Protein AF-0000000078754965 (afdb_homodimer)

pLDDT: mean 85.62, std 8.15, range [41.38, 97.31]

Radius of gyration: 82.2 Å; Cα contacts (8 Å, |Δi|>4): 3212; chains: 2; bounding box: 104×216×141 Å

Solvent-accessible surface area (backbone atoms only — not comparable to full-atom values): 106807 Å² total; per-residue (Å²): 126,85,66,73,33,40,43,69,65,19,52,43,24,45,51,48,20,54,54,28,47,50,53,21,54,53,44,66,64,34,66,90,60,49,72,26,44,52,28,43,22,50,17,30,44,27,45,18,48,27,26,46,30,49,23,51,35,31,15,36,73,92,51,86,48,48,68,41,52,55,46,31,58,44,22,48,36,50,18,26,47,24,47,24,48,17,35,49,25,44,92,56,66,74,47,74,66,57,50,50,48,52,50,52,54,48,51,50,50,48,52,53,52,45,49,51,48,47,53,48,42,74,73,30,56,38,32,56,40,78,85,72,43,32,51,41,52,68,36,60,71,62,50,52,53,50,51,51,51,39,48,48,30,47,48,46,22,49,50,39,24,51,54,43,28,69,71,45,71,72,73,60,18,58,38,40,45,50,33,45,50,17,51,45,49,35,48,50,57,44,53,54,40,49,55,38,29,70,37,44,76,37,58,56,70,56,40,47,53,50,34,37,52,31,38,53,54,13,52,48,49,25,50,55,43,45,57,51,62,42,86,55,58,50,56,66,66,55,55,57,48,50,54,50,48,53,52,52,49,52,50,49,52,55,48,47,55,54,54,51,52,48,51,50,51,49,50,45,52,40,52,40,45,48,45,55,34,13,65,75,66,68,58,61,69,83,76,69,57,44,66,40,38,34,35,60,89,77,69,40,66,77,35,77,70,59,92,41,49,73,58,69,66,57,52,50,47,49,47,49,39,27,46,49,48,56,56,43,41,69,42,76,53,55,38,69,54,44,46,52,52,50,49,53,58,46,64,70,54,55,83,86,40,41,38,38,30,38,24,49,44,47,56,48,71,73,48,84,38,61,36,14,58,56,46,49,48,56,56,53,65,45,37,52,59,28,46,28,52,42,42,55,53,68,70,45,49,62,70,58,40,56,75,40,41,69,60,53,43,53,56,45,23,74,77,36,45,49,34,48,65,40,51,61,70,71,53,96,63,56,55,62,55,46,50,51,50,52,44,59,41,41,50,66,73,50,54,71,60,39,85,38,80,48,37,43,47,54,52,77,92,53,86,56,64,43,25,40,27,32,37,46,71,40,75,90,78,39,29,33,39,31,41,28,36,43,35,67,57,56,44,50,56,46,16,64,67,36,46,60,55,52,51,52,50,53,51,51,51,50,40,50,65,52,48,46,54,57,54,41,39,67,72,48,48,47,59,54,49,42,48,46,51,34,52,53,34,42,66,69,71,34,51,81,51,69,45,85,68,71,39,39,25,65,67,23,50,44,30,51,51,46,39,51,40,30,50,49,51,45,50,53,51,50,52,53,50,52,52,41,50,53,41,51,53,52,40,54,54,42,53,52,56,40,56,55,53,54,52,51,43,54,52,52,52,50,52,53,26,46,54,52,51,54,53,42,59,59,38,53,62,44,47,38,77,62,65,87,53,91,46,46,47,78,49,74,51,78,47,41,68,48,68,45,65,42,93,90,46,78,49,56,38,37,14,63,40,46,34,32,39,67,40,48,38,64,90,37,57,28,39,39,36,36,47,36,40,24,52,64,66,46,69,50,0,31,50,45,31,41,49,52,33,51,49,50,49,48,52,52,51,47,34,68,70,33,68,76,50,16,59,32,53,70,68,57,46,53,51,50,52,47,51,55,52,28,53,56,29,37,57,38,72,64,78,40,40,32,25,26,41,41,39,37,30,34,61,84,71,29,43,28,42,33,43,41,17,68,42,56,73,37,34,40,37,46,97,80,41,55,43,71,54,85,66,94,65,68,38,66,37,37,12,57,87,82,74,77,69,91,71,57,38,46,75,49,81,46,51,71,61,28,32,39,39,40,44,44,66,21,74,50,40,26,37,62,47,63,47,100,86,69,45,79,39,66,54,83,61,76,60,54,58,41,51,49,47,49,73,64,70,73,52,68,68,58,48,52,52,52,50,55,70,58,20,51,66,75,45,49,32,34,43,36,38,38,33,30,48,66,77,82,63,77,79,65,84,79,74,68,59,66,62,55,49,52,51,32,52,53,28,52,74,74,69,38,55,69,60,29,51,50,52,53,50,55,49,36,71,74,43,77,81,52,57,67,60,35,46,49,50,16,53,49,28,46,73,74,68,40,34,65,61,14,28,51,30,32,51,53,26,42,70,64,48,65,81,46,61,70,55,38,51,50,34,20,53,29,24,47,75,65,70,39,52,67,62,17,48,51,37,44,49,49,46,47,29,56,40,77,83,48,61,69,54,32,51,48,48,22,55,49,26,52,75,73,66,40,56,69,62,18,52,52,31,45,55,51,34,45,72,76,43,74,79,51,83,61,53,67,57,50,51,51,48,52,52,51,52,55,54,57,74,75,104,126,86,68,73,34,39,44,68,66,16,50,42,25,44,52,50,20,53,54,28,47,50,54,21,54,54,43,66,63,34,67,88,61,49,71,26,43,52,28,43,22,50,18,29,45,28,45,19,49,28,26,46,30,48,24,51,34,32,15,37,76,90,51,88,48,47,70,43,52,54,47,32,56,44,22,50,36,50,18,26,48,24,47,26,47,17,35,50,25,44,94,56,69,73,48,73,66,56,49,51,47,50,50,52,53,47,51,50,50,46,52,52,53,43,51,52,49,46,53,50,41,74,74,30,55,36,32,57,40,78,85,72,42,30,50,41,52,69,38,60,70,61,49,53,53,49,50,51,50,40,48,50,30,46,47,45,24,49,50,40,25,52,54,44,29,70,71,43,70,72,73,61,17,58,38,40,46,50,33,44,50,18,51,46,48,34,48,49,57,43,54,52,39,50,54,37,30,70,37,45,76,36,57,56,68,57,41,46,53,49,36,37,52,31,40,53,53,14,53,47,49,25,50,54,43,44,56,51,64,42,84,55,58,49,57,65,66,55,55,57,48,50,54,51,49,54,53,52,49,50,49,48,51,54,48,48,55,54,52,49,51,49,51,50,53,49,50,46,53,41,52,41,46,49,44,53,35,16,63,76,67,68,57,60,71,83,74,70,55,44,68,39,37,36,34,61,88,77,68,42,67,78,36,76,72,59,91,40,47,74,58,69,67,58,53,50,48,47,48,51,38,28,47,49,48,57,57,42,41,68,42,76,51,54,36,69,54,44,45,50,53,50,48,53,58,48,63,71,52,55,81,85,39,40,38,38,30,39,24,49,44,48,54,49,70,72,48,84,39,60,36,16,57,57,44,50,47,56,58,55,65,44,38,53,58,28,46,27,52,40,42,56,52,69,71,45,49,62,68,57,41,56,75,40,42,70,59,51,42,53,56,46,22,76,76,37,44,49,35,50,64,39,51,60,70,73,53,96,62,55,56,63,56,46,49,51,50,52,43,59,41,41,52,65,73,51,53,70,61,38,85,39,79,47,36,44,46,55,51,77,95,53,86,54,62,44,26,39,27,33,37,45,72,40,74,89,81,40,29,34,40,31,40,26,37,42,35,66,58,57,43,50,55,46,16,65,67,35,48,61,56,53,50,53,51,54,50,49,51,51,41,50,64,51,50,47,54,58,54,41,40,68,72,48,48,47,60,52,48,42,47,46,52,34,52,52,32,42,64,70,70,34,52,80,51,71,46,84,68,72,39,39,24,63,67,24,50,42,30,53,50,46,40,52,40,30,50,49,51,47,52,53,51,50,52,51,50,52,52,41,51,54,41,51,53,51,39,54,53,42,52,52,56,39,56,56,53,53,53,52,43,54,53,52,52,50,52,53,27,46,54,53,50,55,54,43,59,60,39,54,64,44,44,41,78,62,64,88,52,90,45,47,49,78,49,74,53,78,47,43,68,48,66,46,64,42,94,88,46,77,50,56,40,37,16,65,41,47,34,31,37,68,42,50,37,64,92,37,56,27,40,39,35,37,46,36,39,23,50,63,65,47,67,51,0,31,50,42,30,40,48,52,34,50,48,50,49,48,53,52,51,46,32,68,70,34,67,75,52,17,59,33,53,69,66,58,46,54,51,51,52,49,49,54,52,30,52,56,29,36,58,38,72,63,78,41,42,32,25,26,40,39,38,37,30,34,62,84,71,29,44,27,41,34,45,43,16,68,43,57,73,37,34,41,38,45,96,81,42,56,45,71,54,85,66,93,64,69,39,65,38,38,13,58,87,81,74,78,70,89,73,59,38,46,74,49,80,48,50,72,62,27,34,38,41,42,43,44,64,22,74,49,40,25,36,64,47,64,47,101,86,69,46,80,39,67,52,82,61,77,60,53,58,41,50,48,48,49,73,64,69,74,52,69,69,56,48,52,52,53,50,54,71,60,20,51,66,76,45,49,31,35,41,35,37,39,33,30,48,67,75,81,63,76,78,68,83,78,73,67,58,65,62,54,48,52,50,32,54,51,29,53,75,72,70,38,56,69,60,29,52,50,53,53,50,53,50,36,72,75,43,76,82,52,58,67,60,35,46,50,51,16,55,50,29,46,72,76,68,40,33,66,60,14,29,52,30,32,51,53,25,41,70,66,47,66,81,48,62,70,54,38,54,51,36,20,53,28,25,48,72,64,69,38,53,67,60,17,47,52,36,42,49,50,47,48,30,56,41,76,83,47,61,71,54,32,51,49,48,21,54,50,26,53,74,72,68,41,57,68,62,19,50,52,32,46,55,51,33,44,72,76,43,75,79,50,84,61,52,66,57,51,51,50,49,52,53,51,52,54,55,56,73,74,106

Nearest PDB structures (foldseek):
  4r7s-assembly1_A  TM=8.901E-01  e=1.644E-03  Parabacteroides merdae ATCC 43184
  5lwv-assembly1_A  TM=5.917E-01  e=3.411E-03  Homo sapiens
  6q6h-assembly1_J  TM=7.543E-01  e=3.323E-02  Homo sapiens
  2q7f-assembly2_B  TM=7.554E-01  e=2.072E-02  Bacillus subtilis
  1w3b-assembly1_B  TM=8.618E-01  e=6.329E-02  Homo sapiens

Structure (mmCIF, N/CA/C/O backbone):
data_AF-0000000078754965-model_v1
#
loop_
_entity.id
_entity.type
_entity.pdbx_description
1 polymer 'Stage II sporulation protein E'
#
loop_
_atom_site.group_PDB
_atom_site.id
_atom_site.type_symbol
_atom_site.label_atom_id
_atom_site.label_alt_id
_atom_site.label_comp_id
_atom_site.label_asym_id
_atom_site.label_entity_id
_atom_site.label_seq_id
_atom_site.pdbx_PDB_ins_code
_atom_site.Cartn_x
_atom_site.Cartn_y
_atom_site.Cartn_z
_atom_site.occupancy
_atom_site.B_iso_or_equiv
_atom_site.auth_seq_id
_atom_site.auth_comp_id
_atom_site.auth_asym_id
_atom_site.auth_atom_id
_atom_site.pdbx_PDB_model_num
ATOM 1 N N . MET A 1 1 ? -5.895 -46.656 9.227 1 55.38 1 MET A N 1
ATOM 2 C CA . MET A 1 1 ? -6.547 -45.562 8.477 1 55.38 1 MET A CA 1
ATOM 3 C C . MET A 1 1 ? -6.684 -45.938 7.004 1 55.38 1 MET A C 1
ATOM 5 O O . MET A 1 1 ? -5.77 -46.531 6.418 1 55.38 1 MET A O 1
ATOM 9 N N . PRO A 1 2 ? -7.961 -45.688 6.551 1 74.81 2 PRO A N 1
ATOM 10 C CA . PRO A 1 2 ? -8.102 -46.094 5.145 1 74.81 2 PRO A CA 1
ATOM 11 C C . PRO A 1 2 ? -7.16 -45.312 4.223 1 74.81 2 PRO A C 1
ATOM 13 O O . PRO A 1 2 ? -6.859 -44.156 4.469 1 74.81 2 PRO A O 1
ATOM 16 N N . ALA A 1 3 ? -6.484 -46.031 3.391 1 84.56 3 ALA A N 1
ATOM 17 C CA . ALA A 1 3 ? -5.535 -45.438 2.445 1 84.56 3 ALA A CA 1
ATOM 18 C C . ALA A 1 3 ? -6.227 -44.438 1.517 1 84.56 3 ALA A C 1
ATOM 20 O O . ALA A 1 3 ? -7.379 -44.656 1.126 1 84.56 3 ALA A O 1
ATOM 21 N N . LEU A 1 4 ? -5.711 -43.25 1.339 1 89.88 4 LEU A N 1
ATOM 22 C CA . LEU A 1 4 ? -6.219 -42.188 0.457 1 89.88 4 LEU A CA 1
ATOM 23 C C . LEU A 1 4 ? -5.652 -42.344 -0.95 1 89.88 4 LEU A C 1
ATOM 25 O O . LEU A 1 4 ? -4.438 -42.469 -1.121 1 89.88 4 LEU A O 1
ATOM 29 N N . TYR A 1 5 ? -6.531 -42.375 -1.947 1 94.31 5 TYR A N 1
ATOM 30 C CA . TYR A 1 5 ? -6.145 -42.469 -3.352 1 94.31 5 TYR A CA 1
ATOM 31 C C . TYR A 1 5 ? -6.602 -41.219 -4.113 1 94.31 5 TYR A C 1
ATOM 33 O O . TYR A 1 5 ? -7.637 -41.25 -4.781 1 94.31 5 TYR A O 1
ATOM 41 N N . PRO A 1 6 ? -5.781 -40.156 -4.09 1 94.81 6 PRO A N 1
ATOM 42 C CA . PRO A 1 6 ? -6.168 -38.938 -4.777 1 94.81 6 PRO A CA 1
ATOM 43 C C . PRO A 1 6 ? -6.277 -39.094 -6.289 1 94.81 6 PRO A C 1
ATOM 45 O O . PRO A 1 6 ? -5.5 -39.844 -6.887 1 94.81 6 PRO A O 1
ATOM 48 N N . ASN A 1 7 ? -7.285 -38.438 -6.84 1 95 7 ASN A N 1
ATOM 49 C CA . ASN A 1 7 ? -7.531 -38.375 -8.281 1 95 7 ASN A CA 1
ATOM 50 C C . ASN A 1 7 ? -7.891 -36.969 -8.742 1 95 7 ASN A C 1
ATOM 52 O O . ASN A 1 7 ? -7.68 -36 -8.016 1 95 7 ASN A O 1
ATOM 56 N N . TYR A 1 8 ? -8.281 -36.844 -9.914 1 95.38 8 TYR A N 1
ATOM 57 C CA . TYR A 1 8 ? -8.602 -35.562 -10.477 1 95.38 8 TYR A CA 1
ATOM 58 C C . TYR A 1 8 ? -9.695 -34.875 -9.68 1 95.38 8 TYR A C 1
ATOM 60 O O . TYR A 1 8 ? -9.617 -33.656 -9.406 1 95.38 8 TYR A O 1
ATOM 68 N N . PHE A 1 9 ? -10.75 -35.594 -9.234 1 95.44 9 PHE A N 1
ATOM 69 C CA . PHE A 1 9 ? -11.875 -35.031 -8.5 1 95.44 9 PHE A CA 1
ATOM 70 C C . PHE A 1 9 ? -11.461 -34.656 -7.086 1 95.44 9 PHE A C 1
ATOM 72 O O . PHE A 1 9 ? -11.953 -33.656 -6.543 1 95.44 9 PHE A O 1
ATOM 79 N N . PHE A 1 10 ? -10.531 -35.438 -6.543 1 95.81 10 PHE A N 1
ATOM 80 C CA . PHE A 1 10 ? -9.938 -35.094 -5.262 1 95.81 10 PHE A CA 1
ATOM 81 C C . PHE A 1 10 ? -9.258 -33.719 -5.332 1 95.81 10 PHE A C 1
ATOM 83 O O . PHE A 1 10 ? -9.469 -32.875 -4.469 1 95.81 10 PHE A O 1
ATOM 90 N N . VAL A 1 11 ? -8.477 -33.5 -6.398 1 96.5 11 VAL A N 1
ATOM 91 C CA . VAL A 1 11 ? -7.711 -32.281 -6.543 1 96.5 11 VAL A CA 1
ATOM 92 C C . VAL A 1 11 ? -8.664 -31.094 -6.781 1 96.5 11 VAL A C 1
ATOM 94 O O . VAL A 1 11 ? -8.469 -30.016 -6.234 1 96.5 11 VAL A O 1
ATOM 97 N N . GLY A 1 12 ? -9.711 -31.312 -7.617 1 95.94 12 GLY A N 1
ATOM 98 C CA . GLY A 1 12 ? -10.688 -30.266 -7.84 1 95.94 12 GLY A CA 1
ATOM 99 C C . GLY A 1 12 ? -11.375 -29.812 -6.566 1 95.94 12 GLY A C 1
ATOM 100 O O . GLY A 1 12 ? -11.508 -28.625 -6.312 1 95.94 12 GLY A O 1
ATOM 101 N N . SER A 1 13 ? -11.734 -30.734 -5.703 1 95.69 13 SER A N 1
ATOM 102 C CA . SER A 1 13 ? -12.383 -30.406 -4.438 1 95.69 13 SER A CA 1
ATOM 103 C C . SER A 1 13 ? -11.406 -29.766 -3.465 1 95.69 13 SER A C 1
ATOM 105 O O . SER A 1 13 ? -11.797 -28.891 -2.674 1 95.69 13 SER A O 1
ATOM 107 N N . LEU A 1 14 ? -10.172 -30.141 -3.525 1 96.81 14 LEU A N 1
ATOM 108 C CA . LEU A 1 14 ? -9.133 -29.578 -2.67 1 96.81 14 LEU A CA 1
ATOM 109 C C . LEU A 1 14 ? -8.938 -28.094 -2.979 1 96.81 14 LEU A C 1
ATOM 111 O O . LEU A 1 14 ? -8.805 -27.281 -2.062 1 96.81 14 LEU A O 1
ATOM 115 N N . LEU A 1 15 ? -8.922 -27.781 -4.281 1 97.31 15 LEU A N 1
ATOM 116 C CA . LEU A 1 15 ? -8.695 -26.391 -4.688 1 97.31 15 LEU A CA 1
ATOM 117 C C . LEU A 1 15 ? -9.812 -25.484 -4.18 1 97.31 15 LEU A C 1
ATOM 119 O O . LEU A 1 15 ? -9.555 -24.406 -3.639 1 97.31 15 LEU A O 1
ATOM 123 N N . SER A 1 16 ? -11.062 -25.984 -4.316 1 96.31 16 SER A N 1
ATOM 124 C CA . SER A 1 16 ? -12.188 -25.203 -3.818 1 96.31 16 SER A CA 1
ATOM 125 C C . SER A 1 16 ? -12.156 -25.078 -2.299 1 96.31 16 SER A C 1
ATOM 127 O O . SER A 1 16 ? -12.43 -24.016 -1.743 1 96.31 16 SER A O 1
ATOM 129 N N . PHE A 1 17 ? -11.766 -26.109 -1.62 1 96.5 17 PHE A N 1
ATOM 130 C CA . PHE A 1 17 ? -11.695 -26.141 -0.164 1 96.5 17 PHE A CA 1
ATOM 131 C C . PHE A 1 17 ? -10.664 -25.141 0.345 1 96.5 17 PHE A C 1
ATOM 133 O O . PHE A 1 17 ? -10.938 -24.375 1.281 1 96.5 17 PHE A O 1
ATOM 140 N N . LEU A 1 18 ? -9.531 -25.109 -0.294 1 96.56 18 LEU A N 1
ATOM 141 C CA . LEU A 1 18 ? -8.445 -24.25 0.151 1 96.56 18 LEU A CA 1
ATOM 142 C C . LEU A 1 18 ? -8.828 -22.781 0.008 1 96.56 18 LEU A C 1
ATOM 144 O O . LEU A 1 18 ? -8.508 -21.969 0.874 1 96.56 18 LEU A O 1
ATOM 148 N N . PHE A 1 19 ? -9.508 -22.422 -1.083 1 95.94 19 PHE A N 1
ATOM 149 C CA . PHE A 1 19 ? -9.891 -21.016 -1.268 1 95.94 19 PHE A CA 1
ATOM 150 C C . PHE A 1 19 ? -10.93 -20.609 -0.235 1 95.94 19 PHE A C 1
ATOM 152 O O . PHE A 1 19 ? -10.852 -19.516 0.339 1 95.94 19 PHE A O 1
ATOM 159 N N . LEU A 1 20 ? -11.867 -21.516 0.011 1 96.06 20 LEU A N 1
ATOM 160 C CA . LEU A 1 20 ? -12.93 -21.219 0.961 1 96.06 20 LEU A CA 1
ATOM 161 C C . LEU A 1 20 ? -12.391 -21.172 2.387 1 96.06 20 LEU A C 1
ATOM 163 O O . LEU A 1 20 ? -12.844 -20.359 3.199 1 96.06 20 LEU A O 1
ATOM 167 N N . LEU A 1 21 ? -11.43 -22.016 2.68 1 94.69 21 LEU A N 1
ATOM 168 C CA . LEU A 1 21 ? -10.781 -21.969 3.984 1 94.69 21 LEU A CA 1
ATOM 169 C C . LEU A 1 21 ? -10.07 -20.641 4.195 1 94.69 21 LEU A C 1
ATOM 171 O O . LEU A 1 21 ? -10.125 -20.062 5.289 1 94.69 21 LEU A O 1
ATOM 175 N N . TYR A 1 22 ? -9.469 -20.094 3.166 1 94.31 22 TYR A N 1
ATOM 176 C CA . TYR A 1 22 ? -8.789 -18.812 3.236 1 94.31 22 TYR A CA 1
ATOM 177 C C . TYR A 1 22 ? -9.781 -17.688 3.516 1 94.31 22 TYR A C 1
ATOM 179 O O . TYR A 1 22 ? -9.539 -16.828 4.371 1 94.31 22 TYR A O 1
ATOM 187 N N . VAL A 1 23 ? -10.891 -17.75 2.754 1 93.5 23 VAL A N 1
ATOM 188 C CA . VAL A 1 23 ? -11.883 -16.688 2.906 1 93.5 23 VAL A CA 1
ATOM 189 C C . VAL A 1 23 ? -12.469 -16.734 4.316 1 93.5 23 VAL A C 1
ATOM 191 O O . VAL A 1 23 ? -12.664 -15.695 4.945 1 93.5 23 VAL A O 1
ATOM 194 N N . ALA A 1 24 ? -12.688 -17.938 4.855 1 94.5 24 ALA A N 1
ATOM 195 C CA . ALA A 1 24 ? -13.234 -18.078 6.203 1 94.5 24 ALA A CA 1
ATOM 196 C C . ALA A 1 24 ? -12.266 -17.531 7.25 1 94.5 24 ALA A C 1
ATOM 198 O O . ALA A 1 24 ? -12.68 -16.812 8.164 1 94.5 24 ALA A O 1
ATOM 199 N N . ILE A 1 25 ? -11.016 -17.844 7.129 1 91.31 25 ILE A N 1
ATOM 200 C CA . ILE A 1 25 ? -10 -17.391 8.07 1 91.31 25 ILE A CA 1
ATOM 201 C C . ILE A 1 25 ? -9.922 -15.859 8.039 1 91.31 25 ILE A C 1
ATOM 203 O O . ILE A 1 25 ? -9.82 -15.219 9.086 1 91.31 25 ILE A O 1
ATOM 207 N N . LEU A 1 26 ? -10.039 -15.375 6.852 1 89 26 LEU A N 1
ATOM 208 C CA . LEU A 1 26 ? -9.961 -13.922 6.68 1 89 26 LEU A CA 1
ATOM 209 C C . LEU A 1 26 ? -11.117 -13.234 7.387 1 89 26 LEU A C 1
ATOM 211 O O . LEU A 1 26 ? -10.922 -12.234 8.086 1 89 26 LEU A O 1
ATOM 215 N N . LEU A 1 27 ? -12.297 -13.711 7.23 1 92.19 27 LEU A N 1
ATOM 216 C CA . LEU A 1 27 ? -13.484 -13.07 7.77 1 92.19 27 LEU A CA 1
ATOM 217 C C . LEU A 1 27 ? -13.539 -13.211 9.289 1 92.19 27 LEU A C 1
ATOM 219 O O . LEU A 1 27 ? -14.008 -12.312 9.984 1 92.19 27 LEU A O 1
ATOM 223 N N . PHE A 1 28 ? -12.969 -14.266 9.836 1 92.44 28 PHE A N 1
ATOM 224 C CA . PHE A 1 28 ? -12.977 -14.477 11.281 1 92.44 28 PHE A CA 1
ATOM 225 C C . PHE A 1 28 ? -11.922 -13.609 11.953 1 92.44 28 PHE A C 1
ATOM 227 O O . PHE A 1 28 ? -12.008 -13.328 13.148 1 92.44 28 PHE A O 1
ATOM 234 N N . ARG A 1 29 ? -10.922 -13.172 11.242 1 87 29 ARG A N 1
ATOM 235 C CA . ARG A 1 29 ? -9.828 -12.391 11.805 1 87 29 ARG A CA 1
ATOM 236 C C . ARG A 1 29 ? -10.18 -10.906 11.844 1 87 29 ARG A C 1
ATOM 238 O O . ARG A 1 29 ? -9.445 -10.102 12.414 1 87 29 ARG A O 1
ATOM 245 N N . VAL A 1 30 ? -11.32 -10.547 11.273 1 87 30 VAL A N 1
ATOM 246 C CA . VAL A 1 30 ? -11.742 -9.148 11.297 1 87 30 VAL A CA 1
ATOM 247 C C . VAL A 1 30 ? -12.023 -8.719 12.734 1 87 30 VAL A C 1
ATOM 249 O O . VAL A 1 30 ? -12.758 -9.391 13.461 1 87 30 VAL A O 1
ATOM 252 N N . PRO A 1 31 ? -11.352 -7.648 13.172 1 82.19 31 PRO A N 1
ATOM 253 C CA . PRO A 1 31 ? -11.641 -7.164 14.523 1 82.19 31 PRO A CA 1
ATOM 254 C C . PRO A 1 31 ? -13.016 -6.52 14.641 1 82.19 31 PRO A C 1
ATOM 256 O O . PRO A 1 31 ? -13.469 -5.844 13.711 1 82.19 31 PRO A O 1
ATOM 259 N N . ASN A 1 32 ? -13.789 -6.641 15.758 1 82.75 32 ASN A N 1
ATOM 260 C CA . ASN A 1 32 ? -15.125 -6.109 16 1 82.75 32 ASN A CA 1
ATOM 261 C C . ASN A 1 32 ? -16.047 -6.387 14.82 1 82.75 32 ASN A C 1
ATOM 263 O O . ASN A 1 32 ? -16.656 -5.461 14.266 1 82.75 32 ASN A O 1
ATOM 267 N N . ARG A 1 33 ? -16.125 -7.562 14.445 1 87.38 33 ARG A N 1
ATOM 268 C CA . ARG A 1 33 ? -16.828 -8.039 13.258 1 87.38 33 ARG A CA 1
ATOM 269 C C . ARG A 1 33 ? -18.328 -7.766 13.375 1 87.38 33 ARG A C 1
ATOM 271 O O . ARG A 1 33 ? -18.922 -7.973 14.43 1 87.38 33 ARG A O 1
ATOM 278 N N . SER A 1 34 ? -18.922 -7.352 12.344 1 90.12 34 SER A N 1
ATOM 279 C CA . SER A 1 34 ? -20.359 -7.152 12.219 1 90.12 34 SER A CA 1
ATOM 280 C C . SER A 1 34 ? -21.094 -8.484 12.117 1 90.12 34 SER A C 1
ATOM 282 O O . SER A 1 34 ? -20.484 -9.516 11.812 1 90.12 34 SER A O 1
ATOM 284 N N . PRO A 1 35 ? -22.312 -8.531 12.484 1 92.12 35 PRO A N 1
ATOM 285 C CA . PRO A 1 35 ? -23.078 -9.773 12.328 1 92.12 35 PRO A CA 1
ATOM 286 C C . PRO A 1 35 ? -23.094 -10.281 10.891 1 92.12 35 PRO A C 1
ATOM 288 O O . PRO A 1 35 ? -23.109 -11.492 10.656 1 92.12 35 PRO A O 1
ATOM 291 N N . ALA A 1 36 ? -23.047 -9.391 9.953 1 92.81 36 ALA A N 1
ATOM 292 C CA . ALA A 1 36 ? -23 -9.797 8.547 1 92.81 36 ALA A CA 1
ATOM 293 C C . ALA A 1 36 ? -21.719 -10.562 8.242 1 92.81 36 ALA A C 1
ATOM 295 O O . ALA A 1 36 ? -21.75 -11.594 7.566 1 92.81 36 ALA A O 1
ATOM 296 N N . SER A 1 37 ? -20.578 -10.117 8.758 1 93.62 37 SER A N 1
ATOM 297 C CA . SER A 1 37 ? -19.297 -10.773 8.539 1 93.62 37 SER A CA 1
ATOM 298 C C . SER A 1 37 ? -19.266 -12.141 9.219 1 93.62 37 SER A C 1
ATOM 300 O O . SER A 1 37 ? -18.656 -13.078 8.703 1 93.62 37 SER A O 1
ATOM 302 N N . THR A 1 38 ? -19.859 -12.203 10.359 1 94.38 38 THR A N 1
ATOM 303 C CA . THR A 1 38 ? -19.906 -13.477 11.07 1 94.38 38 THR A CA 1
ATOM 304 C C . THR A 1 38 ? -20.719 -14.508 10.289 1 94.38 38 THR A C 1
ATOM 306 O O . THR A 1 38 ? -20.297 -15.656 10.133 1 94.38 38 THR A O 1
ATOM 309 N N . GLN A 1 39 ? -21.859 -14.102 9.797 1 95.06 39 GLN A N 1
ATOM 310 C CA . GLN A 1 39 ? -22.688 -15.023 9.031 1 95.06 39 GLN A CA 1
ATOM 311 C C . GLN A 1 39 ? -22 -15.438 7.73 1 95.06 39 GLN A C 1
ATOM 313 O O . GLN A 1 39 ? -22.094 -16.594 7.32 1 95.06 39 GLN A O 1
ATOM 318 N N . LEU A 1 40 ? -21.406 -14.523 7.113 1 94.75 40 LEU A N 1
ATOM 319 C CA . LEU A 1 40 ? -20.703 -14.844 5.883 1 94.75 40 LEU A CA 1
ATOM 320 C C . LEU A 1 40 ? -19.562 -15.82 6.16 1 94.75 40 LEU A C 1
ATOM 322 O O . LEU A 1 40 ? -19.312 -16.734 5.371 1 94.75 40 LEU A O 1
ATOM 326 N N . ALA A 1 41 ? -18.797 -15.648 7.242 1 95.62 41 ALA A N 1
ATOM 327 C CA . ALA A 1 41 ? -17.703 -16.547 7.629 1 95.62 41 ALA A CA 1
ATOM 328 C C . ALA A 1 41 ? -18.219 -17.953 7.875 1 95.62 41 ALA A C 1
ATOM 330 O O . ALA A 1 41 ? -17.625 -18.938 7.426 1 95.62 41 ALA A O 1
ATOM 331 N N . ILE A 1 42 ? -19.312 -17.984 8.555 1 96.31 42 ILE A N 1
ATOM 332 C CA . ILE A 1 42 ? -19.891 -19.297 8.859 1 96.31 42 ILE A CA 1
ATOM 333 C C . ILE A 1 42 ? -20.375 -19.953 7.57 1 96.31 42 ILE A C 1
ATOM 335 O O . ILE A 1 42 ? -20.203 -21.172 7.391 1 96.31 42 ILE A O 1
ATOM 339 N N . ALA A 1 43 ? -20.984 -19.172 6.695 1 96.12 43 ALA A N 1
ATOM 340 C CA . ALA A 1 43 ? -21.406 -19.719 5.402 1 96.12 43 ALA A CA 1
ATOM 341 C C . ALA A 1 43 ? -20.219 -20.297 4.645 1 96.12 43 ALA A C 1
ATOM 343 O O . ALA A 1 43 ? -20.328 -21.359 4.02 1 96.12 43 ALA A O 1
ATOM 344 N N . MET A 1 44 ? -19.062 -19.641 4.672 1 96 44 MET A N 1
ATOM 345 C CA . MET A 1 44 ? -17.859 -20.109 3.979 1 96 44 MET A CA 1
ATOM 346 C C . MET A 1 44 ? -17.297 -21.359 4.648 1 96 44 MET A C 1
ATOM 348 O O . MET A 1 44 ? -16.75 -22.234 3.98 1 96 44 MET A O 1
ATOM 352 N N . VAL A 1 45 ? -17.391 -21.438 5.941 1 96.06 45 VAL A N 1
ATOM 353 C CA . VAL A 1 45 ? -16.938 -22.625 6.652 1 96.06 45 VAL A CA 1
ATOM 354 C C . VAL A 1 45 ? -17.766 -23.828 6.234 1 96.06 45 VAL A C 1
ATOM 356 O O . VAL A 1 45 ? -17.219 -24.891 5.934 1 96.06 45 VAL A O 1
ATOM 359 N N . PHE A 1 46 ? -19.078 -23.656 6.164 1 96.38 46 PHE A N 1
ATOM 360 C CA . PHE A 1 46 ? -19.938 -24.75 5.773 1 96.38 46 PHE A CA 1
ATOM 361 C C . PHE A 1 46 ? -19.688 -25.156 4.32 1 96.38 46 PHE A C 1
ATOM 363 O O . PHE A 1 46 ? -19.688 -26.344 3.986 1 96.38 46 PHE A O 1
ATOM 370 N N . THR A 1 47 ? -19.531 -24.172 3.471 1 94.88 47 THR A N 1
ATOM 371 C CA . THR A 1 47 ? -19.219 -24.484 2.082 1 94.88 47 THR A CA 1
ATOM 372 C C . THR A 1 47 ? -17.859 -25.172 1.987 1 94.88 47 THR A C 1
ATOM 374 O O . THR A 1 47 ? -17.672 -26.047 1.141 1 94.88 47 THR A O 1
ATOM 377 N N . GLY A 1 48 ? -16.906 -24.766 2.838 1 94.5 48 GLY A N 1
ATOM 378 C CA . GLY A 1 48 ? -15.625 -25.438 2.902 1 94.5 48 GLY A CA 1
ATOM 379 C C . GLY A 1 48 ? -15.734 -26.891 3.336 1 94.5 48 GLY A C 1
ATOM 380 O O . GLY A 1 48 ? -15.117 -27.781 2.734 1 94.5 48 GLY A O 1
ATOM 381 N N . ILE A 1 49 ? -16.562 -27.094 4.277 1 94.56 49 ILE A N 1
ATOM 382 C CA . ILE A 1 49 ? -16.766 -28.469 4.758 1 94.56 49 ILE A CA 1
ATOM 383 C C . ILE A 1 49 ? -17.453 -29.297 3.684 1 94.56 49 ILE A C 1
ATOM 385 O O . ILE A 1 49 ? -17.172 -30.484 3.521 1 94.56 49 ILE A O 1
ATOM 389 N N . PHE A 1 50 ? -18.328 -28.625 2.951 1 93.81 50 PHE A N 1
ATOM 390 C CA . PHE A 1 50 ? -18.969 -29.266 1.81 1 93.81 50 PHE A CA 1
ATOM 391 C C . PHE A 1 50 ? -17.938 -29.797 0.827 1 93.81 50 PHE A C 1
ATOM 393 O O . PHE A 1 50 ? -18 -30.953 0.41 1 93.81 50 PHE A O 1
ATOM 400 N N . ASN A 1 51 ? -16.969 -29.031 0.498 1 93.62 51 ASN A N 1
ATOM 401 C CA . ASN A 1 51 ? -15.922 -29.453 -0.433 1 93.62 51 ASN A CA 1
ATOM 402 C C . ASN A 1 51 ? -14.961 -30.438 0.214 1 93.62 51 ASN A C 1
ATOM 404 O O . ASN A 1 51 ? -14.438 -31.328 -0.457 1 93.62 51 ASN A O 1
ATOM 408 N N . LEU A 1 52 ? -14.719 -30.297 1.502 1 93.5 52 LEU A N 1
ATOM 409 C CA . LEU A 1 52 ? -13.891 -31.234 2.229 1 93.5 52 LEU A CA 1
ATOM 410 C C . LEU A 1 52 ? -14.523 -32.625 2.227 1 93.5 52 LEU A C 1
ATOM 412 O O . LEU A 1 52 ? -13.82 -33.625 2.096 1 93.5 52 LEU A O 1
ATOM 416 N N . SER A 1 53 ? -15.828 -32.625 2.381 1 92.19 53 SER A N 1
ATOM 417 C CA . SER A 1 53 ? -16.547 -33.875 2.338 1 92.19 53 SER A CA 1
ATOM 418 C C . SER A 1 53 ? -16.391 -34.562 0.982 1 92.19 53 SER A C 1
ATOM 420 O O . SER A 1 53 ? -16.156 -35.781 0.911 1 92.19 53 SER A O 1
ATOM 422 N N . TYR A 1 54 ? -16.469 -33.812 -0.082 1 91.44 54 TYR A N 1
ATOM 423 C CA . TYR A 1 54 ? -16.25 -34.375 -1.412 1 91.44 54 TYR A CA 1
ATOM 424 C C . TYR A 1 54 ? -14.805 -34.844 -1.569 1 91.44 54 TYR A C 1
ATOM 426 O O . TYR A 1 54 ? -14.547 -35.844 -2.221 1 91.44 54 TYR A O 1
ATOM 434 N N . LEU A 1 55 ? -13.883 -34.125 -1.01 1 92.62 55 LEU A N 1
ATOM 435 C CA . LEU A 1 55 ? -12.469 -34.5 -1.044 1 92.62 55 LEU A CA 1
ATOM 436 C C . LEU A 1 55 ? -12.258 -35.875 -0.438 1 92.62 55 LEU A C 1
ATOM 438 O O . LEU A 1 55 ? -11.586 -36.75 -1.028 1 92.62 55 LEU A O 1
ATOM 442 N N . ILE A 1 56 ? -12.914 -36.156 0.652 1 90.69 56 ILE A N 1
ATOM 443 C CA . ILE A 1 56 ? -12.773 -37.406 1.359 1 90.69 56 ILE A CA 1
ATOM 444 C C . ILE A 1 56 ? -13.484 -38.531 0.584 1 90.69 56 ILE A C 1
ATOM 446 O O . ILE A 1 56 ? -12.961 -39.625 0.455 1 90.69 56 ILE A O 1
ATOM 450 N N . THR A 1 57 ? -14.609 -38.156 -0.028 1 90.44 57 THR A N 1
ATOM 451 C CA . THR A 1 57 ? -15.398 -39.156 -0.767 1 90.44 57 THR A CA 1
ATOM 452 C C . THR A 1 57 ? -14.656 -39.625 -2.014 1 90.44 57 THR A C 1
ATOM 454 O O . THR A 1 57 ? -14.664 -40.812 -2.338 1 90.44 57 THR A O 1
ATOM 457 N N . HIS A 1 58 ? -13.992 -38.75 -2.65 1 91.88 58 HIS A N 1
ATOM 458 C CA . HIS A 1 58 ? -13.273 -39.094 -3.869 1 91.88 58 HIS A CA 1
ATOM 459 C C . HIS A 1 58 ? -11.953 -39.812 -3.549 1 91.88 58 HIS A C 1
ATOM 461 O O . HIS A 1 58 ? -11.43 -40.562 -4.375 1 91.88 58 HIS A O 1
ATOM 467 N N . GLY A 1 59 ? -11.43 -39.594 -2.311 1 91.19 59 GLY A N 1
ATOM 468 C CA . GLY A 1 59 ? -10.109 -40.125 -1.976 1 91.19 59 GLY A CA 1
ATOM 469 C C . GLY A 1 59 ? -10.148 -41.5 -1.36 1 91.19 59 GLY A C 1
ATOM 470 O O . GLY A 1 59 ? -9.188 -42.25 -1.47 1 91.19 59 GLY A O 1
ATOM 471 N N . ILE A 1 60 ? -11.32 -41.938 -0.754 1 90.5 60 ILE A N 1
ATOM 472 C CA . ILE A 1 60 ? -11.383 -43.219 -0.037 1 90.5 60 ILE A CA 1
ATOM 473 C C . ILE A 1 60 ? -12.141 -44.25 -0.87 1 90.5 60 ILE A C 1
ATOM 475 O O . ILE A 1 60 ? -13.312 -44.062 -1.188 1 90.5 60 ILE A O 1
ATOM 479 N N . TYR A 1 61 ? -11.516 -45.281 -1.26 1 87.56 61 TYR A N 1
ATOM 480 C CA . TYR A 1 61 ? -12.117 -46.344 -2.078 1 87.56 61 TYR A CA 1
ATOM 481 C C . TYR A 1 61 ? -12.438 -47.562 -1.24 1 87.56 61 TYR A C 1
ATOM 483 O O . TYR A 1 61 ? -13.492 -48.188 -1.414 1 87.56 61 TYR A O 1
ATOM 491 N N . THR A 1 62 ? -11.625 -47.938 -0.206 1 81.19 62 THR A N 1
ATOM 492 C CA . THR A 1 62 ? -11.633 -49.25 0.43 1 81.19 62 THR A CA 1
ATOM 493 C C . THR A 1 62 ? -12.797 -49.375 1.414 1 81.19 62 THR A C 1
ATOM 495 O O . THR A 1 62 ? -13.219 -50.469 1.761 1 81.19 62 THR A O 1
ATOM 498 N N . VAL A 1 63 ? -13.289 -48.25 1.914 1 78.62 63 VAL A N 1
ATOM 499 C CA . VAL A 1 63 ? -14.391 -48.281 2.875 1 78.62 63 VAL A CA 1
ATOM 500 C C . VAL A 1 63 ? -15.57 -47.469 2.355 1 78.62 63 VAL A C 1
ATOM 502 O O . VAL A 1 63 ? -15.398 -46.312 1.938 1 78.62 63 VAL A O 1
ATOM 505 N N . PRO A 1 64 ? -16.672 -48.312 2.131 1 76.56 64 PRO A N 1
ATOM 506 C CA . PRO A 1 64 ? -17.844 -47.531 1.756 1 76.56 64 PRO A CA 1
ATOM 507 C C . PRO A 1 64 ? -18.141 -46.375 2.736 1 76.56 64 PRO A C 1
ATOM 509 O O . PRO A 1 64 ? -18.266 -46.625 3.941 1 76.56 64 PRO A O 1
ATOM 512 N N . ASN A 1 65 ? -17.766 -45.219 2.293 1 75.06 65 ASN A N 1
ATOM 513 C CA . ASN A 1 65 ? -17.969 -44.031 3.113 1 75.06 65 ASN A CA 1
ATOM 514 C C . ASN A 1 65 ? -19.094 -43.156 2.562 1 75.06 65 ASN A C 1
ATOM 516 O O . ASN A 1 65 ? -18.844 -42.219 1.836 1 75.06 65 ASN A O 1
ATOM 520 N N . PHE A 1 66 ? -20.312 -43.562 2.764 1 71.06 66 PHE A N 1
ATOM 521 C CA . PHE A 1 66 ? -21.438 -42.75 2.295 1 71.06 66 PHE A CA 1
ATOM 522 C C . PHE A 1 66 ? -21.812 -41.688 3.328 1 71.06 66 PHE A C 1
ATOM 524 O O . PHE A 1 66 ? -22.578 -40.781 3.029 1 71.06 66 PHE A O 1
ATOM 531 N N . ALA A 1 67 ? -21.156 -41.938 4.512 1 67.12 67 ALA A N 1
ATOM 532 C CA . ALA A 1 67 ? -21.5 -41.031 5.594 1 67.12 67 ALA A CA 1
ATOM 533 C C . ALA A 1 67 ? -21.094 -39.594 5.234 1 67.12 67 ALA A C 1
ATOM 535 O O . ALA A 1 67 ? -21.75 -38.625 5.648 1 67.12 67 ALA A O 1
ATOM 536 N N . THR A 1 68 ? -20.172 -39.562 4.383 1 76.88 68 THR A N 1
ATOM 537 C CA . THR A 1 68 ? -19.75 -38.219 4.039 1 76.88 68 THR A CA 1
ATOM 538 C C . THR A 1 68 ? -20.734 -37.562 3.076 1 76.88 68 THR A C 1
ATOM 540 O O . THR A 1 68 ? -20.797 -36.344 2.98 1 76.88 68 THR A O 1
ATOM 543 N N . ARG A 1 69 ? -21.547 -38.375 2.479 1 78.56 69 ARG A N 1
ATOM 544 C CA . ARG A 1 69 ? -22.516 -37.812 1.534 1 78.56 69 ARG A CA 1
ATOM 545 C C . ARG A 1 69 ? -23.625 -37.062 2.26 1 78.56 69 ARG A C 1
ATOM 547 O O . ARG A 1 69 ? -24.062 -36 1.812 1 78.56 69 ARG A O 1
ATOM 554 N N . TRP A 1 70 ? -24.016 -37.688 3.41 1 81 70 TRP A N 1
ATOM 555 C CA . TRP A 1 70 ? -25.062 -37 4.164 1 81 70 TRP A CA 1
ATOM 556 C C . TRP A 1 70 ? -24.562 -35.656 4.656 1 81 70 TRP A C 1
ATOM 558 O O . TRP A 1 70 ? -25.312 -34.656 4.656 1 81 70 TRP A O 1
ATOM 568 N N . LEU A 1 71 ? -23.266 -35.594 4.863 1 82.88 71 LEU A N 1
ATOM 569 C CA . LEU A 1 71 ? -22.672 -34.344 5.312 1 82.88 71 LEU A CA 1
ATOM 570 C C . LEU A 1 71 ? -22.688 -33.312 4.199 1 82.88 71 LEU A C 1
ATOM 572 O O . LEU A 1 71 ? -22.812 -32.094 4.465 1 82.88 71 LEU A O 1
ATOM 576 N N . ASN A 1 72 ? -22.656 -33.781 2.969 1 89.38 72 ASN A N 1
ATOM 577 C CA . ASN A 1 72 ? -22.688 -32.875 1.84 1 89.38 72 ASN A CA 1
ATOM 578 C C . ASN A 1 72 ? -24.047 -32.156 1.729 1 89.38 72 ASN A C 1
ATOM 580 O O . ASN A 1 72 ? -24.094 -30.938 1.521 1 89.38 72 ASN A O 1
ATOM 584 N N . PHE A 1 73 ? -25.062 -32.875 1.921 1 90.81 73 PHE A N 1
ATOM 585 C CA . PHE A 1 73 ? -26.391 -32.281 1.836 1 90.81 73 PHE A CA 1
ATOM 586 C C . PHE A 1 73 ? -26.641 -31.359 3.016 1 90.81 73 PHE A C 1
ATOM 588 O O . PHE A 1 73 ? -27.172 -30.266 2.842 1 90.81 73 PHE A O 1
ATOM 595 N N . TYR A 1 74 ? -26.156 -31.781 4.172 1 92.19 74 TYR A N 1
ATOM 596 C CA . TYR A 1 74 ? -26.328 -30.969 5.375 1 92.19 74 TYR A CA 1
ATOM 597 C C . TYR A 1 74 ? -25.609 -29.641 5.246 1 92.19 74 TYR A C 1
ATOM 599 O O . TYR A 1 74 ? -26.172 -28.578 5.504 1 92.19 74 TYR A O 1
ATOM 607 N N . THR A 1 75 ? -24.391 -29.75 4.859 1 93.75 75 THR A N 1
ATOM 608 C CA . THR A 1 75 ? -23.547 -28.562 4.832 1 93.75 75 THR A CA 1
ATOM 609 C C . THR A 1 75 ? -23.984 -27.625 3.711 1 93.75 75 THR A C 1
ATOM 611 O O . THR A 1 75 ? -23.875 -26.406 3.846 1 93.75 75 THR A O 1
ATOM 614 N N . ALA A 1 76 ? -24.484 -28.125 2.598 1 93.25 76 ALA A N 1
ATOM 615 C CA . ALA A 1 76 ? -24.969 -27.266 1.511 1 93.25 76 ALA A CA 1
ATOM 616 C C . ALA A 1 76 ? -26.188 -26.453 1.944 1 93.25 76 ALA A C 1
ATOM 618 O O . ALA A 1 76 ? -26.297 -25.266 1.62 1 93.25 76 ALA A O 1
ATOM 619 N N . MET A 1 77 ? -27.047 -27.109 2.693 1 95.38 77 MET A N 1
ATOM 620 C CA . MET A 1 77 ? -28.234 -26.406 3.172 1 95.38 77 MET A CA 1
ATOM 621 C C . MET A 1 77 ? -27.859 -25.359 4.211 1 95.38 77 MET A C 1
ATOM 623 O O . MET A 1 77 ? -28.391 -24.234 4.184 1 95.38 77 MET A O 1
ATOM 627 N N . CYS A 1 78 ? -26.922 -25.719 5.09 1 95.81 78 CYS A N 1
ATOM 628 C CA . CYS A 1 78 ? -26.469 -24.75 6.098 1 95.81 78 CYS A CA 1
ATOM 629 C C . CYS A 1 78 ? -25.812 -23.547 5.445 1 95.81 78 CYS A C 1
ATOM 631 O O . CYS A 1 78 ? -26.016 -22.422 5.887 1 95.81 78 CYS A O 1
ATOM 633 N N . ALA A 1 79 ? -25.031 -23.828 4.406 1 95.44 79 ALA A N 1
ATOM 634 C CA . ALA A 1 79 ? -24.375 -22.734 3.699 1 95.44 79 ALA A CA 1
ATOM 635 C C . ALA A 1 79 ? -25.406 -21.766 3.102 1 95.44 79 ALA A C 1
ATOM 637 O O . ALA A 1 79 ? -25.281 -20.547 3.23 1 95.44 79 ALA A O 1
ATOM 638 N N . GLY A 1 80 ? -26.453 -22.344 2.465 1 94.81 80 GLY A N 1
ATOM 639 C CA . GLY A 1 80 ? -27.5 -21.516 1.9 1 94.81 80 GLY A CA 1
ATOM 640 C C . GLY A 1 80 ? -28.25 -20.703 2.943 1 94.81 80 GLY A C 1
ATOM 641 O O . GLY A 1 80 ? -28.562 -19.531 2.713 1 94.81 80 GLY A O 1
ATOM 642 N N . LEU A 1 81 ? -28.438 -21.281 4.109 1 96.06 81 LEU A N 1
ATOM 643 C CA . LEU A 1 81 ? -29.141 -20.609 5.203 1 96.06 81 LEU A CA 1
ATOM 644 C C . LEU A 1 81 ? -28.344 -19.422 5.723 1 96.06 81 LEU A C 1
ATOM 646 O O . LEU A 1 81 ? -28.891 -18.344 5.934 1 96.06 81 LEU A O 1
ATOM 650 N N . HIS A 1 82 ? -27.062 -19.609 5.859 1 96.56 82 HIS A N 1
ATOM 651 C CA . HIS A 1 82 ? -26.234 -18.562 6.414 1 96.56 82 HIS A CA 1
ATOM 652 C C . HIS A 1 82 ? -25.984 -17.453 5.391 1 96.56 82 HIS A C 1
ATOM 654 O O . HIS A 1 82 ? -25.75 -16.297 5.758 1 96.56 82 HIS A O 1
ATOM 660 N N . VAL A 1 83 ? -26.016 -17.766 4.086 1 95.88 83 VAL A N 1
ATOM 661 C CA . VAL A 1 83 ? -25.953 -16.719 3.076 1 95.88 83 VAL A CA 1
ATOM 662 C C . VAL A 1 83 ? -27.234 -15.875 3.131 1 95.88 83 VAL A C 1
ATOM 664 O O . VAL A 1 83 ? -27.172 -14.648 2.99 1 95.88 83 VAL A O 1
ATOM 667 N N . ALA A 1 84 ? -28.359 -16.547 3.383 1 95.5 84 ALA A N 1
ATOM 668 C CA . ALA A 1 84 ? -29.609 -15.805 3.539 1 95.5 84 ALA A CA 1
ATOM 669 C C . ALA A 1 84 ? -29.562 -14.898 4.77 1 95.5 84 ALA A C 1
ATOM 671 O O . ALA A 1 84 ? -29.984 -13.742 4.719 1 95.5 84 ALA A O 1
ATOM 672 N N . ALA A 1 85 ? -29.078 -15.445 5.852 1 95.38 85 ALA A N 1
ATOM 673 C CA . ALA A 1 85 ? -28.938 -14.664 7.078 1 95.38 85 ALA A CA 1
ATOM 674 C C . ALA A 1 85 ? -28 -13.477 6.867 1 95.38 85 ALA A C 1
ATOM 676 O O . ALA A 1 85 ? -28.172 -12.422 7.473 1 95.38 85 ALA A O 1
ATOM 677 N N . PHE A 1 86 ? -26.984 -13.672 6.023 1 95.88 86 PHE A N 1
ATOM 678 C CA . PHE A 1 86 ? -26.078 -12.594 5.672 1 95.88 86 PHE A CA 1
ATOM 679 C C . PHE A 1 86 ? -26.828 -11.438 5.016 1 95.88 86 PHE A C 1
ATOM 681 O O . PHE A 1 86 ? -26.625 -10.281 5.375 1 95.88 86 PHE A O 1
ATOM 688 N N . PHE A 1 87 ? -27.719 -11.781 4.121 1 94.81 87 PHE A N 1
ATOM 689 C CA . PHE A 1 87 ? -28.422 -10.727 3.4 1 94.81 87 PHE A CA 1
ATOM 690 C C . PHE A 1 87 ? -29.422 -10.016 4.316 1 94.81 87 PHE A C 1
ATOM 692 O O . PHE A 1 87 ? -29.719 -8.844 4.109 1 94.81 87 PHE A O 1
ATOM 699 N N . HIS A 1 88 ? -29.844 -10.688 5.43 1 93.88 88 HIS A N 1
ATOM 700 C CA . HIS A 1 88 ? -30.703 -10.047 6.41 1 93.88 88 HIS A CA 1
ATOM 701 C C . HIS A 1 88 ? -29.922 -9.07 7.281 1 93.88 88 HIS A C 1
ATOM 703 O O . HIS A 1 88 ? -30.5 -8.156 7.871 1 93.88 88 HIS A O 1
ATOM 709 N N . SER A 1 89 ? -28.625 -9.297 7.301 1 93.44 89 SER A N 1
ATOM 710 C CA . SER A 1 89 ? -27.812 -8.508 8.219 1 93.44 89 SER A CA 1
ATOM 711 C C . SER A 1 89 ? -26.984 -7.465 7.465 1 93.44 89 SER A C 1
ATOM 713 O O . SER A 1 89 ? -26.406 -6.562 8.07 1 93.44 89 SER A O 1
ATOM 715 N N . PHE A 1 90 ? -26.844 -7.672 6.176 1 91.81 90 PHE A N 1
ATOM 716 C CA . PHE A 1 90 ? -26.031 -6.777 5.375 1 91.81 90 PHE A CA 1
ATOM 717 C C . PHE A 1 90 ? -26.891 -5.855 4.523 1 91.81 90 PHE A C 1
ATOM 719 O O . PHE A 1 90 ? -27.891 -6.293 3.943 1 91.81 90 PHE A O 1
ATOM 726 N N . PRO A 1 91 ? -26.609 -4.594 4.5 1 88.5 91 PRO A N 1
ATOM 727 C CA . PRO A 1 91 ? -25.547 -3.771 5.074 1 88.5 91 PRO A CA 1
ATOM 728 C C . PRO A 1 91 ? -25.828 -3.354 6.512 1 88.5 91 PRO A C 1
ATOM 730 O O . PRO A 1 91 ? -24.906 -3.051 7.27 1 88.5 91 PRO A O 1
ATOM 733 N N . ARG A 1 92 ? -27.203 -3.227 6.918 1 86.88 92 ARG A N 1
ATOM 734 C CA . ARG A 1 92 ? -27.656 -2.986 8.281 1 86.88 92 ARG A CA 1
ATOM 735 C C . ARG A 1 92 ? -28.609 -4.078 8.742 1 86.88 92 ARG A C 1
ATOM 737 O O . ARG A 1 92 ? -29.375 -4.625 7.941 1 86.88 92 ARG A O 1
ATOM 744 N N . VAL A 1 93 ? -28.438 -4.34 9.984 1 88.06 93 VAL A N 1
ATOM 745 C CA . VAL A 1 93 ? -29.312 -5.387 10.508 1 88.06 93 VAL A CA 1
ATOM 746 C C . VAL A 1 93 ? -30.766 -4.918 10.469 1 88.06 93 VAL A C 1
ATOM 748 O O . VAL A 1 93 ? -31.094 -3.881 11.047 1 88.06 93 VAL A O 1
ATOM 751 N N . HIS A 1 94 ? -31.547 -5.539 9.648 1 81.75 94 HIS A N 1
ATOM 752 C CA . HIS A 1 94 ? -32.969 -5.176 9.547 1 81.75 94 HIS A CA 1
ATOM 753 C C . HIS A 1 94 ? -33.688 -5.426 10.867 1 81.75 94 HIS A C 1
ATOM 755 O O . HIS A 1 94 ? -34.344 -4.523 11.406 1 81.75 94 HIS A O 1
ATOM 761 N N . SER A 1 95 ? -33.719 -6.727 11.391 1 86.06 95 SER A N 1
ATOM 762 C CA . SER A 1 95 ? -34.281 -7.105 12.68 1 86.06 95 SER A CA 1
ATOM 763 C C . SER A 1 95 ? -33.531 -8.266 13.305 1 86.06 95 SER A C 1
ATOM 765 O O . SER A 1 95 ? -33.438 -9.344 12.719 1 86.06 95 SER A O 1
ATOM 767 N N . THR A 1 96 ? -33 -8.062 14.445 1 88.75 96 THR A N 1
ATOM 768 C CA . THR A 1 96 ? -32.25 -9.094 15.133 1 88.75 96 THR A CA 1
ATOM 769 C C . THR A 1 96 ? -33.156 -10.289 15.469 1 88.75 96 THR A C 1
ATOM 771 O O . THR A 1 96 ? -32.688 -11.438 15.461 1 88.75 96 THR A O 1
ATOM 774 N N . ARG A 1 97 ? -34.469 -10.055 15.703 1 89.06 97 ARG A N 1
ATOM 775 C CA . ARG A 1 97 ? -35.406 -11.125 16.016 1 89.06 97 ARG A CA 1
ATOM 776 C C . ARG A 1 97 ? -35.656 -11.992 14.789 1 89.06 97 ARG A C 1
ATOM 778 O O . ARG A 1 97 ? -35.719 -13.219 14.883 1 89.06 97 ARG A O 1
ATOM 785 N N . VAL A 1 98 ? -35.75 -11.344 13.594 1 90.88 98 VAL A N 1
ATOM 786 C CA . VAL A 1 98 ? -36.031 -12.07 12.352 1 90.88 98 VAL A CA 1
ATOM 787 C C . VAL A 1 98 ? -34.844 -12.961 12.023 1 90.88 98 VAL A C 1
ATOM 789 O O . VAL A 1 98 ? -35 -14.117 11.625 1 90.88 98 VAL A O 1
ATOM 792 N N . VAL A 1 99 ? -33.625 -12.484 12.188 1 92.81 99 VAL A N 1
ATOM 793 C CA . VAL A 1 99 ? -32.438 -13.258 11.891 1 92.81 99 VAL A CA 1
ATOM 794 C C . VAL A 1 99 ? -32.344 -14.461 12.828 1 92.81 99 VAL A C 1
ATOM 796 O O . VAL A 1 99 ? -32.031 -15.57 12.398 1 92.81 99 VAL A O 1
ATOM 799 N N . LYS A 1 100 ? -32.688 -14.266 14.094 1 93 100 LYS A N 1
ATOM 800 C CA . LYS A 1 100 ? -32.656 -15.359 15.062 1 93 100 LYS A CA 1
ATOM 801 C C . LYS A 1 100 ? -33.688 -16.438 14.703 1 93 100 LYS A C 1
ATOM 803 O O . LYS A 1 100 ? -33.375 -17.625 14.742 1 93 100 LYS A O 1
ATOM 808 N N . TRP A 1 101 ? -34.875 -15.992 14.266 1 92.19 101 TRP A N 1
ATOM 809 C CA . TRP A 1 101 ? -35.906 -16.953 13.922 1 92.19 101 TRP A CA 1
ATOM 810 C C . TRP A 1 101 ? -35.594 -17.656 12.609 1 92.19 101 TRP A C 1
ATOM 812 O O . TRP A 1 101 ? -35.875 -18.844 12.445 1 92.19 101 TRP A O 1
ATOM 822 N N . VAL A 1 102 ? -35.031 -16.922 11.672 1 92.5 102 VAL A N 1
ATOM 823 C CA . VAL A 1 102 ? -34.625 -17.531 10.406 1 92.5 102 VAL A CA 1
ATOM 824 C C . VAL A 1 102 ? -33.594 -18.625 10.68 1 92.5 102 VAL A C 1
ATOM 826 O O . VAL A 1 102 ? -33.688 -19.719 10.102 1 92.5 102 VAL A O 1
ATOM 829 N N . LEU A 1 103 ? -32.688 -18.438 11.617 1 95.31 103 LEU A N 1
ATOM 830 C CA . LEU A 1 103 ? -31.625 -19.391 11.922 1 95.31 103 LEU A CA 1
ATOM 831 C C . LEU A 1 103 ? -32.188 -20.562 12.727 1 95.31 103 LEU A C 1
ATOM 833 O O . LEU A 1 103 ? -31.844 -21.719 12.445 1 95.31 103 LEU A O 1
ATOM 837 N N . VAL A 1 104 ? -33.094 -20.266 13.641 1 95.19 104 VAL A N 1
ATOM 838 C CA . VAL A 1 104 ? -33.625 -21.328 14.477 1 95.19 104 VAL A CA 1
ATOM 839 C C . VAL A 1 104 ? -34.562 -22.234 13.656 1 95.19 104 VAL A C 1
ATOM 841 O O . VAL A 1 104 ? -34.438 -23.453 13.688 1 95.19 104 VAL A O 1
ATOM 844 N N . ILE A 1 105 ? -35.438 -21.625 12.844 1 93.5 105 ILE A N 1
ATOM 845 C CA . ILE A 1 105 ? -36.344 -22.406 12.008 1 93.5 105 ILE A CA 1
ATOM 846 C C . ILE A 1 105 ? -35.562 -23.094 10.891 1 93.5 105 ILE A C 1
ATOM 848 O O . ILE A 1 105 ? -35.844 -24.25 10.562 1 93.5 105 ILE A O 1
ATOM 852 N N . GLY A 1 106 ? -34.656 -22.359 10.336 1 94.44 106 GLY A N 1
ATOM 853 C CA . GLY A 1 106 ? -33.844 -22.938 9.273 1 94.44 106 GLY A CA 1
ATOM 854 C C . GLY A 1 106 ? -33.031 -24.141 9.719 1 94.44 106 GLY A C 1
ATOM 855 O O . GLY A 1 106 ? -33.094 -25.203 9.094 1 94.44 106 GLY A O 1
ATOM 856 N N . HIS A 1 107 ? -32.281 -24.047 10.844 1 96 107 HIS A N 1
ATOM 857 C CA . HIS A 1 107 ? -31.453 -25.141 11.328 1 96 107 HIS A CA 1
ATOM 858 C C . HIS A 1 107 ? -32.312 -26.312 11.797 1 96 107 HIS A C 1
ATOM 860 O O . HIS A 1 107 ? -31.938 -27.484 11.625 1 96 107 HIS A O 1
ATOM 866 N N . SER A 1 108 ? -33.469 -25.984 12.383 1 95.25 108 SER A N 1
ATOM 867 C CA . SER A 1 108 ? -34.375 -27.062 12.805 1 95.25 108 SER A CA 1
ATOM 868 C C . SER A 1 108 ? -34.875 -27.859 11.617 1 95.25 108 SER A C 1
ATOM 870 O O . SER A 1 108 ? -34.938 -29.094 11.656 1 95.25 108 SER A O 1
ATOM 872 N N . SER A 1 109 ? -35.25 -27.172 10.602 1 93.62 109 SER A N 1
ATOM 873 C CA . SER A 1 109 ? -35.719 -27.828 9.391 1 93.62 109 SER A CA 1
ATOM 874 C C . SER A 1 109 ? -34.594 -28.625 8.734 1 93.62 109 SER A C 1
ATOM 876 O O . SER A 1 109 ? -34.812 -29.734 8.234 1 93.62 109 SER A O 1
ATOM 878 N N . ILE A 1 110 ? -33.375 -28.125 8.703 1 95.31 110 ILE A N 1
ATOM 879 C CA . ILE A 1 110 ? -32.25 -28.781 8.078 1 95.31 110 ILE A CA 1
ATOM 880 C C . ILE A 1 110 ? -31.875 -30.047 8.852 1 95.31 110 ILE A C 1
ATOM 882 O O . ILE A 1 110 ? -31.594 -31.094 8.258 1 95.31 110 ILE A O 1
ATOM 886 N N . ILE A 1 111 ? -31.906 -29.953 10.203 1 94.44 111 ILE A N 1
ATOM 887 C CA . ILE A 1 111 ? -31.578 -31.109 11.039 1 94.44 111 ILE A CA 1
ATOM 888 C C . ILE A 1 111 ? -32.625 -32.188 10.836 1 94.44 111 ILE A C 1
ATOM 890 O O . ILE A 1 111 ? -32.281 -33.375 10.727 1 94.44 111 ILE A O 1
ATOM 894 N N . LEU A 1 112 ? -33.875 -31.828 10.664 1 93.81 112 LEU A N 1
ATOM 895 C CA . LEU A 1 112 ? -34.938 -32.781 10.469 1 93.81 112 LEU A CA 1
ATOM 896 C C . LEU A 1 112 ? -34.844 -33.469 9.102 1 93.81 112 LEU A C 1
ATOM 898 O O . LEU A 1 112 ? -34.938 -34.688 9 1 93.81 112 LEU A O 1
ATOM 902 N N . VAL A 1 113 ? -34.594 -32.688 8.086 1 92.44 113 VAL A N 1
ATOM 903 C CA . VAL A 1 113 ? -34.5 -33.219 6.727 1 92.44 113 VAL A CA 1
ATOM 904 C C . VAL A 1 113 ? -33.219 -34.062 6.605 1 92.44 113 VAL A C 1
ATOM 906 O O . VAL A 1 113 ? -33.25 -35.125 5.965 1 92.44 113 VAL A O 1
ATOM 909 N N . SER A 1 114 ? -32.156 -33.594 7.23 1 90.5 114 SER A N 1
ATOM 910 C CA . SER A 1 114 ? -30.891 -34.375 7.172 1 90.5 114 SER A CA 1
ATOM 911 C C . SER A 1 114 ? -31.016 -35.688 7.93 1 90.5 114 SER A C 1
ATOM 913 O O . SER A 1 114 ? -30.438 -36.688 7.52 1 90.5 114 SER A O 1
ATOM 915 N N . ALA A 1 115 ? -31.734 -35.656 9.031 1 89.94 115 ALA A N 1
ATOM 916 C CA . ALA A 1 115 ? -31.953 -36.875 9.781 1 89.94 115 ALA A CA 1
ATOM 917 C C . ALA A 1 115 ? -32.781 -37.875 8.977 1 89.94 115 ALA A C 1
ATOM 919 O O . ALA A 1 115 ? -32.531 -39.062 8.992 1 89.94 115 ALA A O 1
ATOM 920 N N . TRP A 1 116 ? -33.781 -37.375 8.328 1 91.44 116 TRP A N 1
ATOM 921 C CA . TRP A 1 116 ? -34.625 -38.188 7.461 1 91.44 116 TRP A CA 1
ATOM 922 C C . TRP A 1 116 ? -33.781 -38.781 6.328 1 91.44 116 TRP A C 1
ATOM 924 O O . TRP A 1 116 ? -33.875 -40 6.039 1 91.44 116 TRP A O 1
ATOM 934 N N . LEU A 1 117 ? -33 -38 5.676 1 89.75 117 LEU A N 1
ATOM 935 C CA . LEU A 1 117 ? -32.156 -38.469 4.586 1 89.75 117 LEU A CA 1
ATOM 936 C C . LEU A 1 117 ? -31.172 -39.531 5.082 1 89.75 117 LEU A C 1
ATOM 938 O O . LEU A 1 117 ? -30.922 -40.531 4.402 1 89.75 117 LEU A O 1
ATOM 942 N N . ALA A 1 118 ? -30.531 -39.25 6.277 1 87 118 ALA A N 1
ATOM 943 C CA . ALA A 1 118 ? -29.594 -40.219 6.855 1 87 118 ALA A CA 1
ATOM 944 C C . ALA A 1 118 ? -30.281 -41.562 7.102 1 87 118 ALA A C 1
ATOM 946 O O . ALA A 1 118 ? -29.703 -42.625 6.84 1 87 118 ALA A O 1
ATOM 947 N N . TYR A 1 119 ? -31.5 -41.469 7.488 1 88.19 119 TYR A N 1
ATOM 948 C CA . TYR A 1 119 ? -32.25 -42.688 7.742 1 88.19 119 TYR A CA 1
ATOM 949 C C . TYR A 1 119 ? -32.5 -43.469 6.445 1 88.19 119 TYR A C 1
ATOM 951 O O . TYR A 1 119 ? -32.312 -44.688 6.383 1 88.19 119 TYR A O 1
ATOM 959 N N . VAL A 1 120 ? -32.844 -42.781 5.445 1 88.19 120 VAL A N 1
ATOM 960 C CA . VAL A 1 120 ? -33.156 -43.438 4.164 1 88.19 120 VAL A CA 1
ATOM 961 C C . VAL A 1 120 ? -31.859 -43.969 3.553 1 88.19 120 VAL A C 1
ATOM 963 O O . VAL A 1 120 ? -31.859 -45.094 3.004 1 88.19 120 VAL A O 1
ATOM 966 N N . MET A 1 121 ? -30.797 -43.25 3.613 1 84.94 121 MET A N 1
ATOM 967 C CA . MET A 1 121 ? -29.531 -43.656 2.998 1 84.94 121 MET A CA 1
ATOM 968 C C . MET A 1 121 ? -28.938 -44.875 3.705 1 84.94 121 MET A C 1
ATOM 970 O O . MET A 1 121 ? -28.359 -45.75 3.062 1 84.94 121 MET A O 1
ATOM 974 N N . PHE A 1 122 ? -29.094 -44.906 5.066 1 82.5 122 PHE A N 1
ATOM 975 C CA . PHE A 1 122 ? -28.516 -46 5.82 1 82.5 122 PHE A CA 1
ATOM 976 C C . PHE A 1 122 ? -29.297 -47.281 5.566 1 82.5 122 PHE A C 1
ATOM 978 O O . PHE A 1 122 ? -28.766 -48.406 5.719 1 82.5 122 PHE A O 1
ATOM 985 N N . ASN A 1 123 ? -30.562 -47.125 5.043 1 84.44 123 ASN A N 1
ATOM 986 C CA . ASN A 1 123 ? -31.391 -48.312 4.793 1 84.44 123 ASN A CA 1
ATOM 987 C C . ASN A 1 123 ? -31.422 -48.656 3.307 1 84.44 123 ASN A C 1
ATOM 989 O O . ASN A 1 123 ? -32.156 -49.562 2.895 1 84.44 123 ASN A O 1
ATOM 993 N N . SER A 1 124 ? -30.703 -48 2.523 1 84.31 124 SER A N 1
ATOM 994 C CA . SER A 1 124 ? -30.641 -48.281 1.092 1 84.31 124 SER A CA 1
ATOM 995 C C . SER A 1 124 ? -29.344 -48.969 0.71 1 84.31 124 SER A C 1
ATOM 997 O O . SER A 1 124 ? -28.328 -48.812 1.39 1 84.31 124 SER A O 1
ATOM 999 N N . PRO A 1 125 ? -29.391 -49.812 -0.333 1 83.12 125 PRO A N 1
ATOM 1000 C CA . PRO A 1 125 ? -28.156 -50.469 -0.768 1 83.12 125 PRO A CA 1
ATOM 1001 C C . PRO A 1 125 ? -27.125 -49.469 -1.305 1 83.12 125 PRO A C 1
ATOM 1003 O O . PRO A 1 125 ? -27.484 -48.469 -1.892 1 83.12 125 PRO A O 1
ATOM 1006 N N . LEU A 1 126 ? -25.906 -49.812 -1.062 1 86.31 126 LEU A N 1
ATOM 1007 C CA . LEU A 1 126 ? -24.797 -49 -1.521 1 86.31 126 LEU A CA 1
ATOM 1008 C C . LEU A 1 126 ? -24.312 -49.438 -2.889 1 86.31 126 LEU A C 1
ATOM 1010 O O . LEU A 1 126 ? -24.328 -50.656 -3.193 1 86.31 126 LEU A O 1
ATOM 1014 N N . TYR A 1 127 ? -24 -48.5 -3.695 1 85.81 127 TYR A N 1
ATOM 1015 C CA . TYR A 1 127 ? -23.422 -48.812 -4.996 1 85.81 127 TYR A CA 1
ATOM 1016 C C . TYR A 1 127 ? -22.234 -47.938 -5.309 1 85.81 127 TYR A C 1
ATOM 1018 O O . TYR A 1 127 ? -22.094 -46.844 -4.723 1 85.81 127 TYR A O 1
ATOM 1026 N N . TYR A 1 128 ? -21.328 -48.344 -6.164 1 88.31 128 TYR A N 1
ATOM 1027 C CA . TYR A 1 128 ? -20.125 -47.625 -6.523 1 88.31 128 TYR A CA 1
ATOM 1028 C C . TYR A 1 128 ? -20.266 -46.969 -7.895 1 88.31 128 TYR A C 1
ATOM 1030 O O . TYR A 1 128 ? -20.719 -47.625 -8.852 1 88.31 128 TYR A O 1
ATOM 1038 N N . LEU A 1 129 ? -19.984 -45.688 -7.961 1 86.19 129 LEU A N 1
ATOM 1039 C CA . LEU A 1 129 ? -20.016 -44.938 -9.211 1 86.19 129 LEU A CA 1
ATOM 1040 C C . LEU A 1 129 ? -18.609 -44.812 -9.805 1 86.19 129 LEU A C 1
ATOM 1042 O O . LEU A 1 129 ? -17.781 -44.062 -9.297 1 86.19 129 LEU A O 1
ATOM 1046 N N . PHE A 1 130 ? -18.375 -45.375 -10.922 1 88.19 130 PHE A N 1
ATOM 1047 C CA . PHE A 1 130 ? -17.047 -45.406 -11.539 1 88.19 130 PHE A CA 1
ATOM 1048 C C . PHE A 1 130 ? -16.75 -44.062 -12.234 1 88.19 130 PHE A C 1
ATOM 1050 O O . PHE A 1 130 ? -15.578 -43.719 -12.438 1 88.19 130 PHE A O 1
ATOM 1057 N N . ASN A 1 131 ? -17.719 -43.344 -12.641 1 84.06 131 ASN A N 1
ATOM 1058 C CA . ASN A 1 131 ? -17.516 -42.094 -13.367 1 84.06 131 ASN A CA 1
ATOM 1059 C C . ASN A 1 131 ? -16.859 -41.062 -12.484 1 84.06 131 ASN A C 1
ATOM 1061 O O . ASN A 1 131 ? -16.172 -40.156 -12.984 1 84.06 131 ASN A O 1
ATOM 1065 N N . SER A 1 132 ? -17.141 -41.094 -11.227 1 87.19 132 SER A N 1
ATOM 1066 C CA . SER A 1 132 ? -16.547 -40.125 -10.312 1 87.19 132 SER A CA 1
ATOM 1067 C C . SER A 1 132 ? -15.812 -40.812 -9.164 1 87.19 132 SER A C 1
ATOM 1069 O O . SER A 1 132 ? -15.266 -40.156 -8.281 1 87.19 132 SER A O 1
ATOM 1071 N N . HIS A 1 133 ? -15.859 -42.031 -9.117 1 88.81 133 HIS A N 1
ATOM 1072 C CA . HIS A 1 133 ? -15.055 -42.875 -8.234 1 88.81 133 HIS A CA 1
ATOM 1073 C C . HIS A 1 133 ? -15.445 -42.656 -6.773 1 88.81 133 HIS A C 1
ATOM 1075 O O . HIS A 1 133 ? -14.594 -42.344 -5.941 1 88.81 133 HIS A O 1
ATOM 1081 N N . PHE A 1 134 ? -16.641 -42.812 -6.48 1 89.44 134 PHE A N 1
ATOM 1082 C CA . PHE A 1 134 ? -17.031 -42.719 -5.078 1 89.44 134 PHE A CA 1
ATOM 1083 C C . PHE A 1 134 ? -18.25 -43.594 -4.801 1 89.44 134 PHE A C 1
ATOM 1085 O O . PHE A 1 134 ? -18.922 -44.031 -5.734 1 89.44 134 PHE A O 1
ATOM 1092 N N . TRP A 1 135 ? -18.531 -43.875 -3.564 1 87.94 135 TRP A N 1
ATOM 1093 C CA . TRP A 1 135 ? -19.656 -44.656 -3.094 1 87.94 135 TRP A CA 1
ATOM 1094 C C . TRP A 1 135 ? -20.891 -43.812 -2.893 1 87.94 135 TRP A C 1
ATOM 1096 O O . TRP A 1 135 ? -20.797 -42.656 -2.424 1 87.94 135 TRP A O 1
ATOM 1106 N N . ASP A 1 136 ? -22.016 -44.281 -3.416 1 85.19 136 ASP A N 1
ATOM 1107 C CA . ASP A 1 136 ? -23.281 -43.594 -3.201 1 85.19 136 ASP A CA 1
ATOM 1108 C C . ASP A 1 136 ? -24.391 -44.594 -2.797 1 85.19 136 ASP A C 1
ATOM 1110 O O . ASP A 1 136 ? -24.156 -45.781 -2.744 1 85.19 136 ASP A O 1
ATOM 1114 N N . SER A 1 137 ? -25.484 -44.125 -2.293 1 83.5 137 SER A N 1
ATOM 1115 C CA . SER A 1 137 ? -26.625 -44.938 -1.908 1 83.5 137 SER A CA 1
ATOM 1116 C C . SER A 1 137 ? -27.734 -44.875 -2.957 1 83.5 137 SER A C 1
ATOM 1118 O O . SER A 1 137 ? -27.922 -43.844 -3.613 1 83.5 137 SER A O 1
ATOM 1120 N N . ASP A 1 138 ? -28.438 -46.031 -3.111 1 80.69 138 ASP A N 1
ATOM 1121 C CA . ASP A 1 138 ? -29.547 -46.094 -4.066 1 80.69 138 ASP A CA 1
ATOM 1122 C C . ASP A 1 138 ? -30.812 -45.438 -3.504 1 80.69 138 ASP A C 1
ATOM 1124 O O . ASP A 1 138 ? -31.812 -46.125 -3.281 1 80.69 138 ASP A O 1
ATOM 1128 N N . SER A 1 139 ? -30.766 -44.219 -3.082 1 83.12 139 SER A N 1
ATOM 1129 C CA . SER A 1 139 ? -31.875 -43.438 -2.562 1 83.12 139 SER A CA 1
ATOM 1130 C C . SER A 1 139 ? -32.125 -42.219 -3.428 1 83.12 139 SER A C 1
ATOM 1132 O O . SER A 1 139 ? -32.25 -41.094 -2.914 1 83.12 139 SER A O 1
ATOM 1134 N N . LEU A 1 140 ? -32.281 -42.406 -4.684 1 79.12 140 LEU A N 1
ATOM 1135 C CA . LEU A 1 140 ? -32.344 -41.312 -5.645 1 79.12 140 LEU A CA 1
ATOM 1136 C C . LEU A 1 140 ? -33.562 -40.438 -5.391 1 79.12 140 LEU A C 1
ATOM 1138 O O . LEU A 1 140 ? -33.469 -39.219 -5.418 1 79.12 140 LEU A O 1
ATOM 1142 N N . PRO A 1 141 ? -34.719 -41.125 -5.086 1 80 141 PRO A N 1
ATOM 1143 C CA . PRO A 1 141 ? -35.875 -40.25 -4.855 1 80 141 PRO A CA 1
ATOM 1144 C C . PRO A 1 141 ? -35.688 -39.312 -3.646 1 80 141 PRO A C 1
ATOM 1146 O O . PRO A 1 141 ? -36.062 -38.156 -3.689 1 80 141 PRO A O 1
ATOM 1149 N N . ALA A 1 142 ? -35.094 -39.875 -2.635 1 85.75 142 ALA A N 1
ATOM 1150 C CA . ALA A 1 142 ? -34.844 -39.062 -1.455 1 85.75 142 ALA A CA 1
ATOM 1151 C C . ALA A 1 142 ? -33.781 -37.969 -1.754 1 85.75 142 ALA A C 1
ATOM 1153 O O . ALA A 1 142 ? -33.906 -36.844 -1.278 1 85.75 142 ALA A O 1
ATOM 1154 N N . GLN A 1 143 ? -32.844 -38.281 -2.568 1 85.88 143 GLN A N 1
ATOM 1155 C CA . GLN A 1 143 ? -31.797 -37.312 -2.916 1 85.88 143 GLN A CA 1
ATOM 1156 C C . GLN A 1 143 ? -32.344 -36.188 -3.797 1 85.88 143 GLN A C 1
ATOM 1158 O O . GLN A 1 143 ? -31.938 -35.031 -3.674 1 85.88 143 GLN A O 1
ATOM 1163 N N . LYS A 1 144 ? -33.25 -36.562 -4.621 1 84.94 144 LYS A N 1
ATOM 1164 C CA . LYS A 1 144 ? -33.875 -35.531 -5.445 1 84.94 144 LYS A CA 1
ATOM 1165 C C . LYS A 1 144 ? -34.719 -34.594 -4.594 1 84.94 144 LYS A C 1
ATOM 1167 O O . LYS A 1 144 ? -34.719 -33.375 -4.828 1 84.94 144 LYS A O 1
ATOM 1172 N N . ALA A 1 145 ? -35.375 -35.156 -3.631 1 88.38 145 ALA A N 1
ATOM 1173 C CA . ALA A 1 145 ? -36.188 -34.344 -2.738 1 88.38 145 ALA A CA 1
ATOM 1174 C C . ALA A 1 145 ? -35.312 -33.375 -1.938 1 88.38 145 ALA A C 1
ATOM 1176 O O . ALA A 1 145 ? -35.656 -32.188 -1.785 1 88.38 145 ALA A O 1
ATOM 1177 N N . VAL A 1 146 ? -34.219 -33.844 -1.479 1 89.44 146 VAL A N 1
ATOM 1178 C CA . VAL A 1 146 ? -33.344 -33 -0.678 1 89.44 146 VAL A CA 1
ATOM 1179 C C . VAL A 1 146 ? -32.656 -31.953 -1.573 1 89.44 146 VAL A C 1
ATOM 1181 O O . VAL A 1 146 ? -32.406 -30.828 -1.149 1 89.44 146 VAL A O 1
ATOM 1184 N N . SER A 1 147 ? -32.375 -32.344 -2.822 1 88.44 147 SER A N 1
ATOM 1185 C CA . SER A 1 147 ? -31.812 -31.375 -3.758 1 88.44 147 SER A CA 1
ATOM 1186 C C . SER A 1 147 ? -32.781 -30.234 -4.023 1 88.44 147 SER A C 1
ATOM 1188 O O . SER A 1 147 ? -32.375 -29.094 -4.211 1 88.44 147 SER A O 1
ATOM 1190 N N . LEU A 1 148 ? -34 -30.609 -3.986 1 88.81 148 LEU A N 1
ATOM 1191 C CA . LEU A 1 148 ? -35 -29.547 -4.133 1 88.81 148 LEU A CA 1
ATOM 1192 C C . LEU A 1 148 ? -35.031 -28.656 -2.904 1 88.81 148 LEU A C 1
ATOM 1194 O O . LEU A 1 148 ? -35.25 -27.438 -3.02 1 88.81 148 LEU A O 1
ATOM 1198 N N . MET A 1 149 ? -34.781 -29.25 -1.746 1 90.94 149 MET A N 1
ATOM 1199 C CA . MET A 1 149 ? -34.719 -28.453 -0.525 1 90.94 149 MET A CA 1
ATOM 1200 C C . MET A 1 149 ? -33.5 -27.531 -0.558 1 90.94 149 MET A C 1
ATOM 1202 O O . MET A 1 149 ? -33.562 -26.406 -0.069 1 90.94 149 MET A O 1
ATOM 1206 N N . ILE A 1 150 ? -32.375 -28 -1.071 1 91.31 150 ILE A N 1
ATOM 1207 C CA . ILE A 1 150 ? -31.203 -27.172 -1.229 1 91.31 150 ILE A CA 1
ATOM 1208 C C . ILE A 1 150 ? -31.5 -26 -2.16 1 91.31 150 ILE A C 1
ATOM 1210 O O . ILE A 1 150 ? -31.141 -24.859 -1.877 1 91.31 150 ILE A O 1
ATOM 1214 N N . LEU A 1 151 ? -32.25 -26.312 -3.213 1 89.62 151 LEU A N 1
ATOM 1215 C CA . LEU A 1 151 ? -32.625 -25.266 -4.152 1 89.62 151 LEU A CA 1
ATOM 1216 C C . LEU A 1 151 ? -33.531 -24.234 -3.484 1 89.62 151 LEU A C 1
ATOM 1218 O O . LEU A 1 151 ? -33.438 -23.047 -3.785 1 89.62 151 LEU A O 1
ATOM 1222 N N . LEU A 1 152 ? -34.344 -24.719 -2.584 1 89.62 152 LEU A N 1
ATOM 1223 C CA . LEU A 1 152 ? -35.219 -23.812 -1.854 1 89.62 152 LEU A CA 1
ATOM 1224 C C . LEU A 1 152 ? -34.406 -22.859 -0.972 1 89.62 152 LEU A C 1
ATOM 1226 O O . LEU A 1 152 ? -34.719 -21.688 -0.848 1 89.62 152 LEU A O 1
ATOM 1230 N N . HIS A 1 153 ? -33.406 -23.391 -0.347 1 89.94 153 HIS A N 1
ATOM 1231 C CA . HIS A 1 153 ? -32.531 -22.547 0.455 1 89.94 153 HIS A CA 1
ATOM 1232 C C . HIS A 1 153 ? -31.766 -21.562 -0.421 1 89.94 153 HIS A C 1
ATOM 1234 O O . HIS A 1 153 ? -31.5 -20.438 0.003 1 89.94 153 HIS A O 1
ATOM 1240 N N . PHE A 1 154 ? -31.422 -21.969 -1.636 1 90.44 154 PHE A N 1
ATOM 1241 C CA . PHE A 1 154 ? -30.75 -21.062 -2.559 1 90.44 154 PHE A CA 1
ATOM 1242 C C . PHE A 1 154 ? -31.703 -19.969 -3.029 1 90.44 154 PHE A C 1
ATOM 1244 O O . PHE A 1 154 ? -31.328 -18.797 -3.127 1 90.44 154 PHE A O 1
ATOM 1251 N N . LEU A 1 155 ? -32.938 -20.391 -3.209 1 89.44 155 LEU A N 1
ATOM 1252 C CA . LEU A 1 155 ? -33.938 -19.406 -3.609 1 89.44 155 LEU A CA 1
ATOM 1253 C C . LEU A 1 155 ? -34.219 -18.422 -2.473 1 89.44 155 LEU A C 1
ATOM 1255 O O . LEU A 1 155 ? -34.5 -17.25 -2.715 1 89.44 155 LEU A O 1
ATOM 1259 N N . HIS A 1 156 ? -34.125 -18.953 -1.269 1 92.5 156 HIS A N 1
ATOM 1260 C CA . HIS A 1 156 ? -34.312 -18.109 -0.096 1 92.5 156 HIS A CA 1
ATOM 1261 C C . HIS A 1 156 ? -33.281 -17 -0.057 1 92.5 156 HIS A C 1
ATOM 1263 O O . HIS A 1 156 ? -33.625 -15.836 0.198 1 92.5 156 HIS A O 1
ATOM 1269 N N . PHE A 1 157 ? -31.969 -17.297 -0.243 1 91.69 157 PHE A N 1
ATOM 1270 C CA . PHE A 1 157 ? -30.984 -16.234 -0.162 1 91.69 157 PHE A CA 1
ATOM 1271 C C . PHE A 1 157 ? -31.094 -15.305 -1.366 1 91.69 157 PHE A C 1
ATOM 1273 O O . PHE A 1 157 ? -30.797 -14.117 -1.269 1 91.69 157 PHE A O 1
ATOM 1280 N N . VAL A 1 158 ? -31.531 -15.844 -2.559 1 91.31 158 VAL A N 1
ATOM 1281 C CA . VAL A 1 158 ? -31.734 -14.992 -3.725 1 91.31 158 VAL A CA 1
ATOM 1282 C C . VAL A 1 158 ? -32.906 -14.023 -3.457 1 91.31 158 VAL A C 1
ATOM 1284 O O . VAL A 1 158 ? -32.781 -12.828 -3.75 1 91.31 158 VAL A O 1
ATOM 1287 N N . ALA A 1 159 ? -33.938 -14.539 -2.859 1 93 159 ALA A N 1
ATOM 1288 C CA . ALA A 1 159 ? -35.094 -13.711 -2.559 1 93 159 ALA A CA 1
ATOM 1289 C C . ALA A 1 159 ? -34.75 -12.617 -1.554 1 93 159 ALA A C 1
ATOM 1291 O O . ALA A 1 159 ? -35.156 -11.469 -1.717 1 93 159 ALA A O 1
ATOM 1292 N N . THR A 1 160 ? -34.031 -13.016 -0.557 1 93.38 160 THR A N 1
ATOM 1293 C CA . THR A 1 160 ? -33.656 -12.031 0.448 1 93.38 160 THR A CA 1
ATOM 1294 C C . THR A 1 160 ? -32.688 -11.016 -0.141 1 93.38 160 THR A C 1
ATOM 1296 O O . THR A 1 160 ? -32.719 -9.828 0.197 1 93.38 160 THR A O 1
ATOM 1299 N N . GLY A 1 161 ? -3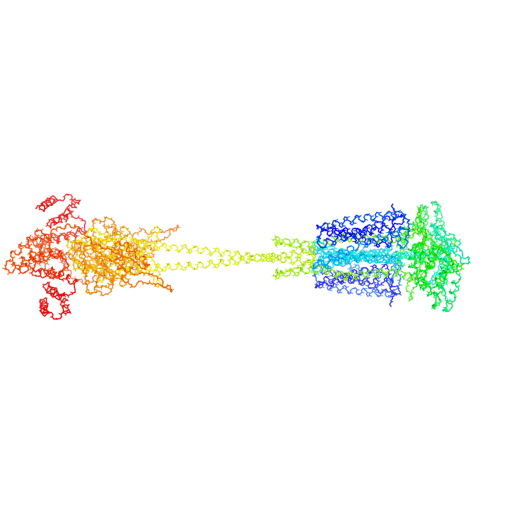1.797 -11.492 -1.022 1 92.44 161 GLY A N 1
ATOM 1300 C CA . GLY A 1 161 ? -30.875 -10.586 -1.688 1 92.44 161 GLY A CA 1
ATOM 1301 C C . GLY A 1 161 ? -31.578 -9.57 -2.576 1 92.44 161 GLY A C 1
ATOM 1302 O O . GLY A 1 161 ? -31.25 -8.391 -2.564 1 92.44 161 GLY A O 1
ATOM 1303 N N . ILE A 1 162 ? -32.562 -10.055 -3.264 1 91.69 162 ILE A N 1
ATOM 1304 C CA . ILE A 1 162 ? -33.312 -9.18 -4.145 1 91.69 162 ILE A CA 1
ATOM 1305 C C . ILE A 1 162 ? -34.125 -8.188 -3.314 1 91.69 162 ILE A C 1
ATOM 1307 O O . ILE A 1 162 ? -34.156 -6.996 -3.625 1 91.69 162 ILE A O 1
ATOM 1311 N N . TRP A 1 163 ? -34.75 -8.617 -2.268 1 92.75 163 TRP A N 1
ATOM 1312 C CA . TRP A 1 163 ? -35.531 -7.766 -1.38 1 92.75 163 TRP A CA 1
ATOM 1313 C C . TRP A 1 163 ? -34.656 -6.66 -0.78 1 92.75 163 TRP A C 1
ATOM 1315 O O . TRP A 1 163 ? -35.062 -5.488 -0.791 1 92.75 163 TRP A O 1
ATOM 1325 N N . ARG A 1 164 ? -33.5 -7.02 -0.343 1 91.94 164 ARG A N 1
ATOM 1326 C CA . ARG A 1 164 ? -32.625 -6.051 0.277 1 91.94 164 ARG A CA 1
ATOM 1327 C C . ARG A 1 164 ? -32.062 -5.07 -0.755 1 91.94 164 ARG A C 1
ATOM 1329 O O . ARG A 1 164 ? -31.812 -3.908 -0.44 1 91.94 164 ARG A O 1
ATOM 1336 N N . GLY A 1 165 ? -31.797 -5.594 -1.983 1 90.5 165 GLY A N 1
ATOM 1337 C CA . GLY A 1 165 ? -31.312 -4.723 -3.049 1 90.5 165 GLY A CA 1
ATOM 1338 C C . GLY A 1 165 ? -32.281 -3.607 -3.387 1 90.5 165 GLY A C 1
ATOM 1339 O O . GLY A 1 165 ? -31.875 -2.479 -3.656 1 90.5 165 GLY A O 1
ATOM 1340 N N . PHE A 1 166 ? -33.562 -3.865 -3.262 1 90.81 166 PHE A N 1
ATOM 1341 C CA . PHE A 1 166 ? -34.562 -2.867 -3.609 1 90.81 166 PHE A CA 1
ATOM 1342 C C . PHE A 1 166 ? -34.812 -1.906 -2.449 1 90.81 166 PHE A C 1
ATOM 1344 O O . PHE A 1 166 ? -35.188 -0.75 -2.658 1 90.81 166 PHE A O 1
ATOM 1351 N N . LYS A 1 167 ? -34.562 -2.262 -1.28 1 88.75 167 LYS A N 1
ATOM 1352 C CA . LYS A 1 167 ? -34.844 -1.437 -0.109 1 88.75 167 LYS A CA 1
ATOM 1353 C C . LYS A 1 167 ? -33.719 -0.457 0.157 1 88.75 167 LYS A C 1
ATOM 1355 O O . LYS A 1 167 ? -33.938 0.652 0.644 1 88.75 167 LYS A O 1
ATOM 1360 N N . GLU A 1 168 ? -32.5 -0.965 -0.13 1 87.62 168 GLU A N 1
ATOM 1361 C CA . GLU A 1 168 ? -31.344 -0.135 0.17 1 87.62 168 GLU A CA 1
ATOM 1362 C C . GLU A 1 168 ? -31.125 0.912 -0.917 1 87.62 168 GLU A C 1
ATOM 1364 O O . GLU A 1 168 ? -31.672 0.805 -2.014 1 87.62 168 GLU A O 1
ATOM 1369 N N . ARG A 1 169 ? -30.5 2.105 -0.574 1 81.56 169 ARG A N 1
ATOM 1370 C CA . ARG A 1 169 ? -30.25 3.197 -1.51 1 81.56 169 ARG A CA 1
ATOM 1371 C C . ARG A 1 169 ? -28.766 3.535 -1.576 1 81.56 169 ARG A C 1
ATOM 1373 O O . ARG A 1 169 ? -27.984 3.107 -0.721 1 81.56 169 ARG A O 1
ATOM 1380 N N . GLY A 1 170 ? -28.234 3.92 -2.74 1 78.62 170 GLY A N 1
ATOM 1381 C CA . GLY A 1 170 ? -26.891 4.426 -2.912 1 78.62 170 GLY A CA 1
ATOM 1382 C C . GLY A 1 170 ? -25.891 3.354 -3.328 1 78.62 170 GLY A C 1
ATOM 1383 O O . GLY A 1 170 ? -26.25 2.439 -4.078 1 78.62 170 GLY A O 1
ATOM 1384 N N . ASP A 1 171 ? -24.609 3.32 -2.873 1 78.62 171 ASP A N 1
ATOM 1385 C CA . ASP A 1 171 ? -23.531 2.4 -3.217 1 78.62 171 ASP A CA 1
ATOM 1386 C C . ASP A 1 171 ? -23.734 1.049 -2.533 1 78.62 171 ASP A C 1
ATOM 1388 O O . ASP A 1 171 ? -23.25 0.024 -3.029 1 78.62 171 ASP A O 1
ATOM 1392 N N . GLU A 1 172 ? -24.438 1.091 -1.514 1 86.5 172 GLU A N 1
ATOM 1393 C CA . GLU A 1 172 ? -24.703 -0.157 -0.805 1 86.5 172 GLU A CA 1
ATOM 1394 C C . GLU A 1 172 ? -25.656 -1.047 -1.593 1 86.5 172 GLU A C 1
ATOM 1396 O O . GLU A 1 172 ? -25.562 -2.275 -1.533 1 86.5 172 GLU A O 1
ATOM 1401 N N . ARG A 1 173 ? -26.547 -0.441 -2.438 1 90.12 173 ARG A N 1
ATOM 1402 C CA . ARG A 1 173 ? -27.469 -1.198 -3.277 1 90.12 173 ARG A CA 1
ATOM 1403 C C . ARG A 1 173 ? -26.719 -1.994 -4.34 1 90.12 173 ARG A C 1
ATOM 1405 O O . ARG A 1 173 ? -26.984 -3.182 -4.535 1 90.12 173 ARG A O 1
ATOM 1412 N N . SER A 1 174 ? -25.812 -1.312 -4.953 1 90.56 174 SER A N 1
ATOM 1413 C CA . SER A 1 174 ? -25.031 -1.998 -5.98 1 90.56 174 SER A CA 1
ATOM 1414 C C . SER A 1 174 ? -24.219 -3.137 -5.387 1 90.56 174 SER A C 1
ATOM 1416 O O . SER A 1 174 ? -24.031 -4.176 -6.027 1 90.56 174 SER A O 1
ATOM 1418 N N . GLY A 1 175 ? -23.75 -2.961 -4.156 1 91.12 175 GLY A N 1
ATOM 1419 C CA . GLY A 1 175 ? -23 -4.012 -3.479 1 91.12 175 GLY A CA 1
ATOM 1420 C C . GLY A 1 175 ? -23.844 -5.242 -3.186 1 91.12 175 GLY A C 1
ATOM 1421 O O . GLY A 1 175 ? -23.406 -6.371 -3.4 1 91.12 175 GLY A O 1
ATOM 1422 N N . VAL A 1 176 ? -25.031 -5.008 -2.779 1 93.38 176 VAL A N 1
ATOM 1423 C CA . VAL A 1 176 ? -25.922 -6.121 -2.459 1 93.38 176 VAL A CA 1
ATOM 1424 C C . VAL A 1 176 ? -26.25 -6.898 -3.729 1 93.38 176 VAL A C 1
ATOM 1426 O O . VAL A 1 176 ? -26.234 -8.133 -3.732 1 93.38 176 VAL A O 1
ATOM 1429 N N . TRP A 1 177 ? -26.469 -6.188 -4.844 1 93 177 TRP A N 1
ATOM 1430 C CA . TRP A 1 177 ? -26.766 -6.836 -6.113 1 93 177 TRP A CA 1
ATOM 1431 C C . TRP A 1 177 ? -25.594 -7.66 -6.609 1 93 177 TRP A C 1
ATOM 1433 O O . TRP A 1 177 ? -25.766 -8.797 -7.059 1 93 177 TRP A O 1
ATOM 1443 N N . LEU A 1 178 ? -24.453 -7.16 -6.508 1 92.88 178 LEU A N 1
ATOM 1444 C CA . LEU A 1 178 ? -23.266 -7.832 -7.031 1 92.88 178 LEU A CA 1
ATOM 1445 C C . LEU A 1 178 ? -22.922 -9.062 -6.195 1 92.88 178 LEU A C 1
ATOM 1447 O O . LEU A 1 178 ? -22.5 -10.086 -6.734 1 92.88 178 LEU A O 1
ATOM 1451 N N . ILE A 1 179 ? -23.125 -8.961 -4.891 1 94.31 179 ILE A N 1
ATOM 1452 C CA . ILE A 1 179 ? -22.844 -10.102 -4.035 1 94.31 179 ILE A CA 1
ATOM 1453 C C . ILE A 1 179 ? -23.859 -11.203 -4.289 1 94.31 179 ILE A C 1
ATOM 1455 O O . ILE A 1 179 ? -23.516 -12.383 -4.367 1 94.31 179 ILE A O 1
ATOM 1459 N N . ALA A 1 180 ? -25.125 -10.797 -4.43 1 93.88 180 ALA A N 1
ATOM 1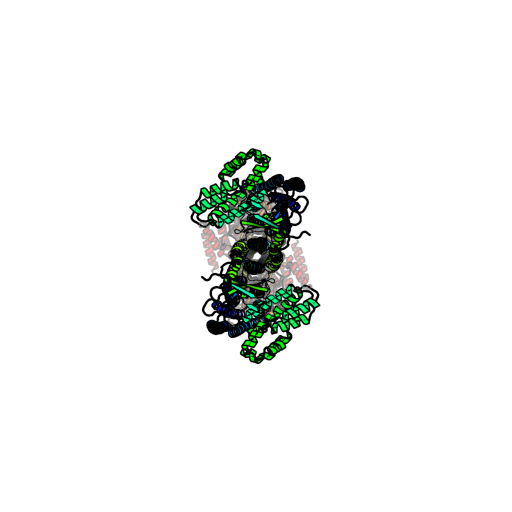460 C CA . ALA A 1 180 ? -26.172 -11.773 -4.734 1 93.88 180 ALA A CA 1
ATOM 1461 C C . ALA A 1 180 ? -25.906 -12.453 -6.07 1 93.88 180 ALA A C 1
ATOM 1463 O O . ALA A 1 180 ? -26.047 -13.672 -6.191 1 93.88 180 ALA A O 1
ATOM 1464 N N . ALA A 1 181 ? -25.5 -11.672 -7.027 1 93.62 181 ALA A N 1
ATOM 1465 C CA . ALA A 1 181 ? -25.188 -12.227 -8.344 1 93.62 181 ALA A CA 1
ATOM 1466 C C . ALA A 1 181 ? -24 -13.18 -8.258 1 93.62 181 ALA A C 1
ATOM 1468 O O . ALA A 1 181 ? -23.953 -14.195 -8.953 1 93.62 181 ALA A O 1
ATOM 1469 N N . ALA A 1 182 ? -23.047 -12.867 -7.473 1 94.44 182 ALA A N 1
ATOM 1470 C CA . ALA A 1 182 ? -21.844 -13.703 -7.312 1 94.44 182 ALA A CA 1
ATOM 1471 C C . ALA A 1 182 ? -22.203 -15.047 -6.68 1 94.44 182 ALA A C 1
ATOM 1473 O O . ALA A 1 182 ? -21.703 -16.094 -7.105 1 94.44 182 ALA A O 1
ATOM 1474 N N . PHE A 1 183 ? -23.031 -14.969 -5.68 1 94.12 183 PHE A N 1
ATOM 1475 C CA . PHE A 1 183 ? -23.438 -16.219 -5.047 1 94.12 183 PHE A CA 1
ATOM 1476 C C . PHE A 1 183 ? -24.281 -17.062 -5.996 1 94.12 183 PHE A C 1
ATOM 1478 O O . PHE A 1 183 ? -24.188 -18.281 -6.008 1 94.12 183 PHE A O 1
ATOM 1485 N N . LEU A 1 184 ? -25.078 -16.422 -6.809 1 92.44 184 LEU A N 1
ATOM 1486 C CA . LEU A 1 184 ? -25.859 -17.141 -7.824 1 92.44 184 LEU A CA 1
ATOM 1487 C C . LEU A 1 184 ? -24.938 -17.797 -8.852 1 92.44 184 LEU A C 1
ATOM 1489 O O . LEU A 1 184 ? -25.172 -18.922 -9.273 1 92.44 184 LEU A O 1
ATOM 1493 N N . PHE A 1 185 ? -23.922 -17.062 -9.164 1 93.75 185 PHE A N 1
ATOM 1494 C CA . PHE A 1 185 ? -22.938 -17.562 -10.125 1 93.75 185 PHE A CA 1
ATOM 1495 C C . PHE A 1 185 ? -22.188 -18.766 -9.555 1 93.75 185 PHE A C 1
ATOM 1497 O O . PHE A 1 185 ? -21.875 -19.703 -10.289 1 93.75 185 PHE A O 1
ATOM 1504 N N . ALA A 1 186 ? -22 -18.828 -8.297 1 93 186 ALA A N 1
ATOM 1505 C CA . ALA A 1 186 ? -21.203 -19.891 -7.664 1 93 186 ALA A CA 1
ATOM 1506 C C . ALA A 1 186 ? -22.062 -21.125 -7.395 1 93 186 ALA A C 1
ATOM 1508 O O . ALA A 1 186 ? -21.531 -22.234 -7.262 1 93 186 ALA A O 1
ATOM 1509 N N . THR A 1 187 ? -23.422 -20.969 -7.398 1 91.25 187 THR A N 1
ATOM 1510 C CA . THR A 1 187 ? -24.219 -22.094 -6.918 1 91.25 187 THR A CA 1
ATOM 1511 C C . THR A 1 187 ? -25.109 -22.641 -8.031 1 91.25 187 THR A C 1
ATOM 1513 O O . THR A 1 187 ? -25.188 -23.844 -8.25 1 91.25 187 THR A O 1
ATOM 1516 N N . ILE A 1 188 ? -25.656 -21.859 -8.922 1 88.94 188 ILE A N 1
ATOM 1517 C CA . ILE A 1 188 ? -26.703 -22.297 -9.836 1 88.94 188 ILE A CA 1
ATOM 1518 C C . ILE A 1 188 ? -26.078 -22.984 -11.047 1 88.94 188 ILE A C 1
ATOM 1520 O O . ILE A 1 188 ? -26.469 -24.094 -11.414 1 88.94 188 ILE A O 1
ATOM 1524 N N . PRO A 1 189 ? -25.062 -22.375 -11.648 1 90.75 189 PRO A N 1
ATOM 1525 C CA . PRO A 1 189 ? -24.5 -23.047 -12.82 1 90.75 189 PRO A CA 1
ATOM 1526 C C . PRO A 1 189 ? -23.906 -24.422 -12.484 1 90.75 189 PRO A C 1
ATOM 1528 O O . PRO A 1 189 ? -24.172 -25.391 -13.188 1 90.75 189 PRO A O 1
ATOM 1531 N N . PRO A 1 190 ? -23.188 -24.547 -11.383 1 90 190 PRO A N 1
ATOM 1532 C CA . PRO A 1 190 ? -22.703 -25.891 -11.039 1 90 190 PRO A CA 1
ATOM 1533 C C . PRO A 1 190 ? -23.844 -26.875 -10.789 1 90 190 PRO A C 1
ATOM 1535 O O . PRO A 1 190 ? -23.719 -28.062 -11.117 1 90 190 PRO A O 1
ATOM 1538 N N . ALA A 1 191 ? -24.984 -26.391 -10.258 1 88.19 191 ALA A N 1
ATOM 1539 C CA . ALA A 1 191 ? -26.141 -27.266 -10.031 1 88.19 191 ALA A CA 1
ATOM 1540 C C . ALA A 1 191 ? -26.75 -27.719 -11.352 1 88.19 191 ALA A C 1
ATOM 1542 O O . ALA A 1 191 ? -27.125 -28.891 -11.5 1 88.19 191 ALA A O 1
ATOM 1543 N N . ILE A 1 192 ? -26.766 -26.844 -12.281 1 88.81 192 ILE A N 1
ATOM 1544 C CA . ILE A 1 192 ? -27.281 -27.172 -13.602 1 88.81 192 ILE A CA 1
ATOM 1545 C C . ILE A 1 192 ? -26.328 -28.156 -14.297 1 88.81 192 ILE A C 1
ATOM 1547 O O . ILE A 1 192 ? -26.766 -29.141 -14.883 1 88.81 192 ILE A O 1
ATOM 1551 N N . LEU A 1 193 ? -25.062 -27.922 -14.141 1 91.06 193 LEU A N 1
ATOM 1552 C CA . LEU A 1 193 ? -24.062 -28.781 -14.781 1 91.06 193 LEU A CA 1
ATOM 1553 C C . LEU A 1 193 ? -24.031 -30.156 -14.125 1 91.06 193 LEU A C 1
ATOM 1555 O O . LEU A 1 193 ? -23.734 -31.156 -14.781 1 91.06 193 LEU A O 1
ATOM 1559 N N . GLN A 1 194 ? -24.375 -30.219 -12.844 1 87.75 194 GLN A N 1
ATOM 1560 C CA . GLN A 1 194 ? -24.453 -31.5 -12.148 1 87.75 194 GLN A CA 1
ATOM 1561 C C . GLN A 1 194 ? -25.547 -32.375 -12.727 1 87.75 194 GLN A C 1
ATOM 1563 O O . GLN A 1 194 ? -25.359 -33.562 -12.922 1 87.75 194 GLN A O 1
ATOM 1568 N N . VAL A 1 195 ? -26.688 -31.766 -13.117 1 83.94 195 VAL A N 1
ATOM 1569 C CA . VAL A 1 195 ? -27.797 -32.5 -13.695 1 83.94 195 VAL A CA 1
ATOM 1570 C C . VAL A 1 195 ? -27.453 -32.938 -15.117 1 83.94 195 VAL A C 1
ATOM 1572 O O . VAL A 1 195 ? -27.734 -34.094 -15.5 1 83.94 195 VAL A O 1
ATOM 1575 N N . LEU A 1 196 ? -26.75 -32.094 -15.75 1 86.81 196 LEU A N 1
ATOM 1576 C CA . LEU A 1 196 ? -26.359 -32.406 -17.109 1 86.81 196 LEU A CA 1
ATOM 1577 C C . LEU A 1 196 ? -25.312 -33.531 -17.125 1 86.81 196 LEU A C 1
ATOM 1579 O O . LEU A 1 196 ? -25.328 -34.406 -18.016 1 86.81 196 LEU A O 1
ATOM 1583 N N . SER A 1 197 ? -24.453 -33.531 -16.141 1 88.19 197 SER A N 1
ATOM 1584 C CA . SER A 1 197 ? -23.438 -34.594 -16.062 1 88.19 197 SER A CA 1
ATOM 1585 C C . SER A 1 197 ? -24.047 -35.906 -15.617 1 88.19 197 SER A C 1
ATOM 1587 O O . SER A 1 197 ? -23.625 -36.969 -16.078 1 88.19 197 SER A O 1
ATOM 1589 N N . ARG A 1 198 ? -25.047 -35.875 -14.789 1 81.38 198 ARG A N 1
ATOM 1590 C CA . ARG A 1 198 ? -25.719 -37.062 -14.344 1 81.38 198 ARG A CA 1
ATOM 1591 C C . ARG A 1 198 ? -26.469 -37.75 -15.492 1 81.38 198 ARG A C 1
ATOM 1593 O O . ARG A 1 198 ? -26.547 -38.969 -15.57 1 81.38 198 ARG A O 1
ATOM 1600 N N . ASP A 1 199 ? -26.938 -36.844 -16.438 1 83.38 199 ASP A N 1
ATOM 1601 C CA . ASP A 1 199 ? -27.625 -37.344 -17.609 1 83.38 199 ASP A CA 1
ATOM 1602 C C . ASP A 1 199 ? -26.641 -37.719 -18.719 1 83.38 199 ASP A C 1
ATOM 1604 O O . ASP A 1 199 ? -27.047 -38.062 -19.828 1 83.38 199 ASP A O 1
ATOM 1608 N N . ASN A 1 200 ? -25.359 -37.594 -18.422 1 85.25 200 ASN A N 1
ATOM 1609 C CA . ASN A 1 200 ? -24.266 -37.969 -19.297 1 85.25 200 ASN A CA 1
ATOM 1610 C C . ASN A 1 200 ? -24.188 -37.094 -20.531 1 85.25 200 ASN A C 1
ATOM 1612 O O . ASN A 1 200 ? -23.781 -37.531 -21.609 1 85.25 200 ASN A O 1
ATOM 1616 N N . LEU A 1 201 ? -24.688 -35.906 -20.438 1 86.38 201 LEU A N 1
ATOM 1617 C CA . LEU A 1 201 ? -24.562 -34.938 -21.531 1 86.38 201 LEU A CA 1
ATOM 1618 C C . LEU A 1 201 ? -23.188 -34.281 -21.531 1 86.38 201 LEU A C 1
ATOM 1620 O O . LEU A 1 201 ? -22.703 -33.844 -22.562 1 86.38 201 LEU A O 1
ATOM 1624 N N . ILE A 1 202 ? -22.594 -34.219 -20.297 1 88.94 202 ILE A N 1
ATOM 1625 C CA . ILE A 1 202 ? -21.25 -33.688 -20.141 1 88.94 202 ILE A CA 1
ATOM 1626 C C . ILE A 1 202 ? -20.422 -34.656 -19.297 1 88.94 202 ILE A C 1
ATOM 1628 O O . ILE A 1 202 ? -20.906 -35.219 -18.312 1 88.94 202 ILE A O 1
ATOM 1632 N N . PRO A 1 203 ? -19.188 -34.75 -19.719 1 88.44 203 PRO A N 1
ATOM 1633 C CA . PRO A 1 203 ? -18.328 -35.594 -18.906 1 88.44 203 PRO A CA 1
ATOM 1634 C C . PRO A 1 203 ? -18.125 -35.094 -17.484 1 88.44 203 PRO A C 1
ATOM 1636 O O . PRO A 1 203 ? -18.172 -33.875 -17.266 1 88.44 203 PRO A O 1
ATOM 1639 N N . ARG A 1 204 ? -17.953 -35.906 -16.578 1 90.44 204 ARG A N 1
ATOM 1640 C CA . ARG A 1 204 ? -17.828 -35.562 -15.156 1 90.44 204 ARG A CA 1
ATOM 1641 C C . ARG A 1 204 ? -16.578 -34.719 -14.914 1 90.44 204 ARG A C 1
ATOM 1643 O O . ARG A 1 204 ? -16.578 -33.875 -14.023 1 90.44 204 ARG A O 1
ATOM 1650 N N . SER A 1 205 ? -15.508 -34.969 -15.719 1 91.44 205 SER A N 1
ATOM 1651 C CA . SER A 1 205 ? -14.297 -34.156 -15.57 1 91.44 205 SER A CA 1
ATOM 1652 C C . SER A 1 205 ? -14.555 -32.719 -15.953 1 91.44 205 SER A C 1
ATOM 1654 O O . SER A 1 205 ? -14.031 -31.797 -15.305 1 91.44 205 SER A O 1
ATOM 1656 N N . THR A 1 206 ? -15.391 -32.531 -16.969 1 91.88 206 THR A N 1
ATOM 1657 C CA . THR A 1 206 ? -15.742 -31.172 -17.375 1 91.88 206 THR A CA 1
ATOM 1658 C C . THR A 1 206 ? -16.609 -30.5 -16.312 1 91.88 206 THR A C 1
ATOM 1660 O O . THR A 1 206 ? -16.422 -29.312 -16.031 1 91.88 206 THR A O 1
ATOM 1663 N N . PHE A 1 207 ? -17.531 -31.266 -15.766 1 93.31 207 PHE A N 1
ATOM 1664 C CA . PHE A 1 207 ? -18.359 -30.75 -14.68 1 93.31 207 PHE A CA 1
ATOM 1665 C C . PHE A 1 207 ? -17.5 -30.297 -13.508 1 93.31 207 PHE A C 1
ATOM 1667 O O . PHE A 1 207 ? -17.688 -29.203 -12.969 1 93.31 207 PHE A O 1
ATOM 1674 N N . MET A 1 208 ? -16.516 -31.094 -13.109 1 93.69 208 MET A N 1
ATOM 1675 C CA . MET A 1 208 ? -15.648 -30.766 -11.984 1 93.69 208 MET A CA 1
ATOM 1676 C C . MET A 1 208 ? -14.852 -29.5 -12.266 1 93.69 208 MET A C 1
ATOM 1678 O O . MET A 1 208 ? -14.742 -28.625 -11.406 1 93.69 208 MET A O 1
ATOM 1682 N N . THR A 1 209 ? -14.273 -29.375 -13.492 1 94.81 209 THR A N 1
ATOM 1683 C CA . THR A 1 209 ? -13.492 -28.188 -13.867 1 94.81 209 THR A CA 1
ATOM 1684 C C . THR A 1 209 ? -14.359 -26.938 -13.836 1 94.81 209 THR A C 1
ATOM 1686 O O . THR A 1 209 ? -13.945 -25.906 -13.297 1 94.81 209 THR A O 1
ATOM 1689 N N . ALA A 1 210 ? -15.531 -27.109 -14.391 1 94.69 210 ALA A N 1
ATOM 1690 C CA . ALA A 1 210 ? -16.438 -25.969 -14.406 1 94.69 210 ALA A CA 1
ATOM 1691 C C . ALA A 1 210 ? -16.844 -25.578 -12.992 1 94.69 210 ALA A C 1
ATOM 1693 O O . ALA A 1 210 ? -16.906 -24.375 -12.672 1 94.69 210 ALA A O 1
ATOM 1694 N N . THR A 1 211 ? -17.141 -26.547 -12.18 1 94.25 211 THR A N 1
ATOM 1695 C CA . THR A 1 211 ? -17.547 -26.281 -10.805 1 94.25 211 THR A CA 1
ATOM 1696 C C . THR A 1 211 ? -16.438 -25.547 -10.047 1 94.25 211 THR A C 1
ATOM 1698 O O . THR A 1 211 ? -16.703 -24.609 -9.297 1 94.25 211 THR A O 1
ATOM 1701 N N . VAL A 1 212 ? -15.172 -25.938 -10.234 1 95.69 212 VAL A N 1
ATOM 1702 C CA . VAL A 1 212 ? -14.047 -25.297 -9.562 1 95.69 212 VAL A CA 1
ATOM 1703 C C . VAL A 1 212 ? -13.914 -23.844 -10.039 1 95.69 212 VAL A C 1
ATOM 1705 O O . VAL A 1 212 ? -13.727 -22.938 -9.234 1 95.69 212 VAL A O 1
ATOM 1708 N N . ILE A 1 213 ? -14.07 -23.641 -11.344 1 94.81 213 ILE A N 1
ATOM 1709 C CA . ILE A 1 213 ? -13.922 -22.297 -11.914 1 94.81 213 ILE A CA 1
ATOM 1710 C C . ILE A 1 213 ? -15.039 -21.391 -11.398 1 94.81 213 ILE A C 1
ATOM 1712 O O . ILE A 1 213 ? -14.781 -20.266 -10.984 1 94.81 213 ILE A O 1
ATOM 1716 N N . PHE A 1 214 ? -16.25 -21.938 -11.305 1 94.62 214 PHE A N 1
ATOM 1717 C CA . PHE A 1 214 ? -17.375 -21.141 -10.844 1 94.62 214 PHE A CA 1
ATOM 1718 C C . PHE A 1 214 ? -17.25 -20.844 -9.352 1 94.62 214 PHE A C 1
ATOM 1720 O O . PHE A 1 214 ? -17.578 -19.734 -8.898 1 94.62 214 PHE A O 1
ATOM 1727 N N . ASN A 1 215 ? -16.797 -21.797 -8.602 1 94.5 215 ASN A N 1
ATOM 1728 C CA . ASN A 1 215 ? -16.594 -21.594 -7.172 1 94.5 215 ASN A CA 1
ATOM 1729 C C . ASN A 1 215 ? -15.516 -20.562 -6.895 1 94.5 215 ASN A C 1
ATOM 1731 O O . ASN A 1 215 ? -15.719 -19.625 -6.113 1 94.5 215 ASN A O 1
ATOM 1735 N N . LEU A 1 216 ? -14.406 -20.703 -7.605 1 94.38 216 LEU A N 1
ATOM 1736 C CA . LEU A 1 216 ? -13.281 -19.812 -7.355 1 94.38 216 LEU A CA 1
ATOM 1737 C C . LEU A 1 216 ? -13.617 -18.391 -7.77 1 94.38 216 LEU A C 1
ATOM 1739 O O . LEU A 1 216 ? -13.445 -17.453 -6.984 1 94.38 216 LEU A O 1
ATOM 1743 N N . PHE A 1 217 ? -14.242 -18.219 -8.945 1 93.19 217 PHE A N 1
ATOM 1744 C CA . PHE A 1 217 ? -14.547 -16.891 -9.43 1 93.19 217 PHE A CA 1
ATOM 1745 C C . PHE A 1 217 ? -15.75 -16.297 -8.695 1 93.19 217 PHE A C 1
ATOM 1747 O O . PHE A 1 217 ? -15.789 -15.094 -8.422 1 93.19 217 PHE A O 1
ATOM 1754 N N . GLY A 1 218 ? -16.703 -17.203 -8.422 1 94.06 218 GLY A N 1
ATOM 1755 C CA . GLY A 1 218 ? -17.906 -16.719 -7.758 1 94.06 218 GLY A CA 1
ATOM 1756 C C . GLY A 1 218 ? -17.641 -16.219 -6.348 1 94.06 218 GLY A C 1
ATOM 1757 O O . GLY A 1 218 ? -18 -15.102 -6.004 1 94.06 218 GLY A O 1
ATOM 1758 N N . TYR A 1 219 ? -16.969 -16.953 -5.531 1 94.12 219 TYR A N 1
ATOM 1759 C CA . TYR A 1 219 ? -16.703 -16.562 -4.152 1 94.12 219 TYR A CA 1
ATOM 1760 C C . TYR A 1 219 ? -15.664 -15.453 -4.09 1 94.12 219 TYR A C 1
ATOM 1762 O O . TYR A 1 219 ? -15.703 -14.602 -3.195 1 94.12 219 TYR A O 1
ATOM 1770 N N . PHE A 1 220 ? -14.734 -15.445 -5.051 1 93.94 220 PHE A N 1
ATOM 1771 C CA . PHE A 1 220 ? -13.781 -14.344 -5.125 1 93.94 220 PHE A CA 1
ATOM 1772 C C . PHE A 1 220 ? -14.5 -13.023 -5.391 1 93.94 220 PHE A C 1
ATOM 1774 O O . PHE A 1 220 ? -14.234 -12.023 -4.727 1 93.94 220 PHE A O 1
ATOM 1781 N N . ALA A 1 221 ? -15.422 -13.078 -6.348 1 92.81 221 ALA A N 1
ATOM 1782 C CA . ALA A 1 221 ? -16.172 -11.875 -6.68 1 92.81 221 ALA A CA 1
ATOM 1783 C C . ALA A 1 221 ? -17.016 -11.406 -5.492 1 92.81 221 ALA A C 1
ATOM 1785 O O . ALA A 1 221 ? -17.141 -10.211 -5.242 1 92.81 221 ALA A O 1
ATOM 1786 N N . ALA A 1 222 ? -17.578 -12.32 -4.738 1 93.44 222 ALA A N 1
ATOM 1787 C CA . ALA A 1 222 ? -18.406 -11.992 -3.576 1 93.44 222 ALA A CA 1
ATOM 1788 C C . ALA A 1 222 ? -17.562 -11.32 -2.49 1 93.44 222 ALA A C 1
ATOM 1790 O O . ALA A 1 222 ? -17.984 -10.297 -1.927 1 93.44 222 ALA A O 1
ATOM 1791 N N . ILE A 1 223 ? -16.375 -11.875 -2.291 1 91.5 223 ILE A N 1
ATOM 1792 C CA . ILE A 1 223 ? -15.555 -11.375 -1.196 1 91.5 223 ILE A CA 1
ATOM 1793 C C . ILE A 1 223 ? -14.961 -10.023 -1.577 1 91.5 223 ILE A C 1
ATOM 1795 O O . ILE A 1 223 ? -14.852 -9.125 -0.736 1 91.5 223 ILE A O 1
ATOM 1799 N N . VAL A 1 224 ? -14.586 -9.883 -2.895 1 88 224 VAL A N 1
ATOM 1800 C CA . VAL A 1 224 ? -14.023 -8.617 -3.348 1 88 224 VAL A CA 1
ATOM 1801 C C . VAL A 1 224 ? -15.07 -7.512 -3.24 1 88 224 VAL A C 1
ATOM 1803 O O . VAL A 1 224 ? -14.773 -6.41 -2.777 1 88 224 VAL A O 1
ATOM 1806 N N . THR A 1 225 ? -16.266 -7.801 -3.578 1 89.88 225 THR A N 1
ATOM 1807 C CA . THR A 1 225 ? -17.328 -6.816 -3.494 1 89.88 225 THR A CA 1
ATOM 1808 C C . THR A 1 225 ? -17.656 -6.5 -2.039 1 89.88 225 THR A C 1
ATOM 1810 O O . THR A 1 225 ? -17.875 -5.336 -1.686 1 89.88 225 THR A O 1
ATOM 1813 N N . TYR A 1 226 ? -17.656 -7.488 -1.187 1 91.12 226 TYR A N 1
ATOM 1814 C CA . TYR A 1 226 ? -17.953 -7.293 0.229 1 91.12 226 TYR A CA 1
ATOM 1815 C C . TYR A 1 226 ? -16.922 -6.383 0.879 1 91.12 226 TYR A C 1
ATOM 1817 O O . TYR A 1 226 ? -17.266 -5.473 1.637 1 91.12 226 TYR A O 1
ATOM 1825 N N . ILE A 1 227 ? -15.672 -6.625 0.522 1 86.44 227 ILE A N 1
ATOM 1826 C CA . ILE A 1 227 ? -14.586 -5.859 1.115 1 86.44 227 ILE A CA 1
ATOM 1827 C C . ILE A 1 227 ? -14.672 -4.402 0.669 1 86.44 227 ILE A C 1
ATOM 1829 O O . ILE A 1 227 ? -14.383 -3.49 1.445 1 86.44 227 ILE A O 1
ATOM 1833 N N . ASN A 1 228 ? -15.18 -4.199 -0.543 1 84.19 228 ASN A N 1
ATOM 1834 C CA . ASN A 1 228 ? -15.242 -2.848 -1.092 1 84.19 228 ASN A CA 1
ATOM 1835 C C . ASN A 1 228 ? -16.391 -2.053 -0.496 1 84.19 228 ASN A C 1
ATOM 1837 O O . ASN A 1 228 ? -16.375 -0.82 -0.494 1 84.19 228 ASN A O 1
ATOM 1841 N N . VAL A 1 229 ? -17.422 -2.738 0.063 1 87.12 229 VAL A N 1
ATOM 1842 C CA . VAL A 1 229 ? -18.625 -2.025 0.463 1 87.12 229 VAL A CA 1
ATOM 1843 C C . VAL A 1 229 ? -18.766 -2.061 1.983 1 87.12 229 VAL A C 1
ATOM 1845 O O . VAL A 1 229 ? -19.391 -1.174 2.576 1 87.12 229 VAL A O 1
ATOM 1848 N N . THR A 1 230 ? -18.156 -2.971 2.711 1 87.88 230 THR A N 1
ATOM 1849 C CA . THR A 1 230 ? -18.359 -3.168 4.145 1 87.88 230 THR A CA 1
ATOM 1850 C C . THR A 1 230 ? -17.719 -2.031 4.938 1 87.88 230 THR A C 1
ATOM 1852 O O . THR A 1 230 ? -16.828 -1.34 4.438 1 87.88 230 THR A O 1
ATOM 1855 N N . LYS A 1 231 ? -18.266 -1.846 6.121 1 83.5 231 LYS A N 1
ATOM 1856 C CA . LYS A 1 231 ? -17.734 -0.841 7.043 1 83.5 231 LYS A CA 1
ATOM 1857 C C . LYS A 1 231 ? -16.797 -1.47 8.062 1 83.5 231 LYS A C 1
ATOM 1859 O O . LYS A 1 231 ? -16.203 -0.766 8.883 1 83.5 231 LYS A O 1
ATOM 1864 N N . ASP A 1 232 ? -16.625 -2.82 7.855 1 87.94 232 ASP A N 1
ATOM 1865 C CA . ASP A 1 232 ? -15.672 -3.521 8.719 1 87.94 232 ASP A CA 1
ATOM 1866 C C . ASP A 1 232 ? -14.234 -3.199 8.336 1 87.94 232 ASP A C 1
ATOM 1868 O O . ASP A 1 232 ? -13.93 -2.973 7.164 1 87.94 232 ASP A O 1
ATOM 1872 N N . ARG A 1 233 ? -13.367 -3.203 9.328 1 83.31 233 ARG A N 1
ATOM 1873 C CA . ARG A 1 233 ? -11.961 -2.895 9.086 1 83.31 233 ARG A CA 1
ATOM 1874 C C . ARG A 1 233 ? -11.25 -4.074 8.43 1 83.31 233 ARG A C 1
ATOM 1876 O O . ARG A 1 233 ? -11.133 -5.145 9.031 1 83.31 233 ARG A O 1
ATOM 1883 N N . THR A 1 234 ? -10.867 -3.822 7.113 1 85.5 234 THR A N 1
ATOM 1884 C CA . THR A 1 234 ? -10.141 -4.855 6.387 1 85.5 234 THR A CA 1
ATOM 1885 C C . THR A 1 234 ? -8.672 -4.473 6.223 1 85.5 234 THR A C 1
ATOM 1887 O O . THR A 1 234 ? -8.227 -3.449 6.75 1 85.5 234 THR A O 1
ATOM 1890 N N . SER A 1 235 ? -7.824 -5.426 5.625 1 83.31 235 SER A N 1
ATOM 1891 C CA . SER A 1 235 ? -6.398 -5.184 5.43 1 83.31 235 SER A CA 1
ATOM 1892 C C . SER A 1 235 ? -6.023 -5.246 3.953 1 83.31 235 SER A C 1
ATOM 1894 O O . SER A 1 235 ? -6.633 -5.988 3.182 1 83.31 235 SER A O 1
ATOM 1896 N N . VAL A 1 236 ? -5.062 -4.457 3.561 1 82.5 236 VAL A N 1
ATOM 1897 C CA . VAL A 1 236 ? -4.543 -4.453 2.197 1 82.5 236 VAL A CA 1
ATOM 1898 C C . VAL A 1 236 ? -3.891 -5.801 1.89 1 82.5 236 VAL A C 1
ATOM 1900 O O . VAL A 1 236 ? -3.955 -6.281 0.757 1 82.5 236 VAL A O 1
ATOM 1903 N N . LEU A 1 237 ? -3.295 -6.426 2.857 1 83.81 237 LEU A N 1
ATOM 1904 C CA . LEU A 1 237 ? -2.633 -7.715 2.705 1 83.81 237 LEU A CA 1
ATOM 1905 C C . LEU A 1 237 ? -3.623 -8.781 2.256 1 83.81 237 LEU A C 1
ATOM 1907 O O . LEU A 1 237 ? -3.264 -9.695 1.507 1 83.81 237 LEU A O 1
ATOM 1911 N N . TRP A 1 238 ? -4.922 -8.633 2.625 1 85.06 238 TRP A N 1
ATOM 1912 C CA . TRP A 1 238 ? -5.949 -9.609 2.252 1 85.06 238 TRP A CA 1
ATOM 1913 C C . TRP A 1 238 ? -6.234 -9.547 0.755 1 85.06 238 TRP A C 1
ATOM 1915 O O . TRP A 1 238 ? -6.48 -10.578 0.122 1 85.06 238 TRP A O 1
ATOM 1925 N N . ARG A 1 239 ? -6.125 -8.484 0.214 1 83.81 239 ARG A N 1
ATOM 1926 C CA . ARG A 1 239 ? -6.383 -8.328 -1.214 1 83.81 239 ARG A CA 1
ATOM 1927 C C . ARG A 1 239 ? -5.25 -8.922 -2.045 1 83.81 239 ARG A C 1
ATOM 1929 O O . ARG A 1 239 ? -5.496 -9.617 -3.033 1 83.81 239 ARG A O 1
ATOM 1936 N N . ILE A 1 240 ? -4 -8.664 -1.581 1 86.69 240 ILE A N 1
ATOM 1937 C CA . ILE A 1 240 ? -2.84 -9.164 -2.307 1 86.69 240 ILE A CA 1
ATOM 1938 C C . ILE A 1 240 ? -2.82 -10.695 -2.248 1 86.69 240 ILE A C 1
ATOM 1940 O O . ILE A 1 240 ? -2.668 -11.359 -3.275 1 86.69 240 ILE A O 1
ATOM 1944 N N . THR A 1 241 ? -3.068 -11.195 -1.063 1 88.94 241 THR A N 1
ATOM 1945 C CA . THR A 1 241 ? -3.033 -12.648 -0.893 1 88.94 241 THR A CA 1
ATOM 1946 C C . THR A 1 241 ? -4.219 -13.305 -1.595 1 88.94 241 THR A C 1
ATOM 1948 O O . THR A 1 241 ? -4.082 -14.383 -2.174 1 88.94 241 THR A O 1
ATOM 1951 N N . GLY A 1 242 ? -5.438 -12.68 -1.53 1 88.69 242 GLY A N 1
ATOM 1952 C CA . GLY A 1 242 ? -6.625 -13.227 -2.168 1 88.69 242 GLY A CA 1
ATOM 1953 C C . GLY A 1 242 ? -6.5 -13.32 -3.676 1 88.69 242 GLY A C 1
ATOM 1954 O O . GLY A 1 242 ? -6.816 -14.359 -4.27 1 88.69 242 GLY A O 1
ATOM 1955 N N . ILE A 1 243 ? -5.98 -12.312 -4.312 1 88.62 243 ILE A N 1
ATOM 1956 C CA . ILE A 1 243 ? -5.828 -12.289 -5.762 1 88.62 243 ILE A CA 1
ATOM 1957 C C . ILE A 1 243 ? -4.742 -13.281 -6.18 1 88.62 243 ILE A C 1
ATOM 1959 O O . ILE A 1 243 ? -4.902 -14.008 -7.164 1 88.62 243 ILE A O 1
ATOM 1963 N N . THR A 1 244 ? -3.6 -13.336 -5.43 1 90.31 244 THR A N 1
ATOM 1964 C CA . THR A 1 244 ? -2.518 -14.258 -5.738 1 90.31 244 THR A CA 1
ATOM 1965 C C . THR A 1 244 ? -2.98 -15.703 -5.578 1 90.31 244 THR A C 1
ATOM 1967 O O . THR A 1 244 ? -2.674 -16.562 -6.418 1 90.31 244 THR A O 1
ATOM 1970 N N . LEU A 1 245 ? -3.723 -15.922 -4.492 1 92.94 245 LEU A N 1
ATOM 1971 C CA . LEU A 1 245 ? -4.191 -17.281 -4.242 1 92.94 245 LEU A CA 1
ATOM 1972 C C . LEU A 1 245 ? -5.164 -17.734 -5.324 1 92.94 245 LEU A C 1
ATOM 1974 O O . LEU A 1 245 ? -5.109 -18.875 -5.781 1 92.94 245 LEU A O 1
ATOM 1978 N N . LEU A 1 246 ? -6.121 -16.844 -5.762 1 92.31 246 LEU A N 1
ATOM 1979 C CA . LEU A 1 246 ? -7.031 -17.172 -6.855 1 92.31 246 LEU A CA 1
ATOM 1980 C C . LEU A 1 246 ? -6.258 -17.531 -8.117 1 92.31 246 LEU A C 1
ATOM 1982 O O . LEU A 1 246 ? -6.57 -18.531 -8.773 1 92.31 246 LEU A O 1
ATOM 1986 N N . THR A 1 247 ? -5.219 -16.781 -8.414 1 91.75 247 THR A N 1
ATOM 1987 C CA . THR A 1 247 ? -4.43 -17 -9.617 1 91.75 247 THR A CA 1
ATOM 1988 C C . THR A 1 247 ? -3.705 -18.344 -9.547 1 91.75 247 THR A C 1
ATOM 1990 O O . THR A 1 247 ? -3.725 -19.125 -10.508 1 91.75 247 THR A O 1
ATOM 1993 N N . VAL A 1 248 ? -3.096 -18.625 -8.406 1 94.5 248 VAL A N 1
ATOM 1994 C CA . VAL A 1 248 ? -2.318 -19.844 -8.242 1 94.5 248 VAL A CA 1
ATOM 1995 C C . VAL A 1 248 ? -3.244 -21.062 -8.281 1 94.5 248 VAL A C 1
ATOM 1997 O O . VAL A 1 248 ? -2.904 -22.094 -8.859 1 94.5 248 VAL A O 1
ATOM 2000 N N . LEU A 1 249 ? -4.434 -20.969 -7.668 1 95.88 249 LEU A N 1
ATOM 2001 C CA . LEU A 1 249 ? -5.367 -22.094 -7.66 1 95.88 249 LEU A CA 1
ATOM 2002 C C . LEU A 1 249 ? -5.926 -22.344 -9.055 1 95.88 249 LEU A C 1
ATOM 2004 O O . LEU A 1 249 ? -6.184 -23.484 -9.43 1 95.88 249 LEU A O 1
ATOM 2008 N N . LEU A 1 250 ? -6.102 -21.281 -9.844 1 94.19 250 LEU A N 1
ATOM 2009 C CA . LEU A 1 250 ? -6.535 -21.453 -11.227 1 94.19 250 LEU A CA 1
ATOM 2010 C C . LEU A 1 250 ? -5.449 -22.125 -12.062 1 94.19 250 LEU A C 1
ATOM 2012 O O . LEU A 1 250 ? -5.75 -22.938 -12.938 1 94.19 250 LEU A O 1
ATOM 2016 N N . ILE A 1 251 ? -4.191 -21.797 -11.766 1 94.31 251 ILE A N 1
ATOM 2017 C CA . ILE A 1 251 ? -3.064 -22.422 -12.445 1 94.31 251 ILE A CA 1
ATOM 2018 C C . ILE A 1 251 ? -3.037 -23.922 -12.125 1 94.31 251 ILE A C 1
ATOM 2020 O O . ILE A 1 251 ? -2.871 -24.75 -13.023 1 94.31 251 ILE A O 1
ATOM 2024 N N . PHE A 1 252 ? -3.273 -24.219 -10.867 1 96.06 252 PHE A N 1
ATOM 2025 C CA . PHE A 1 252 ? -3.254 -25.609 -10.461 1 96.06 252 PHE A CA 1
ATOM 2026 C C . PHE A 1 252 ? -4.406 -26.375 -11.109 1 96.06 252 PHE A C 1
ATOM 2028 O O . PHE A 1 252 ? -4.27 -27.562 -11.438 1 96.06 252 PHE A O 1
ATOM 2035 N N . GLN A 1 253 ? -5.566 -25.703 -11.281 1 95.56 253 GLN A N 1
ATOM 2036 C CA . GLN A 1 253 ? -6.68 -26.359 -11.953 1 95.56 253 GLN A CA 1
ATOM 2037 C C . GLN A 1 253 ? -6.332 -26.688 -13.406 1 95.56 253 GLN A C 1
ATOM 2039 O O . GLN A 1 253 ? -6.645 -27.766 -13.898 1 95.56 253 GLN A O 1
ATOM 2044 N N . ALA A 1 254 ? -5.656 -25.781 -14.039 1 93.56 254 ALA A N 1
ATOM 2045 C CA . ALA A 1 254 ? -5.254 -26 -15.422 1 93.56 254 ALA A CA 1
ATOM 2046 C C . ALA A 1 254 ? -4.219 -27.125 -15.516 1 93.56 254 ALA A C 1
ATOM 2048 O O . ALA A 1 254 ? -4.32 -28 -16.375 1 93.56 254 ALA A O 1
ATOM 2049 N N . VAL A 1 255 ? -3.26 -27.094 -14.602 1 94.19 255 VAL A N 1
ATOM 2050 C CA . VAL A 1 255 ? -2.199 -28.094 -14.586 1 94.19 255 VAL A CA 1
ATOM 2051 C C . VAL A 1 255 ? -2.791 -29.469 -14.273 1 94.19 255 VAL A C 1
ATOM 2053 O O . VAL A 1 255 ? -2.432 -30.453 -14.906 1 94.19 255 VAL A O 1
ATOM 2056 N N . ALA A 1 256 ? -3.699 -29.469 -13.297 1 94.94 256 ALA A N 1
ATOM 2057 C CA . ALA A 1 256 ? -4.305 -30.734 -12.891 1 94.94 256 ALA A CA 1
ATOM 2058 C C . ALA A 1 256 ? -5.086 -31.359 -14.039 1 94.94 256 ALA A C 1
ATOM 2060 O O . ALA A 1 256 ? -5.051 -32.594 -14.227 1 94.94 256 ALA A O 1
ATOM 2061 N N . TYR A 1 257 ? -5.77 -30.562 -14.805 1 93.56 257 TYR A N 1
ATOM 2062 C CA . TYR A 1 257 ? -6.57 -31.078 -15.906 1 93.56 257 TYR A CA 1
ATOM 2063 C C . TYR A 1 257 ? -5.691 -31.781 -16.938 1 93.56 257 TYR A C 1
ATOM 2065 O O . TYR A 1 257 ? -5.965 -32.906 -17.312 1 93.56 257 TYR A O 1
ATOM 2073 N N . TYR A 1 258 ? -4.59 -31.219 -17.297 1 91.5 258 TYR A N 1
ATOM 2074 C CA . TYR A 1 258 ? -3.758 -31.781 -18.359 1 91.5 258 TYR A CA 1
ATOM 2075 C C . TYR A 1 258 ? -2.873 -32.906 -17.812 1 91.5 258 TYR A C 1
ATOM 2077 O O . TYR A 1 258 ? -2.74 -33.938 -18.438 1 91.5 258 TYR A O 1
ATOM 2085 N N . TRP A 1 259 ? -2.326 -32.719 -16.641 1 91.81 259 TRP A N 1
ATOM 2086 C CA . TRP A 1 259 ? -1.397 -33.656 -16.047 1 91.81 259 TRP A CA 1
ATOM 2087 C C . TRP A 1 259 ? -2.107 -34.969 -15.727 1 91.81 259 TRP A C 1
ATOM 2089 O O . TRP A 1 259 ? -1.645 -36.062 -16.109 1 91.81 259 TRP A O 1
ATOM 2099 N N . LEU A 1 260 ? -3.275 -34.906 -15.109 1 92.94 260 LEU A N 1
ATOM 2100 C CA . LEU A 1 260 ? -3.922 -36.125 -14.625 1 92.94 260 LEU A CA 1
ATOM 2101 C C . LEU A 1 260 ? -4.664 -36.812 -15.758 1 92.94 260 LEU A C 1
ATOM 2103 O O . LEU A 1 260 ? -4.797 -38.031 -15.742 1 92.94 260 LEU A O 1
ATOM 2107 N N . HIS A 1 261 ? -5.086 -36.094 -16.781 1 90.31 261 HIS A N 1
ATOM 2108 C CA . HIS A 1 261 ? -5.652 -36.75 -17.953 1 90.31 261 HIS A CA 1
ATOM 2109 C C . HIS A 1 261 ? -4.57 -37.469 -18.766 1 90.31 261 HIS A C 1
ATOM 2111 O O . HIS A 1 261 ? -4.816 -38.531 -19.344 1 90.31 261 HIS A O 1
ATOM 2117 N N . ASP A 1 262 ? -3.414 -36.812 -18.734 1 88.62 262 ASP A N 1
ATOM 2118 C CA . ASP A 1 262 ? -2.285 -37.438 -19.406 1 88.62 262 ASP A CA 1
ATOM 2119 C C . ASP A 1 262 ? -1.855 -38.719 -18.672 1 88.62 262 ASP A C 1
ATOM 2121 O O . ASP A 1 262 ? -1.521 -39.719 -19.297 1 88.62 262 ASP A O 1
ATOM 2125 N N . ALA A 1 263 ? -1.907 -38.688 -17.391 1 89.81 263 ALA A N 1
ATOM 2126 C CA . ALA A 1 263 ? -1.553 -39.844 -16.578 1 89.81 263 ALA A CA 1
ATOM 2127 C C . ALA A 1 263 ? -2.529 -41 -16.812 1 89.81 263 ALA A C 1
ATOM 2129 O O . ALA A 1 263 ? -2.125 -42.156 -16.875 1 89.81 263 ALA A O 1
ATOM 2130 N N . GLU A 1 264 ? -3.818 -40.688 -16.938 1 91.5 264 GLU A N 1
ATOM 2131 C CA . GLU A 1 264 ? -4.828 -41.719 -17.172 1 91.5 264 GLU A CA 1
ATOM 2132 C C . GLU A 1 264 ? -4.676 -42.312 -18.562 1 91.5 264 GLU A C 1
ATOM 2134 O O . GLU A 1 264 ? -4.832 -43.531 -18.734 1 91.5 264 GLU A O 1
ATOM 2139 N N . ARG A 1 265 ? -4.387 -41.5 -19.469 1 88.75 265 ARG A N 1
ATOM 2140 C CA . ARG A 1 265 ? -4.199 -42 -20.828 1 88.75 265 ARG A CA 1
ATOM 2141 C C . ARG A 1 265 ? -2.992 -42.906 -20.906 1 88.75 265 ARG A C 1
ATOM 2143 O O . ARG A 1 265 ? -3.031 -43.938 -21.594 1 88.75 265 ARG A O 1
ATOM 2150 N N . ASN A 1 266 ? -1.939 -42.531 -20.203 1 87.56 266 ASN A N 1
ATOM 2151 C CA . ASN A 1 266 ? -0.734 -43.344 -20.188 1 87.56 266 ASN A CA 1
ATOM 2152 C C . ASN A 1 266 ? -0.961 -44.656 -19.453 1 87.56 266 ASN A C 1
ATOM 2154 O O . ASN A 1 266 ? -0.434 -45.719 -19.859 1 87.56 266 ASN A O 1
ATOM 2158 N N . PHE A 1 267 ? -1.746 -44.594 -18.438 1 89.44 267 PHE A N 1
ATOM 2159 C CA . PHE A 1 267 ? -2.1 -45.812 -17.688 1 89.44 267 PHE A CA 1
ATOM 2160 C C . PHE A 1 267 ? -2.885 -46.781 -18.562 1 89.44 267 PHE A C 1
ATOM 2162 O O . PHE A 1 267 ? -2.6 -47.969 -18.594 1 89.44 267 PHE A O 1
ATOM 2169 N N . ASP A 1 268 ? -3.836 -46.219 -19.312 1 91.38 268 ASP A N 1
ATOM 2170 C CA . ASP A 1 268 ? -4.648 -47.031 -20.203 1 91.38 268 ASP A CA 1
ATOM 2171 C C . ASP A 1 268 ? -3.791 -47.688 -21.281 1 91.38 268 ASP A C 1
ATOM 2173 O O . ASP A 1 268 ? -3.947 -48.875 -21.578 1 91.38 268 ASP A O 1
ATOM 2177 N N . ALA A 1 269 ? -2.887 -46.875 -21.812 1 87.69 269 ALA A N 1
ATOM 2178 C CA . ALA A 1 269 ? -2.033 -47.406 -22.875 1 87.69 269 ALA A CA 1
ATOM 2179 C C . ALA A 1 269 ? -1.105 -48.5 -22.344 1 87.69 269 ALA A C 1
ATOM 2181 O O . ALA A 1 269 ? -0.863 -49.5 -23.031 1 87.69 269 ALA A O 1
ATOM 2182 N N . LEU A 1 270 ? -0.633 -48.344 -21.109 1 86.56 270 LEU A N 1
ATOM 2183 C CA . LEU A 1 270 ? 0.293 -49.312 -20.531 1 86.56 270 LEU A CA 1
ATOM 2184 C C . LEU A 1 270 ? -0.413 -50.625 -20.219 1 86.56 270 LEU A C 1
ATOM 2186 O O . LEU A 1 270 ? 0.103 -51.688 -20.531 1 86.56 270 LEU A O 1
ATOM 2190 N N . LEU A 1 271 ? -1.58 -50.562 -19.672 1 88.12 271 LEU A N 1
ATOM 2191 C CA . LEU A 1 271 ? -2.277 -51.781 -19.281 1 88.12 271 LEU A CA 1
ATOM 2192 C C . LEU A 1 271 ? -2.842 -52.5 -20.5 1 88.12 271 LEU A C 1
ATOM 2194 O O . LEU A 1 271 ? -2.908 -53.75 -20.516 1 88.12 271 LEU A O 1
ATOM 2198 N N . TYR A 1 272 ? -3.293 -51.656 -21.453 1 87.38 272 TYR A N 1
ATOM 2199 C CA . TYR A 1 272 ? -3.723 -52.25 -22.703 1 87.38 272 TYR A CA 1
ATOM 2200 C C . TYR A 1 272 ? -2.584 -53.031 -23.344 1 87.38 272 TYR A C 1
ATOM 2202 O O . TYR A 1 272 ? -2.779 -54.156 -23.812 1 87.38 272 TYR A O 1
ATOM 2210 N N . GLY A 1 273 ? -1.344 -52.406 -23.344 1 80.75 273 GLY A N 1
ATOM 2211 C CA . GLY A 1 273 ? -0.178 -53.094 -23.891 1 80.75 273 GLY A CA 1
ATOM 2212 C C . GLY A 1 273 ? 0.196 -54.344 -23.141 1 80.75 273 GLY A C 1
ATOM 2213 O O . GLY A 1 273 ? 0.538 -55.375 -23.75 1 80.75 273 GLY A O 1
ATOM 2214 N N . ARG A 1 274 ? 0.032 -54.312 -21.859 1 81.12 274 ARG A N 1
ATOM 2215 C CA . ARG A 1 274 ? 0.353 -55.469 -21.031 1 81.12 274 ARG A CA 1
ATOM 2216 C C . ARG A 1 274 ? -0.66 -56.594 -21.234 1 81.12 274 ARG A C 1
ATOM 2218 O O . ARG A 1 274 ? -0.308 -57.781 -21.172 1 81.12 274 ARG A O 1
ATOM 2225 N N . ALA A 1 275 ? -1.939 -56.219 -21.422 1 83.5 275 ALA A N 1
ATOM 2226 C CA . ALA A 1 275 ? -2.99 -57.219 -21.656 1 83.5 275 ALA A CA 1
ATOM 2227 C C . ALA A 1 275 ? -2.752 -57.969 -22.969 1 83.5 275 ALA A C 1
ATOM 2229 O O . ALA A 1 275 ? -2.885 -59.188 -23.016 1 83.5 275 ALA A O 1
ATOM 2230 N N . ARG A 1 276 ? -2.426 -57.281 -23.922 1 80.81 276 ARG A N 1
ATOM 2231 C CA . ARG A 1 276 ? -2.186 -57.875 -25.219 1 80.81 276 ARG A CA 1
ATOM 2232 C C . ARG A 1 276 ? -0.956 -58.781 -25.188 1 80.81 276 ARG A C 1
ATOM 2234 O O . ARG A 1 276 ? -0.974 -59.906 -25.719 1 80.81 276 ARG A O 1
ATOM 2241 N N . GLU A 1 277 ? 0.069 -58.281 -24.484 1 76.94 277 GLU A N 1
ATOM 2242 C CA . GLU A 1 277 ? 1.302 -59.062 -24.344 1 76.94 277 GLU A CA 1
ATOM 2243 C C . GLU A 1 277 ? 1.066 -60.344 -23.562 1 76.94 277 GLU A C 1
ATOM 2245 O O . GLU A 1 277 ? 1.55 -61.406 -23.938 1 76.94 277 GLU A O 1
ATOM 2250 N N . GLY A 1 278 ? 0.366 -60.219 -22.484 1 76.06 278 GLY A N 1
ATOM 2251 C CA . GLY A 1 278 ? 0.088 -61.375 -21.656 1 76.06 278 GLY A CA 1
ATOM 2252 C C . GLY A 1 278 ? -0.713 -62.438 -22.375 1 76.06 278 GLY A C 1
ATOM 2253 O O . GLY A 1 278 ? -0.478 -63.625 -22.172 1 76.06 278 GLY A O 1
ATOM 2254 N N . TYR A 1 279 ? -1.615 -62.031 -23.203 1 76.38 279 TYR A N 1
ATOM 2255 C CA . TYR A 1 279 ? -2.426 -63 -23.953 1 76.38 279 TYR A CA 1
ATOM 2256 C C . TYR A 1 279 ? -1.584 -63.719 -25 1 76.38 279 TYR A C 1
ATOM 2258 O O . TYR A 1 279 ? -1.704 -64.938 -25.156 1 76.38 279 TYR A O 1
ATOM 2266 N N . VAL A 1 280 ? -0.708 -62.938 -25.609 1 72.31 280 VAL A N 1
ATOM 2267 C CA . VAL A 1 280 ? 0.092 -63.531 -26.688 1 72.31 280 VAL A CA 1
ATOM 2268 C C . VAL A 1 280 ? 1.149 -64.438 -26.094 1 72.31 280 VAL A C 1
ATOM 2270 O O . VAL A 1 280 ? 1.416 -65.562 -26.641 1 72.31 280 VAL A O 1
ATOM 2273 N N . LEU A 1 281 ? 1.67 -63.938 -24.906 1 69.44 281 LEU A N 1
ATOM 2274 C CA . LEU A 1 281 ? 2.754 -64.75 -24.312 1 69.44 281 LEU A CA 1
ATOM 2275 C C . LEU A 1 281 ? 2.209 -65.75 -23.344 1 69.44 281 LEU A C 1
ATOM 2277 O O . LEU A 1 281 ? 2.934 -66.688 -22.938 1 69.44 281 LEU A O 1
ATOM 2281 N N . GLY A 1 282 ? 0.956 -65.75 -23.156 1 64.44 282 GLY A N 1
ATOM 2282 C CA . GLY A 1 282 ? 0.343 -66.688 -22.234 1 64.44 282 GLY A CA 1
ATOM 2283 C C . GLY A 1 282 ? 0.722 -66.438 -20.797 1 64.44 282 GLY A C 1
ATOM 2284 O O . GLY A 1 282 ? 0.701 -67.375 -19.969 1 64.44 282 GLY A O 1
ATOM 2285 N N . ARG A 1 283 ? 1.462 -65.375 -20.406 1 69.12 283 ARG A N 1
ATOM 2286 C CA . ARG A 1 283 ? 1.884 -65.062 -19.047 1 69.12 283 ARG A CA 1
ATOM 2287 C C . ARG A 1 283 ? 1.225 -63.781 -18.531 1 69.12 283 ARG A C 1
ATOM 2289 O O . ARG A 1 283 ? 1.793 -62.719 -18.641 1 69.12 283 ARG A O 1
ATOM 2296 N N . LEU A 1 284 ? 0.028 -63.844 -18.156 1 64.75 284 LEU A N 1
ATOM 2297 C CA . LEU A 1 284 ? -0.617 -62.688 -17.531 1 64.75 284 LEU A CA 1
ATOM 2298 C C . LEU A 1 284 ? -0.165 -62.562 -16.078 1 64.75 284 LEU A C 1
ATOM 2300 O O . LEU A 1 284 ? 0.092 -63.562 -15.398 1 64.75 284 LEU A O 1
ATOM 2304 N N . PRO A 1 285 ? 0.316 -61.344 -15.758 1 61.22 285 PRO A N 1
ATOM 2305 C CA . PRO A 1 285 ? 0.764 -61.188 -14.375 1 61.22 285 PRO A CA 1
ATOM 2306 C C . PRO A 1 285 ? -0.269 -61.656 -13.359 1 61.22 285 PRO A C 1
ATOM 2308 O O . PRO A 1 285 ? -1.473 -61.594 -13.625 1 61.22 285 PRO A O 1
ATOM 2311 N N . ASP A 1 286 ? 0.137 -62.344 -12.32 1 60.03 286 ASP A N 1
ATOM 2312 C CA . ASP A 1 286 ? -0.676 -63 -11.297 1 60.03 286 ASP A CA 1
ATOM 2313 C C . ASP A 1 286 ? -1.359 -61.969 -10.398 1 60.03 286 ASP A C 1
ATOM 2315 O O . ASP A 1 286 ? -1.771 -62.281 -9.281 1 60.03 286 ASP A O 1
ATOM 2319 N N . TYR A 1 287 ? -1.547 -60.781 -10.695 1 62.09 287 TYR A N 1
ATOM 2320 C CA . TYR A 1 287 ? -2.162 -59.906 -9.703 1 62.09 287 TYR A CA 1
ATOM 2321 C C . TYR A 1 287 ? -3.682 -60 -9.758 1 62.09 287 TYR A C 1
ATOM 2323 O O . TYR A 1 287 ? -4.379 -59 -9.641 1 62.09 287 TYR A O 1
ATOM 2331 N N . GLY A 1 288 ? -4.293 -61.25 -9.859 1 67.06 288 GLY A N 1
ATOM 2332 C CA . GLY A 1 288 ? -5.738 -61.375 -9.836 1 67.06 288 GLY A CA 1
ATOM 2333 C C . GLY A 1 288 ? -6.402 -60.969 -11.133 1 67.06 288 GLY A C 1
ATOM 2334 O O . GLY A 1 288 ? -7.535 -60.469 -11.125 1 67.06 288 GLY A O 1
ATOM 2335 N N . VAL A 1 289 ? -5.715 -61.125 -12.203 1 80.81 289 VAL A N 1
ATOM 2336 C CA . VAL A 1 289 ? -6.203 -60.719 -13.523 1 80.81 289 VAL A CA 1
ATOM 2337 C C . VAL A 1 289 ? -7.152 -61.812 -14.055 1 80.81 289 VAL A C 1
ATOM 2339 O O . VAL A 1 289 ? -6.902 -63 -13.883 1 80.81 289 VAL A O 1
ATOM 2342 N N . LYS A 1 290 ? -8.352 -61.25 -14.422 1 82.12 290 LYS A N 1
ATOM 2343 C CA . LYS A 1 290 ? -9.328 -62.156 -15.023 1 82.12 290 LYS A CA 1
ATOM 2344 C C . LYS A 1 290 ? -9.383 -61.969 -16.531 1 82.12 290 LYS A C 1
ATOM 2346 O O . LYS A 1 290 ? -9.227 -60.875 -17.047 1 82.12 290 LYS A O 1
ATOM 2351 N N . LYS A 1 291 ? -9.531 -63.156 -17.172 1 87.31 291 LYS A N 1
ATOM 2352 C CA . LYS A 1 291 ? -9.625 -63.125 -18.625 1 87.31 291 LYS A CA 1
ATOM 2353 C C . LYS A 1 291 ? -10.984 -63.625 -19.094 1 87.31 291 LYS A C 1
ATOM 2355 O O . LYS A 1 291 ? -11.477 -64.625 -18.609 1 87.31 291 LYS A O 1
ATOM 2360 N N . ILE A 1 292 ? -11.586 -62.781 -19.953 1 87.94 292 ILE A N 1
ATOM 2361 C CA . ILE A 1 292 ? -12.836 -63.188 -20.594 1 87.94 292 ILE A CA 1
ATOM 2362 C C . ILE A 1 292 ? -12.617 -63.312 -22.109 1 87.94 292 ILE A C 1
ATOM 2364 O O . ILE A 1 292 ? -12.148 -62.375 -22.75 1 87.94 292 ILE A O 1
ATOM 2368 N N . ILE A 1 293 ? -12.938 -64.5 -22.594 1 90.06 293 ILE A N 1
ATOM 2369 C CA . ILE A 1 293 ? -12.711 -64.75 -24.016 1 90.06 293 ILE A CA 1
ATOM 2370 C C . ILE A 1 293 ? -14.031 -65.062 -24.688 1 90.06 293 ILE A C 1
ATOM 2372 O O . ILE A 1 293 ? -14.766 -65.938 -24.25 1 90.06 293 ILE A O 1
ATOM 2376 N N . TYR A 1 294 ? -14.375 -64.375 -25.703 1 90.06 294 TYR A N 1
ATOM 2377 C CA . TYR A 1 294 ? -15.531 -64.625 -26.547 1 90.06 294 TYR A CA 1
ATOM 2378 C C . TYR A 1 294 ? -15.094 -65.125 -27.922 1 90.06 294 TYR A C 1
ATOM 2380 O O . TYR A 1 294 ? -14.242 -64.5 -28.578 1 90.06 294 TYR A O 1
ATOM 2388 N N . ASP A 1 295 ? -15.602 -66.188 -28.219 1 89.88 295 ASP A N 1
ATOM 2389 C CA . ASP A 1 295 ? -15.359 -66.812 -29.547 1 89.88 295 ASP A CA 1
ATOM 2390 C C . ASP A 1 295 ? -16.516 -66.5 -30.5 1 89.88 295 ASP A C 1
ATOM 2392 O O . ASP A 1 295 ? -17.641 -66.938 -30.281 1 89.88 295 ASP A O 1
ATOM 2396 N N . HIS A 1 296 ? -16.312 -65.812 -31.516 1 88.38 296 HIS A N 1
ATOM 2397 C CA . HIS A 1 296 ? -17.344 -65.375 -32.438 1 88.38 296 HIS A CA 1
ATOM 2398 C C . HIS A 1 296 ? -17.844 -66.562 -33.312 1 88.38 296 HIS A C 1
ATOM 2400 O O . HIS A 1 296 ? -19.016 -66.562 -33.688 1 88.38 296 HIS A O 1
ATOM 2406 N N . LYS A 1 297 ? -16.953 -67.5 -33.594 1 85.31 297 LYS A N 1
ATOM 2407 C CA . LYS A 1 297 ? -17.344 -68.688 -34.438 1 85.31 297 LYS A CA 1
ATOM 2408 C C . LYS A 1 297 ? -18.422 -69.5 -33.75 1 85.31 297 LYS A C 1
ATOM 2410 O O . LYS A 1 297 ? -19.406 -69.875 -34.375 1 85.31 297 LYS A O 1
ATOM 2415 N N . GLN A 1 298 ? -18.25 -69.688 -32.5 1 85.69 298 GLN A N 1
ATOM 2416 C CA . GLN A 1 298 ? -19.203 -70.5 -31.75 1 85.69 298 GLN A CA 1
ATOM 2417 C C . GLN A 1 298 ? -20.234 -69.625 -31.047 1 85.69 298 GLN A C 1
ATOM 2419 O O . GLN A 1 298 ? -21.219 -70.125 -30.516 1 85.69 298 GLN A O 1
ATOM 2424 N N . SER A 1 299 ? -20.078 -68.312 -31.141 1 82.19 299 SER A N 1
ATOM 2425 C CA . SER A 1 299 ? -20.953 -67.375 -30.469 1 82.19 299 SER A CA 1
ATOM 2426 C C . SER A 1 299 ? -21.125 -67.688 -29 1 82.19 299 SER A C 1
ATOM 2428 O O . SER A 1 299 ? -22.25 -67.75 -28.5 1 82.19 299 SER A O 1
ATOM 2430 N N . LYS A 1 300 ? -20 -68.062 -28.328 1 85.62 300 LYS A N 1
ATOM 2431 C CA . LYS A 1 300 ? -20.047 -68.438 -26.922 1 85.62 300 LYS A CA 1
ATOM 2432 C C . LYS A 1 300 ? -18.875 -67.812 -26.156 1 85.62 300 LYS A C 1
ATOM 2434 O O . LYS A 1 300 ? -17.844 -67.5 -26.75 1 85.62 300 LYS A O 1
ATOM 2439 N N . LEU A 1 301 ? -19.109 -67.75 -24.938 1 87.75 301 LEU A N 1
ATOM 2440 C CA . LEU A 1 301 ? -18.031 -67.375 -24.016 1 87.75 301 LEU A CA 1
ATOM 2441 C C . LEU A 1 301 ? -17.219 -68.562 -23.578 1 87.75 301 LEU A C 1
ATOM 2443 O O . LEU A 1 301 ? -17.781 -69.562 -23.078 1 87.75 301 LEU A O 1
ATOM 2447 N N . LEU A 1 302 ? -15.984 -68.5 -23.828 1 86.06 302 LEU A N 1
ATOM 2448 C CA . LEU A 1 302 ? -15.125 -69.625 -23.5 1 86.06 302 LEU A CA 1
ATOM 2449 C C . LEU A 1 302 ? -14.75 -69.625 -22.016 1 86.06 302 LEU A C 1
ATOM 2451 O O . LEU A 1 302 ? -14.391 -70.625 -21.438 1 86.06 302 LEU A O 1
ATOM 2455 N N . SER A 1 303 ? -14.734 -68.438 -21.484 1 79.06 303 SER A N 1
ATOM 2456 C CA . SER A 1 303 ? -14.406 -68.312 -20.062 1 79.06 303 SER A CA 1
ATOM 2457 C C . SER A 1 303 ? -15.586 -67.75 -19.266 1 79.06 303 SER A C 1
ATOM 2459 O O . SER A 1 303 ? -16.312 -66.875 -19.75 1 79.06 303 SER A O 1
ATOM 2461 N N . ALA A 1 304 ? -15.984 -68.438 -18.234 1 66.06 304 ALA A N 1
ATOM 2462 C CA . ALA A 1 304 ? -17.109 -68 -17.391 1 66.06 304 ALA A CA 1
ATOM 2463 C C . ALA A 1 304 ? -16.828 -66.625 -16.734 1 66.06 304 ALA A C 1
ATOM 2465 O O . ALA A 1 304 ? -15.758 -66.438 -16.141 1 66.06 304 ALA A O 1
ATOM 2466 N N . PRO A 1 305 ? -17.766 -65.812 -17.031 1 69.38 305 PRO A N 1
ATOM 2467 C CA . PRO A 1 305 ? -17.609 -64.562 -16.312 1 69.38 305 PRO A CA 1
ATOM 2468 C C . PRO A 1 305 ? -17.828 -64.688 -14.812 1 69.38 305 PRO A C 1
ATOM 2470 O O . PRO A 1 305 ? -18.625 -65.5 -14.375 1 69.38 305 PRO A O 1
ATOM 2473 N N . GLY A 1 306 ? -16.859 -64.75 -14.031 1 63.94 306 GLY A N 1
ATOM 2474 C CA . GLY A 1 306 ? -17.031 -64.875 -12.586 1 63.94 306 GLY A CA 1
ATOM 2475 C C . GLY A 1 306 ? -18.328 -64.188 -12.102 1 63.94 306 GLY A C 1
ATOM 2476 O O . GLY A 1 306 ? -19.031 -63.594 -12.883 1 63.94 306 GLY A O 1
ATOM 2477 N N . GLU A 1 307 ? -18.922 -64.5 -10.953 1 60.06 307 GLU A N 1
ATOM 2478 C CA . GLU A 1 307 ? -20.125 -64 -10.312 1 60.06 307 GLU A CA 1
ATOM 2479 C C . GLU A 1 307 ? -20.172 -62.469 -10.32 1 60.06 307 GLU A C 1
ATOM 2481 O O . GLU A 1 307 ? -21.234 -61.875 -10.125 1 60.06 307 GLU A O 1
ATOM 2486 N N . ASP A 1 308 ? -19.109 -61.938 -10.688 1 62.22 308 ASP A N 1
ATOM 2487 C CA . ASP A 1 308 ? -18.969 -60.469 -10.516 1 62.22 308 ASP A CA 1
ATOM 2488 C C . ASP A 1 308 ? -19.469 -59.719 -11.742 1 62.22 308 ASP A C 1
ATOM 2490 O O . ASP A 1 308 ? -19.578 -58.5 -11.719 1 62.22 308 ASP A O 1
ATOM 2494 N N . TYR A 1 309 ? -19.75 -60.438 -12.742 1 59.94 309 TYR A N 1
ATOM 2495 C CA . TYR A 1 309 ? -20.094 -59.781 -13.992 1 59.94 309 TYR A CA 1
ATOM 2496 C C . TYR A 1 309 ? -21.609 -59.719 -14.172 1 59.94 309 TYR A C 1
ATOM 2498 O O . TYR A 1 309 ? -22.344 -60.469 -13.531 1 59.94 309 TYR A O 1
ATOM 2506 N N . GLU A 1 310 ? -22 -58.719 -14.953 1 63.97 310 GLU A N 1
ATOM 2507 C CA . GLU A 1 310 ? -23.375 -58.562 -15.375 1 63.97 310 GLU A CA 1
ATOM 2508 C C . GLU A 1 310 ? -23.906 -59.875 -15.969 1 63.97 310 GLU A C 1
ATOM 2510 O O . GLU A 1 310 ? -23.188 -60.844 -16.078 1 63.97 310 GLU A O 1
ATOM 2515 N N . SER A 1 311 ? -25.156 -59.875 -16.438 1 68.94 311 SER A N 1
ATOM 2516 C CA . SER A 1 311 ? -25.797 -61.031 -17.078 1 68.94 311 SER A CA 1
ATOM 2517 C C . SER A 1 311 ? -24.969 -61.531 -18.25 1 68.94 311 SER A C 1
ATOM 2519 O O . SER A 1 311 ? -24.328 -60.75 -18.953 1 68.94 311 SER A O 1
ATOM 2521 N N . GLU A 1 312 ? -24.672 -62.781 -18.312 1 74.12 312 GLU A N 1
ATOM 2522 C CA . GLU A 1 312 ? -23.938 -63.469 -19.391 1 74.12 312 GLU A CA 1
ATOM 2523 C C . GLU A 1 312 ? -24.406 -63 -20.766 1 74.12 312 GLU A C 1
ATOM 2525 O O . GLU A 1 312 ? -23.609 -62.812 -21.672 1 74.12 312 GLU A O 1
ATOM 2530 N N . THR A 1 313 ? -25.703 -62.719 -20.75 1 73.06 313 THR A N 1
ATOM 2531 C CA . THR A 1 313 ? -26.281 -62.281 -22.031 1 73.06 313 THR A CA 1
ATOM 2532 C C . THR A 1 313 ? -25.797 -60.875 -22.391 1 73.06 313 THR A C 1
ATOM 2534 O O . THR A 1 313 ? -25.5 -60.625 -23.562 1 73.06 313 THR A O 1
ATOM 2537 N N . ALA A 1 314 ? -25.703 -60.156 -21.391 1 77.25 314 ALA A N 1
ATOM 2538 C CA . ALA A 1 314 ? -25.266 -58.781 -21.641 1 77.25 314 ALA A CA 1
ATOM 2539 C C . ALA A 1 314 ? -23.797 -58.719 -22.062 1 77.25 314 ALA A C 1
ATOM 2541 O O . ALA A 1 314 ? -23.422 -57.969 -22.938 1 77.25 314 ALA A O 1
ATOM 2542 N N . LEU A 1 315 ? -23.062 -59.562 -21.469 1 82.06 315 LEU A N 1
ATOM 2543 C CA . LEU A 1 315 ? -21.641 -59.625 -21.781 1 82.06 315 LEU A CA 1
ATOM 2544 C C . LEU A 1 315 ? -21.422 -60.156 -23.203 1 82.06 315 LEU A C 1
ATOM 2546 O O . LEU A 1 315 ? -20.547 -59.656 -23.922 1 82.06 315 LEU A O 1
ATOM 2550 N N . LEU A 1 316 ? -22.234 -61.125 -23.547 1 81.88 316 LEU A N 1
ATOM 2551 C CA . LEU A 1 316 ? -22.141 -61.719 -24.875 1 81.88 316 LEU A CA 1
ATOM 2552 C C . LEU A 1 316 ? -22.469 -60.656 -25.953 1 81.88 316 LEU A C 1
ATOM 2554 O O . LEU A 1 316 ? -21.766 -60.562 -26.969 1 81.88 316 LEU A O 1
ATOM 2558 N N . GLN A 1 317 ? -23.438 -59.875 -25.641 1 81.31 317 GLN A N 1
ATOM 2559 C CA . GLN A 1 317 ? -23.828 -58.844 -26.594 1 81.31 317 GLN A CA 1
ATOM 2560 C C . GLN A 1 317 ? -22.75 -57.781 -26.734 1 81.31 317 GLN A C 1
ATOM 2562 O O . GLN A 1 317 ? -22.484 -57.281 -27.844 1 81.31 317 GLN A O 1
ATOM 2567 N N . GLN A 1 318 ? -22.141 -57.469 -25.672 1 85.38 318 GLN A N 1
ATOM 2568 C CA . GLN A 1 318 ? -21.109 -56.438 -25.688 1 85.38 318 GLN A CA 1
ATOM 2569 C C . GLN A 1 318 ? -19.875 -56.906 -26.438 1 85.38 318 GLN A C 1
ATOM 2571 O O . GLN A 1 318 ? -19.266 -56.156 -27.203 1 85.38 318 GLN A O 1
ATOM 2576 N N . MET A 1 319 ? -19.547 -58.094 -26.203 1 87.69 319 MET A N 1
ATOM 2577 C CA . MET A 1 319 ? -18.359 -58.625 -26.844 1 87.69 319 MET A CA 1
ATOM 2578 C C . MET A 1 319 ? -18.594 -58.812 -28.344 1 87.69 319 MET A C 1
ATOM 2580 O O . MET A 1 319 ? -17.688 -58.594 -29.156 1 87.69 319 MET A O 1
ATOM 2584 N N . GLN A 1 320 ? -19.812 -59.188 -28.625 1 86.94 320 GLN A N 1
ATOM 2585 C CA . GLN A 1 320 ? -20.156 -59.312 -30.047 1 86.94 320 GLN A CA 1
ATOM 2586 C C . GLN A 1 320 ? -20.094 -57.969 -30.734 1 86.94 320 GLN A C 1
ATOM 2588 O O . GLN A 1 320 ? -19.625 -57.844 -31.875 1 86.94 320 GLN A O 1
ATOM 2593 N N . ALA A 1 321 ? -20.578 -57.031 -30.031 1 86.69 321 ALA A N 1
ATOM 2594 C CA . ALA A 1 321 ? -20.578 -55.688 -30.562 1 86.69 321 ALA A CA 1
ATOM 2595 C C . ALA A 1 321 ? -19.141 -55.188 -30.781 1 86.69 321 ALA A C 1
ATOM 2597 O O . ALA A 1 321 ? -18.859 -54.5 -31.75 1 86.69 321 ALA A O 1
ATOM 2598 N N . THR A 1 322 ? -18.25 -55.5 -29.875 1 89.5 322 THR A N 1
ATOM 2599 C CA . THR A 1 322 ? -16.844 -55.094 -29.984 1 89.5 322 THR A CA 1
ATOM 2600 C C . THR A 1 322 ? -16.188 -55.75 -31.188 1 89.5 322 THR A C 1
ATOM 2602 O O . THR A 1 322 ? -15.414 -55.125 -31.906 1 89.5 322 THR A O 1
ATOM 2605 N N . TYR A 1 323 ? -16.531 -56.969 -31.359 1 89.62 323 TYR A N 1
ATOM 2606 C CA . TYR A 1 323 ? -15.992 -57.688 -32.5 1 89.62 323 TYR A CA 1
ATOM 2607 C C . TYR A 1 323 ? -16.469 -57.062 -33.812 1 89.62 323 TYR A C 1
ATOM 2609 O O . TYR A 1 323 ? -15.68 -56.844 -34.719 1 89.62 323 TYR A O 1
ATOM 2617 N N . LEU A 1 324 ? -17.75 -56.75 -33.781 1 88 324 LEU A N 1
ATOM 2618 C CA . LEU A 1 324 ? -18.344 -56.156 -34.969 1 88 324 LEU A CA 1
ATOM 2619 C C . LEU A 1 324 ? -17.75 -54.781 -35.25 1 88 324 LEU A C 1
ATOM 2621 O O . LEU A 1 324 ? -17.516 -54.406 -36.406 1 88 324 LEU A O 1
ATOM 2625 N N . HIS A 1 325 ? -17.531 -54.031 -34.219 1 89.06 325 HIS A N 1
ATOM 2626 C CA . HIS A 1 325 ? -16.938 -52.719 -34.344 1 89.06 325 HIS A CA 1
ATOM 2627 C C . HIS A 1 325 ? -15.547 -52.781 -35 1 89.06 325 HIS A C 1
ATOM 2629 O O . HIS A 1 325 ? -15.227 -52 -35.906 1 89.06 325 HIS A O 1
ATOM 2635 N N . ASP A 1 326 ? -14.773 -53.656 -34.469 1 89.56 326 ASP A N 1
ATOM 2636 C CA . ASP A 1 326 ? -13.414 -53.781 -34.969 1 89.56 326 ASP A CA 1
ATOM 2637 C C . ASP A 1 326 ? -13.414 -54.281 -36.406 1 89.56 326 ASP A C 1
ATOM 2639 O O . ASP A 1 326 ? -12.586 -53.844 -37.219 1 89.56 326 ASP A O 1
ATOM 2643 N N . SER A 1 327 ? -14.383 -55.156 -36.75 1 88.5 327 SER A N 1
ATOM 2644 C CA . SER A 1 327 ? -14.492 -55.688 -38.125 1 88.5 327 SER A CA 1
ATOM 2645 C C . SER A 1 327 ? -14.953 -54.625 -39.094 1 88.5 327 SER A C 1
ATOM 2647 O O . SER A 1 327 ? -14.516 -54.594 -40.25 1 88.5 327 SER A O 1
ATOM 2649 N N . LEU A 1 328 ? -15.797 -53.75 -38.594 1 89.44 328 LEU A N 1
ATOM 2650 C CA . LEU A 1 328 ? -16.281 -52.656 -39.438 1 89.44 328 LEU A CA 1
ATOM 2651 C C . LEU A 1 328 ? -15.195 -51.625 -39.656 1 89.44 328 LEU A C 1
ATOM 2653 O O . LEU A 1 328 ? -15.141 -50.969 -40.688 1 89.44 328 LEU A O 1
ATOM 2657 N N . GLN A 1 329 ? -14.352 -51.406 -38.656 1 88 329 GLN A N 1
ATOM 2658 C CA . GLN A 1 329 ? -13.328 -50.375 -38.688 1 88 329 GLN A CA 1
ATOM 2659 C C . GLN A 1 329 ? -12.289 -50.656 -39.75 1 88 329 GLN A C 1
ATOM 2661 O O . GLN A 1 329 ? -11.742 -49.719 -40.344 1 88 329 GLN A O 1
ATOM 2666 N N . VAL A 1 330 ? -12.016 -51.875 -40.031 1 84.25 330 VAL A N 1
ATOM 2667 C CA . VAL A 1 330 ? -10.938 -52.281 -40.938 1 84.25 330 VAL A CA 1
ATOM 2668 C C . VAL A 1 330 ? -11.477 -52.375 -42.375 1 84.25 330 VAL A C 1
ATOM 2670 O O . VAL A 1 330 ? -10.711 -52.594 -43.312 1 84.25 330 VAL A O 1
ATOM 2673 N N . LEU A 1 331 ? -12.805 -52.125 -42.562 1 85.38 331 LEU A N 1
ATOM 2674 C CA . LEU A 1 331 ? -13.398 -52.281 -43.875 1 85.38 331 LEU A CA 1
ATOM 2675 C C . LEU A 1 331 ? -12.859 -51.219 -44.844 1 85.38 331 LEU A C 1
ATOM 2677 O O . LEU A 1 331 ? -12.734 -50.031 -44.469 1 85.38 331 LEU A O 1
ATOM 2681 N N . LYS A 1 332 ? -12.195 -51.625 -45.938 1 81.56 332 LYS A N 1
ATOM 2682 C CA . LYS A 1 332 ? -11.695 -50.719 -46.969 1 81.56 332 LYS A CA 1
ATOM 2683 C C . LYS A 1 332 ? -12.391 -51 -48.312 1 81.56 332 LYS A C 1
ATOM 2685 O O . LYS A 1 332 ? -12.82 -52.125 -48.562 1 81.56 332 LYS A O 1
ATOM 2690 N N . GLY A 1 333 ? -12.914 -50.094 -49 1 78.25 333 GLY A N 1
ATOM 2691 C CA . GLY A 1 333 ? -13.469 -50.25 -50.344 1 78.25 333 GLY A CA 1
ATOM 2692 C C . GLY A 1 333 ? -14.391 -49.125 -50.75 1 78.25 333 GLY A C 1
ATOM 2693 O O . GLY A 1 333 ? -14.383 -48.062 -50.156 1 78.25 333 GLY A O 1
ATOM 2694 N N . ASP A 1 334 ? -15.023 -49.344 -51.781 1 79.69 334 ASP A N 1
ATOM 2695 C CA . ASP A 1 334 ? -15.977 -48.344 -52.312 1 79.69 334 ASP A CA 1
ATOM 2696 C C . ASP A 1 334 ? -17.219 -48.25 -51.438 1 79.69 334 ASP A C 1
ATOM 2698 O O . ASP A 1 334 ? -17.469 -49.156 -50.625 1 79.69 334 ASP A O 1
ATOM 2702 N N . ALA A 1 335 ? -17.984 -47.219 -51.469 1 85.94 335 ALA A N 1
ATOM 2703 C CA . ALA A 1 335 ? -19.141 -46.938 -50.625 1 85.94 335 ALA A CA 1
ATOM 2704 C C . ALA A 1 335 ? -20.172 -48.062 -50.719 1 85.94 335 ALA A C 1
ATOM 2706 O O . ALA A 1 335 ? -20.766 -48.469 -49.719 1 85.94 335 ALA A O 1
ATOM 2707 N N . GLU A 1 336 ? -20.344 -48.656 -51.906 1 86 336 GLU A N 1
ATOM 2708 C CA . GLU A 1 336 ? -21.359 -49.688 -52.094 1 86 336 GLU A CA 1
ATOM 2709 C C . GLU A 1 336 ? -20.891 -51 -51.438 1 86 336 GLU A C 1
ATOM 2711 O O . GLU A 1 336 ? -21.688 -51.719 -50.844 1 86 336 GLU A O 1
ATOM 2716 N N . THR A 1 337 ? -19.609 -51.25 -51.5 1 87.19 337 THR A N 1
ATOM 2717 C CA . THR A 1 337 ? -19.062 -52.469 -50.938 1 87.19 337 THR A CA 1
ATOM 2718 C C . THR A 1 337 ? -19.094 -52.406 -49.406 1 87.19 337 THR A C 1
ATOM 2720 O O . THR A 1 337 ? -19.422 -53.375 -48.75 1 87.19 337 THR A O 1
ATOM 2723 N N . VAL A 1 338 ? -18.719 -51.219 -48.938 1 89.06 338 VAL A N 1
ATOM 2724 C CA . VAL A 1 338 ? -18.719 -51.062 -47.5 1 89.06 338 VAL A CA 1
ATOM 2725 C C . VAL A 1 338 ? -20.141 -51.219 -46.969 1 89.06 338 VAL A C 1
ATOM 2727 O O . VAL A 1 338 ? -20.344 -51.844 -45.906 1 89.06 338 VAL A O 1
ATOM 2730 N N . LYS A 1 339 ? -21.078 -50.688 -47.656 1 89.38 339 LYS A N 1
ATOM 2731 C CA . LYS A 1 339 ? -22.484 -50.781 -47.25 1 89.38 339 LYS A CA 1
ATOM 2732 C C . LYS A 1 339 ? -22.969 -52.219 -47.25 1 89.38 339 LYS A C 1
ATOM 2734 O O . LYS A 1 339 ? -23.594 -52.688 -46.312 1 89.38 339 LYS A O 1
ATOM 2739 N N . LYS A 1 340 ? -22.672 -53 -48.25 1 88.62 340 LYS A N 1
ATOM 2740 C CA . LYS A 1 340 ? -23.109 -54.375 -48.375 1 88.62 340 LYS A CA 1
ATOM 2741 C C . LYS A 1 340 ? -22.484 -55.25 -47.312 1 88.62 340 LYS A C 1
ATOM 2743 O O . LYS A 1 340 ? -23.172 -56.031 -46.625 1 88.62 340 LYS A O 1
ATOM 2748 N N . VAL A 1 341 ? -21.188 -55.031 -47.125 1 88.94 341 VAL A N 1
ATOM 2749 C CA . VAL A 1 341 ? -20.484 -55.875 -46.156 1 88.94 341 VAL A CA 1
ATOM 2750 C C . VAL A 1 341 ? -20.938 -55.531 -44.75 1 88.94 341 VAL A C 1
ATOM 2752 O O . VAL A 1 341 ? -21.078 -56.406 -43.906 1 88.94 341 VAL A O 1
ATOM 2755 N N . ALA A 1 342 ? -21.078 -54.25 -44.562 1 90.69 342 ALA A N 1
ATOM 2756 C CA . ALA A 1 342 ? -21.531 -53.812 -43.25 1 90.69 342 ALA A CA 1
ATOM 2757 C C . ALA A 1 342 ? -22.922 -54.375 -42.938 1 90.69 342 ALA A C 1
ATOM 2759 O O . ALA A 1 342 ? -23.172 -54.844 -41.812 1 90.69 342 ALA A O 1
ATOM 2760 N N . LEU A 1 343 ? -23.812 -54.406 -43.875 1 89.69 343 LEU A N 1
ATOM 2761 C CA . LEU A 1 343 ? -25.156 -54.906 -43.688 1 89.69 343 LEU A CA 1
ATOM 2762 C C . LEU A 1 343 ? -25.125 -56.438 -43.5 1 89.69 343 LEU A C 1
ATOM 2764 O O . LEU A 1 343 ? -25.906 -56.969 -42.688 1 89.69 343 LEU A O 1
ATOM 2768 N N . ASP A 1 344 ? -24.219 -57.062 -44.125 1 88.06 344 ASP A N 1
ATOM 2769 C CA . ASP A 1 344 ? -24.062 -58.5 -43.969 1 88.06 344 ASP A CA 1
ATOM 2770 C C . ASP A 1 344 ? -23.547 -58.844 -42.562 1 88.06 344 ASP A C 1
ATOM 2772 O O . ASP A 1 344 ? -24 -59.812 -41.938 1 88.06 344 ASP A O 1
ATOM 2776 N N . LEU A 1 345 ? -22.594 -58.062 -42.156 1 87.5 345 LEU A N 1
ATOM 2777 C CA . LEU A 1 345 ? -22.031 -58.281 -40.812 1 87.5 345 LEU A CA 1
ATOM 2778 C C . LEU A 1 345 ? -23.047 -58.031 -39.719 1 87.5 345 LEU A C 1
ATOM 2780 O O . LEU A 1 345 ? -23.109 -58.75 -38.75 1 87.5 345 LEU A O 1
ATOM 2784 N N . LEU A 1 346 ? -23.859 -57 -39.938 1 88.06 346 LEU A N 1
ATOM 2785 C CA . LEU A 1 346 ? -24.859 -56.625 -38.938 1 88.06 346 LEU A CA 1
ATOM 2786 C C . LEU A 1 346 ? -26.031 -57.625 -38.938 1 88.06 346 LEU A C 1
ATOM 2788 O O . LEU A 1 346 ? -26.75 -57.719 -37.938 1 88.06 346 LEU A O 1
ATOM 2792 N N . ALA A 1 347 ? -26.125 -58.312 -40 1 82 347 ALA A N 1
ATOM 2793 C CA . ALA A 1 347 ? -27.219 -59.281 -40.125 1 82 347 ALA A CA 1
ATOM 2794 C C . ALA A 1 347 ? -26.875 -60.594 -39.406 1 82 347 ALA A C 1
ATOM 2796 O O . ALA A 1 347 ? -27.766 -61.344 -39 1 82 347 ALA A O 1
ATOM 2797 N N . GLN A 1 348 ? -25.5 -60.719 -39.188 1 75.69 348 GLN A N 1
ATOM 2798 C CA . GLN A 1 348 ? -25.047 -61.969 -38.562 1 75.69 348 GLN A CA 1
ATOM 2799 C C . GLN A 1 348 ? -25.062 -61.844 -37.062 1 75.69 348 GLN A C 1
ATOM 2801 O O . GLN A 1 348 ? -24.406 -62.656 -36.375 1 75.69 348 GLN A O 1
ATOM 2806 N N . VAL A 1 349 ? -25.891 -61.062 -36.531 1 75.06 349 VAL A N 1
ATOM 2807 C CA . VAL A 1 349 ? -25.844 -60.844 -35.094 1 75.06 349 VAL A CA 1
ATOM 2808 C C . VAL A 1 349 ? -26.891 -61.75 -34.406 1 75.06 349 VAL A C 1
ATOM 2810 O O . VAL A 1 349 ? -27.844 -62.188 -35.062 1 75.06 349 VAL A O 1
ATOM 2813 N N . SER A 1 350 ? -26.625 -62.094 -33.125 1 67.62 350 SER A N 1
ATOM 2814 C CA . SER A 1 350 ? -27.516 -62.938 -32.344 1 67.62 350 SER A CA 1
ATOM 2815 C C . SER A 1 350 ? -28.859 -62.281 -32.125 1 67.62 350 SER A C 1
ATOM 2817 O O . SER A 1 350 ? -29.016 -61.062 -32.312 1 67.62 350 SER A O 1
ATOM 2819 N N . LYS A 1 351 ? -29.797 -63.062 -31.719 1 64.19 351 LYS A N 1
ATOM 2820 C CA . LYS A 1 351 ? -31.172 -62.656 -31.453 1 64.19 351 LYS A CA 1
ATOM 2821 C C . LYS A 1 351 ? -31.219 -61.562 -30.375 1 64.19 351 LYS A C 1
ATOM 2823 O O . LYS A 1 351 ? -32.062 -60.656 -30.438 1 64.19 351 LYS A O 1
ATOM 2828 N N . HIS A 1 352 ? -30.266 -61.562 -29.547 1 65.06 352 HIS A N 1
ATOM 2829 C CA . HIS A 1 352 ? -30.281 -60.656 -28.438 1 65.06 352 HIS A CA 1
ATOM 2830 C C . HIS A 1 352 ? -29.766 -59.281 -28.859 1 65.06 352 HIS A C 1
ATOM 2832 O O . HIS A 1 352 ? -30.031 -58.281 -28.172 1 65.06 352 HIS A O 1
ATOM 2838 N N . SER A 1 353 ? -29.156 -59.188 -29.953 1 77.12 353 SER A N 1
ATOM 2839 C CA . SER A 1 353 ? -28.609 -57.938 -30.422 1 77.12 353 SER A CA 1
ATOM 2840 C C . SER A 1 353 ? -29.375 -57.438 -31.656 1 77.12 353 SER A C 1
ATOM 2842 O O . SER A 1 353 ? -28.891 -56.562 -32.375 1 77.12 353 SER A O 1
ATOM 2844 N N . ALA A 1 354 ? -30.578 -58 -31.75 1 77.44 354 ALA A N 1
ATOM 2845 C CA . ALA A 1 354 ? -31.344 -57.719 -32.969 1 77.44 354 ALA A CA 1
ATOM 2846 C C . ALA A 1 354 ? -31.781 -56.281 -33 1 77.44 354 ALA A C 1
ATOM 2848 O O . ALA A 1 354 ? -31.75 -55.656 -34.062 1 77.44 354 ALA A O 1
ATOM 2849 N N . ILE A 1 355 ? -32.094 -55.781 -31.828 1 82.56 355 ILE A N 1
ATOM 2850 C CA . ILE A 1 355 ? -32.594 -54.406 -31.797 1 82.56 355 ILE A CA 1
ATOM 2851 C C . ILE A 1 355 ? -31.469 -53.438 -32.219 1 82.56 355 ILE A C 1
ATOM 2853 O O . ILE A 1 355 ? -31.656 -52.594 -33.062 1 82.56 355 ILE A O 1
ATOM 2857 N N . GLN A 1 356 ? -30.391 -53.656 -31.609 1 85.62 356 GLN A N 1
ATOM 2858 C CA . GLN A 1 356 ? -29.266 -52.781 -31.906 1 85.62 356 GLN A CA 1
ATOM 2859 C C . GLN A 1 356 ? -28.828 -52.906 -33.344 1 85.62 356 GLN A C 1
ATOM 2861 O O . GLN A 1 356 ? -28.5 -51.906 -34 1 85.62 356 GLN A O 1
ATOM 2866 N N . SER A 1 357 ? -28.875 -54.094 -33.781 1 85.94 357 SER A N 1
ATOM 2867 C CA . SER A 1 357 ? -28.484 -54.312 -35.188 1 85.94 357 SER A CA 1
ATOM 2868 C C . SER A 1 357 ? -29.438 -53.656 -36.156 1 85.94 357 SER A C 1
ATOM 2870 O O . SER A 1 357 ? -29 -53.125 -37.188 1 85.94 357 SER A O 1
ATOM 2872 N N . ARG A 1 358 ? -30.625 -53.594 -35.781 1 86.12 358 ARG A N 1
ATOM 2873 C CA . ARG A 1 358 ? -31.625 -53.062 -36.688 1 86.12 358 ARG A CA 1
ATOM 2874 C C . ARG A 1 358 ? -31.453 -51.562 -36.875 1 86.12 358 ARG A C 1
ATOM 2876 O O . ARG A 1 358 ? -31.484 -51.062 -38 1 86.12 358 ARG A O 1
ATOM 2883 N N . TYR A 1 359 ? -31.328 -50.938 -35.75 1 87 359 TYR A N 1
ATOM 2884 C CA . TYR A 1 359 ? -31.219 -49.5 -35.969 1 87 359 TYR A CA 1
ATOM 2885 C C . TYR A 1 359 ? -29.859 -49.125 -36.531 1 87 359 TYR A C 1
ATOM 2887 O O . TYR A 1 359 ? -29.734 -48.094 -37.219 1 87 359 TYR A O 1
ATOM 2895 N N . LEU A 1 360 ? -28.875 -49.875 -36.375 1 88.69 360 LEU A N 1
ATOM 2896 C CA . LEU A 1 360 ? -27.578 -49.656 -37.031 1 88.69 360 LEU A CA 1
ATOM 2897 C C . LEU A 1 360 ? -27.656 -49.906 -38.5 1 88.69 360 LEU A C 1
ATOM 2899 O O . LEU A 1 360 ? -27 -49.25 -39.312 1 88.69 360 LEU A O 1
ATOM 2903 N N . GLN A 1 361 ? -28.453 -50.938 -38.844 1 88.19 361 GLN A N 1
ATOM 2904 C CA . GLN A 1 361 ? -28.688 -51.188 -40.25 1 88.19 361 GLN A CA 1
ATOM 2905 C C . GLN A 1 361 ? -29.359 -50 -40.938 1 88.19 361 GLN A C 1
ATOM 2907 O O . GLN A 1 361 ? -29 -49.656 -42.062 1 88.19 361 GLN A O 1
ATOM 2912 N N . GLU A 1 362 ? -30.219 -49.5 -40.219 1 88.56 362 GLU A N 1
ATOM 2913 C CA . GLU A 1 362 ? -30.906 -48.344 -40.75 1 88.56 362 GLU A CA 1
ATOM 2914 C C . GLU A 1 362 ? -29.938 -47.156 -40.938 1 88.56 362 GLU A C 1
ATOM 2916 O O . GLU A 1 362 ? -30.047 -46.375 -41.875 1 88.56 362 GLU A O 1
ATOM 2921 N N . LEU A 1 363 ? -29.031 -46.969 -40 1 87.81 363 LEU A N 1
ATOM 2922 C CA . LEU A 1 363 ? -28.031 -45.938 -40.062 1 87.81 363 LEU A CA 1
ATOM 2923 C C . LEU A 1 363 ? -27.125 -46.125 -41.281 1 87.81 363 LEU A C 1
ATOM 2925 O O . LEU A 1 363 ? -26.781 -45.156 -41.969 1 87.81 363 LEU A O 1
ATOM 2929 N N . VAL A 1 364 ? -26.75 -47.344 -41.469 1 88.25 364 VAL A N 1
ATOM 2930 C CA . VAL A 1 364 ? -25.844 -47.656 -42.562 1 88.25 364 VAL A CA 1
ATOM 2931 C C . VAL A 1 364 ? -26.562 -47.5 -43.906 1 88.25 364 VAL A C 1
ATOM 2933 O O . VAL A 1 364 ? -25.984 -47.031 -44.906 1 88.25 364 VAL A O 1
ATOM 2936 N N . SER A 1 365 ? -27.844 -47.781 -43.938 1 87.31 365 SER A N 1
ATOM 2937 C CA . SER A 1 365 ? -28.625 -47.75 -45.188 1 87.31 365 SER A CA 1
ATOM 2938 C C . SER A 1 365 ? -28.906 -46.312 -45.625 1 87.31 365 SER A C 1
ATOM 2940 O O . SER A 1 365 ? -29.062 -46.031 -46.812 1 87.31 365 SER A O 1
ATOM 2942 N N . ARG A 1 366 ? -28.906 -45.438 -44.688 1 82.81 366 ARG A N 1
ATOM 2943 C CA . ARG A 1 366 ? -29.312 -44.062 -44.969 1 82.81 366 ARG A CA 1
ATOM 2944 C C . ARG A 1 366 ? -28.156 -43.25 -45.562 1 82.81 366 ARG A C 1
ATOM 2946 O O . ARG A 1 366 ? -28.375 -42.281 -46.281 1 82.81 366 ARG A O 1
ATOM 2953 N N . ALA A 1 367 ? -26.953 -43.594 -45.25 1 78.69 367 ALA A N 1
ATOM 2954 C CA . ALA A 1 367 ? -25.844 -42.781 -45.688 1 78.69 367 ALA A CA 1
ATOM 2955 C C . ALA A 1 367 ? -24.781 -43.625 -46.375 1 78.69 367 ALA A C 1
ATOM 2957 O O . ALA A 1 367 ? -24.719 -44.844 -46.188 1 78.69 367 ALA A O 1
ATOM 2958 N N . ASN A 1 368 ? -24.078 -42.969 -47.281 1 79.75 368 ASN A N 1
ATOM 2959 C CA . ASN A 1 368 ? -22.953 -43.594 -47.969 1 79.75 368 ASN A CA 1
ATOM 2960 C C . ASN A 1 368 ? -21.625 -43.281 -47.281 1 79.75 368 ASN A C 1
ATOM 2962 O O . ASN A 1 368 ? -21.266 -42.125 -47.125 1 79.75 368 ASN A O 1
ATOM 2966 N N . TYR A 1 369 ? -21.062 -44.406 -46.625 1 84.69 369 TYR A N 1
ATOM 2967 C CA . TYR A 1 369 ? -19.781 -44.219 -45.969 1 84.69 369 TYR A CA 1
ATOM 2968 C C . TYR A 1 369 ? -18.641 -44.781 -46.812 1 84.69 369 TYR A C 1
ATOM 2970 O O . TYR A 1 369 ? -18.766 -45.875 -47.406 1 84.69 369 TYR A O 1
ATOM 2978 N N . THR A 1 370 ? -17.609 -44 -47.031 1 80.12 370 THR A N 1
ATOM 2979 C CA . THR A 1 370 ? -16.5 -44.344 -47.906 1 80.12 370 THR A CA 1
ATOM 2980 C C . THR A 1 370 ? -15.508 -45.25 -47.25 1 80.12 370 THR A C 1
ATOM 2982 O O . THR A 1 370 ? -14.688 -45.906 -47.906 1 80.12 370 THR A O 1
ATOM 2985 N N . ASP A 1 371 ? -15.453 -45.219 -45.938 1 84.19 371 ASP A N 1
ATOM 2986 C CA . ASP A 1 371 ? -14.508 -46.062 -45.219 1 84.19 371 ASP A CA 1
ATOM 2987 C C . ASP A 1 371 ? -15.078 -46.531 -43.875 1 84.19 371 ASP A C 1
ATOM 2989 O O . ASP A 1 371 ? -16.062 -45.969 -43.375 1 84.19 371 ASP A O 1
ATOM 2993 N N . GLY A 1 372 ? -14.516 -47.594 -43.406 1 86.19 372 GLY A N 1
ATOM 2994 C CA . GLY A 1 372 ? -14.922 -48.156 -42.094 1 86.19 372 GLY A CA 1
ATOM 2995 C C . GLY A 1 372 ? -14.742 -47.156 -40.969 1 86.19 372 GLY A C 1
ATOM 2996 O O . GLY A 1 372 ? -15.555 -47.125 -40.031 1 86.19 372 GLY A O 1
ATOM 2997 N N . ALA A 1 373 ? -13.688 -46.344 -41.156 1 87.38 373 ALA A N 1
ATOM 2998 C CA . ALA A 1 373 ? -13.406 -45.375 -40.094 1 87.38 373 ALA A CA 1
ATOM 2999 C C . ALA A 1 373 ? -14.492 -44.312 -40 1 87.38 373 ALA A C 1
ATOM 3001 O O . ALA A 1 373 ? -14.875 -43.875 -38.906 1 87.38 373 ALA A O 1
ATOM 3002 N N . THR A 1 374 ? -15.031 -43.938 -41.094 1 88.75 374 THR A N 1
ATOM 3003 C CA . THR A 1 374 ? -16.109 -42.938 -41.094 1 88.75 374 THR A CA 1
ATOM 3004 C C . THR A 1 374 ? -17.406 -43.562 -40.594 1 88.75 374 THR A C 1
ATOM 3006 O O . THR A 1 374 ? -18.188 -42.875 -39.906 1 88.75 374 THR A O 1
ATOM 3009 N N . LEU A 1 375 ? -17.594 -44.781 -40.969 1 87.81 375 LEU A N 1
ATOM 3010 C CA . LEU A 1 375 ? -18.781 -45.469 -40.5 1 87.81 375 LEU A CA 1
ATOM 3011 C C . LEU A 1 375 ? -18.75 -45.625 -38.969 1 87.81 375 LEU A C 1
ATOM 3013 O O . LEU A 1 375 ? -19.734 -45.344 -38.281 1 87.81 375 LEU A O 1
ATOM 3017 N N . THR A 1 376 ? -17.578 -46.031 -38.438 1 88.62 376 THR A N 1
ATOM 3018 C CA . THR A 1 376 ? -17.453 -46.188 -37 1 88.62 376 THR A CA 1
ATOM 3019 C C . THR A 1 376 ? -17.516 -44.844 -36.281 1 88.62 376 THR A C 1
ATOM 3021 O O . THR A 1 376 ? -18 -44.75 -35.156 1 88.62 376 THR A O 1
ATOM 3024 N N . ALA A 1 377 ? -17.078 -43.844 -36.969 1 88.94 377 ALA A N 1
ATOM 3025 C CA . ALA A 1 377 ? -17.203 -42.531 -36.406 1 88.94 377 ALA A CA 1
ATOM 3026 C C . ALA A 1 377 ? -18.672 -42.094 -36.281 1 88.94 377 ALA A C 1
ATOM 3028 O O . ALA A 1 377 ? -19.062 -41.438 -35.344 1 88.94 377 ALA A O 1
ATOM 3029 N N . ALA A 1 378 ? -19.438 -42.469 -37.281 1 87.88 378 ALA A N 1
ATOM 3030 C CA . ALA A 1 378 ? -20.875 -42.188 -37.25 1 87.88 378 ALA A CA 1
ATOM 3031 C C . ALA A 1 378 ? -21.562 -42.938 -36.125 1 87.88 378 ALA A C 1
ATOM 3033 O O . ALA A 1 378 ? -22.469 -42.406 -35.469 1 87.88 378 ALA A O 1
ATOM 3034 N N . ILE A 1 379 ? -21.141 -44.125 -35.875 1 87.69 379 ILE A N 1
ATOM 3035 C CA . ILE A 1 379 ? -21.672 -44.938 -34.781 1 87.69 379 ILE A CA 1
ATOM 3036 C C . ILE A 1 379 ? -21.266 -44.312 -33.438 1 87.69 379 ILE A C 1
ATOM 3038 O O . ILE A 1 379 ? -22.078 -44.219 -32.531 1 87.69 379 ILE A O 1
ATOM 3042 N N . ARG A 1 380 ? -20.062 -43.812 -33.406 1 86.31 380 ARG A N 1
ATOM 3043 C CA . ARG A 1 380 ? -19.547 -43.156 -32.188 1 86.31 380 ARG A CA 1
ATOM 3044 C C . ARG A 1 380 ? -20.328 -41.875 -31.891 1 86.31 380 ARG A C 1
ATOM 3046 O O . ARG A 1 380 ? -20.516 -41.531 -30.719 1 86.31 380 ARG A O 1
ATOM 3053 N N . SER A 1 381 ? -20.797 -41.25 -32.875 1 87.06 381 SER A N 1
ATOM 3054 C CA . SER A 1 381 ? -21.516 -40 -32.688 1 87.06 381 SER A CA 1
ATOM 3055 C C . SER A 1 381 ? -22.844 -40.219 -32 1 87.06 381 SER A C 1
ATOM 3057 O O . SER A 1 381 ? -23.406 -39.312 -31.406 1 87.06 381 SER A O 1
ATOM 3059 N N . LEU A 1 382 ? -23.344 -41.469 -31.984 1 88.06 382 LEU A N 1
ATOM 3060 C CA . LEU A 1 382 ? -24.609 -41.812 -31.344 1 88.06 382 LEU A CA 1
ATOM 3061 C C . LEU A 1 382 ? -24.422 -42.031 -29.859 1 88.06 382 LEU A C 1
ATOM 3063 O O . LEU A 1 382 ? -25.391 -42.094 -29.094 1 88.06 382 LEU A O 1
ATOM 3067 N N . ARG A 1 383 ? -23.203 -42.094 -29.469 1 86.69 383 ARG A N 1
ATOM 3068 C CA . ARG A 1 383 ? -22.859 -42.469 -28.109 1 86.69 383 ARG A CA 1
ATOM 3069 C C . ARG A 1 383 ? -23.484 -41.531 -27.094 1 86.69 383 ARG A C 1
ATOM 3071 O O . ARG A 1 383 ? -24.062 -41.969 -26.094 1 86.69 383 ARG A O 1
ATOM 3078 N N . SER A 1 384 ? -23.406 -40.312 -27.391 1 86.56 384 SER A N 1
ATOM 3079 C CA . SER A 1 384 ? -23.922 -39.344 -26.438 1 86.56 384 SER A CA 1
ATOM 3080 C C . SER A 1 384 ? -25.438 -39.5 -26.266 1 86.56 384 SER A C 1
ATOM 3082 O O . SER A 1 384 ? -25.953 -39.438 -25.156 1 86.56 384 SER A O 1
ATOM 3084 N N . GLN A 1 385 ? -26.062 -39.719 -27.312 1 88 385 GLN A N 1
ATOM 3085 C CA . GLN A 1 385 ? -27.516 -39.875 -27.266 1 88 385 GLN A CA 1
ATOM 3086 C C . GLN A 1 385 ? -27.906 -41.219 -26.641 1 88 385 GLN A C 1
ATOM 3088 O O . GLN A 1 385 ? -28.891 -41.312 -25.922 1 88 385 GLN A O 1
ATOM 3093 N N . GLN A 1 386 ? -27.141 -42.219 -26.906 1 90.06 386 GLN A N 1
ATOM 3094 C CA . GLN A 1 386 ? -27.359 -43.531 -26.312 1 90.06 386 GLN A CA 1
ATOM 3095 C C . GLN A 1 386 ? -27.234 -43.469 -24.797 1 90.06 386 GLN A C 1
ATOM 3097 O O . GLN A 1 386 ? -28.141 -43.906 -24.078 1 90.06 386 GLN A O 1
ATOM 3102 N N . LEU A 1 387 ? -26.219 -42.844 -24.391 1 88 387 LEU A N 1
ATOM 3103 C CA . LEU A 1 387 ? -25.969 -42.781 -22.953 1 88 387 LEU A CA 1
ATOM 3104 C C . LEU A 1 387 ? -27.016 -41.938 -22.25 1 88 387 LEU A C 1
ATOM 3106 O O . LEU A 1 387 ? -27.438 -42.219 -21.125 1 88 387 LEU A O 1
ATOM 3110 N N . TYR A 1 388 ? -27.406 -40.906 -22.938 1 88.56 388 TYR A N 1
ATOM 3111 C CA . TYR A 1 388 ? -28.438 -40.062 -22.375 1 88.56 388 TYR A CA 1
ATOM 3112 C C . TYR A 1 388 ? -29.75 -40.812 -22.203 1 88.56 388 TYR A C 1
ATOM 3114 O O . TYR A 1 388 ? -30.391 -40.75 -21.156 1 88.56 388 TYR A O 1
ATOM 3122 N N . GLN A 1 389 ? -30.141 -41.594 -23.141 1 88.06 389 GLN A N 1
ATOM 3123 C CA . GLN A 1 389 ? -31.391 -42.344 -23.109 1 88.06 389 GLN A CA 1
ATOM 3124 C C . GLN A 1 389 ? -31.328 -43.469 -22.078 1 88.06 389 GLN A C 1
ATOM 3126 O O . GLN A 1 389 ? -32.312 -43.75 -21.406 1 88.06 389 GLN A O 1
ATOM 3131 N N . ILE A 1 390 ? -30.188 -44.062 -21.984 1 87.75 390 ILE A N 1
ATOM 3132 C CA . ILE A 1 390 ? -30 -45.125 -20.984 1 87.75 390 ILE A CA 1
ATOM 3133 C C . ILE A 1 390 ? -30.156 -44.531 -19.578 1 87.75 390 ILE A C 1
ATOM 3135 O O . ILE A 1 390 ? -30.797 -45.156 -18.719 1 87.75 390 ILE A O 1
ATOM 3139 N N . ALA A 1 391 ? -29.594 -43.406 -19.438 1 83.88 391 ALA A N 1
ATOM 3140 C CA . ALA A 1 391 ? -29.688 -42.781 -18.125 1 83.88 391 ALA A CA 1
ATOM 3141 C C . ALA A 1 391 ? -31.141 -42.438 -17.781 1 83.88 391 ALA A C 1
ATOM 3143 O O . ALA A 1 391 ? -31.578 -42.594 -16.641 1 83.88 391 ALA A O 1
ATOM 3144 N N . LYS A 1 392 ? -31.875 -41.969 -18.734 1 85 392 LYS A N 1
ATOM 3145 C CA . LYS A 1 392 ? -33.281 -41.656 -18.516 1 85 392 LYS A CA 1
ATOM 3146 C C . LYS A 1 392 ? -34.094 -42.906 -18.219 1 85 392 LYS A C 1
ATOM 3148 O O . LYS A 1 392 ? -35 -42.875 -17.375 1 85 392 LYS A O 1
ATOM 3153 N N . LEU A 1 393 ? -33.75 -43.938 -18.891 1 86.12 393 LEU A N 1
ATOM 3154 C CA . LEU A 1 393 ? -34.469 -45.219 -18.688 1 86.12 393 LEU A CA 1
ATOM 3155 C C . LEU A 1 393 ? -34.156 -45.781 -17.297 1 86.12 393 LEU A C 1
ATOM 3157 O O . LEU A 1 393 ? -35.031 -46.344 -16.656 1 86.12 393 LEU A O 1
ATOM 3161 N N . ARG A 1 394 ? -32.906 -45.625 -16.922 1 79.56 394 ARG A N 1
ATOM 3162 C CA . ARG A 1 394 ? -32.5 -46.125 -15.617 1 79.56 394 ARG A CA 1
ATOM 3163 C C . ARG A 1 394 ? -33.219 -45.406 -14.484 1 79.56 394 ARG A C 1
ATOM 3165 O O . ARG A 1 394 ? -33.469 -46 -13.43 1 79.56 394 ARG A O 1
ATOM 3172 N N . GLN A 1 395 ? -33.5 -44.219 -14.695 1 77.94 395 GLN A N 1
ATOM 3173 C CA . GLN A 1 395 ? -34.156 -43.406 -13.664 1 77.94 395 GLN A CA 1
ATOM 3174 C C . GLN A 1 395 ? -35.656 -43.719 -13.578 1 77.94 395 GLN A C 1
ATOM 3176 O O . GLN A 1 395 ? -36.281 -43.469 -12.555 1 77.94 395 GLN A O 1
ATOM 3181 N N . MET A 1 396 ? -36.125 -44.375 -14.633 1 80.5 396 MET A N 1
ATOM 3182 C CA . MET A 1 396 ? -37.562 -44.719 -14.648 1 80.5 396 MET A CA 1
ATOM 3183 C C . MET A 1 396 ? -37.812 -46 -13.891 1 80.5 396 MET A C 1
ATOM 3185 O O . MET A 1 396 ? -37.125 -47 -14.102 1 80.5 396 MET A O 1
ATOM 3189 N N . SER A 1 397 ? -38.75 -46 -12.891 1 79.12 397 SER A N 1
ATOM 3190 C CA . SER A 1 397 ? -39.125 -47.188 -12.18 1 79.12 397 SER A CA 1
ATOM 3191 C C . SER A 1 397 ? -39.812 -48.188 -13.117 1 79.12 397 SER A C 1
ATOM 3193 O O . SER A 1 397 ? -40.312 -47.812 -14.18 1 79.12 397 SER A O 1
ATOM 3195 N N . ASP A 1 398 ? -39.75 -49.469 -12.828 1 81.62 398 ASP A N 1
ATOM 3196 C CA . ASP A 1 398 ? -40.375 -50.531 -13.648 1 81.62 398 ASP A CA 1
ATOM 3197 C C . ASP A 1 398 ? -41.875 -50.281 -13.812 1 81.62 398 ASP A C 1
ATOM 3199 O O . ASP A 1 398 ? -42.438 -50.531 -14.875 1 81.62 398 ASP A O 1
ATOM 3203 N N . ALA A 1 399 ? -42.438 -49.656 -12.727 1 82.38 399 ALA A N 1
ATOM 3204 C CA . ALA A 1 399 ? -43.875 -49.406 -12.781 1 82.38 399 ALA A CA 1
ATOM 3205 C C . ALA A 1 399 ? -44.156 -48.281 -13.766 1 82.38 399 ALA A C 1
ATOM 3207 O O . ALA A 1 399 ? -45.156 -48.344 -14.523 1 82.38 399 ALA A O 1
ATOM 3208 N N . GLU A 1 400 ? -43.344 -47.281 -13.766 1 85 400 GLU A N 1
ATOM 3209 C CA . GLU A 1 400 ? -43.531 -46.156 -14.68 1 85 400 GLU A CA 1
ATOM 3210 C C . GLU A 1 400 ? -43.281 -46.562 -16.125 1 85 400 GLU A C 1
ATOM 3212 O O . GLU A 1 400 ? -43.969 -46.125 -17.031 1 85 400 GLU A O 1
ATOM 3217 N N . PHE A 1 401 ? -42.281 -47.469 -16.328 1 87.88 401 PHE A N 1
ATOM 3218 C CA . PHE A 1 401 ? -41.969 -47.938 -17.672 1 87.88 401 PHE A CA 1
ATOM 3219 C C . PHE A 1 401 ? -43.094 -48.781 -18.234 1 87.88 401 PHE A C 1
ATOM 3221 O O . PHE A 1 401 ? -43.375 -48.719 -19.422 1 87.88 401 PHE A O 1
ATOM 3228 N N . GLU A 1 402 ? -43.688 -49.562 -17.375 1 86.75 402 GLU A N 1
ATOM 3229 C CA . GLU A 1 402 ? -44.781 -50.406 -17.844 1 86.75 402 GLU A CA 1
ATOM 3230 C C . GLU A 1 402 ? -45.969 -49.594 -18.359 1 86.75 402 GLU A C 1
ATOM 3232 O O . GLU A 1 402 ? -46.562 -49.938 -19.359 1 86.75 402 GLU A O 1
ATOM 3237 N N . LYS A 1 403 ? -46.156 -48.531 -17.672 1 87.38 403 LYS A N 1
ATOM 3238 C CA . LYS A 1 403 ? -47.281 -47.656 -18.047 1 87.38 403 LYS A CA 1
ATOM 3239 C C . LYS A 1 403 ? -46.969 -46.875 -19.312 1 87.38 403 LYS A C 1
ATOM 3241 O O . LYS A 1 403 ? -47.844 -46.625 -20.141 1 87.38 403 LYS A O 1
ATOM 3246 N N . LYS A 1 404 ? -45.75 -46.5 -19.516 1 88.94 404 LYS A N 1
ATOM 3247 C CA . LYS A 1 404 ? -45.375 -45.562 -20.594 1 88.94 404 LYS A CA 1
ATOM 3248 C C . LYS A 1 404 ? -44.5 -46.25 -21.625 1 88.94 404 LYS A C 1
ATOM 3250 O O . LYS A 1 404 ? -43.75 -45.594 -22.359 1 88.94 404 LYS A O 1
ATOM 3255 N N . SER A 1 405 ? -44.438 -47.531 -21.672 1 86.25 405 SER A N 1
ATOM 3256 C CA . SER A 1 405 ? -43.531 -48.281 -22.531 1 86.25 405 SER A CA 1
ATOM 3257 C C . SER A 1 405 ? -43.75 -47.938 -24 1 86.25 405 SER A C 1
ATOM 3259 O O . SER A 1 405 ? -42.812 -47.75 -24.75 1 86.25 405 SER A O 1
ATOM 3261 N N . GLY A 1 406 ? -45 -47.812 -24.406 1 83.88 406 GLY A N 1
ATOM 3262 C CA . GLY A 1 406 ? -45.312 -47.469 -25.781 1 83.88 406 GLY A CA 1
ATOM 3263 C C . GLY A 1 406 ? -44.781 -46.094 -26.188 1 83.88 406 GLY A C 1
ATOM 3264 O O . GLY A 1 406 ? -44.188 -45.938 -27.266 1 83.88 406 GLY A O 1
ATOM 3265 N N . GLU A 1 407 ? -44.969 -45.219 -25.312 1 88.44 407 GLU A N 1
ATOM 3266 C CA . GLU A 1 407 ? -44.5 -43.875 -25.594 1 88.44 407 GLU A CA 1
ATOM 3267 C C . GLU A 1 407 ? -43 -43.781 -25.609 1 88.44 407 GLU A C 1
ATOM 3269 O O . GLU A 1 407 ? -42.406 -43.062 -26.422 1 88.44 407 GLU A O 1
ATOM 3274 N N . VAL A 1 408 ? -42.344 -44.5 -24.672 1 90.12 408 VAL A N 1
ATOM 3275 C CA . VAL A 1 408 ? -40.906 -44.469 -24.562 1 90.12 408 VAL A CA 1
ATOM 3276 C C . VAL A 1 408 ? -40.281 -45.094 -25.812 1 90.12 408 VAL A C 1
ATOM 3278 O O . VAL A 1 408 ? -39.312 -44.594 -26.375 1 90.12 408 VAL A O 1
ATOM 3281 N N . ILE A 1 409 ? -40.906 -46.125 -26.312 1 89.31 409 ILE A N 1
ATOM 3282 C CA . ILE A 1 409 ? -40.375 -46.844 -27.484 1 89.31 409 ILE A CA 1
ATOM 3283 C C . ILE A 1 409 ? -40.594 -46 -28.734 1 89.31 409 ILE A C 1
ATOM 3285 O O . ILE A 1 409 ? -39.719 -45.938 -29.609 1 89.31 409 ILE A O 1
ATOM 3289 N N . ALA A 1 410 ? -41.688 -45.25 -28.75 1 89.38 410 ALA A N 1
ATOM 3290 C CA . ALA A 1 410 ? -41.969 -44.375 -29.875 1 89.38 410 ALA A CA 1
ATOM 3291 C C . ALA A 1 410 ? -41 -43.219 -29.906 1 89.38 410 ALA A C 1
ATOM 3293 O O . ALA A 1 410 ? -40.531 -42.812 -30.969 1 89.38 410 ALA A O 1
ATOM 3294 N N . ALA A 1 411 ? -40.719 -42.75 -28.766 1 90.19 411 ALA A N 1
ATOM 3295 C CA . ALA A 1 411 ? -39.75 -41.656 -28.672 1 90.19 411 ALA A CA 1
ATOM 3296 C C . ALA A 1 411 ? -38.344 -42.125 -29.047 1 90.19 411 ALA A C 1
ATOM 3298 O O . ALA A 1 411 ? -37.594 -41.375 -29.672 1 90.19 411 ALA A O 1
ATOM 3299 N N . LEU A 1 412 ? -37.969 -43.281 -28.625 1 90.81 412 LEU A N 1
ATOM 3300 C CA . LEU A 1 412 ? -36.656 -43.844 -28.938 1 90.81 412 LEU A CA 1
ATOM 3301 C C . LEU A 1 412 ? -36.531 -44.156 -30.422 1 90.81 412 LEU A C 1
ATOM 3303 O O . LEU A 1 412 ? -35.469 -44.031 -31 1 90.81 412 LEU A O 1
ATOM 3307 N N . ASP A 1 413 ? -37.625 -44.469 -31.047 1 90.12 413 ASP A N 1
ATOM 3308 C CA . ASP A 1 413 ? -37.625 -44.812 -32.469 1 90.12 413 ASP A CA 1
ATOM 3309 C C . ASP A 1 413 ? -37.375 -43.594 -33.344 1 90.12 413 ASP A C 1
ATOM 3311 O O . ASP A 1 413 ? -36.812 -43.688 -34.438 1 90.12 413 ASP A O 1
ATOM 3315 N N . LYS A 1 414 ? -37.844 -42.531 -32.844 1 89.06 414 LYS A N 1
ATOM 3316 C CA . LYS A 1 414 ? -37.562 -41.281 -33.562 1 89.06 414 LYS A CA 1
ATOM 3317 C C . LYS A 1 414 ? -36.062 -41 -33.625 1 89.06 414 LYS A C 1
ATOM 3319 O O . LYS A 1 414 ? -35.594 -40.438 -34.594 1 89.06 414 LYS A O 1
ATOM 3324 N N . LYS A 1 415 ? -35.344 -41.406 -32.531 1 88.25 415 LYS A N 1
ATOM 3325 C CA . LYS A 1 415 ? -33.906 -41.156 -32.438 1 88.25 415 LYS A CA 1
ATOM 3326 C C . LYS A 1 415 ? -33.125 -42.312 -33.031 1 88.25 415 LYS A C 1
ATOM 3328 O O . LYS A 1 415 ? -32.031 -42.094 -33.594 1 88.25 415 LYS A O 1
ATOM 3333 N N . PHE A 1 416 ? -33.594 -43.531 -32.812 1 90.88 416 PHE A N 1
ATOM 3334 C CA . PHE A 1 416 ? -33 -44.75 -33.344 1 90.88 416 PHE A CA 1
ATOM 3335 C C . PHE A 1 416 ? -33.969 -45.5 -34.219 1 90.88 416 PHE A C 1
ATOM 3337 O O . PHE A 1 416 ? -34.594 -46.469 -33.75 1 90.88 416 PHE A O 1
ATOM 3344 N N . PRO A 1 417 ? -34 -45.125 -35.406 1 87.5 417 PRO A N 1
ATOM 3345 C CA . PRO A 1 417 ? -35 -45.688 -36.312 1 87.5 417 PRO A CA 1
ATOM 3346 C C . PRO A 1 417 ? -34.875 -47.219 -36.438 1 87.5 417 PRO A C 1
ATOM 3348 O O . PRO A 1 417 ? -33.781 -47.719 -36.594 1 87.5 417 PRO A O 1
ATOM 3351 N N . GLY A 1 418 ? -36 -47.875 -36.406 1 83.06 418 GLY A N 1
ATOM 3352 C CA . GLY A 1 418 ? -36.062 -49.344 -36.531 1 83.06 418 GLY A CA 1
ATOM 3353 C C . GLY A 1 418 ? -36.156 -50.062 -35.219 1 83.06 418 GLY A C 1
ATOM 3354 O O . GLY A 1 418 ? -36.406 -51.25 -35.188 1 83.06 418 GLY A O 1
ATOM 3355 N N . LEU A 1 419 ? -35.969 -49.312 -34.125 1 87.38 419 LEU A N 1
ATOM 3356 C CA . LEU A 1 419 ? -36 -49.906 -32.781 1 87.38 419 LEU A CA 1
ATOM 3357 C C . LEU A 1 419 ? -37.375 -50.469 -32.438 1 87.38 419 LEU A C 1
ATOM 3359 O O . LEU A 1 419 ? -37.5 -51.531 -31.828 1 87.38 419 LEU A O 1
ATOM 3363 N N . ALA A 1 420 ? -38.438 -49.812 -32.875 1 85.44 420 ALA A N 1
ATOM 3364 C CA . ALA A 1 420 ? -39.812 -50.219 -32.562 1 85.44 420 ALA A CA 1
ATOM 3365 C C . ALA A 1 420 ? -40.125 -51.531 -33.281 1 85.44 420 ALA A C 1
ATOM 3367 O O . ALA A 1 420 ? -40.719 -52.438 -32.688 1 85.44 420 ALA A O 1
ATOM 3368 N N . GLU A 1 421 ? -39.75 -51.594 -34.531 1 82.12 421 GLU A N 1
ATOM 3369 C CA . GLU A 1 421 ? -40.031 -52.812 -35.312 1 82.12 421 GLU A CA 1
ATOM 3370 C C . GLU A 1 421 ? -39.312 -54.031 -34.75 1 82.12 421 GLU A C 1
ATOM 3372 O O . GLU A 1 421 ? -39.875 -55.125 -34.656 1 82.12 421 GLU A O 1
ATOM 3377 N N . ALA A 1 422 ? -38.094 -53.781 -34.312 1 82.31 422 ALA A N 1
ATOM 3378 C CA . ALA A 1 422 ? -37.281 -54.875 -33.781 1 82.31 422 ALA A CA 1
ATOM 3379 C C . ALA A 1 422 ? -37.812 -55.312 -32.406 1 82.31 422 ALA A C 1
ATOM 3381 O O . ALA A 1 422 ? -37.781 -56.5 -32.062 1 82.31 422 ALA A O 1
ATOM 3382 N N . THR A 1 423 ? -38.281 -54.375 -31.609 1 83.94 423 THR A N 1
ATOM 3383 C CA . THR A 1 423 ? -38.781 -54.688 -30.281 1 83.94 423 THR A CA 1
ATOM 3384 C C . THR A 1 423 ? -40.094 -55.469 -30.391 1 83.94 423 THR A C 1
ATOM 3386 O O . THR A 1 423 ? -40.375 -56.344 -29.578 1 83.94 423 THR A O 1
ATOM 3389 N N . GLU A 1 424 ? -40.906 -55.188 -31.344 1 78.75 424 GLU A N 1
ATOM 3390 C CA . GLU A 1 424 ? -42.188 -55.844 -31.547 1 78.75 424 GLU A CA 1
ATOM 3391 C C . GLU A 1 424 ? -41.969 -57.312 -31.953 1 78.75 424 GLU A C 1
ATOM 3393 O O . GLU A 1 424 ? -42.75 -58.188 -31.562 1 78.75 424 GLU A O 1
ATOM 3398 N N . LYS A 1 425 ? -40.906 -57.531 -32.625 1 76.69 425 LYS A N 1
ATOM 3399 C CA . LYS A 1 425 ? -40.594 -58.875 -33.125 1 76.69 425 LYS A CA 1
ATOM 3400 C C . LYS A 1 425 ? -40.156 -59.781 -31.984 1 76.69 425 LYS A C 1
ATOM 3402 O O . LYS A 1 425 ? -40.219 -61.031 -32.094 1 76.69 425 LYS A O 1
ATOM 3407 N N . LEU A 1 426 ? -39.594 -59.188 -30.906 1 72.75 426 LEU A N 1
ATOM 3408 C CA . LEU A 1 426 ? -39.094 -60 -29.797 1 72.75 426 LEU A CA 1
ATOM 3409 C C . LEU A 1 426 ? -40.281 -60.562 -28.969 1 72.75 426 LEU A C 1
ATOM 3411 O O . LEU A 1 426 ? -40.094 -61.469 -28.172 1 72.75 426 LEU A O 1
ATOM 3415 N N . GLY A 1 427 ? -41.5 -60.25 -29.203 1 68.5 427 GLY A N 1
ATOM 3416 C CA . GLY A 1 427 ? -42.688 -60.844 -28.578 1 68.5 427 GLY A CA 1
ATOM 3417 C C . GLY A 1 427 ? -43.062 -60.156 -27.266 1 68.5 427 GLY A C 1
ATOM 3418 O O . GLY A 1 427 ? -42.562 -59.062 -26.969 1 68.5 427 GLY A O 1
ATOM 3419 N N . GLU A 1 428 ? -43.938 -60.844 -26.438 1 69.88 428 GLU A N 1
ATOM 3420 C CA . GLU A 1 428 ? -44.5 -60.312 -25.188 1 69.88 428 GLU A CA 1
ATOM 3421 C C . GLU A 1 428 ? -43.531 -60.531 -24.016 1 69.88 428 GLU A C 1
ATOM 3423 O O . GLU A 1 428 ? -43.312 -61.656 -23.594 1 69.88 428 GLU A O 1
ATOM 3428 N N . LEU A 1 429 ? -42.625 -59.625 -23.609 1 76.44 429 LEU A N 1
ATOM 3429 C CA . LEU A 1 429 ? -41.688 -59.656 -22.5 1 76.44 429 LEU A CA 1
ATOM 3430 C C . LEU A 1 429 ? -42.219 -58.875 -21.297 1 76.44 429 LEU A C 1
ATOM 3432 O O . LEU A 1 429 ? -43.031 -57.969 -21.469 1 76.44 429 LEU A O 1
ATOM 3436 N 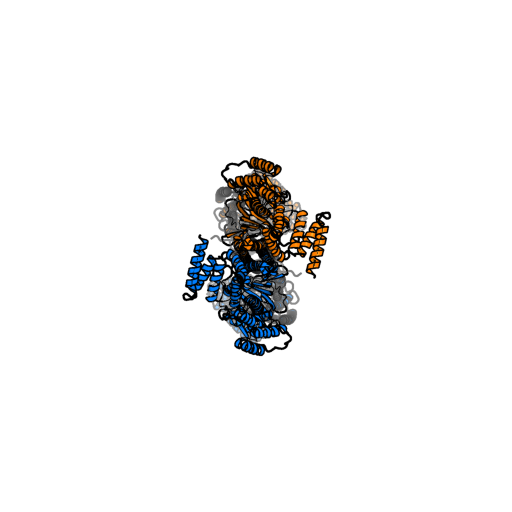N . ALA A 1 430 ? -41.875 -59.375 -20.141 1 83.19 430 ALA A N 1
ATOM 3437 C CA . ALA A 1 430 ? -42.188 -58.625 -18.938 1 83.19 430 ALA A CA 1
ATOM 3438 C C . ALA A 1 430 ? -41.562 -57.219 -18.984 1 83.19 430 ALA A C 1
ATOM 3440 O O . ALA A 1 430 ? -40.562 -57 -19.672 1 83.19 430 ALA A O 1
ATOM 3441 N N . ALA A 1 431 ? -42.25 -56.344 -18.453 1 81.75 431 ALA A N 1
ATOM 3442 C CA . ALA A 1 431 ? -41.844 -54.938 -18.453 1 81.75 431 ALA A CA 1
ATOM 3443 C C . ALA A 1 431 ? -40.375 -54.812 -18.016 1 81.75 431 ALA A C 1
ATOM 3445 O O . ALA A 1 431 ? -39.625 -54.031 -18.594 1 81.75 431 ALA A O 1
ATOM 3446 N N . THR A 1 432 ? -39.969 -55.5 -17.016 1 81.81 432 THR A N 1
ATOM 3447 C CA . THR A 1 432 ? -38.594 -55.438 -16.5 1 81.81 432 THR A CA 1
ATOM 3448 C C . THR A 1 432 ? -37.594 -55.969 -17.516 1 81.81 432 THR A C 1
ATOM 3450 O O . THR A 1 432 ? -36.531 -55.375 -17.703 1 81.81 432 THR A O 1
ATOM 3453 N N . GLU A 1 433 ? -37.938 -56.938 -18.141 1 80 433 GLU A N 1
ATOM 3454 C CA . GLU A 1 433 ? -37.062 -57.562 -19.141 1 80 433 GLU A CA 1
ATOM 3455 C C . GLU A 1 433 ? -37 -56.688 -20.406 1 80 433 GLU A C 1
ATOM 3457 O O . GLU A 1 433 ? -35.938 -56.562 -21.016 1 80 433 GLU A O 1
ATOM 3462 N N . LYS A 1 434 ? -38.188 -56.125 -20.688 1 82.94 434 LYS A N 1
ATOM 3463 C CA . LYS A 1 434 ? -38.219 -55.219 -21.844 1 82.94 434 LYS A CA 1
ATOM 3464 C C . LYS A 1 434 ? -37.344 -54.031 -21.609 1 82.94 434 LYS A C 1
ATOM 3466 O O . LYS A 1 434 ? -36.594 -53.594 -22.516 1 82.94 434 LYS A O 1
ATOM 3471 N N . LYS A 1 435 ? -37.375 -53.594 -20.453 1 85.31 435 LYS A N 1
ATOM 3472 C CA . LYS A 1 435 ? -36.531 -52.438 -20.078 1 85.31 435 LYS A CA 1
ATOM 3473 C C . LYS A 1 435 ? -35.062 -52.781 -20.125 1 85.31 435 LYS A C 1
ATOM 3475 O O . LYS A 1 435 ? -34.25 -52 -20.656 1 85.31 435 LYS A O 1
ATOM 3480 N N . GLN A 1 436 ? -34.719 -53.875 -19.656 1 80.69 436 GLN A N 1
ATOM 3481 C CA . GLN A 1 436 ? -33.312 -54.281 -19.625 1 80.69 436 GLN A CA 1
ATOM 3482 C C . GLN A 1 436 ? -32.781 -54.562 -21.047 1 80.69 436 GLN A C 1
ATOM 3484 O O . GLN A 1 436 ? -31.641 -54.25 -21.344 1 80.69 436 GLN A O 1
ATOM 3489 N N . LEU A 1 437 ? -33.688 -55.062 -21.812 1 80.19 437 LEU A N 1
ATOM 3490 C CA . LEU A 1 437 ? -33.312 -55.344 -23.188 1 80.19 437 LEU A CA 1
ATOM 3491 C C . LEU A 1 437 ? -33.125 -54.031 -23.969 1 80.19 437 LEU A C 1
ATOM 3493 O O . LEU A 1 437 ? -32.188 -53.938 -24.797 1 80.19 437 LEU A O 1
ATOM 3497 N N . LEU A 1 438 ? -33.969 -53.125 -23.688 1 83.75 438 LEU A N 1
ATOM 3498 C CA . LEU A 1 438 ? -33.844 -51.844 -24.344 1 83.75 438 LEU A CA 1
ATOM 3499 C C . LEU A 1 438 ? -32.531 -51.125 -23.906 1 83.75 438 LEU A C 1
ATOM 3501 O O . LEU A 1 438 ? -31.844 -50.531 -24.734 1 83.75 438 LEU A O 1
ATOM 3505 N N . MET A 1 439 ? -32.188 -51.25 -22.688 1 85.12 439 MET A N 1
ATOM 3506 C CA . MET A 1 439 ? -30.969 -50.656 -22.172 1 85.12 439 MET A CA 1
ATOM 3507 C C . MET A 1 439 ? -29.75 -51.344 -22.75 1 85.12 439 MET A C 1
ATOM 3509 O O . MET A 1 439 ? -28.766 -50.688 -23.109 1 85.12 439 MET A O 1
ATOM 3513 N N . ALA A 1 440 ? -29.859 -52.531 -22.875 1 80.12 440 ALA A N 1
ATOM 3514 C CA . ALA A 1 440 ? -28.766 -53.312 -23.422 1 80.12 440 ALA A CA 1
ATOM 3515 C C . ALA A 1 440 ? -28.562 -53 -24.906 1 80.12 440 ALA A C 1
ATOM 3517 O O . ALA A 1 440 ? -27.422 -52.938 -25.391 1 80.12 440 ALA A O 1
ATOM 3518 N N . SER A 1 441 ? -29.703 -52.781 -25.516 1 83.38 441 SER A N 1
ATOM 3519 C CA . SER A 1 441 ? -29.641 -52.5 -26.953 1 83.38 441 SER A CA 1
ATOM 3520 C C . SER A 1 441 ? -29.109 -51.094 -27.219 1 83.38 441 SER A C 1
ATOM 3522 O O . SER A 1 441 ? -28.609 -50.812 -28.297 1 83.38 441 SER A O 1
ATOM 3524 N N . LEU A 1 442 ? -29.188 -50.312 -26.234 1 87.12 442 LEU A N 1
ATOM 3525 C CA . LEU A 1 442 ? -28.734 -48.938 -26.406 1 87.12 442 LEU A CA 1
ATOM 3526 C C . LEU A 1 442 ? -27.312 -48.75 -25.875 1 87.12 442 LEU A C 1
ATOM 3528 O O . LEU A 1 442 ? -26.734 -47.656 -25.984 1 87.12 442 LEU A O 1
ATOM 3532 N N . THR A 1 443 ? -26.75 -49.75 -25.344 1 85.12 443 THR A N 1
ATOM 3533 C CA . THR A 1 443 ? -25.391 -49.656 -24.844 1 85.12 443 THR A CA 1
ATOM 3534 C C . THR A 1 443 ? -24.406 -49.438 -25.984 1 85.12 443 THR A C 1
ATOM 3536 O O . THR A 1 443 ? -24.422 -50.188 -26.969 1 85.12 443 THR A O 1
ATOM 3539 N N . PRO A 1 444 ? -23.688 -48.406 -25.844 1 86.94 444 PRO A N 1
ATOM 3540 C CA . PRO A 1 444 ? -22.734 -48.094 -26.922 1 86.94 444 PRO A CA 1
ATOM 3541 C C . PRO A 1 444 ? -21.703 -49.188 -27.109 1 86.94 444 PRO A C 1
ATOM 3543 O O . PRO A 1 444 ? -21.297 -49.844 -26.141 1 86.94 444 PRO A O 1
ATOM 3546 N N . TRP A 1 445 ? -21.312 -49.312 -28.375 1 87.62 445 TRP A N 1
ATOM 3547 C CA . TRP A 1 445 ? -20.266 -50.281 -28.703 1 87.62 445 TRP A CA 1
ATOM 3548 C C . TRP A 1 445 ? -18.953 -49.875 -28.047 1 87.62 445 TRP A C 1
ATOM 3550 O O . TRP A 1 445 ? -18.625 -48.688 -27.953 1 87.62 445 TRP A O 1
ATOM 3560 N N . ARG A 1 446 ? -18.406 -50.781 -27.484 1 86.5 446 ARG A N 1
ATOM 3561 C CA . ARG A 1 446 ? -17.109 -50.562 -26.875 1 86.5 446 ARG A CA 1
ATOM 3562 C C . ARG A 1 446 ? -15.984 -50.781 -27.875 1 86.5 446 ARG A C 1
ATOM 3564 O O . ARG A 1 446 ? -16.047 -51.688 -28.719 1 86.5 446 ARG A O 1
ATOM 3571 N N . GLU A 1 447 ? -15.148 -49.844 -27.875 1 86.75 447 GLU A N 1
ATOM 3572 C CA . GLU A 1 447 ? -14.008 -49.906 -28.781 1 86.75 447 GLU A CA 1
ATOM 3573 C C . GLU A 1 447 ? -12.828 -50.625 -28.141 1 86.75 447 GLU A C 1
ATOM 3575 O O . GLU A 1 447 ? -12.789 -50.781 -26.922 1 86.75 447 GLU A O 1
ATOM 3580 N N . GLU A 1 448 ? -12 -51.031 -29.031 1 86.69 448 GLU A N 1
ATOM 3581 C CA . GLU A 1 448 ? -10.766 -51.625 -28.547 1 86.69 448 GLU A CA 1
ATOM 3582 C C . GLU A 1 448 ? -9.953 -50.656 -27.719 1 86.69 448 GLU A C 1
ATOM 3584 O O . GLU A 1 448 ? -9.969 -49.438 -27.969 1 86.69 448 GLU A O 1
ATOM 3589 N N . ALA A 1 449 ? -9.352 -51.094 -26.703 1 83.88 449 ALA A N 1
ATOM 3590 C CA . ALA A 1 449 ? -8.422 -50.344 -25.859 1 83.88 449 ALA A CA 1
ATOM 3591 C C . ALA A 1 449 ? -9.164 -49.375 -24.969 1 83.88 449 ALA A C 1
ATOM 3593 O O . ALA A 1 449 ? -8.539 -48.594 -24.234 1 83.88 449 ALA A O 1
ATOM 3594 N N . GLN A 1 450 ? -10.516 -49.406 -25.125 1 88.38 450 GLN A N 1
ATOM 3595 C CA . GLN A 1 450 ? -11.289 -48.5 -24.266 1 88.38 450 GLN A CA 1
ATOM 3596 C C . GLN A 1 450 ? -11.375 -49.062 -22.844 1 88.38 450 GLN A C 1
ATOM 3598 O O . GLN A 1 450 ? -11.531 -50.281 -22.641 1 88.38 450 GLN A O 1
ATOM 3603 N N . ARG A 1 451 ? -11.227 -48.125 -21.875 1 90.06 451 ARG A N 1
ATOM 3604 C CA . ARG A 1 451 ? -11.32 -48.531 -20.484 1 90.06 451 ARG A CA 1
ATOM 3605 C C . ARG A 1 451 ? -12.758 -48.906 -20.109 1 90.06 451 ARG A C 1
ATOM 3607 O O . ARG A 1 451 ? -13.68 -48.094 -20.344 1 90.06 451 ARG A O 1
ATOM 3614 N N . LEU A 1 452 ? -12.914 -50.031 -19.672 1 90.31 452 LEU A N 1
ATOM 3615 C CA . LEU A 1 452 ? -14.219 -50.5 -19.203 1 90.31 452 LEU A CA 1
ATOM 3616 C C . LEU A 1 452 ? -14.18 -50.812 -17.719 1 90.31 452 LEU A C 1
ATOM 3618 O O . LEU A 1 452 ? -13.156 -51.281 -17.203 1 90.31 452 LEU A O 1
ATOM 3622 N N . TYR A 1 453 ? -15.203 -50.562 -17.062 1 89.62 453 TYR A N 1
ATOM 3623 C CA . TYR A 1 453 ? -15.336 -50.906 -15.648 1 89.62 453 TYR A CA 1
ATOM 3624 C C . TYR A 1 453 ? -16.266 -52.094 -15.461 1 89.62 453 TYR A C 1
ATOM 3626 O O . TYR A 1 453 ? -17.328 -52.156 -16.094 1 89.62 453 TYR A O 1
ATOM 3634 N N . ARG A 1 454 ? -15.805 -53.031 -14.734 1 86 454 ARG A N 1
ATOM 3635 C CA . ARG A 1 454 ? -16.562 -54.25 -14.484 1 86 454 ARG A CA 1
ATOM 3636 C C . ARG A 1 454 ? -16.656 -54.531 -12.984 1 86 454 ARG A C 1
ATOM 3638 O O . ARG A 1 454 ? -15.867 -54.031 -12.195 1 86 454 ARG A O 1
ATOM 3645 N N . GLY A 1 455 ? -17.594 -55.344 -12.578 1 81.62 455 GLY A N 1
ATOM 3646 C CA . GLY A 1 455 ? -17.75 -55.781 -11.195 1 81.62 455 GLY A CA 1
ATOM 3647 C C . GLY A 1 455 ? -19.141 -55.5 -10.633 1 81.62 455 GLY A C 1
ATOM 3648 O O . GLY A 1 455 ? -19.969 -54.906 -11.312 1 81.62 455 GLY A O 1
ATOM 3649 N N . GLN A 1 456 ? -19.219 -56 -9.438 1 78.5 456 GLN A N 1
ATOM 3650 C CA . GLN A 1 456 ? -20.484 -55.781 -8.734 1 78.5 456 GLN A CA 1
ATOM 3651 C C . GLN A 1 456 ? -20.609 -54.344 -8.258 1 78.5 456 GLN A C 1
ATOM 3653 O O . GLN A 1 456 ? -19.781 -53.875 -7.473 1 78.5 456 GLN A O 1
ATOM 3658 N N . ILE A 1 457 ? -21.578 -53.688 -8.805 1 78.31 457 ILE A N 1
ATOM 3659 C CA . ILE A 1 457 ? -21.75 -52.25 -8.508 1 78.31 457 ILE A CA 1
ATOM 3660 C C . ILE A 1 457 ? -22.391 -52.094 -7.137 1 78.31 457 ILE A C 1
ATOM 3662 O O . ILE A 1 457 ? -22.078 -51.156 -6.402 1 78.31 457 ILE A O 1
ATOM 3666 N N . HIS A 1 458 ? -23.219 -53.094 -6.73 1 78.06 458 HIS A N 1
ATOM 3667 C CA . HIS A 1 458 ? -23.953 -52.938 -5.477 1 78.06 458 HIS A CA 1
ATOM 3668 C C . HIS A 1 458 ? -23.234 -53.656 -4.34 1 78.06 458 HIS A C 1
ATOM 3670 O O . HIS A 1 458 ? -22.656 -54.719 -4.547 1 78.06 458 HIS A O 1
ATOM 3676 N N . TYR A 1 459 ? -23.219 -53.094 -3.205 1 78.5 459 TYR A N 1
ATOM 3677 C CA . TYR A 1 459 ? -22.609 -53.656 -2.014 1 78.5 459 TYR A CA 1
ATOM 3678 C C . TYR A 1 459 ? -23.516 -54.688 -1.352 1 78.5 459 TYR A C 1
ATOM 3680 O O . TYR A 1 459 ? -24.641 -54.344 -0.971 1 78.5 459 TYR A O 1
ATOM 3688 N N . ALA A 1 460 ? -23.156 -56 -1.398 1 71.81 460 ALA A N 1
ATOM 3689 C CA . ALA A 1 460 ? -23.969 -57.062 -0.832 1 71.81 460 ALA A CA 1
ATOM 3690 C C . ALA A 1 460 ? -23.312 -57.625 0.426 1 71.81 460 ALA A C 1
ATOM 3692 O O . ALA A 1 460 ? -23.25 -58.844 0.606 1 71.81 460 ALA A O 1
ATOM 3693 N N . GLY A 1 461 ? -22.875 -56.75 1.437 1 65.38 461 GLY A N 1
ATOM 3694 C CA . GLY A 1 461 ? -22.297 -57.25 2.676 1 65.38 461 GLY A CA 1
ATOM 3695 C C . GLY A 1 461 ? -20.797 -57.375 2.617 1 65.38 461 GLY A C 1
ATOM 3696 O O . GLY A 1 461 ? -20.094 -57.125 3.605 1 65.38 461 GLY A O 1
ATOM 3697 N N . SER A 1 462 ? -20.188 -57.938 1.429 1 72.44 462 SER A N 1
ATOM 3698 C CA . SER A 1 462 ? -18.75 -58.062 1.222 1 72.44 462 SER A CA 1
ATOM 3699 C C . SER A 1 462 ? -18.25 -57.031 0.206 1 72.44 462 SER A C 1
ATOM 3701 O O . SER A 1 462 ? -18.984 -56.656 -0.703 1 72.44 462 SER A O 1
ATOM 3703 N N . PHE A 1 463 ? -17.109 -56.562 0.409 1 77.44 463 PHE A N 1
ATOM 3704 C CA . PHE A 1 463 ? -16.531 -55.594 -0.515 1 77.44 463 PHE A CA 1
ATOM 3705 C C . PHE A 1 463 ? -16.5 -56.125 -1.932 1 77.44 463 PHE A C 1
ATOM 3707 O O . PHE A 1 463 ? -15.906 -57.188 -2.17 1 77.44 463 PHE A O 1
ATOM 3714 N N . PRO A 1 464 ? -17.234 -55.438 -2.719 1 78.19 464 PRO A N 1
ATOM 3715 C CA . PRO A 1 464 ? -17.281 -55.969 -4.09 1 78.19 464 PRO A CA 1
ATOM 3716 C C . PRO A 1 464 ? -15.938 -55.812 -4.809 1 78.19 464 PRO A C 1
ATOM 3718 O O . PRO A 1 464 ? -15.18 -54.875 -4.527 1 78.19 464 PRO A O 1
ATOM 3721 N N . GLN A 1 465 ? -15.625 -56.781 -5.586 1 80.88 465 GLN A N 1
ATOM 3722 C CA . GLN A 1 465 ? -14.406 -56.688 -6.387 1 80.88 465 GLN A CA 1
ATOM 3723 C C . GLN A 1 465 ? -14.656 -55.969 -7.703 1 80.88 465 GLN A C 1
ATOM 3725 O O . GLN A 1 465 ? -15.547 -56.344 -8.469 1 80.88 465 GLN A O 1
ATOM 3730 N N . HIS A 1 466 ? -14.102 -54.812 -7.875 1 89 466 HIS A N 1
ATOM 3731 C CA . HIS A 1 466 ? -14.195 -54 -9.086 1 89 466 HIS A CA 1
ATOM 3732 C C . HIS A 1 466 ? -12.984 -54.219 -9.984 1 89 466 HIS A C 1
ATOM 3734 O O . HIS A 1 466 ? -11.883 -54.5 -9.5 1 89 466 HIS A O 1
ATOM 3740 N N . TYR A 1 467 ? -13.164 -54.125 -11.281 1 89.81 467 TYR A N 1
ATOM 3741 C CA . TYR A 1 467 ? -12.086 -54.344 -12.234 1 89.81 467 TYR A CA 1
ATOM 3742 C C . TYR A 1 467 ? -12.086 -53.281 -13.32 1 89.81 467 TYR A C 1
ATOM 3744 O O . TYR A 1 467 ? -13.117 -52.656 -13.586 1 89.81 467 TYR A O 1
ATOM 3752 N N . VAL A 1 468 ? -10.984 -53.031 -13.828 1 91.56 468 VAL A N 1
ATOM 3753 C CA . VAL A 1 468 ? -10.797 -52.25 -15.062 1 91.56 468 VAL A CA 1
ATOM 3754 C C . VAL A 1 468 ? -10.344 -53.188 -16.188 1 91.56 468 VAL A C 1
ATOM 3756 O O . VAL A 1 468 ? -9.359 -53.938 -16.031 1 91.56 468 VAL A O 1
ATOM 3759 N N . SER A 1 469 ? -11.109 -53.188 -17.188 1 90.38 469 SER A N 1
ATOM 3760 C CA . SER A 1 469 ? -10.82 -54.156 -18.234 1 90.38 469 SER A CA 1
ATOM 3761 C C . SER A 1 469 ? -10.586 -53.469 -19.578 1 90.38 469 SER A C 1
ATOM 3763 O O . SER A 1 469 ? -11.047 -52.344 -19.797 1 90.38 469 SER A O 1
ATOM 3765 N N . TYR A 1 470 ? -9.836 -54.125 -20.422 1 90.62 470 TYR A N 1
ATOM 3766 C CA . TYR A 1 470 ? -9.516 -53.656 -21.766 1 90.62 470 TYR A CA 1
ATOM 3767 C C . TYR A 1 470 ? -9.797 -54.719 -22.797 1 90.62 470 TYR A C 1
ATOM 3769 O O . TYR A 1 470 ? -9.203 -55.812 -22.75 1 90.62 470 TYR A O 1
ATOM 3777 N N . PRO A 1 471 ? -10.672 -54.406 -23.672 1 89.75 471 PRO A N 1
ATOM 3778 C CA . PRO A 1 471 ? -10.961 -55.406 -24.719 1 89.75 471 PRO A CA 1
ATOM 3779 C C . PRO A 1 471 ? -10.023 -55.281 -25.922 1 89.75 471 PRO A C 1
ATOM 3781 O O . PRO A 1 471 ? -9.602 -54.156 -26.266 1 89.75 471 PRO A O 1
ATOM 3784 N N . PHE A 1 472 ? -9.586 -56.25 -26.453 1 88.62 472 PHE A N 1
ATOM 3785 C CA . PHE A 1 472 ? -8.883 -56.25 -27.734 1 88.62 472 PHE A CA 1
ATOM 3786 C C . PHE A 1 472 ? -9.336 -57.438 -28.609 1 88.62 472 PHE A C 1
ATOM 3788 O O . PHE A 1 472 ? -9.859 -58.406 -28.094 1 88.62 472 PHE A O 1
ATOM 3795 N N . VAL A 1 473 ? -9.305 -57.344 -29.906 1 89.12 473 VAL A N 1
ATOM 3796 C CA . VAL A 1 473 ? -9.859 -58.281 -30.875 1 89.12 473 VAL A CA 1
ATOM 3797 C C . VAL A 1 473 ? -8.727 -59 -31.625 1 89.12 473 VAL A C 1
ATOM 3799 O O . VAL A 1 473 ? -7.785 -58.344 -32.094 1 89.12 473 VAL A O 1
ATOM 3802 N N . ASP A 1 474 ? -8.742 -60.25 -31.547 1 85.44 474 ASP A N 1
ATOM 3803 C CA . ASP A 1 474 ? -7.883 -61.062 -32.406 1 85.44 474 ASP A CA 1
ATOM 3804 C C . ASP A 1 474 ? -8.625 -61.5 -33.656 1 85.44 474 ASP A C 1
ATOM 3806 O O . ASP A 1 474 ? -9.367 -62.5 -33.625 1 85.44 474 ASP A O 1
ATOM 3810 N N . GLN A 1 475 ? -8.461 -60.875 -34.719 1 83.62 475 GLN A N 1
ATOM 3811 C CA . GLN A 1 475 ? -9.18 -61.156 -35.969 1 83.62 475 GLN A CA 1
ATOM 3812 C C . GLN A 1 475 ? -8.773 -62.531 -36.531 1 83.62 475 GLN A C 1
ATOM 3814 O O . GLN A 1 475 ? -9.562 -63.156 -37.219 1 83.62 475 GLN A O 1
ATOM 3819 N N . GLY A 1 476 ? -7.461 -62.906 -36.25 1 81.06 476 GLY A N 1
ATOM 3820 C CA . GLY A 1 476 ? -7.02 -64.188 -36.75 1 81.06 476 GLY A CA 1
ATOM 3821 C C . GLY A 1 476 ? -7.832 -65.375 -36.219 1 81.06 476 GLY A C 1
ATOM 3822 O O . GLY A 1 476 ? -8.352 -66.188 -36.969 1 81.06 476 GLY A O 1
ATOM 3823 N N . GLN A 1 477 ? -8.094 -65.375 -34.938 1 86.5 477 GLN A N 1
ATOM 3824 C CA . GLN A 1 477 ? -8.844 -66.438 -34.312 1 86.5 477 GLN A CA 1
ATOM 3825 C C . GLN A 1 477 ? -10.305 -66.062 -34.125 1 86.5 477 GLN A C 1
ATOM 3827 O O . GLN A 1 477 ? -11.117 -66.875 -33.656 1 86.5 477 GLN A O 1
ATOM 3832 N N . GLN A 1 478 ? -10.742 -64.812 -34.531 1 88.88 478 GLN A N 1
ATOM 3833 C CA . GLN A 1 478 ? -12.094 -64.312 -34.375 1 88.88 478 GLN A CA 1
ATOM 3834 C C . GLN A 1 478 ? -12.555 -64.312 -32.938 1 88.88 478 GLN A C 1
ATOM 3836 O O . GLN A 1 478 ? -13.633 -64.875 -32.625 1 88.88 478 GLN A O 1
ATOM 3841 N N . ARG A 1 479 ? -11.664 -63.844 -32.094 1 90.5 479 ARG A N 1
ATOM 3842 C CA . ARG A 1 479 ? -11.953 -63.812 -30.656 1 90.5 479 ARG A CA 1
ATOM 3843 C C . ARG A 1 479 ? -11.836 -62.406 -30.094 1 90.5 479 ARG A C 1
ATOM 3845 O O . ARG A 1 479 ? -11.094 -61.594 -30.625 1 90.5 479 ARG A O 1
ATOM 3852 N N . VAL A 1 480 ? -12.68 -62.188 -29.203 1 91.44 480 VAL A N 1
ATOM 3853 C CA . VAL A 1 480 ? -12.578 -60.969 -28.422 1 91.44 480 VAL A CA 1
ATOM 3854 C C . VAL A 1 480 ? -12.102 -61.312 -27 1 91.44 480 VAL A C 1
ATOM 3856 O O . VAL A 1 480 ? -12.703 -62.156 -26.328 1 91.44 480 VAL A O 1
ATOM 3859 N N . ILE A 1 481 ? -10.961 -60.688 -26.609 1 90.44 481 ILE A N 1
ATOM 3860 C CA . ILE A 1 481 ? -10.375 -60.969 -25.297 1 90.44 481 ILE A CA 1
ATOM 3861 C C . ILE A 1 481 ? -10.453 -59.719 -24.422 1 90.44 481 ILE A C 1
ATOM 3863 O O . ILE A 1 481 ? -10.164 -58.625 -24.891 1 90.44 481 ILE A O 1
ATOM 3867 N N . GLU A 1 482 ? -10.984 -59.906 -23.297 1 89.81 482 GLU A N 1
ATOM 3868 C CA . GLU A 1 482 ? -11.008 -58.844 -22.297 1 89.81 482 GLU A CA 1
ATOM 3869 C C . GLU A 1 482 ? -10.203 -59.219 -21.062 1 89.81 482 GLU A C 1
ATOM 3871 O O . GLU A 1 482 ? -10.445 -60.25 -20.453 1 89.81 482 GLU A O 1
ATOM 3876 N N . VAL A 1 483 ? -9.164 -58.438 -20.828 1 88.94 483 VAL A N 1
ATOM 3877 C CA . VAL A 1 483 ? -8.344 -58.656 -19.641 1 88.94 483 VAL A CA 1
ATOM 3878 C C . VAL A 1 483 ? -8.734 -57.656 -18.547 1 88.94 483 VAL A C 1
ATOM 3880 O O . VAL A 1 483 ? -8.703 -56.438 -18.781 1 88.94 483 VAL A O 1
ATOM 3883 N N . ALA A 1 484 ? -9.172 -58.156 -17.391 1 89.25 484 ALA A N 1
ATOM 3884 C CA . ALA A 1 484 ? -9.656 -57.312 -16.297 1 89.25 484 ALA A CA 1
ATOM 3885 C C . ALA A 1 484 ? -8.617 -57.219 -15.172 1 89.25 484 ALA A C 1
ATOM 3887 O O . ALA A 1 484 ? -8.18 -58.25 -14.641 1 89.25 484 ALA A O 1
ATOM 3888 N N . TYR A 1 485 ? -8.133 -56 -14.906 1 90.25 485 TYR A N 1
ATOM 3889 C CA . TYR A 1 485 ? -7.242 -55.719 -13.781 1 90.25 485 TYR A CA 1
ATOM 3890 C C . TYR A 1 485 ? -8.039 -55.25 -12.562 1 90.25 485 TYR A C 1
ATOM 3892 O O . TYR A 1 485 ? -9.062 -54.594 -12.695 1 90.25 485 TYR A O 1
ATOM 3900 N N . PRO A 1 486 ? -7.535 -55.656 -11.367 1 90 486 PRO A N 1
ATOM 3901 C CA . PRO A 1 486 ? -8.227 -55.125 -10.188 1 90 486 PRO A CA 1
ATOM 3902 C C . PRO A 1 486 ? -8.289 -53.625 -10.156 1 90 486 PRO A C 1
ATOM 3904 O O . PRO A 1 486 ? -7.309 -52.938 -10.484 1 90 486 PRO A O 1
ATOM 3907 N N . TYR A 1 487 ? -9.398 -53.125 -9.828 1 91.81 487 TYR A N 1
ATOM 3908 C CA . TYR A 1 487 ? -9.656 -51.688 -9.82 1 91.81 487 TYR A CA 1
ATOM 3909 C C . TYR A 1 487 ? -8.734 -50.969 -8.844 1 91.81 487 TYR A C 1
ATOM 3911 O O . TYR A 1 487 ? -8.336 -49.812 -9.078 1 91.81 487 TYR A O 1
ATOM 3919 N N . ILE A 1 488 ? -8.336 -51.562 -7.738 1 89.81 488 ILE A N 1
ATOM 3920 C CA . ILE A 1 488 ? -7.477 -50.969 -6.73 1 89.81 488 ILE A CA 1
ATOM 3921 C C . ILE A 1 488 ? -6.121 -50.625 -7.348 1 89.81 488 ILE A C 1
ATOM 3923 O O . ILE A 1 488 ? -5.5 -49.625 -6.969 1 89.81 488 ILE A O 1
ATOM 3927 N N . TYR A 1 489 ? -5.684 -51.406 -8.352 1 89.75 489 TYR A N 1
ATOM 3928 C CA . TYR A 1 489 ? -4.43 -51.156 -9.039 1 89.75 489 TYR A CA 1
ATOM 3929 C C . TYR A 1 489 ? -4.5 -49.844 -9.812 1 89.75 489 TYR A C 1
ATOM 3931 O O . TYR A 1 489 ? -3.551 -49.062 -9.797 1 89.75 489 TYR A O 1
ATOM 3939 N N . TYR A 1 490 ? -5.621 -49.594 -10.461 1 91.56 490 TYR A N 1
ATOM 3940 C CA . TYR A 1 490 ? -5.863 -48.344 -11.164 1 91.56 490 TYR A CA 1
ATOM 3941 C C . TYR A 1 490 ? -5.809 -47.156 -10.203 1 91.56 490 TYR A C 1
ATOM 3943 O O . TYR A 1 490 ? -5.141 -46.156 -10.477 1 91.56 490 TYR A O 1
ATOM 3951 N N . ARG A 1 491 ? -6.461 -47.281 -9.086 1 92.88 491 ARG A N 1
ATOM 3952 C CA . ARG A 1 491 ? -6.527 -46.219 -8.117 1 92.88 491 ARG A CA 1
ATOM 3953 C C . ARG A 1 491 ? -5.148 -45.906 -7.535 1 92.88 491 ARG A C 1
ATOM 3955 O O . ARG A 1 491 ? -4.805 -44.75 -7.293 1 92.88 491 ARG A O 1
ATOM 3962 N N . GLN A 1 492 ? -4.352 -46.938 -7.312 1 92.12 492 GLN A N 1
ATOM 3963 C CA . GLN A 1 492 ? -3.016 -46.781 -6.75 1 92.12 492 GLN A CA 1
ATOM 3964 C C . GLN A 1 492 ? -2.086 -46.062 -7.738 1 92.12 492 GLN A C 1
ATOM 3966 O O . GLN A 1 492 ? -1.3 -45.188 -7.352 1 92.12 492 GLN A O 1
ATOM 3971 N N . GLN A 1 493 ? -2.191 -46.438 -8.969 1 90.31 493 GLN A N 1
ATOM 3972 C CA . GLN A 1 493 ? -1.323 -45.844 -9.984 1 90.31 493 GLN A CA 1
ATOM 3973 C C . GLN A 1 493 ? -1.657 -44.375 -10.195 1 90.31 493 GLN A C 1
ATOM 3975 O O . GLN A 1 493 ? -0.758 -43.531 -10.297 1 90.31 493 GLN A O 1
ATOM 3980 N N . ILE A 1 494 ? -2.91 -44.062 -10.25 1 92.5 494 ILE A N 1
ATOM 3981 C CA . ILE A 1 494 ? -3.32 -42.656 -10.438 1 92.5 494 ILE A CA 1
ATOM 3982 C C . ILE A 1 494 ? -2.965 -41.844 -9.195 1 92.5 494 ILE A C 1
ATOM 3984 O O . ILE A 1 494 ? -2.562 -40.688 -9.297 1 92.5 494 ILE A O 1
ATOM 3988 N N . ALA A 1 495 ? -3.158 -42.469 -8.008 1 94.75 495 ALA A N 1
ATOM 3989 C CA . ALA A 1 495 ? -2.816 -41.781 -6.766 1 94.75 495 ALA A CA 1
ATOM 3990 C C . ALA A 1 495 ? -1.328 -41.438 -6.715 1 94.75 495 ALA A C 1
ATOM 3992 O O . ALA A 1 495 ? -0.938 -40.406 -6.211 1 94.75 495 ALA A O 1
ATOM 3993 N N . ALA A 1 496 ? -0.466 -42.344 -7.191 1 91.5 496 ALA A N 1
ATOM 3994 C CA . ALA A 1 496 ? 0.978 -42.125 -7.195 1 91.5 496 ALA A CA 1
ATOM 3995 C C . ALA A 1 496 ? 1.35 -40.938 -8.07 1 91.5 496 ALA A C 1
ATOM 3997 O O . ALA A 1 496 ? 2.281 -40.188 -7.746 1 91.5 496 ALA A O 1
ATOM 3998 N N . ALA A 1 497 ? 0.619 -40.75 -9.125 1 89.88 497 ALA A N 1
ATOM 3999 C CA . ALA A 1 497 ? 0.86 -39.625 -10.023 1 89.88 497 ALA A CA 1
ATOM 4000 C C . ALA A 1 497 ? 0.293 -38.312 -9.438 1 89.88 497 ALA A C 1
ATOM 4002 O O . ALA A 1 497 ? 0.793 -37.219 -9.727 1 89.88 497 ALA A O 1
ATOM 4003 N N . THR A 1 498 ? -0.761 -38.406 -8.594 1 94.56 498 THR A N 1
ATOM 4004 C CA . THR A 1 498 ? -1.483 -37.219 -8.117 1 94.56 498 THR A CA 1
ATOM 4005 C C . THR A 1 498 ? -0.856 -36.688 -6.836 1 94.56 498 THR A C 1
ATOM 4007 O O . THR A 1 498 ? -0.929 -35.5 -6.555 1 94.56 498 THR A O 1
ATOM 4010 N N . TRP A 1 499 ? -0.147 -37.5 -6.066 1 94.75 499 TRP A N 1
ATOM 4011 C CA . TRP A 1 499 ? 0.37 -37.094 -4.762 1 94.75 499 TRP A CA 1
ATOM 4012 C C . TRP A 1 499 ? 1.373 -35.938 -4.898 1 94.75 499 TRP A C 1
ATOM 4014 O O . TRP A 1 499 ? 1.338 -35 -4.129 1 94.75 499 TRP A O 1
ATOM 4024 N N . PRO A 1 500 ? 2.305 -36.031 -5.887 1 94 500 PRO A N 1
ATOM 4025 C CA . PRO A 1 500 ? 3.229 -34.906 -6.012 1 94 500 PRO A CA 1
ATOM 4026 C C . PRO A 1 500 ? 2.512 -33.562 -6.266 1 94 500 PRO A C 1
ATOM 4028 O O . PRO A 1 500 ? 2.926 -32.531 -5.746 1 94 500 PRO A O 1
ATOM 4031 N N . LEU A 1 501 ? 1.465 -33.625 -7.066 1 94.75 501 LEU A N 1
ATOM 4032 C CA . LEU A 1 501 ? 0.698 -32.438 -7.34 1 94.75 501 LEU A CA 1
ATOM 4033 C C . LEU A 1 501 ? 0.044 -31.906 -6.066 1 94.75 501 LEU A C 1
ATOM 4035 O O . LEU A 1 501 ? 0.062 -30.688 -5.805 1 94.75 501 LEU A O 1
ATOM 4039 N N . VAL A 1 502 ? -0.503 -32.812 -5.195 1 96.31 502 VAL A N 1
ATOM 4040 C CA . VAL A 1 502 ? -1.152 -32.438 -3.945 1 96.31 502 VAL A CA 1
ATOM 4041 C C . VAL A 1 502 ? -0.129 -31.797 -3.004 1 96.31 502 VAL A C 1
ATOM 4043 O O . VAL A 1 502 ? -0.409 -30.766 -2.367 1 96.31 502 VAL A O 1
ATOM 4046 N N . ILE A 1 503 ? 1.065 -32.344 -3.016 1 95.06 503 ILE A N 1
ATOM 4047 C CA . ILE A 1 503 ? 2.115 -31.828 -2.145 1 95.06 503 ILE A CA 1
ATOM 4048 C C . ILE A 1 503 ? 2.521 -30.422 -2.604 1 95.06 503 ILE A C 1
ATOM 4050 O O . ILE A 1 503 ? 2.695 -29.531 -1.781 1 95.06 503 ILE A O 1
ATOM 4054 N N . VAL A 1 504 ? 2.629 -30.219 -3.922 1 94.69 504 VAL A N 1
ATOM 4055 C CA . VAL A 1 504 ? 3.008 -28.906 -4.449 1 94.69 504 VAL A CA 1
ATOM 4056 C C . VAL A 1 504 ? 1.905 -27.891 -4.152 1 94.69 504 VAL A C 1
ATOM 4058 O O . VAL A 1 504 ? 2.188 -26.734 -3.822 1 94.69 504 VAL A O 1
ATOM 4061 N N . ILE A 1 505 ? 0.639 -28.312 -4.238 1 96 505 ILE A N 1
ATOM 4062 C CA . ILE A 1 505 ? -0.495 -27.438 -3.979 1 96 505 ILE A CA 1
ATOM 4063 C C . ILE A 1 505 ? -0.488 -27 -2.514 1 96 505 ILE A C 1
ATOM 4065 O O . ILE A 1 505 ? -0.56 -25.812 -2.211 1 96 505 ILE A O 1
ATOM 4069 N N . LEU A 1 506 ? -0.308 -27.969 -1.592 1 95.81 506 LEU A N 1
ATOM 4070 C CA . LEU A 1 506 ? -0.355 -27.688 -0.162 1 95.81 506 LEU A CA 1
ATOM 4071 C C . LEU A 1 506 ? 0.844 -26.844 0.261 1 95.81 506 LEU A C 1
ATOM 4073 O O . LEU A 1 506 ? 0.709 -25.938 1.081 1 95.81 506 LEU A O 1
ATOM 4077 N N . SER A 1 507 ? 2.018 -27.125 -0.354 1 94 507 SER A N 1
ATOM 4078 C CA . SER A 1 507 ? 3.207 -26.328 -0.043 1 94 507 SER A CA 1
ATOM 4079 C C . SER A 1 507 ? 3.066 -24.891 -0.531 1 94 507 SER A C 1
ATOM 4081 O O . SER A 1 507 ? 3.459 -23.953 0.164 1 94 507 SER A O 1
ATOM 4083 N N . SER A 1 508 ? 2.516 -24.781 -1.741 1 93.5 508 SER A N 1
ATOM 4084 C CA . SER A 1 508 ? 2.307 -23.438 -2.291 1 93.5 508 SER A CA 1
ATOM 4085 C C . SER A 1 508 ? 1.289 -22.656 -1.467 1 93.5 508 SER A C 1
ATOM 4087 O O . SER A 1 508 ? 1.46 -21.453 -1.235 1 93.5 508 SER A O 1
ATOM 4089 N N . TYR A 1 509 ? 0.211 -23.312 -1.035 1 93.75 509 TYR A N 1
ATOM 4090 C CA . TYR A 1 509 ? -0.818 -22.688 -0.214 1 93.75 509 TYR A CA 1
ATOM 4091 C C . TYR A 1 509 ? -0.236 -22.188 1.103 1 93.75 509 TYR A C 1
ATOM 4093 O O . TYR A 1 509 ? -0.47 -21.047 1.497 1 93.75 509 TYR A O 1
ATOM 4101 N N . LEU A 1 510 ? 0.596 -23.031 1.739 1 92.44 510 LEU A N 1
ATOM 4102 C CA . LEU A 1 510 ? 1.206 -22.672 3.014 1 92.44 510 LEU A CA 1
ATOM 4103 C C . LEU A 1 510 ? 2.205 -21.531 2.836 1 92.44 510 LEU A C 1
ATOM 4105 O O . LEU A 1 510 ? 2.287 -20.641 3.676 1 92.44 510 LEU A O 1
ATOM 4109 N N . PHE A 1 511 ? 2.92 -21.562 1.751 1 91.31 511 PHE A N 1
ATOM 4110 C CA . PHE A 1 511 ? 3.906 -20.516 1.474 1 91.31 511 PHE A CA 1
ATOM 4111 C C . PHE A 1 511 ? 3.227 -19.172 1.254 1 91.31 511 PHE A C 1
ATOM 4113 O O . PHE A 1 511 ? 3.701 -18.156 1.74 1 91.31 511 PHE A O 1
ATOM 4120 N N . ILE A 1 512 ? 2.104 -19.172 0.513 1 90.75 512 ILE A N 1
ATOM 4121 C CA . ILE A 1 512 ? 1.409 -17.922 0.219 1 90.75 512 ILE A CA 1
ATOM 4122 C C . ILE A 1 512 ? 0.784 -17.359 1.496 1 90.75 512 ILE A C 1
ATOM 4124 O O . ILE A 1 512 ? 0.88 -16.172 1.772 1 90.75 512 ILE A O 1
ATOM 4128 N N . LEU A 1 513 ? 0.211 -18.312 2.361 1 88.75 513 LEU A N 1
ATOM 4129 C CA . LEU A 1 513 ? -0.452 -17.859 3.58 1 88.75 513 LEU A CA 1
ATOM 4130 C C . LEU A 1 513 ? 0.561 -17.297 4.578 1 88.75 513 LEU A C 1
ATOM 4132 O O . LEU A 1 513 ? 0.353 -16.234 5.148 1 88.75 513 LEU A O 1
ATOM 4136 N N . ILE A 1 514 ? 1.783 -17.906 4.727 1 86.88 514 ILE A N 1
ATOM 4137 C CA . ILE A 1 514 ? 2.75 -17.531 5.75 1 86.88 514 ILE A CA 1
ATOM 4138 C C . ILE A 1 514 ? 3.795 -16.594 5.152 1 86.88 514 ILE A C 1
ATOM 4140 O O . ILE A 1 514 ? 4.109 -15.547 5.738 1 86.88 514 ILE A O 1
ATOM 4144 N N . GLY A 1 515 ? 4.367 -17.031 3.949 1 84.5 515 GLY A N 1
ATOM 4145 C CA . GLY A 1 515 ? 5.434 -16.266 3.32 1 84.5 515 GLY A CA 1
ATOM 4146 C C . GLY A 1 515 ? 5.012 -14.852 2.941 1 84.5 515 GLY A C 1
ATOM 4147 O O . GLY A 1 515 ? 5.73 -13.891 3.215 1 84.5 515 GLY A O 1
ATOM 4148 N N . PHE A 1 516 ? 3.834 -14.664 2.381 1 85.94 516 PHE A N 1
ATOM 4149 C CA . PHE A 1 516 ? 3.377 -13.352 1.95 1 85.94 516 PHE A CA 1
ATOM 4150 C C . PHE A 1 516 ? 3.111 -12.445 3.15 1 85.94 516 PHE A C 1
ATOM 4152 O O . PHE A 1 516 ? 3.389 -11.25 3.105 1 85.94 516 PHE A O 1
ATOM 4159 N N . SER A 1 517 ? 2.592 -13.07 4.23 1 82.62 517 SER A N 1
ATOM 4160 C CA . SER A 1 517 ? 2.346 -12.297 5.438 1 82.62 517 SER A CA 1
ATOM 4161 C C . SER A 1 517 ? 3.645 -11.734 6.008 1 82.62 517 SER A C 1
ATOM 4163 O O . SER A 1 517 ? 3.693 -10.578 6.43 1 82.62 517 SER A O 1
ATOM 4165 N N . VAL A 1 518 ? 4.738 -12.469 5.926 1 81.81 518 VAL A N 1
ATOM 4166 C CA . VAL A 1 518 ? 6.02 -12.062 6.492 1 81.81 518 VAL A CA 1
ATOM 4167 C C . VAL A 1 518 ? 6.695 -11.055 5.566 1 81.81 518 VAL A C 1
ATOM 4169 O O . VAL A 1 518 ? 7.211 -10.031 6.02 1 81.81 518 VAL A O 1
ATOM 4172 N N . PHE A 1 519 ? 6.645 -11.344 4.309 1 80.44 519 PHE A N 1
ATOM 4173 C CA . PHE A 1 519 ? 7.34 -10.516 3.33 1 80.44 519 PHE A CA 1
ATOM 4174 C C . PHE A 1 519 ? 6.676 -9.148 3.203 1 80.44 519 PHE A C 1
ATOM 4176 O O . PHE A 1 519 ? 7.355 -8.125 3.189 1 80.44 519 PHE A O 1
ATOM 4183 N N . PHE A 1 520 ? 5.352 -9.086 3.127 1 83.25 520 PHE A N 1
ATOM 4184 C CA . PHE A 1 520 ? 4.664 -7.832 2.844 1 83.25 520 PHE A CA 1
ATOM 4185 C C . PHE A 1 520 ? 4.473 -7.02 4.121 1 83.25 520 PHE A C 1
ATOM 4187 O O . PHE A 1 520 ? 4.234 -5.812 4.062 1 83.25 520 PHE A O 1
ATOM 4194 N N . ARG A 1 521 ? 4.527 -7.66 5.277 1 79.44 521 ARG A N 1
ATOM 4195 C CA . ARG A 1 521 ? 4.508 -6.895 6.52 1 79.44 521 ARG A CA 1
ATOM 4196 C C . ARG A 1 521 ? 5.699 -5.941 6.594 1 79.44 521 ARG A C 1
ATOM 4198 O O . ARG A 1 521 ? 5.555 -4.785 6.996 1 79.44 521 ARG A O 1
ATOM 4205 N N . GLY A 1 522 ? 6.863 -6.453 6.172 1 76 522 GLY A N 1
ATOM 4206 C CA . GLY A 1 522 ? 8.07 -5.641 6.215 1 76 522 GLY A CA 1
ATOM 4207 C C . GLY A 1 522 ? 8.164 -4.66 5.059 1 76 522 GLY A C 1
ATOM 4208 O O . GLY A 1 522 ? 8.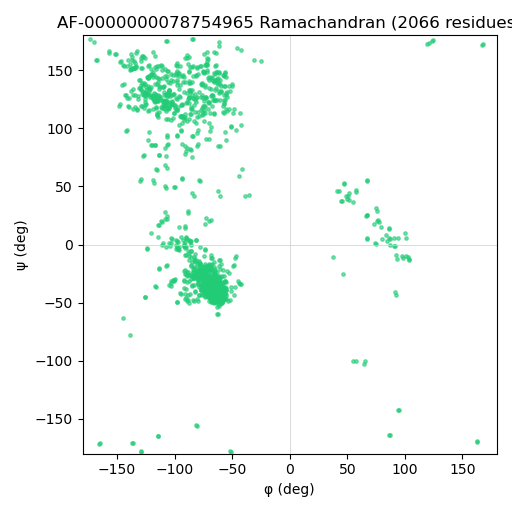578 -3.514 5.246 1 76 522 GLY A O 1
ATOM 4209 N N . ALA A 1 523 ? 7.617 -5.039 3.975 1 75.44 523 ALA A N 1
ATOM 4210 C CA . ALA A 1 523 ? 7.84 -4.27 2.754 1 75.44 523 ALA A CA 1
ATOM 4211 C C . ALA A 1 523 ? 6.762 -3.205 2.57 1 75.44 523 ALA A C 1
ATOM 4213 O O . ALA A 1 523 ? 7.02 -2.141 2.006 1 75.44 523 ALA A O 1
ATOM 4214 N N . LEU A 1 524 ? 5.508 -3.5 3.068 1 80.31 524 LEU A N 1
ATOM 4215 C CA . LEU A 1 524 ? 4.402 -2.605 2.744 1 80.31 524 LEU A CA 1
ATOM 4216 C C . LEU A 1 524 ? 3.697 -2.133 4.012 1 80.31 524 LEU A C 1
ATOM 4218 O O . LEU A 1 524 ? 3.494 -0.932 4.203 1 80.31 524 LEU A O 1
ATOM 4222 N N . MET A 1 525 ? 3.412 -2.992 4.949 1 81.19 525 MET A N 1
ATOM 4223 C CA . MET A 1 525 ? 2.545 -2.689 6.086 1 81.19 525 MET A CA 1
ATOM 4224 C C . MET A 1 525 ? 3.27 -1.812 7.105 1 81.19 525 MET A C 1
ATOM 4226 O O . MET A 1 525 ? 2.678 -0.886 7.664 1 81.19 525 MET A O 1
ATOM 4230 N N . ARG A 1 526 ? 4.488 -2.033 7.34 1 83.81 526 ARG A N 1
ATOM 4231 C CA . ARG A 1 526 ? 5.215 -1.258 8.344 1 83.81 526 ARG A CA 1
ATOM 4232 C C . ARG A 1 526 ? 5.344 0.201 7.918 1 83.81 526 ARG A C 1
ATOM 4234 O O . ARG A 1 526 ? 5.031 1.108 8.688 1 83.81 526 ARG A O 1
ATOM 4241 N N . PRO A 1 527 ? 5.801 0.423 6.68 1 82.75 527 PRO A N 1
ATOM 4242 C CA . PRO A 1 527 ? 5.875 1.821 6.254 1 82.75 527 PRO A CA 1
ATOM 4243 C C . PRO A 1 527 ? 4.52 2.521 6.285 1 82.75 527 PRO A C 1
ATOM 4245 O O . PRO A 1 527 ? 4.438 3.697 6.648 1 82.75 527 PRO A O 1
ATOM 4248 N N . ILE A 1 528 ? 3.488 1.867 5.922 1 82.25 528 ILE A N 1
ATOM 4249 C CA . ILE A 1 528 ? 2.146 2.439 5.922 1 82.25 528 ILE A CA 1
ATOM 4250 C C . ILE A 1 528 ? 1.723 2.758 7.355 1 82.25 528 ILE A C 1
ATOM 4252 O O . ILE A 1 528 ? 1.157 3.822 7.617 1 82.25 528 ILE A O 1
ATOM 4256 N N . ASN A 1 529 ? 2.08 1.869 8.25 1 82.31 529 ASN A N 1
ATOM 4257 C CA . ASN A 1 529 ? 1.722 2.076 9.648 1 82.31 529 ASN A CA 1
ATOM 4258 C C . ASN A 1 529 ? 2.502 3.234 10.258 1 82.31 529 ASN A C 1
ATOM 4260 O O . ASN A 1 529 ? 1.988 3.949 11.125 1 82.31 529 ASN A O 1
ATOM 4264 N N . TRP A 1 530 ? 3.74 3.398 9.805 1 84.75 530 TRP A N 1
ATOM 4265 C CA . TRP A 1 530 ? 4.512 4.551 10.258 1 84.75 530 TRP A CA 1
ATOM 4266 C C . TRP A 1 530 ? 3.84 5.855 9.852 1 84.75 530 TRP A C 1
ATOM 4268 O O . TRP A 1 530 ? 3.83 6.824 10.617 1 84.75 530 TRP A O 1
ATOM 4278 N N . LEU A 1 531 ? 3.346 5.898 8.719 1 83.94 531 LEU A N 1
ATOM 4279 C CA . LEU A 1 531 ? 2.652 7.082 8.227 1 83.94 531 LEU A CA 1
ATOM 4280 C C . LEU A 1 531 ? 1.384 7.344 9.031 1 83.94 531 LEU A C 1
ATOM 4282 O O . LEU A 1 531 ? 1.08 8.492 9.359 1 83.94 531 LEU A O 1
ATOM 4286 N N . VAL A 1 532 ? 0.662 6.219 9.32 1 80.5 532 VAL A N 1
ATOM 4287 C CA . VAL A 1 532 ? -0.558 6.324 10.117 1 80.5 532 VAL A CA 1
ATOM 4288 C C . VAL A 1 532 ? -0.227 6.867 11.508 1 80.5 532 VAL A C 1
ATOM 4290 O O . VAL A 1 532 ? -0.943 7.723 12.031 1 80.5 532 VAL A O 1
ATOM 4293 N N . ASP A 1 533 ? 0.831 6.391 12.016 1 83.69 533 ASP A N 1
ATOM 4294 C CA . ASP A 1 533 ? 1.266 6.844 13.328 1 83.69 533 ASP A CA 1
ATOM 4295 C C . ASP A 1 533 ? 1.684 8.312 13.297 1 83.69 533 ASP A C 1
ATOM 4297 O O . ASP A 1 533 ? 1.426 9.062 14.242 1 83.69 533 ASP A O 1
ATOM 4301 N N . GLY A 1 534 ? 2.357 8.68 12.242 1 82.94 534 GLY A N 1
ATOM 4302 C CA . GLY A 1 534 ? 2.729 10.07 12.07 1 82.94 534 GLY A CA 1
ATOM 4303 C C . GLY A 1 534 ? 1.532 11 11.984 1 82.94 534 GLY A C 1
ATOM 4304 O O . GLY A 1 534 ? 1.522 12.07 12.602 1 82.94 534 GLY A O 1
ATOM 4305 N N . LEU A 1 535 ? 0.551 10.609 11.297 1 79.69 535 LEU A N 1
ATOM 4306 C CA . LEU A 1 535 ? -0.668 11.398 11.141 1 79.69 535 LEU A CA 1
ATOM 4307 C C . LEU A 1 535 ? -1.391 11.547 12.477 1 79.69 535 LEU A C 1
ATOM 4309 O O . LEU A 1 535 ? -1.928 12.609 12.781 1 79.69 535 LEU A O 1
ATOM 4313 N N . LYS A 1 536 ? -1.388 10.445 13.258 1 80.75 536 LYS A N 1
ATOM 4314 C CA . LYS A 1 536 ? -2.002 10.492 14.578 1 80.75 536 LYS A CA 1
ATOM 4315 C C . LYS A 1 536 ? -1.273 11.484 15.484 1 80.75 536 LYS A C 1
ATOM 4317 O O . LYS A 1 536 ? -1.904 12.188 16.281 1 80.75 536 LYS A O 1
ATOM 4322 N N . GLU A 1 537 ? -0.021 11.5 15.297 1 85.38 537 GLU A N 1
ATOM 4323 C CA . GLU A 1 537 ? 0.784 12.406 16.109 1 85.38 537 GLU A CA 1
ATOM 4324 C C . GLU A 1 537 ? 0.507 13.867 15.758 1 85.38 537 GLU A C 1
ATOM 4326 O O . GLU A 1 537 ? 0.422 14.719 16.641 1 85.38 537 GLU A O 1
ATOM 4331 N N . ILE A 1 538 ? 0.389 14.156 14.555 1 77.69 538 ILE A N 1
ATOM 4332 C CA . ILE A 1 538 ? 0.101 15.523 14.125 1 77.69 538 ILE A CA 1
ATOM 4333 C C . ILE A 1 538 ? -1.303 15.922 14.57 1 77.69 538 ILE A C 1
ATOM 4335 O O . ILE A 1 538 ? -1.538 17.078 14.945 1 77.69 538 ILE A O 1
ATOM 4339 N N . HIS A 1 539 ? -2.193 14.93 14.555 1 73.81 539 HIS A N 1
ATOM 4340 C CA . HIS A 1 539 ? -3.551 15.164 15.039 1 73.81 539 HIS A CA 1
ATOM 4341 C C . HIS A 1 539 ? -3.561 15.5 16.531 1 73.81 539 HIS A C 1
ATOM 4343 O O . HIS A 1 539 ? -4.406 16.266 16.984 1 73.81 539 HIS A O 1
ATOM 4349 N N . ASN A 1 540 ? -2.555 14.945 17.203 1 77.06 540 ASN A N 1
ATOM 4350 C CA . ASN A 1 540 ? -2.438 15.203 18.625 1 77.06 540 ASN A CA 1
ATOM 4351 C C . ASN A 1 540 ? -1.556 16.422 18.906 1 77.06 540 ASN A C 1
ATOM 4353 O O . ASN A 1 540 ? -0.937 16.516 19.969 1 77.06 540 ASN A O 1
ATOM 4357 N N . ASP A 1 541 ? -1.324 17.172 17.859 1 75.25 541 ASP A N 1
ATOM 4358 C CA . ASP A 1 541 ? -0.679 18.484 17.953 1 75.25 541 ASP A CA 1
ATOM 4359 C C . ASP A 1 541 ? 0.829 18.344 18.141 1 75.25 541 ASP A C 1
ATOM 4361 O O . ASP A 1 541 ? 1.464 19.203 18.766 1 75.25 541 ASP A O 1
ATOM 4365 N N . ASN A 1 542 ? 1.272 17.203 17.797 1 81 542 ASN A N 1
ATOM 4366 C CA . ASN A 1 542 ? 2.721 17.047 17.766 1 81 542 ASN A CA 1
ATOM 4367 C C . ASN A 1 542 ? 3.277 17.219 16.359 1 81 542 ASN A C 1
ATOM 4369 O O . ASN A 1 542 ? 3.469 16.25 15.625 1 81 542 ASN A O 1
ATOM 4373 N N . PHE A 1 543 ? 3.676 18.328 16.031 1 79.5 543 PHE A N 1
ATOM 4374 C CA . PHE A 1 543 ? 4.09 18.656 14.664 1 79.5 543 PHE A CA 1
ATOM 4375 C C . PHE A 1 543 ? 5.559 18.328 14.453 1 79.5 543 PHE A C 1
ATOM 4377 O O . PHE A 1 543 ? 6.09 18.516 13.352 1 79.5 543 PHE A O 1
ATOM 4384 N N . ASP A 1 544 ? 6.242 17.719 15.516 1 83.62 544 ASP A N 1
ATOM 4385 C CA . ASP A 1 544 ? 7.645 17.328 15.391 1 83.62 544 ASP A CA 1
ATOM 4386 C C . ASP A 1 544 ? 7.762 15.883 14.906 1 83.62 544 ASP A C 1
ATOM 4388 O O . ASP A 1 544 ? 8.867 15.391 14.656 1 83.62 544 ASP A O 1
ATOM 4392 N N . ALA A 1 545 ? 6.598 15.352 14.758 1 85.31 545 ALA A N 1
ATOM 4393 C CA . ALA A 1 545 ? 6.613 13.953 14.336 1 85.31 545 ALA A CA 1
ATOM 4394 C C . ALA A 1 545 ? 7.137 13.812 12.914 1 85.31 545 ALA A C 1
ATOM 4396 O O . ALA A 1 545 ? 6.812 14.625 12.047 1 85.31 545 ALA A O 1
ATOM 4397 N N . ARG A 1 546 ? 8.141 12.93 12.727 1 88.12 546 ARG A N 1
ATOM 4398 C CA . ARG A 1 546 ? 8.68 12.625 11.406 1 88.12 546 ARG A CA 1
ATOM 4399 C C . ARG A 1 546 ? 8.57 11.133 11.102 1 88.12 546 ARG A C 1
ATOM 4401 O O . ARG A 1 546 ? 8.633 10.297 12.008 1 88.12 546 ARG A O 1
ATOM 4408 N N . VAL A 1 547 ? 8.312 10.789 9.836 1 87 547 VAL A N 1
ATOM 4409 C CA . VAL A 1 547 ? 8.195 9.398 9.406 1 87 547 VAL A CA 1
ATOM 4410 C C . VAL A 1 547 ? 9.445 8.992 8.633 1 87 547 VAL A C 1
ATOM 4412 O O . VAL A 1 547 ? 9.945 9.758 7.801 1 87 547 VAL A O 1
ATOM 4415 N N . LYS A 1 548 ? 10.039 7.809 8.969 1 84.06 548 LYS A N 1
ATOM 4416 C CA . LYS A 1 548 ? 11.234 7.285 8.305 1 84.06 548 LYS A CA 1
ATOM 4417 C C . LYS A 1 548 ? 10.938 6.906 6.855 1 84.06 548 LYS A C 1
ATOM 4419 O O . LYS A 1 548 ? 9.922 6.266 6.574 1 84.06 548 LYS A O 1
ATOM 4424 N N . VAL A 1 549 ? 11.766 7.445 5.934 1 81.62 549 VAL A N 1
ATOM 4425 C CA . VAL A 1 549 ? 11.641 7.105 4.523 1 81.62 549 VAL A CA 1
ATOM 4426 C C . VAL A 1 549 ? 12.531 5.91 4.191 1 81.62 549 VAL A C 1
ATOM 4428 O O . VAL A 1 549 ? 13.758 6.004 4.277 1 81.62 549 VAL A O 1
ATOM 4431 N N . GLN A 1 550 ? 12 4.77 3.92 1 73.75 550 GLN A N 1
ATOM 4432 C CA . GLN A 1 550 ? 12.766 3.547 3.691 1 73.75 550 GLN A CA 1
ATOM 4433 C C . GLN A 1 550 ? 13.008 3.324 2.201 1 73.75 550 GLN A C 1
ATOM 4435 O O . GLN A 1 550 ? 14.102 2.91 1.801 1 73.75 550 GLN A O 1
ATOM 4440 N N . VAL A 1 551 ? 11.961 3.561 1.312 1 77.06 551 VAL A N 1
ATOM 4441 C CA . VAL A 1 551 ? 12.047 3.244 -0.109 1 77.06 551 VAL A CA 1
ATOM 4442 C C . VAL A 1 551 ? 11.539 4.43 -0.932 1 77.06 551 VAL A C 1
ATOM 4444 O O . VAL A 1 551 ? 10.781 5.262 -0.433 1 77.06 551 VAL A O 1
ATOM 4447 N N . GLU A 1 552 ? 12.094 4.477 -2.174 1 77.44 552 GLU A N 1
ATOM 4448 C CA . GLU A 1 552 ? 11.711 5.582 -3.043 1 77.44 552 GLU A CA 1
ATOM 4449 C C . GLU A 1 552 ? 10.547 5.191 -3.951 1 77.44 552 GLU A C 1
ATOM 4451 O O . GLU A 1 552 ? 10.656 5.262 -5.176 1 77.44 552 GLU A O 1
ATOM 4456 N N . ASP A 1 553 ? 9.406 4.738 -3.34 1 79.25 553 ASP A N 1
ATOM 4457 C CA . ASP A 1 553 ? 8.18 4.445 -4.082 1 79.25 553 ASP A CA 1
ATOM 4458 C C . ASP A 1 553 ? 7.059 5.398 -3.688 1 79.25 553 ASP A C 1
ATOM 4460 O O . ASP A 1 553 ? 7.312 6.484 -3.162 1 79.25 553 ASP A O 1
ATOM 4464 N N . GLU A 1 554 ? 5.84 5.043 -4.047 1 77.69 554 GLU A N 1
ATOM 4465 C CA . GLU A 1 554 ? 4.711 5.914 -3.74 1 77.69 554 GLU A CA 1
ATOM 4466 C C . GLU A 1 554 ? 4.562 6.117 -2.234 1 77.69 554 GLU A C 1
ATOM 4468 O O . GLU A 1 554 ? 4.207 7.207 -1.78 1 77.69 554 GLU A O 1
ATOM 4473 N N . ILE A 1 555 ? 4.863 5.105 -1.466 1 80.81 555 ILE A N 1
ATOM 4474 C CA . ILE A 1 555 ? 4.766 5.207 -0.013 1 80.81 555 ILE A CA 1
ATOM 4475 C C . ILE A 1 555 ? 5.883 6.105 0.518 1 80.81 555 ILE A C 1
ATOM 4477 O O . ILE A 1 555 ? 5.66 6.906 1.429 1 80.81 555 ILE A O 1
ATOM 4481 N N . GLY A 1 556 ? 7.066 5.867 -0.115 1 80.94 556 GLY A N 1
ATOM 4482 C CA . GLY A 1 556 ? 8.172 6.746 0.248 1 80.94 556 GLY A CA 1
ATOM 4483 C C . GLY A 1 556 ? 7.902 8.203 -0.08 1 80.94 556 GLY A C 1
ATOM 4484 O O . GLY A 1 556 ? 8.227 9.094 0.713 1 80.94 556 GLY A O 1
ATOM 4485 N N . PHE A 1 557 ? 7.293 8.492 -1.156 1 80.25 557 PHE A N 1
ATOM 4486 C CA . PHE A 1 557 ? 6.93 9.852 -1.546 1 80.25 557 PHE A CA 1
ATOM 4487 C C . PHE A 1 557 ? 5.91 10.438 -0.577 1 80.25 557 PHE A C 1
ATOM 4489 O O . PHE A 1 557 ? 5.988 11.609 -0.223 1 80.25 557 PHE A O 1
ATOM 4496 N N . MET A 1 558 ? 4.996 9.656 -0.161 1 82.31 558 MET A N 1
ATOM 4497 C CA . MET A 1 558 ? 4 10.102 0.812 1 82.31 558 MET A CA 1
ATOM 4498 C C . MET A 1 558 ? 4.66 10.469 2.137 1 82.31 558 MET A C 1
ATOM 4500 O O . MET A 1 558 ? 4.289 11.461 2.762 1 82.31 558 MET A O 1
ATOM 4504 N N . ALA A 1 559 ? 5.605 9.641 2.492 1 85.62 559 ALA A N 1
ATOM 4505 C CA . ALA A 1 559 ? 6.316 9.898 3.742 1 85.62 559 ALA A CA 1
ATOM 4506 C C . ALA A 1 559 ? 7.094 11.211 3.67 1 85.62 559 ALA A C 1
ATOM 4508 O O . ALA A 1 559 ? 7.074 12.008 4.613 1 85.62 559 ALA A O 1
ATOM 4509 N N . LYS A 1 560 ? 7.773 11.453 2.549 1 84.44 560 LYS A N 1
ATOM 4510 C CA . LYS A 1 560 ? 8.523 12.695 2.348 1 84.44 560 LYS A CA 1
ATOM 4511 C C . LYS A 1 560 ? 7.586 13.898 2.316 1 84.44 560 LYS A C 1
ATOM 4513 O O . LYS A 1 560 ? 7.898 14.945 2.891 1 84.44 560 LYS A O 1
ATOM 4518 N N . SER A 1 561 ? 6.523 13.734 1.659 1 77.88 561 SER A N 1
ATOM 4519 C CA . SER A 1 561 ? 5.539 14.805 1.565 1 77.88 561 SER A CA 1
ATOM 4520 C C . SER A 1 561 ? 4.922 15.109 2.926 1 77.88 561 SER A C 1
ATOM 4522 O O . SER A 1 561 ? 4.668 16.281 3.252 1 77.88 561 SER A O 1
ATOM 4524 N N . PHE A 1 562 ? 4.73 14.148 3.715 1 86.69 562 PHE A N 1
ATOM 4525 C CA . PHE A 1 562 ? 4.234 14.305 5.078 1 86.69 562 PHE A CA 1
ATOM 4526 C C . PHE A 1 562 ? 5.223 15.102 5.922 1 86.69 562 PHE A C 1
ATOM 4528 O O . PHE A 1 562 ? 4.824 16.016 6.648 1 86.69 562 PHE A O 1
ATOM 4535 N N . ASN A 1 563 ? 6.43 14.672 5.793 1 85.19 563 ASN A N 1
ATOM 4536 C CA . ASN A 1 563 ? 7.453 15.367 6.566 1 85.19 563 ASN A CA 1
ATOM 4537 C C . ASN A 1 563 ? 7.562 16.828 6.168 1 85.19 563 ASN A C 1
ATOM 4539 O O . ASN A 1 563 ? 7.754 17.703 7.023 1 85.19 563 ASN A O 1
ATOM 4543 N N . LYS A 1 564 ? 7.473 17.094 4.934 1 82.06 564 LYS A N 1
ATOM 4544 C CA . LYS A 1 564 ? 7.504 18.469 4.441 1 82.06 564 LYS A CA 1
ATOM 4545 C C . LYS A 1 564 ? 6.293 19.25 4.934 1 82.06 564 LYS A C 1
ATOM 4547 O O . LYS A 1 564 ? 6.414 20.422 5.301 1 82.06 564 LYS A O 1
ATOM 4552 N N . MET A 1 565 ? 5.184 18.656 4.852 1 79.38 565 MET A N 1
ATOM 4553 C CA . MET A 1 565 ? 3.951 19.281 5.328 1 79.38 565 MET A CA 1
ATOM 4554 C C . MET A 1 565 ? 4.027 19.562 6.824 1 79.38 565 MET A C 1
ATOM 4556 O O . MET A 1 565 ? 3.637 20.641 7.27 1 79.38 565 MET A O 1
ATOM 4560 N N . ALA A 1 566 ? 4.457 18.562 7.605 1 82.88 566 ALA A N 1
ATOM 4561 C CA . ALA A 1 566 ? 4.594 18.75 9.047 1 82.88 566 ALA A CA 1
ATOM 4562 C C . ALA A 1 566 ? 5.508 19.938 9.367 1 82.88 566 ALA A C 1
ATOM 4564 O O . ALA A 1 566 ? 5.23 20.703 10.289 1 82.88 566 ALA A O 1
ATOM 4565 N N . ARG A 1 567 ? 6.551 20.141 8.633 1 83.75 567 ARG A N 1
ATOM 4566 C CA . ARG A 1 567 ? 7.477 21.25 8.805 1 83.75 567 ARG A CA 1
ATOM 4567 C C . ARG A 1 567 ? 6.812 22.578 8.445 1 83.75 567 ARG A C 1
ATOM 4569 O O . ARG A 1 567 ? 7.027 23.594 9.117 1 83.75 567 ARG A O 1
ATOM 4576 N N . SER A 1 568 ? 6.098 22.547 7.441 1 78.25 568 SER A N 1
ATOM 4577 C CA . SER A 1 568 ? 5.441 23.766 6.98 1 78.25 568 SER A CA 1
ATOM 4578 C C . SER A 1 568 ? 4.371 24.219 7.965 1 78.25 568 SER A C 1
ATOM 4580 O O . SER A 1 568 ? 4.223 25.422 8.219 1 78.25 568 SER A O 1
ATOM 4582 N N . ILE A 1 569 ? 3.678 23.328 8.5 1 77 569 ILE A N 1
ATOM 4583 C CA . ILE A 1 569 ? 2.637 23.641 9.469 1 77 569 ILE A CA 1
ATOM 4584 C C . ILE A 1 569 ? 3.27 24.203 10.742 1 77 569 ILE A C 1
ATOM 4586 O O . ILE A 1 569 ? 2.766 25.172 11.32 1 77 569 ILE A O 1
ATOM 4590 N N . LYS A 1 570 ? 4.324 23.562 11.094 1 81.56 570 LYS A N 1
ATOM 4591 C CA . LYS A 1 570 ? 5.031 24.047 12.281 1 81.56 570 LYS A CA 1
ATOM 4592 C C . LYS A 1 570 ? 5.559 25.469 12.07 1 81.56 570 LYS A C 1
ATOM 4594 O O . LYS A 1 570 ? 5.414 26.328 12.945 1 81.56 570 LYS A O 1
ATOM 4599 N N . ALA A 1 571 ? 6.043 25.75 10.977 1 80.44 571 ALA A N 1
ATOM 4600 C CA . ALA A 1 571 ? 6.582 27.062 10.648 1 80.44 571 ALA A CA 1
ATOM 4601 C C . ALA A 1 571 ? 5.469 28.109 10.562 1 80.44 571 ALA A C 1
ATOM 4603 O O . ALA A 1 571 ? 5.641 29.25 11 1 80.44 571 ALA A O 1
ATOM 4604 N N . GLY A 1 572 ? 4.43 27.688 9.961 1 76.25 572 GLY A N 1
ATOM 4605 C CA . GLY A 1 572 ? 3.297 28.594 9.867 1 76.25 572 GLY A CA 1
ATOM 4606 C C . GLY A 1 572 ? 2.693 28.938 11.211 1 76.25 572 GLY A C 1
ATOM 4607 O O . GLY A 1 572 ? 2.361 30.094 11.477 1 76.25 572 GLY A O 1
ATOM 4608 N N . ARG A 1 573 ? 2.682 28.016 12.086 1 76 573 ARG A N 1
ATOM 4609 C CA . ARG A 1 573 ? 2.174 28.234 13.438 1 76 573 ARG A CA 1
ATOM 4610 C C . ARG A 1 573 ? 3.111 29.125 14.242 1 76 573 ARG A C 1
ATOM 4612 O O . ARG A 1 573 ? 2.66 30 14.992 1 76 573 ARG A O 1
ATOM 4619 N N . MET A 1 574 ? 4.293 29 14.086 1 79 574 MET A N 1
ATOM 4620 C CA . MET A 1 574 ? 5.277 29.812 14.797 1 79 574 MET A CA 1
ATOM 4621 C C . MET A 1 574 ? 5.223 31.266 14.328 1 79 574 MET A C 1
ATOM 4623 O O . MET A 1 574 ? 5.34 32.188 15.141 1 79 574 MET A O 1
ATOM 4627 N N . ARG A 1 575 ? 4.988 31.453 13.117 1 79.38 575 ARG A N 1
ATOM 4628 C CA . ARG A 1 575 ? 4.879 32.781 12.57 1 79.38 575 ARG A CA 1
ATOM 4629 C C . ARG A 1 575 ? 3.633 33.5 13.094 1 79.38 575 ARG A C 1
ATOM 4631 O O . ARG A 1 575 ? 3.676 34.688 13.438 1 79.38 575 ARG A O 1
ATOM 4638 N N . LEU A 1 576 ? 2.639 32.812 13.227 1 76.69 576 LEU A N 1
ATOM 4639 C CA . LEU A 1 576 ? 1.395 33.406 13.719 1 76.69 576 LEU A CA 1
ATOM 4640 C C . LEU A 1 576 ? 1.485 33.688 15.211 1 76.69 576 LEU A C 1
ATOM 4642 O O . LEU A 1 576 ? 0.943 34.719 15.68 1 76.69 576 LEU A O 1
ATOM 4646 N N . GLN A 1 577 ? 2.145 32.875 15.867 1 77.94 577 GLN A N 1
ATOM 4647 C CA . GLN A 1 577 ? 2.332 33.094 17.297 1 77.94 577 GLN A CA 1
ATOM 4648 C C . GLN A 1 577 ? 3.242 34.281 17.562 1 77.94 577 GLN A C 1
ATOM 4650 O O . GLN A 1 577 ? 2.986 35.062 18.469 1 77.94 577 GLN A O 1
ATOM 4655 N N . GLN A 1 578 ? 4.234 34.375 16.766 1 77.94 578 GLN A N 1
ATOM 4656 C CA . GLN A 1 578 ? 5.129 35.531 16.906 1 77.94 578 GLN A CA 1
ATOM 4657 C C . GLN A 1 578 ? 4.414 36.812 16.547 1 77.94 578 GLN A C 1
ATOM 4659 O O . GLN A 1 578 ? 4.625 37.844 17.203 1 77.94 578 GLN A O 1
ATOM 4664 N N . TYR A 1 579 ? 3.553 36.75 15.594 1 78.69 579 TYR A N 1
ATOM 4665 C CA . TYR A 1 579 ? 2.762 37.906 15.203 1 78.69 579 TYR A CA 1
ATOM 4666 C C . TYR A 1 579 ? 1.781 38.312 16.297 1 78.69 579 TYR A C 1
ATOM 4668 O O . TYR A 1 579 ? 1.616 39.5 16.609 1 78.69 579 TYR A O 1
ATOM 4676 N N . ALA A 1 580 ? 1.271 37.344 16.938 1 75.19 580 ALA A N 1
ATOM 4677 C CA . ALA A 1 580 ? 0.357 37.594 18.047 1 75.19 580 ALA A CA 1
ATOM 4678 C C . ALA A 1 580 ? 1.1 38.156 19.25 1 75.19 580 ALA A C 1
ATOM 4680 O O . ALA A 1 580 ? 0.591 39.062 19.938 1 75.19 580 ALA A O 1
ATOM 4681 N N . GLU A 1 581 ? 2.277 37.719 19.484 1 78 581 GLU A N 1
ATOM 4682 C CA . GLU A 1 581 ? 3.078 38.219 20.609 1 78 581 GLU A CA 1
ATOM 4683 C C . GLU A 1 581 ? 3.521 39.656 20.359 1 78 581 GLU A C 1
ATOM 4685 O O . GLU A 1 581 ? 3.541 40.469 21.297 1 78 581 GLU A O 1
ATOM 4690 N N . GLN A 1 582 ? 3.863 39.906 19.141 1 77.5 582 GLN A N 1
ATOM 4691 C CA . GLN A 1 582 ? 4.25 41.281 18.797 1 77.5 582 GLN A CA 1
ATOM 4692 C C . GLN A 1 582 ? 3.074 42.219 18.938 1 77.5 582 GLN A C 1
ATOM 4694 O O . GLN A 1 582 ? 3.242 43.344 19.406 1 77.5 582 GLN A O 1
ATOM 4699 N N . LEU A 1 583 ? 1.904 41.781 18.688 1 76.62 583 LEU A N 1
ATOM 4700 C CA . LEU A 1 583 ? 0.709 42.594 18.812 1 76.62 583 LEU A CA 1
ATOM 4701 C C . LEU A 1 583 ? 0.342 42.781 20.281 1 76.62 583 LEU A C 1
ATOM 4703 O O . LEU A 1 583 ? -0.129 43.875 20.672 1 76.62 583 LEU A O 1
ATOM 4707 N N . GLU A 1 584 ? 0.595 41.875 21.078 1 79.19 584 GLU A N 1
ATOM 4708 C CA . GLU A 1 584 ? 0.37 42 22.516 1 79.19 584 GLU A CA 1
ATOM 4709 C C . GLU A 1 584 ? 1.32 43 23.156 1 79.19 584 GLU A C 1
ATOM 4711 O O . GLU A 1 584 ? 0.927 43.75 24.047 1 79.19 584 GLU A O 1
ATOM 4716 N N . GLU A 1 585 ? 2.486 43 22.75 1 78.44 585 GLU A N 1
ATOM 4717 C CA . GLU A 1 585 ? 3.465 43.969 23.25 1 78.44 585 GLU A CA 1
ATOM 4718 C C . GLU A 1 585 ? 3.094 45.375 22.859 1 78.44 585 GLU A C 1
ATOM 4720 O O . GLU A 1 585 ? 3.26 46.312 23.641 1 78.44 585 GLU A O 1
ATOM 4725 N N . LYS A 1 586 ? 2.59 45.531 21.703 1 77.62 586 LYS A N 1
ATOM 4726 C CA . LYS A 1 586 ? 2.184 46.844 21.234 1 77.62 586 LYS A CA 1
ATOM 4727 C C . LYS A 1 586 ? 0.98 47.375 22.016 1 77.62 586 LYS A C 1
ATOM 4729 O O . LYS A 1 586 ? 0.883 48.562 22.297 1 77.62 586 LYS A O 1
ATOM 4734 N N . VAL A 1 587 ? 0.11 46.562 22.438 1 76.69 587 VAL A N 1
ATOM 4735 C CA . VAL A 1 587 ? -1.03 46.938 23.266 1 76.69 587 VAL A CA 1
ATOM 4736 C C . VAL A 1 587 ? -0.544 47.375 24.656 1 76.69 587 VAL A C 1
ATOM 4738 O O . VAL A 1 587 ? -1.037 48.344 25.219 1 76.69 587 VAL A O 1
ATOM 4741 N N . LYS A 1 588 ? 0.393 46.719 25.203 1 76.88 588 LYS A N 1
ATOM 4742 C CA . LYS A 1 588 ? 0.941 47.062 26.516 1 76.88 588 LYS A CA 1
ATOM 4743 C C . LYS A 1 588 ? 1.627 48.438 26.484 1 76.88 588 LYS A C 1
ATOM 4745 O O . LYS A 1 588 ? 1.466 49.25 27.406 1 76.88 588 LYS A O 1
ATOM 4750 N N . GLU A 1 589 ? 2.334 48.656 25.453 1 77 589 GLU A N 1
ATOM 4751 C CA . GLU A 1 589 ? 3.051 49.938 25.297 1 77 589 GLU A CA 1
ATOM 4752 C C . GLU A 1 589 ? 2.084 51.094 25.172 1 77 589 GLU A C 1
ATOM 4754 O O . GLU A 1 589 ? 2.27 52.125 25.828 1 77 589 GLU A O 1
ATOM 4759 N N . ARG A 1 590 ? 1.041 50.906 24.438 1 75.12 590 ARG A N 1
ATOM 4760 C CA . ARG A 1 590 ? 0.088 52 24.219 1 75.12 590 ARG A CA 1
ATOM 4761 C C . ARG A 1 590 ? -0.764 52.219 25.453 1 75.12 590 ARG A C 1
ATOM 4763 O O . ARG A 1 590 ? -1.145 53.375 25.75 1 75.12 590 ARG A O 1
ATOM 4770 N N . THR A 1 591 ? -0.93 51.281 26.234 1 74.75 591 THR A N 1
ATOM 4771 C CA . THR A 1 591 ? -1.677 51.438 27.484 1 74.75 591 THR A CA 1
ATOM 4772 C C . THR A 1 591 ? -0.846 52.156 28.531 1 74.75 591 THR A C 1
ATOM 4774 O O . THR A 1 591 ? -1.372 52.969 29.297 1 74.75 591 THR A O 1
ATOM 4777 N N . GLN A 1 592 ? 0.412 52.094 28.641 1 77.25 592 GLN A N 1
ATOM 4778 C CA . GLN A 1 592 ? 1.298 52.781 29.578 1 77.25 592 GLN A CA 1
ATOM 4779 C C . GLN A 1 592 ? 1.424 54.25 29.219 1 77.25 592 GLN A C 1
ATOM 4781 O O . GLN A 1 592 ? 1.438 55.094 30.109 1 77.25 592 GLN A O 1
ATOM 4786 N N . GLU A 1 593 ? 1.464 54.562 28.016 1 74.44 593 GLU A N 1
ATOM 4787 C CA . GLU A 1 593 ? 1.54 55.938 27.562 1 74.44 593 GLU A CA 1
ATOM 4788 C C . GLU A 1 593 ? 0.257 56.688 27.875 1 74.44 593 GLU A C 1
ATOM 4790 O O . GLU A 1 593 ? 0.302 57.875 28.25 1 74.44 593 GLU A O 1
ATOM 4795 N N . LEU A 1 594 ? -0.816 56.125 27.812 1 75.81 594 LEU A N 1
ATOM 4796 C CA . LEU A 1 594 ? -2.109 56.688 28.141 1 75.81 594 LEU A CA 1
ATOM 4797 C C . LEU A 1 594 ? -2.217 56.969 29.641 1 75.81 594 LEU A C 1
ATOM 4799 O O . LEU A 1 594 ? -2.705 58.031 30.031 1 75.81 594 LEU A O 1
ATOM 4803 N N . GLN A 1 595 ? -1.717 56.188 30.516 1 75 595 GLN A N 1
ATOM 4804 C CA . GLN A 1 595 ? -1.778 56.375 31.953 1 75 595 GLN A CA 1
ATOM 4805 C C . GLN A 1 595 ? -0.903 57.531 32.406 1 75 595 GLN A C 1
ATOM 4807 O O . GLN A 1 595 ? -1.29 58.281 33.312 1 75 595 GLN A O 1
ATOM 4812 N N . THR A 1 596 ? 0.216 57.719 31.781 1 75.75 596 THR A N 1
ATOM 4813 C CA . THR A 1 596 ? 1.12 58.812 32.125 1 75.75 596 THR A CA 1
ATOM 4814 C C . THR A 1 596 ? 0.529 60.156 31.719 1 75.75 596 THR A C 1
ATOM 4816 O O . THR A 1 596 ? 0.616 61.125 32.469 1 75.75 596 THR A O 1
ATOM 4819 N N . THR A 1 597 ? -0.144 60.156 30.578 1 74.69 597 THR A N 1
ATOM 4820 C CA . THR A 1 597 ? -0.736 61.406 30.094 1 74.69 597 THR A CA 1
ATOM 4821 C C . THR A 1 597 ? -1.938 61.812 30.938 1 74.69 597 THR A C 1
ATOM 4823 O O . THR A 1 597 ? -2.156 63 31.203 1 74.69 597 THR A O 1
ATOM 4826 N N . LEU A 1 598 ? -2.629 60.938 31.469 1 74.81 598 LEU A N 1
ATOM 4827 C CA . LEU A 1 598 ? -3.77 61.188 32.344 1 74.81 598 LEU A CA 1
ATOM 4828 C C . LEU A 1 598 ? -3.312 61.75 33.688 1 74.81 598 LEU A C 1
ATOM 4830 O O . LEU A 1 598 ? -3.975 62.625 34.25 1 74.81 598 LEU A O 1
ATOM 4834 N N . LYS A 1 599 ? -2.158 61.406 34.156 1 74.31 599 LYS A N 1
ATOM 4835 C CA . LYS A 1 599 ? -1.603 61.938 35.406 1 74.31 599 LYS A CA 1
ATOM 4836 C C . LYS A 1 599 ? -1.168 63.406 35.219 1 74.31 599 LYS A C 1
ATOM 4838 O O . LYS A 1 599 ? -1.331 64.188 36.156 1 74.31 599 LYS A O 1
ATOM 4843 N N . ASP A 1 600 ? -0.752 63.688 34.062 1 74.31 600 ASP A N 1
ATOM 4844 C CA . ASP A 1 600 ? -0.321 65.062 33.781 1 74.31 600 ASP A CA 1
ATOM 4845 C C . ASP A 1 600 ? -1.512 66 33.75 1 74.31 600 ASP A C 1
ATOM 4847 O O . ASP A 1 600 ? -1.421 67.125 34.219 1 74.31 600 ASP A O 1
ATOM 4851 N N . VAL A 1 601 ? -2.621 65.625 33.188 1 74.31 601 VAL A N 1
ATOM 4852 C CA . VAL A 1 601 ? -3.83 66.438 33.125 1 74.31 601 VAL A CA 1
ATOM 4853 C C . VAL A 1 601 ? -4.359 66.688 34.531 1 74.31 601 VAL A C 1
ATOM 4855 O O . VAL A 1 601 ? -4.766 67.812 34.875 1 74.31 601 VAL A O 1
ATOM 4858 N N . GLN A 1 602 ? -4.285 65.75 35.375 1 74.5 602 GLN A N 1
ATOM 4859 C CA . GLN A 1 602 ? -4.797 65.875 36.719 1 74.5 602 GLN A CA 1
ATOM 4860 C C . GLN A 1 602 ? -3.938 66.812 37.562 1 74.5 602 GLN A C 1
ATOM 4862 O O . GLN A 1 602 ? -4.461 67.625 38.344 1 74.5 602 GLN A O 1
ATOM 4867 N N . ALA A 1 603 ? -2.658 66.812 37.312 1 75.19 603 ALA A N 1
ATOM 4868 C CA . ALA A 1 603 ? -1.748 67.688 38.031 1 75.19 603 ALA A CA 1
ATOM 4869 C C . ALA A 1 603 ? -1.939 69.125 37.625 1 75.19 603 ALA A C 1
ATOM 4871 O O . ALA A 1 603 ? -1.913 70 38.469 1 75.19 603 ALA A O 1
ATOM 4872 N N . LEU A 1 604 ? -2.191 69.312 36.375 1 75.06 604 LEU A N 1
ATOM 4873 C CA . LEU A 1 604 ? -2.385 70.625 35.875 1 75.06 604 LEU A CA 1
ATOM 4874 C C . LEU A 1 604 ? -3.703 71.25 36.375 1 75.06 604 LEU A C 1
ATOM 4876 O O . LEU A 1 604 ? -3.781 72.438 36.688 1 75.06 604 LEU A O 1
ATOM 4880 N N . LYS A 1 605 ? -4.672 70.438 36.438 1 77.38 605 LYS A N 1
ATOM 4881 C CA . LYS A 1 605 ? -5.969 70.875 36.938 1 77.38 605 LYS A CA 1
ATOM 4882 C C . LYS A 1 605 ? -5.902 71.188 38.438 1 77.38 605 LYS A C 1
ATOM 4884 O O . LYS A 1 605 ? -6.52 72.188 38.875 1 77.38 605 LYS A O 1
ATOM 4889 N N . ALA A 1 606 ? -5.109 70.5 39.094 1 77.19 606 ALA A N 1
ATOM 4890 C CA . ALA A 1 606 ? -4.957 70.812 40.531 1 77.19 606 ALA A CA 1
ATOM 4891 C C . ALA A 1 606 ? -4.242 72.125 40.75 1 77.19 606 ALA A C 1
ATOM 4893 O O . ALA A 1 606 ? -4.574 72.812 41.688 1 77.19 606 ALA A O 1
ATOM 4894 N N . GLN A 1 607 ? -3.287 72.375 39.938 1 75.5 607 GLN A N 1
ATOM 4895 C CA . GLN A 1 607 ? -2.553 73.625 40.062 1 75.5 607 GLN A CA 1
ATOM 4896 C C . GLN A 1 607 ? -3.439 74.812 39.75 1 75.5 607 GLN A C 1
ATOM 4898 O O . GLN A 1 607 ? -3.377 75.812 40.406 1 75.5 607 GLN A O 1
ATOM 4903 N N . GLN A 1 608 ? -4.207 74.688 38.75 1 76 608 GLN A N 1
ATOM 4904 C CA . GLN A 1 608 ? -5.113 75.75 38.375 1 76 608 GLN A CA 1
ATOM 4905 C C . GLN A 1 608 ? -6.133 76 39.469 1 76 608 GLN A C 1
ATOM 4907 O O . GLN A 1 608 ? -6.406 77.188 39.781 1 76 608 GLN A O 1
ATOM 4912 N N . ASP A 1 609 ? -6.629 75 40 1 78.94 609 ASP A N 1
ATOM 4913 C CA . ASP A 1 609 ? -7.609 75.188 41.094 1 78.94 609 ASP A CA 1
ATOM 4914 C C . ASP A 1 609 ? -6.977 75.75 42.344 1 78.94 609 ASP A C 1
ATOM 4916 O O . ASP A 1 609 ? -7.629 76.5 43.062 1 78.94 609 ASP A O 1
ATOM 4920 N N . GLY A 1 610 ? -5.77 75.438 42.5 1 78.12 610 GLY A N 1
ATOM 4921 C CA . GLY A 1 610 ? -5.055 76.062 43.594 1 78.12 610 GLY A CA 1
ATOM 4922 C C . GLY A 1 610 ? -4.902 77.562 43.469 1 78.12 610 GLY A C 1
ATOM 4923 O O . GLY A 1 610 ? -5.066 78.312 44.438 1 78.12 610 GLY A O 1
ATOM 4924 N N . ASP A 1 611 ? -4.605 78 42.281 1 77.19 611 ASP A N 1
ATOM 4925 C CA . ASP A 1 611 ? -4.48 79.438 42 1 77.19 611 ASP A CA 1
ATOM 4926 C C . ASP A 1 611 ? -5.809 80.125 42.219 1 77.19 611 ASP A C 1
ATOM 4928 O O . ASP A 1 611 ? -5.84 81.25 42.75 1 77.19 611 ASP A O 1
ATOM 4932 N N . TYR A 1 612 ? -6.887 79.562 41.812 1 80.69 612 TYR A N 1
ATOM 4933 C CA . TYR A 1 612 ? -8.211 80.125 42 1 80.69 612 TYR A CA 1
ATOM 4934 C C . TYR A 1 612 ? -8.547 80.312 43.469 1 80.69 612 TYR A C 1
ATOM 4936 O O . TYR A 1 612 ? -9.086 81.312 43.906 1 80.69 612 TYR A O 1
ATOM 4944 N N . PHE A 1 613 ? -8.141 79.312 44.188 1 79.94 613 PHE A N 1
ATOM 4945 C CA . PHE A 1 613 ? -8.43 79.312 45.625 1 79.94 613 PHE A CA 1
ATOM 4946 C C . PHE A 1 613 ? -7.695 80.438 46.344 1 79.94 613 PHE A C 1
ATOM 4948 O O . PHE A 1 613 ? -8.281 81.125 47.156 1 79.94 613 PHE A O 1
ATOM 4955 N N . LEU A 1 614 ? -6.512 80.625 46.031 1 77.44 614 LEU A N 1
ATOM 4956 C CA . LEU A 1 614 ? -5.707 81.625 46.688 1 77.44 614 LEU A CA 1
ATOM 4957 C C . LEU A 1 614 ? -6.227 83 46.375 1 77.44 614 LEU A C 1
ATOM 4959 O O . LEU A 1 614 ? -6.215 83.875 47.219 1 77.44 614 LEU A O 1
ATOM 4963 N N . THR A 1 615 ? -6.625 83.188 45.219 1 80.06 615 THR A N 1
ATOM 4964 C CA . THR A 1 615 ? -7.176 84.5 44.812 1 80.06 615 THR A CA 1
ATOM 4965 C C . THR A 1 615 ? -8.484 84.75 45.562 1 80.06 615 THR A C 1
ATOM 4967 O O . THR A 1 615 ? -8.75 85.875 45.969 1 80.06 615 THR A O 1
ATOM 4970 N N . THR A 1 616 ? -9.266 83.75 45.719 1 82 616 THR A N 1
ATOM 4971 C CA . THR A 1 616 ? -10.531 83.938 46.438 1 82 616 THR A CA 1
ATOM 4972 C C . THR A 1 616 ? -10.297 84.25 47.906 1 82 616 THR A C 1
ATOM 4974 O O . THR A 1 616 ? -11.07 85 48.5 1 82 616 THR A O 1
ATOM 4977 N N . LEU A 1 617 ? -9.258 83.812 48.469 1 80.31 617 LEU A N 1
ATOM 4978 C CA . LEU A 1 617 ? -8.914 84.125 49.844 1 80.31 617 LEU A CA 1
ATOM 4979 C C . LEU A 1 617 ? -8.586 85.625 50.031 1 80.31 617 LEU A C 1
ATOM 4981 O O . LEU A 1 617 ? -8.852 86.188 51.094 1 80.31 617 LEU A O 1
ATOM 4985 N N . LEU A 1 618 ? -8.086 86.188 49 1 79.5 618 LEU A N 1
ATOM 4986 C CA . LEU A 1 618 ? -7.746 87.562 49.062 1 79.5 618 LEU A CA 1
ATOM 4987 C C . LEU A 1 618 ? -8.992 88.438 48.875 1 79.5 618 LEU A C 1
ATOM 4989 O O . LEU A 1 618 ? -9.07 89.562 49.438 1 79.5 618 LEU A O 1
ATOM 4993 N N . LEU A 1 619 ? -9.914 88 48.219 1 84.94 619 LEU A N 1
ATOM 4994 C CA . LEU A 1 619 ? -11.094 88.75 47.844 1 84.94 619 LEU A CA 1
ATOM 4995 C C . LEU A 1 619 ? -12.133 88.75 48.969 1 84.94 619 LEU A C 1
ATOM 4997 O O . LEU A 1 619 ? -12.836 89.75 49.188 1 84.94 619 LEU A O 1
ATOM 5001 N N . LYS A 1 620 ? -12.258 87.75 49.688 1 83.88 620 LYS A N 1
ATOM 5002 C CA . LYS A 1 620 ? -13.336 87.562 50.656 1 83.88 620 LYS A CA 1
ATOM 5003 C C . LYS A 1 620 ? -13.344 88.625 51.75 1 83.88 620 LYS A C 1
ATOM 5005 O O . LYS A 1 620 ? -14.398 89.188 52.062 1 83.88 620 LYS A O 1
ATOM 5010 N N . PRO A 1 621 ? -12.195 88.938 52.25 1 82.69 621 PRO A N 1
ATOM 5011 C CA . PRO A 1 621 ? -12.234 90 53.312 1 82.69 621 PRO A CA 1
ATOM 5012 C C . PRO A 1 621 ? -12.625 91.375 52.781 1 82.69 621 PRO A C 1
ATOM 5014 O O . PRO A 1 621 ? -13.031 92.188 53.562 1 82.69 621 PRO A O 1
ATOM 5017 N N . LEU A 1 622 ? -12.586 91.625 51.594 1 82.81 622 LEU A N 1
ATOM 5018 C CA . LEU A 1 622 ? -12.859 92.938 51.031 1 82.81 622 LEU A CA 1
ATOM 5019 C C . LEU A 1 622 ? -14.336 93.062 50.688 1 82.81 622 LEU A C 1
ATOM 5021 O O . LEU A 1 622 ? -14.852 94.188 50.562 1 82.81 622 LEU A O 1
ATOM 5025 N N . GLY A 1 623 ? -14.969 91.938 50.438 1 79.5 623 GLY A N 1
ATOM 5026 C CA . GLY A 1 623 ? -16.375 92 50.031 1 79.5 623 GLY A CA 1
ATOM 5027 C C . GLY A 1 623 ? -17.312 91.688 51.188 1 79.5 623 GLY A C 1
ATOM 5028 O O . GLY A 1 623 ? -18.234 90.875 51.062 1 79.5 623 GLY A O 1
ATOM 5029 N N . VAL A 1 624 ? -17.078 92.375 52.344 1 81.38 624 VAL A N 1
ATOM 5030 C CA . VAL A 1 624 ? -17.875 92.125 53.531 1 81.38 624 VAL A CA 1
ATOM 5031 C C . VAL A 1 624 ? -18.812 93.25 53.844 1 81.38 624 VAL A C 1
ATOM 5033 O O . VAL A 1 624 ? -18.594 94.375 53.375 1 81.38 624 VAL A O 1
ATOM 5036 N N . ASN A 1 625 ? -19.859 92.875 54.438 1 82.25 625 ASN A N 1
ATOM 5037 C CA . ASN A 1 625 ? -20.828 93.812 55 1 82.25 625 ASN A CA 1
ATOM 5038 C C . ASN A 1 625 ? -20.516 94.125 56.469 1 82.25 625 ASN A C 1
ATOM 5040 O O . ASN A 1 625 ? -20.688 93.312 57.344 1 82.25 625 ASN A O 1
ATOM 5044 N N . GLU A 1 626 ? -20.031 95.312 56.719 1 83.88 626 GLU A N 1
ATOM 5045 C CA . GLU A 1 626 ? -19.688 95.75 58.062 1 83.88 626 GLU A CA 1
ATOM 5046 C C . GLU A 1 626 ? -20.672 96.75 58.594 1 83.88 626 GLU A C 1
ATOM 5048 O O . GLU A 1 626 ? -20.312 97.625 59.438 1 83.88 626 GLU A O 1
ATOM 5053 N N . VAL A 1 627 ? -21.844 96.75 58.125 1 87.12 627 VAL A N 1
ATOM 5054 C CA . VAL A 1 627 ? -22.844 97.688 58.531 1 87.12 627 VAL A CA 1
ATOM 5055 C C . VAL A 1 627 ? -23.609 97.188 59.75 1 87.12 627 VAL A C 1
ATOM 5057 O O . VAL A 1 627 ? -24.266 96.125 59.656 1 87.12 627 VAL A O 1
ATOM 5060 N N . ASP A 1 628 ? -23.422 97.75 60.906 1 82.38 628 ASP A N 1
ATOM 5061 C CA . ASP A 1 628 ? -24.172 97.5 62.125 1 82.38 628 ASP A CA 1
ATOM 5062 C C . ASP A 1 628 ? -25.109 98.625 62.469 1 82.38 628 ASP A C 1
ATOM 5064 O O . ASP A 1 628 ? -24.766 99.5 63.25 1 82.38 628 ASP A O 1
ATOM 5068 N N . SER A 1 629 ? -26.094 98.875 61.688 1 85.56 629 SER A N 1
ATOM 5069 C CA . SER A 1 629 ? -27.062 99.938 61.906 1 85.56 629 SER A CA 1
ATOM 5070 C C . SER A 1 629 ? -28.422 99.375 62.344 1 85.56 629 SER A C 1
ATOM 5072 O O . SER A 1 629 ? -28.812 98.312 61.906 1 85.56 629 SER A O 1
ATOM 5074 N N . SER A 1 630 ? -29.094 100.062 63.25 1 83.69 630 SER A N 1
ATOM 5075 C CA . SER A 1 630 ? -30.438 99.688 63.656 1 83.69 630 SER A CA 1
ATOM 5076 C C . SER A 1 630 ? -31.5 100.25 62.75 1 83.69 630 SER A C 1
ATOM 5078 O O . SER A 1 630 ? -32.656 99.812 62.75 1 83.69 630 SER A O 1
ATOM 5080 N N . LEU A 1 631 ? -31.141 101.25 61.906 1 89.75 631 LEU A N 1
ATOM 5081 C CA . LEU A 1 631 ? -32.125 101.938 61.062 1 89.75 631 LEU A CA 1
ATOM 5082 C C . LEU A 1 631 ? -32.062 101.375 59.625 1 89.75 631 LEU A C 1
ATOM 5084 O O . LEU A 1 631 ? -33.031 101.5 58.875 1 89.75 631 LEU A O 1
ATOM 5088 N N . VAL A 1 632 ? -30.922 100.938 59.188 1 91 632 VAL A N 1
ATOM 5089 C CA . VAL A 1 632 ? -30.75 100.5 57.812 1 91 632 VAL A CA 1
ATOM 5090 C C . VAL A 1 632 ? -30.109 99.062 57.844 1 91 632 VAL A C 1
ATOM 5092 O O . VAL A 1 632 ? -29.141 98.875 58.531 1 91 632 VAL A O 1
ATOM 5095 N N . GLY A 1 633 ? -30.688 98.188 57.156 1 90.81 633 GLY A N 1
ATOM 5096 C CA . GLY A 1 633 ? -30.156 96.812 57 1 90.81 633 GLY A CA 1
ATOM 5097 C C . GLY A 1 633 ? -29.688 96.5 55.594 1 90.81 633 GLY A C 1
ATOM 5098 O O . GLY A 1 633 ? -30.297 96.938 54.625 1 90.81 633 GLY A O 1
ATOM 5099 N N . ILE A 1 634 ? -28.547 95.875 55.438 1 93 634 ILE A N 1
ATOM 5100 C CA . ILE A 1 634 ? -28.016 95.5 54.156 1 93 634 ILE A CA 1
ATOM 5101 C C . ILE A 1 634 ? -27.812 94 54.094 1 93 634 ILE A C 1
ATOM 5103 O O . ILE A 1 634 ? -27.297 93.375 55.031 1 93 634 ILE A O 1
ATOM 5107 N N . GLU A 1 635 ? -28.328 93.375 53.125 1 92.19 635 GLU A N 1
ATOM 5108 C CA . GLU A 1 635 ? -28.109 91.938 52.781 1 92.19 635 GLU A CA 1
ATOM 5109 C C . GLU A 1 635 ? -27.484 91.812 51.406 1 92.19 635 GLU A C 1
ATOM 5111 O O . GLU A 1 635 ? -27.875 92.5 50.469 1 92.19 635 GLU A O 1
ATOM 5116 N N . SER A 1 636 ? -26.453 91.125 51.281 1 91.19 636 SER A N 1
ATOM 5117 C CA . SER A 1 636 ? -25.781 90.938 50 1 91.19 636 SER A CA 1
ATOM 5118 C C . SER A 1 636 ? -25.594 89.5 49.656 1 91.19 636 SER A C 1
ATOM 5120 O O . SER A 1 636 ? -25.438 88.625 50.562 1 91.19 636 SER A O 1
ATOM 5122 N N . VAL A 1 637 ? -25.797 89.062 48.469 1 92.19 637 VAL A N 1
ATOM 5123 C CA . VAL A 1 637 ? -25.531 87.75 47.906 1 92.19 637 VAL A CA 1
ATOM 5124 C C . VAL A 1 637 ? -24.656 87.875 46.688 1 92.19 637 VAL A C 1
ATOM 5126 O O . VAL A 1 637 ? -24.859 88.75 45.844 1 92.19 637 VAL A O 1
ATOM 5129 N N . VAL A 1 638 ? -23.562 87.062 46.531 1 90.56 638 VAL A N 1
ATOM 5130 C CA . VAL A 1 638 ? -22.688 87 45.375 1 90.56 638 VAL A CA 1
ATOM 5131 C C . VAL A 1 638 ? -22.562 85.562 44.875 1 90.56 638 VAL A C 1
ATOM 5133 O O . VAL A 1 638 ? -22.266 84.625 45.656 1 90.56 638 VAL A O 1
ATOM 5136 N N . ARG A 1 639 ? -22.984 85.312 43.688 1 88.75 639 ARG A N 1
ATOM 5137 C CA . ARG A 1 639 ? -22.828 84 43 1 88.75 639 ARG A CA 1
ATOM 5138 C C . ARG A 1 639 ? -21.938 84.125 41.781 1 88.75 639 ARG A C 1
ATOM 5140 O O . ARG A 1 639 ? -22.344 84.75 40.781 1 88.75 639 ARG A O 1
ATOM 5147 N N . GLN A 1 640 ? -20.75 83.5 41.812 1 87.94 640 GLN A N 1
ATOM 5148 C CA . GLN A 1 640 ? -19.844 83.5 40.688 1 87.94 640 GLN A CA 1
ATOM 5149 C C . GLN A 1 640 ? -20.031 82.312 39.75 1 87.94 640 GLN A C 1
ATOM 5151 O O . GLN A 1 640 ? -20.391 81.25 40.219 1 87.94 640 GLN A O 1
ATOM 5156 N N . LYS A 1 641 ? -19.891 82.375 38.5 1 84.81 641 LYS A N 1
ATOM 5157 C CA . LYS A 1 641 ? -20.156 81.312 37.531 1 84.81 641 LYS A CA 1
ATOM 5158 C C . LYS A 1 641 ? -19.094 80.25 37.594 1 84.81 641 LYS A C 1
ATOM 5160 O O . LYS A 1 641 ? -19.406 79.062 37.531 1 84.81 641 LYS A O 1
ATOM 5165 N N . LYS A 1 642 ? -17.844 80.625 37.656 1 84 642 LYS A N 1
ATOM 5166 C CA . LYS A 1 642 ? -16.766 79.625 37.625 1 84 642 LYS A CA 1
ATOM 5167 C C . LYS A 1 642 ? -16.594 79 39 1 84 642 LYS A C 1
ATOM 5169 O O . LYS A 1 642 ? -16.281 79.688 39.969 1 84 642 LYS A O 1
ATOM 5174 N N . LYS A 1 643 ? -16.906 77.75 39.031 1 86 643 LYS A N 1
ATOM 5175 C CA . LYS A 1 643 ? -16.75 77 40.25 1 86 643 LYS A CA 1
ATOM 5176 C C . LYS A 1 643 ? -15.531 76.062 40.156 1 86 643 LYS A C 1
ATOM 5178 O O . LYS A 1 643 ? -15.203 75.562 39.062 1 86 643 LYS A O 1
ATOM 5183 N N . PHE A 1 644 ? -14.812 75.938 41.156 1 80.88 644 PHE A N 1
ATOM 5184 C CA . PHE A 1 644 ? -13.648 75.062 41.156 1 80.88 644 PHE A CA 1
ATOM 5185 C C . PHE A 1 644 ? -13.57 74.312 42.469 1 80.88 644 PHE A C 1
ATOM 5187 O O . PHE A 1 644 ? -14.227 74.625 43.469 1 80.88 644 PHE A O 1
ATOM 5194 N N . GLU A 1 645 ? -13.055 73.188 42.469 1 82 645 GLU A N 1
ATOM 5195 C CA . GLU A 1 645 ? -12.852 72.375 43.656 1 82 645 GLU A CA 1
ATOM 5196 C C . GLU A 1 645 ? -11.367 72.188 43.969 1 82 645 GLU A C 1
ATOM 5198 O O . GLU A 1 645 ? -10.586 71.812 43.125 1 82 645 GLU A O 1
ATOM 5203 N N . PHE A 1 646 ? -10.898 72.688 45 1 75.25 646 PHE A N 1
ATOM 5204 C CA . PHE A 1 646 ? -9.531 72.5 45.469 1 75.25 646 PHE A CA 1
ATOM 5205 C C . PHE A 1 646 ? -9.492 71.75 46.812 1 75.25 646 PHE A C 1
ATOM 5207 O O . PHE A 1 646 ? -9.961 72.25 47.812 1 75.25 646 PHE A O 1
ATOM 5214 N N . ARG A 1 647 ? -9.008 70.562 46.812 1 75.88 647 ARG A N 1
ATOM 5215 C CA . ARG A 1 647 ? -8.984 69.688 47.969 1 75.88 647 ARG A CA 1
ATOM 5216 C C . ARG A 1 647 ? -10.383 69.438 48.531 1 75.88 647 ARG A C 1
ATOM 5218 O O . ARG A 1 647 ? -11.258 68.938 47.844 1 75.88 647 ARG A O 1
ATOM 5225 N N . HIS A 1 648 ? -10.773 70.125 49.594 1 73.12 648 HIS A N 1
ATOM 5226 C CA . HIS A 1 648 ? -12.086 69.875 50.156 1 73.12 648 HIS A CA 1
ATOM 5227 C C . HIS A 1 648 ? -12.93 71.188 50.125 1 73.12 648 HIS A C 1
ATOM 5229 O O . HIS A 1 648 ? -14.078 71.188 50.594 1 73.12 648 HIS A O 1
ATOM 5235 N N . TRP A 1 649 ? -12.414 72.125 49.469 1 73.44 649 TRP A N 1
ATOM 5236 C CA . TRP A 1 649 ? -13.133 73.375 49.438 1 73.44 649 TRP A CA 1
ATOM 5237 C C . TRP A 1 649 ? -13.773 73.625 48.062 1 73.44 649 TRP A C 1
ATOM 5239 O O . TRP A 1 649 ? -13.109 73.5 47.031 1 73.44 649 TRP A O 1
ATOM 5249 N N . SER A 1 650 ? -15.109 73.75 47.969 1 78.75 650 SER A N 1
ATOM 5250 C CA . SER A 1 650 ? -15.828 74.125 46.781 1 78.75 650 SER A CA 1
ATOM 5251 C C . SER A 1 650 ? -16.141 75.625 46.781 1 78.75 650 SER A C 1
ATOM 5253 O O . SER A 1 650 ? -16.875 76.125 47.656 1 78.75 650 SER A O 1
ATOM 5255 N N . LYS A 1 651 ? -15.406 76.375 46.031 1 82.12 651 LYS A N 1
ATOM 5256 C CA . LYS A 1 651 ? -15.578 77.812 46.031 1 82.12 651 LYS A CA 1
ATOM 5257 C C . LYS A 1 651 ? -15.812 78.375 44.625 1 82.12 651 LYS A C 1
ATOM 5259 O O . LYS A 1 651 ? -15.734 77.625 43.656 1 82.12 651 LYS A O 1
ATOM 5264 N N . ASP A 1 652 ? -16.328 79.5 44.469 1 85.06 652 ASP A N 1
ATOM 5265 C CA . ASP A 1 652 ? -16.547 80.188 43.188 1 85.06 652 ASP A CA 1
ATOM 5266 C C . ASP A 1 652 ? -15.68 81.438 43.062 1 85.06 652 ASP A C 1
ATOM 5268 O O . ASP A 1 652 ? -15.273 82 44.062 1 85.06 652 ASP A O 1
ATOM 5272 N N . ILE A 1 653 ? -15.18 81.688 41.875 1 84.31 653 ILE A N 1
ATOM 5273 C CA . ILE A 1 653 ? -14.352 82.875 41.625 1 84.31 653 ILE A CA 1
ATOM 5274 C C . ILE A 1 653 ? -14.969 83.688 40.5 1 84.31 653 ILE A C 1
ATOM 5276 O O . ILE A 1 653 ? -15.57 83.188 39.562 1 84.31 653 ILE A O 1
ATOM 5280 N N . GLY A 1 654 ? -15.016 85.125 40.688 1 86.88 654 GLY A N 1
ATOM 5281 C CA . GLY A 1 654 ? -15.562 86.062 39.688 1 86.88 654 GLY A CA 1
ATOM 5282 C C . GLY A 1 654 ? -15.195 87.5 39.938 1 86.88 654 GLY A C 1
ATOM 5283 O O . GLY A 1 654 ? -14.328 87.812 40.75 1 86.88 654 GLY A O 1
ATOM 5284 N N . GLY A 1 655 ? -15.766 88.312 39.219 1 88.88 655 GLY A N 1
ATOM 5285 C CA . GLY A 1 655 ? -15.422 89.75 39.25 1 88.88 655 GLY A CA 1
ATOM 5286 C C . GLY A 1 655 ? -16.438 90.625 40 1 88.88 655 GLY A C 1
ATOM 5287 O O . GLY A 1 655 ? -16.234 91.812 40.188 1 88.88 655 GLY A O 1
ATOM 5288 N N . ASP A 1 656 ? -17.469 90.062 40.5 1 92.69 656 ASP A N 1
ATOM 5289 C CA . ASP A 1 656 ? -18.484 90.812 41.219 1 92.69 656 ASP A CA 1
ATOM 5290 C C . ASP A 1 656 ? -18.125 91 42.688 1 92.69 656 ASP A C 1
ATOM 5292 O O . ASP A 1 656 ? -17.594 90.062 43.312 1 92.69 656 ASP A O 1
ATOM 5296 N N . ILE A 1 657 ? -18.391 92.188 43.219 1 93 657 ILE A N 1
ATOM 5297 C CA . ILE A 1 657 ? -18.047 92.5 44.625 1 93 657 ILE A CA 1
ATOM 5298 C C . ILE A 1 657 ? -19.094 93.375 45.25 1 93 657 ILE A C 1
ATOM 5300 O O . ILE A 1 657 ? -19.656 94.25 44.562 1 93 657 ILE A O 1
ATOM 5304 N N . ASN A 1 658 ? -19.469 93.125 46.438 1 94.31 658 ASN A N 1
ATOM 5305 C CA . ASN A 1 658 ? -20.328 93.938 47.281 1 94.31 658 ASN A CA 1
ATOM 5306 C C . ASN A 1 658 ? -19.609 94.438 48.531 1 94.31 658 ASN A C 1
ATOM 5308 O O . ASN A 1 658 ? -19 93.625 49.25 1 94.31 658 ASN A O 1
ATOM 5312 N N . ILE A 1 659 ? -19.578 95.75 48.719 1 94.75 659 ILE A N 1
ATOM 5313 C CA . ILE A 1 659 ? -18.906 96.312 49.875 1 94.75 659 ILE A CA 1
ATOM 5314 C C . ILE A 1 659 ? -19.859 97.312 50.594 1 94.75 659 ILE A C 1
ATOM 5316 O O . ILE A 1 659 ? -20.594 98.062 49.938 1 94.75 659 ILE A O 1
ATOM 5320 N N . SER A 1 660 ? -19.938 97.188 51.844 1 94.88 660 SER A N 1
ATOM 5321 C CA . SER A 1 660 ? -20.734 98.125 52.656 1 94.88 660 SER A CA 1
ATOM 5322 C C . SER A 1 660 ? -20.047 98.375 53.969 1 94.88 660 SER A C 1
ATOM 5324 O O . SER A 1 660 ? -19.625 97.5 54.688 1 94.88 660 SER A O 1
ATOM 5326 N N . HIS A 1 661 ? -19.891 99.688 54.25 1 94 661 HIS A N 1
ATOM 5327 C CA . HIS A 1 661 ? -19.266 100.125 55.5 1 94 661 HIS A CA 1
ATOM 5328 C C . HIS A 1 661 ? -20.016 101.312 56.094 1 94 661 HIS A C 1
ATOM 5330 O O . HIS A 1 661 ? -20.828 101.938 55.406 1 94 661 HIS A O 1
ATOM 5336 N N . ILE A 1 662 ? -19.781 101.625 57.406 1 93.94 662 ILE A N 1
ATOM 5337 C CA . ILE A 1 662 ? -20.328 102.75 58.062 1 93.94 662 ILE A CA 1
ATOM 5338 C C . ILE A 1 662 ? -19.219 103.812 58.25 1 93.94 662 ILE A C 1
ATOM 5340 O O . ILE A 1 662 ? -18.094 103.5 58.625 1 93.94 662 ILE A O 1
ATOM 5344 N N . ILE A 1 663 ? -19.531 105.062 57.812 1 92.62 663 ILE A N 1
ATOM 5345 C CA . ILE A 1 663 ? -18.578 106.125 57.969 1 92.62 663 ILE A CA 1
ATOM 5346 C C . ILE A 1 663 ? -19.266 107.312 58.625 1 92.62 663 ILE A C 1
ATOM 5348 O O . ILE A 1 663 ? -20.5 107.375 58.656 1 92.62 663 ILE A O 1
ATOM 5352 N N . GLU A 1 664 ? -18.469 108.188 59.188 1 92.94 664 GLU A N 1
ATOM 5353 C CA . GLU A 1 664 ? -18.984 109.375 59.812 1 92.94 664 GLU A CA 1
ATOM 5354 C C . GLU A 1 664 ? -18.594 110.625 59.031 1 92.94 664 GLU A C 1
ATOM 5356 O O . GLU A 1 664 ? -17.422 110.875 58.75 1 92.94 664 GLU A O 1
ATOM 5361 N N . LEU A 1 665 ? -19.594 111.312 58.562 1 92.62 665 LEU A N 1
ATOM 5362 C CA . LEU A 1 665 ? -19.391 112.562 57.844 1 92.62 665 LEU A CA 1
ATOM 5363 C C . LEU A 1 665 ? -20.141 113.688 58.5 1 92.62 665 LEU A C 1
ATOM 5365 O O . LEU A 1 665 ? -21.344 113.562 58.781 1 92.62 665 LEU A O 1
ATOM 5369 N N . GLU A 1 666 ? -19.516 114.812 58.781 1 88.94 666 GLU A N 1
ATOM 5370 C CA . GLU A 1 666 ? -20.094 116 59.406 1 88.94 666 GLU A CA 1
ATOM 5371 C C . GLU A 1 666 ? -20.859 115.625 60.656 1 88.94 666 GLU A C 1
ATOM 5373 O O . GLU A 1 666 ? -22 116.062 60.844 1 88.94 666 GLU A O 1
ATOM 5378 N N . GLY A 1 667 ? -20.359 114.75 61.375 1 84.5 667 GLY A N 1
ATOM 5379 C CA . GLY A 1 667 ? -20.938 114.375 62.656 1 84.5 667 GLY A CA 1
ATOM 5380 C C . GLY A 1 667 ? -22.094 113.438 62.562 1 84.5 667 GLY A C 1
ATOM 5381 O O . GLY A 1 667 ? -22.734 113.062 63.562 1 84.5 667 GLY A O 1
ATOM 5382 N N . LYS A 1 668 ? -22.438 112.938 61.344 1 90.62 668 LYS A N 1
ATOM 5383 C CA . LYS A 1 668 ? -23.516 112 61.094 1 90.62 668 LYS A CA 1
ATOM 5384 C C . LYS A 1 668 ? -22.953 110.688 60.594 1 90.62 668 LYS A C 1
ATOM 5386 O O . LYS A 1 668 ? -21.922 110.625 59.906 1 90.62 668 LYS A O 1
ATOM 5391 N N . ARG A 1 669 ? -23.75 109.625 60.875 1 92.19 669 ARG A N 1
ATOM 5392 C CA . ARG A 1 669 ? -23.375 108.312 60.375 1 92.19 669 ARG A CA 1
ATOM 5393 C C . ARG A 1 669 ? -23.938 108.062 58.969 1 92.19 669 ARG A C 1
ATOM 5395 O O . ARG A 1 669 ? -25.094 108.438 58.688 1 92.19 669 ARG A O 1
ATOM 5402 N N . HIS A 1 670 ? -23.109 107.75 58.094 1 95.25 670 HIS A N 1
ATOM 5403 C CA . HIS A 1 670 ? -23.484 107.438 56.719 1 95.25 670 HIS A CA 1
ATOM 5404 C C . HIS A 1 670 ? -23.094 106 56.375 1 95.25 670 HIS A C 1
ATOM 5406 O O . HIS A 1 670 ? -22.109 105.438 56.906 1 95.25 670 HIS A O 1
ATOM 5412 N N . ILE A 1 671 ? -23.906 105.375 55.594 1 95.19 671 ILE A N 1
ATOM 5413 C CA . ILE A 1 671 ? -23.609 104 55.094 1 95.19 671 ILE A CA 1
ATOM 5414 C C . ILE A 1 671 ? -23.078 104.125 53.688 1 95.19 671 ILE A C 1
ATOM 5416 O O . ILE A 1 671 ? -23.781 104.562 52.781 1 95.19 671 ILE A O 1
ATOM 5420 N N . ALA A 1 672 ? -21.859 103.812 53.438 1 95.25 672 ALA A N 1
ATOM 5421 C CA . ALA A 1 672 ? -21.25 103.75 52.125 1 95.25 672 ALA A CA 1
ATOM 5422 C C . ALA A 1 672 ? -21.281 102.312 51.562 1 95.25 672 ALA A C 1
ATOM 5424 O O . ALA A 1 672 ? -20.938 101.375 52.25 1 95.25 672 ALA A O 1
ATOM 5425 N N . PHE A 1 673 ? -21.766 102.188 50.438 1 95.69 673 PHE A N 1
ATOM 5426 C CA . PHE A 1 673 ? -21.812 100.875 49.812 1 95.69 673 PHE A CA 1
ATOM 5427 C C . PHE A 1 673 ? -21.469 100.938 48.344 1 95.69 673 PHE A C 1
ATOM 5429 O O . PHE A 1 673 ? -21.656 102 47.688 1 95.69 673 PHE A O 1
ATOM 5436 N N . VAL A 1 674 ? -20.969 99.812 47.75 1 96.06 674 VAL A N 1
ATOM 5437 C CA . VAL A 1 674 ? -20.594 99.688 46.344 1 96.06 674 VAL A CA 1
ATOM 5438 C C . VAL A 1 674 ? -21 98.312 45.844 1 96.06 674 VAL A C 1
ATOM 5440 O O . VAL A 1 674 ? -20.812 97.312 46.531 1 96.06 674 VAL A O 1
ATOM 5443 N N . ASN A 1 675 ? -21.688 98.25 44.875 1 96.06 675 ASN A N 1
ATOM 5444 C CA . ASN A 1 675 ? -21.875 97.062 44.062 1 96.06 675 ASN A CA 1
ATOM 5445 C C . ASN A 1 675 ? -21.109 97.188 42.719 1 96.06 675 ASN A C 1
ATOM 5447 O O . ASN A 1 675 ? -21.453 98 41.875 1 96.06 675 ASN A O 1
ATOM 5451 N N . GLY A 1 676 ? -20.016 96.438 42.562 1 93.56 676 GLY A N 1
ATOM 5452 C CA . GLY A 1 676 ? -19.156 96.5 41.406 1 93.56 676 GLY A CA 1
ATOM 5453 C C . GLY A 1 676 ? -19.031 95.25 40.625 1 93.56 676 GLY A C 1
ATOM 5454 O O . GLY A 1 676 ? -19.172 94.125 41.188 1 93.56 676 GLY A O 1
ATOM 5455 N N . ASP A 1 677 ? -18.844 95.438 39.344 1 93.62 677 ASP A N 1
ATOM 5456 C CA . ASP A 1 677 ? -18.625 94.312 38.406 1 93.62 677 ASP A CA 1
ATOM 5457 C C . ASP A 1 677 ? -17.422 94.625 37.5 1 93.62 677 ASP A C 1
ATOM 5459 O O . ASP A 1 677 ? -17.453 95.562 36.688 1 93.62 677 ASP A O 1
ATOM 5463 N N . ALA A 1 678 ? -16.375 93.75 37.656 1 91.62 678 ALA A N 1
ATOM 5464 C CA . ALA A 1 678 ? -15.148 93.938 36.875 1 91.62 678 ALA A CA 1
ATOM 5465 C C . ALA A 1 678 ? -15.234 93.25 35.531 1 91.62 678 ALA A C 1
ATOM 5467 O O . ALA A 1 678 ? -15.875 92.188 35.406 1 91.62 678 ALA A O 1
ATOM 5468 N N . MET A 1 679 ? -14.602 93.75 34.469 1 86.25 679 MET A N 1
ATOM 5469 C CA . MET A 1 679 ? -14.539 93.125 33.156 1 86.25 679 MET A CA 1
ATOM 5470 C C . MET A 1 679 ? -13.625 91.938 33.125 1 86.25 679 MET A C 1
ATOM 5472 O O . MET A 1 679 ? -12.602 91.875 33.812 1 86.25 679 MET A O 1
ATOM 5476 N N . GLY A 1 680 ? -14.008 90.875 32.5 1 79.25 680 GLY A N 1
ATOM 5477 C CA . GLY A 1 680 ? -13.172 89.688 32.312 1 79.25 680 GLY A CA 1
ATOM 5478 C C . GLY A 1 680 ? -13.766 88.438 32.938 1 79.25 680 GLY A C 1
ATOM 5479 O O . GLY A 1 680 ? -14.781 88.5 33.625 1 79.25 680 GLY A O 1
ATOM 5480 N N . LYS A 1 681 ? -13.086 87.375 32.625 1 78.69 681 LYS A N 1
ATOM 5481 C CA . LYS A 1 681 ? -13.586 86.062 33.125 1 78.69 681 LYS A CA 1
ATOM 5482 C C . LYS A 1 681 ? -12.633 85.438 34.125 1 78.69 681 LYS A C 1
ATOM 5484 O O . LYS A 1 681 ? -11.414 85.625 34.031 1 78.69 681 LYS A O 1
ATOM 5489 N N . SER A 1 682 ? -13.164 84.938 35.125 1 79.5 682 SER A N 1
ATOM 5490 C CA . SER A 1 682 ? -12.484 84.125 36.125 1 79.5 682 SER A CA 1
ATOM 5491 C C . SER A 1 682 ? -11.438 84.938 36.875 1 79.5 682 SER A C 1
ATOM 5493 O O . SER A 1 682 ? -11.789 85.812 37.656 1 79.5 682 SER A O 1
ATOM 5495 N N . ILE A 1 683 ? -10.117 84.812 36.5 1 79.06 683 ILE A N 1
ATOM 5496 C CA . ILE A 1 683 ? -9.055 85.375 37.312 1 79.06 683 ILE A CA 1
ATOM 5497 C C . ILE A 1 683 ? -8.906 86.875 36.938 1 79.06 683 ILE A C 1
ATOM 5499 O O . ILE A 1 683 ? -8.578 87.688 37.812 1 79.06 683 ILE A O 1
ATOM 5503 N N . GLN A 1 684 ? -9.203 87.25 35.781 1 80.5 684 GLN A N 1
ATOM 5504 C CA . GLN A 1 684 ? -9.117 88.625 35.375 1 80.5 684 GLN A CA 1
ATOM 5505 C C . GLN A 1 684 ? -10.164 89.5 36.094 1 80.5 684 GLN A C 1
ATOM 5507 O O . GLN A 1 684 ? -9.852 90.562 36.594 1 80.5 684 GLN A O 1
ATOM 5512 N N . GLY A 1 685 ? -11.312 89 36.094 1 86.31 685 GLY A N 1
ATOM 5513 C CA . GLY A 1 685 ? -12.359 89.688 36.812 1 86.31 685 GLY A CA 1
ATOM 5514 C C . GLY A 1 685 ? -12.086 89.812 38.312 1 86.31 685 GLY A C 1
ATOM 5515 O O . GLY A 1 685 ? -12.328 90.875 38.906 1 86.31 685 GLY A O 1
ATOM 5516 N N . ALA A 1 686 ? -11.578 88.75 38.812 1 87.19 686 ALA A N 1
ATOM 5517 C CA . ALA A 1 686 ? -11.25 88.75 40.25 1 87.19 686 ALA A CA 1
ATOM 5518 C C . ALA A 1 686 ? -10.156 89.812 40.562 1 87.19 686 ALA A C 1
ATOM 5520 O O . ALA A 1 686 ? -10.148 90.375 41.625 1 87.19 686 ALA A O 1
ATOM 5521 N N . GLY A 1 687 ? -9.281 90 39.688 1 84.12 687 GLY A N 1
ATOM 5522 C CA . GLY A 1 687 ? -8.258 91 39.844 1 84.12 687 GLY A CA 1
ATOM 5523 C C . GLY A 1 687 ? -8.812 92.375 39.906 1 84.12 687 GLY A C 1
ATOM 5524 O O . GLY A 1 687 ? -8.359 93.188 40.719 1 84.12 687 GLY A O 1
ATOM 5525 N N . GLY A 1 688 ? -9.719 92.688 39.062 1 87.62 688 GLY A N 1
ATOM 5526 C CA . GLY A 1 688 ? -10.383 93.938 39.125 1 87.62 688 GLY A CA 1
ATOM 5527 C C . GLY A 1 688 ? -11.148 94.188 40.406 1 87.62 688 GLY A C 1
ATOM 5528 O O . GLY A 1 688 ? -11.117 95.312 40.969 1 87.62 688 GLY A O 1
ATOM 5529 N N . ALA A 1 689 ? -11.836 93.188 40.781 1 90.94 689 ALA A N 1
ATOM 5530 C CA . ALA A 1 689 ? -12.578 93.312 42.062 1 90.94 689 ALA A CA 1
ATOM 5531 C C . ALA A 1 689 ? -11.625 93.5 43.219 1 90.94 689 ALA A C 1
ATOM 5533 O O . ALA A 1 689 ? -11.945 94.188 44.188 1 90.94 689 ALA A O 1
ATOM 5534 N N . LEU A 1 690 ? -10.547 92.875 43.156 1 88.44 690 LEU A N 1
ATOM 5535 C CA . LEU A 1 690 ? -9.539 93 44.188 1 88.44 690 LEU A CA 1
ATOM 5536 C C . LEU A 1 690 ? -9.039 94.438 44.281 1 88.44 690 LEU A C 1
ATOM 5538 O O . LEU A 1 690 ? -8.883 95 45.375 1 88.44 690 LEU A O 1
ATOM 5542 N N . VAL A 1 691 ? -8.797 95.062 43.188 1 88.56 691 VAL A N 1
ATOM 5543 C CA . VAL A 1 691 ? -8.312 96.438 43.156 1 88.56 691 VAL A CA 1
ATOM 5544 C C . VAL A 1 691 ? -9.383 97.375 43.688 1 88.56 691 VAL A C 1
ATOM 5546 O O . VAL A 1 691 ? -9.094 98.25 44.531 1 88.56 691 VAL A O 1
ATOM 5549 N N . LEU A 1 692 ? -10.539 97.188 43.25 1 92 692 LEU A N 1
ATOM 5550 C CA . LEU A 1 692 ? -11.633 98.062 43.75 1 92 692 LEU A CA 1
ATOM 5551 C C . LEU A 1 692 ? -11.82 97.875 45.25 1 92 692 LEU A C 1
ATOM 5553 O O . LEU A 1 692 ? -11.953 98.875 45.969 1 92 692 LEU A O 1
ATOM 5557 N N . GLY A 1 693 ? -11.891 96.625 45.656 1 90.62 693 GLY A N 1
ATOM 5558 C CA . GLY A 1 693 ? -12.07 96.375 47.062 1 90.62 693 GLY A CA 1
ATOM 5559 C C . GLY A 1 693 ? -10.961 96.938 47.938 1 90.62 693 GLY A C 1
ATOM 5560 O O . GLY A 1 693 ? -11.227 97.5 49 1 90.62 693 GLY A O 1
ATOM 5561 N N . SER A 1 694 ? -9.789 96.875 47.5 1 88.12 694 SER A N 1
ATOM 5562 C CA . SER A 1 694 ? -8.648 97.375 48.281 1 88.12 694 SER A CA 1
ATOM 5563 C C . SER A 1 694 ? -8.648 98.875 48.344 1 88.12 694 SER A C 1
ATOM 5565 O O . SER A 1 694 ? -8.445 99.438 49.406 1 88.12 694 SER A O 1
ATOM 5567 N N . VAL A 1 695 ? -8.867 99.5 47.281 1 89.19 695 VAL A N 1
ATOM 5568 C CA . VAL A 1 695 ? -8.852 101 47.25 1 89.19 695 VAL A CA 1
ATOM 5569 C C . VAL A 1 695 ? -10.031 101.5 48.031 1 89.19 695 VAL A C 1
ATOM 5571 O O . VAL A 1 695 ? -9.875 102.5 48.812 1 89.19 695 VAL A O 1
ATOM 5574 N N . PHE A 1 696 ? -11.109 100.938 47.875 1 92 696 PHE A N 1
ATOM 5575 C CA . PHE A 1 696 ? -12.273 101.438 48.594 1 92 696 PHE A CA 1
ATOM 5576 C C . PHE A 1 696 ? -12.07 101.188 50.094 1 92 696 PHE A C 1
ATOM 5578 O O . PHE A 1 696 ? -12.477 102.062 50.906 1 92 696 PHE A O 1
ATOM 5585 N N . HIS A 1 697 ? -11.523 100.125 50.406 1 87.94 697 HIS A N 1
ATOM 5586 C CA . HIS A 1 697 ? -11.211 99.875 51.812 1 87.94 697 HIS A CA 1
ATOM 5587 C C . HIS A 1 697 ? -10.289 101 52.375 1 87.94 697 HIS A C 1
ATOM 5589 O O . HIS A 1 697 ? -10.445 101.375 53.531 1 87.94 697 HIS A O 1
ATOM 5595 N N . THR A 1 698 ? -9.391 101.375 51.562 1 87.19 698 THR A N 1
ATOM 5596 C CA . THR A 1 698 ? -8.484 102.438 52 1 87.19 698 THR A CA 1
ATOM 5597 C C . THR A 1 698 ? -9.234 103.75 52.188 1 87.19 698 THR A C 1
ATOM 5599 O O . THR A 1 698 ? -8.945 104.5 53.125 1 87.19 698 THR A O 1
ATOM 5602 N N . ILE A 1 699 ? -10.07 104 51.406 1 89.56 699 ILE A N 1
ATOM 5603 C CA . ILE A 1 699 ? -10.867 105.25 51.5 1 89.56 699 ILE A CA 1
ATOM 5604 C C . ILE A 1 699 ? -11.695 105.188 52.781 1 89.56 699 ILE A C 1
ATOM 5606 O O . ILE A 1 699 ? -11.75 106.188 53.5 1 89.56 699 ILE A O 1
ATOM 5610 N N . VAL A 1 700 ? -12.281 104.125 53.094 1 90.06 700 VAL A N 1
ATOM 5611 C CA . VAL A 1 700 ? -13.125 104 54.281 1 90.06 700 VAL A CA 1
ATOM 5612 C C . VAL A 1 700 ? -12.273 104.062 55.531 1 90.06 700 VAL A C 1
ATOM 5614 O O . VAL A 1 700 ? -12.641 104.812 56.469 1 90.06 700 VAL A O 1
ATOM 5617 N N . GLU A 1 701 ? -11.219 103.5 55.5 1 85 701 GLU A N 1
ATOM 5618 C CA . GLU A 1 701 ? -10.344 103.5 56.688 1 85 701 GLU A CA 1
ATOM 5619 C C . GLU A 1 701 ? -9.797 104.938 56.938 1 85 701 GLU A C 1
ATOM 5621 O O . GLU A 1 701 ? -9.672 105.375 58.062 1 85 701 GLU A O 1
ATOM 5626 N N . ARG A 1 702 ? -9.461 105.562 55.906 1 84.44 702 ARG A N 1
ATOM 5627 C CA . ARG A 1 702 ? -8.984 106.938 56.031 1 84.44 702 ARG A CA 1
ATOM 5628 C C . ARG A 1 702 ? -10.078 107.812 56.562 1 84.44 702 ARG A C 1
ATOM 5630 O O . ARG A 1 702 ? -9.805 108.75 57.344 1 84.44 702 ARG A O 1
ATOM 5637 N N . THR A 1 703 ? -11.195 107.625 56.125 1 88.88 703 THR A N 1
ATOM 5638 C CA . THR A 1 703 ? -12.32 108.438 56.562 1 88.88 703 THR A CA 1
ATOM 5639 C C . THR A 1 703 ? -12.617 108.188 58.031 1 88.88 703 THR A C 1
ATOM 5641 O O . THR A 1 703 ? -12.938 109.125 58.781 1 88.88 703 THR A O 1
ATOM 5644 N N . GLN A 1 704 ? -12.461 107 58.469 1 84.5 704 GLN A N 1
ATOM 5645 C CA . GLN A 1 704 ? -12.727 106.688 59.844 1 84.5 704 GLN A CA 1
ATOM 5646 C C . GLN A 1 704 ? -11.602 107.125 60.75 1 84.5 704 GLN A C 1
ATOM 5648 O O . GLN A 1 704 ? -11.836 107.438 61.938 1 84.5 704 GLN A O 1
ATOM 5653 N N . ALA A 1 705 ? -10.484 107.375 60.188 1 76.94 705 ALA A N 1
ATOM 5654 C CA . ALA A 1 705 ? -9.32 107.688 61 1 76.94 705 ALA A CA 1
ATOM 5655 C C . ALA A 1 705 ? -9.047 109.188 61.062 1 76.94 705 ALA A C 1
ATOM 5657 O O . ALA A 1 705 ? -8.477 109.688 62.031 1 76.94 705 ALA A O 1
ATOM 5658 N N . THR A 1 706 ? -9.383 109.938 59.969 1 77.12 706 THR A N 1
ATOM 5659 C CA . THR A 1 706 ? -8.977 111.312 59.906 1 77.12 706 THR A CA 1
ATOM 5660 C C . THR A 1 706 ? -10.172 112.25 60.062 1 77.12 706 THR A C 1
ATOM 5662 O O . THR A 1 706 ? -11.203 112.062 59.406 1 77.12 706 THR A O 1
ATOM 5665 N N . LEU A 1 707 ? -9.961 113.312 60.875 1 75.19 707 LEU A N 1
ATOM 5666 C CA . LEU A 1 707 ? -11.016 114.25 61.156 1 75.19 707 LEU A CA 1
ATOM 5667 C C . LEU A 1 707 ? -11.289 115.125 59.938 1 75.19 707 LEU A C 1
ATOM 5669 O O . LEU A 1 707 ? -12.438 115.5 59.688 1 75.19 707 LEU A O 1
ATOM 5673 N N . ALA A 1 708 ? -10.266 115.375 59.219 1 75.38 708 ALA A N 1
ATOM 5674 C CA . ALA A 1 708 ? -10.43 116.25 58.031 1 75.38 708 ALA A CA 1
ATOM 5675 C C . ALA A 1 708 ? -11.391 115.625 57.031 1 75.38 708 ALA A C 1
ATOM 5677 O O . ALA A 1 708 ? -12.172 116.312 56.375 1 75.38 708 ALA A O 1
ATOM 5678 N N . MET A 1 709 ? -11.352 114.312 57.031 1 82.81 709 MET A N 1
ATOM 5679 C CA . MET A 1 709 ? -12.219 113.562 56.094 1 82.81 709 MET A CA 1
ATOM 5680 C C . MET A 1 709 ? -13.633 113.5 56.656 1 82.81 709 MET A C 1
ATOM 5682 O O . MET A 1 709 ? -14.602 113.5 55.875 1 82.81 709 MET A O 1
ATOM 5686 N N . GLN A 1 710 ? -13.688 113.438 57.875 1 87.31 710 GLN A N 1
ATOM 5687 C CA . GLN A 1 710 ? -14.984 113.375 58.531 1 87.31 710 GLN A CA 1
ATOM 5688 C C . GLN A 1 710 ? -15.773 114.625 58.406 1 87.31 710 GLN A C 1
ATOM 5690 O O . GLN A 1 710 ? -17 114.625 58.531 1 87.31 710 GLN A O 1
ATOM 5695 N N . GLN A 1 711 ? -15 115.625 58.156 1 85.56 711 GLN A N 1
ATOM 5696 C CA . GLN A 1 711 ? -15.664 116.938 58.094 1 85.56 711 GLN A CA 1
ATOM 5697 C C . GLN A 1 711 ? -16.141 117.25 56.656 1 85.56 711 GLN A C 1
ATOM 5699 O O . GLN A 1 711 ? -16.797 118.25 56.438 1 85.56 711 GLN A O 1
ATOM 5704 N N . GLN A 1 712 ? -16 116.312 55.781 1 87.81 712 GLN A N 1
ATOM 5705 C CA . GLN A 1 712 ? -16.438 116.5 54.406 1 87.81 712 GLN A CA 1
ATOM 5706 C C . GLN A 1 712 ? -17.938 116.312 54.25 1 87.81 712 GLN A C 1
ATOM 5708 O O . GLN A 1 712 ? -18.531 115.5 55 1 87.81 712 GLN A O 1
ATOM 5713 N N . ALA A 1 713 ? -18.453 117.062 53.344 1 90.38 713 ALA A N 1
ATOM 5714 C CA . ALA A 1 713 ? -19.859 116.875 53 1 90.38 713 ALA A CA 1
ATOM 5715 C C . ALA A 1 713 ? -20.031 115.562 52.219 1 90.38 713 ALA A C 1
ATOM 5717 O O . ALA A 1 713 ? -19.109 115.125 51.531 1 90.38 713 ALA A O 1
ATOM 5718 N N . PRO A 1 714 ? -21.125 114.875 52.312 1 92.69 714 PRO A N 1
ATOM 5719 C CA . PRO A 1 714 ? -21.359 113.625 51.656 1 92.69 714 PRO A CA 1
ATOM 5720 C C . PRO A 1 714 ? -21.172 113.688 50.156 1 92.69 714 PRO A C 1
ATOM 5722 O O . PRO A 1 714 ? -20.594 112.75 49.562 1 92.69 714 PRO A O 1
ATOM 5725 N N . GLU A 1 715 ? -21.609 114.812 49.562 1 91.94 715 GLU A N 1
ATOM 5726 C CA . GLU A 1 715 ? -21.453 114.938 48.125 1 91.94 715 GLU A CA 1
ATOM 5727 C C . GLU A 1 715 ? -19.984 115 47.719 1 91.94 715 GLU A C 1
ATOM 5729 O O . GLU A 1 715 ? -19.562 114.375 46.75 1 91.94 715 GLU A O 1
ATOM 5734 N N . ARG A 1 716 ? -19.297 115.688 48.469 1 88.25 716 ARG A N 1
ATOM 5735 C CA . ARG A 1 716 ? -17.859 115.812 48.188 1 88.25 716 ARG A CA 1
ATOM 5736 C C . ARG A 1 716 ? -17.125 114.5 48.438 1 88.25 716 ARG A C 1
ATOM 5738 O O . ARG A 1 716 ? -16.219 114.188 47.688 1 88.25 716 ARG A O 1
ATOM 5745 N N . TRP A 1 717 ? -17.516 113.875 49.438 1 92.94 717 TRP A N 1
ATOM 5746 C CA . TRP A 1 717 ? -16.891 112.625 49.781 1 92.94 717 TRP A CA 1
ATOM 5747 C C . TRP A 1 717 ? -17.094 111.625 48.656 1 92.94 717 TRP A C 1
ATOM 5749 O O . TRP A 1 717 ? -16.141 110.938 48.219 1 92.94 717 TRP A O 1
ATOM 5759 N N . LEU A 1 718 ? -18.297 111.438 48.25 1 93.75 718 LEU A N 1
ATOM 5760 C CA . LEU A 1 718 ? -18.609 110.5 47.188 1 93.75 718 LEU A CA 1
ATOM 5761 C C . LEU A 1 718 ? -17.922 110.812 45.875 1 93.75 718 LEU A C 1
ATOM 5763 O O . LEU A 1 718 ? -17.438 109.938 45.188 1 93.75 718 LEU A O 1
ATOM 5767 N N . LYS A 1 719 ? -17.938 112.125 45.594 1 90.25 719 LYS A N 1
ATOM 5768 C CA . LYS A 1 719 ? -17.234 112.562 44.406 1 90.25 719 LYS A CA 1
ATOM 5769 C C . LYS A 1 719 ? -15.75 112.25 44.469 1 90.25 719 LYS A C 1
ATOM 5771 O O . LYS A 1 719 ? -15.195 111.688 43.531 1 90.25 719 LYS A O 1
ATOM 5776 N N . ASN A 1 720 ? -15.141 112.562 45.625 1 87.56 720 ASN A N 1
ATOM 5777 C CA . ASN A 1 720 ? -13.711 112.312 45.75 1 87.56 720 ASN A CA 1
ATOM 5778 C C . ASN A 1 720 ? -13.406 110.812 45.75 1 87.56 720 ASN A C 1
ATOM 5780 O O . ASN A 1 720 ? -12.398 110.375 45.188 1 87.56 720 ASN A O 1
ATOM 5784 N N . ALA A 1 721 ? -14.219 110.062 46.344 1 90.44 721 ALA A N 1
ATOM 5785 C CA . ALA A 1 721 ? -14.039 108.625 46.344 1 90.44 721 ALA A CA 1
ATOM 5786 C C . ALA A 1 721 ? -14.117 108.062 44.938 1 90.44 721 ALA A C 1
ATOM 5788 O O . ALA A 1 721 ? -13.297 107.188 44.531 1 90.44 721 ALA A O 1
ATOM 5789 N N . PHE A 1 722 ? -15.031 108.5 44.219 1 91.31 722 PHE A N 1
ATOM 5790 C CA . PHE A 1 722 ? -15.219 108.062 42.844 1 91.31 722 PHE A CA 1
ATOM 5791 C C . PHE A 1 722 ? -14.031 108.438 41.969 1 91.31 722 PHE A C 1
ATOM 5793 O O . PHE A 1 722 ? -13.547 107.625 41.188 1 91.31 722 PHE A O 1
ATOM 5800 N N . ILE A 1 723 ? -13.617 109.688 42.156 1 87.94 723 ILE A N 1
ATOM 5801 C CA . ILE A 1 723 ? -12.508 110.188 41.344 1 87.94 723 ILE A CA 1
ATOM 5802 C C . ILE A 1 723 ? -11.242 109.375 41.688 1 87.94 723 ILE A C 1
ATOM 5804 O O . ILE A 1 723 ? -10.461 109.062 40.781 1 87.94 723 ILE A O 1
ATOM 5808 N N . GLU A 1 724 ? -11.023 109.125 42.938 1 86.62 724 GLU A N 1
ATOM 5809 C CA . GLU A 1 724 ? -9.859 108.312 43.344 1 86.62 724 GLU A CA 1
ATOM 5810 C C . GLU A 1 724 ? -9.891 106.938 42.719 1 86.62 724 GLU A C 1
ATOM 5812 O O . GLU A 1 724 ? -8.875 106.438 42.219 1 86.62 724 GLU A O 1
ATOM 5817 N N . LEU A 1 725 ? -11.016 106.375 42.719 1 90.81 725 LEU A N 1
ATOM 5818 C CA . LEU A 1 725 ? -11.164 105.062 42.125 1 90.81 725 LEU A CA 1
ATOM 5819 C C . LEU A 1 725 ? -10.984 105.125 40.625 1 90.81 725 LEU A C 1
ATOM 5821 O O . LEU A 1 725 ? -10.32 104.25 40.031 1 90.81 725 LEU A O 1
ATOM 5825 N N . HIS A 1 726 ? -11.578 106.125 40.031 1 90.38 726 HIS A N 1
ATOM 5826 C CA . HIS A 1 726 ? -11.492 106.25 38.562 1 90.38 726 HIS A CA 1
ATOM 5827 C C . HIS A 1 726 ? -10.047 106.438 38.125 1 90.38 726 HIS A C 1
ATOM 5829 O O . HIS A 1 726 ? -9.641 105.875 37.094 1 90.38 726 HIS A O 1
ATOM 5835 N N . ARG A 1 727 ? -9.305 107.125 38.875 1 84 727 ARG A N 1
ATOM 5836 C CA . ARG A 1 727 ? -7.914 107.375 38.5 1 84 727 ARG A CA 1
ATOM 5837 C C . ARG A 1 727 ? -7.094 106.125 38.562 1 84 727 ARG A C 1
ATOM 5839 O O . ARG A 1 727 ? -6.195 105.938 37.75 1 84 727 ARG A O 1
ATOM 5846 N N . VAL A 1 728 ? -7.328 105.312 39.469 1 85.19 728 VAL A N 1
ATOM 5847 C CA . VAL A 1 728 ? -6.613 104 39.594 1 85.19 728 VAL A CA 1
ATOM 5848 C C . VAL A 1 728 ? -6.922 103.125 38.406 1 85.19 728 VAL A C 1
ATOM 5850 O O . VAL A 1 728 ? -6.016 102.562 37.812 1 85.19 728 VAL A O 1
ATOM 5853 N N . PHE A 1 729 ? -8.117 103.062 38.062 1 90.19 729 PHE A N 1
ATOM 5854 C CA . PHE A 1 729 ? -8.508 102.188 36.938 1 90.19 729 PHE A CA 1
ATOM 5855 C C . PHE A 1 729 ? -8.086 102.812 35.625 1 90.19 729 PHE A C 1
ATOM 5857 O O . PHE A 1 729 ? -7.867 102.062 34.625 1 90.19 729 PHE A O 1
ATOM 5864 N N . GLU A 1 730 ? -7.996 104.125 35.562 1 87.31 730 GLU A N 1
ATOM 5865 C CA . GLU A 1 730 ? -7.484 104.75 34.375 1 87.31 730 GLU A CA 1
ATOM 5866 C C . GLU A 1 730 ? -6.027 104.375 34.094 1 87.31 730 GLU A C 1
ATOM 5868 O O . GLU A 1 730 ? -5.574 104.375 32.969 1 87.31 730 GLU A O 1
ATOM 5873 N N . SER A 1 731 ? -5.352 104.062 35.125 1 82.12 731 SER A N 1
ATOM 5874 C CA . SER A 1 731 ? -3.943 103.688 35 1 82.12 731 SER A CA 1
ATOM 5875 C C . SER A 1 731 ? -3.779 102.375 34.281 1 82.12 731 SER A C 1
ATOM 5877 O O . SER A 1 731 ? -2.707 102.062 33.75 1 82.12 731 SER A O 1
ATOM 5879 N N . PHE A 1 732 ? -4.816 101.562 34.219 1 85.25 732 PHE A N 1
ATOM 5880 C CA . PHE A 1 732 ? -4.742 100.312 33.562 1 85.25 732 PHE A CA 1
ATOM 5881 C C . PHE A 1 732 ? -4.918 100.438 32.062 1 85.25 732 PHE A C 1
ATOM 5883 O O . PHE A 1 732 ? -4.879 99.438 31.297 1 85.25 732 PHE A O 1
ATOM 5890 N N . ASP A 1 733 ? -5.039 101.625 31.484 1 79.81 733 ASP A N 1
ATOM 5891 C CA . ASP A 1 733 ? -5.082 101.938 30.078 1 79.81 733 ASP A CA 1
ATOM 5892 C C . ASP A 1 733 ? -6.086 101.125 29.312 1 79.81 733 ASP A C 1
ATOM 5894 O O . ASP A 1 733 ? -5.758 100.5 28.281 1 79.81 733 ASP A O 1
ATOM 5898 N N . GLY A 1 734 ? -7.219 100.875 29.922 1 79.69 734 GLY A N 1
ATOM 5899 C CA . GLY A 1 734 ? -8.281 100.188 29.203 1 79.69 734 GLY A CA 1
ATOM 5900 C C . GLY A 1 734 ? -8.242 98.688 29.391 1 79.69 734 GLY A C 1
ATOM 5901 O O . GLY A 1 734 ? -9.141 97.938 28.938 1 79.69 734 GLY A O 1
ATOM 5902 N N . SER A 1 735 ? -7.25 98.062 29.984 1 82.25 735 SER A N 1
ATOM 5903 C CA . SER A 1 735 ? -7.156 96.625 30.172 1 82.25 735 SER A CA 1
ATOM 5904 C C . SER A 1 735 ? -8.164 96.125 31.203 1 82.25 735 SER A C 1
ATOM 5906 O O . SER A 1 735 ? -8.523 94.938 31.203 1 82.25 735 SER A O 1
ATOM 5908 N N . MET A 1 736 ? -8.586 97.062 32.094 1 87.88 736 MET A N 1
ATOM 5909 C CA . MET A 1 736 ? -9.562 96.688 33.094 1 87.88 736 MET A CA 1
ATOM 5910 C C . MET A 1 736 ? -10.57 97.812 33.312 1 87.88 736 MET A C 1
ATOM 5912 O O . MET A 1 736 ? -10.188 98.938 33.594 1 87.88 736 MET A O 1
ATOM 5916 N N . LEU A 1 737 ? -11.695 97.5 33.062 1 90.81 737 LEU A N 1
ATOM 5917 C CA . LEU A 1 737 ? -12.797 98.375 33.312 1 90.81 737 LEU A CA 1
ATOM 5918 C C . LEU A 1 737 ? -13.758 97.812 34.344 1 90.81 737 LEU A C 1
ATOM 5920 O O . LEU A 1 737 ? -13.805 96.625 34.562 1 90.81 737 LEU A O 1
ATOM 5924 N N . MET A 1 738 ? -14.438 98.75 35.094 1 92.25 738 MET A N 1
ATOM 5925 C CA . MET A 1 738 ? -15.344 98.312 36.156 1 92.25 738 MET A CA 1
ATOM 5926 C C . MET A 1 738 ? -16.656 99.062 36.094 1 92.25 738 MET A C 1
ATOM 5928 O O . MET A 1 738 ? -16.656 100.312 35.938 1 92.25 738 MET A O 1
ATOM 5932 N N . SER A 1 739 ? -17.656 98.375 36.094 1 93.94 739 SER A N 1
ATOM 5933 C CA . SER A 1 739 ? -18.969 99 36.281 1 93.94 739 SER A CA 1
ATOM 5934 C C . SER A 1 739 ? -19.406 98.875 37.75 1 93.94 739 SER A C 1
ATOM 5936 O O . SER A 1 739 ? -19 97.938 38.469 1 93.94 739 SER A O 1
ATOM 5938 N N . GLY A 1 740 ? -20.141 99.938 38.188 1 93.44 740 GLY A N 1
ATOM 5939 C CA . GLY A 1 740 ? -20.516 99.875 39.594 1 93.44 740 GLY A CA 1
ATOM 5940 C C . GLY A 1 740 ? -21.562 100.875 39.969 1 93.44 740 GLY A C 1
ATOM 5941 O O . GLY A 1 740 ? -21.844 101.812 39.219 1 93.44 740 GLY A O 1
ATOM 5942 N N . PHE A 1 741 ? -22.234 100.625 41.031 1 95.31 741 PHE A N 1
ATOM 5943 C CA . PHE A 1 741 ? -23.141 101.5 41.719 1 95.31 741 PHE A CA 1
ATOM 5944 C C . PHE A 1 741 ? -22.547 101.938 43.062 1 95.31 741 PHE A C 1
ATOM 5946 O O . PHE A 1 741 ? -22.281 101.062 43.938 1 95.31 741 PHE A O 1
ATOM 5953 N N . PHE A 1 742 ? -22.344 103.188 43.188 1 95.5 742 PHE A N 1
ATOM 5954 C CA . PHE A 1 742 ? -21.75 103.812 44.375 1 95.5 742 PHE A CA 1
ATOM 5955 C C . PHE A 1 742 ? -22.797 104.562 45.156 1 95.5 742 PHE A C 1
ATOM 5957 O O . PHE A 1 742 ? -23.391 105.5 44.594 1 95.5 742 PHE A O 1
ATOM 5964 N N . GLY A 1 743 ? -22.922 104.188 46.406 1 95 743 GLY A N 1
ATOM 5965 C CA . GLY A 1 743 ? -23.969 104.875 47.156 1 95 743 GLY A CA 1
ATOM 5966 C C . GLY A 1 743 ? -23.516 105.25 48.562 1 95 743 GLY A C 1
ATOM 5967 O O . GLY A 1 743 ? -22.594 104.688 49.125 1 95 743 GLY A O 1
ATOM 5968 N N . LEU A 1 744 ? -24.141 106.312 49.031 1 95.5 744 LEU A N 1
ATOM 5969 C CA . LEU A 1 744 ? -23.969 106.875 50.375 1 95.5 744 LEU A CA 1
ATOM 5970 C C . LEU A 1 744 ? -25.328 107.25 51 1 95.5 744 LEU A C 1
ATOM 5972 O O . LEU A 1 744 ? -26.062 108.062 50.438 1 95.5 744 LEU A O 1
ATOM 5976 N N . ILE A 1 745 ? -25.641 106.562 52.094 1 95.81 745 ILE A N 1
ATOM 5977 C CA . ILE A 1 745 ? -26.938 106.75 52.719 1 95.81 745 ILE A CA 1
ATOM 5978 C C . ILE A 1 745 ? -26.766 107.375 54.094 1 95.81 745 ILE A C 1
ATOM 5980 O O . ILE A 1 745 ? -25.984 106.938 54.906 1 95.81 745 ILE A O 1
ATOM 5984 N N . ASP A 1 746 ? -27.484 108.5 54.281 1 93.81 746 ASP A N 1
ATOM 5985 C CA . ASP A 1 746 ? -27.578 109.062 55.594 1 93.81 746 ASP A CA 1
ATOM 5986 C C . ASP A 1 746 ? -28.484 108.25 56.5 1 93.81 746 ASP A C 1
ATOM 5988 O O . ASP A 1 746 ? -29.672 108.125 56.25 1 93.81 746 ASP A O 1
ATOM 5992 N N . GLU A 1 747 ? -27.969 107.75 57.531 1 90.94 747 GLU A N 1
ATOM 5993 C CA . GLU A 1 747 ? -28.656 106.75 58.406 1 90.94 747 GLU A CA 1
ATOM 5994 C C . GLU A 1 747 ? -29.922 107.375 59 1 90.94 747 GLU A C 1
ATOM 5996 O O . GLU A 1 747 ? -30.953 106.75 59.094 1 90.94 747 GLU A O 1
ATOM 6001 N N . HIS A 1 748 ? -29.891 108.625 59.312 1 87.75 748 HIS A N 1
ATOM 6002 C CA . HIS A 1 748 ? -30.969 109.25 60.062 1 87.75 748 HIS A CA 1
ATOM 6003 C C . HIS A 1 748 ? -32.062 109.75 59.125 1 87.75 748 HIS A C 1
ATOM 6005 O O . HIS A 1 748 ? -33.25 109.5 59.344 1 87.75 748 HIS A O 1
ATOM 6011 N N . THR A 1 749 ? -31.75 110.5 58.094 1 89 749 THR A N 1
ATOM 6012 C CA . THR A 1 749 ? -32.719 111.125 57.219 1 89 749 THR A CA 1
ATOM 6013 C C . THR A 1 749 ? -33.156 110.188 56.125 1 89 749 THR A C 1
ATOM 6015 O O . THR A 1 749 ? -34.25 110.312 55.531 1 89 749 THR A O 1
ATOM 6018 N N . GLY A 1 750 ? -32.281 109.188 55.75 1 91.38 750 GLY A N 1
ATOM 6019 C CA . GLY A 1 750 ? -32.594 108.25 54.688 1 91.38 750 GLY A CA 1
ATOM 6020 C C . GLY A 1 750 ? -32.281 108.812 53.312 1 91.38 750 GLY A C 1
ATOM 6021 O O . GLY A 1 750 ? -32.594 108.125 52.312 1 91.38 750 GLY A O 1
ATOM 6022 N N . LEU A 1 751 ? -31.641 109.938 53.188 1 93.5 751 LEU A N 1
ATOM 6023 C CA . LEU A 1 751 ? -31.25 110.5 51.906 1 93.5 751 LEU A CA 1
ATOM 6024 C C . LEU A 1 751 ? -30.062 109.75 51.312 1 93.5 751 LEU A C 1
ATOM 6026 O O . LEU A 1 751 ? -29.047 109.562 52 1 93.5 751 LEU A O 1
ATOM 6030 N N . MET A 1 752 ? -30.219 109.25 50.125 1 94.44 752 MET A N 1
ATOM 6031 C CA . MET A 1 752 ? -29.156 108.5 49.469 1 94.44 752 MET A CA 1
ATOM 6032 C C . MET A 1 752 ? -28.516 109.312 48.344 1 94.44 752 MET A C 1
ATOM 6034 O O . MET A 1 752 ? -29.203 109.875 47.5 1 94.44 752 MET A O 1
ATOM 6038 N N . TYR A 1 753 ? -27.203 109.438 48.375 1 94.31 753 TYR A N 1
ATOM 6039 C CA . TYR A 1 753 ? -26.375 110 47.312 1 94.31 753 TYR A CA 1
ATOM 6040 C C . TYR A 1 753 ? -25.781 108.875 46.469 1 94.31 753 TYR A C 1
ATOM 6042 O O . TYR A 1 753 ? -25.266 107.875 47 1 94.31 753 TYR A O 1
ATOM 6050 N N . HIS A 1 754 ? -25.953 108.875 45.25 1 94.25 754 HIS A N 1
ATOM 6051 C CA . HIS A 1 754 ? -25.453 107.75 44.5 1 94.25 754 HIS A CA 1
ATOM 6052 C C . HIS A 1 754 ? -24.906 108.125 43.125 1 94.25 754 HIS A C 1
ATOM 6054 O O . HIS A 1 754 ? -25.312 109.188 42.594 1 94.25 754 HIS A O 1
ATOM 6060 N N . ILE A 1 755 ? -23.984 107.375 42.562 1 92.44 755 ILE A N 1
ATOM 6061 C CA . ILE A 1 755 ? -23.375 107.5 41.25 1 92.44 755 ILE A CA 1
ATOM 6062 C C . ILE A 1 755 ? -23.547 106.125 40.5 1 92.44 755 ILE A C 1
ATOM 6064 O O . ILE A 1 755 ? -23.312 105.062 41.094 1 92.44 755 ILE A O 1
ATOM 6068 N N . LEU A 1 756 ? -24 106.188 39.344 1 93.44 756 LEU A N 1
ATOM 6069 C CA . LEU A 1 756 ? -24.141 105 38.469 1 93.44 756 LEU A CA 1
ATOM 6070 C C . LEU A 1 756 ? -23.109 105 37.344 1 93.44 756 LEU A C 1
ATOM 6072 O O . LEU A 1 756 ? -23.047 106 36.562 1 93.44 756 LEU A O 1
ATOM 6076 N N . ALA A 1 757 ? -22.203 104.062 37.312 1 92.38 757 ALA A N 1
ATOM 6077 C CA . ALA A 1 757 ? -21.188 103.938 36.25 1 92.38 757 ALA A CA 1
ATOM 6078 C C . ALA A 1 757 ? -21.516 102.75 35.312 1 92.38 757 ALA A C 1
ATOM 6080 O O . ALA A 1 757 ? -20.984 101.688 35.469 1 92.38 757 ALA A O 1
ATOM 6081 N N . GLU A 1 758 ? -22.328 102.938 34.312 1 90.75 758 GLU A N 1
ATOM 6082 C CA . GLU A 1 758 ? -22.75 101.938 33.312 1 90.75 758 GLU A CA 1
ATOM 6083 C C . GLU A 1 758 ? -23.062 100.625 34 1 90.75 758 GLU A C 1
ATOM 6085 O O . GLU A 1 758 ? -22.578 99.562 33.562 1 90.75 758 GLU A O 1
ATOM 6090 N N . HIS A 1 759 ? -23.734 100.688 35 1 92.31 759 HIS A N 1
ATOM 6091 C CA . HIS A 1 759 ? -24.234 99.562 35.781 1 92.31 759 HIS A CA 1
ATOM 6092 C C . HIS A 1 759 ? -25.75 99.438 35.688 1 92.31 759 HIS A C 1
ATOM 6094 O O . HIS A 1 759 ? -26.422 100.438 35.312 1 92.31 759 HIS A O 1
ATOM 6100 N N . PRO A 1 760 ? -26.297 98.312 35.875 1 91.94 760 PRO A N 1
ATOM 6101 C CA . PRO A 1 760 ? -27.75 98.188 35.844 1 91.94 760 PRO A CA 1
ATOM 6102 C C . PRO A 1 760 ? -28.422 99.125 36.844 1 91.94 760 PRO A C 1
ATOM 6104 O O . PRO A 1 760 ? -27.906 99.312 37.938 1 91.94 760 PRO A O 1
ATOM 6107 N N . ARG A 1 761 ? -29.625 99.562 36.438 1 93.75 761 ARG A N 1
ATOM 6108 C CA . ARG A 1 761 ? -30.359 100.562 37.25 1 93.75 761 ARG A CA 1
ATOM 6109 C C . ARG A 1 761 ? -30.828 99.875 38.562 1 93.75 761 ARG A C 1
ATOM 6111 O O . ARG A 1 761 ? -31.188 98.688 38.562 1 93.75 761 ARG A O 1
ATOM 6118 N N . ALA A 1 762 ? -30.719 100.75 39.656 1 94.06 762 ALA A N 1
ATOM 6119 C CA . ALA A 1 762 ? -31.203 100.25 40.938 1 94.06 762 ALA A CA 1
ATOM 6120 C C . ALA A 1 762 ? -32.719 100.188 40.938 1 94.06 762 ALA A C 1
ATOM 6122 O O . ALA A 1 762 ? -33.406 100.875 40.188 1 94.06 762 ALA A O 1
ATOM 6123 N N . VAL A 1 763 ? -33.344 99.375 41.781 1 94 763 VAL A N 1
ATOM 6124 C CA . VAL A 1 763 ? -34.781 99.188 41.906 1 94 763 VAL A CA 1
ATOM 6125 C C . VAL A 1 763 ? -35.25 99.562 43.281 1 94 763 VAL A C 1
ATOM 6127 O O . VAL A 1 763 ? -34.688 99.125 44.281 1 94 763 VAL A O 1
ATOM 6130 N N . LEU A 1 764 ? -36.219 100.438 43.344 1 94.38 764 LEU A N 1
ATOM 6131 C CA . LEU A 1 764 ? -36.812 100.812 44.594 1 94.38 764 LEU A CA 1
ATOM 6132 C C . LEU A 1 764 ? -38.156 100.125 44.781 1 94.38 764 LEU A C 1
ATOM 6134 O O . LEU A 1 764 ? -39.031 100.125 43.906 1 94.38 764 LEU A O 1
ATOM 6138 N N . TYR A 1 765 ? -38.312 99.375 45.844 1 93.5 765 TYR A N 1
ATOM 6139 C CA . TYR A 1 765 ? -39.531 98.625 46.219 1 93.5 765 TYR A CA 1
ATOM 6140 C C . TYR A 1 765 ? -40.281 99.375 47.344 1 93.5 765 TYR A C 1
ATOM 6142 O O . TYR A 1 765 ? -39.781 99.438 48.469 1 93.5 765 TYR A O 1
ATOM 6150 N N . ARG A 1 766 ? -41.438 100 47 1 91 766 ARG A N 1
ATOM 6151 C CA . ARG A 1 766 ? -42.25 100.75 47.938 1 91 766 ARG A CA 1
ATOM 6152 C C . ARG A 1 766 ? -43.719 100.312 47.875 1 91 766 ARG A C 1
ATOM 6154 O O . ARG A 1 766 ? -44.312 100.25 46.781 1 91 766 ARG A O 1
ATOM 6161 N N . ASN A 1 767 ? -44.25 100.188 49.062 1 84.75 767 ASN A N 1
ATOM 6162 C CA . ASN A 1 767 ? -45.656 99.875 49.219 1 84.75 767 ASN A CA 1
ATOM 6163 C C . ASN A 1 767 ? -46.094 98.75 48.25 1 84.75 767 ASN A C 1
ATOM 6165 O O . ASN A 1 767 ? -47.156 98.875 47.625 1 84.75 767 ASN A O 1
ATOM 6169 N N . GLY A 1 768 ? -45.312 97.75 47.969 1 83.94 768 GLY A N 1
ATOM 6170 C CA . GLY A 1 768 ? -45.656 96.562 47.156 1 83.94 768 GLY A CA 1
ATOM 6171 C C . GLY A 1 768 ? -45.344 96.75 45.688 1 83.94 768 GLY A C 1
ATOM 6172 O O . GLY A 1 768 ? -45.625 95.875 44.875 1 83.94 768 GLY A O 1
ATOM 6173 N N . LYS A 1 769 ? -44.844 97.938 45.312 1 90.88 769 LYS A N 1
ATOM 6174 C CA . LYS A 1 769 ? -44.531 98.188 43.938 1 90.88 769 LYS A CA 1
ATOM 6175 C C . LYS A 1 769 ? -43.031 98.375 43.75 1 90.88 769 LYS A C 1
ATOM 6177 O O . LYS A 1 769 ? -42.375 99.062 44.562 1 90.88 769 LYS A O 1
ATOM 6182 N N . ALA A 1 770 ? -42.469 97.812 42.625 1 92.38 770 ALA A N 1
ATOM 6183 C CA . ALA A 1 770 ? -41.031 97.938 42.281 1 92.38 770 ALA A CA 1
ATOM 6184 C C . ALA A 1 770 ? -40.875 98.875 41.062 1 92.38 770 ALA A C 1
ATOM 6186 O O . ALA A 1 770 ? -41.594 98.688 40.031 1 92.38 770 ALA A O 1
ATOM 6187 N N . GLU A 1 771 ? -40.031 99.875 41.156 1 92.06 771 GLU A N 1
ATOM 6188 C CA . GLU A 1 771 ? -39.75 100.812 40.062 1 92.06 771 GLU A CA 1
ATOM 6189 C C . GLU A 1 771 ? -38.25 101.062 39.938 1 92.06 771 GLU A C 1
ATOM 6191 O O . GLU A 1 771 ? -37.531 101.062 40.938 1 92.06 771 GLU A O 1
ATOM 6196 N N . PHE A 1 772 ? -37.781 101.375 38.75 1 92.75 772 PHE A N 1
ATOM 6197 C CA . PHE A 1 772 ? -36.375 101.75 38.531 1 92.75 772 PHE A CA 1
ATOM 6198 C C . PHE A 1 772 ? -36.125 103.188 39 1 92.75 772 PHE A C 1
ATOM 6200 O O . PHE A 1 772 ? -36.969 104.062 38.812 1 92.75 772 PHE A O 1
ATOM 6207 N N . ILE A 1 773 ? -35.031 103.312 39.625 1 88.75 773 ILE A N 1
ATOM 6208 C CA . ILE A 1 773 ? -34.625 104.688 39.969 1 88.75 773 ILE A CA 1
ATOM 6209 C C . ILE A 1 773 ? -34.062 105.375 38.719 1 88.75 773 ILE A C 1
ATOM 6211 O O . ILE A 1 773 ? -33.156 104.812 38.062 1 88.75 773 ILE A O 1
ATOM 6215 N N . GLU A 1 774 ? -34.719 106.375 38.281 1 77.06 774 GLU A N 1
ATOM 6216 C CA . GLU A 1 774 ? -34.312 107.062 37.094 1 77.06 774 GLU A CA 1
ATOM 6217 C C . GLU A 1 774 ? -33.062 107.938 37.344 1 77.06 774 GLU A C 1
ATOM 6219 O O . GLU A 1 774 ? -32.969 108.625 38.344 1 77.06 774 GLU A O 1
ATOM 6224 N N . ASN A 1 775 ? -31.953 107.375 36.781 1 65.81 775 ASN A N 1
ATOM 6225 C CA . ASN A 1 775 ? -30.719 108.188 36.875 1 65.81 775 ASN A CA 1
ATOM 6226 C C . ASN A 1 775 ? -30.328 108.812 35.562 1 65.81 775 ASN A C 1
ATOM 6228 O O . ASN A 1 775 ? -29.875 108.125 34.656 1 65.81 775 ASN A O 1
ATOM 6232 N N . ASP A 1 776 ? -30.672 110 35.219 1 64.25 776 ASP A N 1
ATOM 6233 C CA . ASP A 1 776 ? -30.359 110.75 33.969 1 64.25 776 ASP A CA 1
ATOM 6234 C C . ASP A 1 776 ? -28.859 110.938 33.812 1 64.25 776 ASP A C 1
ATOM 6236 O O . ASP A 1 776 ? -28.391 111.312 32.75 1 64.25 776 ASP A O 1
ATOM 6240 N N . THR A 1 777 ? -28.078 110.688 34.844 1 69.94 777 THR A N 1
ATOM 6241 C CA . THR A 1 777 ? -26.672 111.062 34.781 1 69.94 777 THR A CA 1
ATOM 6242 C C . THR A 1 777 ? -25.797 109.812 34.844 1 69.94 777 THR A C 1
ATOM 6244 O O . THR A 1 777 ? -25.109 109.562 35.844 1 69.94 777 THR A O 1
ATOM 6247 N N . MET A 1 778 ? -25.844 108.938 33.875 1 70.06 778 MET A N 1
ATOM 6248 C CA . MET A 1 778 ? -25.031 107.75 33.844 1 70.06 778 MET A CA 1
ATOM 6249 C C . MET A 1 778 ? -23.625 108 33.344 1 70.06 778 MET A C 1
ATOM 6251 O O . MET A 1 778 ? -23.453 108.75 32.344 1 70.06 778 MET A O 1
ATOM 6255 N N . LEU A 1 779 ? -22.672 107.625 34.25 1 78.06 779 LEU A N 1
ATOM 6256 C CA . LEU A 1 779 ? -21.281 107.812 33.906 1 78.06 779 LEU A CA 1
ATOM 6257 C C . LEU A 1 779 ? -20.734 106.562 33.219 1 78.06 779 LEU A C 1
ATOM 6259 O O . LEU A 1 779 ? -21.375 105.5 33.25 1 78.06 779 LEU A O 1
ATOM 6263 N N . ARG A 1 780 ? -19.719 106.688 32.562 1 86.5 780 ARG A N 1
ATOM 6264 C CA . ARG A 1 780 ? -19.047 105.562 31.938 1 86.5 780 ARG A CA 1
ATOM 6265 C C . ARG A 1 780 ? -18.359 104.688 33 1 86.5 780 ARG A C 1
ATOM 6267 O O . ARG A 1 780 ? -18.25 105.125 34.156 1 86.5 780 ARG A O 1
ATOM 6274 N N . LYS A 1 781 ? -18 103.562 32.594 1 90.94 781 LYS A N 1
ATOM 6275 C CA . LYS A 1 781 ? -17.312 102.625 33.469 1 90.94 781 LYS A CA 1
ATOM 6276 C C . LYS A 1 781 ? -16.047 103.25 34.031 1 90.94 781 LYS A C 1
ATOM 6278 O O . LYS A 1 781 ? -15.453 104.188 33.438 1 90.94 781 LYS A O 1
ATOM 6283 N N . LEU A 1 782 ? -15.75 102.875 35.25 1 90.12 782 LEU A N 1
ATOM 6284 C CA . LEU A 1 782 ? -14.492 103.312 35.844 1 90.12 782 LEU A CA 1
ATOM 6285 C C . LEU A 1 782 ? -13.305 102.938 34.969 1 90.12 782 LEU A C 1
ATOM 6287 O O . LEU A 1 782 ? -13.211 101.812 34.5 1 90.12 782 LEU A O 1
ATOM 6291 N N . GLY A 1 783 ? -12.414 103.75 34.656 1 86.44 783 GLY A N 1
ATOM 6292 C CA . GLY A 1 783 ? -11.211 103.5 33.906 1 86.44 783 GLY A CA 1
ATOM 6293 C C . GLY A 1 783 ? -11.305 104 32.469 1 86.44 783 GLY A C 1
ATOM 6294 O O . GLY A 1 783 ? -10.312 104 31.734 1 86.44 783 GLY A O 1
ATOM 6295 N N . THR A 1 784 ? -12.461 104.312 32.031 1 86.25 784 THR A N 1
ATOM 6296 C CA . THR A 1 784 ? -12.633 104.812 30.672 1 86.25 784 THR A CA 1
ATOM 6297 C C . THR A 1 784 ? -12.016 106.188 30.531 1 86.25 784 THR A C 1
ATOM 6299 O O . THR A 1 784 ? -12.094 107 31.453 1 86.25 784 THR A O 1
ATOM 6302 N N . ALA A 1 785 ? -11.242 106.312 29.391 1 73.94 785 ALA A N 1
ATOM 6303 C CA . ALA A 1 785 ? -10.547 107.562 29.125 1 73.94 785 ALA A CA 1
ATOM 6304 C C . ALA A 1 785 ? -11.539 108.688 28.859 1 73.94 785 ALA A C 1
ATOM 6306 O O . ALA A 1 785 ? -12.625 108.5 28.328 1 73.94 785 ALA A O 1
ATOM 6307 N N . GLY A 1 786 ? -11.359 110.062 29.344 1 60.56 786 GLY A N 1
ATOM 6308 C CA . GLY A 1 786 ? -12.094 111.25 28.953 1 60.56 786 GLY A CA 1
ATOM 6309 C C . GLY A 1 786 ? -13.172 111.625 29.953 1 60.56 786 GLY A C 1
ATOM 6310 O O . GLY A 1 786 ? -14.117 112.375 29.609 1 60.56 786 GLY A O 1
ATOM 6311 N N . VAL A 1 787 ? -13.227 111.062 31.031 1 58.53 787 VAL A N 1
ATOM 6312 C CA . VAL A 1 787 ? -14.281 111.438 31.969 1 58.53 787 VAL A CA 1
ATOM 6313 C C . VAL A 1 787 ? -13.969 112.812 32.594 1 58.53 787 VAL A C 1
ATOM 6315 O O . VAL A 1 787 ? -13.539 112.875 33.75 1 58.53 787 VAL A O 1
ATOM 6318 N N . GLU A 1 788 ? -13.117 113.625 32.062 1 53.97 788 GLU A N 1
ATOM 6319 C CA . GLU A 1 788 ? -12.797 114.875 32.625 1 53.97 788 GLU A CA 1
ATOM 6320 C C . GLU A 1 788 ? -14.062 115.688 33 1 53.97 788 GLU A C 1
ATOM 6322 O O . GLU A 1 788 ? -14 116.688 33.688 1 53.97 788 GLU A O 1
ATOM 6327 N N . GLY A 1 789 ? -15.133 115.438 32.562 1 55.09 789 GLY A N 1
ATOM 6328 C CA . GLY A 1 789 ? -16.25 116.375 32.531 1 55.09 789 GLY A CA 1
ATOM 6329 C C . GLY A 1 789 ? -16.953 116.438 33.875 1 55.09 789 GLY A C 1
ATOM 6330 O O . GLY A 1 789 ? -16.453 116 34.906 1 55.09 789 GLY A O 1
ATOM 6331 N N . LYS A 1 790 ? -18.281 116.875 33.812 1 63.28 790 LYS A N 1
ATOM 6332 C CA . LYS A 1 790 ? -19.328 117.25 34.75 1 63.28 790 LYS A CA 1
ATOM 6333 C C . LYS A 1 790 ? -19.875 116.062 35.531 1 63.28 790 LYS A C 1
ATOM 6335 O O . LYS A 1 790 ? -20.531 115.188 34.969 1 63.28 790 LYS A O 1
ATOM 6340 N N . LEU A 1 791 ? -19.25 115.75 36.781 1 78.06 791 LEU A N 1
ATOM 6341 C CA . LEU A 1 791 ? -19.766 114.75 37.688 1 78.06 791 LEU A CA 1
ATOM 6342 C C . LEU A 1 791 ? -21.016 115.25 38.406 1 78.06 791 LEU A C 1
ATOM 6344 O O . LEU A 1 791 ? -21.016 116.312 38.969 1 78.06 791 LEU A O 1
ATOM 6348 N N . GLN A 1 792 ? -22.062 114.562 38.188 1 83.62 792 GLN A N 1
ATOM 6349 C CA . GLN A 1 792 ? -23.297 114.875 38.906 1 83.62 792 GLN A CA 1
ATOM 6350 C C . GLN A 1 792 ? -23.688 113.75 39.844 1 83.62 792 GLN A C 1
ATOM 6352 O O . GLN A 1 792 ? -23.516 112.562 39.5 1 83.62 792 GLN A O 1
ATOM 6357 N N . ILE A 1 793 ? -24.031 114.062 41 1 90.19 793 ILE A N 1
ATOM 6358 C CA . ILE A 1 793 ? -24.469 113.062 42.031 1 90.19 793 ILE A CA 1
ATOM 6359 C C . ILE A 1 793 ? -25.984 113.125 42.125 1 90.19 793 ILE A C 1
ATOM 6361 O O . ILE A 1 793 ? -26.594 114.125 42.312 1 90.19 793 ILE A O 1
ATOM 6365 N N . ALA A 1 794 ? -26.562 111.938 41.906 1 90.88 794 ALA A N 1
ATOM 6366 C CA . ALA A 1 794 ? -28 111.812 42.062 1 90.88 794 ALA A CA 1
ATOM 6367 C C . ALA A 1 794 ? -28.406 111.625 43.5 1 90.88 794 ALA A C 1
ATOM 6369 O O . ALA A 1 794 ? -27.656 111 44.281 1 90.88 794 ALA A O 1
ATOM 6370 N N . THR A 1 795 ? -29.578 112.188 43.906 1 91.44 795 THR A N 1
ATOM 6371 C CA . THR A 1 795 ? -30.094 112 45.25 1 91.44 795 THR A CA 1
ATOM 6372 C C . THR A 1 795 ? -31.484 111.375 45.219 1 91.44 795 THR A C 1
ATOM 6374 O O . THR A 1 795 ? -32.281 111.688 44.344 1 91.44 795 THR A O 1
ATOM 6377 N N . THR A 1 796 ? -31.672 110.375 46.062 1 92.38 796 THR A N 1
ATOM 6378 C CA . THR A 1 796 ? -32.969 109.688 46.188 1 92.38 796 THR A CA 1
ATOM 6379 C C . THR A 1 796 ? -33.344 109.562 47.688 1 92.38 796 THR A C 1
ATOM 6381 O O . THR A 1 796 ? -32.531 109.125 48.5 1 92.38 796 THR A O 1
ATOM 6384 N N . GLN A 1 797 ? -34.562 110.062 48.031 1 91.5 797 GLN A N 1
ATOM 6385 C CA . GLN A 1 797 ? -35.031 109.938 49.406 1 91.5 797 GLN A CA 1
ATOM 6386 C C . GLN A 1 797 ? -35.656 108.625 49.688 1 91.5 797 GLN A C 1
ATOM 6388 O O . GLN A 1 797 ? -36.625 108.188 49.031 1 91.5 797 GLN A O 1
ATOM 6393 N N . LEU A 1 798 ? -35.094 107.875 50.656 1 92.44 798 LEU A N 1
ATOM 6394 C CA . LEU A 1 798 ? -35.625 106.562 51.094 1 92.44 798 LEU A CA 1
ATOM 6395 C C . LEU A 1 798 ? -36.562 106.75 52.281 1 92.44 798 LEU A C 1
ATOM 6397 O O . LEU A 1 798 ? -36.188 107.375 53.312 1 92.44 798 LEU A O 1
ATOM 6401 N N . GLU A 1 799 ? -37.719 106.375 52.188 1 90.5 799 GLU A N 1
ATOM 6402 C CA . GLU A 1 799 ? -38.719 106.438 53.281 1 90.5 799 GLU A CA 1
ATOM 6403 C C . GLU A 1 799 ? -38.656 105.188 54.125 1 90.5 799 GLU A C 1
ATOM 6405 O O . GLU A 1 799 ? -38.188 104.125 53.656 1 90.5 799 GLU A O 1
ATOM 6410 N N . PRO A 1 800 ? -39.125 105.375 55.438 1 90.25 800 PRO A N 1
ATOM 6411 C CA . PRO A 1 800 ? -39.188 104.188 56.25 1 90.25 800 PRO A CA 1
ATOM 6412 C C . PRO A 1 800 ? -40.062 103.062 55.656 1 90.25 800 PRO A C 1
ATOM 6414 O O . PRO A 1 800 ? -41.188 103.312 55.281 1 90.25 800 PRO A O 1
ATOM 6417 N N . GLY A 1 801 ? -39.5 101.812 55.469 1 88.31 801 GLY A N 1
ATOM 6418 C CA . GLY A 1 801 ? -40.156 100.688 54.844 1 88.31 801 GLY A CA 1
ATOM 6419 C C . GLY A 1 801 ? -39.719 100.438 53.438 1 88.31 801 GLY A C 1
ATOM 6420 O O . GLY A 1 801 ? -40.031 99.438 52.844 1 88.31 801 GLY A O 1
ATOM 6421 N N . ASP A 1 802 ? -38.969 101.375 52.875 1 92.88 802 ASP A N 1
ATOM 6422 C CA . ASP A 1 802 ? -38.5 101.188 51.5 1 92.88 802 ASP A CA 1
ATOM 6423 C C . ASP A 1 802 ? -37.375 100.188 51.438 1 92.88 802 ASP A C 1
ATOM 6425 O O . ASP A 1 802 ? -36.625 100 52.406 1 92.88 802 ASP A O 1
ATOM 6429 N N . VAL A 1 803 ? -37.312 99.5 50.344 1 94 803 VAL A N 1
ATOM 6430 C CA . VAL A 1 803 ? -36.25 98.562 50.062 1 94 803 VAL A CA 1
ATOM 6431 C C . VAL A 1 803 ? -35.562 98.875 48.75 1 94 803 VAL A C 1
ATOM 6433 O O . VAL A 1 803 ? -36.25 99.062 47.75 1 94 803 VAL A O 1
ATOM 6436 N N . LEU A 1 804 ? -34.281 99 48.719 1 94.44 804 LEU A N 1
ATOM 6437 C CA . LEU A 1 804 ? -33.469 99.25 47.531 1 94.44 804 LEU A CA 1
ATOM 6438 C C . LEU A 1 804 ? -32.719 98 47.094 1 94.44 804 LEU A C 1
ATOM 6440 O O . LEU A 1 804 ? -32.125 97.312 47.906 1 94.44 804 LEU A O 1
ATOM 6444 N N . PHE A 1 805 ? -32.844 97.688 45.875 1 94.44 805 PHE A N 1
ATOM 6445 C CA . PHE A 1 805 ? -32.094 96.562 45.281 1 94.44 805 PHE A CA 1
ATOM 6446 C C . PHE A 1 805 ? -31.078 97.062 44.281 1 94.44 805 PHE A C 1
ATOM 6448 O O . PHE A 1 805 ? -31.438 97.75 43.344 1 94.44 805 PHE A O 1
ATOM 6455 N N . VAL A 1 806 ? -29.812 96.688 44.438 1 94.5 806 VAL A N 1
ATOM 6456 C CA . VAL A 1 806 ? -28.719 96.938 43.5 1 94.5 806 VAL A CA 1
ATOM 6457 C C . VAL A 1 806 ? -28.078 95.625 43.062 1 94.5 806 VAL A C 1
ATOM 6459 O O . VAL A 1 806 ? -27.859 94.75 43.906 1 94.5 806 VAL A O 1
ATOM 6462 N N . GLY A 1 807 ? -27.844 95.5 41.812 1 93 807 GLY A N 1
ATOM 6463 C CA . GLY A 1 807 ? -27.281 94.188 41.375 1 93 807 GLY A CA 1
ATOM 6464 C C . GLY A 1 807 ? -26.531 94.312 40.062 1 93 807 GLY A C 1
ATOM 6465 O O . GLY A 1 807 ? -26.641 95.375 39.375 1 93 807 GLY A O 1
ATOM 6466 N N . SER A 1 808 ? -25.766 93.312 39.719 1 92.56 808 SER A N 1
ATOM 6467 C CA . SER A 1 808 ? -24.984 93.25 38.5 1 92.56 808 SER A CA 1
ATOM 6468 C C . SER A 1 808 ? -25.844 92.75 37.312 1 92.56 808 SER A C 1
ATOM 6470 O O . SER A 1 808 ? -27.031 92.438 37.5 1 92.56 808 SER A O 1
ATOM 6472 N N . ASP A 1 809 ? -25.312 92.688 36.094 1 90.31 809 ASP A N 1
ATOM 6473 C CA . ASP A 1 809 ? -26.031 92.312 34.875 1 90.31 809 ASP A CA 1
ATOM 6474 C C . ASP A 1 809 ? -26.422 90.875 34.875 1 90.31 809 ASP A C 1
ATOM 6476 O O . ASP A 1 809 ? -27.25 90.438 34.094 1 90.31 809 ASP A O 1
ATOM 6480 N N . GLY A 1 810 ? -25.938 90.125 35.75 1 89.44 810 GLY A N 1
ATOM 6481 C CA . GLY A 1 810 ? -26.328 88.75 35.875 1 89.44 810 GLY A CA 1
ATOM 6482 C C . GLY A 1 810 ? -27.812 88.562 36.156 1 89.44 810 GLY A C 1
ATOM 6483 O O . GLY A 1 810 ? -28.375 87.5 35.906 1 89.44 810 GLY A O 1
ATOM 6484 N N . ARG A 1 811 ? -28.359 89.5 36.75 1 89.69 811 ARG A N 1
ATOM 6485 C CA . ARG A 1 811 ? -29.781 89.438 37.094 1 89.69 811 ARG A CA 1
ATOM 6486 C C . ARG A 1 811 ? -30.656 89.438 35.844 1 89.69 811 ARG A C 1
ATOM 6488 O O . ARG A 1 811 ? -31.781 88.938 35.875 1 89.69 811 ARG A O 1
ATOM 6495 N N . ASP A 1 812 ? -30.109 90 34.781 1 89.38 812 ASP A N 1
ATOM 6496 C CA . ASP A 1 812 ? -30.875 90.062 33.531 1 89.38 812 ASP A CA 1
ATOM 6497 C C . ASP A 1 812 ? -30.453 89 32.531 1 89.38 812 ASP A C 1
ATOM 6499 O O . ASP A 1 812 ? -31.234 88.625 31.672 1 89.38 812 ASP A O 1
ATOM 6503 N N . ASP A 1 813 ? -29.219 88.625 32.562 1 88.25 813 ASP A N 1
ATOM 6504 C CA . ASP A 1 813 ? -28.688 87.625 31.578 1 88.25 813 ASP A CA 1
ATOM 6505 C C . ASP A 1 813 ? -29.047 86.25 31.969 1 88.25 813 ASP A C 1
ATOM 6507 O O . ASP A 1 813 ? -28.219 85.5 32.562 1 88.25 813 ASP A O 1
ATOM 6511 N N . ILE A 1 814 ? -30.141 85.812 31.609 1 90.06 814 ILE A N 1
ATOM 6512 C CA . ILE A 1 814 ? -30.656 84.5 31.938 1 90.06 814 ILE A CA 1
ATOM 6513 C C . ILE A 1 814 ? -31.109 83.75 30.672 1 90.06 814 ILE A C 1
ATOM 6515 O O . ILE A 1 814 ? -31.672 84.375 29.766 1 90.06 814 ILE A O 1
ATOM 6519 N N . ILE A 1 815 ? -30.797 82.562 30.594 1 87.62 815 ILE A N 1
ATOM 6520 C CA . ILE A 1 815 ? -31.266 81.688 29.5 1 87.62 815 ILE A CA 1
ATOM 6521 C C . ILE A 1 815 ? -32.656 81.125 29.844 1 87.62 815 ILE A C 1
ATOM 6523 O O . ILE A 1 815 ? -32.781 80.375 30.781 1 87.62 815 ILE A O 1
ATOM 6527 N N . LEU A 1 816 ? -33.594 81.438 29.109 1 85.69 816 LEU A N 1
ATOM 6528 C CA . LEU A 1 816 ? -34.969 81.125 29.406 1 85.69 816 LEU A CA 1
ATOM 6529 C C . LEU A 1 816 ? -35.312 79.75 28.797 1 85.69 816 LEU A C 1
ATOM 6531 O O . LEU A 1 816 ? -36.281 79.125 29.219 1 85.69 816 LEU A O 1
ATOM 6535 N N . GLY A 1 817 ? -34.594 79.312 27.734 1 81.94 817 GLY A N 1
ATOM 6536 C CA . GLY A 1 817 ? -34.875 78 27.094 1 81.94 817 GLY A CA 1
ATOM 6537 C C . GLY A 1 817 ? -34.156 77.875 25.766 1 81.94 817 GLY A C 1
ATOM 6538 O O . GLY A 1 817 ? -33.219 78.625 25.453 1 81.94 817 GLY A O 1
ATOM 6539 N N . TYR A 1 818 ? -34.188 76.688 25.156 1 81.5 818 TYR A N 1
ATOM 6540 C CA . TYR A 1 818 ? -33.594 76.375 23.875 1 81.5 818 TYR A CA 1
ATOM 6541 C C . TYR A 1 818 ? -34.625 76.375 22.766 1 81.5 818 TYR A C 1
ATOM 6543 O O . TYR A 1 818 ? -35.75 75.938 22.984 1 81.5 818 TYR A O 1
ATOM 6551 N N . ASP A 1 819 ? -34.406 77.25 21.781 1 76.81 819 ASP A N 1
ATOM 6552 C CA . ASP A 1 819 ? -35.344 77.25 20.656 1 76.81 819 ASP A CA 1
ATOM 6553 C C . ASP A 1 819 ? -35.344 75.875 19.922 1 76.81 819 ASP A C 1
ATOM 6555 O O . ASP A 1 819 ? -34.594 75 20.266 1 76.81 819 ASP A O 1
ATOM 6559 N N . GLU A 1 820 ? -36.344 75.625 18.922 1 73.56 820 GLU A N 1
ATOM 6560 C CA . GLU A 1 820 ? -36.531 74.438 18.141 1 73.56 820 GLU A CA 1
ATOM 6561 C C . GLU A 1 820 ? -35.25 74 17.422 1 73.56 820 GLU A C 1
ATOM 6563 O O . GLU A 1 820 ? -35.031 72.812 17.172 1 73.56 820 GLU A O 1
ATOM 6568 N N . HIS A 1 821 ? -34.281 74.938 17.141 1 78.06 821 HIS A N 1
ATOM 6569 C CA . HIS A 1 821 ? -33.031 74.688 16.422 1 78.06 821 HIS A CA 1
ATOM 6570 C C . HIS A 1 821 ? -31.875 74.438 17.406 1 78.06 821 HIS A C 1
ATOM 6572 O O . HIS A 1 821 ? -30.734 74.25 16.984 1 78.06 821 HIS A O 1
ATOM 6578 N N . GLY A 1 822 ? -32.062 74.5 18.641 1 76.06 822 GLY A N 1
ATOM 6579 C CA . GLY A 1 822 ? -31.047 74.25 19.656 1 76.06 822 GLY A CA 1
ATOM 6580 C C . GLY A 1 822 ? -30.344 75.5 20.125 1 76.06 822 GLY A C 1
ATOM 6581 O O . GLY A 1 822 ? -29.344 75.438 20.828 1 76.06 822 GLY A O 1
ATOM 6582 N N . ASP A 1 823 ? -30.828 76.625 19.641 1 77.38 823 ASP A N 1
ATOM 6583 C CA . ASP A 1 823 ? -30.156 77.875 20.016 1 77.38 823 ASP A CA 1
ATOM 6584 C C . ASP A 1 823 ? -30.672 78.375 21.344 1 77.38 823 ASP A C 1
ATOM 6586 O O . ASP A 1 823 ? -31.859 78.25 21.672 1 77.38 823 ASP A O 1
ATOM 6590 N N . ARG A 1 824 ? -29.938 79.062 22.047 1 81.12 824 ARG A N 1
ATOM 6591 C CA . ARG A 1 824 ? -30.234 79.625 23.375 1 81.12 824 ARG A CA 1
ATOM 6592 C C . ARG A 1 824 ? -31.141 80.812 23.297 1 81.12 824 ARG A C 1
ATOM 6594 O O . ARG A 1 824 ? -30.922 81.688 22.453 1 81.12 824 ARG A O 1
ATOM 6601 N N . ILE A 1 825 ? -32.312 81 24.016 1 84.75 825 ILE A N 1
ATOM 6602 C CA . ILE A 1 825 ? -33.188 82.125 24.172 1 84.75 825 ILE A CA 1
ATOM 6603 C C . ILE A 1 825 ? -32.75 82.938 25.391 1 84.75 825 ILE A C 1
ATOM 6605 O O . ILE A 1 825 ? -32.906 82.5 26.531 1 84.75 825 ILE A O 1
ATOM 6609 N N . ILE A 1 826 ? -32.156 84.188 25.234 1 83.5 826 ILE A N 1
ATOM 6610 C CA . ILE A 1 826 ? -31.656 85.062 26.312 1 83.5 826 ILE A CA 1
ATOM 6611 C C . ILE A 1 826 ? -32.719 86.062 26.688 1 83.5 826 ILE A C 1
ATOM 6613 O O . ILE A 1 826 ? -33.438 86.562 25.828 1 83.5 826 ILE A O 1
ATOM 6617 N N . ASN A 1 827 ? -32.938 86.312 27.891 1 87.12 827 ASN A N 1
ATOM 6618 C CA . ASN A 1 827 ? -33.875 87.312 28.406 1 87.12 827 ASN A CA 1
ATOM 6619 C C . ASN A 1 827 ? -33.562 88.688 27.875 1 87.12 827 ASN A C 1
ATOM 6621 O O . ASN A 1 827 ? -32.438 89.188 28.047 1 87.12 827 ASN A O 1
ATOM 6625 N N . GLU A 1 828 ? -34.469 89.375 27.188 1 83.19 828 GLU A N 1
ATOM 6626 C CA . GLU A 1 828 ? -34.281 90.75 26.719 1 83.19 828 GLU A CA 1
ATOM 6627 C C . GLU A 1 828 ? -35.188 91.75 27.453 1 83.19 828 GLU A C 1
ATOM 6629 O O . GLU A 1 828 ? -35.094 92.938 27.266 1 83.19 828 GLU A O 1
ATOM 6634 N N . ASP A 1 829 ? -35.969 91.25 28.344 1 83.44 829 ASP A N 1
ATOM 6635 C CA . ASP A 1 829 ? -36.906 92.062 29.094 1 83.44 829 ASP A CA 1
ATOM 6636 C C . ASP A 1 829 ? -36.312 92.5 30.422 1 83.44 829 ASP A C 1
ATOM 6638 O O . ASP A 1 829 ? -36.156 91.688 31.344 1 83.44 829 ASP A O 1
ATOM 6642 N N . GLU A 1 830 ? -36 93.75 30.625 1 82.25 830 GLU A N 1
ATOM 6643 C CA . GLU A 1 830 ? -35.438 94.25 31.859 1 82.25 830 GLU A CA 1
ATOM 6644 C C . GLU A 1 830 ? -36.469 94.312 32.969 1 82.25 830 GLU A C 1
ATOM 6646 O O . GLU A 1 830 ? -36.125 94.375 34.156 1 82.25 830 GLU A O 1
ATOM 6651 N N . THR A 1 831 ? -37.688 94.25 32.656 1 89.44 831 THR A N 1
ATOM 6652 C CA . THR A 1 831 ? -38.75 94.375 33.625 1 89.44 831 THR A CA 1
ATOM 6653 C C . THR A 1 831 ? -39.031 93.062 34.344 1 89.44 831 THR A C 1
ATOM 6655 O O . THR A 1 831 ? -39.812 93 35.281 1 89.44 831 THR A O 1
ATOM 6658 N N . LEU A 1 832 ? -38.5 92.125 33.812 1 90.56 832 LEU A N 1
ATOM 6659 C CA . LEU A 1 832 ? -38.656 90.812 34.469 1 90.56 832 LEU A CA 1
ATOM 6660 C C . LEU A 1 832 ? -38.188 90.875 35.906 1 90.56 832 LEU A C 1
ATOM 6662 O O . LEU A 1 832 ? -38.812 90.312 36.812 1 90.56 832 LEU A O 1
ATOM 6666 N N . PHE A 1 833 ? -37.062 91.438 36.188 1 90.75 833 PHE A N 1
ATOM 6667 C CA . PHE A 1 833 ? -36.5 91.562 37.531 1 90.75 833 PHE A CA 1
ATOM 6668 C C . PHE A 1 833 ? -37.469 92.312 38.438 1 90.75 833 PHE A C 1
ATOM 6670 O O . PHE A 1 833 ? -37.625 92 39.594 1 90.75 833 PHE A O 1
ATOM 6677 N N . LEU A 1 834 ? -38.156 93.312 37.875 1 92.75 834 LEU A N 1
ATOM 6678 C CA . LEU A 1 834 ? -39.156 94.062 38.656 1 92.75 834 LEU A CA 1
ATOM 6679 C C . LEU A 1 834 ? -40.312 93.125 39.062 1 92.75 834 LEU A C 1
ATOM 6681 O O . LEU A 1 834 ? -40.75 93.188 40.219 1 92.75 834 LEU A O 1
ATOM 6685 N N . ARG A 1 835 ? -40.719 92.312 38.188 1 91.75 835 ARG A N 1
ATOM 6686 C CA . ARG A 1 835 ? -41.812 91.375 38.469 1 91.75 835 ARG A CA 1
ATOM 6687 C C . ARG A 1 835 ? -41.375 90.312 39.531 1 91.75 835 ARG A C 1
ATOM 6689 O O . ARG A 1 835 ? -42.188 90 40.406 1 91.75 835 ARG A O 1
ATOM 6696 N N . ILE A 1 836 ? -40.25 89.875 39.469 1 91.31 836 ILE A N 1
ATOM 6697 C CA . ILE A 1 836 ? -39.75 88.938 40.438 1 91.31 836 ILE A CA 1
ATOM 6698 C C . ILE A 1 836 ? -39.719 89.5 41.844 1 91.31 836 ILE A C 1
ATOM 6700 O O . ILE A 1 836 ? -40.062 88.875 42.812 1 91.31 836 ILE A O 1
ATOM 6704 N N . ILE A 1 837 ? -39.25 90.75 41.906 1 91.94 837 ILE A N 1
ATOM 6705 C CA . ILE A 1 837 ? -39.188 91.438 43.219 1 91.94 837 ILE A CA 1
ATOM 6706 C C . ILE A 1 837 ? -40.625 91.625 43.75 1 91.94 837 ILE A C 1
ATOM 6708 O O . ILE A 1 837 ? -40.875 91.438 44.938 1 91.94 837 ILE A O 1
ATOM 6712 N N . GLU A 1 838 ? -41.531 91.938 42.938 1 90.31 838 GLU A N 1
ATOM 6713 C CA . GLU A 1 838 ? -42.906 92.188 43.344 1 90.31 838 GLU A CA 1
ATOM 6714 C C . GLU A 1 838 ? -43.531 90.875 43.812 1 90.31 838 GLU A C 1
ATOM 6716 O O . GLU A 1 838 ? -44.344 90.875 44.75 1 90.31 838 GLU A O 1
ATOM 6721 N N . GLU A 1 839 ? -43.25 89.812 43.219 1 85.06 839 GLU A N 1
ATOM 6722 C CA . GLU A 1 839 ? -43.844 88.562 43.562 1 85.06 839 GLU A CA 1
ATOM 6723 C C . GLU A 1 839 ? -43.219 87.938 44.812 1 85.06 839 GLU A C 1
ATOM 6725 O O . GLU A 1 839 ? -43.906 87.25 45.594 1 85.06 839 GLU A O 1
ATOM 6730 N N . ASN A 1 840 ? -41.969 88.062 45.031 1 77.88 840 ASN A N 1
ATOM 6731 C CA . ASN A 1 840 ? -41.312 87.375 46.094 1 77.88 840 ASN A CA 1
ATOM 6732 C C . ASN A 1 840 ? -40.938 88.375 47.25 1 77.88 840 ASN A C 1
ATOM 6734 O O . ASN A 1 840 ? -40.625 87.875 48.344 1 77.88 840 ASN A O 1
ATOM 6738 N N . GLY A 1 841 ? -41.156 89.625 47.219 1 63.56 841 GLY A N 1
ATOM 6739 C CA . GLY A 1 841 ? -41.156 90.812 48.062 1 63.56 841 GLY A CA 1
ATOM 6740 C C . GLY A 1 841 ? -40.031 90.812 49.062 1 63.56 841 GLY A C 1
ATOM 6741 O O . GLY A 1 841 ? -39.812 91.812 49.75 1 63.56 841 GLY A O 1
ATOM 6742 N N . GLY A 1 842 ? -39 89.75 49.531 1 70.06 842 GLY A N 1
ATOM 6743 C CA . GLY A 1 842 ? -38.406 89.938 50.844 1 70.06 842 GLY A CA 1
ATOM 6744 C C . GLY A 1 842 ? -36.906 89.625 50.875 1 70.06 842 GLY A C 1
ATOM 6745 O O . GLY A 1 842 ? -36.094 90.5 51.125 1 70.06 842 GLY A O 1
ATOM 6746 N N . ARG A 1 843 ? -36.531 88.438 50.906 1 75.75 843 ARG A N 1
ATOM 6747 C CA . ARG A 1 843 ? -35.156 88.062 51.188 1 75.75 843 ARG A CA 1
ATOM 6748 C C . ARG A 1 843 ? -34.344 87.938 49.906 1 75.75 843 ARG A C 1
ATOM 6750 O O . ARG A 1 843 ? -34.875 87.562 48.844 1 75.75 843 ARG A O 1
ATOM 6757 N N . VAL A 1 844 ? -33.156 88.562 49.875 1 88.81 844 VAL A N 1
ATOM 6758 C CA . VAL A 1 844 ? -32.25 88.5 48.719 1 88.81 844 VAL A CA 1
ATOM 6759 C C . VAL A 1 844 ? -32.094 87.062 48.25 1 88.81 844 VAL A C 1
ATOM 6761 O O . VAL A 1 844 ? -32.031 86.812 47.031 1 88.81 844 VAL A O 1
ATOM 6764 N N . THR A 1 845 ? -32.062 86.062 49.156 1 89.12 845 THR A N 1
ATOM 6765 C CA . THR A 1 845 ? -31.875 84.688 48.812 1 89.12 845 THR A CA 1
ATOM 6766 C C . THR A 1 845 ? -33.094 84.125 48.062 1 89.12 845 THR A C 1
ATOM 6768 O O . THR A 1 845 ? -32.938 83.312 47.125 1 89.12 845 THR A O 1
ATOM 6771 N N . ASP A 1 846 ? -34.281 84.562 48.406 1 88.31 846 ASP A N 1
ATOM 6772 C CA . ASP A 1 846 ? -35.5 84.188 47.719 1 88.31 846 ASP A CA 1
ATOM 6773 C C . ASP A 1 846 ? -35.531 84.75 46.312 1 88.31 846 ASP A C 1
ATOM 6775 O O . ASP A 1 846 ? -36.031 84.125 45.375 1 88.31 846 ASP A O 1
ATOM 6779 N N . ILE A 1 847 ? -35.062 85.875 46.188 1 90.62 847 ILE A N 1
ATOM 6780 C CA . ILE A 1 847 ? -35.031 86.562 44.906 1 90.62 847 ILE A CA 1
ATOM 6781 C C . ILE A 1 847 ? -34.062 85.812 43.969 1 90.62 847 ILE A C 1
ATOM 6783 O O . ILE A 1 847 ? -34.375 85.562 42.812 1 90.62 847 ILE A O 1
ATOM 6787 N N . VAL A 1 848 ? -32.938 85.5 44.531 1 91.25 848 VAL A N 1
ATOM 6788 C CA . VAL A 1 848 ? -31.953 84.75 43.719 1 91.25 848 VAL A CA 1
ATOM 6789 C C . VAL A 1 848 ? -32.531 83.375 43.344 1 91.25 848 VAL A C 1
ATOM 6791 O O . VAL A 1 848 ? -32.344 82.938 42.219 1 91.25 848 VAL A O 1
ATOM 6794 N N . GLY A 1 849 ? -33.094 82.688 44.281 1 89.62 849 GLY A N 1
ATOM 6795 C CA . GLY A 1 849 ? -33.75 81.438 43.969 1 89.62 849 GLY A CA 1
ATOM 6796 C C . GLY A 1 849 ? -34.812 81.562 42.906 1 89.62 849 GLY A C 1
ATOM 6797 O O . GLY A 1 849 ? -34.938 80.688 42.031 1 89.62 849 GLY A O 1
ATOM 6798 N N . ALA A 1 850 ? -35.594 82.625 42.906 1 91.12 850 ALA A N 1
ATOM 6799 C CA . ALA A 1 850 ? -36.625 82.875 41.906 1 91.12 850 ALA A CA 1
ATOM 6800 C C . ALA A 1 850 ? -36 83.125 40.531 1 91.12 850 ALA A C 1
ATOM 6802 O O . ALA A 1 850 ? -36.594 82.688 39.531 1 91.12 850 ALA A O 1
ATOM 6803 N N . ILE A 1 851 ? -34.906 83.75 40.438 1 90.31 851 ILE A N 1
ATOM 6804 C CA . ILE A 1 851 ? -34.219 84 39.188 1 90.31 851 ILE A CA 1
ATOM 6805 C C . ILE A 1 851 ? -33.75 82.625 38.594 1 90.31 851 ILE A C 1
ATOM 6807 O O . ILE A 1 851 ? -33.875 82.375 37.406 1 90.31 851 ILE A O 1
ATOM 6811 N N . GLU A 1 852 ? -33.156 81.875 39.438 1 88.69 852 GLU A N 1
ATOM 6812 C CA . GLU A 1 852 ? -32.656 80.562 39 1 88.69 852 GLU A CA 1
ATOM 6813 C C . GLU A 1 852 ? -33.781 79.625 38.531 1 88.69 852 GLU A C 1
ATOM 6815 O O . GLU A 1 852 ? -33.562 78.812 37.656 1 88.69 852 GLU A O 1
ATOM 6820 N N . GLN A 1 853 ? -34.938 79.75 39.062 1 88.06 853 GLN A N 1
ATOM 6821 C CA . GLN A 1 853 ? -36.094 79 38.656 1 88.06 853 GLN A CA 1
ATOM 6822 C C . GLN A 1 853 ? -36.594 79.375 37.281 1 88.06 853 GLN A C 1
ATOM 6824 O O . GLN A 1 853 ? -37.125 78.562 36.531 1 88.06 853 GLN A O 1
ATOM 6829 N N . ARG A 1 854 ? -36.406 80.562 36.969 1 88.31 854 ARG A N 1
ATOM 6830 C CA . ARG A 1 854 ? -36.844 81.062 35.688 1 88.31 854 ARG A CA 1
ATOM 6831 C C . ARG A 1 854 ? -35.875 80.688 34.562 1 88.31 854 ARG A C 1
ATOM 6833 O O . ARG A 1 854 ? -36.281 80.562 33.406 1 88.31 854 ARG A O 1
ATOM 6840 N N . GLY A 1 855 ? -34.656 80.625 34.906 1 85.81 855 GLY A N 1
ATOM 6841 C CA . GLY A 1 855 ? -33.656 80.25 33.906 1 85.81 855 GLY A CA 1
ATOM 6842 C C . GLY A 1 855 ? -32.281 80.062 34.469 1 85.81 855 GLY A C 1
ATOM 6843 O O . GLY A 1 855 ? -32.062 80.25 35.656 1 85.81 855 GLY A O 1
ATOM 6844 N N . GLU A 1 856 ? -31.359 79.625 33.5 1 88.31 856 GLU A N 1
ATOM 6845 C CA . GLU A 1 856 ? -29.969 79.438 33.906 1 88.31 856 GLU A CA 1
ATOM 6846 C C . GLU A 1 856 ? -29.188 80.75 33.844 1 88.31 856 GLU A C 1
ATOM 6848 O O . GLU A 1 856 ? -29.25 81.5 32.844 1 88.31 856 GLU A O 1
ATOM 6853 N N . ILE A 1 857 ? -28.5 81.125 34.875 1 87.38 857 ILE A N 1
ATOM 6854 C CA . ILE A 1 857 ? -27.703 82.375 34.938 1 87.38 857 ILE A CA 1
ATOM 6855 C C . ILE A 1 857 ? -26.453 82.188 34.062 1 87.38 857 ILE A C 1
ATOM 6857 O O . ILE A 1 857 ? -25.719 81.25 34.188 1 87.38 857 ILE A O 1
ATOM 6861 N N . MET A 1 858 ? -26.219 83.062 33.156 1 85.25 858 MET A N 1
ATOM 6862 C CA . MET A 1 858 ? -25.141 83 32.188 1 85.25 858 MET A CA 1
ATOM 6863 C C . MET A 1 858 ? -23.859 83.625 32.75 1 85.25 858 MET A C 1
ATOM 6865 O O . MET A 1 858 ? -22.75 83.25 32.344 1 85.25 858 MET A O 1
ATOM 6869 N N . ASP A 1 859 ? -24 84.625 33.625 1 86.88 859 ASP A N 1
ATOM 6870 C CA . ASP A 1 859 ? -22.844 85.375 34.125 1 86.88 859 ASP A CA 1
ATOM 6871 C C . ASP A 1 859 ? -22.859 85.438 35.625 1 86.88 859 ASP A C 1
ATOM 6873 O O . ASP A 1 859 ? -23.781 84.938 36.281 1 86.88 859 ASP A O 1
ATOM 6877 N N . ASP A 1 860 ? -21.891 86.125 36.156 1 90.06 860 ASP A N 1
ATOM 6878 C CA . ASP A 1 860 ? -21.812 86.375 37.625 1 90.06 860 ASP A CA 1
ATOM 6879 C C . ASP A 1 860 ? -23 87.188 38.125 1 90.06 860 ASP A C 1
ATOM 6881 O O . ASP A 1 860 ? -23.547 88 37.375 1 90.06 860 ASP A O 1
ATOM 6885 N N . LEU A 1 861 ? -23.5 86.875 39.25 1 92.62 861 LEU A N 1
ATOM 6886 C CA . LEU A 1 861 ? -24.656 87.5 39.812 1 92.62 861 LEU A CA 1
ATOM 6887 C C . LEU A 1 861 ? -24.344 88.062 41.219 1 92.62 861 LEU A C 1
ATOM 6889 O O . LEU A 1 861 ? -23.812 87.375 42.062 1 92.62 861 LEU A O 1
ATOM 6893 N N . SER A 1 862 ? -24.516 89.375 41.406 1 93.62 862 SER A N 1
ATOM 6894 C CA . SER A 1 862 ? -24.438 90 42.719 1 93.62 862 SER A CA 1
ATOM 6895 C C . SER A 1 862 ? -25.641 90.875 42.969 1 93.62 862 SER A C 1
ATOM 6897 O O . SER A 1 862 ? -26.078 91.625 42.062 1 93.62 862 SER A O 1
ATOM 6899 N N . ILE A 1 863 ? -26.266 90.812 44.125 1 94.5 863 ILE A N 1
ATOM 6900 C CA . ILE A 1 863 ? -27.406 91.562 44.5 1 94.5 863 ILE A CA 1
ATOM 6901 C C . ILE A 1 863 ? -27.25 92.062 45.938 1 94.5 863 ILE A C 1
ATOM 6903 O O . ILE A 1 863 ? -26.828 91.312 46.812 1 94.5 863 ILE A O 1
ATOM 6907 N N . MET A 1 864 ? -27.516 93.312 46.094 1 94.38 864 MET A N 1
ATOM 6908 C CA . MET A 1 864 ? -27.516 93.938 47.406 1 94.38 864 MET A CA 1
ATOM 6909 C C . MET A 1 864 ? -28.906 94.5 47.75 1 94.38 864 MET A C 1
ATOM 6911 O O . MET A 1 864 ? -29.531 95.188 46.906 1 94.38 864 MET A O 1
ATOM 6915 N N . ARG A 1 865 ? -29.391 94.125 48.844 1 95.06 865 ARG A N 1
ATOM 6916 C CA . ARG A 1 865 ? -30.672 94.562 49.375 1 95.06 865 ARG A CA 1
ATOM 6917 C C . ARG A 1 865 ? -30.469 95.562 50.562 1 95.06 865 ARG A C 1
ATOM 6919 O O . ARG A 1 865 ? -29.844 95.188 51.531 1 95.06 865 ARG A O 1
ATOM 6926 N N . ILE A 1 866 ? -30.953 96.688 50.406 1 94.25 866 ILE A N 1
ATOM 6927 C CA . ILE A 1 866 ? -30.859 97.75 51.438 1 94.25 866 ILE A CA 1
ATOM 6928 C C . ILE A 1 866 ? -32.25 98.125 51.906 1 94.25 866 ILE A C 1
ATOM 6930 O O . ILE A 1 866 ? -33.062 98.562 51.125 1 94.25 866 ILE A O 1
ATOM 6934 N N . GLU A 1 867 ? -32.469 98 53.219 1 93.31 867 GLU A N 1
ATOM 6935 C CA . GLU A 1 867 ? -33.812 98.25 53.781 1 93.31 867 GLU A CA 1
ATOM 6936 C C . GLU A 1 867 ? -33.75 99.312 54.875 1 93.31 867 GLU A C 1
ATOM 6938 O O . GLU A 1 867 ? -32.844 99.25 55.719 1 93.31 867 GLU A O 1
ATOM 6943 N N . ARG A 1 868 ? -34.594 100.25 54.75 1 92.94 868 ARG A N 1
ATOM 6944 C CA . ARG A 1 868 ? -34.781 101.188 55.844 1 92.94 868 ARG A CA 1
ATOM 6945 C C . ARG A 1 868 ? -35.906 100.75 56.75 1 92.94 868 ARG A C 1
ATOM 6947 O O . ARG A 1 868 ? -37.062 100.688 56.344 1 92.94 868 ARG A O 1
ATOM 6954 N N . TYR A 1 869 ? -35.5 100.562 57.969 1 88.06 869 TYR A N 1
ATOM 6955 C CA . TYR A 1 869 ? -36.469 100 58.938 1 88.06 869 TYR A CA 1
ATOM 6956 C C . TYR A 1 869 ? -37.438 101.125 59.406 1 88.06 869 TYR A C 1
ATOM 6958 O O . TYR A 1 869 ? -37.125 102.312 59.344 1 88.06 869 TYR A O 1
ATOM 6966 N N . VAL A 1 870 ? -38.656 100.688 59.812 1 78.75 870 VAL A N 1
ATOM 6967 C CA . VAL A 1 870 ? -39.688 101.562 60.312 1 78.75 870 VAL A CA 1
ATOM 6968 C C . VAL A 1 870 ? -39.438 101.875 61.781 1 78.75 870 VAL A C 1
ATOM 6970 O O . VAL A 1 870 ? -39.125 100.938 62.562 1 78.75 870 VAL A O 1
ATOM 6973 N N . GLU A 1 871 ? -38.969 103.062 62.094 1 64.25 871 GLU A N 1
ATOM 6974 C CA . GLU A 1 871 ? -38.781 103.438 63.5 1 64.25 871 GLU A CA 1
ATOM 6975 C C . GLU A 1 871 ? -40.094 103.312 64.25 1 64.25 871 GLU A C 1
ATOM 6977 O O . GLU A 1 871 ? -41.156 103.688 63.75 1 64.25 871 GLU A O 1
ATOM 6982 N N . GLN A 1 872 ? -40.188 102.375 65.188 1 53.22 872 GLN A N 1
ATOM 6983 C CA . GLN A 1 872 ? -41.375 102.438 66.062 1 53.22 872 GLN A CA 1
ATOM 6984 C C . GLN A 1 872 ? -41.406 103.75 66.875 1 53.22 872 GLN A C 1
ATOM 6986 O O . GLN A 1 872 ? -40.844 103.875 67.938 1 53.22 872 GLN A O 1
ATOM 6991 N N . ARG A 1 873 ? -41.219 104.75 66.438 1 48.56 873 ARG A N 1
ATOM 6992 C CA . ARG A 1 873 ? -41.438 105.938 67.312 1 48.56 873 ARG A CA 1
ATOM 6993 C C . ARG A 1 873 ? -42.844 106 67.875 1 48.56 873 ARG A C 1
ATOM 6995 O O . ARG A 1 873 ? -43.781 105.562 67.188 1 48.56 873 ARG A O 1
ATOM 7002 N N . ASN A 1 874 ? -42.812 106 69.062 1 43.69 874 ASN A N 1
ATOM 7003 C CA . ASN A 1 874 ? -44 106.5 69.812 1 43.69 874 ASN A CA 1
ATOM 7004 C C . ASN A 1 874 ? -44.562 107.75 69.188 1 43.69 874 ASN A C 1
ATOM 7006 O O . ASN A 1 874 ? -43.844 108.688 68.938 1 43.69 874 ASN A O 1
ATOM 7010 N N . ASN A 1 875 ? -45.594 107.625 68.5 1 41.91 875 ASN A N 1
ATOM 7011 C CA . ASN A 1 875 ? -46.406 108.688 67.938 1 41.91 875 ASN A CA 1
ATOM 7012 C C . ASN A 1 875 ? -46.531 109.812 68.875 1 41.91 875 ASN A C 1
ATOM 7014 O O . ASN A 1 875 ? -47.406 109.875 69.75 1 41.91 875 ASN A O 1
ATOM 7018 N N . HIS A 1 876 ? -45.594 110.25 69.562 1 41.78 876 HIS A N 1
ATOM 7019 C CA . HIS A 1 876 ? -45.969 111.438 70.312 1 41.78 876 HIS A CA 1
ATOM 7020 C C . HIS A 1 876 ? -46.812 112.438 69.5 1 41.78 876 HIS A C 1
ATOM 7022 O O . HIS A 1 876 ? -46.812 112.375 68.312 1 41.78 876 HIS A O 1
ATOM 7028 N N . HIS A 1 877 ? -47.469 113.5 70.25 1 45.03 877 HIS A N 1
ATOM 7029 C CA . HIS A 1 877 ? -48.469 114.5 70 1 45.03 877 HIS A CA 1
ATOM 7030 C C . HIS A 1 877 ? -48.062 115.375 68.812 1 45.03 877 HIS A C 1
ATOM 7032 O O . HIS A 1 877 ? -46.969 115.938 68.812 1 45.03 877 HIS A O 1
ATOM 7038 N N . ALA A 1 878 ? -48.5 115.125 67.75 1 49.22 878 ALA A N 1
ATOM 7039 C CA . ALA A 1 878 ? -48.5 115.938 66.5 1 49.22 878 ALA A CA 1
ATOM 7040 C C . ALA A 1 878 ? -48.875 117.438 66.812 1 49.22 878 ALA A C 1
ATOM 7042 O O . ALA A 1 878 ? -50.062 117.688 67.062 1 49.22 878 ALA A O 1
ATOM 7043 N N . PHE A 1 879 ? -48.156 118.125 67.625 1 53.06 879 PHE A N 1
ATOM 7044 C CA . PHE A 1 879 ? -48.469 119.562 67.875 1 53.06 879 PHE A CA 1
ATOM 7045 C C . PHE A 1 879 ? -48.656 120.25 66.5 1 53.06 879 PHE A C 1
ATOM 7047 O O . PHE A 1 879 ? -47.938 120 65.562 1 53.06 879 PHE A O 1
ATOM 7054 N N . ASP A 1 880 ? -49.781 120.75 66.188 1 62.84 880 ASP A N 1
ATOM 7055 C CA . ASP A 1 880 ? -50.281 121.438 65 1 62.84 880 ASP A CA 1
ATOM 7056 C C . ASP A 1 880 ? -49.469 122.75 64.75 1 62.84 880 ASP A C 1
ATOM 7058 O O . ASP A 1 880 ? -49.719 123.75 65.375 1 62.84 880 ASP A O 1
ATOM 7062 N N . TYR A 1 881 ? -48.281 122.75 64.062 1 72.94 881 TYR A N 1
ATOM 7063 C CA . TYR A 1 881 ? -47.5 123.875 63.656 1 72.94 881 TYR A CA 1
ATOM 7064 C C . TYR A 1 881 ? -48.281 124.75 62.719 1 72.94 881 TYR A C 1
ATOM 7066 O O . TYR A 1 881 ? -48.031 126 62.625 1 72.94 881 TYR A O 1
ATOM 7074 N N . GLY A 1 882 ? -49.312 124.25 62.125 1 75.75 882 GLY A N 1
ATOM 7075 C CA . GLY A 1 882 ? -50.125 125.062 61.25 1 75.75 882 GLY A CA 1
ATOM 7076 C C . GLY A 1 882 ? -50.781 126.188 61.938 1 75.75 882 GLY A C 1
ATOM 7077 O O . GLY A 1 882 ? -50.812 127.312 61.406 1 75.75 882 GLY A O 1
ATOM 7078 N N . ALA A 1 883 ? -51.188 125.938 63.188 1 76.62 883 ALA A N 1
ATOM 7079 C CA . ALA A 1 883 ? -51.844 127 63.969 1 76.62 883 ALA A CA 1
ATOM 7080 C C . ALA A 1 883 ? -50.844 128 64.375 1 76.62 883 ALA A C 1
ATOM 7082 O O . ALA A 1 883 ? -51.125 129.25 64.375 1 76.62 883 ALA A O 1
ATOM 7083 N N . VAL A 1 884 ? -49.625 127.562 64.688 1 80.5 884 VAL A N 1
ATOM 7084 C CA . VAL A 1 884 ? -48.562 128.5 65.125 1 80.5 884 VAL A CA 1
ATOM 7085 C C . VAL A 1 884 ? -48.125 129.375 63.906 1 80.5 884 VAL A C 1
ATOM 7087 O O . VAL A 1 884 ? -47.906 130.5 64.062 1 80.5 884 VAL A O 1
ATOM 7090 N N . LEU A 1 885 ? -48.188 128.875 62.75 1 81.06 885 LEU A N 1
ATOM 7091 C CA . LEU A 1 885 ? -47.75 129.5 61.531 1 81.06 885 LEU A CA 1
ATOM 7092 C C . LEU A 1 885 ? -48.719 130.625 61.125 1 81.06 885 LEU A C 1
ATOM 7094 O O . LEU A 1 885 ? -48.312 131.625 60.656 1 81.06 885 LEU A O 1
ATOM 7098 N N . SER A 1 886 ? -50 130.25 61.438 1 81.69 886 SER A N 1
ATOM 7099 C CA . SER A 1 886 ? -51 131.375 61.156 1 81.69 886 SER A CA 1
ATOM 7100 C C . SER A 1 886 ? -50.812 132.5 62.094 1 81.69 886 SER A C 1
ATOM 7102 O O . SER A 1 886 ? -50.938 133.625 61.656 1 81.69 886 SER A O 1
ATOM 7104 N N . GLY A 1 887 ? -50.469 132.25 63.312 1 79.94 887 GLY A N 1
ATOM 7105 C CA . GLY A 1 887 ? -50.188 133.375 64.25 1 79.94 887 GLY A CA 1
ATOM 7106 C C . GLY A 1 887 ? -48.906 134.125 63.906 1 79.94 887 GLY A C 1
ATOM 7107 O O . GLY A 1 887 ? -48.875 135.375 63.969 1 79.94 887 GLY A O 1
ATOM 7108 N N . VAL A 1 888 ? -47.938 133.5 63.375 1 82.31 888 VAL A N 1
ATOM 7109 C CA . VAL A 1 888 ? -46.656 134.125 63 1 82.31 888 VAL A CA 1
ATOM 7110 C C . VAL A 1 888 ? -46.844 135 61.781 1 82.31 888 VAL A C 1
ATOM 7112 O O . VAL A 1 888 ? -46.344 136.125 61.719 1 82.31 888 VAL A O 1
ATOM 7115 N N . LYS A 1 889 ? -47.688 134.625 60.875 1 81.25 889 LYS A N 1
ATOM 7116 C CA . LYS A 1 889 ? -47.969 135.375 59.656 1 81.25 889 LYS A CA 1
ATOM 7117 C C . LYS A 1 889 ? -48.75 136.625 60 1 81.25 889 LYS A C 1
ATOM 7119 O O . LYS A 1 889 ? -48.469 137.625 59.438 1 81.25 889 LYS A O 1
ATOM 7124 N N . ARG A 1 890 ? -49.688 136.625 60.969 1 81.44 890 ARG A N 1
ATOM 7125 C CA . ARG A 1 890 ? -50.438 137.75 61.438 1 81.44 890 ARG A CA 1
ATOM 7126 C C . ARG A 1 890 ? -49.531 138.75 62.188 1 81.44 890 ARG A C 1
ATOM 7128 O O . ARG A 1 890 ? -49.594 140 61.938 1 81.44 890 ARG A O 1
ATOM 7135 N N . ASP A 1 891 ? -48.688 138.125 63 1 82.56 891 ASP A N 1
ATOM 7136 C CA . ASP A 1 891 ? -47.781 139 63.75 1 82.56 891 ASP A CA 1
ATOM 7137 C C . ASP A 1 891 ? -46.781 139.625 62.844 1 82.56 891 ASP A C 1
ATOM 7139 O O . ASP A 1 891 ? -46.438 140.875 63.062 1 82.56 891 ASP A O 1
ATOM 7143 N N . LEU A 1 892 ? -46.344 139.125 61.719 1 80.81 892 LEU A N 1
ATOM 7144 C CA . LEU A 1 892 ? -45.406 139.625 60.75 1 80.81 892 LEU A CA 1
ATOM 7145 C C . LEU A 1 892 ? -46.062 140.75 59.906 1 80.81 892 LEU A C 1
ATOM 7147 O O . LEU A 1 892 ? -45.469 141.75 59.625 1 80.81 892 LEU A O 1
ATOM 7151 N N . LYS A 1 893 ? -47.375 140.625 59.656 1 77.88 893 LYS A N 1
ATOM 7152 C CA . LYS A 1 893 ? -48.156 141.625 58.875 1 77.88 893 LYS A CA 1
ATOM 7153 C C . LYS A 1 893 ? -48.438 142.875 59.719 1 77.88 893 LYS A C 1
ATOM 7155 O O . LYS A 1 893 ? -48.469 144 59.156 1 77.88 893 LYS A O 1
ATOM 7160 N N . THR A 1 894 ? -48.531 142.625 61.062 1 80.94 894 THR A N 1
ATOM 7161 C CA . THR A 1 894 ? -48.812 143.75 61.938 1 80.94 894 THR A CA 1
ATOM 7162 C C . THR A 1 894 ? -47.531 144.375 62.469 1 80.94 894 THR A C 1
ATOM 7164 O O . THR A 1 894 ? -47.562 145.375 63.25 1 80.94 894 THR A O 1
ATOM 7167 N N . GLY A 1 895 ? -46.219 143.875 62 1 77.75 895 GLY A N 1
ATOM 7168 C CA . GLY A 1 895 ? -44.938 144.5 62.312 1 77.75 895 GLY A CA 1
ATOM 7169 C C . GLY A 1 895 ? -44.344 144 63.625 1 77.75 895 GLY A C 1
ATOM 7170 O O . GLY A 1 895 ? -43.406 144.625 64.125 1 77.75 895 GLY A O 1
ATOM 7171 N N . GLN A 1 896 ? -45 143.125 64.312 1 80.56 896 GLN A N 1
ATOM 7172 C CA . GLN A 1 896 ? -44.5 142.625 65.562 1 80.56 896 GLN A CA 1
ATOM 7173 C C . GLN A 1 896 ? -43.562 141.5 65.375 1 80.56 896 GLN A C 1
ATOM 7175 O O . GLN A 1 896 ? -43.938 140.375 65.75 1 80.56 896 GLN A O 1
ATOM 7180 N N . THR A 1 897 ? -42.406 141.5 65 1 83.19 897 THR A N 1
ATOM 7181 C CA . THR A 1 897 ? -41.406 140.5 64.625 1 83.19 897 THR A CA 1
ATOM 7182 C C . THR A 1 897 ? -40.906 139.75 65.875 1 83.19 897 THR A C 1
ATOM 7184 O O . THR A 1 897 ? -40.656 138.5 65.875 1 83.19 897 THR A O 1
ATOM 7187 N N . ASP A 1 898 ? -40.781 140.5 67 1 82.56 898 ASP A N 1
ATOM 7188 C CA . ASP A 1 898 ? -40.25 139.875 68.25 1 82.56 898 ASP A CA 1
ATOM 7189 C C . ASP A 1 898 ? -41.25 138.875 68.875 1 82.56 898 ASP A C 1
ATOM 7191 O O . ASP A 1 898 ? -40.875 137.875 69.375 1 82.56 898 ASP A O 1
ATOM 7195 N N . LYS A 1 899 ? -42.5 139.25 68.625 1 81.75 899 LYS A N 1
ATOM 7196 C CA . LYS A 1 899 ? -43.531 138.375 69.125 1 81.75 899 LYS A CA 1
ATOM 7197 C C . LYS A 1 899 ? -43.594 137.125 68.25 1 81.75 899 LYS A C 1
ATOM 7199 O O . LYS A 1 899 ? -43.781 136 68.75 1 81.75 899 LYS A O 1
ATOM 7204 N N . ALA A 1 900 ? -43.375 137.25 66.938 1 85.56 900 ALA A N 1
ATOM 7205 C CA . ALA A 1 900 ? -43.344 136.125 66 1 85.56 900 ALA A CA 1
ATOM 7206 C C . ALA A 1 900 ? -42.188 135.125 66.375 1 85.56 900 ALA A C 1
ATOM 7208 O O . ALA A 1 900 ? -42.375 133.875 66.375 1 85.56 900 ALA A O 1
ATOM 7209 N N . ILE A 1 901 ? -41 135.625 66.688 1 85.56 901 ILE A N 1
ATOM 7210 C CA . ILE A 1 901 ? -39.812 134.875 67.062 1 85.56 901 ILE A CA 1
ATOM 7211 C C . ILE A 1 901 ? -40.031 134.125 68.375 1 85.56 901 ILE A C 1
ATOM 7213 O O . ILE A 1 901 ? -39.719 132.875 68.5 1 85.56 901 ILE A O 1
ATOM 7217 N N . ARG A 1 902 ? -40.656 134.75 69.25 1 83.62 902 ARG A N 1
ATOM 7218 C CA . ARG A 1 902 ? -40.938 134.125 70.562 1 83.62 902 ARG A CA 1
ATOM 7219 C C . ARG A 1 902 ? -41.969 133 70.438 1 83.62 902 ARG A C 1
ATOM 7221 O O . ARG A 1 902 ? -41.844 132 71.125 1 83.62 902 ARG A O 1
ATOM 7228 N N . ARG A 1 903 ? -42.844 133.25 69.5 1 83.75 903 ARG A N 1
ATOM 7229 C CA . ARG A 1 903 ? -43.844 132.125 69.25 1 83.75 903 ARG A CA 1
ATOM 7230 C C . ARG A 1 903 ? -43.188 130.875 68.688 1 83.75 903 ARG A C 1
ATOM 7232 O O . ARG A 1 903 ? -43.5 129.75 69.125 1 83.75 903 ARG A O 1
ATOM 7239 N N . ILE A 1 904 ? -42.281 131.125 67.688 1 85.25 904 ILE A N 1
ATOM 7240 C CA . ILE A 1 904 ? -41.625 129.875 67.062 1 85.25 904 ILE A CA 1
ATOM 7241 C C . ILE A 1 904 ? -40.656 129.25 68.062 1 85.25 904 ILE A C 1
ATOM 7243 O O . ILE A 1 904 ? -40.594 128 68.125 1 85.25 904 ILE A O 1
ATOM 7247 N N . GLU A 1 905 ? -40 130.125 68.812 1 80.5 905 GLU A N 1
ATOM 7248 C CA . GLU A 1 905 ? -39.031 129.5 69.812 1 80.5 905 GLU A CA 1
ATOM 7249 C C . GLU A 1 905 ? -39.75 128.75 70.938 1 80.5 905 GLU A C 1
ATOM 7251 O O . GLU A 1 905 ? -39.219 127.812 71.438 1 80.5 905 GLU A O 1
ATOM 7256 N N . ALA A 1 906 ? -40.844 129.25 71.188 1 78.19 906 ALA A N 1
ATOM 7257 C CA . ALA A 1 906 ? -41.656 128.625 72.188 1 78.19 906 ALA A CA 1
ATOM 7258 C C . ALA A 1 906 ? -42.094 127.25 71.688 1 78.19 906 ALA A C 1
ATOM 7260 O O . ALA A 1 906 ? -42.125 126.25 72.5 1 78.19 906 ALA A O 1
ATOM 7261 N N . TYR A 1 907 ? -42.406 127.25 70.438 1 80.88 907 TYR A N 1
ATOM 7262 C CA . TYR A 1 907 ? -42.719 125.938 69.875 1 80.88 907 TYR A CA 1
ATOM 7263 C C . TYR A 1 907 ? -41.531 125 69.875 1 80.88 907 TYR A C 1
ATOM 7265 O O . TYR A 1 907 ? -41.656 123.812 70.188 1 80.88 907 TYR A O 1
ATOM 7273 N N . LEU A 1 908 ? -40.344 125.438 69.562 1 79.88 908 LEU A N 1
ATOM 7274 C CA . LEU A 1 908 ? -39.125 124.688 69.438 1 79.88 908 LEU A CA 1
ATOM 7275 C C . LEU A 1 908 ? -38.625 124.188 70.812 1 79.88 908 LEU A C 1
ATOM 7277 O O . LEU A 1 908 ? -37.938 123.188 70.938 1 79.88 908 LEU A O 1
ATOM 7281 N N . ARG A 1 909 ? -39.031 124.75 71.875 1 76.38 909 ARG A N 1
ATOM 7282 C CA . ARG A 1 909 ? -38.719 124.312 73.188 1 76.38 909 ARG A CA 1
ATOM 7283 C C . ARG A 1 909 ? -39.469 123 73.562 1 76.38 909 ARG A C 1
ATOM 7285 O O . ARG A 1 909 ? -39 122.188 74.312 1 76.38 909 ARG A O 1
ATOM 7292 N N . GLN A 1 910 ? -40.594 122.938 72.938 1 70.12 910 GLN A N 1
ATOM 7293 C CA . GLN A 1 910 ? -41.375 121.75 73.188 1 70.12 910 GLN A CA 1
ATOM 7294 C C . GLN A 1 910 ? -40.969 120.625 72.25 1 70.12 910 GLN A C 1
ATOM 7296 O O . GLN A 1 910 ? -40.906 119.438 72.688 1 70.12 910 GLN A O 1
ATOM 7301 N N . ASP A 1 911 ? -40.781 121 71 1 64.56 911 ASP A N 1
ATOM 7302 C CA . ASP A 1 911 ? -40.281 120 70.062 1 64.56 911 ASP A CA 1
ATOM 7303 C C . ASP A 1 911 ? -38.969 120.438 69.375 1 64.56 911 ASP A C 1
ATOM 7305 O O . ASP A 1 911 ? -38.969 121.312 68.5 1 64.56 911 ASP A O 1
ATOM 7309 N N . GLU A 1 912 ? -38 120.125 69.938 1 61.62 912 GLU A N 1
ATOM 7310 C CA . GLU A 1 912 ? -36.656 120.625 69.625 1 61.62 912 GLU A CA 1
ATOM 7311 C C . GLU A 1 912 ? -36.375 120.375 68.125 1 61.62 912 GLU A C 1
ATOM 7313 O O . GLU A 1 912 ? -35.562 121.125 67.562 1 61.62 912 GLU A O 1
ATOM 7318 N N . PHE A 1 913 ? -37.031 119.438 67.438 1 69.06 913 PHE A N 1
ATOM 7319 C CA . PHE A 1 913 ? -36.438 119.125 66.125 1 69.06 913 PHE A CA 1
ATOM 7320 C C . PHE A 1 913 ? -37.531 119.188 65.062 1 69.06 913 PHE A C 1
ATOM 7322 O O . PHE A 1 913 ? -37.594 118.25 64.25 1 69.06 913 PHE A O 1
ATOM 7329 N N . TYR A 1 914 ? -38.281 120.312 64.875 1 77.69 914 TYR A N 1
ATOM 7330 C CA . TYR A 1 914 ? -39.25 120.438 63.781 1 77.69 914 TYR A CA 1
ATOM 7331 C C . TYR A 1 914 ? -38.656 121.25 62.625 1 77.69 914 TYR A C 1
ATOM 7333 O O . TYR A 1 914 ? -38.406 122.438 62.781 1 77.69 914 TYR A O 1
ATOM 7341 N N . PRO A 1 915 ? -38.469 120.688 61.344 1 83.69 915 PRO A N 1
ATOM 7342 C CA . PRO A 1 915 ? -37.719 121.312 60.25 1 83.69 915 PRO A CA 1
ATOM 7343 C C . PRO A 1 915 ? -38.375 122.562 59.719 1 83.69 915 PRO A C 1
ATOM 7345 O O . PRO A 1 915 ? -37.719 123.562 59.438 1 83.69 915 PRO A O 1
ATOM 7348 N N . GLU A 1 916 ? -39.656 122.625 59.656 1 85.31 916 GLU A N 1
ATOM 7349 C CA . GLU A 1 916 ? -40.312 123.75 59.062 1 85.31 916 GLU A CA 1
ATOM 7350 C C . GLU A 1 916 ? -40.219 125 59.969 1 85.31 916 GLU A C 1
ATOM 7352 O O . GLU A 1 916 ? -40.125 126.125 59.469 1 85.31 916 GLU A O 1
ATOM 7357 N N . ALA A 1 917 ? -40.281 124.688 61.25 1 84.62 917 ALA A N 1
ATOM 7358 C CA . ALA A 1 917 ? -40.125 125.812 62.188 1 84.62 917 ALA A CA 1
ATOM 7359 C C . ALA A 1 917 ? -38.719 126.375 62.094 1 84.62 917 ALA A C 1
ATOM 7361 O O . ALA A 1 917 ? -38.562 127.625 62.125 1 84.62 917 ALA A O 1
ATOM 7362 N N . VAL A 1 918 ? -37.75 125.562 61.938 1 86.81 918 VAL A N 1
ATOM 7363 C CA . VAL A 1 918 ? -36.375 126 61.844 1 86.81 918 VAL A CA 1
ATOM 7364 C C . VAL A 1 918 ? -36.156 126.75 60.531 1 86.81 918 VAL A C 1
ATOM 7366 O O . VAL A 1 918 ? -35.469 127.812 60.469 1 86.81 918 VAL A O 1
ATOM 7369 N N . LYS A 1 919 ? -36.781 126.312 59.469 1 89.19 919 LYS A N 1
ATOM 7370 C CA . LYS A 1 919 ? -36.719 126.938 58.156 1 89.19 919 LYS A CA 1
ATOM 7371 C C . LYS A 1 919 ? -37.281 128.375 58.219 1 89.19 919 LYS A C 1
ATOM 7373 O O . LYS A 1 919 ? -36.688 129.375 57.719 1 89.19 919 LYS A O 1
ATOM 7378 N N . ASN A 1 920 ? -38.438 128.5 58.844 1 88 920 ASN A N 1
ATOM 7379 C CA . ASN A 1 920 ? -39.094 129.75 58.938 1 88 920 ASN A CA 1
ATOM 7380 C C . ASN A 1 920 ? -38.281 130.75 59.812 1 88 920 ASN A C 1
ATOM 7382 O O . ASN A 1 920 ? -38.219 131.875 59.531 1 88 920 ASN A O 1
ATOM 7386 N N . LEU A 1 921 ? -37.719 130.25 60.875 1 88.06 921 LEU A N 1
ATOM 7387 C CA . LEU A 1 921 ? -36.906 131.125 61.719 1 88.06 921 LEU A CA 1
ATOM 7388 C C . LEU A 1 921 ? -35.719 131.625 60.938 1 88.06 921 LEU A C 1
ATOM 7390 O O . LEU A 1 921 ? -35.344 132.75 61.094 1 88.06 921 LEU A O 1
ATOM 7394 N N . ALA A 1 922 ? -35.125 130.875 60.062 1 90.81 922 ALA A N 1
ATOM 7395 C CA . ALA A 1 922 ? -34 131.25 59.25 1 90.81 922 ALA A CA 1
ATOM 7396 C C . ALA A 1 922 ? -34.406 132.375 58.281 1 90.81 922 ALA A C 1
ATOM 7398 O O . ALA A 1 922 ? -33.688 133.375 58.125 1 90.81 922 ALA A O 1
ATOM 7399 N N . GLN A 1 923 ? -35.5 132.25 57.75 1 88.88 923 GLN A N 1
ATOM 7400 C CA . GLN A 1 923 ? -35.969 133.25 56.781 1 88.88 923 GLN A CA 1
ATOM 7401 C C . GLN A 1 923 ? -36.344 134.5 57.438 1 88.88 923 GLN A C 1
ATOM 7403 O O . GLN A 1 923 ? -36.062 135.625 56.906 1 88.88 923 GLN A O 1
ATOM 7408 N N . ILE A 1 924 ? -36.938 134.5 58.656 1 88.19 924 ILE A N 1
ATOM 7409 C CA . ILE A 1 924 ? -37.344 135.625 59.406 1 88.19 924 ILE A CA 1
ATOM 7410 C C . ILE A 1 924 ? -36.094 136.375 59.875 1 88.19 924 ILE A C 1
ATOM 7412 O O . ILE A 1 924 ? -36.031 137.625 59.75 1 88.19 924 ILE A O 1
ATOM 7416 N N . TYR A 1 925 ? -35.156 135.75 60.375 1 90.56 925 TYR A N 1
ATOM 7417 C CA . TYR A 1 925 ? -33.938 136.375 60.812 1 90.56 925 TYR A CA 1
ATOM 7418 C C . TYR A 1 925 ? -33.219 137 59.625 1 90.56 925 TYR A C 1
ATOM 7420 O O . TYR A 1 925 ? -32.562 138 59.781 1 90.56 925 TYR A O 1
ATOM 7428 N N . TYR A 1 926 ? -33.312 136.375 58.438 1 90.38 926 TYR A N 1
ATOM 7429 C CA . TYR A 1 926 ? -32.719 137 57.25 1 90.38 926 TYR A CA 1
ATOM 7430 C C . TYR A 1 926 ? -33.438 138.25 56.875 1 90.38 926 TYR A C 1
ATOM 7432 O O . TYR A 1 926 ? -32.781 139.25 56.531 1 90.38 926 TYR A O 1
ATOM 7440 N N . GLN A 1 927 ? -34.719 138.375 57.062 1 86.31 927 GLN A N 1
ATOM 7441 C CA . GLN A 1 927 ? -35.5 139.5 56.719 1 86.31 927 GLN A CA 1
ATOM 7442 C C . GLN A 1 927 ? -35.281 140.625 57.719 1 86.31 927 GLN A C 1
ATOM 7444 O O . GLN A 1 927 ? -35.281 141.875 57.375 1 86.31 927 GLN A O 1
ATOM 7449 N N . THR A 1 928 ? -35.125 140.375 59.062 1 87.19 928 THR A N 1
ATOM 7450 C CA . THR A 1 928 ? -34.875 141.25 60.094 1 87.19 928 THR A CA 1
ATOM 7451 C C . THR A 1 928 ? -33.406 141.75 60.094 1 87.19 928 THR A C 1
ATOM 7453 O O . THR A 1 928 ? -32.969 142.375 61.031 1 87.19 928 THR A O 1
ATOM 7456 N N . LYS A 1 929 ? -32.375 141.125 59.188 1 84.56 929 LYS A N 1
ATOM 7457 C CA . LYS A 1 929 ? -30.984 141.5 58.938 1 84.56 929 LYS A CA 1
ATOM 7458 C C . LYS A 1 929 ? -30.078 141 60.062 1 84.56 929 LYS A C 1
ATOM 7460 O O . LYS A 1 929 ? -29.047 141.625 60.344 1 84.56 929 LYS A O 1
ATOM 7465 N N . ASP A 1 930 ? -30.625 140.125 60.812 1 89.25 930 ASP A N 1
ATOM 7466 C CA . ASP A 1 930 ? -29.75 139.375 61.688 1 89.25 930 ASP A CA 1
ATOM 7467 C C . ASP A 1 930 ? -29.172 138.125 60.969 1 89.25 930 ASP A C 1
ATOM 7469 O O . ASP A 1 930 ? -29.641 137 61.156 1 89.25 930 ASP A O 1
ATOM 7473 N N . TYR A 1 931 ? -28.203 138.25 60.25 1 90.62 931 TYR A N 1
ATOM 7474 C CA . TYR A 1 931 ? -27.656 137.25 59.312 1 90.62 931 TYR A CA 1
ATOM 7475 C C . TYR A 1 931 ? -26.906 136.25 60.094 1 90.62 931 TYR A C 1
ATOM 7477 O O . TYR A 1 931 ? -26.812 135.125 59.625 1 90.62 931 TYR A O 1
ATOM 7485 N N . GLU A 1 932 ? -26.391 136.375 61.219 1 90.31 932 GLU A N 1
ATOM 7486 C CA . GLU A 1 932 ? -25.672 135.375 61.969 1 90.31 932 GLU A CA 1
ATOM 7487 C C . GLU A 1 932 ? -26.609 134.25 62.469 1 90.31 932 GLU A C 1
ATOM 7489 O O . GLU A 1 932 ? -26.297 133.125 62.312 1 90.31 932 GLU A O 1
ATOM 7494 N N . LYS A 1 933 ? -27.656 134.75 62.969 1 88.88 933 LYS A N 1
ATOM 7495 C CA . LYS A 1 933 ? -28.641 133.75 63.406 1 88.88 933 LYS A CA 1
ATOM 7496 C C . LYS A 1 933 ? -29.281 133 62.219 1 88.88 933 LYS A C 1
ATOM 7498 O O . LYS A 1 933 ? -29.578 131.75 62.281 1 88.88 933 LYS A O 1
ATOM 7503 N N . ALA A 1 934 ? -29.5 133.75 61.156 1 91 934 ALA A N 1
ATOM 7504 C CA . ALA A 1 934 ? -30.047 133.125 59.938 1 91 934 ALA A CA 1
ATOM 7505 C C . ALA A 1 934 ? -29.141 132 59.438 1 91 934 ALA A C 1
ATOM 7507 O O . ALA A 1 934 ? -29.609 131 59.031 1 91 934 ALA A O 1
ATOM 7508 N N . ALA A 1 935 ? -27.844 132.25 59.375 1 91.75 935 ALA A N 1
ATOM 7509 C CA . ALA A 1 935 ? -26.875 131.25 58.906 1 91.75 935 ALA A CA 1
ATOM 7510 C C . ALA A 1 935 ? -26.859 130 59.812 1 91.75 935 ALA A C 1
ATOM 7512 O O . ALA A 1 935 ? -26.766 128.875 59.344 1 91.75 935 ALA A O 1
ATOM 7513 N N . GLN A 1 936 ? -26.938 130.25 61.062 1 89.88 936 GLN A N 1
ATOM 7514 C CA . GLN A 1 936 ? -26.906 129.125 62 1 89.88 936 GLN A CA 1
ATOM 7515 C C . GLN A 1 936 ? -28.156 128.25 61.844 1 89.88 936 GLN A C 1
ATOM 7517 O O . GLN A 1 936 ? -28.062 127 61.781 1 89.88 936 GLN A O 1
ATOM 7522 N N . TYR A 1 937 ? -29.344 128.875 61.781 1 88 937 TYR A N 1
ATOM 7523 C CA . TYR A 1 937 ? -30.578 128.125 61.625 1 88 937 TYR A CA 1
ATOM 7524 C C . TYR A 1 937 ? -30.688 127.5 60.25 1 88 937 TYR A C 1
ATOM 7526 O O . TYR A 1 937 ? -31.281 126.438 60.094 1 88 937 TYR A O 1
ATOM 7534 N N . ALA A 1 938 ? -30.078 128.125 59.281 1 90.75 938 ALA A N 1
ATOM 7535 C CA . ALA A 1 938 ? -30.031 127.5 57.938 1 90.75 938 ALA A CA 1
ATOM 7536 C C . ALA A 1 938 ? -29.203 126.188 57.969 1 90.75 938 ALA A C 1
ATOM 7538 O O . ALA A 1 938 ? -29.594 125.188 57.375 1 90.75 938 ALA A O 1
ATOM 7539 N N . GLN A 1 939 ? -28.141 126.312 58.656 1 88.94 939 GLN A N 1
ATOM 7540 C CA . GLN A 1 939 ? -27.312 125.125 58.781 1 88.94 939 GLN A CA 1
ATOM 7541 C C . GLN A 1 939 ? -28.016 124 59.562 1 88.94 939 GLN A C 1
ATOM 7543 O O . GLN A 1 939 ? -27.922 122.812 59.219 1 88.94 939 GLN A O 1
ATOM 7548 N N . ASP A 1 940 ? -28.672 124.375 60.562 1 87.69 940 ASP A N 1
ATOM 7549 C CA . ASP A 1 940 ? -29.422 123.438 61.344 1 87.69 940 ASP A CA 1
ATOM 7550 C C . ASP A 1 940 ? -30.531 122.75 60.531 1 87.69 940 ASP A C 1
ATOM 7552 O O . ASP A 1 940 ? -30.797 121.562 60.688 1 87.69 940 ASP A O 1
ATOM 7556 N N . TYR A 1 941 ? -31.156 123.562 59.75 1 88.81 941 TYR A N 1
ATOM 7557 C CA . TYR A 1 941 ? -32.188 123.062 58.875 1 88.81 941 TYR A CA 1
ATOM 7558 C C . TYR A 1 941 ? -31.625 122.062 57.906 1 88.81 941 TYR A C 1
ATOM 7560 O O . TYR A 1 941 ? -32.219 121 57.688 1 88.81 941 TYR A O 1
ATOM 7568 N N . LEU A 1 942 ? -30.562 122.375 57.312 1 88.25 942 LEU A N 1
ATOM 7569 C CA . LEU A 1 942 ? -29.953 121.5 56.344 1 88.25 942 LEU A CA 1
ATOM 7570 C C . LEU A 1 942 ? -29.469 120.188 57.031 1 88.25 942 LEU A C 1
ATOM 7572 O O . LEU A 1 942 ? -29.375 119.125 56.375 1 88.25 942 LEU A O 1
ATOM 7576 N N . TRP A 1 943 ? -29.172 120.312 58.25 1 87.44 943 TRP A N 1
ATOM 7577 C CA . TRP A 1 943 ? -28.797 119.125 59 1 87.44 943 TRP A CA 1
ATOM 7578 C C . TRP A 1 943 ? -29.984 118.188 59.188 1 87.44 943 TRP A C 1
ATOM 7580 O O . TRP A 1 943 ? -29.844 117 59.188 1 87.44 943 TRP A O 1
ATOM 7590 N N . LEU A 1 944 ? -31.172 118.75 59.25 1 85.81 944 LEU A N 1
ATOM 7591 C CA . LEU A 1 944 ? -32.375 118 59.469 1 85.81 944 LEU A CA 1
ATOM 7592 C C . LEU A 1 944 ? -32.969 117.5 58.125 1 85.81 944 LEU A C 1
ATOM 7594 O O . LEU A 1 944 ? -33.438 116.375 58.031 1 85.81 944 LEU A O 1
ATOM 7598 N N . LYS A 1 945 ? -32.969 118.375 57.156 1 88.31 945 LYS A N 1
ATOM 7599 C CA . LYS A 1 945 ? -33.5 118.062 55.844 1 88.31 945 LYS A CA 1
ATOM 7600 C C . LYS A 1 945 ? -32.5 118.375 54.719 1 88.31 945 LYS A C 1
ATOM 7602 O O . LYS A 1 945 ? -32.719 119.312 53.969 1 88.31 945 LYS A O 1
ATOM 7607 N N . PRO A 1 946 ? -31.594 117.562 54.594 1 88.75 946 PRO A N 1
ATOM 7608 C CA . PRO A 1 946 ? -30.578 117.812 53.562 1 88.75 946 PRO A CA 1
ATOM 7609 C C . PRO A 1 946 ? -31.109 117.688 52.156 1 88.75 946 PRO A C 1
ATOM 7611 O O . PRO A 1 946 ? -30.469 118.125 51.188 1 88.75 946 PRO A O 1
ATOM 7614 N N . ALA A 1 947 ? -32.219 117.25 51.938 1 88.5 947 ALA A N 1
ATOM 7615 C CA . ALA A 1 947 ? -32.75 116.938 50.594 1 88.5 947 ALA A CA 1
ATOM 7616 C C . ALA A 1 947 ? -33.188 118.25 49.906 1 88.5 947 ALA A C 1
ATOM 7618 O O . ALA A 1 947 ? -33.281 118.25 48.688 1 88.5 947 ALA A O 1
ATOM 7619 N N . ASP A 1 948 ? -33.375 119.312 50.625 1 86.88 948 ASP A N 1
ATOM 7620 C CA . ASP A 1 948 ? -33.844 120.562 50.062 1 86.88 948 ASP A CA 1
ATOM 7621 C C . ASP A 1 948 ? -32.719 121.375 49.375 1 86.88 948 ASP A C 1
ATOM 7623 O O . ASP A 1 948 ? -32.031 122.125 50.031 1 86.88 948 ASP A O 1
ATOM 7627 N N . ALA A 1 949 ? -32.656 121.188 48.125 1 85.81 949 ALA A N 1
ATOM 7628 C CA . ALA A 1 949 ? -31.594 121.812 47.312 1 85.81 949 ALA A CA 1
ATOM 7629 C C . ALA A 1 949 ? -31.781 123.375 47.281 1 85.81 949 ALA A C 1
ATOM 7631 O O . ALA A 1 949 ? -30.797 124.125 47.281 1 85.81 949 ALA A O 1
ATOM 7632 N N . HIS A 1 950 ? -33 123.812 47.281 1 85.88 950 HIS A N 1
ATOM 7633 C CA . HIS A 1 950 ? -33.281 125.25 47.219 1 85.88 950 HIS A CA 1
ATOM 7634 C C . HIS A 1 950 ? -32.812 125.938 48.5 1 85.88 950 HIS A C 1
ATOM 7636 O O . HIS A 1 950 ? -32.312 127.062 48.438 1 85.88 950 HIS A O 1
ATOM 7642 N N . PHE A 1 951 ? -32.969 125.188 49.531 1 88.81 951 PHE A N 1
ATOM 7643 C CA . PHE A 1 951 ? -32.531 125.812 50.781 1 88.81 951 PHE A CA 1
ATOM 7644 C C . PHE A 1 951 ? -31.016 125.812 50.906 1 88.81 951 PHE A C 1
ATOM 7646 O O . PHE A 1 951 ? -30.453 126.562 51.719 1 88.81 951 PHE A O 1
ATOM 7653 N N . VAL A 1 952 ? -30.312 124.938 50.188 1 90.06 952 VAL A N 1
ATOM 7654 C CA . VAL A 1 952 ? -28.859 125 50.156 1 90.06 952 VAL A CA 1
ATOM 7655 C C . VAL A 1 952 ? -28.391 126.312 49.531 1 90.06 952 VAL A C 1
ATOM 7657 O O . VAL A 1 952 ? -27.438 126.938 50.031 1 90.06 952 VAL A O 1
ATOM 7660 N N . TYR A 1 953 ? -29.047 126.688 48.531 1 90 953 TYR A N 1
ATOM 7661 C CA . TYR A 1 953 ? -28.734 128 47.906 1 90 953 TYR A CA 1
ATOM 7662 C C . TYR A 1 953 ? -28.969 129.125 48.906 1 90 953 TYR A C 1
ATOM 7664 O O . TYR A 1 953 ? -28.141 130 49.031 1 90 953 TYR A O 1
ATOM 7672 N N . PHE A 1 954 ? -30.109 129 49.594 1 90.75 954 PHE A N 1
ATOM 7673 C CA . PHE A 1 954 ? -30.453 130 50.562 1 90.75 954 PHE A CA 1
ATOM 7674 C C . PHE A 1 954 ? -29.391 130.125 51.688 1 90.75 954 PHE A C 1
ATOM 7676 O O . PHE A 1 954 ? -28.969 131.125 52.094 1 90.75 954 PHE A O 1
ATOM 7683 N N . ALA A 1 955 ? -29.031 129 52.125 1 91.75 955 ALA A N 1
ATOM 7684 C CA . ALA A 1 955 ? -27.984 128.875 53.156 1 91.75 955 ALA A CA 1
ATOM 7685 C C . ALA A 1 955 ? -26.688 129.5 52.656 1 91.75 955 ALA A C 1
ATOM 7687 O O . ALA A 1 955 ? -25.984 130.125 53.406 1 91.75 955 ALA A O 1
ATOM 7688 N N . SER A 1 956 ? -26.391 129.25 51.406 1 92.44 956 SER A N 1
ATOM 7689 C CA . SER A 1 956 ? -25.188 129.875 50.812 1 92.44 956 SER A CA 1
ATOM 7690 C C . SER A 1 956 ? -25.25 131.375 50.812 1 92.44 956 SER A C 1
ATOM 7692 O O . SER A 1 956 ? -24.25 132.125 51.062 1 92.44 956 SER A O 1
ATOM 7694 N N . LEU A 1 957 ? -26.328 132 50.625 1 90.75 957 LEU A N 1
ATOM 7695 C CA . LEU A 1 957 ? -26.516 133.375 50.625 1 90.75 957 LEU A CA 1
ATOM 7696 C C . LEU A 1 957 ? -26.375 134 52.031 1 90.75 957 LEU A C 1
ATOM 7698 O O . LEU A 1 957 ? -25.828 135.125 52.188 1 90.75 957 LEU A O 1
ATOM 7702 N N . CYS A 1 958 ? -26.875 133.25 53.031 1 92.06 958 CYS A N 1
ATOM 7703 C CA . CYS A 1 958 ? -26.766 133.625 54.406 1 92.06 958 CYS A CA 1
ATOM 7704 C C . CYS A 1 958 ? -25.297 133.75 54.844 1 92.06 958 CYS A C 1
ATOM 7706 O O . CYS A 1 958 ? -24.891 134.75 55.469 1 92.06 958 CYS A O 1
ATOM 7708 N N . PHE A 1 959 ? -24.578 132.875 54.438 1 92.5 959 PHE A N 1
ATOM 7709 C CA . PHE A 1 959 ? -23.172 132.75 54.844 1 92.5 959 PHE A CA 1
ATOM 7710 C C . PHE A 1 959 ? -22.375 133.875 54.062 1 92.5 959 PHE A C 1
ATOM 7712 O O . PHE A 1 959 ? -21.391 134.375 54.594 1 92.5 959 PHE A O 1
ATOM 7719 N N . ARG A 1 960 ? -22.781 134.125 52.844 1 91.12 960 ARG A N 1
ATOM 7720 C CA . ARG A 1 960 ? -22.156 135.25 52.094 1 91.12 960 ARG A CA 1
ATOM 7721 C C . ARG A 1 960 ? -22.328 136.625 52.812 1 91.12 960 ARG A C 1
ATOM 7723 O O . ARG A 1 960 ? -21.391 137.375 52.906 1 91.12 960 ARG A O 1
ATOM 7730 N N . ARG A 1 961 ? -23.469 136.875 53.469 1 89.94 961 ARG A N 1
ATOM 7731 C CA . ARG A 1 961 ? -23.781 138.125 54.156 1 89.94 961 ARG A CA 1
ATOM 7732 C C . ARG A 1 961 ? -22.969 138.25 55.438 1 89.94 961 ARG A C 1
ATOM 7734 O O . ARG A 1 961 ? -22.641 139.375 55.812 1 89.94 961 ARG A O 1
ATOM 7741 N N . ILE A 1 962 ? -22.625 137.125 56.094 1 91 962 ILE A N 1
ATOM 7742 C CA . ILE A 1 962 ? -21.812 137.125 57.312 1 91 962 ILE A CA 1
ATOM 7743 C C . ILE A 1 962 ? -20.328 137.125 56.938 1 91 962 ILE A C 1
ATOM 7745 O O . ILE A 1 962 ? -19.453 137.125 57.812 1 91 962 ILE A O 1
ATOM 7749 N N . LYS A 1 963 ? -19.828 137.125 55.656 1 87.19 963 LYS A N 1
ATOM 7750 C CA . LYS A 1 963 ? -18.484 137.125 55.094 1 87.19 963 LYS A CA 1
ATOM 7751 C C . LYS A 1 963 ? -17.719 135.875 55.375 1 87.19 963 LYS A C 1
ATOM 7753 O O . LYS A 1 963 ? -16.5 135.875 55.594 1 87.19 963 LYS A O 1
ATOM 7758 N N . ASP A 1 964 ? -18.5 134.875 55.594 1 89.69 964 ASP A N 1
ATOM 7759 C CA . ASP A 1 964 ? -17.875 133.5 55.594 1 89.69 964 ASP A CA 1
ATOM 7760 C C . ASP A 1 964 ? -17.891 132.875 54.188 1 89.69 964 ASP A C 1
ATOM 7762 O O . ASP A 1 964 ? -18.734 132 53.906 1 89.69 964 ASP A O 1
ATOM 7766 N N . TYR A 1 965 ? -17.016 133.25 53.438 1 88.19 965 TYR A N 1
ATOM 7767 C CA . TYR A 1 965 ? -17 132.875 52 1 88.19 965 TYR A CA 1
ATOM 7768 C C . TYR A 1 965 ? -16.641 131.375 51.812 1 88.19 965 TYR A C 1
ATOM 7770 O O . TYR A 1 965 ? -17.078 130.75 50.875 1 88.19 965 TYR A O 1
ATOM 7778 N N . ARG A 1 966 ? -15.961 130.875 52.719 1 86.31 966 ARG A N 1
ATOM 7779 C CA . ARG A 1 966 ? -15.547 129.5 52.562 1 86.31 966 ARG A CA 1
ATOM 7780 C C . ARG A 1 966 ? -16.75 128.5 52.688 1 86.31 966 ARG A C 1
ATOM 7782 O O . ARG A 1 966 ? -16.922 127.625 51.844 1 86.31 966 ARG A O 1
ATOM 7789 N N . LYS A 1 967 ? -17.484 128.75 53.594 1 89.56 967 LYS A N 1
ATOM 7790 C CA . LYS A 1 967 ? -18.656 127.938 53.781 1 89.56 967 LYS A CA 1
ATOM 7791 C C . LYS A 1 967 ? -19.688 128.25 52.688 1 89.56 967 LYS A C 1
ATOM 7793 O O . LYS A 1 967 ? -20.375 127.25 52.25 1 89.56 967 LYS A O 1
ATOM 7798 N N . SER A 1 968 ? -19.797 129.375 52.281 1 91 968 SER A N 1
ATOM 7799 C CA . SER A 1 968 ? -20.719 129.75 51.156 1 91 968 SER A CA 1
ATOM 7800 C C . SER A 1 968 ? -20.297 129 49.875 1 91 968 SER A C 1
ATOM 7802 O O . SER A 1 968 ? -21.125 128.5 49.156 1 91 968 SER A O 1
ATOM 7804 N N . ILE A 1 969 ? -19.031 129 49.625 1 89.56 969 ILE A N 1
ATOM 7805 C CA . ILE A 1 969 ? -18.516 128.375 48.438 1 89.56 969 ILE A CA 1
ATOM 7806 C C . ILE A 1 969 ? -18.781 126.812 48.531 1 89.56 969 ILE A C 1
ATOM 7808 O O . ILE A 1 969 ? -19.203 126.188 47.562 1 89.56 969 ILE A O 1
ATOM 7812 N N . ASP A 1 970 ? -18.578 126.312 49.656 1 89 970 ASP A N 1
ATOM 7813 C CA . ASP A 1 970 ? -18.781 124.875 49.875 1 89 970 ASP A CA 1
ATOM 7814 C C . ASP A 1 970 ? -20.234 124.5 49.594 1 89 970 ASP A C 1
ATOM 7816 O O . ASP A 1 970 ? -20.5 123.562 48.906 1 89 970 ASP A O 1
ATOM 7820 N N . LEU A 1 971 ? -21.125 125.25 50.062 1 91.19 971 LEU A N 1
ATOM 7821 C CA . LEU A 1 971 ? -22.547 124.938 49.906 1 91.19 971 LEU A CA 1
ATOM 7822 C C . LEU A 1 971 ? -22.969 125.125 48.438 1 91.19 971 LEU A C 1
ATOM 7824 O O . LEU A 1 971 ? -23.703 124.312 47.906 1 91.19 971 LEU A O 1
ATOM 7828 N N . SER A 1 972 ? -22.469 126.188 47.812 1 89.44 972 SER A N 1
ATOM 7829 C CA . SER A 1 972 ? -22.797 126.375 46.406 1 89.44 972 SER A CA 1
ATOM 7830 C C . SER A 1 972 ? -22.219 125.25 45.531 1 89.44 972 SER A C 1
ATOM 7832 O O . SER A 1 972 ? -22.844 124.875 44.531 1 89.44 972 SER A O 1
ATOM 7834 N N . GLU A 1 973 ? -21.109 124.875 45.875 1 87.94 973 GLU A N 1
ATOM 7835 C CA . GLU A 1 973 ? -20.516 123.75 45.125 1 87.94 973 GLU A CA 1
ATOM 7836 C C . GLU A 1 973 ? -21.312 122.438 45.344 1 87.94 973 GLU A C 1
ATOM 7838 O O . GLU A 1 973 ? -21.438 121.625 44.406 1 87.94 973 GLU A O 1
ATOM 7843 N N . ARG A 1 974 ? -21.719 122.25 46.438 1 89.06 974 ARG A N 1
ATOM 7844 C CA . ARG A 1 974 ? -22.531 121.062 46.719 1 89.06 974 ARG A CA 1
ATOM 7845 C C . ARG A 1 974 ? -23.812 121.062 45.875 1 89.06 974 ARG A C 1
ATOM 7847 O O . ARG A 1 974 ? -24.219 120 45.375 1 89.06 974 ARG A O 1
ATOM 7854 N N . LEU A 1 975 ? -24.312 122.25 45.844 1 88.69 975 LEU A N 1
ATOM 7855 C CA . LEU A 1 975 ? -25.516 122.375 45.031 1 88.69 975 LEU A CA 1
ATOM 7856 C C . LEU A 1 975 ? -25.219 122.125 43.562 1 88.69 975 LEU A C 1
ATOM 7858 O O . LEU A 1 975 ? -26.016 121.5 42.875 1 88.69 975 LEU A O 1
ATOM 7862 N N . ARG A 1 976 ? -24.109 122.562 43.094 1 87.44 976 ARG A N 1
ATOM 7863 C CA . ARG A 1 976 ? -23.688 122.312 41.719 1 87.44 976 ARG A CA 1
ATOM 7864 C C . ARG A 1 976 ? -23.531 120.812 41.469 1 87.44 976 ARG A C 1
ATOM 7866 O O . ARG A 1 976 ? -23.781 120.312 40.344 1 87.44 976 ARG A O 1
ATOM 7873 N N . LEU A 1 977 ? -23.219 120.062 42.438 1 86.56 977 LEU A N 1
ATOM 7874 C CA . LEU A 1 977 ? -23 118.625 42.312 1 86.56 977 LEU A CA 1
ATOM 7875 C C . LEU A 1 977 ? -24.344 117.875 42.281 1 86.56 977 LEU A C 1
ATOM 7877 O O . LEU A 1 977 ? -24.422 116.75 41.75 1 86.56 977 LEU A O 1
ATOM 7881 N N . ARG A 1 978 ? -25.344 118.375 42.812 1 84.69 978 ARG A N 1
ATOM 7882 C CA . ARG A 1 978 ? -26.625 117.688 42.938 1 84.69 978 ARG A CA 1
ATOM 7883 C C . ARG A 1 978 ? -27.5 117.938 41.688 1 84.69 978 ARG A C 1
ATOM 7885 O O . ARG A 1 978 ? -28.203 117.062 41.25 1 84.69 978 ARG A O 1
ATOM 7892 N N . GLU A 1 979 ? -27.516 119.25 41.375 1 76.88 979 GLU A N 1
ATOM 7893 C CA . GLU A 1 979 ? -28.5 119.625 40.344 1 76.88 979 GLU A CA 1
ATOM 7894 C C . GLU A 1 979 ? -27.797 120.188 39.094 1 76.88 979 GLU A C 1
ATOM 7896 O O . GLU A 1 979 ? -26.609 120.5 39.125 1 76.88 979 GLU A O 1
ATOM 7901 N N . VAL A 1 980 ? -28.562 120.188 38.062 1 70.31 980 VAL A N 1
ATOM 7902 C CA . VAL A 1 980 ? -28.125 120.875 36.844 1 70.31 980 VAL A CA 1
ATOM 7903 C C . VAL A 1 980 ? -27.719 122.312 37.188 1 70.31 980 VAL A C 1
ATOM 7905 O O . VAL A 1 980 ? -28.312 122.938 38.062 1 70.31 980 VAL A O 1
ATOM 7908 N N . PRO A 1 981 ? -26.625 122.625 36.594 1 75.12 981 PRO A N 1
ATOM 7909 C CA . PRO A 1 981 ? -26.094 123.938 36.906 1 75.12 981 PRO A CA 1
ATOM 7910 C C . PRO A 1 981 ? -27.156 125.062 36.781 1 75.12 981 PRO A C 1
ATOM 7912 O O . PRO A 1 981 ? -27.812 125.188 35.75 1 75.12 981 PRO A O 1
ATOM 7915 N N . ILE A 1 982 ? -27.531 125.688 37.969 1 82.12 982 ILE A N 1
ATOM 7916 C CA . ILE A 1 982 ? -28.453 126.812 38.094 1 82.12 982 ILE A CA 1
ATOM 7917 C C . ILE A 1 982 ? -27.703 128.125 37.875 1 82.12 982 ILE A C 1
ATOM 7919 O O . ILE A 1 982 ? -26.641 128.375 38.5 1 82.12 982 ILE A O 1
ATOM 7923 N N . ALA A 1 983 ? -28.203 129 37.094 1 87.06 983 ALA A N 1
ATOM 7924 C CA . ALA A 1 983 ? -27.547 130.25 36.719 1 87.06 983 ALA A CA 1
ATOM 7925 C C . ALA A 1 983 ? -27.281 131.125 37.969 1 87.06 983 ALA A C 1
ATOM 7927 O O . ALA A 1 983 ? -26.188 131.625 38.094 1 87.06 983 ALA A O 1
ATOM 7928 N N . LYS A 1 984 ? -28.25 131.25 38.875 1 87.38 984 LYS A N 1
ATOM 7929 C CA . LYS A 1 984 ? -28.078 132 40.062 1 87.38 984 LYS A CA 1
ATOM 7930 C C . LYS A 1 984 ? -26.938 131.5 40.938 1 87.38 984 LYS A C 1
ATOM 7932 O O . LYS A 1 984 ? -26.188 132.25 41.5 1 87.38 984 LYS A O 1
ATOM 7937 N N . ASN A 1 985 ? -26.859 130.25 41.031 1 89.44 985 ASN A N 1
ATOM 7938 C CA . ASN A 1 985 ? -25.797 129.625 41.844 1 89.44 985 ASN A CA 1
ATOM 7939 C C . ASN A 1 985 ? -24.438 129.875 41.188 1 89.44 985 ASN A C 1
ATOM 7941 O O . ASN A 1 985 ? -23.453 130.125 41.906 1 89.44 985 ASN A O 1
ATOM 7945 N N . LEU A 1 986 ? -24.422 129.75 39.938 1 89.19 986 LEU A N 1
ATOM 7946 C CA . LEU A 1 986 ? -23.156 129.875 39.219 1 89.19 986 LEU A CA 1
ATOM 7947 C C . LEU A 1 986 ? -22.688 131.375 39.344 1 89.19 986 LEU A C 1
ATOM 7949 O O . LEU A 1 986 ? -21.484 131.625 39.469 1 89.19 986 LEU A O 1
ATOM 7953 N N . ALA A 1 987 ? -23.609 132.25 39.25 1 88.5 987 ALA A N 1
ATOM 7954 C CA . ALA A 1 987 ? -23.281 133.625 39.438 1 88.5 987 ALA A CA 1
ATOM 7955 C C . ALA A 1 987 ? -22.75 133.875 40.844 1 88.5 987 ALA A C 1
ATOM 7957 O O . ALA A 1 987 ? -21.797 134.625 41 1 88.5 987 ALA A O 1
ATOM 7958 N N . LEU A 1 988 ? -23.438 133.25 41.75 1 88.69 988 LEU A N 1
ATOM 7959 C CA . LEU A 1 988 ? -23 133.375 43.156 1 88.69 988 LEU A CA 1
ATOM 7960 C C . LEU A 1 988 ? -21.594 132.875 43.312 1 88.69 988 LEU A C 1
ATOM 7962 O O . LEU A 1 988 ? -20.734 133.5 43.969 1 88.69 988 LEU A O 1
ATOM 7966 N N . LEU A 1 989 ? -21.312 131.75 42.781 1 89.75 989 LEU A N 1
ATOM 7967 C CA . LEU A 1 989 ? -20.016 131.125 42.875 1 89.75 989 LEU A CA 1
ATOM 7968 C C . LEU A 1 989 ? -18.938 131.875 42.219 1 89.75 989 LEU A C 1
ATOM 7970 O O . LEU A 1 989 ? -17.812 132 42.719 1 89.75 989 LEU A O 1
ATOM 7974 N N . CYS A 1 990 ? -19.297 132.5 41.125 1 89.62 990 CYS A N 1
ATOM 7975 C CA . CYS A 1 990 ? -18.375 133.375 40.438 1 89.62 990 CYS A CA 1
ATOM 7976 C C . CYS A 1 990 ? -18.016 134.5 41.312 1 89.62 990 CYS A C 1
ATOM 7978 O O . CYS A 1 990 ? -16.844 134.875 41.469 1 89.62 990 CYS A O 1
ATOM 7980 N N . ASP A 1 991 ? -18.969 135.125 41.906 1 87.94 991 ASP A N 1
ATOM 7981 C CA . ASP A 1 991 ? -18.766 136.375 42.781 1 87.94 991 ASP A CA 1
ATOM 7982 C C . ASP A 1 991 ? -17.938 136 44 1 87.94 991 ASP A C 1
ATOM 7984 O O . ASP A 1 991 ? -17.047 136.75 44.406 1 87.94 991 ASP A O 1
ATOM 7988 N N . LEU A 1 992 ? -18.219 134.875 44.562 1 90.25 992 LEU A N 1
ATOM 7989 C CA . LEU A 1 992 ? -17.516 134.375 45.781 1 90.25 992 LEU A CA 1
ATOM 7990 C C . LEU A 1 992 ? -16.047 134.125 45.469 1 90.25 992 LEU A C 1
ATOM 7992 O O . LEU A 1 992 ? -15.172 134.5 46.25 1 90.25 992 LEU A O 1
ATOM 7996 N N . HIS A 1 993 ? -15.797 133.5 44.375 1 89.12 993 HIS A N 1
ATOM 7997 C CA . HIS A 1 993 ? -14.422 133.125 44 1 89.12 993 HIS A CA 1
ATOM 7998 C C . HIS A 1 993 ? -13.641 134.375 43.656 1 89.12 993 HIS A C 1
ATOM 8000 O O . HIS A 1 993 ? -12.445 134.5 43.938 1 89.12 993 HIS A O 1
ATOM 8006 N N . LEU A 1 994 ? -14.289 135.375 43.156 1 86.62 994 LEU A N 1
ATOM 8007 C CA . LEU A 1 994 ? -13.664 136.625 42.875 1 86.62 994 LEU A CA 1
ATOM 8008 C C . LEU A 1 994 ? -13.25 137.375 44.188 1 86.62 994 LEU A C 1
ATOM 8010 O O . LEU A 1 994 ? -12.172 137.875 44.25 1 86.62 994 LEU A O 1
ATOM 8014 N N . ARG A 1 995 ? -14.039 137.25 45.188 1 86.62 995 ARG A N 1
ATOM 8015 C CA . ARG A 1 995 ? -13.758 137.875 46.5 1 86.62 995 ARG A CA 1
ATOM 8016 C C . ARG A 1 995 ? -12.633 137.125 47.219 1 86.62 995 ARG A C 1
ATOM 8018 O O . ARG A 1 995 ? -11.883 137.75 47.969 1 86.62 995 ARG A O 1
ATOM 8025 N N . MET A 1 996 ? -12.523 135.875 47 1 86 996 MET A N 1
ATOM 8026 C CA . MET A 1 996 ? -11.492 135 47.656 1 86 996 MET A CA 1
ATOM 8027 C C . MET A 1 996 ? -10.195 135 46.875 1 86 996 MET A C 1
ATOM 8029 O O . MET A 1 996 ? -9.172 134.5 47.312 1 86 996 MET A O 1
ATOM 8033 N N . GLY A 1 997 ? -10.133 135.625 45.656 1 79.31 997 GLY A N 1
ATOM 8034 C CA . GLY A 1 997 ? -8.93 135.75 44.844 1 79.31 997 GLY A CA 1
ATOM 8035 C C . GLY A 1 997 ? -8.648 134.625 43.969 1 79.31 997 GLY A C 1
ATOM 8036 O O . GLY A 1 997 ? -7.52 134.375 43.5 1 79.31 997 GLY A O 1
ATOM 8037 N N . ASN A 1 998 ? -9.586 133.75 43.75 1 83.5 998 ASN A N 1
ATOM 8038 C CA . ASN A 1 998 ? -9.414 132.5 42.875 1 83.5 998 ASN A CA 1
ATOM 8039 C C . ASN A 1 998 ? -9.898 132.875 41.469 1 83.5 998 ASN A C 1
ATOM 8041 O O . ASN A 1 998 ? -11.023 132.5 41.094 1 83.5 998 ASN A O 1
ATOM 8045 N N . PHE A 1 999 ? -9.148 133.375 40.719 1 84.06 999 PHE A N 1
ATOM 8046 C CA . PHE A 1 999 ? -9.562 134 39.438 1 84.06 999 PHE A CA 1
ATOM 8047 C C . PHE A 1 999 ? -9.766 132.875 38.406 1 84.06 999 PHE A C 1
ATOM 8049 O O . PHE A 1 999 ? -10.672 132.875 37.562 1 84.06 999 PHE A O 1
ATOM 8056 N N . LYS A 1 1000 ? -9.031 131.875 38.469 1 83.25 1000 LYS A N 1
ATOM 8057 C CA . LYS A 1 1000 ? -9.164 130.75 37.469 1 83.25 1000 LYS A CA 1
ATOM 8058 C C . LYS A 1 1000 ? -10.516 130 37.625 1 83.25 1000 LYS A C 1
ATOM 8060 O O . LYS A 1 1000 ? -11.195 129.75 36.625 1 83.25 1000 LYS A O 1
ATOM 8065 N N . ARG A 1 1001 ? -10.891 129.75 38.812 1 86.56 1001 ARG A N 1
ATOM 8066 C CA . ARG A 1 1001 ? -12.172 129.125 39.031 1 86.56 1001 ARG A CA 1
ATOM 8067 C C . ARG A 1 1001 ? -13.336 130.125 38.75 1 86.56 1001 ARG A C 1
ATOM 8069 O O . ARG A 1 1001 ? -14.375 129.625 38.25 1 86.56 1001 ARG A O 1
ATOM 8076 N N . ALA A 1 1002 ? -13.156 131.375 39 1 88.25 1002 ALA A N 1
ATOM 8077 C CA . ALA A 1 1002 ? -14.188 132.375 38.656 1 88.25 1002 ALA A CA 1
ATOM 8078 C C . ALA A 1 1002 ? -14.422 132.375 37.156 1 88.25 1002 ALA A C 1
ATOM 8080 O O . ALA A 1 1002 ? -15.562 132.5 36.719 1 88.25 1002 ALA A O 1
ATOM 8081 N N . GLU A 1 1003 ? -13.305 132.375 36.438 1 87.25 1003 GLU A N 1
ATOM 8082 C CA . GLU A 1 1003 ? -13.414 132.375 35 1 87.25 1003 GLU A CA 1
ATOM 8083 C C . GLU A 1 1003 ? -14.148 131.125 34.469 1 87.25 1003 GLU A C 1
ATOM 8085 O O . GLU A 1 1003 ? -14.961 131.25 33.562 1 87.25 1003 GLU A O 1
ATOM 8090 N N . ALA A 1 1004 ? -13.914 130 35.094 1 86.38 1004 ALA A N 1
ATOM 8091 C CA . ALA A 1 1004 ? -14.57 128.75 34.688 1 86.38 1004 ALA A CA 1
ATOM 8092 C C . ALA A 1 1004 ? -16.062 128.875 34.969 1 86.38 1004 ALA A C 1
ATOM 8094 O O . ALA A 1 1004 ? -16.875 128.375 34.188 1 86.38 1004 ALA A O 1
ATOM 8095 N N . MET A 1 1005 ? -16.391 129.375 36.062 1 87.75 1005 MET A N 1
ATOM 8096 C CA . MET A 1 1005 ? -17.812 129.5 36.438 1 87.75 1005 MET A CA 1
ATOM 8097 C C . MET A 1 1005 ? -18.547 130.5 35.531 1 87.75 1005 MET A C 1
ATOM 8099 O O . MET A 1 1005 ? -19.703 130.25 35.156 1 87.75 1005 MET A O 1
ATOM 8103 N N . LEU A 1 1006 ? -17.859 131.5 35.156 1 87.19 1006 LEU A N 1
ATOM 8104 C CA . LEU A 1 1006 ? -18.438 132.5 34.281 1 87.19 1006 LEU A CA 1
ATOM 8105 C C . LEU A 1 1006 ? -18.672 131.875 32.875 1 87.19 1006 LEU A C 1
ATOM 8107 O O . LEU A 1 1006 ? -19.703 132.125 32.25 1 87.19 1006 LEU A O 1
ATOM 8111 N N . SER A 1 1007 ? -17.703 131.25 32.469 1 87.62 1007 SER A N 1
ATOM 8112 C CA . SER A 1 1007 ? -17.844 130.5 31.156 1 87.62 1007 SER A CA 1
ATOM 8113 C C . SER A 1 1007 ? -19.031 129.625 31.141 1 87.62 1007 SER A C 1
ATOM 8115 O O . SER A 1 1007 ? -19.781 129.5 30.156 1 87.62 1007 SER A O 1
ATOM 8117 N N . GLU A 1 1008 ? -19.188 128.875 32.188 1 87 1008 GLU A N 1
ATOM 8118 C CA . GLU A 1 1008 ? -20.312 128 32.281 1 87 1008 GLU A CA 1
ATOM 8119 C C . GLU A 1 1008 ? -21.625 128.75 32.375 1 87 1008 GLU A C 1
ATOM 8121 O O . GLU A 1 1008 ? -22.641 128.25 31.844 1 87 1008 GLU A O 1
ATOM 8126 N N . LEU A 1 1009 ? -21.609 129.75 33.094 1 88.06 1009 LEU A N 1
ATOM 8127 C CA . LEU A 1 1009 ? -22.797 130.625 33.219 1 88.06 1009 LEU A CA 1
ATOM 8128 C C . LEU A 1 1009 ? -23.234 131.125 31.859 1 88.06 1009 LEU A C 1
ATOM 8130 O O . LEU A 1 1009 ? -24.422 131.125 31.547 1 88.06 1009 LEU A O 1
ATOM 8134 N N . ILE A 1 1010 ? -22.266 131.5 31.031 1 87.5 1010 ILE A N 1
ATOM 8135 C CA . ILE A 1 1010 ? -22.547 132 29.703 1 87.5 1010 ILE A CA 1
ATOM 8136 C C . ILE A 1 1010 ? -23.125 131 28.812 1 87.5 1010 ILE A C 1
ATOM 8138 O O . ILE A 1 1010 ? -24.016 131.25 28 1 87.5 1010 ILE A O 1
ATOM 8142 N N . GLU A 1 1011 ? -22.734 129.75 28.969 1 84.56 1011 GLU A N 1
ATOM 8143 C CA . GLU A 1 1011 ? -23.188 128.625 28.172 1 84.56 1011 GLU A CA 1
ATOM 8144 C C . GLU A 1 1011 ? -24.625 128.25 28.5 1 84.56 1011 GLU A C 1
ATOM 8146 O O . GLU A 1 1011 ? -25.391 127.938 27.625 1 84.56 1011 GLU A O 1
ATOM 8151 N N . ILE A 1 1012 ? -24.922 128.375 29.766 1 83.94 1012 ILE A N 1
ATOM 8152 C CA . ILE A 1 1012 ? -26.25 127.938 30.203 1 83.94 1012 ILE A CA 1
ATOM 8153 C C . ILE A 1 1012 ? -27.266 129 29.891 1 83.94 1012 ILE A C 1
ATOM 8155 O O . ILE A 1 1012 ? -28.359 128.75 29.391 1 83.94 1012 ILE A O 1
ATOM 8159 N N . ASP A 1 1013 ? -26.859 130.25 30.266 1 84.06 1013 ASP A N 1
ATOM 8160 C CA . ASP A 1 1013 ? -27.781 131.375 30.031 1 84.06 1013 ASP A CA 1
ATOM 8161 C C . ASP A 1 1013 ? -27.016 132.625 29.594 1 84.06 1013 ASP A C 1
ATOM 8163 O O . ASP A 1 1013 ? -26.547 133.5 30.438 1 84.06 1013 ASP A O 1
ATOM 8167 N N . LYS A 1 1014 ? -26.953 132.875 28.328 1 82.31 1014 LYS A N 1
ATOM 8168 C CA . LYS A 1 1014 ? -26.219 134 27.734 1 82.31 1014 LYS A CA 1
ATOM 8169 C C . LYS A 1 1014 ? -26.844 135.375 28.141 1 82.31 1014 LYS A C 1
ATOM 8171 O O . LYS A 1 1014 ? -26.156 136.375 28.188 1 82.31 1014 LYS A O 1
ATOM 8176 N N . ASN A 1 1015 ? -28.141 135.375 28.594 1 77.94 1015 ASN A N 1
ATOM 8177 C CA . ASN A 1 1015 ? -28.844 136.625 28.828 1 77.94 1015 ASN A CA 1
ATOM 8178 C C . ASN A 1 1015 ? -29.031 136.875 30.312 1 77.94 1015 ASN A C 1
ATOM 8180 O O . ASN A 1 1015 ? -29.875 137.75 30.703 1 77.94 1015 ASN A O 1
ATOM 8184 N N . PHE A 1 1016 ? -28.203 136.25 31.141 1 79.94 1016 PHE A N 1
ATOM 8185 C CA . PHE A 1 1016 ? -28.312 136.375 32.562 1 79.94 1016 PHE A CA 1
ATOM 8186 C C . PHE A 1 1016 ? -27.844 137.875 32.938 1 79.94 1016 PHE A C 1
ATOM 8188 O O . PHE A 1 1016 ? -26.797 138.25 32.469 1 79.94 1016 PHE A O 1
ATOM 8195 N N . GLY A 1 1017 ? -28.641 138.75 33.469 1 77.94 1017 GLY A N 1
ATOM 8196 C CA . GLY A 1 1017 ? -28.484 140.125 33.719 1 77.94 1017 GLY A CA 1
ATOM 8197 C C . GLY A 1 1017 ? -27.141 140.5 34.344 1 77.94 1017 GLY A C 1
ATOM 8198 O O . GLY A 1 1017 ? -26.594 141.5 34.062 1 77.94 1017 GLY A O 1
ATOM 8199 N N . SER A 1 1018 ? -26.594 139.625 35.125 1 80.12 1018 SER A N 1
ATOM 8200 C CA . SER A 1 1018 ? -25.422 140 35.906 1 80.12 1018 SER A CA 1
ATOM 8201 C C . SER A 1 1018 ? -24.125 139.625 35.219 1 80.12 1018 SER A C 1
ATOM 8203 O O . SER A 1 1018 ? -23.031 139.75 35.781 1 80.12 1018 SER A O 1
ATOM 8205 N N . ILE A 1 1019 ? -24.078 139.125 33.969 1 86.06 1019 ILE A N 1
ATOM 8206 C CA . ILE A 1 1019 ? -22.906 138.625 33.281 1 86.06 1019 ILE A CA 1
ATOM 8207 C C . ILE A 1 1019 ? -21.938 139.75 32.969 1 86.06 1019 ILE A C 1
ATOM 8209 O O . ILE A 1 1019 ? -20.719 139.625 33.219 1 86.06 1019 ILE A O 1
ATOM 8213 N N . ASP A 1 1020 ? -22.516 140.875 32.531 1 80.69 1020 ASP A N 1
ATOM 8214 C CA . ASP A 1 1020 ? -21.688 142 32.156 1 80.69 1020 ASP A CA 1
ATOM 8215 C C . ASP A 1 1020 ? -20.984 142.625 33.375 1 80.69 1020 ASP A C 1
ATOM 8217 O O . ASP A 1 1020 ? -19.812 143 33.312 1 80.69 1020 ASP A O 1
ATOM 8221 N N . ILE A 1 1021 ? -21.719 142.625 34.5 1 86.12 1021 ILE A N 1
ATOM 8222 C CA . ILE A 1 1021 ? -21.156 143.125 35.75 1 86.12 1021 ILE A CA 1
ATOM 8223 C C . ILE A 1 1021 ? -20.047 142.25 36.25 1 86.12 1021 ILE A C 1
ATOM 8225 O O . ILE A 1 1021 ? -18.984 142.625 36.656 1 86.12 1021 ILE A O 1
ATOM 8229 N N . LEU A 1 1022 ? -20.203 141 36.125 1 87.25 1022 LEU A N 1
ATOM 8230 C CA . LEU A 1 1022 ? -19.234 140 36.594 1 87.25 1022 LEU A CA 1
ATOM 8231 C C . LEU A 1 1022 ? -18 140 35.688 1 87.25 1022 LEU A C 1
ATOM 8233 O O . LEU A 1 1022 ? -16.875 139.875 36.156 1 87.25 1022 LEU A O 1
ATOM 8237 N N . LYS A 1 1023 ? -18.25 140.25 34.375 1 87 1023 LYS A N 1
ATOM 8238 C CA . LYS A 1 1023 ? -17.141 140.375 33.406 1 87 1023 LYS A CA 1
ATOM 8239 C C . LYS A 1 1023 ? -16.25 141.5 33.719 1 87 1023 LYS A C 1
ATOM 8241 O O . LYS A 1 1023 ? -15.023 141.375 33.688 1 87 1023 LYS A O 1
ATOM 8246 N N . ARG A 1 1024 ? -16.844 142.625 34.094 1 83.81 1024 ARG A N 1
ATOM 8247 C CA . ARG A 1 1024 ? -16.109 143.875 34.406 1 83.81 1024 ARG A CA 1
ATOM 8248 C C . ARG A 1 1024 ? -15.367 143.75 35.75 1 83.81 1024 ARG A C 1
ATOM 8250 O O . ARG A 1 1024 ? -14.211 144.125 35.844 1 83.81 1024 ARG A O 1
ATOM 8257 N N . LYS A 1 1025 ? -16.031 143 36.656 1 85.88 1025 LYS A N 1
ATOM 8258 C CA . LYS A 1 1025 ? -15.398 142.75 37.969 1 85.88 1025 LYS A CA 1
ATOM 8259 C C . LYS A 1 1025 ? -14.188 141.875 37.844 1 85.88 1025 LYS A C 1
ATOM 8261 O O . LYS A 1 1025 ? -13.164 142 38.469 1 85.88 1025 LYS A O 1
ATOM 8266 N N . LEU A 1 1026 ? -14.336 140.875 36.969 1 86 1026 LEU A N 1
ATOM 8267 C CA . LEU A 1 1026 ? -13.258 139.875 36.719 1 86 1026 LEU A CA 1
ATOM 8268 C C . LEU A 1 1026 ? -12.078 140.625 36.031 1 86 1026 LEU A C 1
ATOM 8270 O O . LEU A 1 1026 ? -10.922 140.375 36.406 1 86 1026 LEU A O 1
ATOM 8274 N N . ALA A 1 1027 ? -12.398 141.5 35.125 1 81.31 1027 ALA A N 1
ATOM 8275 C CA . ALA A 1 1027 ? -11.375 142.25 34.406 1 81.31 1027 ALA A CA 1
ATOM 8276 C C . ALA A 1 1027 ? -10.688 143.25 35.344 1 81.31 1027 ALA A C 1
ATOM 8278 O O . ALA A 1 1027 ? -9.461 143.375 35.344 1 81.31 1027 ALA A O 1
ATOM 8279 N N . ASP A 1 1028 ? -11.43 143.75 36.219 1 80.44 1028 ASP A N 1
ATOM 8280 C CA . ASP A 1 1028 ? -10.891 144.75 37.188 1 80.44 1028 ASP A CA 1
ATOM 8281 C C . ASP A 1 1028 ? -10.031 144.125 38.25 1 80.44 1028 ASP A C 1
ATOM 8283 O O . ASP A 1 1028 ? -8.969 144.625 38.594 1 80.44 1028 ASP A O 1
ATOM 8287 N N . ALA A 1 1029 ? -10.422 142.875 38.719 1 78.69 1029 ALA A N 1
ATOM 8288 C CA . ALA A 1 1029 ? -9.68 142.125 39.75 1 78.69 1029 ALA A CA 1
ATOM 8289 C C . ALA A 1 1029 ? -8.375 141.625 39.188 1 78.69 1029 ALA A C 1
ATOM 8291 O O . ALA A 1 1029 ? -7.344 141.625 39.844 1 78.69 1029 ALA A O 1
ATOM 8292 N N . GLN A 1 1030 ? -8.398 141.125 37.906 1 77 1030 GLN A N 1
ATOM 8293 C CA . GLN A 1 1030 ? -7.203 140.625 37.219 1 77 1030 GLN A CA 1
ATOM 8294 C C . GLN A 1 1030 ? -6.207 141.75 36.969 1 77 1030 GLN A C 1
ATOM 8296 O O . GLN A 1 1030 ? -4.996 141.625 37.094 1 77 1030 GLN A O 1
ATOM 8301 N N . ALA A 1 1031 ? -6.695 142.875 36.656 1 67.81 1031 ALA A N 1
ATOM 8302 C CA . ALA A 1 1031 ? -5.863 144.125 36.438 1 67.81 1031 ALA A CA 1
ATOM 8303 C C . ALA A 1 1031 ? -5.227 144.625 37.75 1 67.81 1031 ALA A C 1
ATOM 8305 O O . ALA A 1 1031 ? -4.055 145 37.75 1 67.81 1031 ALA A O 1
ATOM 8306 N N . LYS A 1 1032 ? -5.762 144.5 38.781 1 71 1032 LYS A N 1
ATOM 8307 C CA . LYS A 1 1032 ? -5.211 144.875 40.094 1 71 1032 LYS A CA 1
ATOM 8308 C C . LYS A 1 1032 ? -4.191 143.875 40.594 1 71 1032 LYS A C 1
ATOM 8310 O O . LYS A 1 1032 ? -3.197 144.25 41.219 1 71 1032 LYS A O 1
ATOM 8315 N N . ALA A 1 1033 ? -4.387 142.5 40.406 1 64.94 1033 ALA A N 1
ATOM 8316 C CA . ALA A 1 1033 ? -3.451 141.5 40.812 1 64.94 1033 ALA A CA 1
ATOM 8317 C C . ALA A 1 1033 ? -2.182 141.5 39.938 1 64.94 1033 ALA A C 1
ATOM 8319 O O . ALA A 1 1033 ? -1.098 141.25 40.438 1 64.94 1033 ALA A O 1
ATOM 8320 N N . ALA A 1 1034 ? -2.178 142.125 38.656 1 60.72 1034 ALA A N 1
ATOM 8321 C CA . ALA A 1 1034 ? -1.015 142.375 37.781 1 60.72 1034 ALA A CA 1
ATOM 8322 C C . ALA A 1 1034 ? -0.242 143.625 38.188 1 60.72 1034 ALA A C 1
ATOM 8324 O O . ALA A 1 1034 ? 0.976 143.625 38 1 60.72 1034 ALA A O 1
ATOM 8325 N N . THR A 1 1035 ? -0.742 144.625 38.844 1 53.94 1035 THR A N 1
ATOM 8326 C CA . THR A 1 1035 ? 0.004 145.75 39.344 1 53.94 1035 THR A CA 1
ATOM 8327 C C . THR A 1 1035 ? 0.566 145.5 40.719 1 53.94 1035 THR A C 1
ATOM 8329 O O . THR A 1 1035 ? 1.663 146 41.062 1 53.94 1035 THR A O 1
ATOM 8332 N N . MET B 1 1 ? 9.844 -23.594 -40.906 1 55.59 1 MET B N 1
ATOM 8333 C CA . MET B 1 1 ? 10.43 -23.375 -39.562 1 55.59 1 MET B CA 1
ATOM 8334 C C . MET B 1 1 ? 10.664 -24.703 -38.844 1 55.59 1 MET B C 1
ATOM 8336 O O . MET B 1 1 ? 9.836 -25.609 -38.938 1 55.59 1 MET B O 1
ATOM 8340 N N . PRO B 1 2 ? 11.945 -24.75 -38.312 1 74.88 2 PRO B N 1
ATOM 8341 C CA . PRO B 1 2 ? 12.18 -26.031 -37.656 1 74.88 2 PRO B CA 1
ATOM 8342 C C . PRO B 1 2 ? 11.203 -26.281 -36.531 1 74.88 2 PRO B C 1
ATOM 8344 O O . PRO B 1 2 ? 10.781 -25.344 -35.844 1 74.88 2 PRO B O 1
ATOM 8347 N N . ALA B 1 3 ? 10.641 -27.422 -36.5 1 84.88 3 ALA B N 1
ATOM 8348 C CA . ALA B 1 3 ? 9.68 -27.812 -35.469 1 84.88 3 ALA B CA 1
ATOM 8349 C C . ALA B 1 3 ? 10.312 -27.781 -34.094 1 84.88 3 ALA B C 1
ATOM 8351 O O . ALA B 1 3 ? 11.492 -28.109 -33.938 1 84.88 3 ALA B O 1
ATOM 8352 N N . LEU B 1 4 ? 9.703 -27.156 -33.094 1 89.81 4 LEU B N 1
ATOM 8353 C CA . LEU B 1 4 ? 10.148 -27.062 -31.719 1 89.81 4 LEU B CA 1
ATOM 8354 C C . LEU B 1 4 ? 9.648 -28.25 -30.906 1 89.81 4 LEU B C 1
ATOM 8356 O O . LEU B 1 4 ? 8.461 -28.578 -30.938 1 89.81 4 LEU B O 1
ATOM 8360 N N . TYR B 1 5 ? 10.562 -28.938 -30.219 1 94.31 5 TYR B N 1
ATOM 8361 C CA . TYR B 1 5 ? 10.242 -30.062 -29.359 1 94.31 5 TYR B CA 1
ATOM 8362 C C . TYR B 1 5 ? 10.609 -29.75 -27.906 1 94.31 5 TYR B C 1
ATOM 8364 O O . TYR B 1 5 ? 11.664 -30.156 -27.422 1 94.31 5 TYR B O 1
ATOM 8372 N N . PRO B 1 6 ? 9.695 -29.094 -27.172 1 94.88 6 PRO B N 1
ATOM 8373 C CA . PRO B 1 6 ? 9.992 -28.734 -25.781 1 94.88 6 PRO B CA 1
ATOM 8374 C C . PRO B 1 6 ? 10.172 -29.953 -24.875 1 94.88 6 PRO B C 1
ATOM 8376 O O . PRO B 1 6 ? 9.492 -30.969 -25.062 1 94.88 6 PRO B O 1
ATOM 8379 N N . ASN B 1 7 ? 11.133 -29.812 -23.969 1 95.06 7 ASN B N 1
ATOM 8380 C CA . ASN B 1 7 ? 11.43 -30.812 -22.953 1 95.06 7 ASN B CA 1
ATOM 8381 C C . ASN B 1 7 ? 11.672 -30.188 -21.594 1 95.06 7 ASN B C 1
ATOM 8383 O O . ASN B 1 7 ? 11.344 -29.016 -21.375 1 95.06 7 ASN B O 1
ATOM 8387 N N . TYR B 1 8 ? 12.102 -30.922 -20.703 1 95.5 8 TYR B N 1
ATOM 8388 C CA . TYR B 1 8 ? 12.32 -30.438 -19.344 1 95.5 8 TYR B CA 1
ATOM 8389 C C . TYR B 1 8 ? 13.312 -29.281 -19.328 1 95.5 8 TYR B C 1
ATOM 8391 O O . TYR B 1 8 ? 13.102 -28.281 -18.641 1 95.5 8 TYR B O 1
ATOM 8399 N N . PHE B 1 9 ? 14.414 -29.344 -20.125 1 95.44 9 PHE B N 1
ATOM 8400 C CA . PHE B 1 9 ? 15.453 -28.312 -20.156 1 95.44 9 PHE B CA 1
ATOM 8401 C C . PHE B 1 9 ? 14.953 -27.047 -20.844 1 95.44 9 PHE B C 1
ATOM 8403 O O . PHE B 1 9 ? 15.328 -25.938 -20.453 1 95.44 9 PHE B O 1
ATOM 8410 N N . PHE B 1 10 ? 14.07 -27.281 -21.828 1 95.75 10 PHE B N 1
ATOM 8411 C CA . PHE B 1 10 ? 13.391 -26.156 -22.469 1 95.75 10 PHE B CA 1
ATOM 8412 C C . PHE B 1 10 ? 12.586 -25.359 -21.438 1 95.75 10 PHE B C 1
ATOM 8414 O O . PHE B 1 10 ? 12.68 -24.141 -21.391 1 95.75 10 PHE B O 1
ATOM 8421 N N . VAL B 1 11 ? 11.836 -26.062 -20.594 1 96.56 11 VAL B N 1
ATOM 8422 C CA . VAL B 1 11 ? 10.969 -25.422 -19.609 1 96.56 11 VAL B CA 1
ATOM 8423 C C . VAL B 1 11 ? 11.812 -24.719 -18.547 1 96.56 11 VAL B C 1
ATOM 8425 O O . VAL B 1 11 ? 11.492 -23.609 -18.125 1 96.56 11 VAL B O 1
ATOM 8428 N N . GLY B 1 12 ? 12.906 -25.391 -18.109 1 96.06 12 GLY B N 1
ATOM 8429 C CA . GLY B 1 12 ? 13.789 -24.766 -17.141 1 96.06 12 GLY B CA 1
ATOM 8430 C C . GLY B 1 12 ? 14.383 -23.453 -17.641 1 96.06 12 GLY B C 1
ATOM 8431 O O . GLY B 1 12 ? 14.391 -22.453 -16.922 1 96.06 12 GLY B O 1
ATOM 8432 N N . SER B 1 13 ? 14.781 -23.391 -18.891 1 95.75 13 SER B N 1
ATOM 8433 C CA . SER B 1 13 ? 15.344 -22.188 -19.469 1 95.75 13 SER B CA 1
ATOM 8434 C C . SER B 1 13 ? 14.273 -21.125 -19.688 1 95.75 13 SER B C 1
ATOM 8436 O O . SER B 1 13 ? 14.547 -19.938 -19.562 1 95.75 13 SER B O 1
ATOM 8438 N N . LEU B 1 14 ? 13.078 -21.547 -19.984 1 96.88 14 LEU B N 1
ATOM 8439 C CA . LEU B 1 14 ? 11.961 -20.641 -20.172 1 96.88 14 LEU B CA 1
ATOM 8440 C C . LEU B 1 14 ? 11.641 -19.891 -18.891 1 96.88 14 LEU B C 1
ATOM 8442 O O . LEU B 1 14 ? 11.391 -18.688 -18.906 1 96.88 14 LEU B O 1
ATOM 8446 N N . LEU B 1 15 ? 11.641 -20.625 -17.781 1 97.31 15 LEU B N 1
ATOM 8447 C CA . LEU B 1 15 ? 11.312 -20.031 -16.484 1 97.31 15 LEU B CA 1
ATOM 8448 C C . LEU B 1 15 ? 12.312 -18.938 -16.125 1 97.31 15 LEU B C 1
ATOM 8450 O O . LEU B 1 15 ? 11.93 -17.844 -15.703 1 97.31 15 LEU B O 1
ATOM 8454 N N . SER B 1 16 ? 13.609 -19.266 -16.344 1 96.38 16 SER B N 1
ATOM 8455 C CA . SER B 1 16 ? 14.633 -18.266 -16.047 1 96.38 16 SER B CA 1
ATOM 8456 C C . SER B 1 16 ? 14.523 -17.078 -17 1 96.38 16 SER B C 1
ATOM 8458 O O . SER B 1 16 ? 14.672 -15.922 -16.562 1 96.38 16 SER B O 1
ATOM 8460 N N . PHE B 1 17 ? 14.203 -17.297 -18.219 1 96.62 17 PHE B N 1
ATOM 8461 C CA . PHE B 1 17 ? 14.078 -16.25 -19.234 1 96.62 17 PHE B CA 1
ATOM 8462 C C . PHE B 1 17 ? 12.938 -15.297 -18.875 1 96.62 17 PHE B C 1
ATOM 8464 O O . PHE B 1 17 ? 13.102 -14.078 -18.938 1 96.62 17 PHE B O 1
ATOM 8471 N N . LEU B 1 18 ? 11.844 -15.859 -18.484 1 96.56 18 LEU B N 1
ATOM 8472 C CA . LEU B 1 18 ? 10.664 -15.055 -18.188 1 96.56 18 LEU B CA 1
ATOM 8473 C C . LEU B 1 18 ? 10.914 -14.141 -16.984 1 96.56 18 LEU B C 1
ATOM 8475 O O . LEU B 1 18 ? 10.484 -12.984 -16.984 1 96.56 18 LEU B O 1
ATOM 8479 N N . PHE B 1 19 ? 11.602 -14.633 -15.961 1 96 19 PHE B N 1
ATOM 8480 C CA . PHE B 1 19 ? 11.859 -13.805 -14.789 1 96 19 PHE B CA 1
ATOM 8481 C C . PHE B 1 19 ? 12.82 -12.664 -15.141 1 96 19 PHE B C 1
ATOM 8483 O O . PHE B 1 19 ? 12.602 -11.523 -14.727 1 96 19 PHE B O 1
ATOM 8490 N N . LEU B 1 20 ? 13.812 -13.008 -15.945 1 96.12 20 LEU B N 1
ATOM 8491 C CA . LEU B 1 20 ? 14.805 -12.008 -16.312 1 96.12 20 LEU B CA 1
ATOM 8492 C C . LEU B 1 20 ? 14.203 -10.977 -17.266 1 96.12 20 LEU B C 1
ATOM 8494 O O . LEU B 1 20 ? 14.547 -9.789 -17.203 1 96.12 20 LEU B O 1
ATOM 8498 N N . LEU B 1 21 ? 13.312 -11.406 -18.125 1 94.75 21 LEU B N 1
ATOM 8499 C CA . LEU B 1 21 ? 12.602 -10.477 -19 1 94.75 21 LEU B CA 1
ATOM 8500 C C . LEU B 1 21 ? 11.766 -9.5 -18.188 1 94.75 21 LEU B C 1
ATOM 8502 O O . LEU B 1 21 ? 11.727 -8.305 -18.5 1 94.75 21 LEU B O 1
ATOM 8506 N N . TYR B 1 22 ? 11.156 -9.961 -17.125 1 94.31 22 TYR B N 1
ATOM 8507 C CA . TYR B 1 22 ? 10.359 -9.117 -16.25 1 94.31 22 TYR B CA 1
ATOM 8508 C C . TYR B 1 22 ? 11.227 -8.062 -15.562 1 94.31 22 TYR B C 1
ATOM 8510 O O . TYR B 1 22 ? 10.867 -6.883 -15.516 1 94.31 22 TYR B O 1
ATOM 8518 N N . VAL B 1 23 ? 12.375 -8.57 -15.047 1 93.62 23 VAL B N 1
ATOM 8519 C CA . VAL B 1 23 ? 13.258 -7.652 -14.328 1 93.62 23 VAL B CA 1
ATOM 8520 C C . VAL B 1 23 ? 13.781 -6.582 -15.281 1 93.62 23 VAL B C 1
ATOM 8522 O O . VAL B 1 23 ? 13.844 -5.402 -14.922 1 93.62 23 VAL B O 1
ATOM 8525 N N . ALA B 1 24 ? 14.086 -6.957 -16.516 1 94.62 24 ALA B N 1
ATOM 8526 C CA . ALA B 1 24 ? 14.594 -6.008 -17.516 1 94.62 24 ALA B CA 1
ATOM 8527 C C . ALA B 1 24 ? 13.531 -4.961 -17.844 1 94.62 24 ALA B C 1
ATOM 8529 O O . ALA B 1 24 ? 13.836 -3.768 -17.922 1 94.62 24 ALA B O 1
ATOM 8530 N N . ILE B 1 25 ? 12.328 -5.379 -18.047 1 91.25 25 ILE B N 1
ATOM 8531 C CA . ILE B 1 25 ? 11.234 -4.473 -18.391 1 91.25 25 ILE B CA 1
ATOM 8532 C C . ILE B 1 25 ? 11.016 -3.484 -17.234 1 91.25 25 ILE B C 1
ATOM 8534 O O . ILE B 1 25 ? 10.812 -2.291 -17.469 1 91.25 25 ILE B O 1
ATOM 8538 N N . LEU B 1 26 ? 11.133 -4.016 -16.078 1 89.12 26 LEU B N 1
ATOM 8539 C CA . LEU B 1 26 ? 10.93 -3.182 -14.898 1 89.12 26 LEU B CA 1
ATOM 8540 C C . LEU B 1 26 ? 11.984 -2.088 -14.805 1 89.12 26 LEU B C 1
ATOM 8542 O O . LEU B 1 26 ? 11.664 -0.926 -14.547 1 89.12 26 LEU B O 1
ATOM 8546 N N . LEU B 1 27 ? 13.203 -2.418 -15.008 1 92.25 27 LEU B N 1
ATOM 8547 C CA . LEU B 1 27 ? 14.305 -1.479 -14.859 1 92.25 27 LEU B CA 1
ATOM 8548 C C . LEU B 1 27 ? 14.312 -0.448 -15.977 1 92.25 27 LEU B C 1
ATOM 8550 O O . LEU B 1 27 ? 14.656 0.713 -15.758 1 92.25 27 LEU B O 1
ATOM 8554 N N . PHE B 1 28 ? 13.82 -0.805 -17.156 1 92.5 28 PHE B N 1
ATOM 8555 C CA . PHE B 1 28 ? 13.789 0.123 -18.281 1 92.5 28 PHE B CA 1
ATOM 8556 C C . PHE B 1 28 ? 12.625 1.103 -18.141 1 92.5 28 PHE B C 1
ATOM 8558 O O . PHE B 1 28 ? 12.648 2.186 -18.719 1 92.5 28 PHE B O 1
ATOM 8565 N N . ARG B 1 29 ? 11.625 0.768 -17.375 1 87.06 29 ARG B N 1
ATOM 8566 C CA . ARG B 1 29 ? 10.445 1.609 -17.219 1 87.06 29 ARG B CA 1
ATOM 8567 C C . ARG B 1 29 ? 10.648 2.658 -16.141 1 87.06 29 ARG B C 1
ATOM 8569 O O . ARG B 1 29 ? 9.82 3.549 -15.961 1 87.06 29 ARG B O 1
ATOM 8576 N N . VAL B 1 30 ? 11.766 2.588 -15.445 1 87.19 30 VAL B N 1
ATOM 8577 C CA . VAL B 1 30 ? 12.055 3.58 -14.414 1 87.19 30 VAL B CA 1
ATOM 8578 C C . VAL B 1 30 ? 12.227 4.957 -15.055 1 87.19 30 VAL B C 1
ATOM 8580 O O . VAL B 1 30 ? 12.992 5.113 -16 1 87.19 30 VAL B O 1
ATOM 8583 N N . PRO B 1 31 ? 11.445 5.926 -14.586 1 82.56 31 PRO B N 1
ATOM 8584 C CA . PRO B 1 31 ? 11.625 7.277 -15.125 1 82.56 31 PRO B CA 1
ATOM 8585 C C . PRO B 1 31 ? 12.93 7.926 -14.672 1 82.56 31 PRO B C 1
ATOM 8587 O O . PRO B 1 31 ? 13.359 7.727 -13.531 1 82.56 31 PRO B O 1
ATOM 8590 N N . ASN B 1 32 ? 13.672 8.734 -15.484 1 83.38 32 ASN B N 1
ATOM 8591 C CA . ASN B 1 32 ? 14.945 9.391 -15.195 1 83.38 32 ASN B CA 1
ATOM 8592 C C . ASN B 1 32 ? 15.945 8.422 -14.562 1 83.38 32 ASN B C 1
ATOM 8594 O O . ASN B 1 32 ? 16.484 8.695 -13.492 1 83.38 32 ASN B O 1
ATOM 8598 N N . ARG B 1 33 ? 16.125 7.363 -15.172 1 87.5 33 ARG B N 1
ATOM 8599 C CA . ARG B 1 33 ? 16.922 6.242 -14.688 1 87.5 33 ARG B CA 1
ATOM 8600 C C . ARG B 1 33 ? 18.391 6.645 -14.508 1 87.5 33 ARG B C 1
ATOM 8602 O O . ARG B 1 33 ? 18.953 7.34 -15.359 1 87.5 33 ARG B O 1
ATOM 8609 N N . SER B 1 34 ? 18.984 6.23 -13.492 1 90.31 34 SER B N 1
ATOM 8610 C CA . SER B 1 34 ? 20.406 6.406 -13.203 1 90.31 34 SER B CA 1
ATOM 8611 C C . SER B 1 34 ? 21.266 5.508 -14.086 1 90.31 34 SER B C 1
ATOM 8613 O O . SER B 1 34 ? 20.766 4.535 -14.664 1 90.31 34 SER B O 1
ATOM 8615 N N . PRO B 1 35 ? 22.469 5.863 -14.32 1 92.31 35 PRO B N 1
ATOM 8616 C CA . PRO B 1 35 ? 23.359 4.988 -15.094 1 92.31 35 PRO B CA 1
ATOM 8617 C C . PRO B 1 35 ? 23.469 3.586 -14.5 1 92.31 35 PRO B C 1
ATOM 8619 O O . PRO B 1 35 ? 23.609 2.607 -15.234 1 92.31 35 PRO B O 1
ATOM 8622 N N . ALA B 1 36 ? 23.375 3.482 -13.219 1 93 36 ALA B N 1
ATOM 8623 C CA . ALA B 1 36 ? 23.422 2.174 -12.57 1 93 36 ALA B CA 1
ATOM 8624 C C . ALA B 1 36 ? 22.234 1.315 -12.977 1 93 36 ALA B C 1
ATOM 8626 O O . ALA B 1 36 ? 22.391 0.13 -13.281 1 93 36 ALA B O 1
ATOM 8627 N N . SER B 1 37 ? 21.031 1.89 -13.047 1 93.69 37 SER B N 1
ATOM 8628 C CA . SER B 1 37 ? 19.828 1.166 -13.445 1 93.69 37 SER B CA 1
ATOM 8629 C C . SER B 1 37 ? 19.891 0.75 -14.906 1 93.69 37 SER B C 1
ATOM 8631 O O . SER B 1 37 ? 19.391 -0.318 -15.273 1 93.69 37 SER B O 1
ATOM 8633 N N . THR B 1 38 ? 20.453 1.594 -15.688 1 94.38 38 THR B N 1
ATOM 8634 C CA . THR B 1 38 ? 20.594 1.268 -17.094 1 94.38 38 THR B CA 1
ATOM 8635 C C . THR B 1 38 ? 21.531 0.083 -17.297 1 94.38 38 THR B C 1
ATOM 8637 O O . THR B 1 38 ? 21.219 -0.84 -18.062 1 94.38 38 THR B O 1
ATOM 8640 N N . GLN B 1 39 ? 22.641 0.097 -16.625 1 95.12 39 GLN B N 1
ATOM 8641 C CA . GLN B 1 39 ? 23.594 -1.005 -16.75 1 95.12 39 GLN B CA 1
ATOM 8642 C C . GLN B 1 39 ? 23 -2.305 -16.219 1 95.12 39 GLN B C 1
ATOM 8644 O O . GLN B 1 39 ? 23.219 -3.375 -16.781 1 95.12 39 GLN B O 1
ATOM 8649 N N . LEU B 1 40 ? 22.344 -2.205 -15.156 1 94.88 40 LEU B N 1
ATOM 8650 C CA . LEU B 1 40 ? 21.719 -3.395 -14.594 1 94.88 40 LEU B CA 1
ATOM 8651 C C . LEU B 1 40 ? 20.656 -3.949 -15.547 1 94.88 40 LEU B C 1
ATOM 8653 O O . LEU B 1 40 ? 20.531 -5.168 -15.703 1 94.88 40 LEU B O 1
ATOM 8657 N N . ALA B 1 41 ? 19.844 -3.102 -16.188 1 95.69 41 ALA B N 1
ATOM 8658 C CA . ALA B 1 41 ? 18.828 -3.52 -17.156 1 95.69 41 ALA B CA 1
ATOM 8659 C C . ALA B 1 41 ? 19.469 -4.238 -18.344 1 95.69 41 ALA B C 1
ATOM 8661 O O . ALA B 1 41 ? 18.984 -5.277 -18.781 1 95.69 41 ALA B O 1
ATOM 8662 N N . ILE B 1 42 ? 20.531 -3.654 -18.766 1 96.38 42 ILE B N 1
ATOM 8663 C CA . ILE B 1 42 ? 21.219 -4.246 -19.906 1 96.38 42 ILE B CA 1
ATOM 8664 C C . ILE B 1 42 ? 21.812 -5.602 -19.516 1 96.38 42 ILE B C 1
ATOM 8666 O O . ILE B 1 42 ? 21.766 -6.555 -20.297 1 96.38 42 ILE B O 1
ATOM 8670 N N . ALA B 1 43 ? 22.375 -5.664 -18.312 1 96.19 43 ALA B N 1
ATOM 8671 C CA . ALA B 1 43 ? 22.891 -6.941 -17.828 1 96.19 43 ALA B CA 1
ATOM 8672 C C . ALA B 1 43 ? 21.797 -8 -17.797 1 96.19 43 ALA B C 1
ATOM 8674 O O . ALA B 1 43 ? 22.031 -9.156 -18.156 1 96.19 43 ALA B O 1
ATOM 8675 N N . MET B 1 44 ? 20.594 -7.641 -17.391 1 96 44 MET B N 1
ATOM 8676 C CA . MET B 1 44 ? 19.469 -8.578 -17.312 1 96 44 MET B CA 1
ATOM 8677 C C . MET B 1 44 ? 19 -8.977 -18.719 1 96 44 MET B C 1
ATOM 8679 O O . MET B 1 44 ? 18.562 -10.102 -18.938 1 96 44 MET B O 1
ATOM 8683 N N . VAL B 1 45 ? 19.062 -8.062 -19.625 1 96.06 45 VAL B N 1
ATOM 8684 C CA . VAL B 1 45 ? 18.672 -8.383 -21 1 96.06 45 VAL B CA 1
ATOM 8685 C C . VAL B 1 45 ? 19.641 -9.414 -21.578 1 96.06 45 VAL B C 1
ATOM 8687 O O . VAL B 1 45 ? 19.219 -10.406 -22.188 1 96.06 45 VAL B O 1
ATOM 8690 N N . PHE B 1 46 ? 20.922 -9.227 -21.344 1 96.44 46 PHE B N 1
ATOM 8691 C CA . PHE B 1 46 ? 21.906 -10.172 -21.859 1 96.44 46 PHE B CA 1
ATOM 8692 C C . PHE B 1 46 ? 21.75 -11.531 -21.188 1 96.44 46 PHE B C 1
ATOM 8694 O O . PHE B 1 46 ? 21.875 -12.57 -21.828 1 96.44 46 PHE B O 1
ATOM 8701 N N . THR B 1 47 ? 21.531 -11.523 -19.891 1 94.94 47 THR B N 1
ATOM 8702 C CA . THR B 1 47 ? 21.297 -12.781 -19.203 1 94.94 47 THR B CA 1
ATOM 8703 C C . THR B 1 47 ? 20.031 -13.445 -19.719 1 94.94 47 THR B C 1
ATOM 8705 O O . THR B 1 47 ? 19.953 -14.68 -19.797 1 94.94 47 THR B O 1
ATOM 8708 N N . GLY B 1 48 ? 19.016 -12.641 -20.031 1 94.5 48 GLY B N 1
ATOM 8709 C CA . GLY B 1 48 ? 17.797 -13.164 -20.625 1 94.5 48 GLY B CA 1
ATOM 8710 C C . GLY B 1 48 ? 18.031 -13.805 -21.984 1 94.5 48 GLY B C 1
ATOM 8711 O O . GLY B 1 48 ? 17.516 -14.898 -22.25 1 94.5 48 GLY B O 1
ATOM 8712 N N . ILE B 1 49 ? 18.828 -13.172 -22.734 1 94.69 49 ILE B N 1
ATOM 8713 C CA . ILE B 1 49 ? 19.125 -13.711 -24.047 1 94.69 49 ILE B CA 1
ATOM 8714 C C . ILE B 1 49 ? 19.953 -14.992 -23.906 1 94.69 49 ILE B C 1
ATOM 8716 O O . ILE B 1 49 ? 19.781 -15.93 -24.688 1 94.69 49 ILE B O 1
ATOM 8720 N N . PHE B 1 50 ? 20.781 -15.008 -22.891 1 93.88 50 PHE B N 1
ATOM 8721 C CA . PHE B 1 50 ? 21.531 -16.219 -22.562 1 93.88 50 PHE B CA 1
ATOM 8722 C C . PHE B 1 50 ? 20.594 -17.391 -22.328 1 93.88 50 PHE B C 1
ATOM 8724 O O . PHE B 1 50 ? 20.781 -18.469 -22.906 1 93.88 50 PHE B O 1
ATOM 8731 N N . ASN B 1 51 ? 19.562 -17.203 -21.594 1 93.75 51 ASN B N 1
ATOM 8732 C CA . ASN B 1 51 ? 18.594 -18.266 -21.328 1 93.75 51 ASN B CA 1
ATOM 8733 C C . ASN B 1 51 ? 17.703 -18.547 -22.531 1 93.75 51 ASN B C 1
ATOM 8735 O O . ASN B 1 51 ? 17.297 -19.688 -22.75 1 93.75 51 ASN B O 1
ATOM 8739 N N . LEU B 1 52 ? 17.422 -17.516 -23.297 1 93.56 52 LEU B N 1
ATOM 8740 C CA . LEU B 1 52 ? 16.656 -17.688 -24.516 1 93.56 52 LEU B CA 1
ATOM 8741 C C . LEU B 1 52 ? 17.406 -18.562 -25.516 1 93.56 52 LEU B C 1
ATOM 8743 O O . LEU B 1 52 ? 16.812 -19.406 -26.188 1 93.56 52 LEU B O 1
ATOM 8747 N N . SER B 1 53 ? 18.703 -18.328 -25.547 1 92.12 53 SER B N 1
ATOM 8748 C CA . SER B 1 53 ? 19.531 -19.141 -26.422 1 92.12 53 SER B CA 1
ATOM 8749 C C . SER B 1 53 ? 19.484 -20.609 -26.016 1 92.12 53 SER B C 1
ATOM 8751 O O . SER B 1 53 ? 19.375 -21.5 -26.875 1 92.12 53 SER B O 1
ATOM 8753 N N . TYR B 1 54 ? 19.547 -20.891 -24.75 1 91.44 54 TYR B N 1
ATOM 8754 C CA . TYR B 1 54 ? 19.438 -22.266 -24.266 1 91.44 54 TYR B CA 1
ATOM 8755 C C . TYR B 1 54 ? 18.047 -22.828 -24.562 1 91.44 54 TYR B C 1
ATOM 8757 O O . TYR B 1 54 ? 17.922 -24.016 -24.891 1 91.44 54 TYR B O 1
ATOM 8765 N N . LEU B 1 55 ? 17.047 -22.031 -24.453 1 92.75 55 LEU B N 1
ATOM 8766 C CA . LEU B 1 55 ? 15.68 -22.438 -24.766 1 92.75 55 LEU B CA 1
ATOM 8767 C C . LEU B 1 55 ? 15.578 -22.938 -26.203 1 92.75 55 LEU B C 1
ATOM 8769 O O . LEU B 1 55 ? 15.008 -24 -26.453 1 92.75 55 LEU B O 1
ATOM 8773 N N . ILE B 1 56 ? 16.203 -22.25 -27.094 1 90.75 56 ILE B N 1
ATOM 8774 C CA . ILE B 1 56 ? 16.141 -22.578 -28.5 1 90.75 56 ILE B CA 1
ATOM 8775 C C . ILE B 1 56 ? 16.984 -23.828 -28.766 1 90.75 56 ILE B C 1
ATOM 8777 O O . ILE B 1 56 ? 16.578 -24.719 -29.516 1 90.75 56 ILE B O 1
ATOM 8781 N N . THR B 1 57 ? 18.109 -23.938 -28.062 1 90.44 57 THR B N 1
ATOM 8782 C CA . THR B 1 57 ? 19.016 -25.062 -28.25 1 90.44 57 THR B CA 1
ATOM 8783 C C . THR B 1 57 ? 18.375 -26.359 -27.797 1 90.44 57 THR B C 1
ATOM 8785 O O . THR B 1 57 ? 18.516 -27.406 -28.453 1 90.44 57 THR B O 1
ATOM 8788 N N . HIS B 1 58 ? 17.656 -26.312 -26.75 1 91.94 58 HIS B N 1
ATOM 8789 C CA . HIS B 1 58 ? 17.016 -27.531 -26.219 1 91.94 58 HIS B CA 1
ATOM 8790 C C . HIS B 1 58 ? 15.766 -27.875 -27.016 1 91.94 58 HIS B C 1
ATOM 8792 O O . HIS B 1 58 ? 15.352 -29.047 -27.031 1 91.94 58 HIS B O 1
ATOM 8798 N N . GLY B 1 59 ? 15.172 -26.891 -27.719 1 91.19 59 GLY B N 1
ATOM 8799 C CA . GLY B 1 59 ? 13.898 -27.109 -28.375 1 91.19 59 GLY B CA 1
ATOM 8800 C C . GLY B 1 59 ? 14.047 -27.578 -29.812 1 91.19 59 GLY B C 1
ATOM 8801 O O . GLY B 1 59 ? 13.164 -28.266 -30.328 1 91.19 59 GLY B O 1
ATOM 8802 N N . ILE B 1 60 ? 15.234 -27.312 -30.5 1 90.62 60 ILE B N 1
ATOM 8803 C CA . ILE B 1 60 ? 15.375 -27.641 -31.922 1 90.62 60 ILE B CA 1
ATOM 8804 C C . ILE B 1 60 ? 16.266 -28.875 -32.094 1 90.62 60 ILE B C 1
ATOM 8806 O O . ILE B 1 60 ? 17.422 -28.875 -31.672 1 90.62 60 ILE B O 1
ATOM 8810 N N . TYR B 1 61 ? 15.75 -29.922 -32.625 1 87.62 61 TYR B N 1
ATOM 8811 C CA . TYR B 1 61 ? 16.484 -31.172 -32.812 1 87.62 61 TYR B CA 1
ATOM 8812 C C . TYR B 1 61 ? 16.875 -31.344 -34.281 1 87.62 61 TYR B C 1
ATOM 8814 O O . TYR B 1 61 ? 17.984 -31.781 -34.562 1 87.62 61 TYR B O 1
ATOM 8822 N N . THR B 1 62 ? 16.047 -30.906 -35.25 1 81.38 62 THR B N 1
ATOM 8823 C CA . THR B 1 62 ? 16.141 -31.312 -36.656 1 81.38 62 THR B CA 1
ATOM 8824 C C . THR B 1 62 ? 17.25 -30.547 -37.375 1 81.38 62 THR B C 1
ATOM 8826 O O . THR B 1 62 ? 17.75 -31 -38.406 1 81.38 62 THR B O 1
ATOM 8829 N N . VAL B 1 63 ? 17.625 -29.375 -36.844 1 78.75 63 VAL B N 1
ATOM 8830 C CA . VAL B 1 63 ? 18.672 -28.609 -37.5 1 78.75 63 VAL B CA 1
ATOM 8831 C C . VAL B 1 63 ? 19.812 -28.344 -36.5 1 78.75 63 VAL B C 1
ATOM 8833 O O . VAL B 1 63 ? 19.562 -27.922 -35.375 1 78.75 63 VAL B O 1
ATOM 8836 N N . PRO B 1 64 ? 20.984 -29.016 -36.938 1 76.44 64 PRO B N 1
ATOM 8837 C CA . PRO B 1 64 ? 22.109 -28.672 -36.062 1 76.44 64 PRO B CA 1
ATOM 8838 C C . PRO B 1 64 ? 22.281 -27.172 -35.875 1 76.44 64 PRO B C 1
ATOM 8840 O O . PRO B 1 64 ? 22.438 -26.438 -36.844 1 76.44 64 PRO B O 1
ATOM 8843 N N . ASN B 1 65 ? 21.797 -26.75 -34.719 1 74.69 65 ASN B N 1
ATOM 8844 C CA . ASN B 1 65 ? 21.891 -25.344 -34.406 1 74.69 65 ASN B CA 1
ATOM 8845 C C . ASN B 1 65 ? 22.938 -25.094 -33.312 1 74.69 65 ASN B C 1
ATOM 8847 O O . ASN B 1 65 ? 22.625 -25.156 -32.125 1 74.69 65 ASN B O 1
ATOM 8851 N N . PHE B 1 66 ? 24.188 -25.016 -33.688 1 70.19 66 PHE B N 1
ATOM 8852 C CA . PHE B 1 66 ? 25.234 -24.719 -32.719 1 70.19 66 PHE B CA 1
ATOM 8853 C C . PHE B 1 66 ? 25.469 -23.219 -32.625 1 70.19 66 PHE B C 1
ATOM 8855 O O . PHE B 1 66 ? 26.156 -22.734 -31.703 1 70.19 66 PHE B O 1
ATOM 8862 N N . ALA B 1 67 ? 24.781 -22.578 -33.625 1 65.06 67 ALA B N 1
ATOM 8863 C CA . ALA B 1 67 ? 25.016 -21.141 -33.688 1 65.06 67 ALA B CA 1
ATOM 8864 C C . ALA B 1 67 ? 24.484 -20.453 -32.438 1 65.06 67 ALA B C 1
ATOM 8866 O O . ALA B 1 67 ? 25.031 -19.422 -32 1 65.06 67 ALA B O 1
ATOM 8867 N N . THR B 1 68 ? 23.609 -21.141 -31.844 1 76.5 68 THR B N 1
ATOM 8868 C CA . THR B 1 68 ? 23.078 -20.5 -30.641 1 76.5 68 THR B CA 1
ATOM 8869 C C . THR B 1 68 ? 24.047 -20.656 -29.484 1 76.5 68 THR B C 1
ATOM 8871 O O . THR B 1 68 ? 24 -19.906 -28.516 1 76.5 68 THR B O 1
ATOM 8874 N N . ARG B 1 69 ? 24.984 -21.531 -29.641 1 78.75 69 ARG B N 1
ATOM 8875 C CA . ARG B 1 69 ? 25.922 -21.781 -28.562 1 78.75 69 ARG B CA 1
ATOM 8876 C C . ARG B 1 69 ? 26.922 -20.641 -28.438 1 78.75 69 ARG B C 1
ATOM 8878 O O . ARG B 1 69 ? 27.281 -20.219 -27.328 1 78.75 69 ARG B O 1
ATOM 8885 N N . TRP B 1 70 ? 27.344 -20.141 -29.656 1 80.75 70 TRP B N 1
ATOM 8886 C CA . TRP B 1 70 ? 28.297 -19.031 -29.562 1 80.75 70 TRP B CA 1
ATOM 8887 C C . TRP B 1 70 ? 27.641 -17.812 -28.922 1 80.75 70 TRP B C 1
ATOM 8889 O O . TRP B 1 70 ? 28.281 -17.094 -28.141 1 80.75 70 TRP B O 1
ATOM 8899 N N . LEU B 1 71 ? 26.297 -17.766 -29.094 1 82.88 71 LEU B N 1
ATOM 8900 C CA . LEU B 1 71 ? 25.562 -16.656 -28.484 1 82.88 71 LEU B CA 1
ATOM 8901 C C . LEU B 1 71 ? 25.547 -16.781 -26.969 1 82.88 71 LEU B C 1
ATOM 8903 O O . LEU B 1 71 ? 25.531 -15.766 -26.266 1 82.88 71 LEU B O 1
ATOM 8907 N N . ASN B 1 72 ? 25.594 -18.016 -26.516 1 89.38 72 ASN B N 1
ATOM 8908 C CA . ASN B 1 72 ? 25.578 -18.219 -25.062 1 89.38 72 ASN B CA 1
ATOM 8909 C C . ASN B 1 72 ? 26.859 -17.703 -24.406 1 89.38 72 ASN B C 1
ATOM 8911 O O . ASN B 1 72 ? 26.812 -17.047 -23.375 1 89.38 72 ASN B O 1
ATOM 8915 N N . PHE B 1 73 ? 27.938 -17.969 -25.031 1 91.06 73 PHE B N 1
ATOM 8916 C CA . PHE B 1 73 ? 29.203 -17.5 -24.484 1 91.06 73 PHE B CA 1
ATOM 8917 C C . PHE B 1 73 ? 29.328 -15.984 -24.578 1 91.06 73 PHE B C 1
ATOM 8919 O O . PHE B 1 73 ? 29.75 -15.328 -23.625 1 91.06 73 PHE B O 1
ATOM 8926 N N . TYR B 1 74 ? 28.828 -15.453 -25.703 1 92.31 74 TYR B N 1
ATOM 8927 C CA . TYR B 1 74 ? 28.875 -14.008 -25.906 1 92.31 74 TYR B CA 1
ATOM 8928 C C . TYR B 1 74 ? 28.016 -13.289 -24.859 1 92.31 74 TYR B C 1
ATOM 8930 O O . TYR B 1 74 ? 28.484 -12.336 -24.234 1 92.31 74 TYR B O 1
ATOM 8938 N N . THR B 1 75 ? 26.844 -13.766 -24.734 1 93.94 75 THR B N 1
ATOM 8939 C CA . THR B 1 75 ? 25.906 -13.078 -23.859 1 93.94 75 THR B CA 1
ATOM 8940 C C . THR B 1 75 ? 26.297 -13.234 -22.406 1 93.94 75 THR B C 1
ATOM 8942 O O . THR B 1 75 ? 26.062 -12.328 -21.594 1 93.94 75 THR B O 1
ATOM 8945 N N . ALA B 1 76 ? 26.891 -14.336 -22 1 93.38 76 ALA B N 1
ATOM 8946 C CA . ALA B 1 76 ? 27.328 -14.523 -20.609 1 93.38 76 ALA B CA 1
ATOM 8947 C C . ALA B 1 76 ? 28.438 -13.539 -20.25 1 93.38 76 ALA B C 1
ATOM 8949 O O . ALA B 1 76 ? 28.453 -12.977 -19.156 1 93.38 76 ALA B O 1
ATOM 8950 N N . MET B 1 77 ? 29.328 -13.336 -21.219 1 95.56 77 MET B N 1
ATOM 8951 C CA . MET B 1 77 ? 30.422 -12.406 -20.969 1 95.56 77 MET B CA 1
ATOM 8952 C C . MET B 1 77 ? 29.906 -10.969 -20.906 1 95.56 77 MET B C 1
ATOM 8954 O O . MET B 1 77 ? 30.328 -10.195 -20.047 1 95.56 77 MET B O 1
ATOM 8958 N N . CYS B 1 78 ? 28.953 -10.648 -21.797 1 95.94 78 CYS B N 1
ATOM 8959 C CA . CYS B 1 78 ? 28.391 -9.312 -21.797 1 95.94 78 CYS B CA 1
ATOM 8960 C C . CYS B 1 78 ? 27.641 -9.047 -20.5 1 95.94 78 CYS B C 1
ATOM 8962 O O . CYS B 1 78 ? 27.719 -7.945 -19.938 1 95.94 78 CYS B O 1
ATOM 8964 N N . ALA B 1 79 ? 26.922 -10.07 -20.031 1 95.56 79 ALA B N 1
ATOM 8965 C CA . ALA B 1 79 ? 26.203 -9.922 -18.766 1 95.56 79 ALA B CA 1
ATOM 8966 C C . ALA B 1 79 ? 27.156 -9.625 -17.609 1 95.56 79 ALA B C 1
ATOM 8968 O O . ALA B 1 79 ? 26.906 -8.719 -16.812 1 95.56 79 ALA B O 1
ATOM 8969 N N . GLY B 1 80 ? 28.297 -10.375 -17.562 1 94.88 80 GLY B N 1
ATOM 8970 C CA . GLY B 1 80 ? 29.281 -10.125 -16.516 1 94.88 80 GLY B CA 1
ATOM 8971 C C . GLY B 1 80 ? 29.891 -8.742 -16.594 1 94.88 80 GLY B C 1
ATOM 8972 O O . GLY B 1 80 ? 30.109 -8.102 -15.57 1 94.88 80 GLY B O 1
ATOM 8973 N N . LEU B 1 81 ? 30.094 -8.25 -17.812 1 96.19 81 LEU B N 1
ATOM 8974 C CA . LEU B 1 81 ? 30.688 -6.934 -18.031 1 96.19 81 LEU B CA 1
ATOM 8975 C C . LEU B 1 81 ? 29.75 -5.832 -17.531 1 96.19 81 LEU B C 1
ATOM 8977 O O . LEU B 1 81 ? 30.188 -4.898 -16.859 1 96.19 81 LEU B O 1
ATOM 8981 N N . HIS B 1 82 ? 28.5 -5.988 -17.812 1 96.62 82 HIS B N 1
ATOM 8982 C CA . HIS B 1 82 ? 27.547 -4.945 -17.453 1 96.62 82 HIS B CA 1
ATOM 8983 C C . HIS B 1 82 ? 27.234 -4.988 -15.953 1 96.62 82 HIS B C 1
ATOM 8985 O O . HIS B 1 82 ? 26.859 -3.971 -15.359 1 96.62 82 HIS B O 1
ATOM 8991 N N . VAL B 1 83 ? 27.359 -6.148 -15.312 1 95.94 83 VAL B N 1
ATOM 8992 C CA . VAL B 1 83 ? 27.234 -6.195 -13.859 1 95.94 83 VAL B CA 1
ATOM 8993 C C . VAL B 1 83 ? 28.422 -5.469 -13.219 1 95.94 83 VAL B C 1
ATOM 8995 O O . VAL B 1 83 ? 28.25 -4.762 -12.227 1 95.94 83 VAL B O 1
ATOM 8998 N N . ALA B 1 84 ? 29.594 -5.633 -13.828 1 95.56 84 ALA B N 1
ATOM 8999 C CA . ALA B 1 84 ? 30.766 -4.902 -13.344 1 95.56 84 ALA B CA 1
ATOM 9000 C C . ALA B 1 84 ? 30.578 -3.398 -13.508 1 95.56 84 ALA B C 1
ATOM 9002 O O . ALA B 1 84 ? 30.891 -2.623 -12.609 1 95.56 84 ALA B O 1
ATOM 9003 N N . ALA B 1 85 ? 30.094 -3.008 -14.672 1 95.44 85 ALA B N 1
ATOM 9004 C CA . ALA B 1 85 ? 29.844 -1.594 -14.922 1 95.44 85 ALA B CA 1
ATOM 9005 C C . ALA B 1 85 ? 28.797 -1.044 -13.945 1 95.44 85 ALA B C 1
ATOM 9007 O O . ALA B 1 85 ? 28.859 0.128 -13.562 1 95.44 85 ALA B O 1
ATOM 9008 N N . PHE B 1 86 ? 27.844 -1.891 -13.562 1 95.94 86 PHE B N 1
ATOM 9009 C CA . PHE B 1 86 ? 26.844 -1.514 -12.57 1 95.94 86 PHE B CA 1
ATOM 9010 C C . PHE B 1 86 ? 27.516 -1.156 -11.242 1 95.94 86 PHE B C 1
ATOM 9012 O O . PHE B 1 86 ? 27.203 -0.131 -10.641 1 95.94 86 PHE B O 1
ATOM 9019 N N . PHE B 1 87 ? 28.484 -1.958 -10.852 1 94.81 87 PHE B N 1
ATOM 9020 C CA . PHE B 1 87 ? 29.125 -1.718 -9.562 1 94.81 87 PHE B CA 1
ATOM 9021 C C . PHE B 1 87 ? 30 -0.475 -9.617 1 94.81 87 PHE B C 1
ATOM 9023 O O . PHE B 1 87 ? 30.203 0.19 -8.602 1 94.81 87 PHE B O 1
ATOM 9030 N N . HIS B 1 88 ? 30.438 -0.065 -10.844 1 94 88 HIS B N 1
ATOM 9031 C CA . HIS B 1 88 ? 31.188 1.172 -11 1 94 88 HIS B CA 1
ATOM 9032 C C . HIS B 1 88 ? 30.281 2.391 -10.906 1 94 88 HIS B C 1
ATOM 9034 O O . HIS B 1 88 ? 30.734 3.494 -10.609 1 94 88 HIS B O 1
ATOM 9040 N N . SER B 1 89 ? 29.031 2.135 -11.125 1 93.5 89 SER B N 1
ATOM 9041 C CA . SER B 1 89 ? 28.094 3.252 -11.195 1 93.5 89 SER B CA 1
ATOM 9042 C C . SER B 1 89 ? 27.203 3.318 -9.953 1 93.5 89 SER B C 1
ATOM 9044 O O . SER B 1 89 ? 26.516 4.312 -9.734 1 93.5 89 SER B O 1
ATOM 9046 N N . PHE B 1 90 ? 27.141 2.203 -9.242 1 91.81 90 PHE B N 1
ATOM 9047 C CA . PHE B 1 90 ? 26.281 2.135 -8.078 1 91.81 90 PHE B CA 1
ATOM 9048 C C . PHE B 1 90 ? 27.094 2.203 -6.793 1 91.81 90 PHE B C 1
ATOM 9050 O O . PHE B 1 90 ? 28.141 1.578 -6.684 1 91.81 90 PHE B O 1
ATOM 9057 N N . PRO B 1 91 ? 26.703 3.008 -5.84 1 88.69 91 PRO B N 1
ATOM 9058 C CA . PRO B 1 91 ? 25.531 3.883 -5.668 1 88.69 91 PRO B CA 1
ATOM 9059 C C . PRO B 1 91 ? 25.719 5.25 -6.32 1 88.69 91 PRO B C 1
ATOM 9061 O O . PRO B 1 91 ? 24.734 5.922 -6.645 1 88.69 91 PRO B O 1
ATOM 9064 N N . ARG B 1 92 ? 27.062 5.754 -6.457 1 86.88 92 ARG B N 1
ATOM 9065 C CA . ARG B 1 92 ? 27.422 6.965 -7.184 1 86.88 92 ARG B CA 1
ATOM 9066 C C . ARG B 1 92 ? 28.453 6.664 -8.266 1 86.88 92 ARG B C 1
ATOM 9068 O O . ARG B 1 92 ? 29.297 5.77 -8.094 1 86.88 92 ARG B O 1
ATOM 9075 N N . VAL B 1 93 ? 28.25 7.391 -9.297 1 88.19 93 VAL B N 1
ATOM 9076 C CA . VAL B 1 93 ? 29.203 7.156 -10.391 1 88.19 93 VAL B CA 1
ATOM 9077 C C . VAL B 1 93 ? 30.594 7.578 -9.953 1 88.19 93 VAL B C 1
ATOM 9079 O O . VAL B 1 93 ? 30.812 8.727 -9.562 1 88.19 93 VAL B O 1
ATOM 9082 N N . HIS B 1 94 ? 31.469 6.629 -9.812 1 81.75 94 HIS B N 1
ATOM 9083 C CA . HIS B 1 94 ? 32.844 6.93 -9.422 1 81.75 94 HIS B CA 1
ATOM 9084 C C . HIS B 1 94 ? 33.531 7.801 -10.469 1 81.75 94 HIS B C 1
ATOM 9086 O O . HIS B 1 94 ? 34.094 8.859 -10.133 1 81.75 94 HIS B O 1
ATOM 9092 N N . SER B 1 95 ? 33.656 7.34 -11.781 1 86.25 95 SER B N 1
ATOM 9093 C CA . SER B 1 95 ? 34.219 8.086 -12.906 1 86.25 95 SER B CA 1
ATOM 9094 C C . SER B 1 95 ? 33.562 7.699 -14.219 1 86.25 95 SER B C 1
ATOM 9096 O O . SER B 1 95 ? 33.562 6.535 -14.617 1 86.25 95 SER B O 1
ATOM 9098 N N . THR B 1 96 ? 32.969 8.617 -14.852 1 89.12 96 THR B N 1
ATOM 9099 C CA . THR B 1 96 ? 32.312 8.359 -16.109 1 89.12 96 THR B CA 1
ATOM 9100 C C . THR B 1 96 ? 33.281 7.895 -17.172 1 89.12 96 THR B C 1
ATOM 9102 O O . THR B 1 96 ? 32.938 7.086 -18.047 1 89.12 96 THR B O 1
ATOM 9105 N N . ARG B 1 97 ? 34.562 8.352 -17.109 1 89.38 97 ARG B N 1
ATOM 9106 C CA . ARG B 1 97 ? 35.594 7.949 -18.062 1 89.38 97 ARG B CA 1
ATOM 9107 C C . ARG B 1 97 ? 35.969 6.488 -17.859 1 89.38 97 ARG B C 1
ATOM 9109 O O . ARG B 1 97 ? 36.156 5.75 -18.844 1 89.38 97 ARG B O 1
ATOM 9116 N N . VAL B 1 98 ? 36.062 6.062 -16.578 1 91 98 VAL B N 1
ATOM 9117 C CA . VAL B 1 98 ? 36.438 4.684 -16.266 1 91 98 VAL B CA 1
ATOM 9118 C C . VAL B 1 98 ? 35.344 3.73 -16.75 1 91 98 VAL B C 1
ATOM 9120 O O . VAL B 1 98 ? 35.625 2.682 -17.328 1 91 98 VAL B O 1
ATOM 9123 N N . VAL B 1 99 ? 34.094 4.074 -16.562 1 92.94 99 VAL B N 1
ATOM 9124 C CA . VAL B 1 99 ? 33 3.229 -16.984 1 92.94 99 VAL B CA 1
ATOM 9125 C C . VAL B 1 99 ? 33 3.102 -18.516 1 92.94 99 VAL B C 1
ATOM 9127 O O . VAL B 1 99 ? 32.781 2.012 -19.047 1 92.94 99 VAL B O 1
ATOM 9130 N N . LYS B 1 100 ? 33.25 4.195 -19.203 1 93.12 100 LYS B N 1
ATOM 9131 C CA . LYS B 1 100 ? 33.281 4.172 -20.656 1 93.12 100 LYS B CA 1
ATOM 9132 C C . LYS B 1 100 ? 34.406 3.279 -21.156 1 93.12 100 LYS B C 1
ATOM 9134 O O . LYS B 1 100 ? 34.219 2.479 -22.078 1 93.12 100 LYS B O 1
ATOM 9139 N N . TRP B 1 101 ? 35.562 3.373 -20.5 1 92.25 101 TRP B N 1
ATOM 9140 C CA . TRP B 1 101 ? 36.719 2.576 -20.938 1 92.25 101 TRP B CA 1
ATOM 9141 C C . TRP B 1 101 ? 36.5 1.106 -20.578 1 92.25 101 TRP B C 1
ATOM 9143 O O . TRP B 1 101 ? 36.938 0.218 -21.328 1 92.25 101 TRP B O 1
ATOM 9153 N N . VAL B 1 102 ? 35.938 0.836 -19.422 1 92.56 102 VAL B N 1
ATOM 9154 C CA . VAL B 1 102 ? 35.625 -0.537 -19.047 1 92.56 102 VAL B CA 1
ATOM 9155 C C . VAL B 1 102 ? 34.688 -1.17 -20.078 1 92.56 102 VAL B C 1
ATOM 9157 O O . VAL B 1 102 ? 34.906 -2.316 -20.484 1 92.56 102 VAL B O 1
ATOM 9160 N N . LEU B 1 103 ? 33.719 -0.421 -20.594 1 95.38 103 LEU B N 1
ATOM 9161 C CA . LEU B 1 103 ? 32.75 -0.939 -21.562 1 95.38 103 LEU B CA 1
ATOM 9162 C C . LEU B 1 103 ? 33.375 -1.086 -22.938 1 95.38 103 LEU B C 1
ATOM 9164 O O . LEU B 1 103 ? 33.156 -2.094 -23.625 1 95.38 103 LEU B O 1
ATOM 9168 N N . VAL B 1 104 ? 34.25 -0.123 -23.297 1 95.25 104 VAL B N 1
ATOM 9169 C CA . VAL B 1 104 ? 34.844 -0.166 -24.641 1 95.25 104 VAL B CA 1
ATOM 9170 C C . VAL B 1 104 ? 35.875 -1.292 -24.703 1 95.25 104 VAL B C 1
ATOM 9172 O O . VAL B 1 104 ? 35.844 -2.102 -25.625 1 95.25 104 VAL B O 1
ATOM 9175 N N . ILE B 1 105 ? 36.719 -1.413 -23.672 1 93.75 105 ILE B N 1
ATOM 9176 C CA . ILE B 1 105 ? 37.75 -2.463 -23.641 1 93.75 105 ILE B CA 1
ATOM 9177 C C . ILE B 1 105 ? 37.062 -3.82 -23.438 1 93.75 105 ILE B C 1
ATOM 9179 O O . ILE B 1 105 ? 37.438 -4.809 -24.062 1 93.75 105 ILE B O 1
ATOM 9183 N N . GLY B 1 106 ? 36.125 -3.828 -22.562 1 94.56 106 GLY B N 1
ATOM 9184 C CA . GLY B 1 106 ? 35.406 -5.066 -22.297 1 94.56 106 GLY B CA 1
ATOM 9185 C C . GLY B 1 106 ? 34.688 -5.613 -23.516 1 94.56 106 GLY B C 1
ATOM 9186 O O . GLY B 1 106 ? 34.875 -6.781 -23.875 1 94.56 106 GLY B O 1
ATOM 9187 N N . HIS B 1 107 ? 33.875 -4.797 -24.234 1 96.12 107 HIS B N 1
ATOM 9188 C CA . HIS B 1 107 ? 33.156 -5.254 -25.406 1 96.12 107 HIS B CA 1
ATOM 9189 C C . HIS B 1 107 ? 34.094 -5.605 -26.547 1 96.12 107 HIS B C 1
ATOM 9191 O O . HIS B 1 107 ? 33.844 -6.543 -27.312 1 96.12 107 HIS B O 1
ATOM 9197 N N . SER B 1 108 ? 35.188 -4.852 -26.656 1 95.38 108 SER B N 1
ATOM 9198 C CA . SER B 1 108 ? 36.156 -5.168 -27.703 1 95.38 108 SER B CA 1
ATOM 9199 C C . SER B 1 108 ? 36.812 -6.531 -27.469 1 95.38 108 SER B C 1
ATOM 9201 O O . SER B 1 108 ? 36.938 -7.324 -28.406 1 95.38 108 SER B O 1
ATOM 9203 N N . SER B 1 109 ? 37.125 -6.785 -26.25 1 93.88 109 SER B N 1
ATOM 9204 C CA . SER B 1 109 ? 37.719 -8.078 -25.906 1 93.88 109 SER B CA 1
ATOM 9205 C C . SER B 1 109 ? 36.688 -9.203 -26.109 1 93.88 109 SER B C 1
ATOM 9207 O O . SER B 1 109 ? 37.062 -10.289 -26.578 1 93.88 109 SER B O 1
ATOM 9209 N N . ILE B 1 110 ? 35.438 -9 -25.766 1 95.5 110 ILE B N 1
ATOM 9210 C CA . ILE B 1 110 ? 34.406 -10.008 -25.875 1 95.5 110 ILE B CA 1
ATOM 9211 C C . ILE B 1 110 ? 34.125 -10.312 -27.344 1 95.5 110 ILE B C 1
ATOM 9213 O O . ILE B 1 110 ? 33.969 -11.477 -27.719 1 95.5 110 ILE B O 1
ATOM 9217 N N . ILE B 1 111 ? 34.094 -9.258 -28.172 1 94.69 111 ILE B N 1
ATOM 9218 C CA . ILE B 1 111 ? 33.844 -9.445 -29.594 1 94.69 111 ILE B CA 1
ATOM 9219 C C . ILE B 1 111 ? 34.969 -10.234 -30.234 1 94.69 111 ILE B C 1
ATOM 9221 O O . ILE B 1 111 ? 34.75 -11.133 -31.047 1 94.69 111 ILE B O 1
ATOM 9225 N N . LEU B 1 112 ? 36.219 -9.984 -29.797 1 94.12 112 LEU B N 1
ATOM 9226 C CA . LEU B 1 112 ? 37.375 -10.68 -30.328 1 94.12 112 LEU B CA 1
ATOM 9227 C C . LEU B 1 112 ? 37.375 -12.148 -29.906 1 94.12 112 LEU B C 1
ATOM 9229 O O . LEU B 1 112 ? 37.594 -13.031 -30.734 1 94.12 112 LEU B O 1
ATOM 9233 N N . VAL B 1 113 ? 37.125 -12.406 -28.672 1 92.62 113 VAL B N 1
ATOM 9234 C CA . VAL B 1 113 ? 37.125 -13.766 -28.141 1 92.62 113 VAL B CA 1
ATOM 9235 C C . VAL B 1 113 ? 35.938 -14.555 -28.75 1 92.62 113 VAL B C 1
ATOM 9237 O O . VAL B 1 113 ? 36.094 -15.727 -29.078 1 92.62 113 VAL B O 1
ATOM 9240 N N . SER B 1 114 ? 34.781 -13.875 -28.859 1 90.62 114 SER B N 1
ATOM 9241 C CA . SER B 1 114 ? 33.625 -14.547 -29.422 1 90.62 114 SER B CA 1
ATOM 9242 C C . SER B 1 114 ? 33.812 -14.859 -30.906 1 90.62 114 SER B C 1
ATOM 9244 O O . SER B 1 114 ? 33.375 -15.891 -31.406 1 90.62 114 SER B O 1
ATOM 9246 N N . ALA B 1 115 ? 34.469 -13.945 -31.594 1 90.12 115 ALA B N 1
ATOM 9247 C CA . ALA B 1 115 ? 34.781 -14.188 -33 1 90.12 115 ALA B CA 1
ATOM 9248 C C . ALA B 1 115 ? 35.75 -15.359 -33.156 1 90.12 115 ALA B C 1
ATOM 9250 O O . ALA B 1 115 ? 35.594 -16.188 -34.062 1 90.12 115 ALA B O 1
ATOM 9251 N N . TRP B 1 116 ? 36.719 -15.406 -32.312 1 91.62 116 TRP B N 1
ATOM 9252 C CA . TRP B 1 116 ? 37.656 -16.531 -32.312 1 91.62 116 TRP B CA 1
ATOM 9253 C C . TRP B 1 116 ? 36.938 -17.844 -32 1 91.62 116 TRP B C 1
ATOM 9255 O O . TRP B 1 116 ? 37.156 -18.844 -32.688 1 91.62 116 TRP B O 1
ATOM 9265 N N . LEU B 1 117 ? 36.125 -17.875 -31.031 1 90 117 LEU B N 1
ATOM 9266 C CA . LEU B 1 117 ? 35.375 -19.078 -30.672 1 90 117 LEU B CA 1
ATOM 9267 C C . LEU B 1 117 ? 34.469 -19.516 -31.828 1 90 117 LEU B C 1
ATOM 9269 O O . LEU B 1 117 ? 34.344 -20.703 -32.125 1 90 117 LEU B O 1
ATOM 9273 N N . ALA B 1 118 ? 33.75 -18.5 -32.438 1 87.31 118 ALA B N 1
ATOM 9274 C CA . ALA B 1 118 ? 32.875 -18.812 -33.562 1 87.31 118 ALA B CA 1
ATOM 9275 C C . ALA B 1 118 ? 33.656 -19.469 -34.688 1 87.31 118 ALA B C 1
ATOM 9277 O O . ALA B 1 118 ? 33.188 -20.422 -35.312 1 87.31 118 ALA B O 1
ATOM 9278 N N . TYR B 1 119 ? 34.875 -19 -34.875 1 88.5 119 TYR B N 1
ATOM 9279 C CA . TYR B 1 119 ? 35.719 -19.547 -35.906 1 88.5 119 TYR B CA 1
ATOM 9280 C C . TYR B 1 119 ? 36.094 -20.984 -35.594 1 88.5 119 TYR B C 1
ATOM 9282 O O . TYR B 1 119 ? 36.031 -21.859 -36.469 1 88.5 119 TYR B O 1
ATOM 9290 N N . VAL B 1 120 ? 36.438 -21.25 -34.406 1 88.56 120 VAL B N 1
ATOM 9291 C CA . VAL B 1 120 ? 36.844 -22.594 -34 1 88.56 120 VAL B CA 1
ATOM 9292 C C . VAL B 1 120 ? 35.656 -23.547 -34.031 1 88.56 120 VAL B C 1
ATOM 9294 O O . VAL B 1 120 ? 35.75 -24.688 -34.5 1 88.56 120 VAL B O 1
ATOM 9297 N N . MET B 1 121 ? 34.5 -23.125 -33.594 1 85.5 121 MET B N 1
ATOM 9298 C CA . MET B 1 121 ? 33.312 -23.953 -33.531 1 85.5 121 MET B CA 1
ATOM 9299 C C . MET B 1 121 ? 32.812 -24.297 -34.938 1 85.5 121 MET B C 1
ATOM 9301 O O . MET B 1 121 ? 32.312 -25.406 -35.156 1 85.5 121 MET B O 1
ATOM 9305 N N . PHE B 1 122 ? 32.906 -23.297 -35.844 1 83.19 122 PHE B N 1
ATOM 9306 C CA . PHE B 1 122 ? 32.406 -23.531 -37.219 1 83.19 122 PHE B CA 1
ATOM 9307 C C . PHE B 1 122 ? 33.312 -24.516 -37.969 1 83.19 122 PHE B C 1
ATOM 9309 O O . PHE B 1 122 ? 32.875 -25.172 -38.906 1 83.19 122 PHE B O 1
ATOM 9316 N N . ASN B 1 123 ? 34.594 -24.672 -37.438 1 85.12 123 ASN B N 1
ATOM 9317 C CA . ASN B 1 123 ? 35.531 -25.578 -38.094 1 85.12 123 ASN B CA 1
ATOM 9318 C C . ASN B 1 123 ? 35.656 -26.891 -37.375 1 85.12 123 ASN B C 1
ATOM 9320 O O . ASN B 1 123 ? 36.5 -27.734 -37.719 1 85.12 123 ASN B O 1
ATOM 9324 N N . SER B 1 124 ? 34.906 -27.109 -36.375 1 84.75 124 SER B N 1
ATOM 9325 C CA . SER B 1 124 ? 34.938 -28.344 -35.625 1 84.75 124 SER B CA 1
ATOM 9326 C C . SER B 1 124 ? 33.719 -29.219 -35.906 1 84.75 124 SER B C 1
ATOM 9328 O O . SER B 1 124 ? 32.656 -28.703 -36.281 1 84.75 124 SER B O 1
ATOM 9330 N N . PRO B 1 125 ? 33.906 -30.531 -35.812 1 83.69 125 PRO B N 1
ATOM 9331 C CA . PRO B 1 125 ? 32.75 -31.406 -36.062 1 83.69 125 PRO B CA 1
ATOM 9332 C C . PRO B 1 125 ? 31.656 -31.25 -35 1 83.69 125 PRO B C 1
ATOM 9334 O O . PRO B 1 125 ? 31.938 -30.969 -33.844 1 83.69 125 PRO B O 1
ATOM 9337 N N . LEU B 1 126 ? 30.469 -31.422 -35.469 1 86.5 126 LEU B N 1
ATOM 9338 C CA . LEU B 1 126 ? 29.297 -31.312 -34.594 1 86.5 126 LEU B CA 1
ATOM 9339 C C . LEU B 1 126 ? 28.922 -32.688 -34.031 1 86.5 126 LEU B C 1
ATOM 9341 O O . LEU B 1 126 ? 29.062 -33.688 -34.719 1 86.5 126 LEU B O 1
ATOM 9345 N N . TYR B 1 127 ? 28.562 -32.656 -32.781 1 85.81 127 TYR B N 1
ATOM 9346 C CA . TYR B 1 127 ? 28.078 -33.875 -32.188 1 85.81 127 TYR B CA 1
ATOM 9347 C C . TYR B 1 127 ? 26.812 -33.625 -31.359 1 85.81 127 TYR B C 1
ATOM 9349 O O . TYR B 1 127 ? 26.547 -32.5 -30.969 1 85.81 127 TYR B O 1
ATOM 9357 N N . TYR B 1 128 ? 26.016 -34.656 -31.141 1 88.44 128 TYR B N 1
ATOM 9358 C CA . TYR B 1 128 ? 24.766 -34.531 -30.406 1 88.44 128 TYR B CA 1
ATOM 9359 C C . TYR B 1 128 ? 24.891 -35.094 -29 1 88.44 128 TYR B C 1
ATOM 9361 O O . TYR B 1 128 ? 25.453 -36.188 -28.812 1 88.44 128 TYR B O 1
ATOM 9369 N N . LEU B 1 129 ? 24.484 -34.312 -28.031 1 86.44 129 LEU B N 1
ATOM 9370 C CA . LEU B 1 129 ? 24.5 -34.75 -26.641 1 86.44 129 LEU B CA 1
ATOM 9371 C C . LEU B 1 129 ? 23.109 -35.219 -26.188 1 86.44 129 LEU B C 1
ATOM 9373 O O . LEU B 1 129 ? 22.203 -34.406 -26 1 86.44 129 LEU B O 1
ATOM 9377 N N . PHE B 1 130 ? 22.969 -36.438 -25.844 1 88.25 130 PHE B N 1
ATOM 9378 C CA . PHE B 1 130 ? 21.688 -37.031 -25.516 1 88.25 130 PHE B CA 1
ATOM 9379 C C . PHE B 1 130 ? 21.281 -36.688 -24.078 1 88.25 130 PHE B C 1
ATOM 9381 O O . PHE B 1 130 ? 20.109 -36.688 -23.734 1 88.25 130 PHE B O 1
ATOM 9388 N N . ASN B 1 131 ? 22.203 -36.406 -23.234 1 84.12 131 ASN B N 1
ATOM 9389 C CA . ASN B 1 131 ? 21.906 -36.125 -21.844 1 84.12 131 ASN B CA 1
ATOM 9390 C C . ASN B 1 131 ? 21.125 -34.844 -21.688 1 84.12 131 ASN B C 1
ATOM 9392 O O . ASN B 1 131 ? 20.391 -34.656 -20.719 1 84.12 131 ASN B O 1
ATOM 9396 N N . SER B 1 132 ? 21.359 -33.906 -22.547 1 87.31 132 SER B N 1
ATOM 9397 C CA . SER B 1 132 ? 20.656 -32.625 -22.469 1 87.31 132 SER B CA 1
ATOM 9398 C C . SER B 1 132 ? 19.938 -32.312 -23.781 1 87.31 132 SER B C 1
ATOM 9400 O O . SER B 1 132 ? 19.281 -31.266 -23.906 1 87.31 132 SER B O 1
ATOM 9402 N N . HIS B 1 133 ? 20.094 -33.094 -24.719 1 89 133 HIS B N 1
ATOM 9403 C CA . HIS B 1 133 ? 19.344 -33.062 -25.953 1 89 133 HIS B CA 1
ATOM 9404 C C . HIS B 1 133 ? 19.641 -31.812 -26.781 1 89 133 HIS B C 1
ATOM 9406 O O . HIS B 1 133 ? 18.734 -31.062 -27.125 1 89 133 HIS B O 1
ATOM 9412 N N . PHE B 1 134 ? 20.844 -31.594 -27.047 1 89.5 134 PHE B N 1
ATOM 9413 C CA . PHE B 1 134 ? 21.156 -30.469 -27.906 1 89.5 134 PHE B CA 1
ATOM 9414 C C . PHE B 1 134 ? 22.453 -30.719 -28.672 1 89.5 134 PHE B C 1
ATOM 9416 O O . PHE B 1 134 ? 23.203 -31.641 -28.344 1 89.5 134 PHE B O 1
ATOM 9423 N N . TRP B 1 135 ? 22.688 -29.969 -29.703 1 88 135 TRP B N 1
ATOM 9424 C CA . TRP B 1 135 ? 23.875 -30.062 -30.562 1 88 135 TRP B CA 1
ATOM 9425 C C . TRP B 1 135 ? 25.016 -29.203 -30.016 1 88 135 TRP B C 1
ATOM 9427 O O . TRP B 1 135 ? 24.781 -28.109 -29.5 1 88 135 TRP B O 1
ATOM 9437 N N . ASP B 1 136 ? 26.203 -29.812 -29.969 1 85.5 136 ASP B N 1
ATOM 94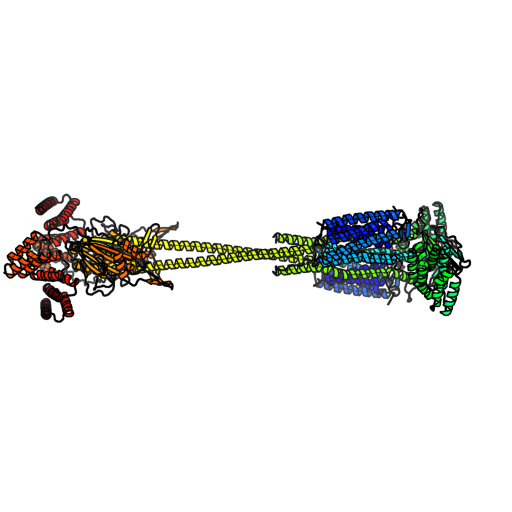38 C CA . ASP B 1 136 ? 27.391 -29.078 -29.562 1 85.5 136 ASP B CA 1
ATOM 9439 C C . ASP B 1 136 ? 28.547 -29.328 -30.516 1 85.5 136 ASP B C 1
ATOM 9441 O O . ASP B 1 136 ? 28.438 -30.125 -31.438 1 85.5 136 ASP B O 1
ATOM 9445 N N . SER B 1 137 ? 29.594 -28.547 -30.453 1 83.88 137 SER B N 1
ATOM 9446 C CA . SER B 1 137 ? 30.781 -28.719 -31.266 1 83.88 137 SER B CA 1
ATOM 9447 C C . SER B 1 137 ? 31.922 -29.344 -30.469 1 83.88 137 SER B C 1
ATOM 9449 O O . SER B 1 137 ? 32.031 -29.109 -29.266 1 83.88 137 SER B O 1
ATOM 9451 N N . ASP B 1 138 ? 32.719 -30.141 -31.188 1 80.94 138 ASP B N 1
ATOM 9452 C CA . ASP B 1 138 ? 33.875 -30.797 -30.547 1 80.94 138 ASP B CA 1
ATOM 9453 C C . ASP B 1 138 ? 35.031 -29.828 -30.406 1 80.94 138 ASP B C 1
ATOM 9455 O O . ASP B 1 138 ? 36.094 -30.016 -31 1 80.94 138 ASP B O 1
ATOM 9459 N N . SER B 1 139 ? 34.875 -28.703 -29.797 1 83.44 139 SER B N 1
ATOM 9460 C CA . SER B 1 139 ? 35.875 -27.688 -29.516 1 83.44 139 SER B CA 1
ATOM 9461 C C . SER B 1 139 ? 36.031 -27.484 -28.016 1 83.44 139 SER B C 1
ATOM 9463 O O . SER B 1 139 ? 36.031 -26.344 -27.531 1 83.44 139 SER B O 1
ATOM 9465 N N . LEU B 1 140 ? 36.312 -28.531 -27.328 1 79.5 140 LEU B N 1
ATOM 9466 C CA . LEU B 1 140 ? 36.312 -28.5 -25.859 1 79.5 140 LEU B CA 1
ATOM 9467 C C . LEU B 1 140 ? 37.406 -27.609 -25.328 1 79.5 140 LEU B C 1
ATOM 9469 O O . LEU B 1 140 ? 37.219 -26.828 -24.406 1 79.5 140 LEU B O 1
ATOM 9473 N N . PRO B 1 141 ? 38.625 -27.719 -25.984 1 80.31 141 PRO B N 1
ATOM 9474 C CA . PRO B 1 141 ? 39.656 -26.859 -25.438 1 80.31 141 PRO B CA 1
ATOM 9475 C C . PRO B 1 141 ? 39.344 -25.375 -25.594 1 80.31 141 PRO B C 1
ATOM 9477 O O . PRO B 1 141 ? 39.594 -24.578 -24.688 1 80.31 141 PRO B O 1
ATOM 9480 N N . ALA B 1 142 ? 38.75 -25.047 -26.703 1 86.25 142 ALA B N 1
ATOM 9481 C CA . ALA B 1 142 ? 38.375 -23.656 -26.906 1 86.25 142 ALA B CA 1
ATOM 9482 C C . ALA B 1 142 ? 37.219 -23.25 -25.953 1 86.25 142 ALA B C 1
ATOM 9484 O O . ALA B 1 142 ? 37.219 -22.141 -25.438 1 86.25 142 ALA B O 1
ATOM 9485 N N . GLN B 1 143 ? 36.344 -24.141 -25.672 1 86.38 143 GLN B N 1
ATOM 9486 C CA . GLN B 1 143 ? 35.25 -23.859 -24.766 1 86.38 143 GLN B CA 1
ATOM 9487 C C . GLN B 1 143 ? 35.719 -23.703 -23.328 1 86.38 143 GLN B C 1
ATOM 9489 O O . GLN B 1 143 ? 35.219 -22.875 -22.578 1 86.38 143 GLN B O 1
ATOM 9494 N N . LYS B 1 144 ? 36.688 -24.469 -23 1 85.44 144 LYS B N 1
ATOM 9495 C CA . LYS B 1 144 ? 37.25 -24.328 -21.656 1 85.44 144 LYS B CA 1
ATOM 9496 C C . LYS B 1 144 ? 37.969 -22.984 -21.5 1 85.44 144 LYS B C 1
ATOM 9498 O O . LYS B 1 144 ? 37.875 -22.359 -20.453 1 85.44 144 LYS B O 1
ATOM 9503 N N . ALA B 1 145 ? 38.625 -22.609 -22.547 1 88.75 145 ALA B N 1
ATOM 9504 C CA . ALA B 1 145 ? 39.312 -21.312 -22.516 1 88.75 145 ALA B CA 1
ATOM 9505 C C . ALA B 1 145 ? 38.344 -20.172 -22.375 1 88.75 145 ALA B C 1
ATOM 9507 O O . ALA B 1 145 ? 38.562 -19.234 -21.609 1 88.75 145 ALA B O 1
ATOM 9508 N N . VAL B 1 146 ? 37.25 -20.234 -23.078 1 89.81 146 VAL B N 1
ATOM 9509 C CA . VAL B 1 146 ? 36.281 -19.172 -23.031 1 89.81 146 VAL B CA 1
ATOM 9510 C C . VAL B 1 146 ? 35.531 -19.203 -21.688 1 89.81 146 VAL B C 1
ATOM 9512 O O . VAL B 1 146 ? 35.156 -18.156 -21.156 1 89.81 146 VAL B O 1
ATOM 9515 N N . SER B 1 147 ? 35.375 -20.406 -21.156 1 88.81 147 SER B N 1
ATOM 9516 C CA . SER B 1 147 ? 34.75 -20.5 -19.828 1 88.81 147 SER B CA 1
ATOM 9517 C C . SER B 1 147 ? 35.625 -19.844 -18.766 1 88.81 147 SER B C 1
ATOM 9519 O O . SER B 1 147 ? 35.094 -19.25 -17.828 1 88.81 147 SER B O 1
ATOM 9521 N N . LEU B 1 148 ? 36.875 -19.953 -19 1 89.12 148 LEU B N 1
ATOM 9522 C CA . LEU B 1 148 ? 37.781 -19.266 -18.094 1 89.12 148 LEU B CA 1
ATOM 9523 C C . LEU B 1 148 ? 37.656 -17.75 -18.25 1 89.12 148 LEU B C 1
ATOM 9525 O O . LEU B 1 148 ? 37.75 -17 -17.281 1 89.12 148 LEU B O 1
ATOM 9529 N N . MET B 1 149 ? 37.406 -17.312 -19.484 1 91.19 149 MET B N 1
ATOM 9530 C CA . MET B 1 149 ? 37.219 -15.883 -19.734 1 91.19 149 MET B CA 1
ATOM 9531 C C . MET B 1 149 ? 35.906 -15.406 -19.078 1 91.19 149 MET B C 1
ATOM 9533 O O . MET B 1 149 ? 35.844 -14.281 -18.578 1 91.19 149 MET B O 1
ATOM 9537 N N . ILE B 1 150 ? 34.875 -16.219 -19.125 1 91.69 150 ILE B N 1
ATOM 9538 C CA . ILE B 1 150 ? 33.625 -15.883 -18.453 1 91.69 150 ILE B CA 1
ATOM 9539 C C . ILE B 1 150 ? 33.844 -15.758 -16.953 1 91.69 150 ILE B C 1
ATOM 9541 O O . ILE B 1 150 ? 33.375 -14.82 -16.312 1 91.69 150 ILE B O 1
ATOM 9545 N N . LEU B 1 151 ? 34.656 -16.672 -16.438 1 89.94 151 LEU B N 1
ATOM 9546 C CA . LEU B 1 151 ? 34.969 -16.625 -15.023 1 89.94 151 LEU B CA 1
ATOM 9547 C C . LEU B 1 151 ? 35.75 -15.359 -14.672 1 89.94 151 LEU B C 1
ATOM 9549 O O . LEU B 1 151 ? 35.562 -14.789 -13.594 1 89.94 151 LEU B O 1
ATOM 9553 N N . LEU B 1 152 ? 36.594 -14.938 -15.594 1 90 152 LEU B N 1
ATOM 9554 C CA . LEU B 1 152 ? 37.344 -13.711 -15.375 1 90 152 LEU B CA 1
ATOM 9555 C C . LEU B 1 152 ? 36.406 -12.508 -15.312 1 90 152 LEU B C 1
ATOM 9557 O O . LEU B 1 152 ? 36.594 -11.594 -14.508 1 90 152 LEU B O 1
ATOM 9561 N N . HIS B 1 153 ? 35.438 -12.492 -16.172 1 90.12 153 HIS B N 1
ATOM 9562 C CA . HIS B 1 153 ? 34.438 -11.422 -16.125 1 90.12 153 HIS B CA 1
ATOM 9563 C C . HIS B 1 153 ? 33.625 -11.477 -14.836 1 90.12 153 HIS B C 1
ATOM 9565 O O . HIS B 1 153 ? 33.219 -10.438 -14.305 1 90.12 153 HIS B O 1
ATOM 9571 N N . PHE B 1 154 ? 33.375 -12.672 -14.336 1 90.62 154 PHE B N 1
ATOM 9572 C CA . PHE B 1 154 ? 32.656 -12.805 -13.07 1 90.62 154 PHE B CA 1
ATOM 9573 C C . PHE B 1 154 ? 33.531 -12.336 -11.914 1 90.62 154 PHE B C 1
ATOM 9575 O O . PHE B 1 154 ? 33.031 -11.664 -11 1 90.62 154 PHE B O 1
ATOM 9582 N N . LEU B 1 155 ? 34.781 -12.641 -12.039 1 89.75 155 LEU B N 1
ATOM 9583 C CA . LEU B 1 155 ? 35.688 -12.188 -11 1 89.75 155 LEU B CA 1
ATOM 9584 C C . LEU B 1 155 ? 35.844 -10.664 -11.031 1 89.75 155 LEU B C 1
ATOM 9586 O O . LEU B 1 155 ? 36.031 -10.031 -9.992 1 89.75 155 LEU B O 1
ATOM 9590 N N . HIS B 1 156 ? 35.75 -10.141 -12.242 1 92.62 156 HIS B N 1
ATOM 9591 C CA . HIS B 1 156 ? 35.812 -8.688 -12.398 1 92.62 156 HIS B CA 1
ATOM 9592 C C . HIS B 1 156 ? 34.656 -8.016 -11.648 1 92.62 156 HIS B C 1
ATOM 9594 O O . HIS B 1 156 ? 34.875 -7.02 -10.945 1 92.62 156 HIS B O 1
ATOM 9600 N N . PHE B 1 157 ? 33.406 -8.469 -11.805 1 91.69 157 PHE B N 1
ATOM 9601 C CA . PHE B 1 157 ? 32.312 -7.789 -11.109 1 91.69 157 PHE B CA 1
ATOM 9602 C C . PHE B 1 157 ? 32.406 -8.047 -9.609 1 91.69 157 PHE B C 1
ATOM 9604 O O . PHE B 1 157 ? 31.984 -7.203 -8.805 1 91.69 157 PHE B O 1
ATOM 9611 N N . VAL B 1 158 ? 32.938 -9.242 -9.188 1 91.38 158 VAL B N 1
ATOM 9612 C CA . VAL B 1 158 ? 33.125 -9.516 -7.766 1 91.38 158 VAL B CA 1
ATOM 9613 C C . VAL B 1 158 ? 34.156 -8.562 -7.184 1 91.38 158 VAL B C 1
ATOM 9615 O O . VAL B 1 158 ? 33.938 -7.988 -6.109 1 91.38 158 VAL B O 1
ATOM 9618 N N . ALA B 1 159 ? 35.219 -8.375 -7.914 1 93.06 159 ALA B N 1
ATOM 9619 C CA . ALA B 1 159 ? 36.281 -7.488 -7.461 1 93.06 159 ALA B CA 1
ATOM 9620 C C . ALA B 1 159 ? 35.781 -6.047 -7.348 1 93.06 159 ALA B C 1
ATOM 9622 O O . ALA B 1 159 ? 36.094 -5.359 -6.371 1 93.06 159 ALA B O 1
ATOM 9623 N N . THR B 1 160 ? 35.062 -5.641 -8.344 1 93.44 160 THR B N 1
ATOM 9624 C CA . THR B 1 160 ? 34.562 -4.277 -8.312 1 93.44 160 THR B CA 1
ATOM 9625 C C . THR B 1 160 ? 33.5 -4.125 -7.207 1 93.44 160 THR B C 1
ATOM 9627 O O . THR B 1 160 ? 33.438 -3.076 -6.559 1 93.44 160 THR B O 1
ATOM 9630 N N . GLY B 1 161 ? 32.719 -5.18 -7.004 1 92.38 161 GLY B N 1
ATOM 9631 C CA . GLY B 1 161 ? 31.75 -5.148 -5.922 1 92.38 161 GLY B CA 1
ATOM 9632 C C . GLY B 1 161 ? 32.375 -5.062 -4.547 1 92.38 161 GLY B C 1
ATOM 9633 O O . GLY B 1 161 ? 31.938 -4.293 -3.697 1 92.38 161 GLY B O 1
ATOM 9634 N N . ILE B 1 162 ? 33.438 -5.801 -4.398 1 91.69 162 ILE B N 1
ATOM 9635 C CA . ILE B 1 162 ? 34.156 -5.793 -3.131 1 91.69 162 ILE B CA 1
ATOM 9636 C C . ILE B 1 162 ? 34.812 -4.438 -2.924 1 91.69 162 ILE B C 1
ATOM 9638 O O . ILE B 1 162 ? 34.75 -3.863 -1.835 1 91.69 162 ILE B O 1
ATOM 9642 N N . TRP B 1 163 ? 35.438 -3.9 -3.93 1 92.88 163 TRP B N 1
ATOM 9643 C CA . TRP B 1 163 ? 36.094 -2.604 -3.869 1 92.88 163 TRP B CA 1
ATOM 9644 C C . TRP B 1 163 ? 35.094 -1.504 -3.492 1 92.88 163 TRP B C 1
ATOM 9646 O O . TRP B 1 163 ? 35.375 -0.697 -2.6 1 92.88 163 TRP B O 1
ATOM 9656 N N . ARG B 1 164 ? 33.969 -1.524 -4.098 1 92 164 ARG B N 1
ATOM 9657 C CA . ARG B 1 164 ? 32.969 -0.507 -3.834 1 92 164 ARG B CA 1
ATOM 9658 C C . ARG B 1 164 ? 32.375 -0.667 -2.436 1 92 164 ARG B C 1
ATOM 9660 O O . ARG B 1 164 ? 32 0.32 -1.798 1 92 164 ARG B O 1
ATOM 9667 N N . GLY B 1 165 ? 32.188 -1.948 -2.006 1 90.62 165 GLY B N 1
ATOM 9668 C CA . GLY B 1 165 ? 31.688 -2.199 -0.667 1 90.62 165 GLY B CA 1
ATOM 9669 C C . GLY B 1 165 ? 32.562 -1.611 0.424 1 90.62 165 GLY B C 1
ATOM 9670 O O . GLY B 1 165 ? 32.062 -1.094 1.421 1 90.62 165 GLY B O 1
ATOM 9671 N N . PHE B 1 166 ? 33.844 -1.576 0.205 1 90.88 166 PHE B N 1
ATOM 9672 C CA . PHE B 1 166 ? 34.781 -1.073 1.217 1 90.88 166 PHE B CA 1
ATOM 9673 C C . PHE B 1 166 ? 34.875 0.447 1.156 1 90.88 166 PHE B C 1
ATOM 9675 O O . PHE B 1 166 ? 35.156 1.099 2.166 1 90.88 166 PHE B O 1
ATOM 9682 N N . LYS B 1 167 ? 34.625 1.059 0.103 1 88.81 167 LYS B N 1
ATOM 9683 C CA . LYS B 1 167 ? 34.781 2.502 -0.062 1 88.81 167 LYS B CA 1
ATOM 9684 C C . LYS B 1 167 ? 33.531 3.244 0.434 1 88.81 167 LYS B C 1
ATOM 9686 O O . LYS B 1 167 ? 33.656 4.371 0.921 1 88.81 167 LYS B O 1
ATOM 9691 N N . GLU B 1 168 ? 32.406 2.564 0.194 1 87.62 168 GLU B N 1
ATOM 9692 C CA . GLU B 1 168 ? 31.156 3.23 0.558 1 87.62 168 GLU B CA 1
ATOM 9693 C C . GLU B 1 168 ? 30.875 3.102 2.053 1 87.62 168 GLU B C 1
ATOM 9695 O O . GLU B 1 168 ? 31.484 2.273 2.734 1 87.62 168 GLU B O 1
ATOM 9700 N N . ARG B 1 169 ? 30.141 4.086 2.684 1 81.62 169 ARG B N 1
ATOM 9701 C CA . ARG B 1 169 ? 29.828 4.098 4.109 1 81.62 169 ARG B CA 1
ATOM 9702 C C . ARG B 1 169 ? 28.312 4.133 4.34 1 81.62 169 ARG B C 1
ATOM 9704 O O . ARG B 1 169 ? 27.547 4.406 3.414 1 81.62 169 ARG B O 1
ATOM 9711 N N . GLY B 1 170 ? 27.797 3.488 5.387 1 78.81 170 GLY B N 1
ATOM 9712 C CA . GLY B 1 170 ? 26.422 3.57 5.816 1 78.81 170 GLY B CA 1
ATOM 9713 C C . GLY B 1 170 ? 25.547 2.459 5.254 1 78.81 170 GLY B C 1
ATOM 9714 O O . GLY B 1 170 ? 26.016 1.328 5.09 1 78.81 170 GLY B O 1
ATOM 9715 N N . ASP B 1 171 ? 24.266 2.652 4.867 1 78.56 171 ASP B N 1
ATOM 9716 C CA . ASP B 1 171 ? 23.281 1.685 4.367 1 78.56 171 ASP B CA 1
ATOM 9717 C C . ASP B 1 171 ? 23.578 1.308 2.918 1 78.56 171 ASP B C 1
ATOM 9719 O O . ASP B 1 171 ? 23.234 0.212 2.473 1 78.56 171 ASP B O 1
ATOM 9723 N N . GLU B 1 172 ? 24.234 2.158 2.307 1 86.5 172 GLU B N 1
ATOM 9724 C CA . GLU B 1 172 ? 24.594 1.875 0.918 1 86.5 172 GLU B CA 1
ATOM 9725 C C . GLU B 1 172 ? 25.656 0.788 0.831 1 86.5 172 GLU B C 1
ATOM 9727 O O . GLU B 1 172 ? 25.672 0.004 -0.12 1 86.5 172 GLU B O 1
ATOM 9732 N N . ARG B 1 173 ? 26.531 0.656 1.887 1 90.19 173 ARG B N 1
ATOM 9733 C CA . ARG B 1 173 ? 27.547 -0.382 1.93 1 90.19 173 ARG B CA 1
ATOM 9734 C C . ARG B 1 173 ? 26.922 -1.768 2.025 1 90.19 173 ARG B C 1
ATOM 9736 O O . ARG B 1 173 ? 27.297 -2.682 1.291 1 90.19 173 ARG B O 1
ATOM 9743 N N . SER B 1 174 ? 25.969 -1.856 2.902 1 90.56 174 SER B N 1
ATOM 9744 C CA . SER B 1 174 ? 25.312 -3.148 3.057 1 90.56 174 SER B CA 1
ATOM 9745 C C . SER B 1 174 ? 24.578 -3.549 1.782 1 90.56 174 SER B C 1
ATOM 9747 O O . SER B 1 174 ? 24.531 -4.73 1.436 1 90.56 174 SER B O 1
ATOM 9749 N N . GLY B 1 175 ? 24.047 -2.564 1.072 1 91.06 175 GLY B N 1
ATOM 9750 C CA . GLY B 1 175 ? 23.375 -2.838 -0.191 1 91.06 175 GLY B CA 1
ATOM 9751 C C . GLY B 1 175 ? 24.312 -3.363 -1.26 1 91.06 175 GLY B C 1
ATOM 9752 O O . GLY B 1 175 ? 23.984 -4.316 -1.967 1 91.06 175 GLY B O 1
ATOM 9753 N N . VAL B 1 176 ? 25.469 -2.789 -1.315 1 93.44 176 VAL B N 1
ATOM 9754 C CA . VAL B 1 176 ? 26.438 -3.207 -2.312 1 93.44 176 VAL B CA 1
ATOM 9755 C C . VAL B 1 176 ? 26.891 -4.637 -2.021 1 93.44 176 VAL B C 1
ATOM 9757 O O . VAL B 1 176 ? 26.984 -5.465 -2.932 1 93.44 176 VAL B O 1
ATOM 9760 N N . TRP B 1 177 ? 27.078 -4.973 -0.739 1 93.06 177 TRP B N 1
ATOM 9761 C CA . TRP B 1 177 ? 27.5 -6.312 -0.352 1 93.06 177 TRP B CA 1
ATOM 9762 C C . TRP B 1 177 ? 26.422 -7.34 -0.679 1 93.06 177 TRP B C 1
ATOM 9764 O O . TRP B 1 177 ? 26.719 -8.414 -1.214 1 93.06 177 TRP B O 1
ATOM 9774 N N . LEU B 1 178 ? 25.25 -7.043 -0.422 1 92.88 178 LEU B N 1
ATOM 9775 C CA . LEU B 1 178 ? 24.156 -7.988 -0.619 1 92.88 178 LEU B CA 1
ATOM 9776 C C . LEU B 1 178 ? 23.891 -8.227 -2.104 1 92.88 178 LEU B C 1
ATOM 9778 O O . LEU B 1 178 ? 23.594 -9.352 -2.514 1 92.88 178 LEU B O 1
ATOM 9782 N N . ILE B 1 179 ? 24 -7.168 -2.893 1 94.38 179 ILE B N 1
ATOM 9783 C CA . ILE B 1 179 ? 23.797 -7.324 -4.328 1 94.38 179 ILE B CA 1
ATOM 9784 C C . ILE B 1 179 ? 24.938 -8.148 -4.922 1 94.38 179 ILE B C 1
ATOM 9786 O O . ILE B 1 179 ? 24.703 -9.031 -5.758 1 94.38 179 ILE B O 1
ATOM 9790 N N . ALA B 1 180 ? 26.172 -7.859 -4.473 1 93.88 180 ALA B N 1
ATOM 9791 C CA . ALA B 1 180 ? 27.312 -8.641 -4.945 1 93.88 180 ALA B CA 1
ATOM 9792 C C . ALA B 1 180 ? 27.172 -10.109 -4.559 1 93.88 180 ALA B C 1
ATOM 9794 O O . ALA B 1 180 ? 27.422 -11 -5.375 1 93.88 180 ALA B O 1
ATOM 9795 N N . ALA B 1 181 ? 26.734 -10.328 -3.357 1 93.69 181 ALA B N 1
ATOM 9796 C CA . ALA B 1 181 ? 26.531 -11.695 -2.898 1 93.69 181 ALA B CA 1
ATOM 9797 C C . ALA B 1 181 ? 25.438 -12.383 -3.701 1 93.69 181 ALA B C 1
ATOM 9799 O O . ALA B 1 181 ? 25.516 -13.578 -3.992 1 93.69 181 ALA B O 1
ATOM 9800 N N . ALA B 1 182 ? 24.422 -11.695 -4.047 1 94.5 182 ALA B N 1
ATOM 9801 C CA . ALA B 1 182 ? 23.312 -12.25 -4.816 1 94.5 182 ALA B CA 1
ATOM 9802 C C . ALA B 1 182 ? 23.75 -12.648 -6.219 1 94.5 182 ALA B C 1
ATOM 9804 O O . ALA B 1 182 ? 23.375 -13.703 -6.719 1 94.5 182 ALA B O 1
ATOM 9805 N N . PHE B 1 183 ? 24.531 -11.773 -6.809 1 94.25 183 PHE B N 1
ATOM 9806 C CA . PHE B 1 183 ? 25.031 -12.109 -8.141 1 94.25 183 PHE B CA 1
ATOM 9807 C C . PHE B 1 183 ? 25.984 -13.281 -8.086 1 94.25 183 PHE B C 1
ATOM 9809 O O . PHE B 1 183 ? 26 -14.125 -8.984 1 94.25 183 PHE B O 1
ATOM 9816 N N . LEU B 1 184 ? 26.766 -13.391 -7.035 1 92.5 184 LEU B N 1
ATOM 9817 C CA . LEU B 1 184 ? 27.641 -14.547 -6.844 1 92.5 184 LEU B CA 1
ATOM 9818 C C . LEU B 1 184 ? 26.828 -15.82 -6.668 1 92.5 184 LEU B C 1
ATOM 9820 O O . LEU B 1 184 ? 27.188 -16.875 -7.211 1 92.5 184 LEU B O 1
ATOM 9824 N N . PHE B 1 185 ? 25.766 -15.664 -5.977 1 93.81 185 PHE B N 1
ATOM 9825 C CA . PHE B 1 185 ? 24.875 -16.797 -5.734 1 93.81 185 PHE B CA 1
ATOM 9826 C C . PHE B 1 185 ? 24.219 -17.25 -7.031 1 93.81 185 PHE B C 1
ATOM 9828 O O . PHE B 1 185 ? 24.016 -18.438 -7.242 1 93.81 185 PHE B O 1
ATOM 9835 N N . ALA B 1 186 ? 23.984 -16.391 -7.93 1 93.06 186 ALA B N 1
ATOM 9836 C CA . ALA B 1 186 ? 23.266 -16.703 -9.164 1 93.06 186 ALA B CA 1
ATOM 9837 C C . ALA B 1 186 ? 24.219 -17.25 -10.227 1 93.06 186 ALA B C 1
ATOM 9839 O O . ALA B 1 186 ? 23.781 -17.938 -11.156 1 93.06 186 ALA B O 1
ATOM 9840 N N . THR B 1 187 ? 25.562 -17.016 -10.062 1 91.44 187 THR B N 1
ATOM 9841 C CA . THR B 1 187 ? 26.453 -17.344 -11.18 1 91.44 187 THR B CA 1
ATOM 9842 C C . THR B 1 187 ? 27.422 -18.438 -10.789 1 91.44 187 THR B C 1
ATOM 9844 O O . THR B 1 187 ? 27.625 -19.406 -11.539 1 91.44 187 THR B O 1
ATOM 9847 N N . ILE B 1 188 ? 27.938 -18.531 -9.586 1 89.25 188 ILE B N 1
ATOM 9848 C CA . ILE B 1 188 ? 29.047 -19.406 -9.242 1 89.25 188 ILE B CA 1
ATOM 9849 C C . ILE B 1 188 ? 28.531 -20.812 -8.961 1 89.25 188 ILE B C 1
ATOM 9851 O O . ILE B 1 188 ? 29.047 -21.781 -9.508 1 89.25 188 ILE B O 1
ATOM 9855 N N . PRO B 1 189 ? 27.5 -20.938 -8.148 1 90.94 189 PRO B N 1
ATOM 9856 C CA . PRO B 1 189 ? 27.047 -22.312 -7.883 1 90.94 189 PRO B CA 1
ATOM 9857 C C . PRO B 1 189 ? 26.578 -23.031 -9.141 1 90.94 189 PRO B C 1
ATOM 9859 O O . PRO B 1 189 ? 26.953 -24.188 -9.383 1 90.94 189 PRO B O 1
ATOM 9862 N N . PRO B 1 190 ? 25.812 -22.375 -10 1 90.19 190 PRO B N 1
ATOM 9863 C CA . PRO B 1 190 ? 25.453 -23.062 -11.242 1 90.19 190 PRO B CA 1
ATOM 9864 C C . PRO B 1 190 ? 26.672 -23.438 -12.086 1 90.19 190 PRO B C 1
ATOM 9866 O O . PRO B 1 190 ? 26.672 -24.484 -12.742 1 90.19 190 PRO B O 1
ATOM 9869 N N . ALA B 1 191 ? 27.75 -22.609 -12.055 1 88.44 191 ALA B N 1
ATOM 9870 C CA . ALA B 1 191 ? 28.969 -22.922 -12.805 1 88.44 191 ALA B CA 1
ATOM 9871 C C . ALA B 1 191 ? 29.672 -24.141 -12.219 1 88.44 191 ALA B C 1
ATOM 9873 O O . ALA B 1 191 ? 30.156 -25 -12.961 1 88.44 191 ALA B O 1
ATOM 9874 N N . ILE B 1 192 ? 29.641 -24.25 -10.945 1 89.06 192 ILE B N 1
ATOM 9875 C CA . ILE B 1 192 ? 30.234 -25.391 -10.281 1 89.06 192 ILE B CA 1
ATOM 9876 C C . ILE B 1 192 ? 29.406 -26.656 -10.578 1 89.06 192 ILE B C 1
ATOM 9878 O O . ILE B 1 192 ? 29.969 -27.703 -10.891 1 89.06 192 ILE B O 1
ATOM 9882 N N . LEU B 1 193 ? 28.109 -26.484 -10.555 1 91.25 193 LEU B N 1
ATOM 9883 C CA . LEU B 1 193 ? 27.234 -27.625 -10.797 1 91.25 193 LEU B CA 1
ATOM 9884 C C . LEU B 1 193 ? 27.297 -28.062 -12.25 1 91.25 193 LEU B C 1
ATOM 9886 O O . LEU B 1 193 ? 27.125 -29.25 -12.555 1 91.25 193 LEU B O 1
ATOM 9890 N N . GLN B 1 194 ? 27.609 -27.141 -13.141 1 88 194 GLN B N 1
ATOM 9891 C CA . GLN B 1 194 ? 27.766 -27.484 -14.555 1 88 194 GLN B CA 1
ATOM 9892 C C . GLN B 1 194 ? 28.969 -28.391 -14.766 1 88 194 GLN B C 1
ATOM 9894 O O . GLN B 1 194 ? 28.891 -29.359 -15.523 1 88 194 GLN B O 1
ATOM 9899 N N . VAL B 1 195 ? 30.062 -28.172 -14 1 84.44 195 VAL B N 1
ATOM 9900 C CA . VAL B 1 195 ? 31.266 -28.984 -14.102 1 84.44 195 VAL B CA 1
ATOM 9901 C C . VAL B 1 195 ? 31.016 -30.359 -13.492 1 84.44 195 VAL B C 1
ATOM 9903 O O . VAL B 1 195 ? 31.406 -31.375 -14.055 1 84.44 195 VAL B O 1
ATOM 9906 N N . LEU B 1 196 ? 30.25 -30.312 -12.453 1 87.19 196 LEU B N 1
ATOM 9907 C CA . LEU B 1 196 ? 29.938 -31.578 -11.797 1 87.19 196 LEU B CA 1
ATOM 9908 C C . LEU B 1 196 ? 29.016 -32.438 -12.664 1 87.19 196 LEU B C 1
ATOM 9910 O O . LEU B 1 196 ? 29.141 -33.656 -12.695 1 87.19 196 LEU B O 1
ATOM 9914 N N . SER B 1 197 ? 28.125 -31.797 -13.367 1 88.56 197 SER B N 1
ATOM 9915 C CA . SER B 1 197 ? 27.203 -32.531 -14.234 1 88.56 197 SER B CA 1
ATOM 9916 C C . SER B 1 197 ? 27.906 -33.031 -15.484 1 88.56 197 SER B C 1
ATOM 9918 O O . SER B 1 197 ? 27.609 -34.125 -15.961 1 88.56 197 SER B O 1
ATOM 9920 N N . ARG B 1 198 ? 28.875 -32.281 -15.969 1 81.88 198 ARG B N 1
ATOM 9921 C CA . ARG B 1 198 ? 29.641 -32.719 -17.125 1 81.88 198 ARG B CA 1
ATOM 9922 C C . ARG B 1 198 ? 30.5 -33.938 -16.812 1 81.88 198 ARG B C 1
ATOM 9924 O O . ARG B 1 198 ? 30.688 -34.812 -17.656 1 81.88 198 ARG B O 1
ATOM 9931 N N . ASP B 1 199 ? 30.906 -34 -15.477 1 84 199 ASP B N 1
ATOM 9932 C CA . ASP B 1 199 ? 31.703 -35.125 -15.023 1 84 199 ASP B CA 1
ATOM 9933 C C . ASP B 1 199 ? 30.797 -36.281 -14.594 1 84 199 ASP B C 1
ATOM 9935 O O . ASP B 1 199 ? 31.281 -37.312 -14.086 1 84 199 ASP B O 1
ATOM 9939 N N . ASN B 1 200 ? 29.5 -36.094 -14.758 1 85.56 200 ASN B N 1
ATOM 9940 C CA . ASN B 1 200 ? 28.484 -37.094 -14.5 1 85.56 200 ASN B CA 1
ATOM 9941 C C . ASN B 1 200 ? 28.375 -37.438 -13.008 1 85.56 200 ASN B C 1
ATOM 9943 O O . ASN B 1 200 ? 28.031 -38.562 -12.633 1 85.56 200 ASN B O 1
ATOM 9947 N N . LEU B 1 201 ? 28.75 -36.531 -12.188 1 86.62 201 LEU B N 1
ATOM 9948 C CA . LEU B 1 201 ? 28.578 -36.688 -10.75 1 86.62 201 LEU B CA 1
ATOM 9949 C C . LEU B 1 201 ? 27.141 -36.375 -10.328 1 86.62 201 LEU B C 1
ATOM 9951 O O . LEU B 1 201 ? 26.656 -36.875 -9.32 1 86.62 201 LEU B O 1
ATOM 9955 N N . ILE B 1 202 ? 26.516 -35.469 -11.125 1 89.06 202 ILE B N 1
ATOM 9956 C CA . ILE B 1 202 ? 25.109 -35.125 -10.898 1 89.06 202 ILE B CA 1
ATOM 9957 C C . ILE B 1 202 ? 24.344 -35.219 -12.211 1 89.06 202 ILE B C 1
ATOM 9959 O O . ILE B 1 202 ? 24.844 -34.844 -13.266 1 89.06 202 ILE B O 1
ATOM 9963 N N . PRO B 1 203 ? 23.125 -35.719 -12.047 1 88.56 203 PRO B N 1
ATOM 9964 C CA . PRO B 1 203 ? 22.328 -35.781 -13.266 1 88.56 203 PRO B CA 1
ATOM 9965 C C . PRO B 1 203 ? 22.016 -34.406 -13.852 1 88.56 203 PRO B C 1
ATOM 9967 O O . PRO B 1 203 ? 21.922 -33.406 -13.109 1 88.56 203 PRO B O 1
ATOM 9970 N N . ARG B 1 204 ? 21.891 -34.281 -15.094 1 90.56 204 ARG B N 1
ATOM 9971 C CA . ARG B 1 204 ? 21.672 -33.031 -15.805 1 90.56 204 ARG B CA 1
ATOM 9972 C C . ARG B 1 204 ? 20.344 -32.406 -15.391 1 90.56 204 ARG B C 1
ATOM 9974 O O . ARG B 1 204 ? 20.234 -31.172 -15.359 1 90.56 204 ARG B O 1
ATOM 9981 N N . SER B 1 205 ? 19.344 -33.281 -15.07 1 91.5 205 SER B N 1
ATOM 9982 C CA . SER B 1 205 ? 18.062 -32.719 -14.625 1 91.5 205 SER B CA 1
ATOM 9983 C C . SER B 1 205 ? 18.188 -32 -13.289 1 91.5 205 SER B C 1
ATOM 9985 O O . SER B 1 205 ? 17.562 -30.969 -13.07 1 91.5 205 SER B O 1
ATOM 9987 N N . THR B 1 206 ? 19.047 -32.562 -12.438 1 92 206 THR B N 1
ATOM 9988 C CA . THR B 1 206 ? 19.281 -31.922 -11.141 1 92 206 THR B CA 1
ATOM 9989 C C . THR B 1 206 ? 20.047 -30.609 -11.32 1 92 206 THR B C 1
ATOM 9991 O O . THR B 1 206 ? 19.75 -29.625 -10.641 1 92 206 THR B O 1
ATOM 9994 N N . PHE B 1 207 ? 21.016 -30.641 -12.234 1 93.44 207 PHE B N 1
ATOM 9995 C CA . PHE B 1 207 ? 21.75 -29.406 -12.547 1 93.44 207 PHE B CA 1
ATOM 9996 C C . PHE B 1 207 ? 20.797 -28.328 -13.047 1 93.44 207 PHE B C 1
ATOM 9998 O O . PHE B 1 207 ? 20.859 -27.188 -12.594 1 93.44 207 PHE B O 1
ATOM 10005 N N . MET B 1 208 ? 19.875 -28.656 -13.945 1 93.94 208 MET B N 1
ATOM 10006 C CA . MET B 1 208 ? 18.938 -27.688 -14.5 1 93.94 208 MET B CA 1
ATOM 10007 C C . MET B 1 208 ? 18.031 -27.125 -13.406 1 93.94 208 MET B C 1
ATOM 10009 O O . MET B 1 208 ? 17.812 -25.906 -13.344 1 93.94 208 MET B O 1
ATOM 10013 N N . THR B 1 209 ? 17.5 -27.984 -12.508 1 94.88 209 THR B N 1
ATOM 10014 C CA . THR B 1 209 ? 16.625 -27.547 -11.422 1 94.88 209 THR B CA 1
ATOM 10015 C C . THR B 1 209 ? 17.359 -26.609 -10.477 1 94.88 209 THR B C 1
ATOM 10017 O O . THR B 1 209 ? 16.844 -25.562 -10.102 1 94.88 209 THR B O 1
ATOM 10020 N N . ALA B 1 210 ? 18.562 -27.031 -10.18 1 94.81 210 ALA B N 1
ATOM 10021 C CA . ALA B 1 210 ? 19.359 -26.188 -9.281 1 94.81 210 ALA B CA 1
ATOM 10022 C C . ALA B 1 210 ? 19.672 -24.844 -9.93 1 94.81 210 ALA B C 1
ATOM 10024 O O . ALA B 1 210 ? 19.609 -23.797 -9.266 1 94.81 210 ALA B O 1
ATOM 10025 N N . THR B 1 211 ? 20.031 -24.859 -11.195 1 94.38 211 THR B N 1
ATOM 10026 C CA . THR B 1 211 ? 20.359 -23.625 -11.906 1 94.38 211 THR B CA 1
ATOM 10027 C C . THR B 1 211 ? 19.156 -22.688 -11.93 1 94.38 211 THR B C 1
ATOM 10029 O O . THR B 1 211 ? 19.297 -21.469 -11.734 1 94.38 211 THR B O 1
ATOM 10032 N N . VAL B 1 212 ? 17.938 -23.203 -12.141 1 95.69 212 VAL B N 1
ATOM 10033 C CA . VAL B 1 212 ? 16.734 -22.391 -12.172 1 95.69 212 VAL B CA 1
ATOM 10034 C C . VAL B 1 212 ? 16.484 -21.781 -10.789 1 95.69 212 VAL B C 1
ATOM 10036 O O . VAL B 1 212 ? 16.172 -20.594 -10.672 1 95.69 212 VAL B O 1
ATOM 10039 N N . ILE B 1 213 ? 16.672 -22.578 -9.742 1 94.81 213 ILE B N 1
ATOM 10040 C CA . ILE B 1 213 ? 16.422 -22.125 -8.383 1 94.81 213 ILE B CA 1
ATOM 10041 C C . ILE B 1 213 ? 17.422 -21.031 -8.008 1 94.81 213 ILE B C 1
ATOM 10043 O O . ILE B 1 213 ? 17.047 -20 -7.461 1 94.81 213 ILE B O 1
ATOM 10047 N N . PHE B 1 214 ? 18.672 -21.219 -8.422 1 94.75 214 PHE B N 1
ATOM 10048 C CA . PHE B 1 214 ? 19.703 -20.234 -8.102 1 94.75 214 PHE B CA 1
ATOM 10049 C C . PHE B 1 214 ? 19.5 -18.953 -8.898 1 94.75 214 PHE B C 1
ATOM 10051 O O . PHE B 1 214 ? 19.688 -17.859 -8.367 1 94.75 214 PHE B O 1
ATOM 10058 N N . ASN B 1 215 ? 19.094 -19.094 -10.133 1 94.56 215 ASN B N 1
ATOM 10059 C CA . ASN B 1 215 ? 18.828 -17.922 -10.953 1 94.56 215 ASN B CA 1
ATOM 10060 C C . ASN B 1 215 ? 17.641 -17.125 -10.43 1 94.56 215 ASN B C 1
ATOM 10062 O O . ASN B 1 215 ? 17.719 -15.906 -10.266 1 94.56 215 ASN B O 1
ATOM 10066 N N . LEU B 1 216 ? 16.562 -17.844 -10.094 1 94.56 216 LEU B N 1
ATOM 10067 C CA . LEU B 1 216 ? 15.359 -17.172 -9.648 1 94.56 216 LEU B CA 1
ATOM 10068 C C . LEU B 1 216 ? 15.57 -16.484 -8.305 1 94.56 216 LEU B C 1
ATOM 10070 O O . LEU B 1 216 ? 15.281 -15.305 -8.148 1 94.56 216 LEU B O 1
ATOM 10074 N N . PHE B 1 217 ? 16.234 -17.188 -7.371 1 93.25 217 PHE B N 1
ATOM 10075 C CA . PHE B 1 217 ? 16.422 -16.625 -6.043 1 93.25 217 PHE B CA 1
ATOM 10076 C C . PHE B 1 217 ? 17.531 -15.578 -6.055 1 93.25 217 PHE B C 1
ATOM 10078 O O . PHE B 1 217 ? 17.453 -14.562 -5.355 1 93.25 217 PHE B O 1
ATOM 10085 N N . GLY B 1 218 ? 18.562 -15.883 -6.855 1 94 218 GLY B N 1
ATOM 10086 C CA . GLY B 1 218 ? 19.688 -14.961 -6.898 1 94 218 GLY B CA 1
ATOM 10087 C C . GLY B 1 218 ? 19.328 -13.609 -7.496 1 94 218 GLY B C 1
ATOM 10088 O O . GLY B 1 218 ? 19.562 -12.57 -6.883 1 94 218 GLY B O 1
ATOM 10089 N N . TYR B 1 219 ? 18.688 -13.562 -8.617 1 94.12 219 TYR B N 1
ATOM 10090 C CA . TYR B 1 219 ? 18.328 -12.312 -9.266 1 94.12 219 TYR B CA 1
ATOM 10091 C C . TYR B 1 219 ? 17.188 -11.617 -8.531 1 94.12 219 TYR B C 1
ATOM 10093 O O . TYR B 1 219 ? 17.109 -10.391 -8.508 1 94.12 219 TYR B O 1
ATOM 10101 N N . PHE B 1 220 ? 16.297 -12.406 -7.914 1 93.88 220 PHE B N 1
ATOM 10102 C CA . PHE B 1 220 ? 15.258 -11.812 -7.09 1 93.88 220 PHE B CA 1
ATOM 10103 C C . PHE B 1 220 ? 15.852 -11.062 -5.906 1 93.88 220 PHE B C 1
ATOM 10105 O O . PHE B 1 220 ? 15.469 -9.93 -5.625 1 93.88 220 PHE B O 1
ATOM 10112 N N . ALA B 1 221 ? 16.828 -11.719 -5.27 1 92.81 221 ALA B N 1
ATOM 10113 C CA . ALA B 1 221 ? 17.469 -11.086 -4.121 1 92.81 221 ALA B CA 1
ATOM 10114 C C . ALA B 1 221 ? 18.219 -9.82 -4.543 1 92.81 221 ALA B C 1
ATOM 10116 O O . ALA B 1 221 ? 18.219 -8.82 -3.82 1 92.81 221 ALA B O 1
ATOM 10117 N N . ALA B 1 222 ? 18.828 -9.82 -5.703 1 93.44 222 ALA B N 1
ATOM 10118 C CA . ALA B 1 222 ? 19.562 -8.664 -6.207 1 93.44 222 ALA B CA 1
ATOM 10119 C C . ALA B 1 222 ? 18.625 -7.492 -6.477 1 93.44 222 ALA B C 1
ATOM 10121 O O . ALA B 1 222 ? 18.906 -6.355 -6.09 1 93.44 222 ALA B O 1
ATOM 10122 N N . ILE B 1 223 ? 17.484 -7.836 -7.07 1 91.5 223 ILE B N 1
ATOM 10123 C CA . ILE B 1 223 ? 16.578 -6.77 -7.473 1 91.5 223 ILE B CA 1
ATOM 10124 C C . ILE B 1 223 ? 15.867 -6.203 -6.242 1 91.5 223 ILE B C 1
ATOM 10126 O O . ILE B 1 223 ? 15.633 -4.992 -6.156 1 91.5 223 ILE B O 1
ATOM 10130 N N . VAL B 1 224 ? 15.539 -7.117 -5.273 1 88 224 VAL B N 1
ATOM 10131 C CA . VAL B 1 224 ? 14.875 -6.66 -4.059 1 88 224 VAL B CA 1
ATOM 10132 C C . VAL B 1 224 ? 15.812 -5.742 -3.27 1 88 224 VAL B C 1
ATOM 10134 O O . VAL B 1 224 ? 15.391 -4.691 -2.779 1 88 224 VAL B O 1
ATOM 10137 N N . THR B 1 225 ? 17.031 -6.074 -3.213 1 89.94 225 THR B N 1
ATOM 10138 C CA . THR B 1 225 ? 18 -5.25 -2.498 1 89.94 225 THR B CA 1
ATOM 10139 C C . THR B 1 225 ? 18.234 -3.932 -3.229 1 89.94 225 THR B C 1
ATOM 10141 O O . THR B 1 225 ? 18.328 -2.875 -2.6 1 89.94 225 THR B O 1
ATOM 10144 N N . TYR B 1 226 ? 18.297 -3.969 -4.539 1 91.31 226 TYR B N 1
ATOM 10145 C CA . TYR B 1 226 ? 18.516 -2.766 -5.332 1 91.31 226 TYR B CA 1
ATOM 10146 C C . TYR B 1 226 ? 17.375 -1.775 -5.141 1 91.31 226 TYR B C 1
ATOM 10148 O O . TYR B 1 226 ? 17.609 -0.577 -4.961 1 91.31 226 TYR B O 1
ATOM 10156 N N . ILE B 1 227 ? 16.172 -2.316 -5.125 1 86.56 227 ILE B N 1
ATOM 10157 C CA . ILE B 1 227 ? 14.984 -1.473 -5.008 1 86.56 227 ILE B CA 1
ATOM 10158 C C . ILE B 1 227 ? 14.953 -0.818 -3.627 1 86.56 227 ILE B C 1
ATOM 10160 O O . ILE B 1 227 ? 14.547 0.337 -3.49 1 86.56 227 ILE B O 1
ATOM 10164 N N . ASN B 1 228 ? 15.484 -1.521 -2.637 1 84.19 228 ASN B N 1
ATOM 10165 C CA . ASN B 1 228 ? 15.438 -1.016 -1.268 1 84.19 228 ASN B CA 1
ATOM 10166 C C . ASN B 1 228 ? 16.5 0.063 -1.032 1 84.19 228 ASN B C 1
ATOM 10168 O O . ASN B 1 228 ? 16.359 0.886 -0.126 1 84.19 228 ASN B O 1
ATOM 10172 N N . VAL B 1 229 ? 17.562 0.103 -1.879 1 87.31 229 VAL B N 1
ATOM 10173 C CA . VAL B 1 229 ? 18.672 0.986 -1.572 1 87.31 229 VAL B CA 1
ATOM 10174 C C . VAL B 1 229 ? 18.766 2.1 -2.613 1 87.31 229 VAL B C 1
ATOM 10176 O O . VAL B 1 229 ? 19.266 3.188 -2.33 1 87.31 229 VAL B O 1
ATOM 10179 N N . THR B 1 230 ? 18.203 1.968 -3.805 1 88 230 THR B N 1
ATOM 10180 C CA . THR B 1 230 ? 18.359 2.912 -4.906 1 88 230 THR B CA 1
ATOM 10181 C C . THR B 1 230 ? 17.578 4.199 -4.629 1 88 230 THR B C 1
ATOM 10183 O O . THR B 1 230 ? 16.656 4.211 -3.818 1 88 230 THR B O 1
ATOM 10186 N N . LYS B 1 231 ? 18.062 5.25 -5.27 1 83.69 231 LYS B N 1
ATOM 10187 C CA . LYS B 1 231 ? 17.406 6.555 -5.168 1 83.69 231 LYS B CA 1
ATOM 10188 C C . LYS B 1 231 ? 16.5 6.801 -6.363 1 83.69 231 LYS B C 1
ATOM 10190 O O . LYS B 1 231 ? 15.797 7.816 -6.414 1 83.69 231 LYS B O 1
ATOM 10195 N N . ASP B 1 232 ? 16.453 5.727 -7.219 1 87.94 232 ASP B N 1
ATOM 10196 C CA . ASP B 1 232 ? 15.555 5.812 -8.359 1 87.94 232 ASP B CA 1
ATOM 10197 C C . ASP B 1 232 ? 14.102 5.605 -7.922 1 87.94 232 ASP B C 1
ATOM 10199 O O . ASP B 1 232 ? 13.836 4.859 -6.98 1 87.94 232 ASP B O 1
ATOM 10203 N N . ARG B 1 233 ? 13.195 6.258 -8.633 1 83.5 233 ARG B N 1
ATOM 10204 C CA . ARG B 1 233 ? 11.781 6.152 -8.305 1 83.5 233 ARG B CA 1
ATOM 10205 C C . ARG B 1 233 ? 11.211 4.812 -8.758 1 83.5 233 ARG B C 1
ATOM 10207 O O . ARG B 1 233 ? 11.172 4.52 -9.953 1 83.5 233 ARG B O 1
ATOM 10214 N N . THR B 1 234 ? 10.852 3.971 -7.699 1 85.69 234 THR B N 1
ATOM 10215 C CA . THR B 1 234 ? 10.258 2.674 -8 1 85.69 234 THR B CA 1
ATOM 10216 C C . THR B 1 234 ? 8.773 2.672 -7.672 1 85.69 234 THR B C 1
ATOM 10218 O O . THR B 1 234 ? 8.211 3.703 -7.293 1 85.69 234 THR B O 1
ATOM 10221 N N . SER B 1 235 ? 8.039 1.516 -8 1 83.5 235 SER B N 1
ATOM 10222 C CA . SER B 1 235 ? 6.609 1.402 -7.75 1 83.5 235 SER B CA 1
ATOM 10223 C C . SER B 1 235 ? 6.301 0.232 -6.82 1 83.5 235 SER B C 1
ATOM 10225 O O . SER B 1 235 ? 7.012 -0.776 -6.828 1 83.5 235 SER B O 1
ATOM 10227 N N . VAL B 1 236 ? 5.281 0.383 -6.008 1 82.5 236 VAL B N 1
ATOM 10228 C CA . VAL B 1 236 ? 4.824 -0.673 -5.113 1 82.5 236 VAL B CA 1
ATOM 10229 C C . VAL B 1 236 ? 4.316 -1.859 -5.93 1 82.5 236 VAL B C 1
ATOM 10231 O O . VAL B 1 236 ? 4.469 -3.014 -5.523 1 82.5 236 VAL B O 1
ATOM 10234 N N . LEU B 1 237 ? 3.754 -1.623 -7.07 1 83.94 237 LEU B N 1
ATOM 10235 C CA . LEU B 1 237 ? 3.225 -2.66 -7.949 1 83.94 237 LEU B CA 1
ATOM 10236 C C . LEU B 1 237 ? 4.328 -3.613 -8.391 1 83.94 237 LEU B C 1
ATOM 10238 O O . LEU B 1 237 ? 4.086 -4.809 -8.578 1 83.94 237 LEU B O 1
ATOM 10242 N N . TRP B 1 238 ? 5.594 -3.121 -8.477 1 85.25 238 TRP B N 1
ATOM 10243 C CA . TRP B 1 238 ? 6.723 -3.949 -8.891 1 85.25 238 TRP B CA 1
ATOM 10244 C C . TRP B 1 238 ? 7.055 -4.992 -7.832 1 85.25 238 TRP B C 1
ATOM 10246 O O . TRP B 1 238 ? 7.426 -6.121 -8.156 1 85.25 238 TRP B O 1
ATOM 10256 N N . ARG B 1 239 ? 6.859 -4.688 -6.684 1 83.81 239 ARG B N 1
ATOM 10257 C CA . ARG B 1 239 ? 7.16 -5.613 -5.598 1 83.81 239 ARG B CA 1
ATOM 10258 C C . ARG B 1 239 ? 6.121 -6.73 -5.523 1 83.81 239 ARG B C 1
ATOM 10260 O O . ARG B 1 239 ? 6.473 -7.902 -5.363 1 83.81 239 ARG B O 1
ATOM 10267 N N . ILE B 1 240 ? 4.844 -6.328 -5.707 1 86.75 240 ILE B N 1
ATOM 10268 C CA . ILE B 1 240 ? 3.766 -7.309 -5.641 1 86.75 240 ILE B CA 1
ATOM 10269 C C . ILE B 1 240 ? 3.887 -8.289 -6.809 1 86.75 240 ILE B C 1
ATOM 10271 O O . ILE B 1 240 ? 3.836 -9.5 -6.617 1 86.75 240 ILE B O 1
ATOM 10275 N N . THR B 1 241 ? 4.125 -7.73 -7.969 1 89.12 241 THR B N 1
ATOM 10276 C CA . THR B 1 241 ? 4.219 -8.578 -9.156 1 89.12 241 THR B CA 1
ATOM 10277 C C . THR B 1 241 ? 5.488 -9.422 -9.117 1 89.12 241 THR B C 1
ATOM 10279 O O . THR B 1 241 ? 5.48 -10.586 -9.531 1 89.12 241 THR B O 1
ATOM 10282 N N . GLY B 1 242 ? 6.645 -8.836 -8.648 1 88.81 242 GLY B N 1
ATOM 10283 C CA . GLY B 1 242 ? 7.898 -9.562 -8.578 1 88.81 242 GLY B CA 1
ATOM 10284 C C . GLY B 1 242 ? 7.848 -10.75 -7.633 1 88.81 242 GLY B C 1
ATOM 10285 O O . GLY B 1 242 ? 8.281 -11.852 -7.984 1 88.81 242 GLY B O 1
ATOM 10286 N N . ILE B 1 243 ? 7.258 -10.602 -6.469 1 88.69 243 ILE B N 1
ATOM 10287 C CA . ILE B 1 243 ? 7.16 -11.672 -5.484 1 88.69 243 ILE B CA 1
ATOM 10288 C C . ILE B 1 243 ? 6.195 -12.742 -5.98 1 88.69 243 ILE B C 1
ATOM 10290 O O . ILE B 1 243 ? 6.461 -13.938 -5.848 1 88.69 243 ILE B O 1
ATOM 10294 N N . THR B 1 244 ? 5.039 -12.328 -6.578 1 90.44 244 THR B N 1
ATOM 10295 C CA . THR B 1 244 ? 4.059 -13.273 -7.102 1 90.44 244 THR B CA 1
ATOM 10296 C C . THR B 1 244 ? 4.652 -14.078 -8.258 1 90.44 244 THR B C 1
ATOM 10298 O O . THR B 1 244 ? 4.465 -15.297 -8.328 1 90.44 244 THR B O 1
ATOM 10301 N N . LEU B 1 245 ? 5.359 -13.367 -9.109 1 93 245 LEU B N 1
ATOM 10302 C CA . LEU B 1 245 ? 5.945 -14.039 -10.266 1 93 245 LEU B CA 1
ATOM 10303 C C . LEU B 1 245 ? 7 -15.055 -9.82 1 93 245 LEU B C 1
ATOM 10305 O O . LEU B 1 245 ? 7.07 -16.156 -10.359 1 93 245 LEU B O 1
ATOM 10309 N N . LEU B 1 246 ? 7.891 -14.688 -8.828 1 92.31 246 LEU B N 1
ATOM 10310 C CA . LEU B 1 246 ? 8.867 -15.625 -8.297 1 92.31 246 LEU B CA 1
ATOM 10311 C C . LEU B 1 246 ? 8.188 -16.875 -7.746 1 92.31 246 LEU B C 1
ATOM 10313 O O . LEU B 1 246 ? 8.625 -18 -8.023 1 92.31 246 LEU B O 1
ATOM 10317 N N . THR B 1 247 ? 7.094 -16.688 -7.043 1 91.88 247 THR B N 1
ATOM 10318 C CA . THR B 1 247 ? 6.383 -17.797 -6.43 1 91.88 247 THR B CA 1
ATOM 10319 C C . THR B 1 247 ? 5.785 -18.703 -7.5 1 91.88 247 THR B C 1
ATOM 10321 O O . THR B 1 247 ? 5.926 -19.938 -7.426 1 91.88 247 THR B O 1
ATOM 10324 N N . VAL B 1 248 ? 5.152 -18.109 -8.492 1 94.56 248 VAL B N 1
ATOM 10325 C CA . VAL B 1 248 ? 4.488 -18.891 -9.539 1 94.56 248 VAL B CA 1
ATOM 10326 C C . VAL B 1 248 ? 5.527 -19.625 -10.375 1 94.56 248 VAL B C 1
ATOM 10328 O O . VAL B 1 248 ? 5.312 -20.781 -10.758 1 94.56 248 VAL B O 1
ATOM 10331 N N . LEU B 1 249 ? 6.676 -19 -10.656 1 96 249 LEU B N 1
ATOM 10332 C CA . LEU B 1 249 ? 7.711 -19.656 -11.453 1 96 249 LEU B CA 1
ATOM 10333 C C . LEU B 1 249 ? 8.352 -20.797 -10.672 1 96 249 LEU B C 1
ATOM 10335 O O . LEU B 1 249 ? 8.734 -21.812 -11.258 1 96 249 LEU B O 1
ATOM 10339 N N . LEU B 1 250 ? 8.461 -20.672 -9.359 1 94.25 250 LEU B N 1
ATOM 10340 C CA . LEU B 1 250 ? 8.961 -21.766 -8.539 1 94.25 250 LEU B CA 1
ATOM 10341 C C . LEU B 1 250 ? 7.98 -22.922 -8.523 1 94.25 250 LEU B C 1
ATOM 10343 O O . LEU B 1 250 ? 8.391 -24.094 -8.516 1 94.25 250 LEU B O 1
ATOM 10347 N N . ILE B 1 251 ? 6.688 -22.609 -8.523 1 94.31 251 ILE B N 1
ATOM 10348 C CA . ILE B 1 251 ? 5.652 -23.625 -8.578 1 94.31 251 ILE B CA 1
ATOM 10349 C C . ILE B 1 251 ? 5.754 -24.391 -9.898 1 94.31 251 ILE B C 1
ATOM 10351 O O . ILE B 1 251 ? 5.707 -25.625 -9.914 1 94.31 251 ILE B O 1
ATOM 10355 N N . PHE B 1 252 ? 5.961 -23.641 -10.953 1 96.12 252 PHE B N 1
ATOM 10356 C CA . PHE B 1 252 ? 6.059 -24.281 -12.258 1 96.12 252 PHE B CA 1
ATOM 10357 C C . PHE B 1 252 ? 7.305 -25.156 -12.336 1 96.12 252 PHE B C 1
ATOM 10359 O O . PHE B 1 252 ? 7.289 -26.203 -12.992 1 96.12 252 PHE B O 1
ATOM 10366 N N . GLN B 1 253 ? 8.414 -24.734 -11.672 1 95.62 253 GLN B N 1
ATOM 10367 C CA . GLN B 1 253 ? 9.609 -25.562 -11.656 1 95.62 253 GLN B CA 1
ATOM 10368 C C . GLN B 1 253 ? 9.352 -26.875 -10.938 1 95.62 253 GLN B C 1
ATOM 10370 O O . GLN B 1 253 ? 9.781 -27.938 -11.398 1 95.62 253 GLN B O 1
ATOM 10375 N N . ALA B 1 254 ? 8.609 -26.797 -9.867 1 93.62 254 ALA B N 1
ATOM 10376 C CA . ALA B 1 254 ? 8.289 -28.016 -9.117 1 93.62 254 ALA B CA 1
ATOM 10377 C C . ALA B 1 254 ? 7.367 -28.922 -9.922 1 93.62 254 ALA B C 1
ATOM 10379 O O . ALA B 1 254 ? 7.59 -30.141 -9.992 1 93.62 254 ALA B O 1
ATOM 10380 N N . VAL B 1 255 ? 6.379 -28.312 -10.555 1 94.19 255 VAL B N 1
ATOM 10381 C CA . VAL B 1 255 ? 5.418 -29.078 -11.352 1 94.19 255 VAL B CA 1
ATOM 10382 C C . VAL B 1 255 ? 6.125 -29.703 -12.547 1 94.19 255 VAL B C 1
ATOM 10384 O O . VAL B 1 255 ? 5.887 -30.875 -12.875 1 94.19 255 VAL B O 1
ATOM 10387 N N . ALA B 1 256 ? 6.992 -28.906 -13.18 1 94.94 256 ALA B N 1
ATOM 10388 C CA . ALA B 1 256 ? 7.695 -29.391 -14.359 1 94.94 256 ALA B CA 1
ATOM 10389 C C . ALA B 1 256 ? 8.578 -30.594 -14.016 1 94.94 256 ALA B C 1
ATOM 10391 O O . ALA B 1 256 ? 8.664 -31.547 -14.789 1 94.94 256 ALA B O 1
ATOM 10392 N N . TYR B 1 257 ? 9.219 -30.547 -12.875 1 93.56 257 TYR B N 1
ATOM 10393 C CA . TYR B 1 257 ? 10.109 -31.641 -12.477 1 93.56 257 TYR B CA 1
ATOM 10394 C C . TYR B 1 257 ? 9.344 -32.938 -12.336 1 93.56 257 TYR B C 1
ATOM 10396 O O . TYR B 1 257 ? 9.734 -33.969 -12.914 1 93.56 257 TYR B O 1
ATOM 10404 N N . TYR B 1 258 ? 8.211 -32.938 -11.727 1 91.56 258 TYR B N 1
ATOM 10405 C CA . TYR B 1 258 ? 7.48 -34.188 -11.469 1 91.56 258 TYR B CA 1
ATOM 10406 C C . TYR B 1 258 ? 6.68 -34.625 -12.688 1 91.56 258 TYR B C 1
ATOM 10408 O O . TYR B 1 258 ? 6.672 -35.781 -13.047 1 91.56 258 TYR B O 1
ATOM 10416 N N . TRP B 1 259 ? 6.078 -33.656 -13.359 1 91.88 259 TRP B N 1
ATOM 10417 C CA . TRP B 1 259 ? 5.223 -33.969 -14.5 1 91.88 259 TRP B CA 1
ATOM 10418 C C . TRP B 1 259 ? 6.039 -34.531 -15.656 1 91.88 259 TRP B C 1
ATOM 10420 O O . TRP B 1 259 ? 5.695 -35.562 -16.219 1 91.88 259 TRP B O 1
ATOM 10430 N N . LEU B 1 260 ? 7.156 -33.906 -15.953 1 93.06 260 LEU B N 1
ATOM 10431 C CA . LEU B 1 260 ? 7.895 -34.312 -17.156 1 93.06 260 LEU B CA 1
ATOM 10432 C C . LEU B 1 260 ? 8.742 -35.562 -16.875 1 93.06 260 LEU B C 1
ATOM 10434 O O . LEU B 1 260 ? 8.992 -36.344 -17.781 1 93.06 260 LEU B O 1
ATOM 10438 N N . HIS B 1 261 ? 9.148 -35.781 -15.633 1 90.38 261 HIS B N 1
ATOM 10439 C CA . HIS B 1 261 ? 9.812 -37.031 -15.305 1 90.38 261 HIS B CA 1
ATOM 10440 C C . HIS B 1 261 ? 8.836 -38.219 -15.328 1 90.38 261 HIS B C 1
ATOM 10442 O O . HIS B 1 261 ? 9.203 -39.312 -15.719 1 90.38 261 HIS B O 1
ATOM 10448 N N . ASP B 1 262 ? 7.613 -37.844 -14.914 1 88.88 262 ASP B N 1
ATOM 10449 C CA . ASP B 1 262 ? 6.578 -38.875 -14.992 1 88.88 262 ASP B CA 1
ATOM 10450 C C . ASP B 1 262 ? 6.242 -39.219 -16.438 1 88.88 262 ASP B C 1
ATOM 10452 O O . ASP B 1 262 ? 6.027 -40.375 -16.781 1 88.88 262 ASP B O 1
ATOM 10456 N N . ALA B 1 263 ? 6.246 -38.25 -17.266 1 89.94 263 ALA B N 1
ATOM 10457 C CA . ALA B 1 263 ? 5.973 -38.469 -18.688 1 89.94 263 ALA B CA 1
ATOM 10458 C C . ALA B 1 263 ? 7.059 -39.312 -19.344 1 89.94 263 ALA B C 1
ATOM 10460 O O . ALA B 1 263 ? 6.77 -40.188 -20.172 1 89.94 263 ALA B O 1
ATOM 10461 N N . GLU B 1 264 ? 8.32 -39.094 -18.969 1 91.62 264 GLU B N 1
ATOM 10462 C CA . GLU B 1 264 ? 9.43 -39.875 -19.516 1 91.62 264 GLU B CA 1
ATOM 10463 C C . GLU B 1 264 ? 9.383 -41.312 -19.031 1 91.62 264 GLU B C 1
ATOM 10465 O O . GLU B 1 264 ? 9.656 -42.25 -19.812 1 91.62 264 GLU B O 1
ATOM 10470 N N . ARG B 1 265 ? 9.047 -41.438 -17.812 1 88.81 265 ARG B N 1
ATOM 10471 C CA . ARG B 1 265 ? 8.953 -42.781 -17.281 1 88.81 265 ARG B CA 1
ATOM 10472 C C . ARG B 1 265 ? 7.84 -43.594 -17.969 1 88.81 265 ARG B C 1
ATOM 10474 O O . ARG B 1 265 ? 8 -44.781 -18.25 1 88.81 265 ARG B O 1
ATOM 10481 N N . ASN B 1 266 ? 6.738 -42.875 -18.203 1 87.69 266 ASN B N 1
ATOM 10482 C CA . ASN B 1 266 ? 5.617 -43.531 -18.875 1 87.69 266 ASN B CA 1
ATOM 10483 C C . ASN B 1 266 ? 5.941 -43.875 -20.328 1 87.69 266 ASN B C 1
ATOM 10485 O O . ASN B 1 266 ? 5.535 -44.906 -20.844 1 87.69 266 ASN B O 1
ATOM 10489 N N . PHE B 1 267 ? 6.676 -43 -20.922 1 89.44 267 PHE B N 1
ATOM 10490 C CA . PHE B 1 267 ? 7.117 -43.219 -22.297 1 89.44 267 PHE B CA 1
ATOM 10491 C C . PHE B 1 267 ? 8.016 -44.469 -22.375 1 89.44 267 PHE B C 1
ATOM 10493 O O . PHE B 1 267 ? 7.848 -45.312 -23.25 1 89.44 267 PHE B O 1
ATOM 10500 N N . ASP B 1 268 ? 8.945 -44.562 -21.422 1 91.31 268 ASP B N 1
ATOM 10501 C CA . ASP B 1 268 ? 9.859 -45.688 -21.391 1 91.31 268 ASP B CA 1
ATOM 10502 C C . ASP B 1 268 ? 9.102 -47 -21.172 1 91.31 268 ASP B C 1
ATOM 10504 O O . ASP B 1 268 ? 9.383 -48 -21.844 1 91.31 268 ASP B O 1
ATOM 10508 N N . ALA B 1 269 ? 8.148 -46.938 -20.281 1 87.62 269 ALA B N 1
ATOM 10509 C CA . ALA B 1 269 ? 7.383 -48.125 -19.969 1 87.62 269 ALA B CA 1
ATOM 10510 C C . ALA B 1 269 ? 6.547 -48.562 -21.172 1 87.62 269 ALA B C 1
ATOM 10512 O O . ALA B 1 269 ? 6.426 -49.781 -21.453 1 87.62 269 ALA B O 1
ATOM 10513 N N . LEU B 1 270 ? 6.02 -47.594 -21.906 1 86.81 270 LEU B N 1
ATOM 10514 C CA . LEU B 1 270 ? 5.164 -47.906 -23.062 1 86.81 270 LEU B CA 1
ATOM 10515 C C . LEU B 1 270 ? 5.98 -48.469 -24.203 1 86.81 270 LEU B C 1
ATOM 10517 O O . LEU B 1 270 ? 5.582 -49.469 -24.812 1 86.81 270 LEU B O 1
ATOM 10521 N N . LEU B 1 271 ? 7.113 -47.938 -24.469 1 88.06 271 LEU B N 1
ATOM 10522 C CA . LEU B 1 271 ? 7.906 -48.406 -25.609 1 88.06 271 LEU B CA 1
ATOM 10523 C C . LEU B 1 271 ? 8.586 -49.719 -25.297 1 88.06 271 LEU B C 1
ATOM 10525 O O . LEU B 1 271 ? 8.766 -50.562 -26.172 1 88.06 271 LEU B O 1
ATOM 10529 N N . TYR B 1 272 ? 8.992 -49.812 -24 1 87.19 272 TYR B N 1
ATOM 10530 C CA . TYR B 1 272 ? 9.531 -51.094 -23.578 1 87.19 272 TYR B CA 1
ATOM 10531 C C . TYR B 1 272 ? 8.492 -52.219 -23.766 1 87.19 272 TYR B C 1
ATOM 10533 O O . TYR B 1 272 ? 8.812 -53.281 -24.266 1 87.19 272 TYR B O 1
ATOM 10541 N N . GLY B 1 273 ? 7.203 -51.906 -23.375 1 80.69 273 GLY B N 1
ATOM 10542 C CA . GLY B 1 273 ? 6.125 -52.875 -23.547 1 80.69 273 GLY B CA 1
ATOM 10543 C C . GLY B 1 273 ? 5.844 -53.188 -25 1 80.69 273 GLY B C 1
ATOM 10544 O O . GLY B 1 273 ? 5.621 -54.344 -25.359 1 80.69 273 GLY B O 1
ATOM 10545 N N . ARG B 1 274 ? 5.949 -52.219 -25.828 1 81.12 274 ARG B N 1
ATOM 10546 C CA . ARG B 1 274 ? 5.707 -52.406 -27.266 1 81.12 274 ARG B CA 1
ATOM 10547 C C . ARG B 1 274 ? 6.824 -53.219 -27.906 1 81.12 274 ARG B C 1
ATOM 10549 O O . ARG B 1 274 ? 6.582 -54.031 -28.812 1 81.12 274 ARG B O 1
ATOM 10556 N N . ALA B 1 275 ? 8.078 -53 -27.453 1 83.5 275 ALA B N 1
ATOM 10557 C CA . ALA B 1 275 ? 9.227 -53.75 -27.969 1 83.5 275 ALA B CA 1
ATOM 10558 C C . ALA B 1 275 ? 9.109 -55.219 -27.641 1 83.5 275 ALA B C 1
ATOM 10560 O O . ALA B 1 275 ? 9.359 -56.062 -28.5 1 83.5 275 ALA B O 1
ATOM 10561 N N . ARG B 1 276 ? 8.758 -55.469 -26.5 1 80.88 276 ARG B N 1
ATOM 10562 C CA . ARG B 1 276 ? 8.625 -56.875 -26.078 1 80.88 276 ARG B CA 1
ATOM 10563 C C . ARG B 1 276 ? 7.48 -57.562 -26.828 1 80.88 276 ARG B C 1
ATOM 10565 O O . ARG B 1 276 ? 7.625 -58.688 -27.266 1 80.88 276 ARG B O 1
ATOM 10572 N N . GLU B 1 277 ? 6.395 -56.812 -26.969 1 77 277 GLU B N 1
ATOM 10573 C CA . GLU B 1 277 ? 5.234 -57.344 -27.688 1 77 277 GLU B CA 1
ATOM 10574 C C . GLU B 1 277 ? 5.559 -57.594 -29.156 1 77 277 GLU B C 1
ATOM 10576 O O . GLU B 1 277 ? 5.188 -58.625 -29.703 1 77 277 GLU B O 1
ATOM 10581 N N . GLY B 1 278 ? 6.199 -56.656 -29.75 1 75.94 278 GLY B N 1
ATOM 10582 C CA . GLY B 1 278 ? 6.551 -56.812 -31.156 1 75.94 278 GLY B CA 1
ATOM 10583 C C . GLY B 1 278 ? 7.477 -57.969 -31.422 1 75.94 278 GLY B C 1
ATOM 10584 O O . GLY B 1 278 ? 7.348 -58.656 -32.438 1 75.94 278 GLY B O 1
ATOM 10585 N N . TYR B 1 279 ? 8.359 -58.25 -30.516 1 75.94 279 TYR B N 1
ATOM 10586 C CA . TYR B 1 279 ? 9.289 -59.375 -30.672 1 75.94 279 TYR B CA 1
ATOM 10587 C C . TYR B 1 279 ? 8.555 -60.688 -30.547 1 75.94 279 TYR B C 1
ATOM 10589 O O . TYR B 1 279 ? 8.797 -61.625 -31.312 1 75.94 279 TYR B O 1
ATOM 10597 N N . VAL B 1 280 ? 7.637 -60.719 -29.594 1 71.69 280 VAL B N 1
ATOM 10598 C CA . VAL B 1 280 ? 6.938 -61.969 -29.328 1 71.69 280 VAL B CA 1
ATOM 10599 C C . VAL B 1 280 ? 5.941 -62.25 -30.453 1 71.69 280 VAL B C 1
ATOM 10601 O O . VAL B 1 280 ? 5.789 -63.406 -30.875 1 71.69 280 VAL B O 1
ATOM 10604 N N . LEU B 1 281 ? 5.34 -61.062 -30.906 1 68.56 281 LEU B N 1
ATOM 10605 C CA . LEU B 1 281 ? 4.305 -61.25 -31.922 1 68.56 281 LEU B CA 1
ATOM 10606 C C . LEU B 1 281 ? 4.902 -61.188 -33.312 1 68.56 281 LEU B C 1
ATOM 10608 O O . LEU B 1 281 ? 4.246 -61.562 -34.281 1 68.56 281 LEU B O 1
ATOM 10612 N N . GLY B 1 282 ? 6.141 -60.938 -33.375 1 63.72 282 GLY B N 1
ATOM 10613 C CA . GLY B 1 282 ? 6.801 -60.844 -34.688 1 63.72 282 GLY B CA 1
ATOM 10614 C C . GLY B 1 282 ? 6.348 -59.656 -35.5 1 63.72 282 GLY B C 1
ATOM 10615 O O . GLY B 1 282 ? 6.422 -59.688 -36.719 1 63.72 282 GLY B O 1
ATOM 10616 N N . ARG B 1 283 ? 5.492 -58.719 -35 1 68.5 283 ARG B N 1
ATOM 10617 C CA . ARG B 1 283 ? 5 -57.562 -35.719 1 68.5 283 ARG B CA 1
ATOM 10618 C C . ARG B 1 283 ? 5.5 -56.281 -35.125 1 68.5 283 ARG B C 1
ATOM 10620 O O . ARG B 1 283 ? 4.828 -55.688 -34.25 1 68.5 283 ARG B O 1
ATOM 10627 N N . LEU B 1 284 ? 6.684 -55.906 -35.344 1 64.12 284 LEU B N 1
ATOM 10628 C CA . LEU B 1 284 ? 7.18 -54.625 -34.906 1 64.12 284 LEU B CA 1
ATOM 10629 C C . LEU B 1 284 ? 6.66 -53.5 -35.781 1 64.12 284 LEU B C 1
ATOM 10631 O O . LEU B 1 284 ? 6.48 -53.688 -37 1 64.12 284 LEU B O 1
ATOM 10635 N N . PRO B 1 285 ? 6.047 -52.5 -35.125 1 60.53 285 PRO B N 1
ATOM 10636 C CA . PRO B 1 285 ? 5.539 -51.406 -35.969 1 60.53 285 PRO B CA 1
ATOM 10637 C C . PRO B 1 285 ? 6.582 -50.875 -36.938 1 60.53 285 PRO B C 1
ATOM 10639 O O . PRO B 1 285 ? 7.781 -50.906 -36.656 1 60.53 285 PRO B O 1
ATOM 10642 N N . ASP B 1 286 ? 6.23 -50.625 -38.188 1 59.84 286 ASP B N 1
ATOM 10643 C CA . ASP B 1 286 ? 7.078 -50.219 -39.312 1 59.84 286 ASP B CA 1
ATOM 10644 C C . ASP B 1 286 ? 7.609 -48.781 -39.094 1 59.84 286 ASP B C 1
ATOM 10646 O O . ASP B 1 286 ? 8.016 -48.156 -40.062 1 59.84 286 ASP B O 1
ATOM 10650 N N . TYR B 1 287 ? 7.684 -48.219 -38.031 1 61.44 287 TYR B N 1
ATOM 10651 C CA . TYR B 1 287 ? 8.172 -46.844 -38 1 61.44 287 TYR B CA 1
ATOM 10652 C C . TYR B 1 287 ? 9.695 -46.781 -38 1 61.44 287 TYR B C 1
ATOM 10654 O O . TYR B 1 287 ? 10.289 -45.969 -37.281 1 61.44 287 TYR B O 1
ATOM 10662 N N . GLY B 1 288 ? 10.414 -47.625 -38.812 1 66.94 288 GLY B N 1
ATOM 10663 C CA . GLY B 1 288 ? 11.867 -47.562 -38.875 1 66.94 288 GLY B CA 1
ATOM 10664 C C . GLY B 1 288 ? 12.539 -48.156 -37.656 1 66.94 288 GLY B C 1
ATOM 10665 O O . GLY B 1 288 ? 13.633 -47.75 -37.281 1 66.94 288 GLY B O 1
ATOM 10666 N N . VAL B 1 289 ? 11.914 -49.125 -37.094 1 80.5 289 VAL B N 1
ATOM 10667 C CA . VAL B 1 289 ? 12.422 -49.781 -35.906 1 80.5 289 VAL B CA 1
ATOM 10668 C C . VAL B 1 289 ? 13.484 -50.812 -36.281 1 80.5 289 VAL B C 1
ATOM 10670 O O . VAL B 1 289 ? 13.344 -51.5 -37.312 1 80.5 289 VAL B O 1
ATOM 10673 N N . LYS B 1 290 ? 14.656 -50.594 -35.594 1 82.06 290 LYS B N 1
ATOM 10674 C CA . LYS B 1 290 ? 15.742 -51.562 -35.812 1 82.06 290 LYS B CA 1
ATOM 10675 C C . LYS B 1 290 ? 15.836 -52.562 -34.656 1 82.06 290 LYS B C 1
ATOM 10677 O O . LYS B 1 290 ? 15.594 -52.188 -33.5 1 82.06 290 LYS B O 1
ATOM 10682 N N . LYS B 1 291 ? 16.109 -53.781 -35.094 1 87 291 LYS B N 1
ATOM 10683 C CA . LYS B 1 291 ? 16.25 -54.844 -34.094 1 87 291 LYS B CA 1
ATOM 10684 C C . LYS B 1 291 ? 17.672 -55.406 -34.062 1 87 291 LYS B C 1
ATOM 10686 O O . LYS B 1 291 ? 18.234 -55.688 -35.125 1 87 291 LYS B O 1
ATOM 10691 N N . ILE B 1 292 ? 18.234 -55.406 -32.844 1 87.75 292 ILE B N 1
ATOM 10692 C CA . ILE B 1 292 ? 19.531 -56.031 -32.656 1 87.75 292 ILE B CA 1
ATOM 10693 C C . ILE B 1 292 ? 19.391 -57.25 -31.719 1 87.75 292 ILE B C 1
ATOM 10695 O O . ILE B 1 292 ? 18.859 -57.125 -30.609 1 87.75 292 ILE B O 1
ATOM 10699 N N . ILE B 1 293 ? 19.828 -58.375 -32.25 1 90 293 ILE B N 1
ATOM 10700 C CA . ILE B 1 293 ? 19.688 -59.594 -31.469 1 90 293 ILE B CA 1
ATOM 10701 C C . ILE B 1 293 ? 21.062 -60.188 -31.203 1 90 293 ILE B C 1
ATOM 10703 O O . ILE B 1 293 ? 21.859 -60.406 -32.125 1 90 293 ILE B O 1
ATOM 10707 N N . TYR B 1 294 ? 21.391 -60.438 -30 1 90.06 294 TYR B N 1
ATOM 10708 C CA . TYR B 1 294 ? 22.594 -61.125 -29.547 1 90.06 294 TYR B CA 1
ATOM 10709 C C . TYR B 1 294 ? 22.266 -62.531 -29.031 1 90.06 294 TYR B C 1
ATOM 10711 O O . TYR B 1 294 ? 21.391 -62.688 -28.172 1 90.06 294 TYR B O 1
ATOM 10719 N N . ASP B 1 295 ? 22.875 -63.438 -29.594 1 89.88 295 ASP B N 1
ATOM 10720 C CA . ASP B 1 295 ? 22.734 -64.812 -29.141 1 89.88 295 ASP B CA 1
ATOM 10721 C C . ASP B 1 295 ? 23.891 -65.188 -28.219 1 89.88 295 ASP B C 1
ATOM 10723 O O . ASP B 1 295 ? 25.047 -65.188 -28.641 1 89.88 295 ASP B O 1
ATOM 10727 N N . HIS B 1 296 ? 23.672 -65.5 -27.062 1 88.44 296 HIS B N 1
ATOM 10728 C CA . HIS B 1 296 ? 24.688 -65.812 -26.062 1 88.44 296 HIS B CA 1
ATOM 10729 C C . HIS B 1 296 ? 25.328 -67.188 -26.312 1 88.44 296 HIS B C 1
ATOM 10731 O O . HIS B 1 296 ? 26.5 -67.375 -26.016 1 88.44 296 HIS B O 1
ATOM 10737 N N . LYS B 1 297 ? 24.547 -68.125 -26.875 1 85.56 297 LYS B N 1
ATOM 10738 C CA . LYS B 1 297 ? 25.078 -69.438 -27.125 1 85.56 297 LYS B CA 1
ATOM 10739 C C . LYS B 1 297 ? 26.203 -69.438 -28.156 1 85.56 297 LYS B C 1
ATOM 10741 O O . LYS B 1 297 ? 27.234 -70.062 -27.984 1 85.56 297 LYS B O 1
ATOM 10746 N N . GLN B 1 298 ? 25.984 -68.625 -29.141 1 85.81 298 GLN B N 1
ATOM 10747 C CA . GLN B 1 298 ? 26.984 -68.562 -30.188 1 85.81 298 GLN B CA 1
ATOM 10748 C C . GLN B 1 298 ? 27.906 -67.375 -29.984 1 85.81 298 GLN B C 1
ATOM 10750 O O . GLN B 1 298 ? 28.922 -67.188 -30.688 1 85.81 298 GLN B O 1
ATOM 10755 N N . SER B 1 299 ? 27.625 -66.562 -28.984 1 82.25 299 SER B N 1
ATOM 10756 C CA . SER B 1 299 ? 28.375 -65.375 -28.688 1 82.25 299 SER B CA 1
ATOM 10757 C C . SER B 1 299 ? 28.531 -64.5 -29.922 1 82.25 299 SER B C 1
ATOM 10759 O O . SER B 1 299 ? 29.641 -64.062 -30.266 1 82.25 299 SER B O 1
ATOM 10761 N N . LYS B 1 300 ? 27.422 -64.312 -30.688 1 85.75 300 LYS B N 1
ATOM 10762 C CA . LYS B 1 300 ? 27.469 -63.531 -31.906 1 85.75 300 LYS B CA 1
ATOM 10763 C C . LYS B 1 300 ? 26.203 -62.688 -32.031 1 85.75 300 LYS B C 1
ATOM 10765 O O . LYS B 1 300 ? 25.172 -63 -31.438 1 85.75 300 LYS B O 1
ATOM 10770 N N . LEU B 1 301 ? 26.375 -61.688 -32.812 1 87.81 301 LEU B N 1
ATOM 10771 C CA . LEU B 1 301 ? 25.234 -60.844 -33.156 1 87.81 301 LEU B CA 1
ATOM 10772 C C . LEU B 1 301 ? 24.531 -61.406 -34.406 1 87.81 301 LEU B C 1
ATOM 10774 O O . LEU B 1 301 ? 25.156 -61.656 -35.438 1 87.81 301 LEU B O 1
ATOM 10778 N N . LEU B 1 302 ? 23.297 -61.688 -34.25 1 86.19 302 LEU B N 1
ATOM 10779 C CA . LEU B 1 302 ? 22.531 -62.281 -35.344 1 86.19 302 LEU B CA 1
ATOM 10780 C C . LEU B 1 302 ? 22.109 -61.188 -36.312 1 86.19 302 LEU B C 1
ATOM 10782 O O . LEU B 1 302 ? 21.828 -61.5 -37.5 1 86.19 302 LEU B O 1
ATOM 10786 N N . SER B 1 303 ? 21.969 -60 -35.812 1 79.19 303 SER B N 1
ATOM 10787 C CA . SER B 1 303 ? 21.578 -58.906 -36.688 1 79.19 303 SER B CA 1
ATOM 10788 C C . SER B 1 303 ? 22.656 -57.844 -36.781 1 79.19 303 SER B C 1
ATOM 10790 O O . SER B 1 303 ? 23.312 -57.562 -35.781 1 79.19 303 SER B O 1
ATOM 10792 N N . ALA B 1 304 ? 23.078 -57.469 -37.938 1 66.31 304 ALA B N 1
ATOM 10793 C CA . ALA B 1 304 ? 24.125 -56.469 -38.156 1 66.31 304 ALA B CA 1
ATOM 10794 C C . ALA B 1 304 ? 23.688 -55.125 -37.625 1 66.31 304 ALA B C 1
ATOM 10796 O O . ALA B 1 304 ? 22.594 -54.656 -37.938 1 66.31 304 ALA B O 1
ATOM 10797 N N . PRO B 1 305 ? 24.547 -54.688 -36.781 1 69.38 305 PRO B N 1
ATOM 10798 C CA . PRO B 1 305 ? 24.234 -53.344 -36.312 1 69.38 305 PRO B CA 1
ATOM 10799 C C . PRO B 1 305 ? 24.422 -52.281 -37.438 1 69.38 305 PRO B C 1
ATOM 10801 O O . PRO B 1 305 ? 25.266 -52.469 -38.312 1 69.38 305 PRO B O 1
ATOM 10804 N N . GLY B 1 306 ? 23.438 -51.906 -38.062 1 63.94 306 GLY B N 1
ATOM 10805 C CA . GLY B 1 306 ? 23.562 -50.875 -39.094 1 63.94 306 GLY B CA 1
ATOM 10806 C C . GLY B 1 306 ? 24.75 -49.969 -38.875 1 63.94 306 GLY B C 1
ATOM 10807 O O . GLY B 1 306 ? 25.438 -50.031 -37.875 1 63.94 306 GLY B O 1
ATOM 10808 N N . GLU B 1 307 ? 25.328 -49.25 -39.844 1 59.88 307 GLU B N 1
ATOM 10809 C CA . GLU B 1 307 ? 26.469 -48.312 -39.844 1 59.88 307 GLU B CA 1
ATOM 10810 C C . GLU B 1 307 ? 26.359 -47.312 -38.719 1 59.88 307 GLU B C 1
ATOM 10812 O O . GLU B 1 307 ? 27.359 -46.656 -38.375 1 59.88 307 GLU B O 1
ATOM 10817 N N . ASP B 1 308 ? 25.266 -47.281 -38.125 1 61.88 308 ASP B N 1
ATOM 10818 C CA . ASP B 1 308 ? 24.984 -46.219 -37.188 1 61.88 308 ASP B CA 1
ATOM 10819 C C . ASP B 1 308 ? 25.469 -46.562 -35.781 1 61.88 308 ASP B C 1
ATOM 10821 O O . ASP B 1 308 ? 25.469 -45.719 -34.875 1 61.88 308 ASP B O 1
ATOM 10825 N N . TYR B 1 309 ? 25.844 -47.75 -35.625 1 59.66 309 TYR B N 1
ATOM 10826 C CA . TYR B 1 309 ? 26.188 -48.188 -34.25 1 59.66 309 TYR B CA 1
ATOM 10827 C C . TYR B 1 309 ? 27.688 -48.125 -34.031 1 59.66 309 TYR B C 1
ATOM 10829 O O . TYR B 1 309 ? 28.469 -48.094 -34.969 1 59.66 309 TYR B O 1
ATOM 10837 N N . GLU B 1 310 ? 28 -48 -32.75 1 63.81 310 GLU B N 1
ATOM 10838 C CA . GLU B 1 310 ? 29.391 -48.094 -32.312 1 63.81 310 GLU B CA 1
ATOM 10839 C C . GLU B 1 310 ? 30.062 -49.344 -32.812 1 63.81 310 GLU B C 1
ATOM 10841 O O . GLU B 1 310 ? 29.438 -50.156 -33.531 1 63.81 310 GLU B O 1
ATOM 10846 N N . SER B 1 311 ? 31.297 -49.594 -32.469 1 69 311 SER B N 1
ATOM 10847 C CA . SER B 1 311 ? 32.094 -50.75 -32.844 1 69 311 SER B CA 1
ATOM 10848 C C . SER B 1 311 ? 31.359 -52.062 -32.469 1 69 311 SER B C 1
ATOM 10850 O O . SER B 1 311 ? 30.672 -52.125 -31.438 1 69 311 SER B O 1
ATOM 10852 N N . GLU B 1 312 ? 31.188 -52.969 -33.375 1 74.12 312 GLU B N 1
ATOM 10853 C CA . GLU B 1 312 ? 30.547 -54.281 -33.188 1 74.12 312 GLU B CA 1
ATOM 10854 C C . GLU B 1 312 ? 31.031 -54.938 -31.891 1 74.12 312 GLU B C 1
ATOM 10856 O O . GLU B 1 312 ? 30.25 -55.562 -31.172 1 74.12 312 GLU B O 1
ATOM 10861 N N . THR B 1 313 ? 32.312 -54.625 -31.609 1 73.12 313 THR B N 1
ATOM 10862 C CA . THR B 1 313 ? 32.875 -55.219 -30.422 1 73.12 313 THR B CA 1
ATOM 10863 C C . THR B 1 313 ? 32.281 -54.594 -29.156 1 73.12 313 THR B C 1
ATOM 10865 O O . THR B 1 313 ? 32 -55.312 -28.188 1 73.12 313 THR B O 1
ATOM 10868 N N . ALA B 1 314 ? 32.094 -53.375 -29.297 1 77.31 314 ALA B N 1
ATOM 10869 C CA . ALA B 1 314 ? 31.531 -52.688 -28.141 1 77.31 314 ALA B CA 1
ATOM 10870 C C . ALA B 1 314 ? 30.078 -53.094 -27.891 1 77.31 314 ALA B C 1
ATOM 10872 O O . ALA B 1 314 ? 29.656 -53.281 -26.75 1 77.31 314 ALA B O 1
ATOM 10873 N N . LEU B 1 315 ? 29.391 -53.281 -28.938 1 82.12 315 LEU B N 1
ATOM 10874 C CA . LEU B 1 315 ? 28 -53.688 -28.828 1 82.12 315 LEU B CA 1
ATOM 10875 C C . LEU B 1 315 ? 27.875 -55.125 -28.281 1 82.12 315 LEU B C 1
ATOM 10877 O O . LEU B 1 315 ? 26.984 -55.406 -27.484 1 82.12 315 LEU B O 1
ATOM 10881 N N . LEU B 1 316 ? 28.797 -55.938 -28.719 1 81.94 316 LEU B N 1
ATOM 10882 C CA . LEU B 1 316 ? 28.812 -57.312 -28.25 1 81.94 316 LEU B CA 1
ATOM 10883 C C . LEU B 1 316 ? 29.078 -57.375 -26.75 1 81.94 316 LEU B C 1
ATOM 10885 O O . LEU B 1 316 ? 28.422 -58.125 -26.031 1 81.94 316 LEU B O 1
ATOM 10889 N N . GLN B 1 317 ? 29.953 -56.531 -26.328 1 81.38 317 GLN B N 1
ATOM 10890 C CA . GLN B 1 317 ? 30.297 -56.5 -24.906 1 81.38 317 GLN B CA 1
ATOM 10891 C C . GLN B 1 317 ? 29.109 -56 -24.078 1 81.38 317 GLN B C 1
ATOM 10893 O O . GLN B 1 317 ? 28.859 -56.5 -22.984 1 81.38 317 GLN B O 1
ATOM 10898 N N . GLN B 1 318 ? 28.438 -55.062 -24.594 1 85.44 318 GLN B N 1
ATOM 10899 C CA . GLN B 1 318 ? 27.312 -54.5 -23.875 1 85.44 318 GLN B CA 1
ATOM 10900 C C . GLN B 1 318 ? 26.156 -55.469 -23.781 1 85.44 318 GLN B C 1
ATOM 10902 O O . GLN B 1 318 ? 25.516 -55.594 -22.734 1 85.44 318 GLN B O 1
ATOM 10907 N N . MET B 1 319 ? 25.938 -56.125 -24.812 1 87.75 319 MET B N 1
ATOM 10908 C CA . MET B 1 319 ? 24.828 -57.062 -24.828 1 87.75 319 MET B CA 1
ATOM 10909 C C . MET B 1 319 ? 25.141 -58.281 -23.953 1 87.75 319 MET B C 1
ATOM 10911 O O . MET B 1 319 ? 24.25 -58.812 -23.266 1 87.75 319 MET B O 1
ATOM 10915 N N . GLN B 1 320 ? 26.406 -58.625 -23.984 1 87.06 320 GLN B N 1
ATOM 10916 C CA . GLN B 1 320 ? 26.828 -59.719 -23.094 1 87.06 320 GLN B CA 1
ATOM 10917 C C . GLN B 1 320 ? 26.656 -59.312 -21.625 1 87.06 320 GLN B C 1
ATOM 10919 O O . GLN B 1 320 ? 26.219 -60.125 -20.812 1 87.06 320 GLN B O 1
ATOM 10924 N N . ALA B 1 321 ? 27.031 -58.125 -21.406 1 86.81 321 ALA B N 1
ATOM 10925 C CA . ALA B 1 321 ? 26.906 -57.625 -20.031 1 86.81 321 ALA B CA 1
ATOM 10926 C C . ALA B 1 321 ? 25.438 -57.594 -19.594 1 86.81 321 ALA B C 1
ATOM 10928 O O . ALA B 1 321 ? 25.125 -57.875 -18.438 1 86.81 321 ALA B O 1
ATOM 10929 N N . THR B 1 322 ? 24.547 -57.219 -20.484 1 89.62 322 THR B N 1
ATOM 10930 C CA . THR B 1 322 ? 23.125 -57.156 -20.172 1 89.62 322 THR B CA 1
ATOM 10931 C C . THR B 1 322 ? 22.578 -58.562 -19.875 1 89.62 322 THR B C 1
ATOM 10933 O O . THR B 1 322 ? 21.781 -58.719 -18.969 1 89.62 322 THR B O 1
ATOM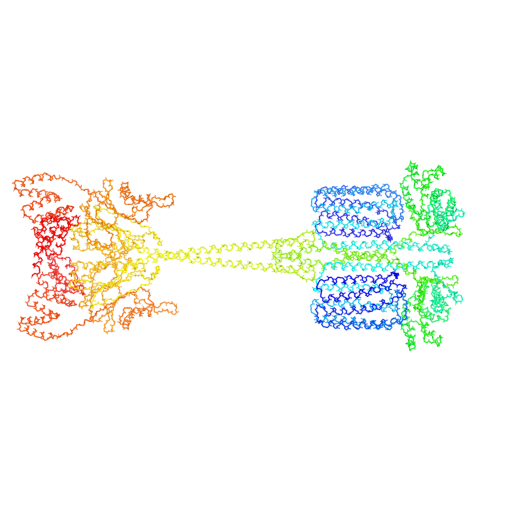 10936 N N . TYR B 1 323 ? 23.031 -59.438 -20.641 1 89.69 323 TYR B N 1
ATOM 10937 C CA . TYR B 1 323 ? 22.625 -60.812 -20.406 1 89.69 323 TYR B CA 1
ATOM 10938 C C . TYR B 1 323 ? 23.094 -61.312 -19.047 1 89.69 323 TYR B C 1
ATOM 10940 O O . TYR B 1 323 ? 22.312 -61.938 -18.297 1 89.69 323 TYR B O 1
ATOM 10948 N N . LEU B 1 324 ? 24.328 -60.969 -18.797 1 88.19 324 LEU B N 1
ATOM 10949 C CA . LEU B 1 324 ? 24.906 -61.406 -17.516 1 88.19 324 LEU B CA 1
ATOM 10950 C C . LEU B 1 324 ? 24.188 -60.719 -16.344 1 88.19 324 LEU B C 1
ATOM 10952 O O . LEU B 1 324 ? 23.969 -61.375 -15.312 1 88.19 324 LEU B O 1
ATOM 10956 N N . HIS B 1 325 ? 23.875 -59.5 -16.5 1 89.19 325 HIS B N 1
ATOM 10957 C CA . HIS B 1 325 ? 23.156 -58.75 -15.453 1 89.19 325 HIS B CA 1
ATOM 10958 C C . HIS B 1 325 ? 21.812 -59.406 -15.148 1 89.19 325 HIS B C 1
ATOM 10960 O O . HIS B 1 325 ? 21.453 -59.594 -13.984 1 89.19 325 HIS B O 1
ATOM 10966 N N . ASP B 1 326 ? 21.094 -59.656 -16.156 1 89.69 326 ASP B N 1
ATOM 10967 C CA . ASP B 1 326 ? 19.766 -60.281 -15.992 1 89.69 326 ASP B CA 1
ATOM 10968 C C . ASP B 1 326 ? 19.875 -61.656 -15.367 1 89.69 326 ASP B C 1
ATOM 10970 O O . ASP B 1 326 ? 19.031 -62.031 -14.547 1 89.69 326 ASP B O 1
ATOM 10974 N N . SER B 1 327 ? 20.938 -62.406 -15.75 1 88.56 327 SER B N 1
ATOM 10975 C CA . SER B 1 327 ? 21.156 -63.75 -15.211 1 88.56 327 SER B CA 1
ATOM 10976 C C . SER B 1 327 ? 21.547 -63.688 -13.742 1 88.56 327 SER B C 1
ATOM 10978 O O . SER B 1 327 ? 21.141 -64.562 -12.953 1 88.56 327 SER B O 1
ATOM 10980 N N . LEU B 1 328 ? 22.281 -62.688 -13.414 1 89.56 328 LEU B N 1
ATOM 10981 C CA . LEU B 1 328 ? 22.703 -62.531 -12.023 1 89.56 328 LEU B CA 1
ATOM 10982 C C . LEU B 1 328 ? 21.531 -62.094 -11.156 1 89.56 328 LEU B C 1
ATOM 10984 O O . LEU B 1 328 ? 21.453 -62.438 -9.977 1 89.56 328 LEU B O 1
ATOM 10988 N N . GLN B 1 329 ? 20.641 -61.281 -11.711 1 88.25 329 GLN B N 1
ATOM 10989 C CA . GLN B 1 329 ? 19.531 -60.688 -10.969 1 88.25 329 GLN B CA 1
ATOM 10990 C C . GLN B 1 329 ? 18.562 -61.781 -10.5 1 88.25 329 GLN B C 1
ATOM 10992 O O . GLN B 1 329 ? 17.938 -61.656 -9.438 1 88.25 329 GLN B O 1
ATOM 10997 N N . VAL B 1 330 ? 18.422 -62.844 -11.203 1 84.62 330 VAL B N 1
ATOM 10998 C CA . VAL B 1 330 ? 17.422 -63.875 -10.922 1 84.62 330 VAL B CA 1
ATOM 10999 C C . VAL B 1 330 ? 18.016 -64.938 -10.023 1 84.62 330 VAL B C 1
ATOM 11001 O O . VAL B 1 330 ? 17.312 -65.812 -9.555 1 84.62 330 VAL B O 1
ATOM 11004 N N . LEU B 1 331 ? 19.312 -64.75 -9.656 1 85.56 331 LEU B N 1
ATOM 11005 C CA . LEU B 1 331 ? 19.969 -65.812 -8.844 1 85.56 331 LEU B CA 1
ATOM 11006 C C . LEU B 1 331 ? 19.375 -65.812 -7.441 1 85.56 331 LEU B C 1
ATOM 11008 O O . LEU B 1 331 ? 19.125 -64.812 -6.832 1 85.56 331 LEU B O 1
ATOM 11012 N N . LYS B 1 332 ? 18.797 -67 -7.035 1 81.75 332 LYS B N 1
ATOM 11013 C CA . LYS B 1 332 ? 18.25 -67.188 -5.699 1 81.75 332 LYS B CA 1
ATOM 11014 C C . LYS B 1 332 ? 19.016 -68.312 -4.969 1 81.75 332 LYS B C 1
ATOM 11016 O O . LYS B 1 332 ? 19.562 -69.188 -5.602 1 81.75 332 LYS B O 1
ATOM 11021 N N . GLY B 1 333 ? 19.484 -68.188 -3.791 1 78.56 333 GLY B N 1
ATOM 11022 C CA . GLY B 1 333 ? 20.109 -69.188 -2.994 1 78.56 333 GLY B CA 1
ATOM 11023 C C . GLY B 1 333 ? 20.922 -68.688 -1.838 1 78.56 333 GLY B C 1
ATOM 11024 O O . GLY B 1 333 ? 20.781 -67.5 -1.457 1 78.56 333 GLY B O 1
ATOM 11025 N N . ASP B 1 334 ? 21.625 -69.5 -1.252 1 80 334 ASP B N 1
ATOM 11026 C CA . ASP B 1 334 ? 22.484 -69.125 -0.138 1 80 334 ASP B CA 1
ATOM 11027 C C . ASP B 1 334 ? 23.672 -68.312 -0.62 1 80 334 ASP B C 1
ATOM 11029 O O . ASP B 1 334 ? 23.984 -68.312 -1.812 1 80 334 ASP B O 1
ATOM 11033 N N . ALA B 1 335 ? 24.344 -67.562 0.203 1 86.12 335 ALA B N 1
ATOM 11034 C CA . ALA B 1 335 ? 25.438 -66.625 -0.105 1 86.12 335 ALA B CA 1
ATOM 11035 C C . ALA B 1 335 ? 26.562 -67.375 -0.828 1 86.12 335 ALA B C 1
ATOM 11037 O O . ALA B 1 335 ? 27.141 -66.812 -1.776 1 86.12 335 ALA B O 1
ATOM 11038 N N . GLU B 1 336 ? 26.844 -68.625 -0.444 1 86.12 336 GLU B N 1
ATOM 11039 C CA . GLU B 1 336 ? 27.953 -69.375 -1.056 1 86.12 336 GLU B CA 1
ATOM 11040 C C . GLU B 1 336 ? 27.594 -69.812 -2.465 1 86.12 336 GLU B C 1
ATOM 11042 O O . GLU B 1 336 ? 28.438 -69.75 -3.367 1 86.12 336 GLU B O 1
ATOM 11047 N N . THR B 1 337 ? 26.375 -70.125 -2.654 1 87.25 337 THR B N 1
ATOM 11048 C CA . THR B 1 337 ? 25.906 -70.562 -3.969 1 87.25 337 THR B CA 1
ATOM 11049 C C . THR B 1 337 ? 25.859 -69.438 -4.945 1 87.25 337 THR B C 1
ATOM 11051 O O . THR B 1 337 ? 26.266 -69.562 -6.105 1 87.25 337 THR B O 1
ATOM 11054 N N . VAL B 1 338 ? 25.375 -68.312 -4.414 1 89.44 338 VAL B N 1
ATOM 11055 C CA . VAL B 1 338 ? 25.281 -67.125 -5.262 1 89.44 338 VAL B CA 1
ATOM 11056 C C . VAL B 1 338 ? 26.688 -66.688 -5.691 1 89.44 338 VAL B C 1
ATOM 11058 O O . VAL B 1 338 ? 26.906 -66.375 -6.852 1 89.44 338 VAL B O 1
ATOM 11061 N N . LYS B 1 339 ? 27.625 -66.75 -4.777 1 89.44 339 LYS B N 1
ATOM 11062 C CA . LYS B 1 339 ? 29 -66.438 -5.062 1 89.44 339 LYS B CA 1
ATOM 11063 C C . LYS B 1 339 ? 29.609 -67.375 -6.098 1 89.44 339 LYS B C 1
ATOM 11065 O O . LYS B 1 339 ? 30.25 -66.875 -7.055 1 89.44 339 LYS B O 1
ATOM 11070 N N . LYS B 1 340 ? 29.422 -68.625 -6.008 1 88.81 340 LYS B N 1
ATOM 11071 C CA . LYS B 1 340 ? 30 -69.562 -6.922 1 88.81 340 LYS B CA 1
ATOM 11072 C C . LYS B 1 340 ? 29.422 -69.438 -8.32 1 88.81 340 LYS B C 1
ATOM 11074 O O . LYS B 1 340 ? 30.156 -69.438 -9.312 1 88.81 340 LYS B O 1
ATOM 11079 N N . VAL B 1 341 ? 28.109 -69.312 -8.344 1 89.12 341 VAL B N 1
ATOM 11080 C CA . VAL B 1 341 ? 27.438 -69.25 -9.641 1 89.12 341 VAL B CA 1
ATOM 11081 C C . VAL B 1 341 ? 27.797 -67.875 -10.32 1 89.12 341 VAL B C 1
ATOM 11083 O O . VAL B 1 341 ? 28 -67.875 -11.531 1 89.12 341 VAL B O 1
ATOM 11086 N N . ALA B 1 342 ? 27.812 -66.938 -9.508 1 91.06 342 ALA B N 1
ATOM 11087 C CA . ALA B 1 342 ? 28.172 -65.625 -10.062 1 91.06 342 ALA B CA 1
ATOM 11088 C C . ALA B 1 342 ? 29.594 -65.625 -10.625 1 91.06 342 ALA B C 1
ATOM 11090 O O . ALA B 1 342 ? 29.844 -65.062 -11.703 1 91.06 342 ALA B O 1
ATOM 11091 N N . LEU B 1 343 ? 30.531 -66.25 -9.945 1 89.88 343 LEU B N 1
ATOM 11092 C CA . LEU B 1 343 ? 31.906 -66.312 -10.406 1 89.88 343 LEU B CA 1
ATOM 11093 C C . LEU B 1 343 ? 32.031 -67.188 -11.648 1 89.88 343 LEU B C 1
ATOM 11095 O O . LEU B 1 343 ? 32.812 -66.938 -12.555 1 89.88 343 LEU B O 1
ATOM 11099 N N . ASP B 1 344 ? 31.188 -68.188 -11.719 1 88.31 344 ASP B N 1
ATOM 11100 C CA . ASP B 1 344 ? 31.172 -69.062 -12.898 1 88.31 344 ASP B CA 1
ATOM 11101 C C . ASP B 1 344 ? 30.625 -68.312 -14.117 1 88.31 344 ASP B C 1
ATOM 11103 O O . ASP B 1 344 ? 31.141 -68.438 -15.227 1 88.31 344 ASP B O 1
ATOM 11107 N N . LEU B 1 345 ? 29.594 -67.562 -13.867 1 87.69 345 LEU B N 1
ATOM 11108 C CA . LEU B 1 345 ? 29 -66.75 -14.961 1 87.69 345 LEU B CA 1
ATOM 11109 C C . LEU B 1 345 ? 29.953 -65.688 -15.461 1 87.69 345 LEU B C 1
ATOM 11111 O O . LEU B 1 345 ? 30.047 -65.438 -16.672 1 87.69 345 LEU B O 1
ATOM 11115 N N . LEU B 1 346 ? 30.672 -65.125 -14.539 1 88.31 346 LEU B N 1
ATOM 11116 C CA . LEU B 1 346 ? 31.578 -64 -14.891 1 88.31 346 LEU B CA 1
ATOM 11117 C C . LEU B 1 346 ? 32.844 -64.562 -15.555 1 88.31 346 LEU B C 1
ATOM 11119 O O . LEU B 1 346 ? 33.531 -63.844 -16.281 1 88.31 346 LEU B O 1
ATOM 11123 N N . ALA B 1 347 ? 33.031 -65.812 -15.359 1 82.44 347 ALA B N 1
ATOM 11124 C CA . ALA B 1 347 ? 34.219 -66.438 -15.953 1 82.44 347 ALA B CA 1
ATOM 11125 C C . ALA B 1 347 ? 33.969 -66.812 -17.406 1 82.44 347 ALA B C 1
ATOM 11127 O O . ALA B 1 347 ? 34.906 -66.938 -18.188 1 82.44 347 ALA B O 1
ATOM 11128 N N . GLN B 1 348 ? 32.625 -66.875 -17.703 1 76 348 GLN B N 1
ATOM 11129 C CA . GLN B 1 348 ? 32.25 -67.312 -19.062 1 76 348 GLN B CA 1
ATOM 11130 C C . GLN B 1 348 ? 32.188 -66.125 -20 1 76 348 GLN B C 1
ATOM 11132 O O . GLN B 1 348 ? 31.562 -66.188 -21.078 1 76 348 GLN B O 1
ATOM 11137 N N . VAL B 1 349 ? 32.906 -65.125 -19.75 1 75.56 349 VAL B N 1
ATOM 11138 C CA . VAL B 1 349 ? 32.812 -63.906 -20.578 1 75.56 349 VAL B CA 1
ATOM 11139 C C . VAL B 1 349 ? 33.875 -63.938 -21.656 1 75.56 349 VAL B C 1
ATOM 11141 O O . VAL B 1 349 ? 34.906 -64.625 -21.5 1 75.56 349 VAL B O 1
ATOM 11144 N N . SER B 1 350 ? 33.625 -63.25 -22.766 1 68.44 350 SER B N 1
ATOM 11145 C CA . SER B 1 350 ? 34.531 -63.156 -23.891 1 68.44 350 SER B CA 1
ATOM 11146 C C . SER B 1 350 ? 35.812 -62.406 -23.5 1 68.44 350 SER B C 1
ATOM 11148 O O . SER B 1 350 ? 35.844 -61.719 -22.484 1 68.44 350 SER B O 1
ATOM 11150 N N . LYS B 1 351 ? 36.781 -62.531 -24.328 1 64.69 351 LYS B N 1
ATOM 11151 C CA . LYS B 1 351 ? 38.094 -61.938 -24.125 1 64.69 351 LYS B CA 1
ATOM 11152 C C . LYS B 1 351 ? 38 -60.406 -24.047 1 64.69 351 LYS B C 1
ATOM 11154 O O . LYS B 1 351 ? 38.75 -59.781 -23.312 1 64.69 351 LYS B O 1
ATOM 11159 N N . HIS B 1 352 ? 37.031 -59.906 -24.672 1 65.5 352 HIS B N 1
ATOM 11160 C CA . HIS B 1 352 ? 36.906 -58.469 -24.734 1 65.5 352 HIS B CA 1
ATOM 11161 C C . HIS B 1 352 ? 36.281 -57.906 -23.469 1 65.5 352 HIS B C 1
ATOM 11163 O O . HIS B 1 352 ? 36.438 -56.719 -23.172 1 65.5 352 HIS B O 1
ATOM 11169 N N . SER B 1 353 ? 35.719 -58.719 -22.688 1 77.56 353 SER B N 1
ATOM 11170 C CA . SER B 1 353 ? 35.094 -58.281 -21.453 1 77.56 353 SER B CA 1
ATOM 11171 C C . SER B 1 353 ? 35.844 -58.75 -20.219 1 77.56 353 SER B C 1
ATOM 11173 O O . SER B 1 353 ? 35.312 -58.781 -19.109 1 77.56 353 SER B O 1
ATOM 11175 N N . ALA B 1 354 ? 37.094 -59.094 -20.531 1 77.94 354 ALA B N 1
ATOM 11176 C CA . ALA B 1 354 ? 37.875 -59.75 -19.484 1 77.94 354 ALA B CA 1
ATOM 11177 C C . ALA B 1 354 ? 38.188 -58.75 -18.359 1 77.94 354 ALA B C 1
ATOM 11179 O O . ALA B 1 354 ? 38.125 -59.125 -17.172 1 77.94 354 ALA B O 1
ATOM 11180 N N . ILE B 1 355 ? 38.438 -57.531 -18.781 1 83.25 355 ILE B N 1
ATOM 11181 C CA . ILE B 1 355 ? 38.781 -56.562 -17.766 1 83.25 355 ILE B CA 1
ATOM 11182 C C . ILE B 1 355 ? 37.594 -56.312 -16.828 1 83.25 355 ILE B C 1
ATOM 11184 O O . ILE B 1 355 ? 37.75 -56.344 -15.609 1 83.25 355 ILE B O 1
ATOM 11188 N N . GLN B 1 356 ? 36.5 -56.094 -17.438 1 85.75 356 GLN B N 1
ATOM 11189 C CA . GLN B 1 356 ? 35.312 -55.844 -16.641 1 85.75 356 GLN B CA 1
ATOM 11190 C C . GLN B 1 356 ? 34.938 -57.031 -15.773 1 85.75 356 GLN B C 1
ATOM 11192 O O . GLN B 1 356 ? 34.562 -56.875 -14.617 1 85.75 356 GLN B O 1
ATOM 11197 N N . SER B 1 357 ? 35.125 -58.156 -16.328 1 86.25 357 SER B N 1
ATOM 11198 C CA . SER B 1 357 ? 34.812 -59.375 -15.594 1 86.25 357 SER B CA 1
ATOM 11199 C C . SER B 1 357 ? 35.719 -59.531 -14.398 1 86.25 357 SER B C 1
ATOM 11201 O O . SER B 1 357 ? 35.312 -59.969 -13.328 1 86.25 357 SER B O 1
ATOM 11203 N N . ARG B 1 358 ? 36.875 -59.125 -14.586 1 86.31 358 ARG B N 1
ATOM 11204 C CA . ARG B 1 358 ? 37.875 -59.344 -13.531 1 86.31 358 ARG B CA 1
ATOM 11205 C C . ARG B 1 358 ? 37.562 -58.5 -12.305 1 86.31 358 ARG B C 1
ATOM 11207 O O . ARG B 1 358 ? 37.594 -59 -11.18 1 86.31 358 ARG B O 1
ATOM 11214 N N . TYR B 1 359 ? 37.344 -57.25 -12.602 1 87.06 359 TYR B N 1
ATOM 11215 C CA . TYR B 1 359 ? 37.125 -56.438 -11.406 1 87.06 359 TYR B CA 1
ATOM 11216 C C . TYR B 1 359 ? 35.75 -56.75 -10.789 1 87.06 359 TYR B C 1
ATOM 11218 O O . TYR B 1 359 ? 35.562 -56.562 -9.586 1 87.06 359 TYR B O 1
ATOM 11226 N N . LEU B 1 360 ? 34.812 -57.25 -11.508 1 88.75 360 LEU B N 1
ATOM 11227 C CA . LEU B 1 360 ? 33.531 -57.688 -10.953 1 88.75 360 LEU B CA 1
ATOM 11228 C C . LEU B 1 360 ? 33.719 -58.969 -10.141 1 88.75 360 LEU B C 1
ATOM 11230 O O . LEU B 1 360 ? 33.031 -59.125 -9.125 1 88.75 360 LEU B O 1
ATOM 11234 N N . GLN B 1 361 ? 34.625 -59.781 -10.625 1 88.44 361 GLN B N 1
ATOM 11235 C CA . GLN B 1 361 ? 34.938 -60.969 -9.859 1 88.44 361 GLN B CA 1
ATOM 11236 C C . GLN B 1 361 ? 35.5 -60.625 -8.492 1 88.44 361 GLN B C 1
ATOM 11238 O O . GLN B 1 361 ? 35.156 -61.25 -7.488 1 88.44 361 GLN B O 1
ATOM 11243 N N . GLU B 1 362 ? 36.281 -59.688 -8.578 1 88.75 362 GLU B N 1
ATOM 11244 C CA . GLU B 1 362 ? 36.875 -59.219 -7.316 1 88.75 362 GLU B CA 1
ATOM 11245 C C . GLU B 1 362 ? 35.812 -58.656 -6.387 1 88.75 362 GLU B C 1
ATOM 11247 O O . GLU B 1 362 ? 35.906 -58.812 -5.164 1 88.75 362 GLU B O 1
ATOM 11252 N N . LEU B 1 363 ? 34.875 -57.938 -6.902 1 87.88 363 LEU B N 1
ATOM 11253 C CA . LEU B 1 363 ? 33.781 -57.375 -6.125 1 87.88 363 LEU B CA 1
ATOM 11254 C C . LEU B 1 363 ? 32.938 -58.5 -5.492 1 87.88 363 LEU B C 1
ATOM 11256 O O . LEU B 1 363 ? 32.531 -58.375 -4.324 1 87.88 363 LEU B O 1
ATOM 11260 N N . VAL B 1 364 ? 32.688 -59.469 -6.266 1 88.38 364 VAL B N 1
ATOM 11261 C CA . VAL B 1 364 ? 31.859 -60.594 -5.793 1 88.38 364 VAL B CA 1
ATOM 11262 C C . VAL B 1 364 ? 32.625 -61.406 -4.75 1 88.38 364 VAL B C 1
ATOM 11264 O O . VAL B 1 364 ? 32.031 -61.875 -3.775 1 88.38 364 VAL B O 1
ATOM 11267 N N . SER B 1 365 ? 33.938 -61.5 -4.875 1 87.5 365 SER B N 1
ATOM 11268 C CA . SER B 1 365 ? 34.75 -62.312 -3.979 1 87.5 365 SER B CA 1
ATOM 11269 C C . SER B 1 365 ? 34.906 -61.656 -2.619 1 87.5 365 SER B C 1
ATOM 11271 O O . SER B 1 365 ? 35.094 -62.312 -1.604 1 87.5 365 SER B O 1
ATOM 11273 N N . ARG B 1 366 ? 34.781 -60.375 -2.6 1 83 366 ARG B N 1
ATOM 11274 C CA . ARG B 1 366 ? 35.062 -59.625 -1.377 1 83 366 ARG B CA 1
ATOM 11275 C C . ARG B 1 366 ? 33.875 -59.625 -0.444 1 83 366 ARG B C 1
ATOM 11277 O O . ARG B 1 366 ? 34 -59.469 0.77 1 83 366 ARG B O 1
ATOM 11284 N N . ALA B 1 367 ? 32.688 -59.719 -0.965 1 78.88 367 ALA B N 1
ATOM 11285 C CA . ALA B 1 367 ? 31.516 -59.625 -0.097 1 78.88 367 ALA B CA 1
ATOM 11286 C C . ALA B 1 367 ? 30.562 -60.781 -0.302 1 78.88 367 ALA B C 1
ATOM 11288 O O . ALA B 1 367 ? 30.625 -61.469 -1.329 1 78.88 367 ALA B O 1
ATOM 11289 N N . ASN B 1 368 ? 29.844 -61.094 0.772 1 79.94 368 ASN B N 1
ATOM 11290 C CA . ASN B 1 368 ? 28.828 -62.125 0.714 1 79.94 368 ASN B CA 1
ATOM 11291 C C . ASN B 1 368 ? 27.453 -61.531 0.413 1 79.94 368 ASN B C 1
ATOM 11293 O O . ASN B 1 368 ? 26.969 -60.688 1.149 1 79.94 368 ASN B O 1
ATOM 11297 N N . TYR B 1 369 ? 26.953 -61.844 -0.851 1 84.69 369 TYR B N 1
ATOM 11298 C CA . TYR B 1 369 ? 25.641 -61.375 -1.245 1 84.69 369 TYR B CA 1
ATOM 11299 C C . TYR B 1 369 ? 24.594 -62.469 -1.126 1 84.69 369 TYR B C 1
ATOM 11301 O O . TYR B 1 369 ? 24.844 -63.594 -1.522 1 84.69 369 TYR B O 1
ATOM 11309 N N . THR B 1 370 ? 23.484 -62.188 -0.463 1 80.19 370 THR B N 1
ATOM 11310 C CA . THR B 1 370 ? 22.469 -63.188 -0.141 1 80.19 370 THR B CA 1
ATOM 11311 C C . THR B 1 370 ? 21.531 -63.375 -1.326 1 80.19 370 THR B C 1
ATOM 11313 O O . THR B 1 370 ? 20.797 -64.375 -1.379 1 80.19 370 THR B O 1
ATOM 11316 N N . ASP B 1 371 ? 21.422 -62.406 -2.186 1 84.25 371 ASP B N 1
ATOM 11317 C CA . ASP B 1 371 ? 20.531 -62.531 -3.338 1 84.25 371 ASP B CA 1
ATOM 11318 C C . ASP B 1 371 ? 21.078 -61.781 -4.551 1 84.25 371 ASP B C 1
ATOM 11320 O O . ASP B 1 371 ? 21.984 -60.938 -4.414 1 84.25 371 ASP B O 1
ATOM 11324 N N . GLY B 1 372 ? 20.625 -62.219 -5.695 1 86.38 372 GLY B N 1
ATOM 11325 C CA . GLY B 1 372 ? 21.016 -61.594 -6.945 1 86.38 372 GLY B CA 1
ATOM 11326 C C . GLY B 1 372 ? 20.703 -60.094 -7.008 1 86.38 372 GLY B C 1
ATOM 11327 O O . GLY B 1 372 ? 21.469 -59.312 -7.578 1 86.38 372 GLY B O 1
ATOM 11328 N N . ALA B 1 373 ? 19.578 -59.781 -6.293 1 87.5 373 ALA B N 1
ATOM 11329 C CA . ALA B 1 373 ? 19.156 -58.406 -6.32 1 87.5 373 ALA B CA 1
ATOM 11330 C C . ALA B 1 373 ? 20.141 -57.531 -5.551 1 87.5 373 ALA B C 1
ATOM 11332 O O . ALA B 1 373 ? 20.438 -56.406 -5.969 1 87.5 373 ALA B O 1
ATOM 11333 N N . THR B 1 374 ? 20.688 -58 -4.523 1 88.81 374 THR B N 1
ATOM 11334 C CA . THR B 1 374 ? 21.656 -57.25 -3.744 1 88.81 374 THR B CA 1
ATOM 11335 C C . THR B 1 374 ? 22.984 -57.156 -4.48 1 88.81 374 THR B C 1
ATOM 11337 O O . THR B 1 374 ? 23.672 -56.125 -4.41 1 88.81 374 THR B O 1
ATOM 11340 N N . LEU B 1 375 ? 23.312 -58.219 -5.109 1 88 375 LEU B N 1
ATOM 11341 C CA . LEU B 1 375 ? 24.531 -58.219 -5.895 1 88 375 LEU B CA 1
ATOM 11342 C C . LEU B 1 375 ? 24.453 -57.219 -7.039 1 88 375 LEU B C 1
ATOM 11344 O O . LEU B 1 375 ? 25.391 -56.438 -7.258 1 88 375 LEU B O 1
ATOM 11348 N N . THR B 1 376 ? 23.312 -57.219 -7.742 1 88.75 376 THR B N 1
ATOM 11349 C CA . THR B 1 376 ? 23.156 -56.281 -8.852 1 88.75 376 THR B CA 1
ATOM 11350 C C . THR B 1 376 ? 23.062 -54.844 -8.344 1 88.75 376 THR B C 1
ATOM 11352 O O . THR B 1 376 ? 23.484 -53.906 -9.023 1 88.75 376 THR B O 1
ATOM 11355 N N . ALA B 1 377 ? 22.562 -54.719 -7.176 1 89.06 377 ALA B N 1
ATOM 11356 C CA . ALA B 1 377 ? 22.531 -53.406 -6.57 1 89.06 377 ALA B CA 1
ATOM 11357 C C . ALA B 1 377 ? 23.953 -52.906 -6.27 1 89.06 377 ALA B C 1
ATOM 11359 O O . ALA B 1 377 ? 24.234 -51.719 -6.398 1 89.06 377 ALA B O 1
ATOM 11360 N N . ALA B 1 378 ? 24.781 -53.844 -5.832 1 87.88 378 ALA B N 1
ATOM 11361 C CA . ALA B 1 378 ? 26.172 -53.469 -5.578 1 87.88 378 ALA B CA 1
ATOM 11362 C C . ALA B 1 378 ? 26.891 -53.094 -6.871 1 87.88 378 ALA B C 1
ATOM 11364 O O . ALA B 1 378 ? 27.703 -52.156 -6.879 1 87.88 378 ALA B O 1
ATOM 11365 N N . ILE B 1 379 ? 26.562 -53.75 -7.922 1 87.88 379 ILE B N 1
ATOM 11366 C CA . ILE B 1 379 ? 27.141 -53.406 -9.227 1 87.88 379 ILE B CA 1
ATOM 11367 C C . ILE B 1 379 ? 26.625 -52.031 -9.688 1 87.88 379 ILE B C 1
ATOM 11369 O O . ILE B 1 379 ? 27.391 -51.25 -10.219 1 87.88 379 ILE B O 1
ATOM 11373 N N . ARG B 1 380 ? 25.375 -51.812 -9.406 1 86.38 380 ARG B N 1
ATOM 11374 C CA . ARG B 1 380 ? 24.766 -50.531 -9.781 1 86.38 380 ARG B CA 1
ATOM 11375 C C . ARG B 1 380 ? 25.391 -49.375 -9.016 1 86.38 380 ARG B C 1
ATOM 11377 O O . ARG B 1 380 ? 25.5 -48.25 -9.531 1 86.38 380 ARG B O 1
ATOM 11384 N N . SER B 1 381 ? 25.859 -49.656 -7.852 1 87.12 381 SER B N 1
ATOM 11385 C CA . SER B 1 381 ? 26.438 -48.594 -7.027 1 87.12 381 SER B CA 1
ATOM 11386 C C . SER B 1 381 ? 27.766 -48.094 -7.605 1 87.12 381 SER B C 1
ATOM 11388 O O . SER B 1 381 ? 28.219 -47 -7.289 1 87.12 381 SER B O 1
ATOM 11390 N N . LEU B 1 382 ? 28.375 -48.906 -8.516 1 88.19 382 LEU B N 1
ATOM 11391 C CA . LEU B 1 382 ? 29.641 -48.531 -9.141 1 88.19 382 LEU B CA 1
ATOM 11392 C C . LEU B 1 382 ? 29.422 -47.594 -10.32 1 88.19 382 LEU B C 1
ATOM 11394 O O . LEU B 1 382 ? 30.359 -46.969 -10.82 1 88.19 382 LEU B O 1
ATOM 11398 N N . ARG B 1 383 ? 28.188 -47.438 -10.664 1 86.81 383 ARG B N 1
ATOM 11399 C CA . ARG B 1 383 ? 27.828 -46.719 -11.891 1 86.81 383 ARG B CA 1
ATOM 11400 C C . ARG B 1 383 ? 28.328 -45.281 -11.852 1 86.81 383 ARG B C 1
ATOM 11402 O O . ARG B 1 383 ? 28.906 -44.812 -12.836 1 86.81 383 ARG B O 1
ATOM 11409 N N . SER B 1 384 ? 28.141 -44.719 -10.75 1 86.69 384 SER B N 1
ATOM 11410 C CA . SER B 1 384 ? 28.547 -43.312 -10.664 1 86.69 384 SER B CA 1
ATOM 11411 C C . SER B 1 384 ? 30.047 -43.156 -10.828 1 86.69 384 SER B C 1
ATOM 11413 O O . SER B 1 384 ? 30.5 -42.25 -11.523 1 86.69 384 SER B O 1
ATOM 11415 N N . GLN B 1 385 ? 30.75 -44 -10.266 1 88.12 385 GLN B N 1
ATOM 11416 C CA . GLN B 1 385 ? 32.219 -43.938 -10.359 1 88.12 385 GLN B CA 1
ATOM 11417 C C . GLN B 1 385 ? 32.688 -44.344 -11.758 1 88.12 385 GLN B C 1
ATOM 11419 O O . GLN B 1 385 ? 33.656 -43.781 -12.266 1 88.12 385 GLN B O 1
ATOM 11424 N N . GLN B 1 386 ? 32.031 -45.25 -12.312 1 90.25 386 GLN B N 1
ATOM 11425 C CA . GLN B 1 386 ? 32.344 -45.688 -13.672 1 90.25 386 GLN B CA 1
ATOM 11426 C C . GLN B 1 386 ? 32.156 -44.531 -14.664 1 90.25 386 GLN B C 1
ATOM 11428 O O . GLN B 1 386 ? 33.062 -44.219 -15.438 1 90.25 386 GLN B O 1
ATOM 11433 N N . LEU B 1 387 ? 31.062 -43.938 -14.531 1 88.25 387 LEU B N 1
ATOM 11434 C CA . LEU B 1 387 ? 30.75 -42.844 -15.453 1 88.25 387 LEU B CA 1
ATOM 11435 C C . LEU B 1 387 ? 31.688 -41.656 -15.258 1 88.25 387 LEU B C 1
ATOM 11437 O O . LEU B 1 387 ? 32.094 -41 -16.219 1 88.25 387 LEU B O 1
ATOM 11441 N N . TYR B 1 388 ? 32 -41.469 -14.031 1 88.94 388 TYR B N 1
ATOM 11442 C CA . TYR B 1 388 ? 32.938 -40.375 -13.727 1 88.94 388 TYR B CA 1
ATOM 11443 C C . TYR B 1 388 ? 34.312 -40.656 -14.359 1 88.94 388 TYR B C 1
ATOM 11445 O O . TYR B 1 388 ? 34.875 -39.75 -14.984 1 88.94 388 TYR B O 1
ATOM 11453 N N . GLN B 1 389 ? 34.812 -41.812 -14.281 1 88.38 389 GLN B N 1
ATOM 11454 C CA . GLN B 1 389 ? 36.125 -42.156 -14.797 1 88.38 389 GLN B CA 1
ATOM 11455 C C . GLN B 1 389 ? 36.125 -42.156 -16.328 1 88.38 389 GLN B C 1
ATOM 11457 O O . GLN B 1 389 ? 37.125 -41.781 -16.953 1 88.38 389 GLN B O 1
ATOM 11462 N N . ILE B 1 390 ? 35.031 -42.594 -16.891 1 87.94 390 ILE B N 1
ATOM 11463 C CA . ILE B 1 390 ? 34.906 -42.594 -18.344 1 87.94 390 ILE B CA 1
ATOM 11464 C C . ILE B 1 390 ? 34.969 -41.156 -18.859 1 87.94 390 ILE B C 1
ATOM 11466 O O . ILE B 1 390 ? 35.625 -40.875 -19.859 1 87.94 390 ILE B O 1
ATOM 11470 N N . ALA B 1 391 ? 34.281 -40.344 -18.156 1 84.56 391 ALA B N 1
ATOM 11471 C CA . ALA B 1 391 ? 34.25 -38.938 -18.562 1 84.56 391 ALA B CA 1
ATOM 11472 C C . ALA B 1 391 ? 35.656 -38.344 -18.484 1 84.56 391 ALA B C 1
ATOM 11474 O O . ALA B 1 391 ? 36.062 -37.562 -19.359 1 84.56 391 ALA B O 1
ATOM 11475 N N . LYS B 1 392 ? 36.406 -38.656 -17.469 1 85.44 392 LYS B N 1
ATOM 11476 C CA . LYS B 1 392 ? 37.75 -38.125 -17.312 1 85.44 392 LYS B CA 1
ATOM 11477 C C . LYS B 1 392 ? 38.688 -38.688 -18.406 1 85.44 392 LYS B C 1
ATOM 11479 O O . LYS B 1 392 ? 39.531 -37.969 -18.922 1 85.44 392 LYS B O 1
ATOM 11484 N N . LEU B 1 393 ? 38.438 -39.906 -18.75 1 86.44 393 LEU B N 1
ATOM 11485 C CA . LEU B 1 393 ? 39.25 -40.531 -19.781 1 86.44 393 LEU B CA 1
ATOM 11486 C C . LEU B 1 393 ? 38.938 -39.938 -21.156 1 86.44 393 LEU B C 1
ATOM 11488 O O . LEU B 1 393 ? 39.844 -39.75 -21.969 1 86.44 393 LEU B O 1
ATOM 11492 N N . ARG B 1 394 ? 37.688 -39.656 -21.328 1 80 394 ARG B N 1
ATOM 11493 C CA . ARG B 1 394 ? 37.25 -39.094 -22.609 1 80 394 ARG B CA 1
ATOM 11494 C C . ARG B 1 394 ? 37.844 -37.688 -22.812 1 80 394 ARG B C 1
ATOM 11496 O O . ARG B 1 394 ? 38.125 -37.281 -23.938 1 80 394 ARG B O 1
ATOM 11503 N N . GLN B 1 395 ? 38.062 -37.031 -21.781 1 78.12 395 GLN B N 1
ATOM 11504 C CA . GLN B 1 395 ? 38.594 -35.688 -21.859 1 78.12 395 GLN B CA 1
ATOM 11505 C C . GLN B 1 395 ? 40.094 -35.688 -22.078 1 78.12 395 GLN B C 1
ATOM 11507 O O . GLN B 1 395 ? 40.656 -34.688 -22.547 1 78.12 395 GLN B O 1
ATOM 11512 N N . MET B 1 396 ? 40.688 -36.844 -21.828 1 80.88 396 MET B N 1
ATOM 11513 C CA . MET B 1 396 ? 42.156 -36.938 -22 1 80.88 396 MET B CA 1
ATOM 11514 C C . MET B 1 396 ? 42.5 -37.219 -23.453 1 80.88 396 MET B C 1
ATOM 11516 O O . MET B 1 396 ? 41.906 -38.094 -24.078 1 80.88 396 MET B O 1
ATOM 11520 N N . SER B 1 397 ? 43.375 -36.375 -24.062 1 79.44 397 SER B N 1
ATOM 11521 C CA . SER B 1 397 ? 43.844 -36.656 -25.422 1 79.44 397 SER B CA 1
ATOM 11522 C C . SER B 1 397 ? 44.656 -37.938 -25.484 1 79.44 397 SER B C 1
ATOM 11524 O O . SER B 1 397 ? 45.156 -38.406 -24.469 1 79.44 397 SER B O 1
ATOM 11526 N N . ASP B 1 398 ? 44.719 -38.594 -26.625 1 81.81 398 ASP B N 1
ATOM 11527 C CA . ASP B 1 398 ? 45.438 -39.812 -26.828 1 81.81 398 ASP B CA 1
ATOM 11528 C C . ASP B 1 398 ? 46.938 -39.656 -26.469 1 81.81 398 ASP B C 1
ATOM 11530 O O . ASP B 1 398 ? 47.531 -40.562 -25.922 1 81.81 398 ASP B O 1
ATOM 11534 N N . ALA B 1 399 ? 47.375 -38.406 -26.734 1 82.44 399 ALA B N 1
ATOM 11535 C CA . ALA B 1 399 ? 48.781 -38.125 -26.438 1 82.44 399 ALA B CA 1
ATOM 11536 C C . ALA B 1 399 ? 49 -38.062 -24.922 1 82.44 399 ALA B C 1
ATOM 11538 O O . ALA B 1 399 ? 50.031 -38.562 -24.422 1 82.44 399 ALA B O 1
ATOM 11539 N N . GLU B 1 400 ? 48.094 -37.469 -24.234 1 85.19 400 GLU B N 1
ATOM 11540 C CA . GLU B 1 400 ? 48.219 -37.375 -22.781 1 85.19 400 GLU B CA 1
ATOM 11541 C C . GLU B 1 400 ? 48.062 -38.75 -22.125 1 85.19 400 GLU B C 1
ATOM 11543 O O . GLU B 1 400 ? 48.75 -39.062 -21.156 1 85.19 400 GLU B O 1
ATOM 11548 N N . PHE B 1 401 ? 47.156 -39.594 -22.688 1 87.88 401 PHE B N 1
ATOM 11549 C CA . PHE B 1 401 ? 46.938 -40.906 -22.156 1 87.88 401 PHE B CA 1
ATOM 11550 C C . PHE B 1 401 ? 48.156 -41.812 -22.344 1 87.88 401 PHE B C 1
ATOM 11552 O O . PHE B 1 401 ? 48.5 -42.594 -21.469 1 87.88 401 PHE B O 1
ATOM 11559 N N . GLU B 1 402 ? 48.781 -41.625 -23.453 1 87 402 GLU B N 1
ATOM 11560 C CA . GLU B 1 402 ? 49.969 -42.438 -23.734 1 87 402 GLU B CA 1
ATOM 11561 C C . GLU B 1 402 ? 51.094 -42.156 -22.719 1 87 402 GLU B C 1
ATOM 11563 O O . GLU B 1 402 ? 51.781 -43.062 -22.266 1 87 402 GLU B O 1
ATOM 11568 N N . LYS B 1 403 ? 51.156 -40.938 -22.391 1 87 403 LYS B N 1
ATOM 11569 C CA . LYS B 1 403 ? 52.188 -40.531 -21.469 1 87 403 LYS B CA 1
ATOM 11570 C C . LYS B 1 403 ? 51.875 -40.969 -20.031 1 87 403 LYS B C 1
ATOM 11572 O O . LYS B 1 403 ? 52.75 -41.312 -19.266 1 87 403 LYS B O 1
ATOM 11577 N N . LYS B 1 404 ? 50.625 -40.969 -19.688 1 88.75 404 LYS B N 1
ATOM 11578 C CA . LYS B 1 404 ? 50.219 -41.188 -18.297 1 88.75 404 LYS B CA 1
ATOM 11579 C C . LYS B 1 404 ? 49.469 -42.5 -18.141 1 88.75 404 LYS B C 1
ATOM 11581 O O . LYS B 1 404 ? 48.688 -42.656 -17.203 1 88.75 404 LYS B O 1
ATOM 11586 N N . SER B 1 405 ? 49.531 -43.375 -19.031 1 86.38 405 SER B N 1
ATOM 11587 C CA . SER B 1 405 ? 48.75 -44.594 -19.047 1 86.38 405 SER B CA 1
ATOM 11588 C C . SER B 1 405 ? 49 -45.406 -17.781 1 86.38 405 SER B C 1
ATOM 11590 O O . SER B 1 405 ? 48.031 -45.938 -17.188 1 86.38 405 SER B O 1
ATOM 11592 N N . GLY B 1 406 ? 50.219 -45.531 -17.375 1 84.19 406 GLY B N 1
ATOM 11593 C CA . GLY B 1 406 ? 50.531 -46.281 -16.188 1 84.19 406 GLY B CA 1
ATOM 11594 C C . GLY B 1 406 ? 49.906 -45.719 -14.922 1 84.19 406 GLY B C 1
ATOM 11595 O O . GLY B 1 406 ? 49.344 -46.438 -14.109 1 84.19 406 GLY B O 1
ATOM 11596 N N . GLU B 1 407 ? 49.969 -44.469 -14.852 1 88.62 407 GLU B N 1
ATOM 11597 C CA . GLU B 1 407 ? 49.406 -43.781 -13.688 1 88.62 407 GLU B CA 1
ATOM 11598 C C . GLU B 1 407 ? 47.875 -43.875 -13.672 1 88.62 407 GLU B C 1
ATOM 11600 O O . GLU B 1 407 ? 47.281 -44.062 -12.617 1 88.62 407 GLU B O 1
ATOM 11605 N N . VAL B 1 408 ? 47.281 -43.75 -14.859 1 90.19 408 VAL B N 1
ATOM 11606 C CA . VAL B 1 408 ? 45.844 -43.781 -14.977 1 90.19 408 VAL B CA 1
ATOM 11607 C C . VAL B 1 408 ? 45.312 -45.188 -14.633 1 90.19 408 VAL B C 1
ATOM 11609 O O . VAL B 1 408 ? 44.344 -45.344 -13.906 1 90.19 408 VAL B O 1
ATOM 11612 N N . ILE B 1 409 ? 46.062 -46.156 -15.016 1 89.5 409 ILE B N 1
ATOM 11613 C CA . ILE B 1 409 ? 45.656 -47.562 -14.773 1 89.5 409 ILE B CA 1
ATOM 11614 C C . ILE B 1 409 ? 45.812 -47.875 -13.289 1 89.5 409 ILE B C 1
ATOM 11616 O O . ILE B 1 409 ? 45 -48.594 -12.703 1 89.5 409 ILE B O 1
ATOM 11620 N N . ALA B 1 410 ? 46.844 -47.312 -12.703 1 89.56 410 ALA B N 1
ATOM 11621 C CA . ALA B 1 410 ? 47.094 -47.531 -11.281 1 89.56 410 ALA B CA 1
ATOM 11622 C C . ALA B 1 410 ? 46 -46.875 -10.445 1 89.56 410 ALA B C 1
ATOM 11624 O O . ALA B 1 410 ? 45.562 -47.438 -9.438 1 89.56 410 ALA B O 1
ATOM 11625 N N . ALA B 1 411 ? 45.656 -45.75 -10.891 1 90.38 411 ALA B N 1
ATOM 11626 C CA . ALA B 1 411 ? 44.594 -45.031 -10.18 1 90.38 411 ALA B CA 1
ATOM 11627 C C . ALA B 1 411 ? 43.25 -45.75 -10.328 1 90.38 411 ALA B C 1
ATOM 11629 O O . ALA B 1 411 ? 42.438 -45.781 -9.391 1 90.38 411 ALA B O 1
ATOM 11630 N N . LEU B 1 412 ? 42.938 -46.25 -11.492 1 90.94 412 LEU B N 1
ATOM 11631 C CA . LEU B 1 412 ? 41.719 -46.969 -11.758 1 90.94 412 LEU B CA 1
ATOM 11632 C C . LEU B 1 412 ? 41.688 -48.281 -10.984 1 90.94 412 LEU B C 1
ATOM 11634 O O . LEU B 1 412 ? 40.625 -48.719 -10.531 1 90.94 412 LEU B O 1
ATOM 11638 N N . ASP B 1 413 ? 42.844 -48.875 -10.75 1 90.31 413 ASP B N 1
ATOM 11639 C CA . ASP B 1 413 ? 42.938 -50.156 -10.047 1 90.31 413 ASP B CA 1
ATOM 11640 C C . ASP B 1 413 ? 42.594 -49.969 -8.57 1 90.31 413 ASP B C 1
ATOM 11642 O O . ASP B 1 413 ? 42.094 -50.906 -7.938 1 90.31 413 ASP B O 1
ATOM 11646 N N . LYS B 1 414 ? 42.938 -48.875 -8.094 1 89.25 414 LYS B N 1
ATOM 11647 C CA . LYS B 1 414 ? 42.594 -48.594 -6.703 1 89.25 414 LYS B CA 1
ATOM 11648 C C . LYS B 1 414 ? 41.062 -48.562 -6.512 1 89.25 414 LYS B C 1
ATOM 11650 O O . LYS B 1 414 ? 40.562 -48.969 -5.457 1 89.25 414 LYS B O 1
ATOM 11655 N N . LYS B 1 415 ? 40.344 -48.125 -7.574 1 88.38 415 LYS B N 1
ATOM 11656 C CA . LYS B 1 415 ? 38.875 -48.031 -7.5 1 88.38 415 LYS B CA 1
ATOM 11657 C C . LYS B 1 415 ? 38.219 -49.312 -7.98 1 88.38 415 LYS B C 1
ATOM 11659 O O . LYS B 1 415 ? 37.156 -49.688 -7.492 1 88.38 415 LYS B O 1
ATOM 11664 N N . PHE B 1 416 ? 38.812 -49.906 -9.008 1 91.12 416 PHE B N 1
ATOM 11665 C CA . PHE B 1 416 ? 38.344 -51.156 -9.578 1 91.12 416 PHE B CA 1
ATOM 11666 C C . PHE B 1 416 ? 39.406 -52.219 -9.508 1 91.12 416 PHE B C 1
ATOM 11668 O O . PHE B 1 416 ? 40.125 -52.469 -10.5 1 91.12 416 PHE B O 1
ATOM 11675 N N . PRO B 1 417 ? 39.438 -52.844 -8.422 1 87.88 417 PRO B N 1
ATOM 11676 C CA . PRO B 1 417 ? 40.531 -53.781 -8.195 1 87.88 417 PRO B CA 1
ATOM 11677 C C . PRO B 1 417 ? 40.562 -54.906 -9.234 1 87.88 417 PRO B C 1
ATOM 11679 O O . PRO B 1 417 ? 39.531 -55.5 -9.547 1 87.88 417 PRO B O 1
ATOM 11682 N N . GLY B 1 418 ? 41.75 -55.25 -9.703 1 83.38 418 GLY B N 1
ATOM 11683 C CA . GLY B 1 418 ? 41.938 -56.312 -10.664 1 83.38 418 GLY B CA 1
ATOM 11684 C C . GLY B 1 418 ? 42.062 -55.812 -12.094 1 83.38 418 GLY B C 1
ATOM 11685 O O . GLY B 1 418 ? 42.438 -56.562 -12.992 1 83.38 418 GLY B O 1
ATOM 11686 N N . LEU B 1 419 ? 41.75 -54.531 -12.305 1 87.62 419 LEU B N 1
ATOM 11687 C CA . LEU B 1 419 ? 41.781 -53.938 -13.641 1 87.62 419 LEU B CA 1
ATOM 11688 C C . LEU B 1 419 ? 43.188 -53.938 -14.211 1 87.62 419 LEU B C 1
ATOM 11690 O O . LEU B 1 419 ? 43.375 -54.156 -15.406 1 87.62 419 LEU B O 1
ATOM 11694 N N . ALA B 1 420 ? 44.219 -53.688 -13.383 1 85.69 420 ALA B N 1
ATOM 11695 C CA . ALA B 1 420 ? 45.594 -53.625 -13.836 1 85.69 420 ALA B CA 1
ATOM 11696 C C . ALA B 1 420 ? 46.094 -55 -14.312 1 85.69 420 ALA B C 1
ATOM 11698 O O . ALA B 1 420 ? 46.719 -55.094 -15.367 1 85.69 420 ALA B O 1
ATOM 11699 N N . GLU B 1 421 ? 45.75 -56 -13.547 1 82.38 421 GLU B N 1
ATOM 11700 C CA . GLU B 1 421 ? 46.188 -57.375 -13.891 1 82.38 421 GLU B CA 1
ATOM 11701 C C . GLU B 1 421 ? 45.531 -57.812 -15.203 1 82.38 421 GLU B C 1
ATOM 11703 O O . GLU B 1 421 ? 46.219 -58.438 -16.047 1 82.38 421 GLU B O 1
ATOM 11708 N N . ALA B 1 422 ? 44.312 -57.438 -15.375 1 82.75 422 ALA B N 1
ATOM 11709 C CA . ALA B 1 422 ? 43.594 -57.875 -16.578 1 82.75 422 ALA B CA 1
ATOM 11710 C C . ALA B 1 422 ? 44.094 -57.094 -17.797 1 82.75 422 ALA B C 1
ATOM 11712 O O . ALA B 1 422 ? 44.156 -57.656 -18.906 1 82.75 422 ALA B O 1
ATOM 11713 N N . THR B 1 423 ? 44.406 -55.844 -17.625 1 84.38 423 THR B N 1
ATOM 11714 C CA . THR B 1 423 ? 44.906 -55.031 -18.734 1 84.38 423 THR B CA 1
ATOM 11715 C C . THR B 1 423 ? 46.281 -55.5 -19.172 1 84.38 423 THR B C 1
ATOM 11717 O O . THR B 1 423 ? 46.594 -55.469 -20.359 1 84.38 423 THR B O 1
ATOM 11720 N N . GLU B 1 424 ? 47.094 -55.938 -18.281 1 79 424 GLU B N 1
ATOM 11721 C CA . GLU B 1 424 ? 48.438 -56.406 -18.594 1 79 424 GLU B CA 1
ATOM 11722 C C . GLU B 1 424 ? 48.406 -57.719 -19.406 1 79 424 GLU B C 1
ATOM 11724 O O . GLU B 1 424 ? 49.25 -57.938 -20.266 1 79 424 GLU B O 1
ATOM 11729 N N . LYS B 1 425 ? 47.375 -58.469 -19.156 1 76.88 425 LYS B N 1
ATOM 11730 C CA . LYS B 1 425 ? 47.219 -59.75 -19.828 1 76.88 425 LYS B CA 1
ATOM 11731 C C . LYS B 1 425 ? 46.812 -59.562 -21.281 1 76.88 425 LYS B C 1
ATOM 11733 O O . LYS B 1 425 ? 47 -60.469 -22.109 1 76.88 425 LYS B O 1
ATOM 11738 N N . LEU B 1 426 ? 46.156 -58.438 -21.594 1 72.62 426 LEU B N 1
ATOM 11739 C CA . LEU B 1 426 ? 45.719 -58.219 -22.969 1 72.62 426 LEU B CA 1
ATOM 11740 C C . LEU B 1 426 ? 46.875 -57.875 -23.875 1 72.62 426 LEU B C 1
ATOM 11742 O O . LEU B 1 426 ? 46.75 -57.906 -25.109 1 72.62 426 LEU B O 1
ATOM 11746 N N . GLY B 1 427 ? 48.094 -57.719 -23.438 1 68.69 427 GLY B N 1
ATOM 11747 C CA . GLY B 1 427 ? 49.312 -57.531 -24.25 1 68.69 427 GLY B CA 1
ATOM 11748 C C . GLY B 1 427 ? 49.562 -56.094 -24.609 1 68.69 427 GLY B C 1
ATOM 11749 O O . GLY B 1 427 ? 48.938 -55.188 -24.031 1 68.69 427 GLY B O 1
ATOM 11750 N N . GLU B 1 428 ? 50.469 -55.844 -25.656 1 70.12 428 GLU B N 1
ATOM 11751 C CA . GLU B 1 428 ? 50.906 -54.531 -26.078 1 70.12 428 GLU B CA 1
ATOM 11752 C C . GLU B 1 428 ? 49.938 -53.906 -27.062 1 70.12 428 GLU B C 1
ATOM 11754 O O . GLU B 1 428 ? 49.781 -54.375 -28.188 1 70.12 428 GLU B O 1
ATOM 11759 N N . LEU B 1 429 ? 48.906 -53.062 -26.703 1 76.62 429 LEU B N 1
ATOM 11760 C CA . LEU B 1 429 ? 47.938 -52.344 -27.531 1 76.62 429 LEU B CA 1
ATOM 11761 C C . LEU B 1 429 ? 48.344 -50.906 -27.734 1 76.62 429 LEU B C 1
ATOM 11763 O O . LEU B 1 429 ? 49.062 -50.344 -26.906 1 76.62 429 LEU B O 1
ATOM 11767 N N . ALA B 1 430 ? 48 -50.406 -28.875 1 83.44 430 ALA B N 1
ATOM 11768 C CA . ALA B 1 430 ? 48.188 -49 -29.125 1 83.44 430 ALA B CA 1
ATOM 11769 C C . ALA B 1 430 ? 47.438 -48.156 -28.094 1 83.44 430 ALA B C 1
ATOM 11771 O O . ALA B 1 430 ? 46.469 -48.594 -27.5 1 83.44 430 ALA B O 1
ATOM 11772 N N . ALA B 1 431 ? 48.031 -47.094 -27.797 1 81.88 431 ALA B N 1
ATOM 11773 C CA . ALA B 1 431 ? 47.469 -46.219 -26.781 1 81.88 431 ALA B CA 1
ATOM 11774 C C . ALA B 1 431 ? 46 -45.906 -27.031 1 81.88 431 ALA B C 1
ATOM 11776 O O . ALA B 1 431 ? 45.188 -45.906 -26.094 1 81.88 431 ALA B O 1
ATOM 11777 N N . THR B 1 432 ? 45.625 -45.688 -28.234 1 81.88 432 THR B N 1
ATOM 11778 C CA . THR B 1 432 ? 44.25 -45.375 -28.594 1 81.88 432 THR B CA 1
ATOM 11779 C C . THR B 1 432 ? 43.344 -46.562 -28.344 1 81.88 432 THR B C 1
ATOM 11781 O O . THR B 1 432 ? 42.25 -46.438 -27.812 1 81.88 432 THR B O 1
ATOM 11784 N N . GLU B 1 433 ? 43.812 -47.688 -28.641 1 80.12 433 GLU B N 1
ATOM 11785 C CA . GLU B 1 433 ? 43.031 -48.906 -28.438 1 80.12 433 GLU B CA 1
ATOM 11786 C C . GLU B 1 433 ? 42.906 -49.25 -26.953 1 80.12 433 GLU B C 1
ATOM 11788 O O . GLU B 1 433 ? 41.875 -49.719 -26.516 1 80.12 433 GLU B O 1
ATOM 11793 N N . LYS B 1 434 ? 44.094 -48.969 -26.297 1 83.38 434 LYS B N 1
ATOM 11794 C CA . LYS B 1 434 ? 44.062 -49.219 -24.859 1 83.38 434 LYS B CA 1
ATOM 11795 C C . LYS B 1 434 ? 43.062 -48.344 -24.156 1 83.38 434 LYS B C 1
ATOM 11797 O O . LYS B 1 434 ? 42.344 -48.781 -23.266 1 83.38 434 LYS B O 1
ATOM 11802 N N . LYS B 1 435 ? 43 -47.156 -24.609 1 85.5 435 LYS B N 1
ATOM 11803 C CA . LYS B 1 435 ? 42.062 -46.219 -24.031 1 85.5 435 LYS B CA 1
ATOM 11804 C C . LYS B 1 435 ? 40.625 -46.594 -24.328 1 85.5 435 LYS B C 1
ATOM 11806 O O . LYS B 1 435 ? 39.781 -46.562 -23.438 1 85.5 435 LYS B O 1
ATOM 11811 N N . GLN B 1 436 ? 40.375 -47.031 -25.469 1 81 436 GLN B N 1
ATOM 11812 C CA . GLN B 1 436 ? 39 -47.406 -25.859 1 81 436 GLN B CA 1
ATOM 11813 C C . GLN B 1 436 ? 38.562 -48.688 -25.125 1 81 436 GLN B C 1
ATOM 11815 O O . GLN B 1 436 ? 37.406 -48.812 -24.734 1 81 436 GLN B O 1
ATOM 11820 N N . LEU B 1 437 ? 39.562 -49.5 -24.938 1 80.38 437 LEU B N 1
ATOM 11821 C CA . LEU B 1 437 ? 39.25 -50.75 -24.234 1 80.38 437 LEU B CA 1
ATOM 11822 C C . LEU B 1 437 ? 38.969 -50.469 -22.766 1 80.38 437 LEU B C 1
ATOM 11824 O O . LEU B 1 437 ? 38.062 -51.094 -22.172 1 80.38 437 LEU B O 1
ATOM 11828 N N . LEU B 1 438 ? 39.719 -49.562 -22.234 1 83.94 438 LEU B N 1
ATOM 11829 C CA . LEU B 1 438 ? 39.469 -49.188 -20.844 1 83.94 438 LEU B CA 1
ATOM 11830 C C . LEU B 1 438 ? 38.125 -48.531 -20.672 1 83.94 438 LEU B C 1
ATOM 11832 O O . LEU B 1 438 ? 37.406 -48.812 -19.703 1 83.94 438 LEU B O 1
ATOM 11836 N N . MET B 1 439 ? 37.75 -47.75 -21.594 1 85.19 439 MET B N 1
ATOM 11837 C CA . MET B 1 439 ? 36.438 -47.094 -21.547 1 85.19 439 MET B CA 1
ATOM 11838 C C . MET B 1 439 ? 35.312 -48.094 -21.719 1 85.19 439 MET B C 1
ATOM 11840 O O . MET B 1 439 ? 34.281 -48 -21.047 1 85.19 439 MET B O 1
ATOM 11844 N N . ALA B 1 440 ? 35.531 -48.969 -22.531 1 80.31 440 ALA B N 1
ATOM 11845 C CA . ALA B 1 440 ? 34.531 -50 -22.766 1 80.31 440 ALA B CA 1
ATOM 11846 C C . ALA B 1 440 ? 34.375 -50.906 -21.547 1 80.31 440 ALA B C 1
ATOM 11848 O O . ALA B 1 440 ? 33.25 -51.312 -21.234 1 80.31 440 ALA B O 1
ATOM 11849 N N . SER B 1 441 ? 35.5 -51.094 -20.922 1 83.62 441 SER B N 1
ATOM 11850 C CA . SER B 1 441 ? 35.469 -51.969 -19.75 1 83.62 441 SER B CA 1
ATOM 11851 C C . SER B 1 441 ? 34.812 -51.281 -18.562 1 83.62 441 SER B C 1
ATOM 11853 O O . SER B 1 441 ? 34.344 -51.938 -17.641 1 83.62 441 SER B O 1
ATOM 11855 N N . LEU B 1 442 ? 34.781 -50.031 -18.625 1 87.25 442 LEU B N 1
ATOM 11856 C CA . LEU B 1 442 ? 34.219 -49.25 -17.516 1 87.25 442 LEU B CA 1
ATOM 11857 C C . LEU B 1 442 ? 32.781 -48.906 -17.812 1 87.25 442 LEU B C 1
ATOM 11859 O O . LEU B 1 442 ? 32.094 -48.312 -16.969 1 87.25 442 LEU B O 1
ATOM 11863 N N . THR B 1 443 ? 32.281 -49.219 -18.938 1 85.25 443 THR B N 1
ATOM 11864 C CA . THR B 1 443 ? 30.906 -48.906 -19.266 1 85.25 443 THR B CA 1
ATOM 11865 C C . THR B 1 443 ? 29.953 -49.688 -18.375 1 85.25 443 THR B C 1
ATOM 11867 O O . THR B 1 443 ? 30.078 -50.906 -18.266 1 85.25 443 THR B O 1
ATOM 11870 N N . PRO B 1 444 ? 29.125 -48.969 -17.734 1 87.06 444 PRO B N 1
ATOM 11871 C CA . PRO B 1 444 ? 28.188 -49.656 -16.828 1 87.06 444 PRO B CA 1
ATOM 11872 C C . PRO B 1 444 ? 27.281 -50.625 -17.562 1 87.06 444 PRO B C 1
ATOM 11874 O O . PRO B 1 444 ? 26.906 -50.375 -18.719 1 87.06 444 PRO B O 1
ATOM 11877 N N . TRP B 1 445 ? 26.969 -51.656 -16.797 1 87.62 445 TRP B N 1
ATOM 11878 C CA . TRP B 1 445 ? 26.016 -52.656 -17.344 1 87.62 445 TRP B CA 1
ATOM 11879 C C . TRP B 1 445 ? 24.656 -52 -17.562 1 87.62 445 TRP B C 1
ATOM 11881 O O . TRP B 1 445 ? 24.203 -51.188 -16.75 1 87.62 445 TRP B O 1
ATOM 11891 N N . ARG B 1 446 ? 24.188 -52.281 -18.625 1 86.5 446 ARG B N 1
ATOM 11892 C CA . ARG B 1 446 ? 22.844 -51.781 -18.938 1 86.5 446 ARG B CA 1
ATOM 11893 C C . ARG B 1 446 ? 21.781 -52.781 -18.469 1 86.5 446 ARG B C 1
ATOM 11895 O O . ARG B 1 446 ? 21.969 -54 -18.562 1 86.5 446 ARG B O 1
ATOM 11902 N N . GLU B 1 447 ? 20.875 -52.219 -17.797 1 86.88 447 GLU B N 1
ATOM 11903 C CA . GLU B 1 447 ? 19.781 -53.031 -17.281 1 86.88 447 GLU B CA 1
ATOM 11904 C C . GLU B 1 447 ? 18.656 -53.156 -18.312 1 86.88 447 GLU B C 1
ATOM 11906 O O . GLU B 1 447 ? 18.594 -52.375 -19.25 1 86.88 447 GLU B O 1
ATOM 11911 N N . GLU B 1 448 ? 17.906 -54.156 -18.031 1 86.69 448 GLU B N 1
ATOM 11912 C CA . GLU B 1 448 ? 16.719 -54.344 -18.875 1 86.69 448 GLU B CA 1
ATOM 11913 C C . GLU B 1 448 ? 15.781 -53.125 -18.734 1 86.69 448 GLU B C 1
ATOM 11915 O O . GLU B 1 448 ? 15.688 -52.531 -17.672 1 86.69 448 GLU B O 1
ATOM 11920 N N . ALA B 1 449 ? 15.18 -52.75 -19.766 1 83.94 449 ALA B N 1
ATOM 11921 C CA . ALA B 1 449 ? 14.148 -51.719 -19.828 1 83.94 449 ALA B CA 1
ATOM 11922 C C . ALA B 1 449 ? 14.758 -50.344 -19.672 1 83.94 449 ALA B C 1
ATOM 11924 O O . ALA B 1 449 ? 14.031 -49.344 -19.625 1 83.94 449 ALA B O 1
ATOM 11925 N N . GLN B 1 450 ? 16.109 -50.344 -19.547 1 88.38 450 GLN B N 1
ATOM 11926 C CA . GLN B 1 450 ? 16.766 -49.031 -19.438 1 88.38 450 GLN B CA 1
ATOM 11927 C C . GLN B 1 450 ? 16.844 -48.344 -20.797 1 88.38 450 GLN B C 1
ATOM 11929 O O . GLN B 1 450 ? 17.109 -49 -21.812 1 88.38 450 GLN B O 1
ATOM 11934 N N . ARG B 1 451 ? 16.562 -47.031 -20.766 1 90.06 451 ARG B N 1
ATOM 11935 C CA . ARG B 1 451 ? 16.641 -46.281 -22 1 90.06 451 ARG B CA 1
ATOM 11936 C C . ARG B 1 451 ? 18.078 -46.094 -22.453 1 90.06 451 ARG B C 1
ATOM 11938 O O . ARG B 1 451 ? 18.938 -45.656 -21.688 1 90.06 451 ARG B O 1
ATOM 11945 N N . LEU B 1 452 ? 18.328 -46.531 -23.609 1 90.31 452 LEU B N 1
ATOM 11946 C CA . LEU B 1 452 ? 19.656 -46.344 -24.188 1 90.31 452 LEU B CA 1
ATOM 11947 C C . LEU B 1 452 ? 19.594 -45.5 -25.453 1 90.31 452 LEU B C 1
ATOM 11949 O O . LEU B 1 452 ? 18.594 -45.5 -26.172 1 90.31 452 LEU B O 1
ATOM 11953 N N . TYR B 1 453 ? 20.562 -44.75 -25.656 1 89.69 453 TYR B N 1
ATOM 11954 C CA . TYR B 1 453 ? 20.672 -43.938 -26.859 1 89.69 453 TYR B CA 1
ATOM 11955 C C . TYR B 1 453 ? 21.703 -44.5 -27.828 1 89.69 453 TYR B C 1
ATOM 11957 O O . TYR B 1 453 ? 22.781 -44.906 -27.406 1 89.69 453 TYR B O 1
ATOM 11965 N N . ARG B 1 454 ? 21.297 -44.625 -29.031 1 86.06 454 ARG B N 1
ATOM 11966 C CA . ARG B 1 454 ? 22.172 -45.188 -30.062 1 86.06 454 ARG B CA 1
ATOM 11967 C C . ARG B 1 454 ? 22.234 -44.25 -31.266 1 86.06 454 ARG B C 1
ATOM 11969 O O . ARG B 1 454 ? 21.359 -43.406 -31.469 1 86.06 454 ARG B O 1
ATOM 11976 N N . GLY B 1 455 ? 23.234 -44.406 -32.125 1 81.56 455 GLY B N 1
ATOM 11977 C CA . GLY B 1 455 ? 23.375 -43.656 -33.344 1 81.56 455 GLY B CA 1
ATOM 11978 C C . GLY B 1 455 ? 24.703 -42.906 -33.469 1 81.56 455 GLY B C 1
ATOM 11979 O O . GLY B 1 455 ? 25.5 -42.938 -32.531 1 81.56 455 GLY B O 1
ATOM 11980 N N . GLN B 1 456 ? 24.797 -42.344 -34.625 1 78.25 456 GLN B N 1
ATOM 11981 C CA . GLN B 1 456 ? 26 -41.594 -34.906 1 78.25 456 GLN B CA 1
ATOM 11982 C C . GLN B 1 456 ? 25.969 -40.25 -34.156 1 78.25 456 GLN B C 1
ATOM 11984 O O . GLN B 1 456 ? 25.078 -39.438 -34.375 1 78.25 456 GLN B O 1
ATOM 11989 N N . ILE B 1 457 ? 26.875 -40.125 -33.219 1 78.44 457 ILE B N 1
ATOM 11990 C CA . ILE B 1 457 ? 26.906 -38.938 -32.375 1 78.44 457 ILE B CA 1
ATOM 11991 C C . ILE B 1 457 ? 27.469 -37.781 -33.156 1 78.44 457 ILE B C 1
ATOM 11993 O O . ILE B 1 457 ? 27.047 -36.625 -32.969 1 78.44 457 ILE B O 1
ATOM 11997 N N . HIS B 1 458 ? 28.375 -38.062 -34.125 1 78.12 458 HIS B N 1
ATOM 11998 C CA . HIS B 1 458 ? 29.031 -36.969 -34.844 1 78.12 458 HIS B CA 1
ATOM 11999 C C . HIS B 1 458 ? 28.344 -36.688 -36.188 1 78.12 458 HIS B C 1
ATOM 12001 O O . HIS B 1 458 ? 27.875 -37.625 -36.844 1 78.12 458 HIS B O 1
ATOM 12007 N N . TYR B 1 459 ? 28.203 -35.469 -36.531 1 78.56 459 TYR B N 1
ATOM 12008 C CA . TYR B 1 459 ? 27.594 -35.031 -37.781 1 78.56 459 TYR B CA 1
ATOM 12009 C C . TYR B 1 459 ? 28.578 -35.156 -38.938 1 78.56 459 TYR B C 1
ATOM 12011 O O . TYR B 1 459 ? 29.641 -34.531 -38.906 1 78.56 459 TYR B O 1
ATOM 12019 N N . ALA B 1 460 ? 28.344 -36.094 -39.875 1 72.06 460 ALA B N 1
ATOM 12020 C CA . ALA B 1 460 ? 29.219 -36.312 -41.031 1 72.06 460 ALA B CA 1
ATOM 12021 C C . ALA B 1 460 ? 28.578 -35.812 -42.312 1 72.06 460 ALA B C 1
ATOM 12023 O O . ALA B 1 460 ? 28.641 -36.5 -43.344 1 72.06 460 ALA B O 1
ATOM 12024 N N . GLY B 1 461 ? 28.016 -34.531 -42.375 1 65.81 461 GLY B N 1
ATOM 12025 C CA . GLY B 1 461 ? 27.438 -33.969 -43.594 1 65.81 461 GLY B CA 1
ATOM 12026 C C . GLY B 1 461 ? 25.953 -34.25 -43.719 1 65.81 461 GLY B C 1
ATOM 12027 O O . GLY B 1 461 ? 25.203 -33.438 -44.25 1 65.81 461 GLY B O 1
ATOM 12028 N N . SER B 1 462 ? 25.453 -35.562 -43.344 1 73.12 462 SER B N 1
ATOM 12029 C CA . SER B 1 462 ? 24.047 -35.906 -43.375 1 73.12 462 SER B CA 1
ATOM 12030 C C . SER B 1 462 ? 23.484 -36.031 -41.938 1 73.12 462 SER B C 1
ATOM 12032 O O . SER B 1 462 ? 24.219 -36.375 -41.031 1 73.12 462 SER B O 1
ATOM 12034 N N . PHE B 1 463 ? 22.297 -35.656 -41.781 1 77.88 463 PHE B N 1
ATOM 12035 C CA . PHE B 1 463 ? 21.656 -35.75 -40.469 1 77.88 463 PHE B CA 1
ATOM 12036 C C . PHE B 1 463 ? 21.734 -37.188 -39.906 1 77.88 463 PHE B C 1
ATOM 12038 O O . PHE B 1 463 ? 21.266 -38.125 -40.562 1 77.88 463 PHE B O 1
ATOM 12045 N N . PRO B 1 464 ? 22.453 -37.219 -38.844 1 78.44 464 PRO B N 1
ATOM 12046 C CA . PRO B 1 464 ? 22.594 -38.594 -38.312 1 78.44 464 PRO B CA 1
ATOM 12047 C C . PRO B 1 464 ? 21.281 -39.156 -37.781 1 78.44 464 PRO B C 1
ATOM 12049 O O . PRO B 1 464 ? 20.422 -38.375 -37.312 1 78.44 464 PRO B O 1
ATOM 12052 N N . GLN B 1 465 ? 21.094 -40.375 -37.969 1 81.19 465 GLN B N 1
ATOM 12053 C CA . GLN B 1 465 ? 19.922 -41.031 -37.406 1 81.19 465 GLN B CA 1
ATOM 12054 C C . GLN B 1 465 ? 20.156 -41.5 -35.969 1 81.19 465 GLN B C 1
ATOM 12056 O O . GLN B 1 465 ? 21.109 -42.219 -35.688 1 81.19 465 GLN B O 1
ATOM 12061 N N . HIS B 1 466 ? 19.484 -40.906 -35.031 1 88.94 466 HIS B N 1
ATOM 12062 C CA . HIS B 1 466 ? 19.562 -41.25 -33.625 1 88.94 466 HIS B CA 1
ATOM 12063 C C . HIS B 1 466 ? 18.406 -42.188 -33.219 1 88.94 466 HIS B C 1
ATOM 12065 O O . HIS B 1 466 ? 17.328 -42.094 -33.781 1 88.94 466 HIS B O 1
ATOM 12071 N N . TYR B 1 467 ? 18.641 -43.062 -32.281 1 89.69 467 TYR B N 1
ATOM 12072 C CA . TYR B 1 467 ? 17.641 -44 -31.828 1 89.69 467 TYR B CA 1
ATOM 12073 C C . TYR B 1 467 ? 17.578 -44.094 -30.312 1 89.69 467 TYR B C 1
ATOM 12075 O O . TYR B 1 467 ? 18.547 -43.781 -29.625 1 89.69 467 TYR B O 1
ATOM 12083 N N . VAL B 1 468 ? 16.469 -44.406 -29.828 1 91.56 468 VAL B N 1
ATOM 12084 C CA . VAL B 1 468 ? 16.266 -44.812 -28.438 1 91.56 468 VAL B CA 1
ATOM 12085 C C . VAL B 1 468 ? 15.945 -46.312 -28.391 1 91.56 468 VAL B C 1
ATOM 12087 O O . VAL B 1 468 ? 15.031 -46.781 -29.078 1 91.56 468 VAL B O 1
ATOM 12090 N N . SER B 1 469 ? 16.734 -46.969 -27.656 1 90.38 469 SER B N 1
ATOM 12091 C CA . SER B 1 469 ? 16.578 -48.406 -27.672 1 90.38 469 SER B CA 1
ATOM 12092 C C . SER B 1 469 ? 16.328 -48.969 -26.266 1 90.38 469 SER B C 1
ATOM 12094 O O . SER B 1 469 ? 16.688 -48.344 -25.281 1 90.38 469 SER B O 1
ATOM 12096 N N . TYR B 1 470 ? 15.672 -50.094 -26.219 1 90.5 470 TYR B N 1
ATOM 12097 C CA . TYR B 1 470 ? 15.367 -50.812 -24.984 1 90.5 470 TYR B CA 1
ATOM 12098 C C . TYR B 1 470 ? 15.789 -52.25 -25.062 1 90.5 470 TYR B C 1
ATOM 12100 O O . TYR B 1 470 ? 15.297 -53 -25.906 1 90.5 470 TYR B O 1
ATOM 12108 N N . PRO B 1 471 ? 16.672 -52.625 -24.203 1 89.56 471 PRO B N 1
ATOM 12109 C CA . PRO B 1 471 ? 17.094 -54.031 -24.203 1 89.56 471 PRO B CA 1
ATOM 12110 C C . PRO B 1 471 ? 16.188 -54.906 -23.344 1 89.56 471 PRO B C 1
ATOM 12112 O O . PRO B 1 471 ? 15.68 -54.469 -22.312 1 89.56 471 PRO B O 1
ATOM 12115 N N . PHE B 1 472 ? 15.867 -56 -23.734 1 88.62 472 PHE B N 1
ATOM 12116 C CA . PHE B 1 472 ? 15.219 -57 -22.891 1 88.62 472 PHE B CA 1
ATOM 12117 C C . PHE B 1 472 ? 15.812 -58.375 -23.141 1 88.62 472 PHE B C 1
ATOM 12119 O O . PHE B 1 472 ? 16.406 -58.625 -24.203 1 88.62 472 PHE B O 1
ATOM 12126 N N . VAL B 1 473 ? 15.836 -59.281 -22.203 1 89.19 473 VAL B N 1
ATOM 12127 C CA . VAL B 1 473 ? 16.516 -60.594 -22.219 1 89.19 473 VAL B CA 1
ATOM 12128 C C . VAL B 1 473 ? 15.484 -61.719 -22.281 1 89.19 473 VAL B C 1
ATOM 12130 O O . VAL B 1 473 ? 14.508 -61.719 -21.531 1 89.19 473 VAL B O 1
ATOM 12133 N N . ASP B 1 474 ? 15.609 -62.5 -23.234 1 85.44 474 ASP B N 1
ATOM 12134 C CA . ASP B 1 474 ? 14.867 -63.75 -23.312 1 85.44 474 ASP B CA 1
ATOM 12135 C C . ASP B 1 474 ? 15.695 -64.938 -22.75 1 85.44 474 ASP B C 1
ATOM 12137 O O . ASP B 1 474 ? 16.531 -65.5 -23.469 1 85.44 474 ASP B O 1
ATOM 12141 N N . GLN B 1 475 ? 15.508 -65.312 -21.578 1 83.94 475 GLN B N 1
ATOM 12142 C CA . GLN B 1 475 ? 16.297 -66.312 -20.922 1 83.94 475 GLN B CA 1
ATOM 12143 C C . GLN B 1 475 ? 16.031 -67.688 -21.531 1 83.94 475 GLN B C 1
ATOM 12145 O O . GLN B 1 475 ? 16.906 -68.562 -21.516 1 83.94 475 GLN B O 1
ATOM 12150 N N . GLY B 1 476 ? 14.773 -67.875 -22.078 1 81.31 476 GLY B N 1
ATOM 12151 C CA . GLY B 1 476 ? 14.477 -69.125 -22.719 1 81.31 476 GLY B CA 1
ATOM 12152 C C . GLY B 1 476 ? 15.375 -69.438 -23.891 1 81.31 476 GLY B C 1
ATOM 12153 O O . GLY B 1 476 ? 16 -70.5 -23.953 1 81.31 476 GLY B O 1
ATOM 12154 N N . GLN B 1 477 ? 15.586 -68.5 -24.75 1 86.56 477 GLN B N 1
ATOM 12155 C CA . GLN B 1 477 ? 16.406 -68.688 -25.938 1 86.56 477 GLN B CA 1
ATOM 12156 C C . GLN B 1 477 ? 17.828 -68.188 -25.719 1 86.56 477 GLN B C 1
ATOM 12158 O O . GLN B 1 477 ? 18.688 -68.312 -26.594 1 86.56 477 GLN B O 1
ATOM 12163 N N . GLN B 1 478 ? 18.141 -67.562 -24.5 1 89 478 GLN B N 1
ATOM 12164 C CA . GLN B 1 478 ? 19.422 -67 -24.156 1 89 478 GLN B CA 1
ATOM 12165 C C . GLN B 1 478 ? 19.844 -65.938 -25.141 1 89 478 GLN B C 1
ATOM 12167 O O . GLN B 1 478 ? 20.953 -65.938 -25.688 1 89 478 GLN B O 1
ATOM 12172 N N . ARG B 1 479 ? 18.875 -65.062 -25.422 1 90.56 479 ARG B N 1
ATOM 12173 C CA . ARG B 1 479 ? 19.109 -63.969 -26.359 1 90.56 479 ARG B CA 1
ATOM 12174 C C . ARG B 1 479 ? 18.828 -62.594 -25.703 1 90.56 479 ARG B C 1
ATOM 12176 O O . ARG B 1 479 ? 18.031 -62.531 -24.766 1 90.56 479 ARG B O 1
ATOM 12183 N N . VAL B 1 480 ? 19.625 -61.719 -26.094 1 91.44 480 VAL B N 1
ATOM 12184 C CA . VAL B 1 480 ? 19.359 -60.312 -25.734 1 91.44 480 VAL B CA 1
ATOM 12185 C C . VAL B 1 480 ? 18.875 -59.562 -26.953 1 91.44 480 VAL B C 1
ATOM 12187 O O . VAL B 1 480 ? 19.516 -59.562 -28.016 1 91.44 480 VAL B O 1
ATOM 12190 N N . ILE B 1 481 ? 17.672 -58.969 -26.844 1 90.38 481 ILE B N 1
ATOM 12191 C CA . ILE B 1 481 ? 17.062 -58.25 -27.953 1 90.38 481 ILE B CA 1
ATOM 12192 C C . ILE B 1 481 ? 16.984 -56.75 -27.625 1 90.38 481 ILE B C 1
ATOM 12194 O O . ILE B 1 481 ? 16.609 -56.375 -26.516 1 90.38 481 ILE B O 1
ATOM 12198 N N . GLU B 1 482 ? 17.484 -56 -28.5 1 89.81 482 GLU B N 1
ATOM 12199 C CA . GLU B 1 482 ? 17.375 -54.562 -28.391 1 89.81 482 GLU B CA 1
ATOM 12200 C C . GLU B 1 482 ? 16.562 -53.969 -29.531 1 89.81 482 GLU B C 1
ATOM 12202 O O . GLU B 1 482 ? 16.891 -54.188 -30.703 1 89.81 482 GLU B O 1
ATOM 12207 N N . VAL B 1 483 ? 15.453 -53.344 -29.172 1 88.81 483 VAL B N 1
ATOM 12208 C CA . VAL B 1 483 ? 14.617 -52.688 -30.172 1 88.81 483 VAL B CA 1
ATOM 12209 C C . VAL B 1 483 ? 14.859 -51.188 -30.141 1 88.81 483 VAL B C 1
ATOM 12211 O O . VAL B 1 483 ? 14.734 -50.562 -29.094 1 88.81 483 VAL B O 1
ATOM 12214 N N . ALA B 1 484 ? 15.297 -50.625 -31.266 1 89.12 484 ALA B N 1
ATOM 12215 C CA . ALA B 1 484 ? 15.656 -49.219 -31.375 1 89.12 484 ALA B CA 1
ATOM 12216 C C . ALA B 1 484 ? 14.57 -48.438 -32.125 1 89.12 484 ALA B C 1
ATOM 12218 O O . ALA B 1 484 ? 14.219 -48.781 -33.25 1 89.12 484 ALA B O 1
ATOM 12219 N N . TYR B 1 485 ? 13.961 -47.469 -31.422 1 90.19 485 TYR B N 1
ATOM 12220 C CA . TYR B 1 485 ? 13.008 -46.531 -32 1 90.19 485 TYR B CA 1
ATOM 12221 C C . TYR B 1 485 ? 13.703 -45.25 -32.469 1 90.19 485 TYR B C 1
ATOM 12223 O O . TYR B 1 485 ? 14.664 -44.812 -31.828 1 90.19 485 TYR B O 1
ATOM 12231 N N . PRO B 1 486 ? 13.195 -44.656 -33.562 1 89.94 486 PRO B N 1
ATOM 12232 C CA . PRO B 1 486 ? 13.789 -43.375 -33.969 1 89.94 486 PRO B CA 1
ATOM 12233 C C . PRO B 1 486 ? 13.711 -42.344 -32.844 1 89.94 486 PRO B C 1
ATOM 12235 O O . PRO B 1 486 ? 12.68 -42.219 -32.188 1 89.94 486 PRO B O 1
ATOM 12238 N N . TYR B 1 487 ? 14.742 -41.656 -32.656 1 91.81 487 TYR B N 1
ATOM 12239 C CA . TYR B 1 487 ? 14.867 -40.656 -31.594 1 91.81 487 TYR B CA 1
ATOM 12240 C C . TYR B 1 487 ? 13.836 -39.562 -31.766 1 91.81 487 TYR B C 1
ATOM 12242 O O . TYR B 1 487 ? 13.352 -39 -30.781 1 91.81 487 TYR B O 1
ATOM 12250 N N . ILE B 1 488 ? 13.461 -39.188 -32.969 1 89.81 488 ILE B N 1
ATOM 12251 C CA . ILE B 1 488 ? 12.508 -38.125 -33.25 1 89.81 488 ILE B CA 1
ATOM 12252 C C . ILE B 1 488 ? 11.156 -38.469 -32.625 1 89.81 488 ILE B C 1
ATOM 12254 O O . ILE B 1 488 ? 10.422 -37.594 -32.156 1 89.81 488 ILE B O 1
ATOM 12258 N N . TYR B 1 489 ? 10.836 -39.781 -32.562 1 89.75 489 TYR B N 1
ATOM 12259 C CA . TYR B 1 489 ? 9.594 -40.25 -31.938 1 89.75 489 TYR B CA 1
ATOM 12260 C C . TYR B 1 489 ? 9.57 -39.906 -30.453 1 89.75 489 TYR B C 1
ATOM 12262 O O . TYR B 1 489 ? 8.555 -39.469 -29.922 1 89.75 489 TYR B O 1
ATOM 12270 N N . TYR B 1 490 ? 10.688 -40.125 -29.797 1 91.62 490 TYR B N 1
ATOM 12271 C CA . TYR B 1 490 ? 10.844 -39.781 -28.391 1 91.62 490 TYR B CA 1
ATOM 12272 C C . TYR B 1 490 ? 10.641 -38.281 -28.172 1 91.62 490 TYR B C 1
ATOM 12274 O O . TYR B 1 490 ? 9.891 -37.875 -27.281 1 91.62 490 TYR B O 1
ATOM 12282 N N . ARG B 1 491 ? 11.258 -37.469 -29 1 92.94 491 ARG B N 1
ATOM 12283 C CA . ARG B 1 491 ? 11.18 -36.031 -28.859 1 92.94 491 ARG B CA 1
ATOM 12284 C C . ARG B 1 491 ? 9.758 -35.531 -29.078 1 92.94 491 ARG B C 1
ATOM 12286 O O . ARG B 1 491 ? 9.297 -34.625 -28.406 1 92.94 491 ARG B O 1
ATOM 12293 N N . GLN B 1 492 ? 9.047 -36.125 -30.016 1 92.12 492 GLN B N 1
ATOM 12294 C CA . GLN B 1 492 ? 7.684 -35.75 -30.328 1 92.12 492 GLN B CA 1
ATOM 12295 C C . GLN B 1 492 ? 6.73 -36.094 -29.188 1 92.12 492 GLN B C 1
ATOM 12297 O O . GLN B 1 492 ? 5.852 -35.281 -28.844 1 92.12 492 GLN B O 1
ATOM 12302 N N . GLN B 1 493 ? 6.922 -37.219 -28.625 1 90.44 493 GLN B N 1
ATOM 12303 C CA . GLN B 1 493 ? 6.043 -37.656 -27.531 1 90.44 493 GLN B CA 1
ATOM 12304 C C . GLN B 1 493 ? 6.246 -36.781 -26.297 1 90.44 493 GLN B C 1
ATOM 12306 O O . GLN B 1 493 ? 5.273 -36.406 -25.656 1 90.44 493 GLN B O 1
ATOM 12311 N N . ILE B 1 494 ? 7.457 -36.5 -25.984 1 92.75 494 ILE B N 1
ATOM 12312 C CA . ILE B 1 494 ? 7.742 -35.688 -24.828 1 92.75 494 ILE B CA 1
ATOM 12313 C C . ILE B 1 494 ? 7.258 -34.25 -25.078 1 92.75 494 ILE B C 1
ATOM 12315 O O . ILE B 1 494 ? 6.75 -33.594 -24.172 1 92.75 494 ILE B O 1
ATOM 12319 N N . ALA B 1 495 ? 7.461 -33.781 -26.328 1 94.81 495 ALA B N 1
ATOM 12320 C CA . ALA B 1 495 ? 7.004 -32.438 -26.672 1 94.81 495 ALA B CA 1
ATOM 12321 C C . ALA B 1 495 ? 5.488 -32.312 -26.531 1 94.81 495 ALA B C 1
ATOM 12323 O O . ALA B 1 495 ? 4.977 -31.266 -26.109 1 94.81 495 ALA B O 1
ATOM 12324 N N . ALA B 1 496 ? 4.738 -33.344 -26.891 1 91.56 496 ALA B N 1
ATOM 12325 C CA . ALA B 1 496 ? 3.279 -33.344 -26.797 1 91.56 496 ALA B CA 1
ATOM 12326 C C . ALA B 1 496 ? 2.83 -33.188 -25.344 1 91.56 496 ALA B C 1
ATOM 12328 O O . ALA B 1 496 ? 1.819 -32.562 -25.047 1 91.56 496 ALA B O 1
ATOM 12329 N N . ALA B 1 497 ? 3.588 -33.781 -24.469 1 90 497 ALA B N 1
ATOM 12330 C CA . ALA B 1 497 ? 3.275 -33.688 -23.031 1 90 497 ALA B CA 1
ATOM 12331 C C . ALA B 1 497 ? 3.693 -32.344 -22.453 1 90 497 ALA B C 1
ATOM 12333 O O . ALA B 1 497 ? 3.109 -31.891 -21.484 1 90 497 ALA B O 1
ATOM 12334 N N . THR B 1 498 ? 4.719 -31.688 -23.031 1 94.62 498 THR B N 1
ATOM 12335 C CA . THR B 1 498 ? 5.309 -30.484 -22.469 1 94.62 498 THR B CA 1
ATOM 12336 C C . THR B 1 498 ? 4.582 -29.234 -22.969 1 94.62 498 THR B C 1
ATOM 12338 O O . THR B 1 498 ? 4.523 -28.234 -22.266 1 94.62 498 THR B O 1
ATOM 12341 N N . TRP B 1 499 ? 3.918 -29.281 -24.109 1 94.75 499 TRP B N 1
ATOM 12342 C CA . TRP B 1 499 ? 3.314 -28.094 -24.719 1 94.75 499 TRP B CA 1
ATOM 12343 C C . TRP B 1 499 ? 2.211 -27.531 -23.828 1 94.75 499 TRP B C 1
ATOM 12345 O O . TRP B 1 499 ? 2.123 -26.312 -23.641 1 94.75 499 TRP B O 1
ATOM 12355 N N . PRO B 1 500 ? 1.339 -28.391 -23.25 1 94 500 PRO B N 1
ATOM 12356 C CA . PRO B 1 500 ? 0.316 -27.812 -22.375 1 94 500 PRO B CA 1
ATOM 12357 C C . PRO B 1 500 ? 0.912 -27.047 -21.203 1 94 500 PRO B C 1
ATOM 12359 O O . PRO B 1 500 ? 0.382 -26 -20.812 1 94 500 PRO B O 1
ATOM 12362 N N . LEU B 1 501 ? 1.98 -27.594 -20.656 1 94.75 501 LEU B N 1
ATOM 12363 C CA . LEU B 1 501 ? 2.641 -26.906 -19.547 1 94.75 501 LEU B CA 1
ATOM 12364 C C . LEU B 1 501 ? 3.188 -25.547 -20 1 94.75 501 LEU B C 1
ATOM 12366 O O . LEU B 1 501 ? 3.043 -24.562 -19.281 1 94.75 501 LEU B O 1
ATOM 12370 N N . VAL B 1 502 ? 3.791 -25.453 -21.234 1 96.38 502 VAL B N 1
ATOM 12371 C CA . VAL B 1 502 ? 4.348 -24.219 -21.766 1 96.38 502 VAL B CA 1
ATOM 12372 C C . VAL B 1 502 ? 3.234 -23.203 -21.984 1 96.38 502 VAL B C 1
ATOM 12374 O O . VAL B 1 502 ? 3.389 -22.031 -21.641 1 96.38 502 VAL B O 1
ATOM 12377 N N . ILE B 1 503 ? 2.094 -23.703 -22.422 1 95.06 503 ILE B N 1
ATOM 12378 C CA . ILE B 1 503 ? 0.964 -22.812 -22.672 1 95.06 503 ILE B CA 1
ATOM 12379 C C . ILE B 1 503 ? 0.445 -22.25 -21.359 1 95.06 503 ILE B C 1
ATOM 12381 O O . ILE B 1 503 ? 0.153 -21.062 -21.25 1 95.06 503 ILE B O 1
ATOM 12385 N N . VAL B 1 504 ? 0.374 -23.094 -20.312 1 94.75 504 VAL B N 1
ATOM 12386 C CA . VAL B 1 504 ? -0.108 -22.641 -19.016 1 94.75 504 VAL B CA 1
ATOM 12387 C C . VAL B 1 504 ? 0.88 -21.641 -18.406 1 94.75 504 VAL B C 1
ATOM 12389 O O . VAL B 1 504 ? 0.475 -20.656 -17.797 1 94.75 504 VAL B O 1
ATOM 12392 N N . ILE B 1 505 ? 2.186 -21.875 -18.609 1 96 505 ILE B N 1
ATOM 12393 C CA . ILE B 1 505 ? 3.219 -20.984 -18.094 1 96 505 ILE B CA 1
ATOM 12394 C C . ILE B 1 505 ? 3.111 -19.609 -18.766 1 96 505 ILE B C 1
ATOM 12396 O O . ILE B 1 505 ? 3.059 -18.594 -18.078 1 96 505 ILE B O 1
ATOM 12400 N N . LEU B 1 506 ? 2.988 -19.594 -20.109 1 95.81 506 LEU B N 1
ATOM 12401 C CA . LEU B 1 506 ? 2.949 -18.344 -20.859 1 95.81 506 LEU B CA 1
ATOM 12402 C C . LEU B 1 506 ? 1.659 -17.594 -20.578 1 95.81 506 LEU B C 1
ATOM 12404 O O . LEU B 1 506 ? 1.672 -16.359 -20.453 1 95.81 506 LEU B O 1
ATOM 12408 N N . SER B 1 507 ? 0.543 -18.328 -20.406 1 94 507 SER B N 1
ATOM 12409 C CA . SER B 1 507 ? -0.728 -17.688 -20.078 1 94 507 SER B CA 1
ATOM 12410 C C . SER B 1 507 ? -0.701 -17.078 -18.688 1 94 507 SER B C 1
ATOM 12412 O O . SER B 1 507 ? -1.206 -15.969 -18.484 1 94 507 SER B O 1
ATOM 12414 N N . SER B 1 508 ? -0.118 -17.828 -17.75 1 93.44 508 SER B N 1
ATOM 12415 C CA . SER B 1 508 ? -0.011 -17.328 -16.391 1 93.44 508 SER B CA 1
ATOM 12416 C C . SER B 1 508 ? 0.893 -16.094 -16.328 1 93.44 508 SER B C 1
ATOM 12418 O O . SER B 1 508 ? 0.602 -15.141 -15.602 1 93.44 508 SER B O 1
ATOM 12420 N N . TYR B 1 509 ? 2.01 -16.125 -17.062 1 93.88 509 TYR B N 1
ATOM 12421 C CA . TYR B 1 509 ? 2.939 -15 -17.109 1 93.88 509 TYR B CA 1
ATOM 12422 C C . TYR B 1 509 ? 2.258 -13.75 -17.656 1 93.88 509 TYR B C 1
ATOM 12424 O O . TYR B 1 509 ? 2.365 -12.672 -17.062 1 93.88 509 TYR B O 1
ATOM 12432 N N . LEU B 1 510 ? 1.479 -13.93 -18.734 1 92.44 510 LEU B N 1
ATOM 12433 C CA . LEU B 1 510 ? 0.783 -12.805 -19.359 1 92.44 510 LEU B CA 1
ATOM 12434 C C . LEU B 1 510 ? -0.309 -12.273 -18.438 1 92.44 510 LEU B C 1
ATOM 12436 O O . LEU B 1 510 ? -0.512 -11.062 -18.344 1 92.44 510 LEU B O 1
ATOM 12440 N N . PHE B 1 511 ? -0.969 -13.156 -17.75 1 91.25 511 PHE B N 1
ATOM 12441 C CA . PHE B 1 511 ? -2.033 -12.758 -16.828 1 91.25 511 PHE B CA 1
ATOM 12442 C C . PHE B 1 511 ? -1.473 -11.961 -15.664 1 91.25 511 PHE B C 1
ATOM 12444 O O . PHE B 1 511 ? -2.062 -10.953 -15.25 1 91.25 511 PHE B O 1
ATOM 12451 N N . ILE B 1 512 ? -0.329 -12.398 -15.125 1 90.88 512 ILE B N 1
ATOM 12452 C CA . ILE B 1 512 ? 0.256 -11.711 -13.977 1 90.88 512 ILE B CA 1
ATOM 12453 C C . ILE B 1 512 ? 0.769 -10.336 -14.398 1 90.88 512 ILE B C 1
ATOM 12455 O O . ILE B 1 512 ? 0.546 -9.344 -13.703 1 90.88 512 ILE B O 1
ATOM 12459 N N . LEU B 1 513 ? 1.392 -10.273 -15.656 1 88.81 513 LEU B N 1
ATOM 12460 C CA . LEU B 1 513 ? 1.956 -9.008 -16.109 1 88.81 513 LEU B CA 1
ATOM 12461 C C . LEU B 1 513 ? 0.854 -8 -16.422 1 88.81 513 LEU B C 1
ATOM 12463 O O . LEU B 1 513 ? 0.936 -6.844 -16 1 88.81 513 LEU B O 1
ATOM 12467 N N . ILE B 1 514 ? -0.309 -8.406 -17.016 1 87.06 514 ILE B N 1
ATOM 12468 C CA . ILE B 1 514 ? -1.351 -7.492 -17.453 1 87.06 514 ILE B CA 1
ATOM 12469 C C . ILE B 1 514 ? -2.453 -7.402 -16.406 1 87.06 514 ILE B C 1
ATOM 12471 O O . ILE B 1 514 ? -2.885 -6.309 -16.047 1 87.06 514 ILE B O 1
ATOM 12475 N N . GLY B 1 515 ? -2.926 -8.633 -15.945 1 84.62 515 GLY B N 1
ATOM 12476 C CA . GLY B 1 515 ? -4.031 -8.688 -15 1 84.62 515 GLY B CA 1
ATOM 12477 C C . GLY B 1 515 ? -3.729 -7.988 -13.688 1 84.62 515 GLY B C 1
ATOM 12478 O O . GLY B 1 515 ? -4.547 -7.211 -13.188 1 84.62 515 GLY B O 1
ATOM 12479 N N . PHE B 1 516 ? -2.551 -8.164 -13.117 1 86 516 PHE B N 1
ATOM 12480 C CA . PHE B 1 516 ? -2.199 -7.559 -11.836 1 86 516 PHE B CA 1
ATOM 12481 C C . PHE B 1 516 ? -2.066 -6.047 -11.969 1 86 516 PHE B C 1
ATOM 12483 O O . PHE B 1 516 ? -2.455 -5.301 -11.07 1 86 516 PHE B O 1
ATOM 12490 N N . SER B 1 517 ? -1.537 -5.617 -13.141 1 82.81 517 SER B N 1
ATOM 12491 C CA . SER B 1 517 ? -1.411 -4.184 -13.375 1 82.81 517 SER B CA 1
ATOM 12492 C C . SER B 1 517 ? -2.777 -3.506 -13.398 1 82.81 517 SER B C 1
ATOM 12494 O O . SER B 1 517 ? -2.947 -2.422 -12.836 1 82.81 517 SER B O 1
ATOM 12496 N N . VAL B 1 518 ? -3.789 -4.156 -13.938 1 82 518 VAL B N 1
ATOM 12497 C CA . VAL B 1 518 ? -5.121 -3.578 -14.07 1 82 518 VAL B CA 1
ATOM 12498 C C . VAL B 1 518 ? -5.852 -3.648 -12.727 1 82 518 VAL B C 1
ATOM 12500 O O . VAL B 1 518 ? -6.473 -2.672 -12.305 1 82 518 VAL B O 1
ATOM 12503 N N . PHE B 1 519 ? -5.738 -4.758 -12.094 1 80.44 519 PHE B N 1
ATOM 12504 C CA . PHE B 1 519 ? -6.469 -4.988 -10.859 1 80.44 519 PHE B CA 1
ATOM 12505 C C . PHE B 1 519 ? -5.926 -4.105 -9.734 1 80.44 519 PHE B C 1
ATOM 12507 O O . PHE B 1 519 ? -6.695 -3.49 -9 1 80.44 519 PHE B O 1
ATOM 12514 N N . PHE B 1 520 ? -4.621 -4.008 -9.578 1 83.62 520 PHE B N 1
ATOM 12515 C CA . PHE B 1 520 ? -4.039 -3.312 -8.43 1 83.62 520 PHE B CA 1
ATOM 12516 C C . PHE B 1 520 ? -3.98 -1.811 -8.688 1 83.62 520 PHE B C 1
ATOM 12518 O O . PHE B 1 520 ? -3.852 -1.021 -7.746 1 83.62 520 PHE B O 1
ATOM 12525 N N . ARG B 1 521 ? -4.027 -1.4 -9.953 1 79.5 521 ARG B N 1
ATOM 12526 C CA . ARG B 1 521 ? -4.129 0.03 -10.227 1 79.5 521 ARG B CA 1
ATOM 12527 C C . ARG B 1 521 ? -5.402 0.612 -9.617 1 79.5 521 ARG B C 1
ATOM 12529 O O . ARG B 1 521 ? -5.379 1.697 -9.031 1 79.5 521 ARG B O 1
ATOM 12536 N N . GLY B 1 522 ? -6.484 -0.142 -9.75 1 76.06 522 GLY B N 1
ATOM 12537 C CA . GLY B 1 522 ? -7.762 0.326 -9.227 1 76.06 522 GLY B CA 1
ATOM 12538 C C . GLY B 1 522 ? -7.906 0.116 -7.734 1 76.06 522 GLY B C 1
ATOM 12539 O O . GLY B 1 522 ? -8.43 0.979 -7.027 1 76.06 522 GLY B O 1
ATOM 12540 N N . ALA B 1 523 ? -7.277 -0.88 -7.266 1 75.62 523 ALA B N 1
ATOM 12541 C CA . ALA B 1 523 ? -7.523 -1.291 -5.883 1 75.62 523 ALA B CA 1
ATOM 12542 C C . ALA B 1 523 ? -6.539 -0.621 -4.93 1 75.62 523 ALA B C 1
ATOM 12544 O O . ALA B 1 523 ? -6.871 -0.355 -3.771 1 75.62 523 ALA B O 1
ATOM 12545 N N . LEU B 1 524 ? -5.289 -0.335 -5.422 1 80.56 524 LEU B N 1
ATOM 12546 C CA . LEU B 1 524 ? -4.258 0.124 -4.5 1 80.56 524 LEU B CA 1
ATOM 12547 C C . LEU B 1 524 ? -3.654 1.442 -4.973 1 80.56 524 LEU B C 1
ATOM 12549 O O . LEU B 1 524 ? -3.58 2.406 -4.203 1 80.56 524 LEU B O 1
ATOM 12553 N N . MET B 1 525 ? -3.326 1.598 -6.219 1 81.38 525 MET B N 1
ATOM 12554 C CA . MET B 1 525 ? -2.543 2.723 -6.723 1 81.38 525 MET B CA 1
ATOM 12555 C C . MET B 1 525 ? -3.391 3.99 -6.785 1 81.38 525 MET B C 1
ATOM 12557 O O . MET B 1 525 ? -2.912 5.078 -6.461 1 81.38 525 MET B O 1
ATOM 12561 N N . ARG B 1 526 ? -4.594 3.893 -7.164 1 84.06 526 ARG B N 1
ATOM 12562 C CA . ARG B 1 526 ? -5.434 5.082 -7.293 1 84.06 526 ARG B CA 1
ATOM 12563 C C . ARG B 1 526 ? -5.684 5.727 -5.934 1 84.06 526 ARG B C 1
ATOM 12565 O O . ARG B 1 526 ? -5.492 6.934 -5.77 1 84.06 526 ARG B O 1
ATOM 12572 N N . PRO B 1 527 ? -6.102 4.918 -4.957 1 82.88 527 PRO B N 1
ATOM 12573 C CA . PRO B 1 527 ? -6.289 5.527 -3.641 1 82.88 527 PRO B CA 1
ATOM 12574 C C . PRO B 1 527 ? -5.008 6.145 -3.084 1 82.88 527 PRO B C 1
ATOM 12576 O O . PRO B 1 527 ? -5.051 7.207 -2.457 1 82.88 527 PRO B O 1
ATOM 12579 N N . ILE B 1 528 ? -3.912 5.543 -3.287 1 82.38 528 ILE B N 1
ATOM 12580 C CA . ILE B 1 528 ? -2.631 6.051 -2.809 1 82.38 528 ILE B CA 1
ATOM 12581 C C . ILE B 1 528 ? -2.301 7.363 -3.516 1 82.38 528 ILE B C 1
ATOM 12583 O O . ILE B 1 528 ? -1.849 8.32 -2.881 1 82.38 528 ILE B O 1
ATOM 12587 N N . ASN B 1 529 ? -2.611 7.414 -4.789 1 82.38 529 ASN B N 1
ATOM 12588 C CA . ASN B 1 529 ? -2.334 8.617 -5.559 1 82.38 529 ASN B CA 1
ATOM 12589 C C . ASN B 1 529 ? -3.246 9.773 -5.145 1 82.38 529 ASN B C 1
ATOM 12591 O O . ASN B 1 529 ? -2.84 10.938 -5.176 1 82.38 529 ASN B O 1
ATOM 12595 N N . TRP B 1 530 ? -4.473 9.43 -4.762 1 84.94 530 TRP B N 1
ATOM 12596 C CA . TRP B 1 530 ? -5.371 10.453 -4.246 1 84.94 530 TRP B CA 1
ATOM 12597 C C . TRP B 1 530 ? -4.809 11.086 -2.977 1 84.94 530 TRP B C 1
ATOM 12599 O O . TRP B 1 530 ? -4.926 12.297 -2.771 1 84.94 530 TRP B O 1
ATOM 12609 N N . LEU B 1 531 ? -4.277 10.32 -2.17 1 84.12 531 LEU B N 1
ATOM 12610 C CA . LEU B 1 531 ? -3.68 10.805 -0.933 1 84.12 531 LEU B CA 1
ATOM 12611 C C . LEU B 1 531 ? -2.479 11.695 -1.225 1 84.12 531 LEU B C 1
ATOM 12613 O O . LEU B 1 531 ? -2.301 12.734 -0.585 1 84.12 531 LEU B O 1
ATOM 12617 N N . VAL B 1 532 ? -1.665 11.234 -2.219 1 80.62 532 VAL B N 1
ATOM 12618 C CA . VAL B 1 532 ? -0.496 12.008 -2.621 1 80.62 532 VAL B CA 1
ATOM 12619 C C . VAL B 1 532 ? -0.937 13.367 -3.164 1 80.62 532 VAL B C 1
ATOM 12621 O O . VAL B 1 532 ? -0.328 14.391 -2.855 1 80.62 532 VAL B O 1
ATOM 12624 N N . ASP B 1 533 ? -1.971 13.328 -3.9 1 83.81 533 ASP B N 1
ATOM 12625 C CA . ASP B 1 533 ? -2.502 14.562 -4.469 1 83.81 533 ASP B CA 1
ATOM 12626 C C . ASP B 1 533 ? -3.055 15.477 -3.375 1 83.81 533 ASP B C 1
ATOM 12628 O O . ASP B 1 533 ? -2.91 16.703 -3.447 1 83.81 533 ASP B O 1
ATOM 12632 N N . GLY B 1 534 ? -3.709 14.883 -2.432 1 83.19 534 GLY B N 1
ATOM 12633 C CA . GLY B 1 534 ? -4.203 15.648 -1.297 1 83.19 534 GLY B CA 1
ATOM 12634 C C . GLY B 1 534 ? -3.096 16.312 -0.501 1 83.19 534 GLY B C 1
ATOM 12635 O O . GLY B 1 534 ? -3.213 17.484 -0.125 1 83.19 534 GLY B O 1
ATOM 12636 N N . LEU B 1 535 ? -2.055 15.641 -0.287 1 80.06 535 LEU B N 1
ATOM 12637 C CA . LEU B 1 535 ? -0.91 16.172 0.449 1 80.06 535 LEU B CA 1
ATOM 12638 C C . LEU B 1 535 ? -0.26 17.312 -0.308 1 80.06 535 LEU B C 1
ATOM 12640 O O . LEU B 1 535 ? 0.161 18.312 0.299 1 80.06 535 LEU B O 1
ATOM 12644 N N . LYS B 1 536 ? -0.186 17.156 -1.64 1 80.88 536 LYS B N 1
ATOM 12645 C CA . LYS B 1 536 ? 0.365 18.219 -2.465 1 80.88 536 LYS B CA 1
ATOM 12646 C C . LYS B 1 536 ? -0.49 19.484 -2.371 1 80.88 536 LYS B C 1
ATOM 12648 O O . LYS B 1 536 ? 0.039 20.594 -2.348 1 80.88 536 LYS B O 1
ATOM 12653 N N . GLU B 1 537 ? -1.729 19.25 -2.285 1 85.44 537 GLU B N 1
ATOM 12654 C CA . GLU B 1 537 ? -2.648 20.375 -2.195 1 85.44 537 GLU B CA 1
ATOM 12655 C C . GLU B 1 537 ? -2.496 21.109 -0.866 1 85.44 537 GLU B C 1
ATOM 12657 O O . GLU B 1 537 ? -2.527 22.344 -0.822 1 85.44 537 GLU B O 1
ATOM 12662 N N . ILE B 1 538 ? -2.354 20.422 0.162 1 77.88 538 ILE B N 1
ATOM 12663 C CA . ILE B 1 538 ? -2.176 21.031 1.475 1 77.88 538 ILE B CA 1
ATOM 12664 C C . ILE B 1 538 ? -0.835 21.766 1.526 1 77.88 538 ILE B C 1
ATOM 12666 O O . ILE B 1 538 ? -0.724 22.828 2.141 1 77.88 538 ILE B O 1
ATOM 12670 N N . HIS B 1 539 ? 0.139 21.188 0.845 1 73.88 539 HIS B N 1
ATOM 12671 C CA . HIS B 1 539 ? 1.448 21.828 0.752 1 73.88 539 HIS B CA 1
ATOM 12672 C C . HIS B 1 539 ? 1.364 23.156 0.007 1 73.88 539 HIS B C 1
ATOM 12674 O O . HIS B 1 539 ? 2.111 24.078 0.308 1 73.88 539 HIS B O 1
ATOM 12680 N N . ASN B 1 540 ? 0.392 23.188 -0.911 1 77.19 540 ASN B N 1
ATOM 12681 C CA . ASN B 1 540 ? 0.191 24.406 -1.681 1 77.19 540 ASN B CA 1
ATOM 12682 C C . ASN B 1 540 ? -0.815 25.328 -1.007 1 77.19 540 ASN B C 1
ATOM 12684 O O . ASN B 1 540 ? -1.485 26.125 -1.677 1 77.19 540 ASN B O 1
ATOM 12688 N N . ASP B 1 541 ? -1.066 25.047 0.238 1 75.19 541 ASP B N 1
ATOM 12689 C CA . ASP B 1 541 ? -1.835 25.922 1.121 1 75.19 541 ASP B CA 1
ATOM 12690 C C . ASP B 1 541 ? -3.33 25.828 0.819 1 75.19 541 ASP B C 1
ATOM 12692 O O . ASP B 1 541 ? -4.066 26.797 1.008 1 75.19 541 ASP B O 1
ATOM 12696 N N . ASN B 1 542 ? -3.65 24.766 0.208 1 81.19 542 ASN B N 1
ATOM 12697 C CA . ASN B 1 542 ? -5.074 24.484 0.042 1 81.19 542 ASN B CA 1
ATOM 12698 C C . ASN B 1 542 ? -5.586 23.516 1.099 1 81.19 542 ASN B C 1
ATOM 12700 O O . ASN B 1 542 ? -5.652 22.312 0.856 1 81.19 542 ASN B O 1
ATOM 12704 N N . PHE B 1 543 ? -6.078 23.984 2.115 1 79.56 543 PHE B N 1
ATOM 12705 C CA . PHE B 1 543 ? -6.465 23.156 3.256 1 79.56 543 PHE B CA 1
ATOM 12706 C C . PHE B 1 543 ? -7.883 22.625 3.09 1 79.56 543 PHE B C 1
ATOM 12708 O O . PHE B 1 543 ? -8.383 21.891 3.939 1 79.56 543 PHE B O 1
ATOM 12715 N N . ASP B 1 544 ? -8.555 22.953 1.896 1 83.94 544 ASP B N 1
ATOM 12716 C CA . ASP B 1 544 ? -9.898 22.469 1.63 1 83.94 544 ASP B CA 1
ATOM 12717 C C . ASP B 1 544 ? -9.867 21.141 0.881 1 83.94 544 ASP B C 1
ATOM 12719 O O . ASP B 1 544 ? -10.906 20.516 0.644 1 83.94 544 ASP B O 1
ATOM 12723 N N . ALA B 1 545 ? -8.656 20.781 0.639 1 85.5 545 ALA B N 1
ATOM 12724 C CA . ALA B 1 545 ? -8.516 19.531 -0.112 1 85.5 545 ALA B CA 1
ATOM 12725 C C . ALA B 1 545 ? -8.977 18.344 0.721 1 85.5 545 ALA B C 1
ATOM 12727 O O . ALA B 1 545 ? -8.695 18.266 1.921 1 85.5 545 ALA B O 1
ATOM 12728 N N . ARG B 1 546 ? -9.875 17.516 0.134 1 88.25 546 ARG B N 1
ATOM 12729 C CA . ARG B 1 546 ? -10.344 16.281 0.77 1 88.25 546 ARG B CA 1
ATOM 12730 C C . ARG B 1 546 ? -10.078 15.07 -0.12 1 88.25 546 ARG B C 1
ATOM 12732 O O . ARG B 1 546 ? -10.086 15.18 -1.348 1 88.25 546 ARG B O 1
ATOM 12739 N N . VAL B 1 547 ? -9.734 13.938 0.489 1 87.19 547 VAL B N 1
ATOM 12740 C CA . VAL B 1 547 ? -9.469 12.703 -0.241 1 87.19 547 VAL B CA 1
ATOM 12741 C C . VAL B 1 547 ? -10.641 11.742 -0.076 1 87.19 547 VAL B C 1
ATOM 12743 O O . VAL B 1 547 ? -11.18 11.586 1.024 1 87.19 547 VAL B O 1
ATOM 12746 N N . LYS B 1 548 ? -11.141 11.141 -1.195 1 84.25 548 LYS B N 1
ATOM 12747 C CA . LYS B 1 548 ? -12.25 10.195 -1.188 1 84.25 548 LYS B CA 1
ATOM 12748 C C . LYS B 1 548 ? -11.852 8.898 -0.488 1 84.25 548 LYS B C 1
ATOM 12750 O O . LYS B 1 548 ? -10.766 8.359 -0.727 1 84.25 548 LYS B O 1
ATOM 12755 N N . VAL B 1 549 ? -12.695 8.469 0.482 1 81.88 549 VAL B N 1
ATOM 12756 C CA . VAL B 1 549 ? -12.469 7.211 1.183 1 81.88 549 VAL B CA 1
ATOM 12757 C C . VAL B 1 549 ? -13.227 6.09 0.477 1 81.88 549 VAL B C 1
ATOM 12759 O O . VAL B 1 549 ? -14.461 6.09 0.441 1 81.88 549 VAL B O 1
ATOM 12762 N N . GLN B 1 550 ? -12.578 5.176 -0.175 1 73.88 550 GLN B N 1
ATOM 12763 C CA . GLN B 1 550 ? -13.203 4.121 -0.963 1 73.88 550 GLN B CA 1
ATOM 12764 C C . GLN B 1 550 ? -13.375 2.846 -0.139 1 73.88 550 GLN B C 1
ATOM 12766 O O . GLN B 1 550 ? -14.406 2.176 -0.227 1 73.88 550 GLN B O 1
ATOM 12771 N N . VAL B 1 551 ? -12.328 2.443 0.693 1 77.25 551 VAL B N 1
ATOM 12772 C CA . VAL B 1 551 ? -12.32 1.174 1.411 1 77.25 551 VAL B CA 1
ATOM 12773 C C . VAL B 1 551 ? -11.898 1.401 2.859 1 77.25 551 VAL B C 1
ATOM 12775 O O . VAL B 1 551 ? -11.219 2.389 3.168 1 77.25 551 VAL B O 1
ATOM 12778 N N . GLU B 1 552 ? -12.406 0.478 3.713 1 77.5 552 GLU B N 1
ATOM 12779 C CA . GLU B 1 552 ? -12.086 0.612 5.133 1 77.5 552 GLU B CA 1
ATOM 12780 C C . GLU B 1 552 ? -10.859 -0.213 5.504 1 77.5 552 GLU B C 1
ATOM 12782 O O . GLU B 1 552 ? -10.93 -1.093 6.363 1 77.5 552 GLU B O 1
ATOM 12787 N N . ASP B 1 553 ? -9.703 0.045 4.809 1 79.31 553 ASP B N 1
ATOM 12788 C CA . ASP B 1 553 ? -8.43 -0.585 5.141 1 79.31 553 ASP B CA 1
ATOM 12789 C C . ASP B 1 553 ? -7.414 0.448 5.633 1 79.31 553 ASP B C 1
ATOM 12791 O O . ASP B 1 553 ? -7.793 1.535 6.07 1 79.31 553 ASP B O 1
ATOM 12795 N N . GLU B 1 554 ? -6.148 0.055 5.656 1 77.69 554 GLU B N 1
ATOM 12796 C CA . GLU B 1 554 ? -5.121 0.969 6.145 1 77.69 554 GLU B CA 1
ATOM 12797 C C . GLU B 1 554 ? -5.059 2.234 5.289 1 77.69 554 GLU B C 1
ATOM 12799 O O . GLU B 1 554 ? -4.832 3.328 5.812 1 77.69 554 GLU B O 1
ATOM 12804 N N . ILE B 1 555 ? -5.293 2.102 4.02 1 80.94 555 ILE B N 1
ATOM 12805 C CA . ILE B 1 555 ? -5.266 3.252 3.123 1 80.94 555 ILE B CA 1
ATOM 12806 C C . ILE B 1 555 ? -6.48 4.137 3.383 1 80.94 555 ILE B C 1
ATOM 12808 O O . ILE B 1 555 ? -6.375 5.367 3.375 1 80.94 555 ILE B O 1
ATOM 12812 N N . GLY B 1 556 ? -7.613 3.396 3.576 1 81.06 556 GLY B N 1
ATOM 12813 C CA . GLY B 1 556 ? -8.805 4.148 3.936 1 81.06 556 GLY B CA 1
ATOM 12814 C C . GLY B 1 556 ? -8.664 4.898 5.246 1 81.06 556 GLY B C 1
ATOM 12815 O O . GLY B 1 556 ? -9.102 6.047 5.359 1 81.06 556 GLY B O 1
ATOM 12816 N N . PHE B 1 557 ? -8.047 4.355 6.211 1 80.38 557 PHE B N 1
ATOM 12817 C CA . PHE B 1 557 ? -7.793 5.004 7.492 1 80.38 557 PHE B CA 1
ATOM 12818 C C . PHE B 1 557 ? -6.879 6.207 7.316 1 80.38 557 PHE B C 1
ATOM 12820 O O . PHE B 1 557 ? -7.086 7.25 7.945 1 80.38 557 PHE B O 1
ATOM 12827 N N . MET B 1 558 ? -5.914 6.082 6.496 1 82.44 558 MET B N 1
ATOM 12828 C CA . MET B 1 558 ? -5.004 7.191 6.215 1 82.44 558 MET B CA 1
ATOM 12829 C C . MET B 1 558 ? -5.75 8.352 5.566 1 82.44 558 MET B C 1
ATOM 12831 O O . MET B 1 558 ? -5.5 9.516 5.895 1 82.44 558 MET B O 1
ATOM 12835 N N . ALA B 1 559 ? -6.625 7.98 4.68 1 85.75 559 ALA B N 1
ATOM 12836 C CA . ALA B 1 559 ? -7.41 9.008 4 1 85.75 559 ALA B CA 1
ATOM 12837 C C . ALA B 1 559 ? -8.305 9.758 4.988 1 85.75 559 ALA B C 1
ATOM 12839 O O . ALA B 1 559 ? -8.398 10.984 4.938 1 85.75 559 ALA B O 1
ATOM 12840 N N . LYS B 1 560 ? -8.953 9.023 5.895 1 84.44 560 LYS B N 1
ATOM 12841 C CA . LYS B 1 560 ? -9.805 9.633 6.914 1 84.44 560 LYS B CA 1
ATOM 12842 C C . LYS B 1 560 ? -8.992 10.5 7.867 1 84.44 560 LYS B C 1
ATOM 12844 O O . LYS B 1 560 ? -9.422 11.594 8.242 1 84.44 560 LYS B O 1
ATOM 12849 N N . SER B 1 561 ? -7.883 10 8.227 1 78.12 561 SER B N 1
ATOM 12850 C CA . SER B 1 561 ? -7 10.742 9.125 1 78.12 561 SER B CA 1
ATOM 12851 C C . SER B 1 561 ? -6.477 12.008 8.461 1 78.12 561 SER B C 1
ATOM 12853 O O . SER B 1 561 ? -6.352 13.047 9.109 1 78.12 561 SER B O 1
ATOM 12855 N N . PHE B 1 562 ? -6.219 11.969 7.23 1 86.75 562 PHE B N 1
ATOM 12856 C CA . PHE B 1 562 ? -5.801 13.125 6.449 1 86.75 562 PHE B CA 1
ATOM 12857 C C . PHE B 1 562 ? -6.891 14.188 6.438 1 86.75 562 PHE B C 1
ATOM 12859 O O . PHE B 1 562 ? -6.613 15.375 6.645 1 86.75 562 PHE B O 1
ATOM 12866 N N . ASN B 1 563 ? -8.047 13.695 6.16 1 85.25 563 ASN B N 1
ATOM 12867 C CA . ASN B 1 563 ? -9.164 14.641 6.109 1 85.25 563 ASN B CA 1
ATOM 12868 C C . ASN B 1 563 ? -9.398 15.305 7.461 1 85.25 563 ASN B C 1
ATOM 12870 O O . ASN B 1 563 ? -9.703 16.5 7.523 1 85.25 563 ASN B O 1
ATOM 12874 N N . LYS B 1 564 ? -9.281 14.57 8.484 1 82.06 564 LYS B N 1
ATOM 12875 C CA . LYS B 1 564 ? -9.422 15.117 9.836 1 82.06 564 LYS B CA 1
ATOM 12876 C C . LYS B 1 564 ? -8.312 16.125 10.133 1 82.06 564 LYS B C 1
ATOM 12878 O O . LYS B 1 564 ? -8.555 17.156 10.75 1 82.06 564 LYS B O 1
ATOM 12883 N N . MET B 1 565 ? -7.148 15.766 9.789 1 79.31 565 MET B N 1
ATOM 12884 C CA . MET B 1 565 ? -6 16.641 9.984 1 79.31 565 MET B CA 1
ATOM 12885 C C . MET B 1 565 ? -6.164 17.938 9.195 1 79.31 565 MET B C 1
ATOM 12887 O O . MET B 1 565 ? -5.895 19.031 9.711 1 79.31 565 MET B O 1
ATOM 12891 N N . ALA B 1 566 ? -6.527 17.812 7.91 1 82.94 566 ALA B N 1
ATOM 12892 C CA . ALA B 1 566 ? -6.742 18.984 7.074 1 82.94 566 ALA B CA 1
ATOM 12893 C C . ALA B 1 566 ? -7.77 19.922 7.699 1 82.94 566 ALA B C 1
ATOM 12895 O O . ALA B 1 566 ? -7.605 21.141 7.672 1 82.94 566 ALA B O 1
ATOM 12896 N N . ARG B 1 567 ? -8.797 19.422 8.32 1 83.81 567 ARG B N 1
ATOM 12897 C CA . ARG B 1 567 ? -9.828 20.219 9 1 83.81 567 ARG B CA 1
ATOM 12898 C C . ARG B 1 567 ? -9.273 20.891 10.25 1 83.81 567 ARG B C 1
ATOM 12900 O O . ARG B 1 567 ? -9.609 22.031 10.539 1 83.81 567 ARG B O 1
ATOM 12907 N N . SER B 1 568 ? -8.523 20.188 10.914 1 78.5 568 SER B N 1
ATOM 12908 C CA . SER B 1 568 ? -7.961 20.719 12.156 1 78.5 568 SER B CA 1
ATOM 12909 C C . SER B 1 568 ? -6.98 21.844 11.883 1 78.5 568 SER B C 1
ATOM 12911 O O . SER B 1 568 ? -6.953 22.844 12.609 1 78.5 568 SER B O 1
ATOM 12913 N N . ILE B 1 569 ? -6.238 21.703 10.898 1 77 569 ILE B N 1
ATOM 12914 C CA . ILE B 1 569 ? -5.27 22.734 10.523 1 77 569 ILE B CA 1
ATOM 12915 C C . ILE B 1 569 ? -6.004 23.984 10.062 1 77 569 ILE B C 1
ATOM 12917 O O . ILE B 1 569 ? -5.617 25.109 10.414 1 77 569 ILE B O 1
ATOM 12921 N N . LYS B 1 570 ? -7.008 23.734 9.305 1 81.75 570 LYS B N 1
ATOM 12922 C CA . LYS B 1 570 ? -7.801 24.859 8.844 1 81.75 570 LYS B CA 1
ATOM 12923 C C . LYS B 1 570 ? -8.445 25.594 10.016 1 81.75 570 LYS B C 1
ATOM 12925 O O . LYS B 1 570 ? -8.422 26.828 10.07 1 81.75 570 LYS B O 1
ATOM 12930 N N . ALA B 1 571 ? -8.906 24.922 10.953 1 80.69 571 ALA B N 1
ATOM 12931 C CA . ALA B 1 571 ? -9.555 25.516 12.133 1 80.69 571 ALA B CA 1
ATOM 12932 C C . ALA B 1 571 ? -8.539 26.234 13.008 1 80.69 571 ALA B C 1
ATOM 12934 O O . ALA B 1 571 ? -8.836 27.297 13.562 1 80.69 571 ALA B O 1
ATOM 12935 N N . GLY B 1 572 ? -7.438 25.609 13.148 1 76.44 572 GLY B N 1
ATOM 12936 C CA . GLY B 1 572 ? -6.391 26.25 13.93 1 76.44 572 GLY B CA 1
ATOM 12937 C C . GLY B 1 572 ? -5.879 27.531 13.312 1 76.44 572 GLY B C 1
ATOM 12938 O O . GLY B 1 572 ? -5.668 28.531 14.016 1 76.44 572 GLY B O 1
ATOM 12939 N N . ARG B 1 573 ? -5.816 27.578 12.055 1 76.06 573 ARG B N 1
ATOM 12940 C CA . ARG B 1 573 ? -5.387 28.766 11.336 1 76.06 573 ARG B CA 1
ATOM 12941 C C . ARG B 1 573 ? -6.434 29.875 11.43 1 76.06 573 ARG B C 1
ATOM 12943 O O . ARG B 1 573 ? -6.094 31.047 11.594 1 76.06 573 ARG B O 1
ATOM 12950 N N . MET B 1 574 ? -7.59 29.547 11.391 1 79.06 574 MET B N 1
ATOM 12951 C CA . MET B 1 574 ? -8.672 30.531 11.484 1 79.06 574 MET B CA 1
ATOM 12952 C C . MET B 1 574 ? -8.727 31.141 12.883 1 79.06 574 MET B C 1
ATOM 12954 O O . MET B 1 574 ? -8.961 32.344 13.031 1 79.06 574 MET B O 1
ATOM 12958 N N . ARG B 1 575 ? -8.461 30.375 13.852 1 79.62 575 ARG B N 1
ATOM 12959 C CA . ARG B 1 575 ? -8.453 30.875 15.227 1 79.62 575 ARG B CA 1
ATOM 12960 C C . ARG B 1 575 ? -7.297 31.828 15.453 1 79.62 575 ARG B C 1
ATOM 12962 O O . ARG B 1 575 ? -7.461 32.875 16.109 1 79.62 575 ARG B O 1
ATOM 12969 N N . LEU B 1 576 ? -6.25 31.578 14.914 1 76.75 576 LEU B N 1
ATOM 12970 C CA . LEU B 1 576 ? -5.086 32.438 15.078 1 76.75 576 LEU B CA 1
ATOM 12971 C C . LEU B 1 576 ? -5.262 33.75 14.312 1 76.75 576 LEU B C 1
ATOM 12973 O O . LEU B 1 576 ? -4.832 34.812 14.773 1 76.75 576 LEU B O 1
ATOM 12977 N N . GLN B 1 577 ? -5.863 33.625 13.227 1 77.88 577 GLN B N 1
ATOM 12978 C CA . GLN B 1 577 ? -6.129 34.812 12.438 1 77.88 577 GLN B CA 1
ATOM 12979 C C . GLN B 1 577 ? -7.152 35.719 13.125 1 77.88 577 GLN B C 1
ATOM 12981 O O . GLN B 1 577 ? -7.004 36.938 13.133 1 77.88 577 GLN B O 1
ATOM 12986 N N . GLN B 1 578 ? -8.109 35.094 13.688 1 77.88 578 GLN B N 1
ATOM 12987 C CA . GLN B 1 578 ? -9.109 35.844 14.422 1 77.88 578 GLN B CA 1
ATOM 12988 C C . GLN B 1 578 ? -8.5 36.5 15.656 1 77.88 578 GLN B C 1
ATOM 12990 O O . GLN B 1 578 ? -8.828 37.656 15.984 1 77.88 578 GLN B O 1
ATOM 12995 N N . TYR B 1 579 ? -7.594 35.844 16.281 1 78.94 579 TYR B N 1
ATOM 12996 C CA . TYR B 1 579 ? -6.898 36.375 17.453 1 78.94 579 TYR B CA 1
ATOM 12997 C C . TYR B 1 579 ? -6.004 37.531 17.047 1 78.94 579 TYR B C 1
ATOM 12999 O O . TYR B 1 579 ? -5.957 38.562 17.75 1 78.94 579 TYR B O 1
ATOM 13007 N N . ALA B 1 580 ? -5.438 37.406 15.953 1 75.25 580 ALA B N 1
ATOM 13008 C CA . ALA B 1 580 ? -4.594 38.469 15.438 1 75.25 580 ALA B CA 1
ATOM 13009 C C . ALA B 1 580 ? -5.434 39.688 15.055 1 75.25 580 ALA B C 1
ATOM 13011 O O . ALA B 1 580 ? -5.035 40.844 15.297 1 75.25 580 ALA B O 1
ATOM 13012 N N . GLU B 1 581 ? -6.566 39.5 14.523 1 78.12 581 GLU B N 1
ATOM 13013 C CA . GLU B 1 581 ? -7.457 40.594 14.141 1 78.12 581 GLU B CA 1
ATOM 13014 C C . GLU B 1 581 ? -8.008 41.312 15.367 1 78.12 581 GLU B C 1
ATOM 13016 O O . GLU B 1 581 ? -8.141 42.531 15.367 1 78.12 581 GLU B O 1
ATOM 13021 N N . GLN B 1 582 ? -8.312 40.531 16.328 1 77.62 582 GLN B N 1
ATOM 13022 C CA . GLN B 1 582 ? -8.805 41.125 17.578 1 77.62 582 GLN B CA 1
ATOM 13023 C C . GLN B 1 582 ? -7.723 41.938 18.25 1 77.62 582 GLN B C 1
ATOM 13025 O O . GLN B 1 582 ? -8.008 43.031 18.797 1 77.62 582 GLN B O 1
ATOM 13030 N N . LEU B 1 583 ? -6.508 41.562 18.141 1 76.75 583 LEU B N 1
ATOM 13031 C CA . LEU B 1 583 ? -5.398 42.281 18.719 1 76.75 583 LEU B CA 1
ATOM 13032 C C . LEU B 1 583 ? -5.105 43.562 17.922 1 76.75 583 LEU B C 1
ATOM 13034 O O . LEU B 1 583 ? -4.746 44.594 18.5 1 76.75 583 LEU B O 1
ATOM 13038 N N . GLU B 1 584 ? -5.305 43.531 16.719 1 79.19 584 GLU B N 1
ATOM 13039 C CA . GLU B 1 584 ? -5.148 44.719 15.867 1 79.19 584 GLU B CA 1
ATOM 13040 C C . GLU B 1 584 ? -6.207 45.781 16.188 1 79.19 584 GLU B C 1
ATOM 13042 O O . GLU B 1 584 ? -5.918 46.969 16.188 1 79.19 584 GLU B O 1
ATOM 13047 N N . GLU B 1 585 ? -7.34 45.375 16.438 1 78.38 585 GLU B N 1
ATOM 13048 C CA . GLU B 1 585 ? -8.422 46.281 16.797 1 78.38 585 GLU B CA 1
ATOM 13049 C C . GLU B 1 585 ? -8.164 46.938 18.156 1 78.38 585 GLU B C 1
ATOM 13051 O O . GLU B 1 585 ? -8.438 48.125 18.344 1 78.38 585 GLU B O 1
ATOM 13056 N N . LYS B 1 586 ? -7.617 46.219 19.031 1 77.88 586 LYS B N 1
ATOM 13057 C CA . LYS B 1 586 ? -7.312 46.75 20.359 1 77.88 586 LYS B CA 1
ATOM 13058 C C . LYS B 1 586 ? -6.188 47.781 20.297 1 77.88 586 LYS B C 1
ATOM 13060 O O . LYS B 1 586 ? -6.207 48.75 21.016 1 77.88 586 LYS B O 1
ATOM 13065 N N . VAL B 1 587 ? -5.262 47.625 19.469 1 76.75 587 VAL B N 1
ATOM 13066 C CA . VAL B 1 587 ? -4.195 48.594 19.25 1 76.75 587 VAL B CA 1
ATOM 13067 C C . VAL B 1 587 ? -4.773 49.906 18.672 1 76.75 587 VAL B C 1
ATOM 13069 O O . VAL B 1 587 ? -4.391 51 19.078 1 76.75 587 VAL B O 1
ATOM 13072 N N . LYS B 1 588 ? -5.672 49.812 17.797 1 76.75 588 LYS B N 1
ATOM 13073 C CA . LYS B 1 588 ? -6.297 50.969 17.188 1 76.75 588 LYS B CA 1
ATOM 13074 C C . LYS B 1 588 ? -7.102 51.781 18.219 1 76.75 588 LYS B C 1
ATOM 13076 O O . LYS B 1 588 ? -7.047 53 18.234 1 76.75 588 LYS B O 1
ATOM 13081 N N . GLU B 1 589 ? -7.777 51.094 19.047 1 77.06 589 GLU B N 1
ATOM 13082 C CA . GLU B 1 589 ? -8.602 51.719 20.078 1 77.06 589 GLU B CA 1
ATOM 13083 C C . GLU B 1 589 ? -7.738 52.469 21.094 1 77.06 589 GLU B C 1
ATOM 13085 O O . GLU B 1 589 ? -8.039 53.594 21.453 1 77.06 589 GLU B O 1
ATOM 13090 N N . ARG B 1 590 ? -6.652 51.844 21.469 1 75.06 590 ARG B N 1
ATOM 13091 C CA . ARG B 1 590 ? -5.793 52.438 22.484 1 75.06 590 ARG B CA 1
ATOM 13092 C C . ARG B 1 590 ? -5.012 53.625 21.906 1 75.06 590 ARG B C 1
ATOM 13094 O O . ARG B 1 590 ? -4.75 54.594 22.609 1 75.06 590 ARG B O 1
ATOM 13101 N N . THR B 1 591 ? -4.773 53.625 20.703 1 74.75 591 THR B N 1
ATOM 13102 C CA . THR B 1 591 ? -4.094 54.719 20.047 1 74.75 591 THR B CA 1
ATOM 13103 C C . THR B 1 591 ? -5.027 55.938 19.891 1 74.75 591 THR B C 1
ATOM 13105 O O . THR B 1 591 ? -4.605 57.062 20.062 1 74.75 591 THR B O 1
ATOM 13108 N N . GLN B 1 592 ? -6.281 55.844 19.719 1 77.25 592 GLN B N 1
ATOM 13109 C CA . GLN B 1 592 ? -7.266 56.906 19.609 1 77.25 592 GLN B CA 1
ATOM 13110 C C . GLN B 1 592 ? -7.512 57.594 20.969 1 77.25 592 GLN B C 1
ATOM 13112 O O . GLN B 1 592 ? -7.645 58.812 21.047 1 77.25 592 GLN B O 1
ATOM 13117 N N . GLU B 1 593 ? -7.52 56.844 22 1 74.5 593 GLU B N 1
ATOM 13118 C CA . GLU B 1 593 ? -7.703 57.375 23.344 1 74.5 593 GLU B CA 1
ATOM 13119 C C . GLU B 1 593 ? -6.512 58.219 23.781 1 74.5 593 GLU B C 1
ATOM 13121 O O . GLU B 1 593 ? -6.68 59.25 24.438 1 74.5 593 GLU B O 1
ATOM 13126 N N . LEU B 1 594 ? -5.379 57.875 23.422 1 76.06 594 LEU B N 1
ATOM 13127 C CA . LEU B 1 594 ? -4.164 58.625 23.719 1 76.06 594 LEU B CA 1
ATOM 13128 C C . LEU B 1 594 ? -4.148 59.969 23 1 76.06 594 LEU B C 1
ATOM 13130 O O . LEU B 1 594 ? -3.775 61 23.578 1 76.06 594 LEU B O 1
ATOM 13134 N N . GLN B 1 595 ? -4.598 60.094 21.812 1 75.25 595 GLN B N 1
ATOM 13135 C CA . GLN B 1 595 ? -4.617 61.312 21.031 1 75.25 595 GLN B CA 1
ATOM 13136 C C . GLN B 1 595 ? -5.613 62.312 21.594 1 75.25 595 GLN B C 1
ATOM 13138 O O . GLN B 1 595 ? -5.34 63.531 21.641 1 75.25 595 GLN B O 1
ATOM 13143 N N . THR B 1 596 ? -6.715 61.875 22.109 1 75.75 596 THR B N 1
ATOM 13144 C CA . THR B 1 596 ? -7.73 62.719 22.703 1 75.75 596 THR B CA 1
ATOM 13145 C C . THR B 1 596 ? -7.25 63.312 24.031 1 75.75 596 THR B C 1
ATOM 13147 O O . THR B 1 596 ? -7.457 64.5 24.312 1 75.75 596 THR B O 1
ATOM 13150 N N . THR B 1 597 ? -6.516 62.5 24.781 1 74.5 597 THR B N 1
ATOM 13151 C CA . THR B 1 597 ? -6.023 62.969 26.078 1 74.5 597 THR B CA 1
ATOM 13152 C C . THR B 1 597 ? -4.906 64 25.906 1 74.5 597 THR B C 1
ATOM 13154 O O . THR B 1 597 ? -4.812 64.938 26.656 1 74.5 597 THR B O 1
ATOM 13157 N N . LEU B 1 598 ? -4.156 63.906 24.922 1 75.06 598 LEU B N 1
ATOM 13158 C CA . LEU B 1 598 ? -3.09 64.875 24.625 1 75.06 598 LEU B CA 1
ATOM 13159 C C . LEU B 1 598 ? -3.66 66.188 24.203 1 75.06 598 LEU B C 1
ATOM 13161 O O . LEU B 1 598 ? -3.109 67.25 24.547 1 75.06 598 LEU B O 1
ATOM 13165 N N . LYS B 1 599 ? -4.797 66.25 23.594 1 74.38 599 LYS B N 1
ATOM 13166 C CA . LYS B 1 599 ? -5.461 67.5 23.203 1 74.38 599 LYS B CA 1
ATOM 13167 C C . LYS B 1 599 ? -6.023 68.25 24.422 1 74.38 599 LYS B C 1
ATOM 13169 O O . LYS B 1 599 ? -5.98 69.438 24.484 1 74.38 599 LYS B O 1
ATOM 13174 N N . ASP B 1 600 ? -6.398 67.5 25.375 1 74.31 600 ASP B N 1
ATOM 13175 C CA . ASP B 1 600 ? -6.945 68.062 26.594 1 74.31 600 ASP B CA 1
ATOM 13176 C C . ASP B 1 600 ? -5.855 68.75 27.406 1 74.31 600 ASP B C 1
ATOM 13178 O O . ASP B 1 600 ? -6.078 69.812 27.984 1 74.31 600 ASP B O 1
ATOM 13182 N N . VAL B 1 601 ? -4.688 68.188 27.484 1 74.5 601 VAL B N 1
ATOM 13183 C CA . VAL B 1 601 ? -3.562 68.75 28.219 1 74.5 601 VAL B CA 1
ATOM 13184 C C . VAL B 1 601 ? -3.125 70.062 27.562 1 74.5 601 VAL B C 1
ATOM 13186 O O . VAL B 1 601 ? -2.84 71.062 28.234 1 74.5 601 VAL B O 1
ATOM 13189 N N . GLN B 1 602 ? -3.139 70.125 26.344 1 74.62 602 GLN B N 1
ATOM 13190 C CA . GLN B 1 602 ? -2.707 71.312 25.609 1 74.62 602 GLN B CA 1
ATOM 13191 C C . GLN B 1 602 ? -3.691 72.5 25.797 1 74.62 602 GLN B C 1
ATOM 13193 O O . GLN B 1 602 ? -3.285 73.625 25.922 1 74.62 602 GLN B O 1
ATOM 13198 N N . ALA B 1 603 ? -4.941 72.125 25.844 1 74.94 603 ALA B N 1
ATOM 13199 C CA . ALA B 1 603 ? -5.969 73.125 26.031 1 74.94 603 ALA B CA 1
ATOM 13200 C C . ALA B 1 603 ? -5.898 73.75 27.438 1 74.94 603 ALA B C 1
ATOM 13202 O O . ALA B 1 603 ? -6.055 74.938 27.609 1 74.94 603 ALA B O 1
ATOM 13203 N N . LEU B 1 604 ? -5.598 72.938 28.344 1 74.69 604 LEU B N 1
ATOM 13204 C CA . LEU B 1 604 ? -5.516 73.375 29.734 1 74.69 604 LEU B CA 1
ATOM 13205 C C . LEU B 1 604 ? -4.285 74.25 29.938 1 74.69 604 LEU B C 1
ATOM 13207 O O . LEU B 1 604 ? -4.34 75.25 30.672 1 74.69 604 LEU B O 1
ATOM 13211 N N . LYS B 1 605 ? -3.246 73.938 29.328 1 77.62 605 LYS B N 1
ATOM 13212 C CA . LYS B 1 605 ? -2.025 74.75 29.422 1 77.62 605 LYS B CA 1
ATOM 13213 C C . LYS B 1 605 ? -2.199 76.062 28.75 1 77.62 605 LYS B C 1
ATOM 13215 O O . LYS B 1 605 ? -1.702 77.125 29.25 1 77.62 605 LYS B O 1
ATOM 13220 N N . ALA B 1 606 ? -2.941 76.125 27.766 1 77.25 606 ALA B N 1
ATOM 13221 C CA . ALA B 1 606 ? -3.189 77.375 27.062 1 77.25 606 ALA B CA 1
ATOM 13222 C C . ALA B 1 606 ? -4.047 78.312 27.906 1 77.25 606 ALA B C 1
ATOM 13224 O O . ALA B 1 606 ? -3.836 79.5 27.906 1 77.25 606 ALA B O 1
ATOM 13225 N N . GLN B 1 607 ? -4.98 77.688 28.562 1 75.25 607 GLN B N 1
ATOM 13226 C CA . GLN B 1 607 ? -5.844 78.5 29.422 1 75.25 607 GLN B CA 1
ATOM 13227 C C . GLN B 1 607 ? -5.066 79.062 30.609 1 75.25 607 GLN B C 1
ATOM 13229 O O . GLN B 1 607 ? -5.262 80.25 30.984 1 75.25 607 GLN B O 1
ATOM 13234 N N . GLN B 1 608 ? -4.227 78.312 31.156 1 75.81 608 GLN B N 1
ATOM 13235 C CA . GLN B 1 608 ? -3.414 78.75 32.281 1 75.81 608 GLN B CA 1
ATOM 13236 C C . GLN B 1 608 ? -2.484 79.938 31.859 1 75.81 608 GLN B C 1
ATOM 13238 O O . GLN B 1 608 ? -2.344 80.875 32.562 1 75.81 608 GLN B O 1
ATOM 13243 N N . ASP B 1 609 ? -1.907 79.75 30.766 1 79 609 ASP B N 1
ATOM 13244 C CA . ASP B 1 609 ? -0.999 80.812 30.266 1 79 609 ASP B CA 1
ATOM 13245 C C . ASP B 1 609 ? -1.753 82.062 29.922 1 79 609 ASP B C 1
ATOM 13247 O O . ASP B 1 609 ? -1.216 83.188 30.078 1 79 609 ASP B O 1
ATOM 13251 N N . GLY B 1 610 ? -2.924 81.875 29.516 1 77.88 610 GLY B N 1
ATOM 13252 C CA . GLY B 1 610 ? -3.756 83.062 29.266 1 77.88 610 GLY B CA 1
ATOM 13253 C C . GLY B 1 610 ? -4.051 83.875 30.516 1 77.88 610 GLY B C 1
ATOM 13254 O O . GLY B 1 610 ? -4.016 85.062 30.5 1 77.88 610 GLY B O 1
ATOM 13255 N N . ASP B 1 611 ? -4.336 83.188 31.578 1 77.12 611 ASP B N 1
ATOM 13256 C CA . ASP B 1 611 ? -4.59 83.812 32.875 1 77.12 611 ASP B CA 1
ATOM 13257 C C . ASP B 1 611 ? -3.355 84.562 33.344 1 77.12 611 ASP B C 1
ATOM 13259 O O . ASP B 1 611 ? -3.465 85.688 33.875 1 77.12 611 ASP B O 1
ATOM 13263 N N . TYR B 1 612 ? -2.205 84 33.219 1 80.75 612 TYR B N 1
ATOM 13264 C CA . TYR B 1 612 ? -0.956 84.688 33.625 1 80.75 612 TYR B CA 1
ATOM 13265 C C . TYR B 1 612 ? -0.713 85.938 32.812 1 80.75 612 TYR B C 1
ATOM 13267 O O . TYR B 1 612 ? -0.304 86.938 33.375 1 80.75 612 TYR B O 1
ATOM 13275 N N . PHE B 1 613 ? -1.045 85.875 31.609 1 80.19 613 PHE B N 1
ATOM 13276 C CA . PHE B 1 613 ? -0.827 87 30.703 1 80.19 613 PHE B CA 1
ATOM 13277 C C . PHE B 1 613 ? -1.711 88.188 31.094 1 80.19 613 PHE B C 1
ATOM 13279 O O . PHE B 1 613 ? -1.241 89.312 31.172 1 80.19 613 PHE B O 1
ATOM 13286 N N . LEU B 1 614 ? -2.887 87.875 31.359 1 77.25 614 LEU B N 1
ATOM 13287 C CA . LEU B 1 614 ? -3.826 88.938 31.719 1 77.25 614 LEU B CA 1
ATOM 13288 C C . LEU B 1 614 ? -3.438 89.625 33.031 1 77.25 614 LEU B C 1
ATOM 13290 O O . LEU B 1 614 ? -3.588 90.812 33.188 1 77.25 614 LEU B O 1
ATOM 13294 N N . THR B 1 615 ? -3.008 88.875 33.906 1 79.88 615 THR B N 1
ATOM 13295 C CA . THR B 1 615 ? -2.576 89.438 35.188 1 79.88 615 THR B CA 1
ATOM 13296 C C . THR B 1 615 ? -1.336 90.312 35.031 1 79.88 615 THR B C 1
ATOM 13298 O O . THR B 1 615 ? -1.21 91.375 35.656 1 79.88 615 THR B O 1
ATOM 13301 N N . THR B 1 616 ? -0.468 89.938 34.188 1 82 616 THR B N 1
ATOM 13302 C CA . THR B 1 616 ? 0.741 90.688 33.906 1 82 616 THR B CA 1
ATOM 13303 C C . THR B 1 616 ? 0.398 92 33.25 1 82 616 THR B C 1
ATOM 13305 O O . THR B 1 616 ? 1.064 93.062 33.5 1 82 616 THR B O 1
ATOM 13308 N N . LEU B 1 617 ? -0.617 92.125 32.531 1 80.25 617 LEU B N 1
ATOM 13309 C CA . LEU B 1 617 ? -1.058 93.312 31.875 1 80.25 617 LEU B CA 1
ATOM 13310 C C . LEU B 1 617 ? -1.54 94.312 32.906 1 80.25 617 LEU B C 1
ATOM 13312 O O . LEU B 1 617 ? -1.391 95.562 32.719 1 80.25 617 LEU B O 1
ATOM 13316 N N . LEU B 1 618 ? -2.045 93.812 33.938 1 78.94 618 LEU B N 1
ATOM 13317 C CA . LEU B 1 618 ? -2.527 94.75 35 1 78.94 618 LEU B CA 1
ATOM 13318 C C . LEU B 1 618 ? -1.371 95.25 35.844 1 78.94 618 LEU B C 1
ATOM 13320 O O . LEU B 1 618 ? -1.426 96.375 36.375 1 78.94 618 LEU B O 1
ATOM 13324 N N . LEU B 1 619 ? -0.374 94.562 35.969 1 84.81 619 LEU B N 1
ATOM 13325 C CA . LEU B 1 619 ? 0.734 94.875 36.875 1 84.81 619 LEU B CA 1
ATOM 13326 C C . LEU B 1 619 ? 1.718 95.812 36.188 1 84.81 619 LEU B C 1
ATOM 13328 O O . LEU B 1 619 ? 2.301 96.688 36.875 1 84.81 619 LEU B O 1
ATOM 13332 N N . LYS B 1 620 ? 1.895 95.812 35 1 83.88 620 LYS B N 1
ATOM 13333 C CA . LYS B 1 620 ? 2.941 96.5 34.281 1 83.88 620 LYS B CA 1
ATOM 13334 C C . LYS B 1 620 ? 2.785 98 34.438 1 83.88 620 LYS B C 1
ATOM 13336 O O . LYS B 1 620 ? 3.758 98.75 34.719 1 83.88 620 LYS B O 1
ATOM 13341 N N . PRO B 1 621 ? 1.591 98.5 34.344 1 82.5 621 PRO B N 1
ATOM 13342 C CA . PRO B 1 621 ? 1.471 99.938 34.469 1 82.5 621 PRO B CA 1
ATOM 13343 C C . PRO B 1 621 ? 1.743 100.438 35.875 1 82.5 621 PRO B C 1
ATOM 13345 O O . PRO B 1 621 ? 2.012 101.625 36.094 1 82.5 621 PRO B O 1
ATOM 13348 N N . LEU B 1 622 ? 1.737 99.688 36.812 1 82.5 622 LEU B N 1
ATOM 13349 C CA . LEU B 1 622 ? 1.902 100.062 38.219 1 82.5 622 LEU B CA 1
ATOM 13350 C C . LEU B 1 622 ? 3.371 100.062 38.625 1 82.5 622 LEU B C 1
ATOM 13352 O O . LEU B 1 622 ? 3.773 100.688 39.594 1 82.5 622 LEU B O 1
ATOM 13356 N N . GLY B 1 623 ? 4.125 99.25 37.938 1 79.25 623 GLY B N 1
ATOM 13357 C CA . GLY B 1 623 ? 5.535 99.125 38.281 1 79.25 623 GLY B CA 1
ATOM 13358 C C . GLY B 1 623 ? 6.445 99.938 37.375 1 79.25 623 GLY B C 1
ATOM 13359 O O . GLY B 1 623 ? 7.445 99.438 36.875 1 79.25 623 GLY B O 1
ATOM 13360 N N . VAL B 1 624 ? 6.086 101.25 37.188 1 81.19 624 VAL B N 1
ATOM 13361 C CA . VAL B 1 624 ? 6.844 102.062 36.25 1 81.19 624 VAL B CA 1
ATOM 13362 C C . VAL B 1 624 ? 7.633 103.125 37 1 81.19 624 VAL B C 1
ATOM 13364 O O . VAL B 1 624 ? 7.324 103.438 38.156 1 81.19 624 VAL B O 1
ATOM 13367 N N . ASN B 1 625 ? 8.688 103.438 36.406 1 82.31 625 ASN B N 1
ATOM 13368 C CA . ASN B 1 625 ? 9.523 104.562 36.844 1 82.31 625 ASN B CA 1
ATOM 13369 C C . ASN B 1 625 ? 9.102 105.875 36.188 1 82.31 625 ASN B C 1
ATOM 13371 O O . ASN B 1 625 ? 9.305 106.062 34.969 1 82.31 625 ASN B O 1
ATOM 13375 N N . GLU B 1 626 ? 8.477 106.75 36.906 1 83.31 626 GLU B N 1
ATOM 13376 C CA . GLU B 1 626 ? 8.023 108 36.375 1 83.31 626 GLU B CA 1
ATOM 13377 C C . GLU B 1 626 ? 8.867 109.188 36.906 1 83.31 626 GLU B C 1
ATOM 13379 O O . GLU B 1 626 ? 8.383 110.312 37 1 83.31 626 GLU B O 1
ATOM 13384 N N . VAL B 1 627 ? 10.07 108.875 37.219 1 87.12 627 VAL B N 1
ATOM 13385 C CA . VAL B 1 627 ? 10.938 109.938 37.781 1 87.12 627 VAL B CA 1
ATOM 13386 C C . VAL B 1 627 ? 11.695 110.625 36.656 1 87.12 627 VAL B C 1
ATOM 13388 O O . VAL B 1 627 ? 12.461 110 35.938 1 87.12 627 VAL B O 1
ATOM 13391 N N . ASP B 1 628 ? 11.375 111.875 36.406 1 82.38 628 ASP B N 1
ATOM 13392 C CA . ASP B 1 628 ? 12.094 112.75 35.469 1 82.38 628 ASP B CA 1
ATOM 13393 C C . ASP B 1 628 ? 12.891 113.812 36.188 1 82.38 628 ASP B C 1
ATOM 13395 O O . ASP B 1 628 ? 12.406 114.938 36.406 1 82.38 628 ASP B O 1
ATOM 13399 N N . SER B 1 629 ? 13.914 113.438 36.875 1 85.69 629 SER B N 1
ATOM 13400 C CA . SER B 1 629 ? 14.742 114.375 37.625 1 85.69 629 SER B CA 1
ATOM 13401 C C . SER B 1 629 ? 16.125 114.5 37 1 85.69 629 SER B C 1
ATOM 13403 O O . SER B 1 629 ? 16.656 113.562 36.438 1 85.69 629 SER B O 1
ATOM 13405 N N . SER B 1 630 ? 16.672 115.688 37.031 1 83.88 630 SER B N 1
ATOM 13406 C CA . SER B 1 630 ? 18.031 115.938 36.531 1 83.88 630 SER B CA 1
ATOM 13407 C C . SER B 1 630 ? 19.062 115.688 37.625 1 83.88 630 SER B C 1
ATOM 13409 O O . SER B 1 630 ? 20.25 115.562 37.344 1 83.88 630 SER B O 1
ATOM 13411 N N . LEU B 1 631 ? 18.656 115.562 38.875 1 89.69 631 LEU B N 1
ATOM 13412 C CA . LEU B 1 631 ? 19.594 115.438 39.969 1 89.69 631 LEU B CA 1
ATOM 13413 C C . LEU B 1 631 ? 19.672 114 40.438 1 89.69 631 LEU B C 1
ATOM 13415 O O . LEU B 1 631 ? 20.672 113.562 41.031 1 89.69 631 LEU B O 1
ATOM 13419 N N . VAL B 1 632 ? 18.609 113.25 40.344 1 91.12 632 VAL B N 1
ATOM 13420 C CA . VAL B 1 632 ? 18.547 111.875 40.812 1 91.12 632 VAL B CA 1
ATOM 13421 C C . VAL B 1 632 ? 18.062 111 39.688 1 91.12 632 VAL B C 1
ATOM 13423 O O . VAL B 1 632 ? 17.078 111.312 39 1 91.12 632 VAL B O 1
ATOM 13426 N N . GLY B 1 633 ? 18.75 109.938 39.375 1 90.75 633 GLY B N 1
ATOM 13427 C CA . GLY B 1 633 ? 18.375 108.938 38.406 1 90.75 633 GLY B CA 1
ATOM 13428 C C . GLY B 1 633 ? 18 107.625 39 1 90.75 633 GLY B C 1
ATOM 13429 O O . GLY B 1 633 ? 18.609 107.188 40 1 90.75 633 GLY B O 1
ATOM 13430 N N . ILE B 1 634 ? 16.953 107 38.562 1 92.94 634 ILE B N 1
ATOM 13431 C CA . ILE B 1 634 ? 16.516 105.688 39.031 1 92.94 634 ILE B CA 1
ATOM 13432 C C . ILE B 1 634 ? 16.484 104.688 37.875 1 92.94 634 ILE B C 1
ATOM 13434 O O . ILE B 1 634 ? 15.984 105 36.812 1 92.94 634 ILE B O 1
ATOM 13438 N N . GLU B 1 635 ? 17.109 103.562 38.031 1 92.12 635 GLU B N 1
ATOM 13439 C CA . GLU B 1 635 ? 17.062 102.438 37.125 1 92.12 635 GLU B CA 1
ATOM 13440 C C . GLU B 1 635 ? 16.516 101.188 37.844 1 92.12 635 GLU B C 1
ATOM 13442 O O . GLU B 1 635 ? 16.875 100.938 39 1 92.12 635 GLU B O 1
ATOM 13447 N N . SER B 1 636 ? 15.578 100.562 37.312 1 91.12 636 SER B N 1
ATOM 13448 C CA . SER B 1 636 ? 15 99.375 37.938 1 91.12 636 SER B CA 1
ATOM 13449 C C . SER B 1 636 ? 14.977 98.188 37 1 91.12 636 SER B C 1
ATOM 13451 O O . SER B 1 636 ? 14.852 98.375 35.781 1 91.12 636 SER B O 1
ATOM 13453 N N . VAL B 1 637 ? 15.273 97.062 37.438 1 92 637 VAL B N 1
ATOM 13454 C CA . VAL B 1 637 ? 15.18 95.75 36.719 1 92 637 VAL B CA 1
ATOM 13455 C C . VAL B 1 637 ? 14.359 94.75 37.531 1 92 637 VAL B C 1
ATOM 13457 O O . VAL B 1 637 ? 14.508 94.688 38.781 1 92 637 VAL B O 1
ATOM 13460 N N . VAL B 1 638 ? 13.383 94.062 36.938 1 90.56 638 VAL B N 1
ATOM 13461 C CA . VAL B 1 638 ? 12.57 93 37.562 1 90.56 638 VAL B CA 1
ATOM 13462 C C . VAL B 1 638 ? 12.625 91.75 36.75 1 90.56 638 VAL B C 1
ATOM 13464 O O . VAL B 1 638 ? 12.383 91.75 35.531 1 90.56 638 VAL B O 1
ATOM 13467 N N . ARG B 1 639 ? 13.094 90.688 37.312 1 88.81 639 ARG B N 1
ATOM 13468 C CA . ARG B 1 639 ? 13.094 89.375 36.719 1 88.81 639 ARG B CA 1
ATOM 13469 C C . ARG B 1 639 ? 12.273 88.375 37.562 1 88.81 639 ARG B C 1
ATOM 13471 O O . ARG B 1 639 ? 12.664 88 38.656 1 88.81 639 ARG B O 1
ATOM 13478 N N . GLN B 1 640 ? 11.203 87.875 36.938 1 88 640 GLN B N 1
ATOM 13479 C CA . GLN B 1 640 ? 10.352 86.938 37.656 1 88 640 GLN B CA 1
ATOM 13480 C C . GLN B 1 640 ? 10.711 85.5 37.281 1 88 640 GLN B C 1
ATOM 13482 O O . GLN B 1 640 ? 11.148 85.188 36.156 1 88 640 GLN B O 1
ATOM 13487 N N . LYS B 1 641 ? 10.578 84.5 38.094 1 84.88 641 LYS B N 1
ATOM 13488 C CA . LYS B 1 641 ? 11 83.125 37.906 1 84.88 641 LYS B CA 1
ATOM 13489 C C . LYS B 1 641 ? 10.055 82.375 36.969 1 84.88 641 LYS B C 1
ATOM 13491 O O . LYS B 1 641 ? 10.492 81.688 36.062 1 84.88 641 LYS B O 1
ATOM 13496 N N . LYS B 1 642 ? 8.781 82.562 37.156 1 83.81 642 LYS B N 1
ATOM 13497 C CA . LYS B 1 642 ? 7.809 81.812 36.344 1 83.81 642 LYS B CA 1
ATOM 13498 C C . LYS B 1 642 ? 7.633 82.5 35 1 83.81 642 LYS B C 1
ATOM 13500 O O . LYS B 1 642 ? 7.203 83.625 34.875 1 83.81 642 LYS B O 1
ATOM 13505 N N . LYS B 1 643 ? 8.086 81.75 34.031 1 86.19 643 LYS B N 1
ATOM 13506 C CA . LYS B 1 643 ? 7.941 82.188 32.656 1 86.19 643 LYS B CA 1
ATOM 13507 C C . LYS B 1 643 ? 6.832 81.438 31.938 1 86.19 643 LYS B C 1
ATOM 13509 O O . LYS B 1 643 ? 6.609 80.25 32.219 1 86.19 643 LYS B O 1
ATOM 13514 N N . PHE B 1 644 ? 6.074 82.062 31.172 1 80.94 644 PHE B N 1
ATOM 13515 C CA . PHE B 1 644 ? 5.004 81.438 30.406 1 80.94 644 PHE B CA 1
ATOM 13516 C C . PHE B 1 644 ? 4.945 81.938 28.984 1 80.94 644 PHE B C 1
ATOM 13518 O O . PHE B 1 644 ? 5.516 83 28.688 1 80.94 644 PHE B O 1
ATOM 13525 N N . GLU B 1 645 ? 4.527 81.25 28.109 1 82.31 645 GLU B N 1
ATOM 13526 C CA . GLU B 1 645 ? 4.355 81.625 26.719 1 82.31 645 GLU B CA 1
ATOM 13527 C C . GLU B 1 645 ? 2.881 81.625 26.312 1 82.31 645 GLU B C 1
ATOM 13529 O O . GLU B 1 645 ? 2.186 80.625 26.5 1 82.31 645 GLU B O 1
ATOM 13534 N N . PHE B 1 646 ? 2.318 82.688 26.047 1 75.38 646 PHE B N 1
ATOM 13535 C CA . PHE B 1 646 ? 0.948 82.812 25.562 1 75.38 646 PHE B CA 1
ATOM 13536 C C . PHE B 1 646 ? 0.919 83.375 24.141 1 75.38 646 PHE B C 1
ATOM 13538 O O . PHE B 1 646 ? 1.287 84.5 23.922 1 75.38 646 PHE B O 1
ATOM 13545 N N . ARG B 1 647 ? 0.572 82.562 23.188 1 75.75 647 ARG B N 1
ATOM 13546 C CA . ARG B 1 647 ? 0.583 82.875 21.766 1 75.75 647 ARG B CA 1
ATOM 13547 C C . ARG B 1 647 ? 1.972 83.375 21.328 1 75.75 647 ARG B C 1
ATOM 13549 O O . ARG B 1 647 ? 2.93 82.562 21.391 1 75.75 647 ARG B O 1
ATOM 13556 N N . HIS B 1 648 ? 2.223 84.625 21.172 1 73.31 648 HIS B N 1
ATOM 13557 C CA . HIS B 1 648 ? 3.521 85.125 20.703 1 73.31 648 HIS B CA 1
ATOM 13558 C C . HIS B 1 648 ? 4.227 85.938 21.766 1 73.31 648 HIS B C 1
ATOM 13560 O O . HIS B 1 648 ? 5.348 86.375 21.547 1 73.31 648 HIS B O 1
ATOM 13566 N N . TRP B 1 649 ? 3.66 85.938 22.906 1 73.38 649 TRP B N 1
ATOM 13567 C CA . TRP B 1 649 ? 4.25 86.812 23.938 1 73.38 649 TRP B CA 1
ATOM 13568 C C . TRP B 1 649 ? 4.934 85.938 25 1 73.38 649 TRP B C 1
ATOM 13570 O O . TRP B 1 649 ? 4.348 85 25.516 1 73.38 649 TRP B O 1
ATOM 13580 N N . SER B 1 650 ? 6.254 86.062 25.219 1 78.75 650 SER B N 1
ATOM 13581 C CA . SER B 1 650 ? 6.996 85.5 26.328 1 78.75 650 SER B CA 1
ATOM 13582 C C . SER B 1 650 ? 7.148 86.438 27.484 1 78.75 650 SER B C 1
ATOM 13584 O O . SER B 1 650 ? 7.801 87.5 27.344 1 78.75 650 SER B O 1
ATOM 13586 N N . LYS B 1 651 ? 6.395 86.188 28.5 1 82.25 651 LYS B N 1
ATOM 13587 C CA . LYS B 1 651 ? 6.418 87.125 29.641 1 82.25 651 LYS B CA 1
ATOM 13588 C C . LYS B 1 651 ? 6.656 86.375 30.953 1 82.25 651 LYS B C 1
ATOM 13590 O O . LYS B 1 651 ? 6.707 85.125 30.969 1 82.25 651 LYS B O 1
ATOM 13595 N N . ASP B 1 652 ? 7.047 87.062 31.984 1 85.06 652 ASP B N 1
ATOM 13596 C CA . ASP B 1 652 ? 7.266 86.5 33.312 1 85.06 652 ASP B CA 1
ATOM 13597 C C . ASP B 1 652 ? 6.281 87.062 34.312 1 85.06 652 ASP B C 1
ATOM 13599 O O . ASP B 1 652 ? 5.77 88.188 34.125 1 85.06 652 ASP B O 1
ATOM 13603 N N . ILE B 1 653 ? 5.828 86.25 35.25 1 84.31 653 ILE B N 1
ATOM 13604 C CA . ILE B 1 653 ? 4.895 86.688 36.312 1 84.31 653 ILE B CA 1
ATOM 13605 C C . ILE B 1 653 ? 5.484 86.375 37.688 1 84.31 653 ILE B C 1
ATOM 13607 O O . ILE B 1 653 ? 6.18 85.375 37.844 1 84.31 653 ILE B O 1
ATOM 13611 N N . GLY B 1 654 ? 5.363 87.438 38.656 1 86.88 654 GLY B N 1
ATOM 13612 C CA . GLY B 1 654 ? 5.867 87.25 40.031 1 86.88 654 GLY B CA 1
ATOM 13613 C C . GLY B 1 654 ? 5.34 88.312 41 1 86.88 654 GLY B C 1
ATOM 13614 O O . GLY B 1 654 ? 4.406 89.062 40.656 1 86.88 654 GLY B O 1
ATOM 13615 N N . GLY B 1 655 ? 5.867 88.312 42.125 1 88.75 655 GLY B N 1
ATOM 13616 C CA . GLY B 1 655 ? 5.375 89.188 43.188 1 88.75 655 GLY B CA 1
ATOM 13617 C C . GLY B 1 655 ? 6.262 90.375 43.438 1 88.75 655 GLY B C 1
ATOM 13618 O O . GLY B 1 655 ? 5.922 91.25 44.25 1 88.75 655 GLY B O 1
ATOM 13619 N N . ASP B 1 656 ? 7.312 90.562 42.75 1 92.69 656 ASP B N 1
ATOM 13620 C CA . ASP B 1 656 ? 8.211 91.688 42.969 1 92.69 656 ASP B CA 1
ATOM 13621 C C . ASP B 1 656 ? 7.746 92.938 42.156 1 92.69 656 ASP B C 1
ATOM 13623 O O . ASP B 1 656 ? 7.281 92.812 41.031 1 92.69 656 ASP B O 1
ATOM 13627 N N . ILE B 1 657 ? 7.867 94.125 42.781 1 93 657 ILE B N 1
ATOM 13628 C CA . ILE B 1 657 ? 7.418 95.312 42.125 1 93 657 ILE B CA 1
ATOM 13629 C C . ILE B 1 657 ? 8.328 96.5 42.5 1 93 657 ILE B C 1
ATOM 13631 O O . ILE B 1 657 ? 8.836 96.562 43.594 1 93 657 ILE B O 1
ATOM 13635 N N . ASN B 1 658 ? 8.688 97.312 41.562 1 94.31 658 ASN B N 1
ATOM 13636 C CA . ASN B 1 658 ? 9.414 98.562 41.719 1 94.31 658 ASN B CA 1
ATOM 13637 C C . ASN B 1 658 ? 8.57 99.75 41.312 1 94.31 658 ASN B C 1
ATOM 13639 O O . ASN B 1 658 ? 8.016 99.75 40.188 1 94.31 658 ASN B O 1
ATOM 13643 N N . ILE B 1 659 ? 8.398 100.688 42.188 1 94.69 659 ILE B N 1
ATOM 13644 C CA . ILE B 1 659 ? 7.613 101.938 41.906 1 94.69 659 ILE B CA 1
ATOM 13645 C C . ILE B 1 659 ? 8.422 103.188 42.25 1 94.69 659 ILE B C 1
ATOM 13647 O O . ILE B 1 659 ? 9.102 103.188 43.281 1 94.69 659 ILE B O 1
ATOM 13651 N N . SER B 1 660 ? 8.453 104.062 41.375 1 94.81 660 SER B N 1
ATOM 13652 C CA . SER B 1 660 ? 9.102 105.375 41.656 1 94.81 660 SER B CA 1
ATOM 13653 C C . SER B 1 660 ? 8.328 106.5 41 1 94.81 660 SER B C 1
ATOM 13655 O O . SER B 1 660 ? 7.957 106.438 39.844 1 94.81 660 SER B O 1
ATOM 13657 N N . HIS B 1 661 ? 8.016 107.5 41.844 1 94 661 HIS B N 1
ATOM 13658 C CA . HIS B 1 661 ? 7.285 108.688 41.406 1 94 661 HIS B CA 1
ATOM 13659 C C . HIS B 1 661 ? 7.887 109.938 42 1 94 661 HIS B C 1
ATOM 13661 O O . HIS B 1 661 ? 8.648 109.875 42.969 1 94 661 HIS B O 1
ATOM 13667 N N . ILE B 1 662 ? 7.566 111.125 41.375 1 93.94 662 ILE B N 1
ATOM 13668 C CA . ILE B 1 662 ? 7.945 112.438 41.906 1 93.94 662 ILE B CA 1
ATOM 13669 C C . ILE B 1 662 ? 6.73 113.062 42.562 1 93.94 662 ILE B C 1
ATOM 13671 O O . ILE B 1 662 ? 5.633 113.062 42.031 1 93.94 662 ILE B O 1
ATOM 13675 N N . ILE B 1 663 ? 6.934 113.5 43.812 1 92.56 663 ILE B N 1
ATOM 13676 C CA . ILE B 1 663 ? 5.867 114.188 44.531 1 92.56 663 ILE B CA 1
ATOM 13677 C C . ILE B 1 663 ? 6.395 115.5 45.094 1 92.56 663 ILE B C 1
ATOM 13679 O O . ILE B 1 663 ? 7.605 115.75 45.188 1 92.56 663 ILE B O 1
ATOM 13683 N N . GLU B 1 664 ? 5.469 116.438 45.375 1 92.88 664 GLU B N 1
ATOM 13684 C CA . GLU B 1 664 ? 5.828 117.688 45.938 1 92.88 664 GLU B CA 1
ATOM 13685 C C . GLU B 1 664 ? 5.352 117.812 47.406 1 92.88 664 GLU B C 1
ATOM 13687 O O . GLU B 1 664 ? 4.172 117.625 47.688 1 92.88 664 GLU B O 1
ATOM 13692 N N . LEU B 1 665 ? 6.293 118 48.281 1 92.56 665 LEU B N 1
ATOM 13693 C CA . LEU B 1 665 ? 5.996 118.125 49.688 1 92.56 665 LEU B CA 1
ATOM 13694 C C . LEU B 1 665 ? 6.594 119.438 50.219 1 92.56 665 LEU B C 1
ATOM 13696 O O . LEU B 1 665 ? 7.781 119.688 50 1 92.56 665 LEU B O 1
ATOM 13700 N N . GLU B 1 666 ? 5.824 120.312 50.844 1 88.94 666 GLU B N 1
ATOM 13701 C CA . GLU B 1 666 ? 6.242 121.562 51.438 1 88.94 666 GLU B CA 1
ATOM 13702 C C . GLU B 1 666 ? 6.988 122.438 50.406 1 88.94 666 GLU B C 1
ATOM 13704 O O . GLU B 1 666 ? 8.055 122.938 50.688 1 88.94 666 GLU B O 1
ATOM 13709 N N . GLY B 1 667 ? 6.547 122.375 49.219 1 84.31 667 GLY B N 1
ATOM 13710 C CA . GLY B 1 667 ? 7.094 123.25 48.188 1 84.31 667 GLY B CA 1
ATOM 13711 C C . GLY B 1 667 ? 8.359 122.688 47.562 1 84.31 667 GLY B C 1
ATOM 13712 O O . GLY B 1 667 ? 8.977 123.312 46.719 1 84.31 667 GLY B O 1
ATOM 13713 N N . LYS B 1 668 ? 8.812 121.438 47.969 1 90.62 668 LYS B N 1
ATOM 13714 C CA . LYS B 1 668 ? 9.992 120.75 47.406 1 90.62 668 LYS B CA 1
ATOM 13715 C C . LYS B 1 668 ? 9.602 119.5 46.656 1 90.62 668 LYS B C 1
ATOM 13717 O O . LYS B 1 668 ? 8.625 118.875 47.031 1 90.62 668 LYS B O 1
ATOM 13722 N N . ARG B 1 669 ? 10.484 119.188 45.719 1 92.12 669 ARG B N 1
ATOM 13723 C CA . ARG B 1 669 ? 10.281 117.938 44.969 1 92.12 669 ARG B CA 1
ATOM 13724 C C . ARG B 1 669 ? 10.93 116.75 45.688 1 92.12 669 ARG B C 1
ATOM 13726 O O . ARG B 1 669 ? 12.062 116.875 46.188 1 92.12 669 ARG B O 1
ATOM 13733 N N . HIS B 1 670 ? 10.195 115.75 45.938 1 95.19 670 HIS B N 1
ATOM 13734 C CA . HIS B 1 670 ? 10.672 114.562 46.531 1 95.19 670 HIS B CA 1
ATOM 13735 C C . HIS B 1 670 ? 10.445 113.375 45.625 1 95.19 670 HIS B C 1
ATOM 13737 O O . HIS B 1 670 ? 9.492 113.312 44.844 1 95.19 670 HIS B O 1
ATOM 13743 N N . ILE B 1 671 ? 11.359 112.438 45.656 1 95.25 671 ILE B N 1
ATOM 13744 C CA . ILE B 1 671 ? 11.227 111.188 44.906 1 95.25 671 ILE B CA 1
ATOM 13745 C C . ILE B 1 671 ? 10.758 110.062 45.844 1 95.25 671 ILE B C 1
ATOM 13747 O O . ILE B 1 671 ? 11.445 109.75 46.781 1 95.25 671 ILE B O 1
ATOM 13751 N N . ALA B 1 672 ? 9.594 109.562 45.656 1 95.31 672 ALA B N 1
ATOM 13752 C CA . ALA B 1 672 ? 9.062 108.438 46.406 1 95.31 672 ALA B CA 1
ATOM 13753 C C . ALA B 1 672 ? 9.273 107.125 45.656 1 95.31 672 ALA B C 1
ATOM 13755 O O . ALA B 1 672 ? 8.984 107.062 44.469 1 95.31 672 ALA B O 1
ATOM 13756 N N . PHE B 1 673 ? 9.82 106.188 46.281 1 95.69 673 PHE B N 1
ATOM 13757 C CA . PHE B 1 673 ? 10.023 104.938 45.625 1 95.69 673 PHE B CA 1
ATOM 13758 C C . PHE B 1 673 ? 9.766 103.75 46.594 1 95.69 673 PHE B C 1
ATOM 13760 O O . PHE B 1 673 ? 9.867 103.938 47.812 1 95.69 673 PHE B O 1
ATOM 13767 N N . VAL B 1 674 ? 9.398 102.625 46.062 1 96 674 VAL B N 1
ATOM 13768 C CA . VAL B 1 674 ? 9.117 101.375 46.812 1 96 674 VAL B CA 1
ATOM 13769 C C . VAL B 1 674 ? 9.672 100.188 46.062 1 96 674 VAL B C 1
ATOM 13771 O O . VAL B 1 674 ? 9.562 100.125 44.844 1 96 674 VAL B O 1
ATOM 13774 N N . ASN B 1 675 ? 10.422 99.438 46.656 1 96.06 675 ASN B N 1
ATOM 13775 C CA . ASN B 1 675 ? 10.766 98.125 46.219 1 96.06 675 ASN B CA 1
ATOM 13776 C C . ASN B 1 675 ? 10.078 97.062 47.094 1 96.06 675 ASN B C 1
ATOM 13778 O O . ASN B 1 675 ? 10.375 96.938 48.281 1 96.06 675 ASN B O 1
ATOM 13782 N N . GLY B 1 676 ? 9.094 96.375 46.562 1 93.5 676 GLY B N 1
ATOM 13783 C CA . GLY B 1 676 ? 8.289 95.438 47.344 1 93.5 676 GLY B CA 1
ATOM 13784 C C . GLY B 1 676 ? 8.336 94 46.812 1 93.5 676 GLY B C 1
ATOM 13785 O O . GLY B 1 676 ? 8.555 93.812 45.594 1 93.5 676 GLY B O 1
ATOM 13786 N N . ASP B 1 677 ? 8.164 93.062 47.719 1 93.56 677 ASP B N 1
ATOM 13787 C CA . ASP B 1 677 ? 8.102 91.625 47.438 1 93.56 677 ASP B CA 1
ATOM 13788 C C . ASP B 1 677 ? 6.922 91 48.156 1 93.56 677 ASP B C 1
ATOM 13790 O O . ASP B 1 677 ? 6.902 90.938 49.406 1 93.56 677 ASP B O 1
ATOM 13794 N N . ALA B 1 678 ? 5.988 90.5 47.375 1 91.75 678 ALA B N 1
ATOM 13795 C CA . ALA B 1 678 ? 4.793 89.875 47.938 1 91.75 678 ALA B CA 1
ATOM 13796 C C . ALA B 1 678 ? 5.023 88.375 48.219 1 91.75 678 ALA B C 1
ATOM 13798 O O . ALA B 1 678 ? 5.766 87.75 47.5 1 91.75 678 ALA B O 1
ATOM 13799 N N . MET B 1 679 ? 4.383 87.812 49.219 1 86.31 679 MET B N 1
ATOM 13800 C CA . MET B 1 679 ? 4.457 86.438 49.594 1 86.31 679 MET B CA 1
ATOM 13801 C C . MET B 1 679 ? 3.676 85.562 48.594 1 86.31 679 MET B C 1
ATOM 13803 O O . MET B 1 679 ? 2.617 85.938 48.094 1 86.31 679 MET B O 1
ATOM 13807 N N . GLY B 1 680 ? 4.211 84.438 48.156 1 79.19 680 GLY B N 1
ATOM 13808 C CA . GLY B 1 680 ? 3.514 83.5 47.312 1 79.19 680 GLY B CA 1
ATOM 13809 C C . GLY B 1 680 ? 4.199 83.25 46 1 79.19 680 GLY B C 1
ATOM 13810 O O . GLY B 1 680 ? 5.16 83.938 45.656 1 79.19 680 GLY B O 1
ATOM 13811 N N . LYS B 1 681 ? 3.652 82.312 45.312 1 78.56 681 LYS B N 1
ATOM 13812 C CA . LYS B 1 681 ? 4.258 81.938 44.031 1 78.56 681 LYS B CA 1
ATOM 13813 C C . LYS B 1 681 ? 3.316 82.25 42.875 1 78.56 681 LYS B C 1
ATOM 13815 O O . LYS B 1 681 ? 2.094 82.188 43.031 1 78.56 681 LYS B O 1
ATOM 13820 N N . SER B 1 682 ? 3.846 82.75 41.875 1 79.56 682 SER B N 1
ATOM 13821 C CA . SER B 1 682 ? 3.197 82.938 40.594 1 79.56 682 SER B CA 1
ATOM 13822 C C . SER B 1 682 ? 2.039 83.938 40.719 1 79.56 682 SER B C 1
ATOM 13824 O O . SER B 1 682 ? 2.254 85.125 40.938 1 79.56 682 SER B O 1
ATOM 13826 N N . ILE B 1 683 ? 0.751 83.438 40.75 1 78.94 683 ILE B N 1
ATOM 13827 C CA . ILE B 1 683 ? -0.408 84.312 40.688 1 78.94 683 ILE B CA 1
ATOM 13828 C C . ILE B 1 683 ? -0.686 84.938 42.031 1 78.94 683 ILE B C 1
ATOM 13830 O O . ILE B 1 683 ? -1.141 86.062 42.125 1 78.94 683 ILE B O 1
ATOM 13834 N N . GLN B 1 684 ? -0.374 84.312 43.094 1 80.31 684 GLN B N 1
ATOM 13835 C CA . GLN B 1 684 ? -0.575 84.812 44.438 1 80.31 684 GLN B CA 1
ATOM 13836 C C . GLN B 1 684 ? 0.334 86 44.688 1 80.31 684 GLN B C 1
ATOM 13838 O O . GLN B 1 684 ? -0.11 87.062 45.25 1 80.31 684 GLN B O 1
ATOM 13843 N N . GLY B 1 685 ? 1.534 85.812 44.375 1 86.44 685 GLY B N 1
ATOM 13844 C CA . GLY B 1 685 ? 2.463 86.938 44.531 1 86.44 685 GLY B CA 1
ATOM 13845 C C . GLY B 1 685 ? 2.104 88.125 43.688 1 86.44 685 GLY B C 1
ATOM 13846 O O . GLY B 1 685 ? 2.197 89.312 44.125 1 86.44 685 GLY B O 1
ATOM 13847 N N . ALA B 1 686 ? 1.677 87.875 42.5 1 87.19 686 ALA B N 1
ATOM 13848 C CA . ALA B 1 686 ? 1.273 88.938 41.594 1 87.19 686 ALA B CA 1
ATOM 13849 C C . ALA B 1 686 ? 0.072 89.688 42.156 1 87.19 686 ALA B C 1
ATOM 13851 O O . ALA B 1 686 ? -0.058 90.875 41.938 1 87.19 686 ALA B O 1
ATOM 13852 N N . GLY B 1 687 ? -0.772 89 42.781 1 84 687 GLY B N 1
ATOM 13853 C CA . GLY B 1 687 ? -1.905 89.688 43.438 1 84 687 GLY B CA 1
ATOM 13854 C C . GLY B 1 687 ? -1.498 90.625 44.531 1 84 687 GLY B C 1
ATOM 13855 O O . GLY B 1 687 ? -2.076 91.75 44.625 1 84 687 GLY B O 1
ATOM 13856 N N . GLY B 1 688 ? -0.582 90.25 45.312 1 87.56 688 GLY B N 1
ATOM 13857 C CA . GLY B 1 688 ? -0.056 91.125 46.312 1 87.56 688 GLY B CA 1
ATOM 13858 C C . GLY B 1 688 ? 0.618 92.375 45.75 1 87.56 688 GLY B C 1
ATOM 13859 O O . GLY B 1 688 ? 0.441 93.5 46.25 1 87.56 688 GLY B O 1
ATOM 13860 N N . ALA B 1 689 ? 1.389 92.125 44.75 1 91.12 689 ALA B N 1
ATOM 13861 C CA . ALA B 1 689 ? 2.047 93.25 44.094 1 91.12 689 ALA B CA 1
ATOM 13862 C C . ALA B 1 689 ? 1.022 94.188 43.469 1 91.12 689 ALA B C 1
ATOM 13864 O O . ALA B 1 689 ? 1.221 95.438 43.438 1 91.12 689 ALA B O 1
ATOM 13865 N N . LEU B 1 690 ? 0.018 93.625 42.938 1 88.5 690 LEU B N 1
ATOM 13866 C CA . LEU B 1 690 ? -1.051 94.438 42.344 1 88.5 690 LEU B CA 1
ATOM 13867 C C . LEU B 1 690 ? -1.705 95.312 43.406 1 88.5 690 LEU B C 1
ATOM 13869 O O . LEU B 1 690 ? -1.972 96.5 43.125 1 88.5 690 LEU B O 1
ATOM 13873 N N . VAL B 1 691 ? -1.953 94.812 44.562 1 88.56 691 VAL B N 1
ATOM 13874 C CA . VAL B 1 691 ? -2.576 95.625 45.625 1 88.56 691 VAL B CA 1
ATOM 13875 C C . VAL B 1 691 ? -1.636 96.688 46.062 1 88.56 691 VAL B C 1
ATOM 13877 O O . VAL B 1 691 ? -2.051 97.875 46.219 1 88.56 691 VAL B O 1
ATOM 13880 N N . LEU B 1 692 ? -0.445 96.375 46.281 1 92 692 LEU B N 1
ATOM 13881 C CA . LEU B 1 692 ? 0.536 97.375 46.688 1 92 692 LEU B CA 1
ATOM 13882 C C . LEU B 1 692 ? 0.662 98.5 45.625 1 92 692 LEU B C 1
ATOM 13884 O O . LEU B 1 692 ? 0.661 99.688 45.969 1 92 692 LEU B O 1
ATOM 13888 N N . GLY B 1 693 ? 0.84 98.062 44.406 1 90.62 693 GLY B N 1
ATOM 13889 C CA . GLY B 1 693 ? 0.97 99 43.312 1 90.62 693 GLY B CA 1
ATOM 13890 C C . GLY B 1 693 ? -0.231 99.938 43.188 1 90.62 693 GLY B C 1
ATOM 13891 O O . GLY B 1 693 ? -0.079 101.125 42.969 1 90.62 693 GLY B O 1
ATOM 13892 N N . SER B 1 694 ? -1.381 99.438 43.344 1 88.19 694 SER B N 1
ATOM 13893 C CA . SER B 1 694 ? -2.605 100.188 43.219 1 88.19 694 SER B CA 1
ATOM 13894 C C . SER B 1 694 ? -2.76 101.188 44.344 1 88.19 694 SER B C 1
ATOM 13896 O O . SER B 1 694 ? -3.08 102.375 44.125 1 88.19 694 SER B O 1
ATOM 13898 N N . VAL B 1 695 ? -2.543 100.75 45.531 1 89.25 695 VAL B N 1
ATOM 13899 C CA . VAL B 1 695 ? -2.705 101.625 46.688 1 89.25 695 VAL B CA 1
ATOM 13900 C C . VAL B 1 695 ? -1.635 102.75 46.656 1 89.25 695 VAL B C 1
ATOM 13902 O O . VAL B 1 695 ? -1.926 103.875 46.938 1 89.25 695 VAL B O 1
ATOM 13905 N N . PHE B 1 696 ? -0.49 102.375 46.375 1 92 696 PHE B N 1
ATOM 13906 C CA . PHE B 1 696 ? 0.579 103.312 46.344 1 92 696 PHE B CA 1
ATOM 13907 C C . PHE B 1 696 ? 0.315 104.375 45.25 1 92 696 PHE B C 1
ATOM 13909 O O . PHE B 1 696 ? 0.591 105.562 45.406 1 92 696 PHE B O 1
ATOM 13916 N N . HIS B 1 697 ? -0.138 103.875 44.188 1 87.94 697 HIS B N 1
ATOM 13917 C CA . HIS B 1 697 ? -0.492 104.812 43.094 1 87.94 697 HIS B CA 1
ATOM 13918 C C . HIS B 1 697 ? -1.55 105.812 43.562 1 87.94 697 HIS B C 1
ATOM 13920 O O . HIS B 1 697 ? -1.497 107 43.156 1 87.94 697 HIS B O 1
ATOM 13926 N N . THR B 1 698 ? -2.443 105.312 44.344 1 87.06 698 THR B N 1
ATOM 13927 C CA . THR B 1 698 ? -3.479 106.188 44.844 1 87.06 698 THR B CA 1
ATOM 13928 C C . THR B 1 698 ? -2.877 107.25 45.781 1 87.06 698 THR B C 1
ATOM 13930 O O . THR B 1 698 ? -3.285 108.438 45.781 1 87.06 698 THR B O 1
ATOM 13933 N N . ILE B 1 699 ? -2.02 106.875 46.531 1 89.44 699 ILE B N 1
ATOM 13934 C CA . ILE B 1 699 ? -1.362 107.812 47.469 1 89.44 699 ILE B CA 1
ATOM 13935 C C . ILE B 1 699 ? -0.603 108.875 46.688 1 89.44 699 ILE B C 1
ATOM 13937 O O . ILE B 1 699 ? -0.687 110.062 47.031 1 89.44 699 ILE B O 1
ATOM 13941 N N . VAL B 1 700 ? 0.066 108.5 45.688 1 89.94 700 VAL B N 1
ATOM 13942 C CA . VAL B 1 700 ? 0.857 109.438 44.875 1 89.94 700 VAL B CA 1
ATOM 13943 C C . VAL B 1 700 ? -0.067 110.375 44.156 1 89.94 700 VAL B C 1
ATOM 13945 O O . VAL B 1 700 ? 0.176 111.625 44.125 1 89.94 700 VAL B O 1
ATOM 13948 N N . GLU B 1 701 ? -1.055 109.875 43.625 1 84.69 701 GLU B N 1
ATOM 13949 C CA . GLU B 1 701 ? -1.986 110.75 42.875 1 84.69 701 GLU B CA 1
ATOM 13950 C C . GLU B 1 701 ? -2.689 111.75 43.812 1 84.69 701 GLU B C 1
ATOM 13952 O O . GLU B 1 701 ? -2.916 112.875 43.438 1 84.69 701 GLU B O 1
ATOM 13957 N N . ARG B 1 702 ? -3.029 111.25 44.906 1 84.19 702 ARG B N 1
ATOM 13958 C CA . ARG B 1 702 ? -3.65 112.188 45.906 1 84.19 702 ARG B CA 1
ATOM 13959 C C . ARG B 1 702 ? -2.686 113.25 46.344 1 84.19 702 ARG B C 1
ATOM 13961 O O . ARG B 1 702 ? -3.092 114.438 46.531 1 84.19 702 ARG B O 1
ATOM 13968 N N . THR B 1 703 ? -1.544 112.875 46.5 1 88.94 703 THR B N 1
ATOM 13969 C CA . THR B 1 703 ? -0.529 113.875 46.906 1 88.94 703 THR B CA 1
ATOM 13970 C C . THR B 1 703 ? -0.296 114.875 45.812 1 88.94 703 THR B C 1
ATOM 13972 O O . THR B 1 703 ? -0.111 116.062 46.094 1 88.94 703 THR B O 1
ATOM 13975 N N . GLN B 1 704 ? -0.338 114.5 44.625 1 84.19 704 GLN B N 1
ATOM 13976 C CA . GLN B 1 704 ? -0.119 115.375 43.5 1 84.19 704 GLN B CA 1
ATOM 13977 C C . GLN B 1 704 ? -1.335 116.312 43.281 1 84.19 704 GLN B C 1
ATOM 13979 O O . GLN B 1 704 ? -1.201 117.438 42.812 1 84.19 704 GLN B O 1
ATOM 13984 N N . ALA B 1 705 ? -2.447 115.875 43.75 1 76.75 705 ALA B N 1
ATOM 13985 C CA . ALA B 1 705 ? -3.68 116.562 43.406 1 76.75 705 ALA B CA 1
ATOM 13986 C C . ALA B 1 705 ? -4.105 117.5 44.562 1 76.75 705 ALA B C 1
ATOM 13988 O O . ALA B 1 705 ? -4.773 118.5 44.312 1 76.75 705 ALA B O 1
ATOM 13989 N N . THR B 1 706 ? -3.787 117.188 45.812 1 76.88 706 THR B N 1
ATOM 13990 C CA . THR B 1 706 ? -4.336 117.875 46.969 1 76.88 706 THR B CA 1
ATOM 13991 C C . THR B 1 706 ? -3.252 118.75 47.656 1 76.88 706 THR B C 1
ATOM 13993 O O . THR B 1 706 ? -2.174 118.188 47.938 1 76.88 706 THR B O 1
ATOM 13996 N N . LEU B 1 707 ? -3.607 120 47.938 1 74.69 707 LEU B N 1
ATOM 13997 C CA . LEU B 1 707 ? -2.674 120.875 48.562 1 74.69 707 LEU B CA 1
ATOM 13998 C C . LEU B 1 707 ? -2.432 120.5 50.031 1 74.69 707 LEU B C 1
ATOM 14000 O O . LEU B 1 707 ? -1.318 120.688 50.531 1 74.69 707 LEU B O 1
ATOM 14004 N N . ALA B 1 708 ? -3.434 120 50.625 1 75.38 708 ALA B N 1
ATOM 14005 C CA . ALA B 1 708 ? -3.291 119.625 52.031 1 75.38 708 ALA B CA 1
ATOM 14006 C C . ALA B 1 708 ? -2.219 118.5 52.188 1 75.38 708 ALA B C 1
ATOM 14008 O O . ALA B 1 708 ? -1.475 118.5 53.188 1 75.38 708 ALA B O 1
ATOM 14009 N N . MET B 1 709 ? -2.125 117.75 51.188 1 82.75 709 MET B N 1
ATOM 14010 C CA . MET B 1 709 ? -1.141 116.625 51.25 1 82.75 709 MET B CA 1
ATOM 14011 C C . MET B 1 709 ? 0.247 117.188 50.875 1 82.75 709 MET B C 1
ATOM 14013 O O . MET B 1 709 ? 1.252 116.688 51.406 1 82.75 709 MET B O 1
ATOM 14017 N N . GLN B 1 710 ? 0.233 118.125 50.125 1 87.19 710 GLN B N 1
ATOM 14018 C CA . GLN B 1 710 ? 1.505 118.688 49.688 1 87.19 710 GLN B CA 1
ATOM 14019 C C . GLN B 1 710 ? 2.156 119.5 50.812 1 87.19 710 GLN B C 1
ATOM 14021 O O . GLN B 1 710 ? 3.369 119.688 50.812 1 87.19 710 GLN B O 1
ATOM 14026 N N . GLN B 1 711 ? 1.29 119.812 51.719 1 85.31 711 GLN B N 1
ATOM 14027 C CA . GLN B 1 711 ? 1.817 120.625 52.812 1 85.31 711 GLN B CA 1
ATOM 14028 C C . GLN B 1 711 ? 2.33 119.75 53.938 1 85.31 711 GLN B C 1
ATOM 14030 O O . GLN B 1 711 ? 2.895 120.25 54.906 1 85.31 711 GLN B O 1
ATOM 14035 N N . GLN B 1 712 ? 2.352 118.5 53.75 1 87.81 712 GLN B N 1
ATOM 14036 C CA . GLN B 1 712 ? 2.832 117.562 54.781 1 87.81 712 GLN B CA 1
ATOM 14037 C C . GLN B 1 712 ? 4.355 117.5 54.75 1 87.81 712 GLN B C 1
ATOM 14039 O O . GLN B 1 712 ? 4.984 117.688 53.719 1 87.81 712 GLN B O 1
ATOM 14044 N N . ALA B 1 713 ? 4.836 117.312 56 1 90.38 713 ALA B N 1
ATOM 14045 C CA . ALA B 1 713 ? 6.27 117.062 56.094 1 90.38 713 ALA B CA 1
ATOM 14046 C C . ALA B 1 713 ? 6.621 115.625 55.562 1 90.38 713 ALA B C 1
ATOM 14048 O O . ALA B 1 713 ? 5.781 114.75 55.562 1 90.38 713 ALA B O 1
ATOM 14049 N N . PRO B 1 714 ? 7.777 115.438 55.031 1 92.81 714 PRO B N 1
ATOM 14050 C CA . PRO B 1 714 ? 8.172 114.188 54.438 1 92.81 714 PRO B CA 1
ATOM 14051 C C . PRO B 1 714 ? 8.055 113 55.438 1 92.81 714 PRO B C 1
ATOM 14053 O O . PRO B 1 714 ? 7.617 111.938 55.062 1 92.81 714 PRO B O 1
ATOM 14056 N N . GLU B 1 715 ? 8.414 113.25 56.688 1 91.94 715 GLU B N 1
ATOM 14057 C CA . GLU B 1 715 ? 8.32 112.188 57.656 1 91.94 715 GLU B CA 1
ATOM 14058 C C . GLU B 1 715 ? 6.871 111.75 57.875 1 91.94 715 GLU B C 1
ATOM 14060 O O . GLU B 1 715 ? 6.566 110.562 57.969 1 91.94 715 GLU B O 1
ATOM 14065 N N . ARG B 1 716 ? 6.062 112.688 57.969 1 88.38 716 ARG B N 1
ATOM 14066 C CA . ARG B 1 716 ? 4.648 112.438 58.188 1 88.38 716 ARG B CA 1
ATOM 14067 C C . ARG B 1 716 ? 4.035 111.75 56.938 1 88.38 716 ARG B C 1
ATOM 14069 O O . ARG B 1 716 ? 3.205 110.875 57.094 1 88.38 716 ARG B O 1
ATOM 14076 N N . TRP B 1 717 ? 4.438 112.188 55.844 1 93 717 TRP B N 1
ATOM 14077 C CA . TRP B 1 717 ? 3.92 111.625 54.625 1 93 717 TRP B CA 1
ATOM 14078 C C . TRP B 1 717 ? 4.285 110.125 54.531 1 93 717 TRP B C 1
ATOM 14080 O O . TRP B 1 717 ? 3.434 109.312 54.219 1 93 717 TRP B O 1
ATOM 14090 N N . LEU B 1 718 ? 5.543 109.812 54.719 1 93.75 718 LEU B N 1
ATOM 14091 C CA . LEU B 1 718 ? 6.008 108.438 54.625 1 93.75 718 LEU B CA 1
ATOM 14092 C C . LEU B 1 718 ? 5.348 107.562 55.688 1 93.75 718 LEU B C 1
ATOM 14094 O O . LEU B 1 718 ? 4.992 106.438 55.406 1 93.75 718 LEU B O 1
ATOM 14098 N N . LYS B 1 719 ? 5.234 108.125 56.844 1 90.31 719 LYS B N 1
ATOM 14099 C CA . LYS B 1 719 ? 4.555 107.375 57.906 1 90.31 719 LYS B CA 1
ATOM 14100 C C . LYS B 1 719 ? 3.109 107.125 57.531 1 90.31 719 LYS B C 1
ATOM 14102 O O . LYS B 1 719 ? 2.656 105.938 57.656 1 90.31 719 LYS B O 1
ATOM 14107 N N . ASN B 1 720 ? 2.414 108.125 57.062 1 87.56 720 ASN B N 1
ATOM 14108 C CA . ASN B 1 720 ? 1.016 107.938 56.688 1 87.56 720 ASN B CA 1
ATOM 14109 C C . ASN B 1 720 ? 0.871 107 55.531 1 87.56 720 ASN B C 1
ATOM 14111 O O . ASN B 1 720 ? -0.061 106.188 55.5 1 87.56 720 ASN B O 1
ATOM 14115 N N . ALA B 1 721 ? 1.721 107.062 54.594 1 90.5 721 ALA B N 1
ATOM 14116 C CA . ALA B 1 721 ? 1.688 106.188 53.438 1 90.5 721 ALA B CA 1
ATOM 14117 C C . ALA B 1 721 ? 1.901 104.688 53.906 1 90.5 721 ALA B C 1
ATOM 14119 O O . ALA B 1 721 ? 1.19 103.812 53.438 1 90.5 721 ALA B O 1
ATOM 14120 N N . PHE B 1 722 ? 2.822 104.562 54.75 1 91.56 722 PHE B N 1
ATOM 14121 C CA . PHE B 1 722 ? 3.125 103.188 55.25 1 91.56 722 PHE B CA 1
ATOM 14122 C C . PHE B 1 722 ? 1.95 102.625 56.031 1 91.56 722 PHE B C 1
ATOM 14124 O O . PHE B 1 722 ? 1.595 101.5 55.875 1 91.56 722 PHE B O 1
ATOM 14131 N N . ILE B 1 723 ? 1.374 103.5 56.875 1 88.06 723 ILE B N 1
ATOM 14132 C CA . ILE B 1 723 ? 0.265 103.062 57.688 1 88.06 723 ILE B CA 1
ATOM 14133 C C . ILE B 1 723 ? -0.93 102.688 56.812 1 88.06 723 ILE B C 1
ATOM 14135 O O . ILE B 1 723 ? -1.626 101.688 57.094 1 88.06 723 ILE B O 1
ATOM 14139 N N . GLU B 1 724 ? -1.18 103.5 55.812 1 86.62 724 GLU B N 1
ATOM 14140 C CA . GLU B 1 724 ? -2.275 103.188 54.906 1 86.62 724 GLU B CA 1
ATOM 14141 C C . GLU B 1 724 ? -2.062 101.875 54.219 1 86.62 724 GLU B C 1
ATOM 14143 O O . GLU B 1 724 ? -2.998 101.062 54.062 1 86.62 724 GLU B O 1
ATOM 14148 N N . LEU B 1 725 ? -0.9 101.625 53.781 1 90.88 725 LEU B N 1
ATOM 14149 C CA . LEU B 1 725 ? -0.583 100.375 53.156 1 90.88 725 LEU B CA 1
ATOM 14150 C C . LEU B 1 725 ? -0.688 99.188 54.125 1 90.88 725 LEU B C 1
ATOM 14152 O O . LEU B 1 725 ? -1.232 98.188 53.812 1 90.88 725 LEU B O 1
ATOM 14156 N N . HIS B 1 726 ? -0.164 99.438 55.312 1 90.38 726 HIS B N 1
ATOM 14157 C CA . HIS B 1 726 ? -0.193 98.375 56.344 1 90.38 726 HIS B CA 1
ATOM 14158 C C . HIS B 1 726 ? -1.625 98 56.688 1 90.38 726 HIS B C 1
ATOM 14160 O O . HIS B 1 726 ? -1.922 96.812 56.844 1 90.38 726 HIS B O 1
ATOM 14166 N N . ARG B 1 727 ? -2.484 98.938 56.719 1 84.19 727 ARG B N 1
ATOM 14167 C CA . ARG B 1 727 ? -3.873 98.688 57.094 1 84.19 727 ARG B CA 1
ATOM 14168 C C . ARG B 1 727 ? -4.562 97.812 56 1 84.19 727 ARG B C 1
ATOM 14170 O O . ARG B 1 727 ? -5.391 97 56.281 1 84.19 727 ARG B O 1
ATOM 14177 N N . VAL B 1 728 ? -4.266 98.062 54.812 1 85.25 728 VAL B N 1
ATOM 14178 C CA . VAL B 1 728 ? -4.852 97.312 53.688 1 85.25 728 VAL B CA 1
ATOM 14179 C C . VAL B 1 728 ? -4.391 95.875 53.781 1 85.25 728 VAL B C 1
ATOM 14181 O O . VAL B 1 728 ? -5.199 94.938 53.625 1 85.25 728 VAL B O 1
ATOM 14184 N N . PHE B 1 729 ? -3.199 95.688 53.969 1 90.25 729 PHE B N 1
ATOM 14185 C CA . PHE B 1 729 ? -2.67 94.312 54 1 90.25 729 PHE B CA 1
ATOM 14186 C C . PHE B 1 729 ? -3.082 93.562 55.281 1 90.25 729 PHE B C 1
ATOM 14188 O O . PHE B 1 729 ? -3.176 92.375 55.312 1 90.25 729 PHE B O 1
ATOM 14195 N N . GLU B 1 730 ? -3.291 94.375 56.312 1 87.44 730 GLU B N 1
ATOM 14196 C CA . GLU B 1 730 ? -3.807 93.75 57.562 1 87.44 730 GLU B CA 1
ATOM 14197 C C . GLU B 1 730 ? -5.199 93.188 57.344 1 87.44 730 GLU B C 1
ATOM 14199 O O . GLU B 1 730 ? -5.594 92.188 58 1 87.44 730 GLU B O 1
ATOM 14204 N N . SER B 1 731 ? -5.902 93.688 56.438 1 82.25 731 SER B N 1
ATOM 14205 C CA . SER B 1 731 ? -7.254 93.25 56.156 1 82.25 731 SER B CA 1
ATOM 14206 C C . SER B 1 731 ? -7.246 91.812 55.562 1 82.25 731 SER B C 1
ATOM 14208 O O . SER B 1 731 ? -8.25 91.125 55.625 1 82.25 731 SER B O 1
ATOM 14210 N N . PHE B 1 732 ? -6.117 91.438 55.031 1 85.25 732 PHE B N 1
ATOM 14211 C CA . PHE B 1 732 ? -6.023 90.125 54.438 1 85.25 732 PHE B CA 1
ATOM 14212 C C . PHE B 1 732 ? -5.789 89.062 55.5 1 85.25 732 PHE B C 1
ATOM 14214 O O . PHE B 1 732 ? -5.695 87.875 55.188 1 85.25 732 PHE B O 1
ATOM 14221 N N . ASP B 1 733 ? -5.77 89.312 56.75 1 79.69 733 ASP B N 1
ATOM 14222 C CA . ASP B 1 733 ? -5.691 88.438 57.906 1 79.69 733 ASP B CA 1
ATOM 14223 C C . ASP B 1 733 ? -4.57 87.438 57.75 1 79.69 733 ASP B C 1
ATOM 14225 O O . ASP B 1 733 ? -4.789 86.25 57.938 1 79.69 733 ASP B O 1
ATOM 14229 N N . GLY B 1 734 ? -3.447 87.875 57.25 1 79.75 734 GLY B N 1
ATOM 14230 C CA . GLY B 1 734 ? -2.285 87 57.219 1 79.75 734 GLY B CA 1
ATOM 14231 C C . GLY B 1 734 ? -2.178 86.25 55.906 1 79.75 734 GLY B C 1
ATOM 14232 O O . GLY B 1 734 ? -1.19 85.5 55.688 1 79.75 734 GLY B O 1
ATOM 14233 N N . SER B 1 735 ? -3.135 86.188 55.031 1 82.12 735 SER B N 1
ATOM 14234 C CA . SER B 1 735 ? -3.092 85.438 53.781 1 82.12 735 SER B CA 1
ATOM 14235 C C . SER B 1 735 ? -2.09 86.062 52.812 1 82.12 735 SER B C 1
ATOM 14237 O O . SER B 1 735 ? -1.613 85.375 51.906 1 82.12 735 SER B O 1
ATOM 14239 N N . MET B 1 736 ? -1.802 87.375 53 1 87.75 736 MET B N 1
ATOM 14240 C CA . MET B 1 736 ? -0.847 88.062 52.125 1 87.75 736 MET B CA 1
ATOM 14241 C C . MET B 1 736 ? 0.032 89 52.938 1 87.75 736 MET B C 1
ATOM 14243 O O . MET B 1 736 ? -0.476 89.875 53.625 1 87.75 736 MET B O 1
ATOM 14247 N N . LEU B 1 737 ? 1.199 88.688 52.875 1 90.88 737 LEU B N 1
ATOM 14248 C CA . LEU B 1 737 ? 2.188 89.562 53.5 1 90.88 737 LEU B CA 1
ATOM 14249 C C . LEU B 1 737 ? 3.139 90.125 52.469 1 90.88 737 LEU B C 1
ATOM 14251 O O . LEU B 1 737 ? 3.299 89.562 51.375 1 90.88 737 LEU B O 1
ATOM 14255 N N . MET B 1 738 ? 3.691 91.312 52.75 1 92.12 738 MET B N 1
ATOM 14256 C CA . MET B 1 738 ? 4.582 92 51.781 1 92.12 738 MET B CA 1
ATOM 14257 C C . MET B 1 738 ? 5.816 92.562 52.5 1 92.12 738 MET B C 1
ATOM 14259 O O . MET B 1 738 ? 5.703 93.188 53.531 1 92.12 738 MET B O 1
ATOM 14263 N N . SER B 1 739 ? 6.867 92.25 52 1 94 739 SER B N 1
ATOM 14264 C CA . SER B 1 739 ? 8.102 92.875 52.406 1 94 739 SER B CA 1
ATOM 14265 C C . SER B 1 739 ? 8.469 94 51.469 1 94 739 SER B C 1
ATOM 14267 O O . SER B 1 739 ? 8.125 94 50.281 1 94 739 SER B O 1
ATOM 14269 N N . GLY B 1 740 ? 9.078 95.062 52.031 1 93.5 740 GLY B N 1
ATOM 14270 C CA . GLY B 1 740 ? 9.391 96.188 51.125 1 93.5 740 GLY B CA 1
ATOM 14271 C C . GLY B 1 740 ? 10.297 97.188 51.719 1 93.5 740 GLY B C 1
ATOM 14272 O O . GLY B 1 740 ? 10.516 97.25 52.938 1 93.5 740 GLY B O 1
ATOM 14273 N N . PHE B 1 741 ? 10.93 97.938 50.875 1 95.31 741 PHE B N 1
ATOM 14274 C CA . PHE B 1 741 ? 11.711 99.125 51.188 1 95.31 741 PHE B CA 1
ATOM 14275 C C . PHE B 1 741 ? 11.016 100.375 50.656 1 95.31 741 PHE B C 1
ATOM 14277 O O . PHE B 1 741 ? 10.781 100.5 49.469 1 95.31 741 PHE B O 1
ATOM 14284 N N . PHE B 1 742 ? 10.648 101.25 51.594 1 95.62 742 PHE B N 1
ATOM 14285 C CA . PHE B 1 742 ? 9.953 102.5 51.281 1 95.62 742 PHE B CA 1
ATOM 14286 C C . PHE B 1 742 ? 10.859 103.688 51.469 1 95.62 742 PHE B C 1
ATOM 14288 O O . PHE B 1 742 ? 11.391 103.875 52.562 1 95.62 742 PHE B O 1
ATOM 14295 N N . GLY B 1 743 ? 10.977 104.438 50.406 1 94.94 743 GLY B N 1
ATOM 14296 C CA . GLY B 1 743 ? 11.898 105.562 50.5 1 94.94 743 GLY B CA 1
ATOM 14297 C C . GLY B 1 743 ? 11.328 106.812 49.938 1 94.94 743 GLY B C 1
ATOM 14298 O O . GLY B 1 743 ? 10.453 106.812 49.094 1 94.94 743 GLY B O 1
ATOM 14299 N N . LEU B 1 744 ? 11.82 107.938 50.5 1 95.56 744 LEU B N 1
ATOM 14300 C CA . LEU B 1 744 ? 11.531 109.312 50.094 1 95.56 744 LEU B CA 1
ATOM 14301 C C . LEU B 1 744 ? 12.805 110.125 50.031 1 95.56 744 LEU B C 1
ATOM 14303 O O . LEU B 1 744 ? 13.469 110.312 51.062 1 95.56 744 LEU B O 1
ATOM 14307 N N . ILE B 1 745 ? 13.133 110.625 48.844 1 95.81 745 ILE B N 1
ATOM 14308 C CA . ILE B 1 745 ? 14.375 111.375 48.688 1 95.81 745 ILE B CA 1
ATOM 14309 C C . ILE B 1 745 ? 14.062 112.812 48.344 1 95.81 745 ILE B C 1
ATOM 14311 O O . ILE B 1 745 ? 13.297 113.062 47.406 1 95.81 745 ILE B O 1
ATOM 14315 N N . ASP B 1 746 ? 14.656 113.688 49.094 1 93.75 746 ASP B N 1
ATOM 14316 C CA . ASP B 1 746 ? 14.609 115.125 48.719 1 93.75 746 ASP B CA 1
ATOM 14317 C C . ASP B 1 746 ? 15.555 115.375 47.562 1 93.75 746 ASP B C 1
ATOM 14319 O O . ASP B 1 746 ? 16.766 115.25 47.688 1 93.75 746 ASP B O 1
ATOM 14323 N N . GLU B 1 747 ? 15.055 115.812 46.5 1 90.88 747 GLU B N 1
ATOM 14324 C CA . GLU B 1 747 ? 15.789 116 45.25 1 90.88 747 GLU B CA 1
ATOM 14325 C C . GLU B 1 747 ? 16.953 117 45.438 1 90.88 747 GLU B C 1
ATOM 14327 O O . GLU B 1 747 ? 18.031 116.75 44.906 1 90.88 747 GLU B O 1
ATOM 14332 N N . HIS B 1 748 ? 16.781 118 46.219 1 87.81 748 HIS B N 1
ATOM 14333 C CA . HIS B 1 748 ? 17.766 119.062 46.281 1 87.81 748 HIS B CA 1
ATOM 14334 C C . HIS B 1 748 ? 18.844 118.75 47.344 1 87.81 748 HIS B C 1
ATOM 14336 O O . HIS B 1 748 ? 20.031 118.875 47.062 1 87.81 748 HIS B O 1
ATOM 14342 N N . THR B 1 749 ? 18.5 118.375 48.531 1 89 749 THR B N 1
ATOM 14343 C CA . THR B 1 749 ? 19.438 118.188 49.594 1 89 749 THR B CA 1
ATOM 14344 C C . THR B 1 749 ? 20.031 116.75 49.562 1 89 749 THR B C 1
ATOM 14346 O O . THR B 1 749 ? 21.109 116.5 50.094 1 89 749 THR B O 1
ATOM 14349 N N . GLY B 1 750 ? 19.281 115.812 49 1 91.44 750 GLY B N 1
ATOM 14350 C CA . GLY B 1 750 ? 19.75 114.438 48.938 1 91.44 750 GLY B CA 1
ATOM 14351 C C . GLY B 1 750 ? 19.438 113.625 50.188 1 91.44 750 GLY B C 1
ATOM 14352 O O . GLY B 1 750 ? 19.859 112.5 50.312 1 91.44 750 GLY B O 1
ATOM 14353 N N . LEU B 1 751 ? 18.688 114.188 51.125 1 93.5 751 LEU B N 1
ATOM 14354 C CA . LEU B 1 751 ? 18.312 113.438 52.344 1 93.5 751 LEU B CA 1
ATOM 14355 C C . LEU B 1 751 ? 17.234 112.375 52.031 1 93.5 751 LEU B C 1
ATOM 14357 O O . LEU B 1 751 ? 16.219 112.688 51.406 1 93.5 751 LEU B O 1
ATOM 14361 N N . MET B 1 752 ? 17.5 111.188 52.406 1 94.5 752 MET B N 1
ATOM 14362 C CA . MET B 1 752 ? 16.562 110.125 52.188 1 94.5 752 MET B CA 1
ATOM 14363 C C . MET B 1 752 ? 15.891 109.688 53.469 1 94.5 752 MET B C 1
ATOM 14365 O O . MET B 1 752 ? 16.562 109.438 54.469 1 94.5 752 MET B O 1
ATOM 14369 N N . TYR B 1 753 ? 14.578 109.625 53.5 1 94.31 753 TYR B N 1
ATOM 14370 C CA . TYR B 1 753 ? 13.758 109.062 54.562 1 94.31 753 TYR B CA 1
ATOM 14371 C C . TYR B 1 753 ? 13.328 107.625 54.156 1 94.31 753 TYR B C 1
ATOM 14373 O O . TYR B 1 753 ? 12.883 107.438 53.031 1 94.31 753 TYR B O 1
ATOM 14381 N N . HIS B 1 754 ? 13.555 106.688 54.938 1 94.31 754 HIS B N 1
ATOM 14382 C CA . HIS B 1 754 ? 13.203 105.375 54.469 1 94.31 754 HIS B CA 1
ATOM 14383 C C . HIS B 1 754 ? 12.695 104.5 55.625 1 94.31 754 HIS B C 1
ATOM 14385 O O . HIS B 1 754 ? 13.016 104.75 56.781 1 94.31 754 HIS B O 1
ATOM 14391 N N . ILE B 1 755 ? 11.883 103.5 55.344 1 92.56 755 ILE B N 1
ATOM 14392 C CA . ILE B 1 755 ? 11.344 102.438 56.188 1 92.56 755 ILE B CA 1
ATOM 14393 C C . ILE B 1 755 ? 11.68 101.062 55.625 1 92.56 755 ILE B C 1
ATOM 14395 O O . ILE B 1 755 ? 11.539 100.875 54.406 1 92.56 755 ILE B O 1
ATOM 14399 N N . LEU B 1 756 ? 12.195 100.25 56.406 1 93.44 756 LEU B N 1
ATOM 14400 C CA . LEU B 1 756 ? 12.492 98.875 56 1 93.44 756 LEU B CA 1
ATOM 14401 C C . LEU B 1 756 ? 11.523 97.875 56.688 1 93.44 756 LEU B C 1
ATOM 14403 O O . LEU B 1 756 ? 11.414 97.812 57.906 1 93.44 756 LEU B O 1
ATOM 14407 N N . ALA B 1 757 ? 10.727 97.188 55.906 1 92.38 757 ALA B N 1
ATOM 14408 C CA . ALA B 1 757 ? 9.789 96.188 56.406 1 92.38 757 ALA B CA 1
ATOM 14409 C C . ALA B 1 757 ? 10.281 94.75 56.094 1 92.38 757 ALA B C 1
ATOM 14411 O O . ALA B 1 757 ? 9.859 94.125 55.125 1 92.38 757 ALA B O 1
ATOM 14412 N N . GLU B 1 758 ? 11.109 94.125 56.906 1 90.69 758 GLU B N 1
ATOM 14413 C CA . GLU B 1 758 ? 11.688 92.812 56.75 1 90.69 758 GLU B CA 1
ATOM 14414 C C . GLU B 1 758 ? 12.109 92.562 55.312 1 90.69 758 GLU B C 1
ATOM 14416 O O . GLU B 1 758 ? 11.75 91.5 54.719 1 90.69 758 GLU B O 1
ATOM 14421 N N . HIS B 1 759 ? 12.719 93.438 54.75 1 92.31 759 HIS B N 1
ATOM 14422 C CA . HIS B 1 759 ? 13.297 93.438 53.406 1 92.31 759 HIS B CA 1
ATOM 14423 C C . HIS B 1 759 ? 14.82 93.438 53.469 1 92.31 759 HIS B C 1
ATOM 14425 O O . HIS B 1 759 ? 15.406 93.812 54.5 1 92.31 759 HIS B O 1
ATOM 14431 N N . PRO B 1 760 ? 15.453 92.938 52.5 1 91.94 760 PRO B N 1
ATOM 14432 C CA . PRO B 1 760 ? 16.922 93 52.5 1 91.94 760 PRO B CA 1
ATOM 14433 C C . PRO B 1 760 ? 17.438 94.438 52.625 1 91.94 760 PRO B C 1
ATOM 14435 O O . PRO B 1 760 ? 16.859 95.312 52.062 1 91.94 760 PRO B O 1
ATOM 14438 N N . ARG B 1 761 ? 18.609 94.5 53.312 1 93.69 761 ARG B N 1
ATOM 14439 C CA . ARG B 1 761 ? 19.203 95.812 53.562 1 93.69 761 ARG B CA 1
ATOM 14440 C C . ARG B 1 761 ? 19.656 96.5 52.281 1 93.69 761 ARG B C 1
ATOM 14442 O O . ARG B 1 761 ? 20.141 95.812 51.375 1 93.69 761 ARG B O 1
ATOM 14449 N N . ALA B 1 762 ? 19.406 97.812 52.25 1 94.12 762 ALA B N 1
ATOM 14450 C CA . ALA B 1 762 ? 19.875 98.562 51.125 1 94.12 762 ALA B CA 1
ATOM 14451 C C . ALA B 1 762 ? 21.406 98.75 51.125 1 94.12 762 ALA B C 1
ATOM 14453 O O . ALA B 1 762 ? 22.031 98.625 52.188 1 94.12 762 ALA B O 1
ATOM 14454 N N . VAL B 1 763 ? 22.047 98.938 50 1 94 763 VAL B N 1
ATOM 14455 C CA . VAL B 1 763 ? 23.484 99.062 49.875 1 94 763 VAL B CA 1
ATOM 14456 C C . VAL B 1 763 ? 23.844 100.438 49.312 1 94 763 VAL B C 1
ATOM 14458 O O . VAL B 1 763 ? 23.281 100.875 48.312 1 94 763 VAL B O 1
ATOM 14461 N N . LEU B 1 764 ? 24.703 101.062 50 1 94.38 764 LEU B N 1
ATOM 14462 C CA . LEU B 1 764 ? 25.219 102.375 49.562 1 94.38 764 LEU B CA 1
ATOM 14463 C C . LEU B 1 764 ? 26.609 102.25 48.969 1 94.38 764 LEU B C 1
ATOM 14465 O O . LEU B 1 764 ? 27.5 101.688 49.562 1 94.38 764 LEU B O 1
ATOM 14469 N N . TYR B 1 765 ? 26.781 102.625 47.719 1 93.5 765 TYR B N 1
ATOM 14470 C CA . TYR B 1 765 ? 28.047 102.625 47 1 93.5 765 TYR B CA 1
ATOM 14471 C C . TYR B 1 765 ? 28.641 104 46.906 1 93.5 765 TYR B C 1
ATOM 14473 O O . TYR B 1 765 ? 28.094 104.875 46.25 1 93.5 765 TYR B O 1
ATOM 14481 N N . ARG B 1 766 ? 29.766 104.25 47.656 1 90.88 766 ARG B N 1
ATOM 14482 C CA . ARG B 1 766 ? 30.438 105.5 47.719 1 90.88 766 ARG B CA 1
ATOM 14483 C C . ARG B 1 766 ? 31.938 105.375 47.469 1 90.88 766 ARG B C 1
ATOM 14485 O O . ARG B 1 766 ? 32.594 104.562 48.156 1 90.88 766 ARG B O 1
ATOM 14492 N N . ASN B 1 767 ? 32.406 106.25 46.656 1 84.69 767 ASN B N 1
ATOM 14493 C CA . ASN B 1 767 ? 33.844 106.312 46.375 1 84.69 767 ASN B CA 1
ATOM 14494 C C . ASN B 1 767 ? 34.438 104.938 46.125 1 84.69 767 ASN B C 1
ATOM 14496 O O . ASN B 1 767 ? 35.5 104.625 46.656 1 84.69 767 ASN B O 1
ATOM 14500 N N . GLY B 1 768 ? 33.781 104 45.469 1 83.88 768 GLY B N 1
ATOM 14501 C CA . GLY B 1 768 ? 34.281 102.75 45.062 1 83.88 768 GLY B CA 1
ATOM 14502 C C . GLY B 1 768 ? 34.031 101.625 46.125 1 83.88 768 GLY B C 1
ATOM 14503 O O . GLY B 1 768 ? 34.438 100.5 45.969 1 83.88 768 GLY B O 1
ATOM 14504 N N . LYS B 1 769 ? 33.438 102 47.219 1 90.81 769 LYS B N 1
ATOM 14505 C CA . LYS B 1 769 ? 33.156 101 48.312 1 90.81 769 LYS B CA 1
ATOM 14506 C C . LYS B 1 769 ? 31.672 100.875 48.5 1 90.81 769 LYS B C 1
ATOM 14508 O O . LYS B 1 769 ? 30.922 101.812 48.469 1 90.81 769 LYS B O 1
ATOM 14513 N N . ALA B 1 770 ? 31.219 99.562 48.688 1 92.38 770 ALA B N 1
ATOM 14514 C CA . ALA B 1 770 ? 29.828 99.25 48.969 1 92.38 770 ALA B CA 1
ATOM 14515 C C . ALA B 1 770 ? 29.641 98.812 50.438 1 92.38 770 ALA B C 1
ATOM 14517 O O . ALA B 1 770 ? 30.391 98 50.938 1 92.38 770 ALA B O 1
ATOM 14518 N N . GLU B 1 771 ? 28.672 99.438 51.125 1 92.06 771 GLU B N 1
ATOM 14519 C CA . GLU B 1 771 ? 28.344 99.125 52.5 1 92.06 771 GLU B CA 1
ATOM 14520 C C . GLU B 1 771 ? 26.844 99.062 52.719 1 92.06 771 GLU B C 1
ATOM 14522 O O . GLU B 1 771 ? 26.078 99.75 52.031 1 92.06 771 GLU B O 1
ATOM 14527 N N . PHE B 1 772 ? 26.406 98.25 53.688 1 92.75 772 PHE B N 1
ATOM 14528 C CA . PHE B 1 772 ? 25 98.188 54.031 1 92.75 772 PHE B CA 1
ATOM 14529 C C . PHE B 1 772 ? 24.578 99.375 54.844 1 92.75 772 PHE B C 1
ATOM 14531 O O . PHE B 1 772 ? 25.344 99.875 55.719 1 92.75 772 PHE B O 1
ATOM 14538 N N . ILE B 1 773 ? 23.438 99.875 54.5 1 88.81 773 ILE B N 1
ATOM 14539 C CA . ILE B 1 773 ? 22.859 100.875 55.344 1 88.81 773 ILE B CA 1
ATOM 14540 C C . ILE B 1 773 ? 22.312 100.312 56.625 1 88.81 773 ILE B C 1
ATOM 14542 O O . ILE B 1 773 ? 21.5 99.375 56.594 1 88.81 773 ILE B O 1
ATOM 14546 N N . GLU B 1 774 ? 22.875 100.625 57.719 1 76.94 774 GLU B N 1
ATOM 14547 C CA . GLU B 1 774 ? 22.453 100.125 59 1 76.94 774 GLU B CA 1
ATOM 14548 C C . GLU B 1 774 ? 21.109 100.688 59.438 1 76.94 774 GLU B C 1
ATOM 14550 O O . GLU B 1 774 ? 20.891 101.875 59.344 1 76.94 774 GLU B O 1
ATOM 14555 N N . ASN B 1 775 ? 20.094 99.812 59.312 1 65.75 775 ASN B N 1
ATOM 14556 C CA . ASN B 1 775 ? 18.797 100.25 59.781 1 65.75 775 ASN B CA 1
ATOM 14557 C C . ASN B 1 775 ? 18.406 99.562 61.094 1 65.75 775 ASN B C 1
ATOM 14559 O O . ASN B 1 775 ? 18.078 98.375 61.094 1 65.75 775 ASN B O 1
ATOM 14563 N N . ASP B 1 776 ? 18.656 100.062 62.281 1 64.25 776 ASP B N 1
ATOM 14564 C CA . ASP B 1 776 ? 18.344 99.5 63.594 1 64.25 776 ASP B CA 1
ATOM 14565 C C . ASP B 1 776 ? 16.844 99.312 63.781 1 64.25 776 ASP B C 1
ATOM 14567 O O . ASP B 1 776 ? 16.391 98.625 64.688 1 64.25 776 ASP B O 1
ATOM 14571 N N . THR B 1 777 ? 16.031 99.875 62.938 1 69.69 777 THR B N 1
ATOM 14572 C CA . THR B 1 777 ? 14.594 99.938 63.188 1 69.69 777 THR B CA 1
ATOM 14573 C C . THR B 1 777 ? 13.859 99.125 62.125 1 69.69 777 THR B C 1
ATOM 14575 O O . THR B 1 777 ? 13.164 99.688 61.281 1 69.69 777 THR B O 1
ATOM 14578 N N . MET B 1 778 ? 14.039 97.812 62.031 1 69.94 778 MET B N 1
ATOM 14579 C CA . MET B 1 778 ? 13.359 97 61.062 1 69.94 778 MET B CA 1
ATOM 14580 C C . MET B 1 778 ? 11.961 96.625 61.531 1 69.94 778 MET B C 1
ATOM 14582 O O . MET B 1 778 ? 11.766 96.25 62.688 1 69.94 778 MET B O 1
ATOM 14586 N N . LEU B 1 779 ? 11 97 60.625 1 77.44 779 LEU B N 1
ATOM 14587 C CA . LEU B 1 779 ? 9.609 96.688 60.906 1 77.44 779 LEU B CA 1
ATOM 14588 C C . LEU B 1 779 ? 9.242 95.312 60.344 1 77.44 779 LEU B C 1
ATOM 14590 O O . LEU B 1 779 ? 9.984 94.75 59.531 1 77.44 779 LEU B O 1
ATOM 14594 N N . ARG B 1 780 ? 8.242 94.812 60.781 1 86.38 780 ARG B N 1
ATOM 14595 C CA . ARG B 1 780 ? 7.719 93.562 60.25 1 86.38 780 ARG B CA 1
ATOM 14596 C C . ARG B 1 780 ? 7.07 93.75 58.906 1 86.38 780 ARG B C 1
ATOM 14598 O O . ARG B 1 780 ? 6.859 94.875 58.469 1 86.38 780 ARG B O 1
ATOM 14605 N N . LYS B 1 781 ? 6.867 92.75 58.25 1 90.88 781 LYS B N 1
ATOM 14606 C CA . LYS B 1 781 ? 6.234 92.75 56.938 1 90.88 781 LYS B CA 1
ATOM 14607 C C . LYS B 1 781 ? 4.879 93.438 57 1 90.88 781 LYS B C 1
ATOM 14609 O O . LYS B 1 781 ? 4.234 93.5 58.062 1 90.88 781 LYS B O 1
ATOM 14614 N N . LEU B 1 782 ? 4.566 94.125 55.938 1 90.25 782 LEU B N 1
ATOM 14615 C CA . LEU B 1 782 ? 3.248 94.75 55.844 1 90.25 782 LEU B CA 1
ATOM 14616 C C . LEU B 1 782 ? 2.146 93.688 56.031 1 90.25 782 LEU B C 1
ATOM 14618 O O . LEU B 1 782 ? 2.195 92.625 55.438 1 90.25 782 LEU B O 1
ATOM 14622 N N . GLY B 1 783 ? 1.193 93.875 56.844 1 86.56 783 GLY B N 1
ATOM 14623 C CA . GLY B 1 783 ? 0.063 93 57.062 1 86.56 783 GLY B CA 1
ATOM 14624 C C . GLY B 1 783 ? 0.173 92.188 58.344 1 86.56 783 GLY B C 1
ATOM 14625 O O . GLY B 1 783 ? -0.78 91.562 58.75 1 86.56 783 GLY B O 1
ATOM 14626 N N . THR B 1 784 ? 1.31 92.188 58.906 1 86.25 784 THR B N 1
ATOM 14627 C CA . THR B 1 784 ? 1.492 91.438 60.156 1 86.25 784 THR B CA 1
ATOM 14628 C C . THR B 1 784 ? 0.75 92.125 61.281 1 86.25 784 THR B C 1
ATOM 14630 O O . THR B 1 784 ? 0.703 93.375 61.375 1 86.25 784 THR B O 1
ATOM 14633 N N . ALA B 1 785 ? 0.016 91.25 62.062 1 74.12 785 ALA B N 1
ATOM 14634 C CA . ALA B 1 785 ? -0.793 91.75 63.156 1 74.12 785 ALA B CA 1
ATOM 14635 C C . ALA B 1 785 ? 0.086 92.312 64.25 1 74.12 785 ALA B C 1
ATOM 14637 O O . ALA B 1 785 ? 1.207 91.812 64.5 1 74.12 785 ALA B O 1
ATOM 14638 N N . GLY B 1 786 ? -0.248 93.5 65 1 60.62 786 GLY B N 1
ATOM 14639 C CA . GLY B 1 786 ? 0.383 94 66.25 1 60.62 786 GLY B CA 1
ATOM 14640 C C . GLY B 1 786 ? 1.362 95.125 66 1 60.62 786 GLY B C 1
ATOM 14641 O O . GLY B 1 786 ? 2.238 95.375 66.812 1 60.62 786 GLY B O 1
ATOM 14642 N N . VAL B 1 787 ? 1.435 95.562 64.812 1 58.75 787 VAL B N 1
ATOM 14643 C CA . VAL B 1 787 ? 2.395 96.625 64.625 1 58.75 787 VAL B CA 1
ATOM 14644 C C . VAL B 1 787 ? 1.899 97.938 65.25 1 58.75 787 VAL B C 1
ATOM 14646 O O . VAL B 1 787 ? 1.382 98.812 64.562 1 58.75 787 VAL B O 1
ATOM 14649 N N . GLU B 1 788 ? 1.015 97.938 66.188 1 54.22 788 GLU B N 1
ATOM 14650 C CA . GLU B 1 788 ? 0.515 99.125 66.812 1 54.22 788 GLU B CA 1
ATOM 14651 C C . GLU B 1 788 ? 1.662 100.062 67.25 1 54.22 788 GLU B C 1
ATOM 14653 O O . GLU B 1 788 ? 1.451 101.25 67.562 1 54.22 788 GLU B O 1
ATOM 14658 N N . GLY B 1 789 ? 2.789 99.688 67.375 1 55.09 789 GLY B N 1
ATOM 14659 C CA . GLY B 1 789 ? 3.799 100.375 68.188 1 55.09 789 GLY B CA 1
ATOM 14660 C C . GLY B 1 789 ? 4.426 101.562 67.438 1 55.09 789 GLY B C 1
ATOM 14661 O O . GLY B 1 789 ? 3.916 102 66.438 1 55.09 789 GLY B O 1
ATOM 14662 N N . LYS B 1 790 ? 5.668 101.875 67.875 1 63.25 790 LYS B N 1
ATOM 14663 C CA . LYS B 1 790 ? 6.617 102.938 67.688 1 63.25 790 LYS B CA 1
ATOM 14664 C C . LYS B 1 790 ? 7.254 102.875 66.312 1 63.25 790 LYS B C 1
ATOM 14666 O O . LYS B 1 790 ? 8.016 102 66 1 63.25 790 LYS B O 1
ATOM 14671 N N . LEU B 1 791 ? 6.605 103.625 65.25 1 78.12 791 LEU B N 1
ATOM 14672 C CA . LEU B 1 791 ? 7.188 103.75 63.906 1 78.12 791 LEU B CA 1
ATOM 14673 C C . LEU B 1 791 ? 8.336 104.75 63.875 1 78.12 791 LEU B C 1
ATOM 14675 O O . LEU B 1 791 ? 8.203 105.812 64.375 1 78.12 791 LEU B O 1
ATOM 14679 N N . GLN B 1 792 ? 9.461 104.25 63.562 1 83.69 792 GLN B N 1
ATOM 14680 C CA . GLN B 1 792 ? 10.617 105.125 63.406 1 83.69 792 GLN B CA 1
ATOM 14681 C C . GLN B 1 792 ? 11.07 105.25 61.938 1 83.69 792 GLN B C 1
ATOM 14683 O O . GLN B 1 792 ? 11.047 104.188 61.25 1 83.69 792 GLN B O 1
ATOM 14688 N N . ILE B 1 793 ? 11.336 106.312 61.5 1 90.19 793 ILE B N 1
ATOM 14689 C CA . ILE B 1 793 ? 11.812 106.562 60.156 1 90.19 793 ILE B CA 1
ATOM 14690 C C . ILE B 1 793 ? 13.312 106.875 60.156 1 90.19 793 ILE B C 1
ATOM 14692 O O . ILE B 1 793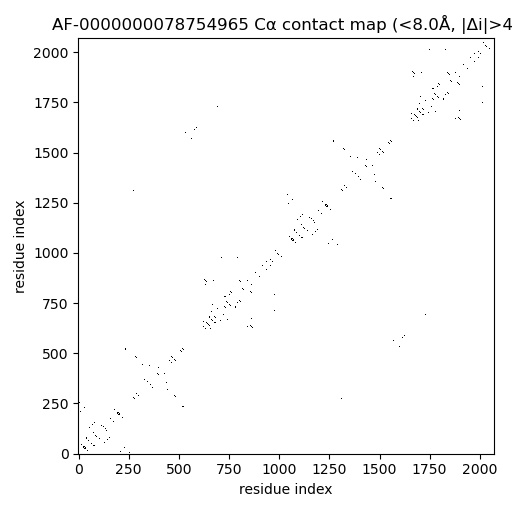 ? 13.789 107.688 60.906 1 90.19 793 ILE B O 1
ATOM 14696 N N . ALA B 1 794 ? 14 106.062 59.406 1 90.81 794 ALA B N 1
ATOM 14697 C CA . ALA B 1 794 ? 15.445 106.25 59.312 1 90.81 794 ALA B CA 1
ATOM 14698 C C . ALA B 1 794 ? 15.789 107.312 58.25 1 90.81 794 ALA B C 1
ATOM 14700 O O . ALA B 1 794 ? 15.062 107.438 57.281 1 90.81 794 ALA B O 1
ATOM 14701 N N . THR B 1 795 ? 16.859 108.062 58.562 1 91.44 795 THR B N 1
ATOM 14702 C CA . THR B 1 795 ? 17.328 109.062 57.594 1 91.44 795 THR B CA 1
ATOM 14703 C C . THR B 1 795 ? 18.781 108.812 57.188 1 91.44 795 THR B C 1
ATOM 14705 O O . THR B 1 795 ? 19.594 108.375 58 1 91.44 795 THR B O 1
ATOM 14708 N N . THR B 1 796 ? 19.031 108.875 55.875 1 92.38 796 THR B N 1
ATOM 14709 C CA . THR B 1 796 ? 20.375 108.688 55.344 1 92.38 796 THR B CA 1
ATOM 14710 C C . THR B 1 796 ? 20.703 109.812 54.344 1 92.38 796 THR B C 1
ATOM 14712 O O . THR B 1 796 ? 19.906 110.125 53.469 1 92.38 796 THR B O 1
ATOM 14715 N N . GLN B 1 797 ? 21.844 110.5 54.531 1 91.5 797 GLN B N 1
ATOM 14716 C CA . GLN B 1 797 ? 22.25 111.625 53.656 1 91.5 797 GLN B CA 1
ATOM 14717 C C . GLN B 1 797 ? 23 111.062 52.438 1 91.5 797 GLN B C 1
ATOM 14719 O O . GLN B 1 797 ? 24.031 110.375 52.594 1 91.5 797 GLN B O 1
ATOM 14724 N N . LEU B 1 798 ? 22.453 111.25 51.25 1 92.44 798 LEU B N 1
ATOM 14725 C CA . LEU B 1 798 ? 23.094 110.875 50 1 92.44 798 LEU B CA 1
ATOM 14726 C C . LEU B 1 798 ? 23.953 112.062 49.469 1 92.44 798 LEU B C 1
ATOM 14728 O O . LEU B 1 798 ? 23.453 113.188 49.281 1 92.44 798 LEU B O 1
ATOM 14732 N N . GLU B 1 799 ? 25.156 111.875 49.281 1 90.62 799 GLU B N 1
ATOM 14733 C CA . GLU B 1 799 ? 26.062 112.812 48.688 1 90.62 799 GLU B CA 1
ATOM 14734 C C . GLU B 1 799 ? 26.125 112.75 47.188 1 90.62 799 GLU B C 1
ATOM 14736 O O . GLU B 1 799 ? 25.766 111.688 46.625 1 90.62 799 GLU B O 1
ATOM 14741 N N . PRO B 1 800 ? 26.484 113.938 46.531 1 90.19 800 PRO B N 1
ATOM 14742 C CA . PRO B 1 800 ? 26.609 113.812 45.094 1 90.19 800 PRO B CA 1
ATOM 14743 C C . PRO B 1 800 ? 27.625 112.75 44.656 1 90.19 800 PRO B C 1
ATOM 14745 O O . PRO B 1 800 ? 28.75 112.75 45.156 1 90.19 800 PRO B O 1
ATOM 14748 N N . GLY B 1 801 ? 27.203 111.812 43.75 1 88.31 801 GLY B N 1
ATOM 14749 C CA . GLY B 1 801 ? 28.031 110.688 43.281 1 88.31 801 GLY B CA 1
ATOM 14750 C C . GLY B 1 801 ? 27.672 109.375 43.969 1 88.31 801 GLY B C 1
ATOM 14751 O O . GLY B 1 801 ? 28.125 108.312 43.5 1 88.31 801 GLY B O 1
ATOM 14752 N N . ASP B 1 802 ? 26.875 109.438 44.969 1 92.88 802 ASP B N 1
ATOM 14753 C CA . ASP B 1 802 ? 26.469 108.188 45.688 1 92.88 802 ASP B CA 1
ATOM 14754 C C . ASP B 1 802 ? 25.469 107.375 44.875 1 92.88 802 ASP B C 1
ATOM 14756 O O . ASP B 1 802 ? 24.703 107.938 44.094 1 92.88 802 ASP B O 1
ATOM 14760 N N . VAL B 1 803 ? 25.531 106.125 45 1 94.06 803 VAL B N 1
ATOM 14761 C CA . VAL B 1 803 ? 24.578 105.25 44.375 1 94.06 803 VAL B CA 1
ATOM 14762 C C . VAL B 1 803 ? 23.953 104.312 45.406 1 94.06 803 VAL B C 1
ATOM 14764 O O . VAL B 1 803 ? 24.656 103.75 46.25 1 94.06 803 VAL B O 1
ATOM 14767 N N . LEU B 1 804 ? 22.641 104.25 45.438 1 94.44 804 LEU B N 1
ATOM 14768 C CA . LEU B 1 804 ? 21.891 103.375 46.344 1 94.44 804 LEU B CA 1
ATOM 14769 C C . LEU B 1 804 ? 21.312 102.188 45.594 1 94.44 804 LEU B C 1
ATOM 14771 O O . LEU B 1 804 ? 20.734 102.312 44.531 1 94.44 804 LEU B O 1
ATOM 14775 N N . PHE B 1 805 ? 21.531 101 46.125 1 94.44 805 PHE B N 1
ATOM 14776 C CA . PHE B 1 805 ? 20.938 99.812 45.562 1 94.44 805 PHE B CA 1
ATOM 14777 C C . PHE B 1 805 ? 19.922 99.188 46.531 1 94.44 805 PHE B C 1
ATOM 14779 O O . PHE B 1 805 ? 20.234 99 47.688 1 94.44 805 PHE B O 1
ATOM 14786 N N . VAL B 1 806 ? 18.688 99 46.062 1 94.5 806 VAL B N 1
ATOM 14787 C CA . VAL B 1 806 ? 17.625 98.312 46.812 1 94.5 806 VAL B CA 1
ATOM 14788 C C . VAL B 1 806 ? 17.141 97.062 46 1 94.5 806 VAL B C 1
ATOM 14790 O O . VAL B 1 806 ? 16.969 97.188 44.781 1 94.5 806 VAL B O 1
ATOM 14793 N N . GLY B 1 807 ? 16.984 96 46.656 1 93 807 GLY B N 1
ATOM 14794 C CA . GLY B 1 807 ? 16.594 94.812 45.938 1 93 807 GLY B CA 1
ATOM 14795 C C . GLY B 1 807 ? 15.891 93.75 46.812 1 93 807 GLY B C 1
ATOM 14796 O O . GLY B 1 807 ? 15.93 93.875 48.031 1 93 807 GLY B O 1
ATOM 14797 N N . SER B 1 808 ? 15.25 92.812 46.188 1 92.62 808 SER B N 1
ATOM 14798 C CA . SER B 1 808 ? 14.555 91.75 46.875 1 92.62 808 SER B CA 1
ATOM 14799 C C . SER B 1 808 ? 15.516 90.625 47.219 1 92.62 808 SER B C 1
ATOM 14801 O O . SER B 1 808 ? 16.703 90.688 46.938 1 92.62 808 SER B O 1
ATOM 14803 N N . ASP B 1 809 ? 15.047 89.562 47.938 1 90.31 809 ASP B N 1
ATOM 14804 C CA . ASP B 1 809 ? 15.859 88.438 48.438 1 90.31 809 ASP B CA 1
ATOM 14805 C C . ASP B 1 809 ? 16.406 87.625 47.312 1 90.31 809 ASP B C 1
ATOM 14807 O O . ASP B 1 809 ? 17.312 86.812 47.5 1 90.31 809 ASP B O 1
ATOM 14811 N N . GLY B 1 810 ? 15.953 87.75 46.156 1 89.62 810 GLY B N 1
ATOM 14812 C CA . GLY B 1 810 ? 16.484 87.062 45 1 89.62 810 GLY B CA 1
ATOM 14813 C C . GLY B 1 810 ? 17.953 87.312 44.75 1 89.62 810 GLY B C 1
ATOM 14814 O O . GLY B 1 810 ? 18.641 86.5 44.125 1 89.62 810 GLY B O 1
ATOM 14815 N N . ARG B 1 811 ? 18.375 88.438 45.188 1 89.69 811 ARG B N 1
ATOM 14816 C CA . ARG B 1 811 ? 19.766 88.812 44.969 1 89.69 811 ARG B CA 1
ATOM 14817 C C . ARG B 1 811 ? 20.703 87.938 45.812 1 89.69 811 ARG B C 1
ATOM 14819 O O . ARG B 1 811 ? 21.875 87.75 45.469 1 89.69 811 ARG B O 1
ATOM 14826 N N . ASP B 1 812 ? 20.172 87.375 46.844 1 89.44 812 ASP B N 1
ATOM 14827 C CA . ASP B 1 812 ? 20.984 86.562 47.75 1 89.44 812 ASP B CA 1
ATOM 14828 C C . ASP B 1 812 ? 20.719 85.062 47.5 1 89.44 812 ASP B C 1
ATOM 14830 O O . ASP B 1 812 ? 21.578 84.188 47.781 1 89.44 812 ASP B O 1
ATOM 14834 N N . ASP B 1 813 ? 19.531 84.688 47.125 1 88.25 813 ASP B N 1
ATOM 14835 C CA . ASP B 1 813 ? 19.156 83.312 46.969 1 88.25 813 ASP B CA 1
ATOM 14836 C C . ASP B 1 813 ? 19.641 82.75 45.625 1 88.25 813 ASP B C 1
ATOM 14838 O O . ASP B 1 813 ? 18.875 82.688 44.656 1 88.25 813 ASP B O 1
ATOM 14842 N N . ILE B 1 814 ? 20.797 82.312 45.562 1 90 814 ILE B N 1
ATOM 14843 C CA . ILE B 1 814 ? 21.422 81.812 44.344 1 90 814 ILE B CA 1
ATOM 14844 C C . ILE B 1 814 ? 22.016 80.375 44.625 1 90 814 ILE B C 1
ATOM 14846 O O . ILE B 1 814 ? 22.531 80.125 45.688 1 90 814 ILE B O 1
ATOM 14850 N N . ILE B 1 815 ? 21.828 79.562 43.688 1 87.44 815 ILE B N 1
ATOM 14851 C CA . ILE B 1 815 ? 22.438 78.25 43.719 1 87.44 815 ILE B CA 1
ATOM 14852 C C . ILE B 1 815 ? 23.844 78.312 43.156 1 87.44 815 ILE B C 1
ATOM 14854 O O . ILE B 1 815 ? 24.031 78.562 41.969 1 87.44 815 ILE B O 1
ATOM 14858 N N . LEU B 1 816 ? 24.797 78 43.938 1 85.5 816 LEU B N 1
ATOM 14859 C CA . LEU B 1 816 ? 26.203 78.125 43.562 1 85.5 816 LEU B CA 1
ATOM 14860 C C . LEU B 1 816 ? 26.703 76.875 42.875 1 85.5 816 LEU B C 1
ATOM 14862 O O . LEU B 1 816 ? 27.719 76.875 42.188 1 85.5 816 LEU B O 1
ATOM 14866 N N . GLY B 1 817 ? 26.078 75.688 43.156 1 81.81 817 GLY B N 1
ATOM 14867 C CA . GLY B 1 817 ? 26.5 74.438 42.594 1 81.81 817 GLY B CA 1
ATOM 14868 C C . GLY B 1 817 ? 25.875 73.25 43.281 1 81.81 817 GLY B C 1
ATOM 14869 O O . GLY B 1 817 ? 24.891 73.375 44 1 81.81 817 GLY B O 1
ATOM 14870 N N . TYR B 1 818 ? 26.047 72.062 42.75 1 81.44 818 TYR B N 1
ATOM 14871 C CA . TYR B 1 818 ? 25.547 70.812 43.281 1 81.44 818 TYR B CA 1
ATOM 14872 C C . TYR B 1 818 ? 26.641 70 44 1 81.44 818 TYR B C 1
ATOM 14874 O O . TYR B 1 818 ? 27.797 70 43.562 1 81.44 818 TYR B O 1
ATOM 14882 N N . ASP B 1 819 ? 26.375 69.75 45.281 1 76.62 819 ASP B N 1
ATOM 14883 C CA . ASP B 1 819 ? 27.359 69 46.031 1 76.62 819 ASP B CA 1
ATOM 14884 C C . ASP B 1 819 ? 27.547 67.625 45.438 1 76.62 819 ASP B C 1
ATOM 14886 O O . ASP B 1 819 ? 26.859 67.25 44.5 1 76.62 819 ASP B O 1
ATOM 14890 N N . GLU B 1 820 ? 28.594 66.75 45.969 1 73.94 820 GLU B N 1
ATOM 14891 C CA . GLU B 1 820 ? 28.969 65.438 45.5 1 73.94 820 GLU B CA 1
ATOM 14892 C C . GLU B 1 820 ? 27.766 64.5 45.562 1 73.94 820 GLU B C 1
ATOM 14894 O O . GLU B 1 820 ? 27.688 63.531 44.781 1 73.94 820 GLU B O 1
ATOM 14899 N N . HIS B 1 821 ? 26.688 64.75 46.406 1 78.38 821 HIS B N 1
ATOM 14900 C CA . HIS B 1 821 ? 25.531 63.875 46.562 1 78.38 821 HIS B CA 1
ATOM 14901 C C . HIS B 1 821 ? 24.359 64.375 45.719 1 78.38 821 HIS B C 1
ATOM 14903 O O . HIS B 1 821 ? 23.266 63.812 45.75 1 78.38 821 HIS B O 1
ATOM 14909 N N . GLY B 1 822 ? 24.5 65.375 44.969 1 76 822 GLY B N 1
ATOM 14910 C CA . GLY B 1 822 ? 23.453 65.938 44.094 1 76 822 GLY B CA 1
ATOM 14911 C C . GLY B 1 822 ? 22.609 67 44.75 1 76 822 GLY B C 1
ATOM 14912 O O . GLY B 1 822 ? 21.578 67.438 44.188 1 76 822 GLY B O 1
ATOM 14913 N N . ASP B 1 823 ? 22.969 67.375 45.969 1 77.31 823 ASP B N 1
ATOM 14914 C CA . ASP B 1 823 ? 22.156 68.375 46.656 1 77.31 823 ASP B CA 1
ATOM 14915 C C . ASP B 1 823 ? 22.562 69.75 46.25 1 77.31 823 ASP B C 1
ATOM 14917 O O . ASP B 1 823 ? 23.734 70.062 46 1 77.31 823 ASP B O 1
ATOM 14921 N N . ARG B 1 824 ? 21.734 70.688 46.312 1 80.94 824 ARG B N 1
ATOM 14922 C CA . ARG B 1 824 ? 21.906 72.062 45.906 1 80.94 824 ARG B CA 1
ATOM 14923 C C . ARG B 1 824 ? 22.688 72.812 46.969 1 80.94 824 ARG B C 1
ATOM 14925 O O . ARG B 1 824 ? 22.422 72.688 48.156 1 80.94 824 ARG B O 1
ATOM 14932 N N . ILE B 1 825 ? 23.781 73.625 46.688 1 84 825 ILE B N 1
ATOM 14933 C CA . ILE B 1 825 ? 24.516 74.562 47.531 1 84 825 ILE B CA 1
ATOM 14934 C C . ILE B 1 825 ? 23.953 75.938 47.375 1 84 825 ILE B C 1
ATOM 14936 O O . ILE B 1 825 ? 24.094 76.562 46.312 1 84 825 ILE B O 1
ATOM 14940 N N . ILE B 1 826 ? 23.25 76.562 48.406 1 83.12 826 ILE B N 1
ATOM 14941 C CA . ILE B 1 826 ? 22.609 77.875 48.375 1 83.12 826 ILE B CA 1
ATOM 14942 C C . ILE B 1 826 ? 23.547 78.875 49 1 83.12 826 ILE B C 1
ATOM 14944 O O . ILE B 1 826 ? 24.25 78.625 49.969 1 83.12 826 ILE B O 1
ATOM 14948 N N . ASN B 1 827 ? 23.672 80 48.438 1 86.94 827 ASN B N 1
ATOM 14949 C CA . ASN B 1 827 ? 24.484 81.125 48.938 1 86.94 827 ASN B CA 1
ATOM 14950 C C . ASN B 1 827 ? 24.047 81.562 50.344 1 86.94 827 ASN B C 1
ATOM 14952 O O . ASN B 1 827 ? 22.875 81.875 50.562 1 86.94 827 ASN B O 1
ATOM 14956 N N . GLU B 1 828 ? 24.922 81.5 51.375 1 82.88 828 GLU B N 1
ATOM 14957 C CA . GLU B 1 828 ? 24.609 82 52.719 1 82.88 828 GLU B CA 1
ATOM 14958 C C . GLU B 1 828 ? 25.391 83.25 53.062 1 82.88 828 GLU B C 1
ATOM 14960 O O . GLU B 1 828 ? 25.188 83.875 54.125 1 82.88 828 GLU B O 1
ATOM 14965 N N . ASP B 1 829 ? 26.156 83.688 52.156 1 83 829 ASP B N 1
ATOM 14966 C CA . ASP B 1 829 ? 26.969 84.875 52.375 1 83 829 ASP B CA 1
ATOM 14967 C C . ASP B 1 829 ? 26.266 86.125 51.844 1 83 829 ASP B C 1
ATOM 14969 O O . ASP B 1 829 ? 26.141 86.312 50.625 1 83 829 ASP B O 1
ATOM 14973 N N . GLU B 1 830 ? 25.828 87 52.688 1 81.94 830 GLU B N 1
ATOM 14974 C CA . GLU B 1 830 ? 25.156 88.25 52.312 1 81.94 830 GLU B CA 1
ATOM 14975 C C . GLU B 1 830 ? 26.125 89.25 51.719 1 81.94 830 GLU B C 1
ATOM 14977 O O . GLU B 1 830 ? 25.734 90.188 51.031 1 81.94 830 GLU B O 1
ATOM 14982 N N . THR B 1 831 ? 27.344 89.125 51.906 1 89.25 831 THR B N 1
ATOM 14983 C CA . THR B 1 831 ? 28.344 90.062 51.469 1 89.25 831 THR B CA 1
ATOM 14984 C C . THR B 1 831 ? 28.719 89.812 50 1 89.25 831 THR B C 1
ATOM 14986 O O . THR B 1 831 ? 29.438 90.625 49.406 1 89.25 831 THR B O 1
ATOM 14989 N N . LEU B 1 832 ? 28.328 88.75 49.562 1 90.56 832 LEU B N 1
ATOM 14990 C CA . LEU B 1 832 ? 28.578 88.5 48.125 1 90.56 832 LEU B CA 1
ATOM 14991 C C . LEU B 1 832 ? 28.031 89.625 47.281 1 90.56 832 LEU B C 1
ATOM 14993 O O . LEU B 1 832 ? 28.656 90.062 46.281 1 90.56 832 LEU B O 1
ATOM 14997 N N . PHE B 1 833 ? 26.828 90.062 47.469 1 90.75 833 PHE B N 1
ATOM 14998 C CA . PHE B 1 833 ? 26.203 91.125 46.719 1 90.75 833 PHE B CA 1
ATOM 14999 C C . PHE B 1 833 ? 27.047 92.375 46.781 1 90.75 833 PHE B C 1
ATOM 15001 O O . PHE B 1 833 ? 27.156 93.125 45.812 1 90.75 833 PHE B O 1
ATOM 15008 N N . LEU B 1 834 ? 27.656 92.688 47.938 1 92.62 834 LEU B N 1
ATOM 15009 C CA . LEU B 1 834 ? 28.531 93.812 48.094 1 92.62 834 LEU B CA 1
ATOM 15010 C C . LEU B 1 834 ? 29.734 93.75 47.188 1 92.62 834 LEU B C 1
ATOM 15012 O O . LEU B 1 834 ? 30.125 94.688 46.531 1 92.62 834 LEU B O 1
ATOM 15016 N N . ARG B 1 835 ? 30.297 92.5 47.062 1 91.75 835 ARG B N 1
ATOM 15017 C CA . ARG B 1 835 ? 31.453 92.312 46.219 1 91.75 835 ARG B CA 1
ATOM 15018 C C . ARG B 1 835 ? 31.078 92.438 44.75 1 91.75 835 ARG B C 1
ATOM 15020 O O . ARG B 1 835 ? 31.859 93 43.938 1 91.75 835 ARG B O 1
ATOM 15027 N N . ILE B 1 836 ? 30.016 92 44.375 1 91.31 836 ILE B N 1
ATOM 15028 C CA . ILE B 1 836 ? 29.547 92.125 43 1 91.31 836 ILE B CA 1
ATOM 15029 C C . ILE B 1 836 ? 29.406 93.562 42.594 1 91.31 836 ILE B C 1
ATOM 15031 O O . ILE B 1 836 ? 29.766 94 41.469 1 91.31 836 ILE B O 1
ATOM 15035 N N . ILE B 1 837 ? 28.797 94.375 43.469 1 91.88 837 ILE B N 1
ATOM 15036 C CA . ILE B 1 837 ? 28.625 95.812 43.188 1 91.88 837 ILE B CA 1
ATOM 15037 C C . ILE B 1 837 ? 29.984 96.438 43.062 1 91.88 837 ILE B C 1
ATOM 15039 O O . ILE B 1 837 ? 30.188 97.312 42.188 1 91.88 837 ILE B O 1
ATOM 15043 N N . GLU B 1 838 ? 30.875 96.125 43.906 1 90.31 838 GLU B N 1
ATOM 15044 C CA . GLU B 1 838 ? 32.219 96.75 43.906 1 90.31 838 GLU B CA 1
ATOM 15045 C C . GLU B 1 838 ? 32.969 96.375 42.625 1 90.31 838 GLU B C 1
ATOM 15047 O O . GLU B 1 838 ? 33.719 97.188 42.094 1 90.31 838 GLU B O 1
ATOM 15052 N N . GLU B 1 839 ? 32.812 95.188 42.156 1 85.06 839 GLU B N 1
ATOM 15053 C CA . GLU B 1 839 ? 33.531 94.75 40.969 1 85.06 839 GLU B CA 1
ATOM 15054 C C . GLU B 1 839 ? 32.906 95.312 39.688 1 85.06 839 GLU B C 1
ATOM 15056 O O . GLU B 1 839 ? 33.625 95.5 38.719 1 85.06 839 GLU B O 1
ATOM 15061 N N . ASN B 1 840 ? 31.672 95.375 39.594 1 77.56 840 ASN B N 1
ATOM 15062 C CA . ASN B 1 840 ? 31.016 95.75 38.344 1 77.56 840 ASN B CA 1
ATOM 15063 C C . ASN B 1 840 ? 30.5 97.188 38.344 1 77.56 840 ASN B C 1
ATOM 15065 O O . ASN B 1 840 ? 30.188 97.688 37.281 1 77.56 840 ASN B O 1
ATOM 15069 N N . GLY B 1 841 ? 30.672 98 39.375 1 62.38 841 GLY B N 1
ATOM 15070 C CA . GLY B 1 841 ? 30.578 99.375 39.719 1 62.38 841 GLY B CA 1
ATOM 15071 C C . GLY B 1 841 ? 29.281 100 39.219 1 62.38 841 GLY B C 1
ATOM 15072 O O . GLY B 1 841 ? 28.938 101.125 39.625 1 62.38 841 GLY B O 1
ATOM 15073 N N . GLY B 1 842 ? 28.266 99.625 37.969 1 69.5 842 GLY B N 1
ATOM 15074 C CA . GLY B 1 842 ? 27.516 100.812 37.469 1 69.5 842 GLY B CA 1
ATOM 15075 C C . GLY B 1 842 ? 26.109 100.438 37.031 1 69.5 842 GLY B C 1
ATOM 15076 O O . GLY B 1 842 ? 25.141 101.062 37.5 1 69.5 842 GLY B O 1
ATOM 15077 N N . ARG B 1 843 ? 25.938 99.625 36.062 1 79 843 ARG B N 1
ATOM 15078 C CA . ARG B 1 843 ? 24.594 99.5 35.5 1 79 843 ARG B CA 1
ATOM 15079 C C . ARG B 1 843 ? 23.859 98.312 36.125 1 79 843 ARG B C 1
ATOM 15081 O O . ARG B 1 843 ? 24.469 97.312 36.5 1 79 843 ARG B O 1
ATOM 15088 N N . VAL B 1 844 ? 22.578 98.562 36.531 1 89.06 844 VAL B N 1
ATOM 15089 C CA . VAL B 1 844 ? 21.766 97.562 37.156 1 89.06 844 VAL B CA 1
ATOM 15090 C C . VAL B 1 844 ? 21.766 96.25 36.312 1 89.06 844 VAL B C 1
ATOM 15092 O O . VAL B 1 844 ? 21.797 95.188 36.844 1 89.06 844 VAL B O 1
ATOM 15095 N N . THR B 1 845 ? 21.781 96.375 34.969 1 89.25 845 THR B N 1
ATOM 15096 C CA . THR B 1 845 ? 21.766 95.25 34.062 1 89.25 845 THR B CA 1
ATOM 15097 C C . THR B 1 845 ? 23.062 94.438 34.188 1 89.25 845 THR B C 1
ATOM 15099 O O . THR B 1 845 ? 23.031 93.188 34.125 1 89.25 845 THR B O 1
ATOM 15102 N N . ASP B 1 846 ? 24.172 95.125 34.375 1 88.38 846 ASP B N 1
ATOM 15103 C CA . ASP B 1 846 ? 25.469 94.438 34.562 1 88.38 846 ASP B CA 1
ATOM 15104 C C . ASP B 1 846 ? 25.516 93.688 35.906 1 88.38 846 ASP B C 1
ATOM 15106 O O . ASP B 1 846 ? 26.109 92.625 36 1 88.38 846 ASP B O 1
ATOM 15110 N N . ILE B 1 847 ? 24.938 94.25 36.812 1 90.62 847 ILE B N 1
ATOM 15111 C CA . ILE B 1 847 ? 24.906 93.688 38.125 1 90.62 847 ILE B CA 1
ATOM 15112 C C . ILE B 1 847 ? 24.078 92.375 38.062 1 90.62 847 ILE B C 1
ATOM 15114 O O . ILE B 1 847 ? 24.469 91.375 38.594 1 90.62 847 ILE B O 1
ATOM 15118 N N . VAL B 1 848 ? 22.938 92.5 37.438 1 91.19 848 VAL B N 1
ATOM 15119 C CA . VAL B 1 848 ? 22.078 91.312 37.312 1 91.19 848 VAL B CA 1
ATOM 15120 C C . VAL B 1 848 ? 22.812 90.25 36.5 1 91.19 848 VAL B C 1
ATOM 15122 O O . VAL B 1 848 ? 22.719 89.062 36.844 1 91.19 848 VAL B O 1
ATOM 15125 N N . GLY B 1 849 ? 23.406 90.625 35.438 1 89.56 849 GLY B N 1
ATOM 15126 C CA . GLY B 1 849 ? 24.203 89.688 34.656 1 89.56 849 GLY B CA 1
ATOM 15127 C C . GLY B 1 849 ? 25.297 89 35.5 1 89.56 849 GLY B C 1
ATOM 15128 O O . GLY B 1 849 ? 25.547 87.812 35.344 1 89.56 849 GLY B O 1
ATOM 15129 N N . ALA B 1 850 ? 25.953 89.75 36.312 1 91.06 850 ALA B N 1
ATOM 15130 C CA . ALA B 1 850 ? 27 89.188 37.188 1 91.06 850 ALA B CA 1
ATOM 15131 C C . ALA B 1 850 ? 26.438 88.25 38.188 1 91.06 850 ALA B C 1
ATOM 15133 O O . ALA B 1 850 ? 27.094 87.25 38.531 1 91.06 850 ALA B O 1
ATOM 15134 N N . ILE B 1 851 ? 25.281 88.438 38.688 1 90.31 851 ILE B N 1
ATOM 15135 C CA . ILE B 1 851 ? 24.625 87.5 39.625 1 90.31 851 ILE B CA 1
ATOM 15136 C C . ILE B 1 851 ? 24.328 86.188 38.938 1 90.31 851 ILE B C 1
ATOM 15138 O O . ILE B 1 851 ? 24.562 85.125 39.5 1 90.31 851 ILE B O 1
ATOM 15142 N N . GLU B 1 852 ? 23.797 86.312 37.781 1 88.56 852 GLU B N 1
ATOM 15143 C CA . GLU B 1 852 ? 23.438 85.125 37 1 88.56 852 GLU B CA 1
ATOM 15144 C C . GLU B 1 852 ? 24.672 84.25 36.625 1 88.56 852 GLU B C 1
ATOM 15146 O O . GLU B 1 852 ? 24.594 83.062 36.5 1 88.56 852 GLU B O 1
ATOM 15151 N N . GLN B 1 853 ? 25.781 84.875 36.469 1 88 853 GLN B N 1
ATOM 15152 C CA . GLN B 1 853 ? 27.031 84.188 36.156 1 88 853 GLN B CA 1
ATOM 15153 C C . GLN B 1 853 ? 27.547 83.438 37.375 1 88 853 GLN B C 1
ATOM 15155 O O . GLN B 1 853 ? 28.203 82.438 37.25 1 88 853 GLN B O 1
ATOM 15160 N N . ARG B 1 854 ? 27.266 83.938 38.469 1 88.25 854 ARG B N 1
ATOM 15161 C CA . ARG B 1 854 ? 27.719 83.25 39.688 1 88.25 854 ARG B CA 1
ATOM 15162 C C . ARG B 1 854 ? 26.859 82.062 40 1 88.25 854 ARG B C 1
ATOM 15164 O O . ARG B 1 854 ? 27.344 81.125 40.656 1 88.25 854 ARG B O 1
ATOM 15171 N N . GLY B 1 855 ? 25.609 82.125 39.75 1 85.62 855 GLY B N 1
ATOM 15172 C CA . GLY B 1 855 ? 24.719 81.062 40.031 1 85.62 855 GLY B CA 1
ATOM 15173 C C . GLY B 1 855 ? 23.328 81.25 39.438 1 85.62 855 GLY B C 1
ATOM 15174 O O . GLY B 1 855 ? 23.031 82.25 38.875 1 85.62 855 GLY B O 1
ATOM 15175 N N . GLU B 1 856 ? 22.516 80.125 39.625 1 88.19 856 GLU B N 1
ATOM 15176 C CA . GLU B 1 856 ? 21.141 80.188 39.188 1 88.19 856 GLU B CA 1
ATOM 15177 C C . GLU B 1 856 ? 20.234 80.875 40.219 1 88.19 856 GLU B C 1
ATOM 15179 O O . GLU B 1 856 ? 20.297 80.5 41.406 1 88.19 856 GLU B O 1
ATOM 15184 N N . ILE B 1 857 ? 19.469 81.812 39.812 1 87.38 857 ILE B N 1
ATOM 15185 C CA . ILE B 1 857 ? 18.562 82.5 40.688 1 87.38 857 ILE B CA 1
ATOM 15186 C C . ILE B 1 857 ? 17.375 81.625 41.062 1 87.38 857 ILE B C 1
ATOM 15188 O O . ILE B 1 857 ? 16.719 81.062 40.188 1 87.38 857 ILE B O 1
ATOM 15192 N N . MET B 1 858 ? 17.062 81.438 42.281 1 85.38 858 MET B N 1
ATOM 15193 C CA . MET B 1 858 ? 16.031 80.5 42.781 1 85.38 858 MET B CA 1
ATOM 15194 C C . MET B 1 858 ? 14.68 81.188 42.844 1 85.38 858 MET B C 1
ATOM 15196 O O . MET B 1 858 ? 13.633 80.562 42.781 1 85.38 858 MET B O 1
ATOM 15200 N N . ASP B 1 859 ? 14.727 82.562 43.125 1 86.88 859 ASP B N 1
ATOM 15201 C CA . ASP B 1 859 ? 13.477 83.25 43.344 1 86.88 859 ASP B CA 1
ATOM 15202 C C . ASP B 1 859 ? 13.398 84.5 42.469 1 86.88 859 ASP B C 1
ATOM 15204 O O . ASP B 1 859 ? 14.328 84.812 41.719 1 86.88 859 ASP B O 1
ATOM 15208 N N . ASP B 1 860 ? 12.305 85.25 42.594 1 90.12 860 ASP B N 1
ATOM 15209 C CA . ASP B 1 860 ? 12.133 86.5 41.844 1 90.12 860 ASP B CA 1
ATOM 15210 C C . ASP B 1 860 ? 13.211 87.5 42.25 1 90.12 860 ASP B C 1
ATOM 15212 O O . ASP B 1 860 ? 13.695 87.5 43.375 1 90.12 860 ASP B O 1
ATOM 15216 N N . LEU B 1 861 ? 13.695 88.25 41.312 1 92.62 861 LEU B N 1
ATOM 15217 C CA . LEU B 1 861 ? 14.758 89.188 41.562 1 92.62 861 LEU B CA 1
ATOM 15218 C C . LEU B 1 861 ? 14.32 90.625 41.094 1 92.62 861 LEU B C 1
ATOM 15220 O O . LEU B 1 861 ? 13.82 90.75 40 1 92.62 861 LEU B O 1
ATOM 15224 N N . SER B 1 862 ? 14.336 91.562 41.969 1 93.62 862 SER B N 1
ATOM 15225 C CA . SER B 1 862 ? 14.125 92.938 41.625 1 93.62 862 SER B CA 1
ATOM 15226 C C . SER B 1 862 ? 15.219 93.812 42.25 1 93.62 862 SER B C 1
ATOM 15228 O O . SER B 1 862 ? 15.617 93.625 43.406 1 93.62 862 SER B O 1
ATOM 15230 N N . ILE B 1 863 ? 15.789 94.75 41.469 1 94.5 863 ILE B N 1
ATOM 15231 C CA . ILE B 1 863 ? 16.828 95.688 41.938 1 94.5 863 ILE B CA 1
ATOM 15232 C C . ILE B 1 863 ? 16.547 97.062 41.438 1 94.5 863 ILE B C 1
ATOM 15234 O O . ILE B 1 863 ? 16.156 97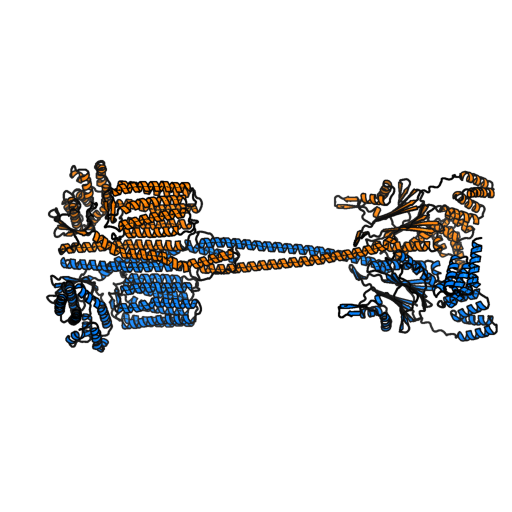.25 40.281 1 94.5 863 ILE B O 1
ATOM 15238 N N . MET B 1 864 ? 16.656 98 42.312 1 94.38 864 MET B N 1
ATOM 15239 C CA . MET B 1 864 ? 16.531 99.375 42 1 94.38 864 MET B CA 1
ATOM 15240 C C . MET B 1 864 ? 17.844 100.125 42.281 1 94.38 864 MET B C 1
ATOM 15242 O O . MET B 1 864 ? 18.438 100 43.344 1 94.38 864 MET B O 1
ATOM 15246 N N . ARG B 1 865 ? 18.297 100.812 41.312 1 95.06 865 ARG B N 1
ATOM 15247 C CA . ARG B 1 865 ? 19.5 101.625 41.406 1 95.06 865 ARG B CA 1
ATOM 15248 C C . ARG B 1 865 ? 19.141 103.125 41.406 1 95.06 865 ARG B C 1
ATOM 15250 O O . ARG B 1 865 ? 18.5 103.625 40.5 1 95.06 865 ARG B O 1
ATOM 15257 N N . ILE B 1 866 ? 19.516 103.812 42.469 1 94.31 866 ILE B N 1
ATOM 15258 C CA . ILE B 1 866 ? 19.25 105.25 42.594 1 94.31 866 ILE B CA 1
ATOM 15259 C C . ILE B 1 866 ? 20.578 106 42.688 1 94.31 866 ILE B C 1
ATOM 15261 O O . ILE B 1 866 ? 21.391 105.75 43.594 1 94.31 866 ILE B O 1
ATOM 15265 N N . GLU B 1 867 ? 20.75 106.938 41.781 1 93.38 867 GLU B N 1
ATOM 15266 C CA . GLU B 1 867 ? 22.016 107.688 41.719 1 93.38 867 GLU B CA 1
ATOM 15267 C C . GLU B 1 867 ? 21.781 109.188 41.875 1 93.38 867 GLU B C 1
ATOM 15269 O O . GLU B 1 867 ? 20.875 109.688 41.25 1 93.38 867 GLU B O 1
ATOM 15274 N N . ARG B 1 868 ? 22.562 109.75 42.719 1 93 868 ARG B N 1
ATOM 15275 C CA . ARG B 1 868 ? 22.578 111.188 42.812 1 93 868 ARG B CA 1
ATOM 15276 C C . ARG B 1 868 ? 23.688 111.75 41.938 1 93 868 ARG B C 1
ATOM 15278 O O . ARG B 1 868 ? 24.875 111.5 42.188 1 93 868 ARG B O 1
ATOM 15285 N N . TYR B 1 869 ? 23.25 112.562 41 1 88.12 869 TYR B N 1
ATOM 15286 C CA . TYR B 1 869 ? 24.203 113.062 40.031 1 88.12 869 TYR B CA 1
ATOM 15287 C C . TYR B 1 869 ? 25.047 114.188 40.656 1 88.12 869 TYR B C 1
ATOM 15289 O O . TYR B 1 869 ? 24.625 114.875 41.594 1 88.12 869 TYR B O 1
ATOM 15297 N N . VAL B 1 870 ? 26.281 114.375 40.125 1 78.69 870 VAL B N 1
ATOM 15298 C CA . VAL B 1 870 ? 27.188 115.438 40.562 1 78.69 870 VAL B CA 1
ATOM 15299 C C . VAL B 1 870 ? 26.828 116.75 39.844 1 78.69 870 VAL B C 1
ATOM 15301 O O . VAL B 1 870 ? 26.594 116.75 38.656 1 78.69 870 VAL B O 1
ATOM 15304 N N . GLU B 1 871 ? 26.234 117.625 40.625 1 64.19 871 GLU B N 1
ATOM 15305 C CA . GLU B 1 871 ? 25.953 118.938 40.031 1 64.19 871 GLU B CA 1
ATOM 15306 C C . GLU B 1 871 ? 27.219 119.625 39.531 1 64.19 871 GLU B C 1
ATOM 15308 O O . GLU B 1 871 ? 28.25 119.625 40.188 1 64.19 871 GLU B O 1
ATOM 15313 N N . GLN B 1 872 ? 27.359 119.812 38.25 1 53.16 872 GLN B N 1
ATOM 15314 C CA . GLN B 1 872 ? 28.469 120.625 37.781 1 53.16 872 GLN B CA 1
ATOM 15315 C C . GLN B 1 872 ? 28.359 122.062 38.344 1 53.16 872 GLN B C 1
ATOM 15317 O O . GLN B 1 872 ? 27.719 122.938 37.75 1 53.16 872 GLN B O 1
ATOM 15322 N N . ARG B 1 873 ? 28.062 122.375 39.406 1 48.03 873 ARG B N 1
ATOM 15323 C CA . ARG B 1 873 ? 28.094 123.75 39.781 1 48.03 873 ARG B CA 1
ATOM 15324 C C . ARG B 1 873 ? 29.469 124.375 39.562 1 48.03 873 ARG B C 1
ATOM 15326 O O . ARG B 1 873 ? 30.484 123.688 39.75 1 48.03 873 ARG B O 1
ATOM 15333 N N . ASN B 1 874 ? 29.391 125.312 38.875 1 43.47 874 ASN B N 1
ATOM 15334 C CA . ASN B 1 874 ? 30.469 126.312 38.812 1 43.47 874 ASN B CA 1
ATOM 15335 C C . ASN B 1 874 ? 30.922 126.688 40.219 1 43.47 874 ASN B C 1
ATOM 15337 O O . ASN B 1 874 ? 30.109 127 41.094 1 43.47 874 ASN B O 1
ATOM 15341 N N . ASN B 1 875 ? 31.938 126.125 40.625 1 41.69 875 ASN B N 1
ATOM 15342 C CA . ASN B 1 875 ? 32.656 126.375 41.844 1 41.69 875 ASN B CA 1
ATOM 15343 C C . ASN B 1 875 ? 32.625 127.875 42.188 1 41.69 875 ASN B C 1
ATOM 15345 O O . ASN B 1 875 ? 33.469 128.625 41.719 1 41.69 875 ASN B O 1
ATOM 15349 N N . HIS B 1 876 ? 31.594 128.5 42.062 1 41.38 876 HIS B N 1
ATOM 15350 C CA . HIS B 1 876 ? 31.812 130 42.5 1 41.38 876 HIS B CA 1
ATOM 15351 C C . HIS B 1 876 ? 32.562 130 43.812 1 41.38 876 HIS B C 1
ATOM 15353 O O . HIS B 1 876 ? 32.656 129 44.531 1 41.38 876 HIS B O 1
ATOM 15359 N N . HIS B 1 877 ? 33.062 131.25 44.25 1 44.75 877 HIS B N 1
ATOM 15360 C CA . HIS B 1 877 ? 33.938 131.875 45.25 1 44.75 877 HIS B CA 1
ATOM 15361 C C . HIS B 1 877 ? 33.531 131.5 46.656 1 44.75 877 HIS B C 1
ATOM 15363 O O . HIS B 1 877 ? 32.406 131.625 47.062 1 44.75 877 HIS B O 1
ATOM 15369 N N . ALA B 1 878 ? 34.031 130.5 47.156 1 48.84 878 ALA B N 1
ATOM 15370 C CA . ALA B 1 878 ? 34 130 48.562 1 48.84 878 ALA B CA 1
ATOM 15371 C C . ALA B 1 878 ? 34.188 131.25 49.5 1 48.84 878 ALA B C 1
ATOM 15373 O O . ALA B 1 878 ? 35.312 131.75 49.688 1 48.84 878 ALA B O 1
ATOM 15374 N N . PHE B 1 879 ? 33.344 132.125 49.531 1 52.38 879 PHE B N 1
ATOM 15375 C CA . PHE B 1 879 ? 33.469 133.25 50.531 1 52.38 879 PHE B CA 1
ATOM 15376 C C . PHE B 1 879 ? 33.656 132.625 51.938 1 52.38 879 PHE B C 1
ATOM 15378 O O . PHE B 1 879 ? 33 131.625 52.281 1 52.38 879 PHE B O 1
ATOM 15385 N N . ASP B 1 880 ? 34.781 132.875 52.531 1 62.59 880 ASP B N 1
ATOM 15386 C CA . ASP B 1 880 ? 35.281 132.375 53.844 1 62.59 880 ASP B CA 1
ATOM 15387 C C . ASP B 1 880 ? 34.344 132.875 54.969 1 62.59 880 ASP B C 1
ATOM 15389 O O . ASP B 1 880 ? 34.406 134 55.406 1 62.59 880 ASP B O 1
ATOM 15393 N N . TYR B 1 881 ? 33.25 132.25 55.312 1 71.81 881 TYR B N 1
ATOM 15394 C CA . TYR B 1 881 ? 32.344 132.5 56.438 1 71.81 881 TYR B CA 1
ATOM 15395 C C . TYR B 1 881 ? 33.062 132.375 57.75 1 71.81 881 TYR B C 1
ATOM 15397 O O . TYR B 1 881 ? 32.656 133 58.75 1 71.81 881 TYR B O 1
ATOM 15405 N N . GLY B 1 882 ? 34.219 131.75 57.75 1 75.31 882 GLY B N 1
ATOM 15406 C CA . GLY B 1 882 ? 34.969 131.625 58.969 1 75.31 882 GLY B CA 1
ATOM 15407 C C . GLY B 1 882 ? 35.469 133 59.5 1 75.31 882 GLY B C 1
ATOM 15408 O O . GLY B 1 882 ? 35.375 133.25 60.688 1 75.31 882 GLY B O 1
ATOM 15409 N N . ALA B 1 883 ? 35.812 133.75 58.562 1 76.19 883 ALA B N 1
ATOM 15410 C CA . ALA B 1 883 ? 36.281 135.125 58.938 1 76.19 883 ALA B CA 1
ATOM 15411 C C . ALA B 1 883 ? 35.125 136 59.438 1 76.19 883 ALA B C 1
ATOM 15413 O O . ALA B 1 883 ? 35.281 136.75 60.406 1 76.19 883 ALA B O 1
ATOM 15414 N N . VAL B 1 884 ? 34 135.875 58.812 1 79.44 884 VAL B N 1
ATOM 15415 C CA . VAL B 1 884 ? 32.844 136.625 59.219 1 79.44 884 VAL B CA 1
ATOM 15416 C C . VAL B 1 884 ? 32.375 136.125 60.594 1 79.44 884 VAL B C 1
ATOM 15418 O O . VAL B 1 884 ? 32 137 61.438 1 79.44 884 VAL B O 1
ATOM 15421 N N . LEU B 1 885 ? 32.531 134.875 60.938 1 80.19 885 LEU B N 1
ATOM 15422 C CA . LEU B 1 885 ? 32.094 134.25 62.188 1 80.19 885 LEU B CA 1
ATOM 15423 C C . LEU B 1 885 ? 32.938 134.75 63.344 1 80.19 885 LEU B C 1
ATOM 15425 O O . LEU B 1 885 ? 32.438 135 64.438 1 80.19 885 LEU B O 1
ATOM 15429 N N . SER B 1 886 ? 34.25 135 62.969 1 81.38 886 SER B N 1
ATOM 15430 C CA . SER B 1 886 ? 35.125 135.5 64 1 81.38 886 SER B CA 1
ATOM 15431 C C . SER B 1 886 ? 34.781 137 64.375 1 81.38 886 SER B C 1
ATOM 15433 O O . SER B 1 886 ? 34.812 137.375 65.562 1 81.38 886 SER B O 1
ATOM 15435 N N . GLY B 1 887 ? 34.406 137.75 63.438 1 79.25 887 GLY B N 1
ATOM 15436 C CA . GLY B 1 887 ? 33.938 139 63.688 1 79.25 887 GLY B CA 1
ATOM 15437 C C . GLY B 1 887 ? 32.625 139.125 64.438 1 79.25 887 GLY B C 1
ATOM 15438 O O . GLY B 1 887 ? 32.438 139.875 65.312 1 79.25 887 GLY B O 1
ATOM 15439 N N . VAL B 1 888 ? 31.734 138.25 64.188 1 81.94 888 VAL B N 1
ATOM 15440 C CA . VAL B 1 888 ? 30.422 138.125 64.812 1 81.94 888 VAL B CA 1
ATOM 15441 C C . VAL B 1 888 ? 30.594 137.75 66.25 1 81.94 888 VAL B C 1
ATOM 15443 O O . VAL B 1 888 ? 29.953 138.375 67.125 1 81.94 888 VAL B O 1
ATOM 15446 N N . LYS B 1 889 ? 31.516 136.875 66.562 1 81 889 LYS B N 1
ATOM 15447 C CA . LYS B 1 889 ? 31.781 136.375 67.938 1 81 889 LYS B CA 1
ATOM 15448 C C . LYS B 1 889 ? 32.375 137.5 68.812 1 81 889 LYS B C 1
ATOM 15450 O O . LYS B 1 889 ? 32.031 137.75 69.938 1 81 889 LYS B O 1
ATOM 15455 N N . ARG B 1 890 ? 33.25 138.375 68.188 1 79.88 890 ARG B N 1
ATOM 15456 C CA . ARG B 1 890 ? 33.844 139.5 68.812 1 79.88 890 ARG B CA 1
ATOM 15457 C C . ARG B 1 890 ? 32.812 140.625 69.125 1 79.88 890 ARG B C 1
ATOM 15459 O O . ARG B 1 890 ? 32.781 141.125 70.188 1 79.88 890 ARG B O 1
ATOM 15466 N N . ASP B 1 891 ? 31.969 140.75 68.125 1 82.62 891 ASP B N 1
ATOM 15467 C CA . ASP B 1 891 ? 30.953 141.875 68.25 1 82.62 891 ASP B CA 1
ATOM 15468 C C . ASP B 1 891 ? 29.922 141.375 69.312 1 82.62 891 ASP B C 1
ATOM 15470 O O . ASP B 1 891 ? 29.453 142.25 70.062 1 82.62 891 ASP B O 1
ATOM 15474 N N . LEU B 1 892 ? 29.641 140.125 69.562 1 80.44 892 LEU B N 1
ATOM 15475 C CA . LEU B 1 892 ? 28.672 139.625 70.562 1 80.44 892 LEU B CA 1
ATOM 15476 C C . LEU B 1 892 ? 29.266 139.75 71.938 1 80.44 892 LEU B C 1
ATOM 15478 O O . LEU B 1 892 ? 28.562 140 72.875 1 80.44 892 LEU B O 1
ATOM 15482 N N . LYS B 1 893 ? 30.609 139.5 72.062 1 77.62 893 LYS B N 1
ATOM 15483 C CA . LYS B 1 893 ? 31.312 139.625 73.375 1 77.62 893 LYS B CA 1
ATOM 15484 C C . LYS B 1 893 ? 31.391 141 73.875 1 77.62 893 LYS B C 1
ATOM 15486 O O . LYS B 1 893 ? 31.359 141.25 75.062 1 77.62 893 LYS B O 1
ATOM 15491 N N . THR B 1 894 ? 31.484 142 72.875 1 80.44 894 THR B N 1
ATOM 15492 C CA . THR B 1 894 ? 31.594 143.375 73.25 1 80.44 894 THR B CA 1
ATOM 15493 C C . THR B 1 894 ? 30.203 144.125 73.375 1 80.44 894 THR B C 1
ATOM 15495 O O . THR B 1 894 ? 30.094 145.25 73.562 1 80.44 894 THR B O 1
ATOM 15498 N N . GLY B 1 895 ? 28.953 143.25 73.125 1 78.06 895 GLY B N 1
ATOM 15499 C CA . GLY B 1 895 ? 27.594 143.75 73.375 1 78.06 895 GLY B CA 1
ATOM 15500 C C . GLY B 1 895 ? 27 144.5 72.125 1 78.06 895 GLY B C 1
ATOM 15501 O O . GLY B 1 895 ? 25.953 145.125 72.25 1 78.06 895 GLY B O 1
ATOM 15502 N N . GLN B 1 896 ? 27.703 144.5 71.062 1 80.94 896 GLN B N 1
ATOM 15503 C CA . GLN B 1 896 ? 27.203 145.125 69.875 1 80.94 896 GLN B CA 1
ATOM 15504 C C . GLN B 1 896 ? 26.422 144.125 69 1 80.94 896 GLN B C 1
ATOM 15506 O O . GLN B 1 896 ? 26.891 143.75 67.875 1 80.94 896 GLN B O 1
ATOM 15511 N N . THR B 1 897 ? 25.297 143.75 69.188 1 82.81 897 THR B N 1
ATOM 15512 C CA . THR B 1 897 ? 24.438 142.75 68.562 1 82.81 897 THR B CA 1
ATOM 15513 C C . THR B 1 897 ? 23.953 143.25 67.188 1 82.81 897 THR B C 1
ATOM 15515 O O . THR B 1 897 ? 23.859 142.5 66.25 1 82.81 897 THR B O 1
ATOM 15518 N N . ASP B 1 898 ? 23.719 144.5 67 1 82.69 898 ASP B N 1
ATOM 15519 C CA . ASP B 1 898 ? 23.203 145.125 65.75 1 82.69 898 ASP B CA 1
ATOM 15520 C C . ASP B 1 898 ? 24.266 145.125 64.688 1 82.69 898 ASP B C 1
ATOM 15522 O O . ASP B 1 898 ? 23.953 144.75 63.5 1 82.69 898 ASP B O 1
ATOM 15526 N N . LYS B 1 899 ? 25.469 145.25 65.188 1 81.88 899 LYS B N 1
ATOM 15527 C CA . LYS B 1 899 ? 26.578 145.25 64.25 1 81.88 899 LYS B CA 1
ATOM 15528 C C . LYS B 1 899 ? 26.797 143.75 63.781 1 81.88 899 LYS B C 1
ATOM 15530 O O . LYS B 1 899 ? 27.078 143.5 62.594 1 81.88 899 LYS B O 1
ATOM 15535 N N . ALA B 1 900 ? 26.641 142.75 64.688 1 85.31 900 ALA B N 1
ATOM 15536 C CA . ALA B 1 900 ? 26.797 141.375 64.312 1 85.31 900 ALA B CA 1
ATOM 15537 C C . ALA B 1 900 ? 25.734 141 63.312 1 85.31 900 ALA B C 1
ATOM 15539 O O . ALA B 1 900 ? 26.047 140.25 62.344 1 85.31 900 ALA B O 1
ATOM 15540 N N . ILE B 1 901 ? 24.469 141.375 63.406 1 85.69 901 ILE B N 1
ATOM 15541 C CA . ILE B 1 901 ? 23.359 141 62.531 1 85.69 901 ILE B CA 1
ATOM 15542 C C . ILE B 1 901 ? 23.594 141.625 61.156 1 85.69 901 ILE B C 1
ATOM 15544 O O . ILE B 1 901 ? 23.391 141 60.125 1 85.69 901 ILE B O 1
ATOM 15548 N N . ARG B 1 902 ? 24.125 142.875 61.125 1 83 902 ARG B N 1
ATOM 15549 C CA . ARG B 1 902 ? 24.391 143.5 59.875 1 83 902 ARG B CA 1
ATOM 15550 C C . ARG B 1 902 ? 25.531 142.875 59.125 1 83 902 ARG B C 1
ATOM 15552 O O . ARG B 1 902 ? 25.5 142.75 57.875 1 83 902 ARG B O 1
ATOM 15559 N N . ARG B 1 903 ? 26.406 142.375 59.906 1 83.31 903 ARG B N 1
ATOM 15560 C CA . ARG B 1 903 ? 27.531 141.625 59.281 1 83.31 903 ARG B CA 1
ATOM 15561 C C . ARG B 1 903 ? 27.062 140.375 58.625 1 83.31 903 ARG B C 1
ATOM 15563 O O . ARG B 1 903 ? 27.469 140 57.5 1 83.31 903 ARG B O 1
ATOM 15570 N N . ILE B 1 904 ? 26.219 139.5 59.312 1 84.94 904 ILE B N 1
ATOM 15571 C CA . ILE B 1 904 ? 25.734 138.25 58.781 1 84.94 904 ILE B CA 1
ATOM 15572 C C . ILE B 1 904 ? 24.797 138.625 57.594 1 84.94 904 ILE B C 1
ATOM 15574 O O . ILE B 1 904 ? 24.859 137.875 56.562 1 84.94 904 ILE B O 1
ATOM 15578 N N . GLU B 1 905 ? 23.969 139.625 57.688 1 80.56 905 GLU B N 1
ATOM 15579 C CA . GLU B 1 905 ? 23.031 140 56.625 1 80.56 905 GLU B CA 1
ATOM 15580 C C . GLU B 1 905 ? 23.766 140.5 55.375 1 80.56 905 GLU B C 1
ATOM 15582 O O . GLU B 1 905 ? 23.328 140.25 54.25 1 80.56 905 GLU B O 1
ATOM 15587 N N . ALA B 1 906 ? 24.781 141.125 55.656 1 77.81 906 ALA B N 1
ATOM 15588 C CA . ALA B 1 906 ? 25.609 141.5 54.531 1 77.81 906 ALA B CA 1
ATOM 15589 C C . ALA B 1 906 ? 26.203 140.375 53.781 1 77.81 906 ALA B C 1
ATOM 15591 O O . ALA B 1 906 ? 26.312 140.375 52.562 1 77.81 906 ALA B O 1
ATOM 15592 N N . TYR B 1 907 ? 26.594 139.375 54.562 1 80.38 907 TYR B N 1
ATOM 15593 C CA . TYR B 1 907 ? 27.094 138.25 53.938 1 80.38 907 TYR B CA 1
ATOM 15594 C C . TYR B 1 907 ? 26 137.5 53.156 1 80.38 907 TYR B C 1
ATOM 15596 O O . TYR B 1 907 ? 26.234 137 52.031 1 80.38 907 TYR B O 1
ATOM 15604 N N . LEU B 1 908 ? 24.781 137.375 53.625 1 79.56 908 LEU B N 1
ATOM 15605 C CA . LEU B 1 908 ? 23.672 136.75 53 1 79.56 908 LEU B CA 1
ATOM 15606 C C . LEU B 1 908 ? 23.172 137.375 51.75 1 79.56 908 LEU B C 1
ATOM 15608 O O . LEU B 1 908 ? 22.578 136.875 50.875 1 79.56 908 LEU B O 1
ATOM 15612 N N . ARG B 1 909 ? 23.438 138.625 51.562 1 76.06 909 ARG B N 1
ATOM 15613 C CA . ARG B 1 909 ? 23.094 139.375 50.344 1 76.06 909 ARG B CA 1
ATOM 15614 C C . ARG B 1 909 ? 23.984 139 49.188 1 76.06 909 ARG B C 1
ATOM 15616 O O . ARG B 1 909 ? 23.562 139 48.031 1 76.06 909 ARG B O 1
ATOM 15623 N N . GLN B 1 910 ? 25.125 138.5 49.594 1 69.5 910 GLN B N 1
ATOM 15624 C CA . GLN B 1 910 ? 26.031 138.125 48.562 1 69.5 910 GLN B CA 1
ATOM 15625 C C . GLN B 1 910 ? 25.781 136.625 48.188 1 69.5 910 GLN B C 1
ATOM 15627 O O . GLN B 1 910 ? 25.828 136.25 47 1 69.5 910 GLN B O 1
ATOM 15632 N N . ASP B 1 911 ? 25.609 135.875 49.25 1 64.31 911 ASP B N 1
ATOM 15633 C CA . ASP B 1 911 ? 25.297 134.5 49.031 1 64.31 911 ASP B CA 1
ATOM 15634 C C . ASP B 1 911 ? 23.984 134.125 49.688 1 64.31 911 ASP B C 1
ATOM 15636 O O . ASP B 1 911 ? 23.922 133.875 50.906 1 64.31 911 ASP B O 1
ATOM 15640 N N . GLU B 1 912 ? 23 134.125 49.031 1 61.16 912 GLU B N 1
ATOM 15641 C CA . GLU B 1 912 ? 21.641 134 49.562 1 61.16 912 GLU B CA 1
ATOM 15642 C C . GLU B 1 912 ? 21.438 132.75 50.281 1 61.16 912 GLU B C 1
ATOM 15644 O O . GLU B 1 912 ? 20.594 132.625 51.188 1 61.16 912 GLU B O 1
ATOM 15649 N N . PHE B 1 913 ? 22.25 131.75 50.031 1 68.75 913 PHE B N 1
ATOM 15650 C CA . PHE B 1 913 ? 21.781 130.375 50.562 1 68.75 913 PHE B CA 1
ATOM 15651 C C . PHE B 1 913 ? 22.891 129.75 51.312 1 68.75 913 PHE B C 1
ATOM 15653 O O . PHE B 1 913 ? 23.125 128.5 51.094 1 68.75 913 PHE B O 1
ATOM 15660 N N . TYR B 1 914 ? 23.562 130.375 52.375 1 77.38 914 TYR B N 1
ATOM 15661 C CA . TYR B 1 914 ? 24.562 129.625 53.188 1 77.38 914 TYR B CA 1
ATOM 15662 C C . TYR B 1 914 ? 23.953 129.25 54.5 1 77.38 914 TYR B C 1
ATOM 15664 O O . TYR B 1 914 ? 23.547 130 55.344 1 77.38 914 TYR B O 1
ATOM 15672 N N . PRO B 1 915 ? 23.891 127.875 54.844 1 83.56 915 PRO B N 1
ATOM 15673 C CA . PRO B 1 915 ? 23.125 127.312 55.969 1 83.56 915 PRO B CA 1
ATOM 15674 C C . PRO B 1 915 ? 23.703 127.688 57.344 1 83.56 915 PRO B C 1
ATOM 15676 O O . PRO B 1 915 ? 22.953 128 58.25 1 83.56 915 PRO B O 1
ATOM 15679 N N . GLU B 1 916 ? 24.938 127.875 57.5 1 85.12 916 GLU B N 1
ATOM 15680 C CA . GLU B 1 916 ? 25.531 128.125 58.781 1 85.12 916 GLU B CA 1
ATOM 15681 C C . GLU B 1 916 ? 25.25 129.625 59.188 1 85.12 916 GLU B C 1
ATOM 15683 O O . GLU B 1 916 ? 25.047 129.875 60.375 1 85.12 916 GLU B O 1
ATOM 15688 N N . ALA B 1 917 ? 25.266 130.375 58.156 1 84.31 917 ALA B N 1
ATOM 15689 C CA . ALA B 1 917 ? 24.953 131.875 58.438 1 84.31 917 ALA B CA 1
ATOM 15690 C C . ALA B 1 917 ? 23.5 132 58.906 1 84.31 917 ALA B C 1
ATOM 15692 O O . ALA B 1 917 ? 23.219 132.75 59.844 1 84.31 917 ALA B O 1
ATOM 15693 N N . VAL B 1 918 ? 22.625 131.25 58.281 1 86.25 918 VAL B N 1
ATOM 15694 C CA . VAL B 1 918 ? 21.203 131.25 58.625 1 86.25 918 VAL B CA 1
ATOM 15695 C C . VAL B 1 918 ? 21 130.75 60 1 86.25 918 VAL B C 1
ATOM 15697 O O . VAL B 1 918 ? 20.203 131.25 60.812 1 86.25 918 VAL B O 1
ATOM 15700 N N . LYS B 1 919 ? 21.734 129.625 60.344 1 89.06 919 LYS B N 1
ATOM 15701 C CA . LYS B 1 919 ? 21.672 129 61.656 1 89.06 919 LYS B CA 1
ATOM 15702 C C . LYS B 1 919 ? 22.094 130 62.75 1 89.06 919 LYS B C 1
ATOM 15704 O O . LYS B 1 919 ? 21.422 130.125 63.781 1 89.06 919 LYS B O 1
ATOM 15709 N N . ASN B 1 920 ? 23.141 130.625 62.5 1 87.81 920 ASN B N 1
ATOM 15710 C CA . ASN B 1 920 ? 23.656 131.625 63.5 1 87.81 920 ASN B CA 1
ATOM 15711 C C . ASN B 1 920 ? 22.719 132.75 63.688 1 87.81 920 ASN B C 1
ATOM 15713 O O . ASN B 1 920 ? 22.531 133.25 64.812 1 87.81 920 ASN B O 1
ATOM 15717 N N . LEU B 1 921 ? 22.188 133.25 62.625 1 87.62 921 LEU B N 1
ATOM 15718 C CA . LEU B 1 921 ? 21.234 134.375 62.719 1 87.62 921 LEU B CA 1
ATOM 15719 C C . LEU B 1 921 ? 20.031 134 63.562 1 87.62 921 LEU B C 1
ATOM 15721 O O . LEU B 1 921 ? 19.531 134.75 64.375 1 87.62 921 LEU B O 1
ATOM 15725 N N . ALA B 1 922 ? 19.562 132.75 63.438 1 90.62 922 ALA B N 1
ATOM 15726 C CA . ALA B 1 922 ? 18.438 132.25 64.188 1 90.62 922 ALA B CA 1
ATOM 15727 C C . ALA B 1 922 ? 18.781 132.125 65.688 1 90.62 922 ALA B C 1
ATOM 15729 O O . ALA B 1 922 ? 17.969 132.625 66.562 1 90.62 922 ALA B O 1
ATOM 15730 N N . GLN B 1 923 ? 19.922 131.75 66 1 88.5 923 GLN B N 1
ATOM 15731 C CA . GLN B 1 923 ? 20.344 131.625 67.438 1 88.5 923 GLN B CA 1
ATOM 15732 C C . GLN B 1 923 ? 20.547 133 68.062 1 88.5 923 GLN B C 1
ATOM 15734 O O . GLN B 1 923 ? 20.188 133.25 69.188 1 88.5 923 GLN B O 1
ATOM 15739 N N . ILE B 1 924 ? 21.047 134 67.25 1 88 924 ILE B N 1
ATOM 15740 C CA . ILE B 1 924 ? 21.281 135.375 67.75 1 88 924 ILE B CA 1
ATOM 15741 C C . ILE B 1 924 ? 19.938 136.125 68 1 88 924 ILE B C 1
ATOM 15743 O O . ILE B 1 924 ? 19.75 136.75 69.062 1 88 924 ILE B O 1
ATOM 15747 N N . TYR B 1 925 ? 19.094 136 67.125 1 90.38 925 TYR B N 1
ATOM 15748 C CA . TYR B 1 925 ? 17.766 136.625 67.25 1 90.38 925 TYR B CA 1
ATOM 15749 C C . TYR B 1 925 ? 17.047 136 68.438 1 90.38 925 TYR B C 1
ATOM 15751 O O . TYR B 1 925 ? 16.281 136.625 69.188 1 90.38 925 TYR B O 1
ATOM 15759 N N . TYR B 1 926 ? 17.25 134.625 68.688 1 90.19 926 TYR B N 1
ATOM 15760 C CA . TYR B 1 926 ? 16.672 134 69.875 1 90.19 926 TYR B CA 1
ATOM 15761 C C . TYR B 1 926 ? 17.25 134.625 71.188 1 90.19 926 TYR B C 1
ATOM 15763 O O . TYR B 1 926 ? 16.516 134.875 72.125 1 90.19 926 TYR B O 1
ATOM 15771 N N . GLN B 1 927 ? 18.516 134.875 71.188 1 86 927 GLN B N 1
ATOM 15772 C CA . GLN B 1 927 ? 19.188 135.5 72.375 1 86 927 GLN B CA 1
ATOM 15773 C C . GLN B 1 927 ? 18.781 136.875 72.625 1 86 927 GLN B C 1
ATOM 15775 O O . GLN B 1 927 ? 18.703 137.375 73.75 1 86 927 GLN B O 1
ATOM 15780 N N . THR B 1 928 ? 18.609 137.75 71.5 1 87 928 THR B N 1
ATOM 15781 C CA . THR B 1 928 ? 18.203 139.125 71.625 1 87 928 THR B CA 1
ATOM 15782 C C . THR B 1 928 ? 16.703 139.25 71.875 1 87 928 THR B C 1
ATOM 15784 O O . THR B 1 928 ? 16.141 140.375 71.875 1 87 928 THR B O 1
ATOM 15787 N N . LYS B 1 929 ? 15.789 138.125 71.938 1 84.62 929 LYS B N 1
ATOM 15788 C CA . LYS B 1 929 ? 14.375 137.875 72.312 1 84.62 929 LYS B CA 1
ATOM 15789 C C . LYS B 1 929 ? 13.477 138.375 71.188 1 84.62 929 LYS B C 1
ATOM 15791 O O . LYS B 1 929 ? 12.359 138.875 71.438 1 84.62 929 LYS B O 1
ATOM 15796 N N . ASP B 1 930 ? 14.062 138.5 70.062 1 89.25 930 ASP B N 1
ATOM 15797 C CA . ASP B 1 930 ? 13.219 138.625 68.875 1 89.25 930 ASP B CA 1
ATOM 15798 C C . ASP B 1 930 ? 12.812 137.25 68.312 1 89.25 930 ASP B C 1
ATOM 15800 O O . ASP B 1 930 ? 13.391 136.75 67.312 1 89.25 930 ASP B O 1
ATOM 15804 N N . TYR B 1 931 ? 11.883 136.625 68.812 1 90.31 931 TYR B N 1
ATOM 15805 C CA . TYR B 1 931 ? 11.5 135.25 68.562 1 90.31 931 TYR B CA 1
ATOM 15806 C C . TYR B 1 931 ? 10.836 135.125 67.25 1 90.31 931 TYR B C 1
ATOM 15808 O O . TYR B 1 931 ? 10.875 134.125 66.625 1 90.31 931 TYR B O 1
ATOM 15816 N N . GLU B 1 932 ? 10.234 136.125 66.625 1 90.25 932 GLU B N 1
ATOM 15817 C CA . GLU B 1 932 ? 9.578 136 65.312 1 90.25 932 GLU B CA 1
ATOM 15818 C C . GLU B 1 932 ? 10.594 135.75 64.25 1 90.25 932 GLU B C 1
ATOM 15820 O O . GLU B 1 932 ? 10.422 134.875 63.375 1 90.25 932 GLU B O 1
ATOM 15825 N N . LYS B 1 933 ? 11.578 136.5 64.312 1 88.75 933 LYS B N 1
ATOM 15826 C CA . LYS B 1 933 ? 12.625 136.375 63.281 1 88.75 933 LYS B CA 1
ATOM 15827 C C . LYS B 1 933 ? 13.406 135.125 63.5 1 88.75 933 LYS B C 1
ATOM 15829 O O . LYS B 1 933 ? 13.828 134.5 62.531 1 88.75 933 LYS B O 1
ATOM 15834 N N . ALA B 1 934 ? 13.617 134.75 64.75 1 91.06 934 ALA B N 1
ATOM 15835 C CA . ALA B 1 934 ? 14.289 133.5 65.062 1 91.06 934 ALA B CA 1
ATOM 15836 C C . ALA B 1 934 ? 13.523 132.375 64.438 1 91.06 934 ALA B C 1
ATOM 15838 O O . ALA B 1 934 ? 14.125 131.375 63.875 1 91.06 934 ALA B O 1
ATOM 15839 N N . ALA B 1 935 ? 12.203 132.25 64.562 1 91.75 935 ALA B N 1
ATOM 15840 C CA . ALA B 1 935 ? 11.375 131.25 64.062 1 91.75 935 ALA B CA 1
ATOM 15841 C C . ALA B 1 935 ? 11.438 131.125 62.531 1 91.75 935 ALA B C 1
ATOM 15843 O O . ALA B 1 935 ? 11.5 130.125 61.938 1 91.75 935 ALA B O 1
ATOM 15844 N N . GLN B 1 936 ? 11.453 132.25 61.938 1 89.75 936 GLN B N 1
ATOM 15845 C CA . GLN B 1 936 ? 11.492 132.375 60.469 1 89.75 936 GLN B CA 1
ATOM 15846 C C . GLN B 1 936 ? 12.828 131.75 59.938 1 89.75 936 GLN B C 1
ATOM 15848 O O . GLN B 1 936 ? 12.859 131 59.031 1 89.75 936 GLN B O 1
ATOM 15853 N N . TYR B 1 937 ? 13.938 132.25 60.531 1 88 937 TYR B N 1
ATOM 15854 C CA . TYR B 1 937 ? 15.25 131.75 60.094 1 88 937 TYR B CA 1
ATOM 15855 C C . TYR B 1 937 ? 15.492 130.375 60.469 1 88 937 TYR B C 1
ATOM 15857 O O . TYR B 1 937 ? 16.219 129.625 59.75 1 88 937 TYR B O 1
ATOM 15865 N N . ALA B 1 938 ? 14.883 129.875 61.531 1 90.69 938 ALA B N 1
ATOM 15866 C CA . ALA B 1 938 ? 14.977 128.5 61.875 1 90.69 938 ALA B CA 1
ATOM 15867 C C . ALA B 1 938 ? 14.297 127.625 60.812 1 90.69 938 ALA B C 1
ATOM 15869 O O . ALA B 1 938 ? 14.812 126.562 60.406 1 90.69 938 ALA B O 1
ATOM 15870 N N . GLN B 1 939 ? 13.188 128.125 60.406 1 88.94 939 GLN B N 1
ATOM 15871 C CA . GLN B 1 939 ? 12.469 127.375 59.344 1 88.94 939 GLN B CA 1
ATOM 15872 C C . GLN B 1 939 ? 13.25 127.375 58.031 1 88.94 939 GLN B C 1
ATOM 15874 O O . GLN B 1 939 ? 13.305 126.375 57.312 1 88.94 939 GLN B O 1
ATOM 15879 N N . ASP B 1 940 ? 13.828 128.5 57.75 1 87.56 940 ASP B N 1
ATOM 15880 C CA . ASP B 1 940 ? 14.625 128.625 56.531 1 87.56 940 ASP B CA 1
ATOM 15881 C C . ASP B 1 940 ? 15.844 127.688 56.594 1 87.56 940 ASP B C 1
ATOM 15883 O O . ASP B 1 940 ? 16.219 127.062 55.562 1 87.56 940 ASP B O 1
ATOM 15887 N N . TYR B 1 941 ? 16.406 127.625 57.75 1 88.81 941 TYR B N 1
ATOM 15888 C CA . TYR B 1 941 ? 17.547 126.75 57.906 1 88.81 941 TYR B CA 1
ATOM 15889 C C . TYR B 1 941 ? 17.141 125.25 57.688 1 88.81 941 TYR B C 1
ATOM 15891 O O . TYR B 1 941 ? 17.844 124.5 57.031 1 88.81 941 TYR B O 1
ATOM 15899 N N . LEU B 1 942 ? 16.094 124.938 58.25 1 88.25 942 LEU B N 1
ATOM 15900 C CA . LEU B 1 942 ? 15.633 123.562 58.125 1 88.25 942 LEU B CA 1
ATOM 15901 C C . LEU B 1 942 ? 15.25 123.25 56.688 1 88.25 942 LEU B C 1
ATOM 15903 O O . LEU B 1 942 ? 15.289 122.062 56.25 1 88.25 942 LEU B O 1
ATOM 15907 N N . TRP B 1 943 ? 14.867 124.25 56 1 87.44 943 TRP B N 1
ATOM 15908 C CA . TRP B 1 943 ? 14.578 124.062 54.594 1 87.44 943 TRP B CA 1
ATOM 15909 C C . TRP B 1 943 ? 15.852 123.75 53.781 1 87.44 943 TRP B C 1
ATOM 15911 O O . TRP B 1 943 ? 15.844 123 52.844 1 87.44 943 TRP B O 1
ATOM 15921 N N . LEU B 1 944 ? 16.969 124.25 54.281 1 85.62 944 LEU B N 1
ATOM 15922 C CA . LEU B 1 944 ? 18.25 124.125 53.594 1 85.62 944 LEU B CA 1
ATOM 15923 C C . LEU B 1 944 ? 18.938 122.812 54.062 1 85.62 944 LEU B C 1
ATOM 15925 O O . LEU B 1 944 ? 19.531 122.125 53.25 1 85.62 944 LEU B O 1
ATOM 15929 N N . LYS B 1 945 ? 18.906 122.625 55.375 1 88.12 945 LYS B N 1
ATOM 15930 C CA . LYS B 1 945 ? 19.531 121.438 55.938 1 88.12 945 LYS B CA 1
ATOM 15931 C C . LYS B 1 945 ? 18.578 120.625 56.844 1 88.12 945 LYS B C 1
ATOM 15933 O O . LYS B 1 945 ? 18.719 120.625 58.062 1 88.12 945 LYS B O 1
ATOM 15938 N N . PRO B 1 946 ? 17.75 119.938 56.219 1 88.88 946 PRO B N 1
ATOM 15939 C CA . PRO B 1 946 ? 16.766 119.188 57 1 88.88 946 PRO B CA 1
ATOM 15940 C C . PRO B 1 946 ? 17.391 118.062 57.812 1 88.88 946 PRO B C 1
ATOM 15942 O O . PRO B 1 946 ? 16.75 117.5 58.719 1 88.88 946 PRO B O 1
ATOM 15945 N N . ALA B 1 947 ? 18.531 117.688 57.656 1 88.56 947 ALA B N 1
ATOM 15946 C CA . ALA B 1 947 ? 19.172 116.562 58.281 1 88.56 947 ALA B CA 1
ATOM 15947 C C . ALA B 1 947 ? 19.5 116.875 59.75 1 88.56 947 ALA B C 1
ATOM 15949 O O . ALA B 1 947 ? 19.672 115.938 60.531 1 88.56 947 ALA B O 1
ATOM 15950 N N . ASP B 1 948 ? 19.547 118.125 60.156 1 86.94 948 ASP B N 1
ATOM 15951 C CA . ASP B 1 948 ? 19.938 118.5 61.5 1 86.94 948 ASP B CA 1
ATOM 15952 C C . ASP B 1 948 ? 18.766 118.312 62.469 1 86.94 948 ASP B C 1
ATOM 15954 O O . ASP B 1 948 ? 17.953 119.188 62.656 1 86.94 948 ASP B O 1
ATOM 15958 N N . ALA B 1 949 ? 18.766 117.188 63.188 1 85.75 949 ALA B N 1
ATOM 15959 C CA . ALA B 1 949 ? 17.688 116.875 64.125 1 85.75 949 ALA B CA 1
ATOM 15960 C C . ALA B 1 949 ? 17.719 117.75 65.312 1 85.75 949 ALA B C 1
ATOM 15962 O O . ALA B 1 949 ? 16.672 118.125 65.875 1 85.75 949 ALA B O 1
ATOM 15963 N N . HIS B 1 950 ? 18.891 118.188 65.75 1 85.81 950 HIS B N 1
ATOM 15964 C CA . HIS B 1 950 ? 19.016 119.062 66.875 1 85.81 950 HIS B CA 1
ATOM 15965 C C . HIS B 1 950 ? 18.391 120.438 66.625 1 85.81 950 HIS B C 1
ATOM 15967 O O . HIS B 1 950 ? 17.781 121 67.562 1 85.81 950 HIS B O 1
ATOM 15973 N N . PHE B 1 951 ? 18.578 120.812 65.438 1 88.75 951 PHE B N 1
ATOM 15974 C CA . PHE B 1 951 ? 18.031 122.125 65.125 1 88.75 951 PHE B CA 1
ATOM 15975 C C . PHE B 1 951 ? 16.516 122.062 65 1 88.75 951 PHE B C 1
ATOM 15977 O O . PHE B 1 951 ? 15.836 123.062 65.062 1 88.75 951 PHE B O 1
ATOM 15984 N N . VAL B 1 952 ? 15.945 120.875 64.688 1 89.94 952 VAL B N 1
ATOM 15985 C CA . VAL B 1 952 ? 14.5 120.75 64.688 1 89.94 952 VAL B CA 1
ATOM 15986 C C . VAL B 1 952 ? 13.922 121 66.062 1 89.94 952 VAL B C 1
ATOM 15988 O O . VAL B 1 952 ? 12.883 121.688 66.188 1 89.94 952 VAL B O 1
ATOM 15991 N N . TYR B 1 953 ? 14.578 120.5 67.062 1 89.88 953 TYR B N 1
ATOM 15992 C CA . TYR B 1 953 ? 14.172 120.812 68.438 1 89.88 953 TYR B CA 1
ATOM 15993 C C . TYR B 1 953 ? 14.242 122.312 68.688 1 89.88 953 TYR B C 1
ATOM 15995 O O . TYR B 1 953 ? 13.32 122.875 69.312 1 89.88 953 TYR B O 1
ATOM 16003 N N . PHE B 1 954 ? 15.344 122.875 68.25 1 90.56 954 PHE B N 1
ATOM 16004 C CA . PHE B 1 954 ? 15.508 124.312 68.438 1 90.56 954 PHE B CA 1
ATOM 16005 C C . PHE B 1 954 ? 14.398 125.125 67.75 1 90.56 954 PHE B C 1
ATOM 16007 O O . PHE B 1 954 ? 13.844 126.062 68.312 1 90.56 954 PHE B O 1
ATOM 16014 N N . ALA B 1 955 ? 14.141 124.688 66.562 1 91.69 955 ALA B N 1
ATOM 16015 C CA . ALA B 1 955 ? 13.055 125.375 65.812 1 91.69 955 ALA B CA 1
ATOM 16016 C C . ALA B 1 955 ? 11.727 125.188 66.562 1 91.69 955 ALA B C 1
ATOM 16018 O O . ALA B 1 955 ? 10.914 126.125 66.562 1 91.69 955 ALA B O 1
ATOM 16019 N N . SER B 1 956 ? 11.508 124.062 67.188 1 92.44 956 SER B N 1
ATOM 16020 C CA . SER B 1 956 ? 10.289 123.812 67.938 1 92.44 956 SER B CA 1
ATOM 16021 C C . SER B 1 956 ? 10.195 124.75 69.125 1 92.44 956 SER B C 1
ATOM 16023 O O . SER B 1 956 ? 9.117 125.312 69.438 1 92.44 956 SER B O 1
ATOM 16025 N N . LEU B 1 957 ? 11.211 125.125 69.75 1 90.69 957 LEU B N 1
ATOM 16026 C CA . LEU B 1 957 ? 11.25 126 70.875 1 90.69 957 LEU B CA 1
ATOM 16027 C C . LEU B 1 957 ? 10.969 127.438 70.438 1 90.69 957 LEU B C 1
ATOM 16029 O O . LEU B 1 957 ? 10.297 128.25 71.188 1 90.69 957 LEU B O 1
ATOM 16033 N N . CYS B 1 958 ? 11.508 127.812 69.25 1 92.12 958 CYS B N 1
ATOM 16034 C CA . CYS B 1 958 ? 11.273 129.125 68.75 1 92.12 958 CYS B CA 1
ATOM 16035 C C . CYS B 1 958 ? 9.789 129.375 68.438 1 92.12 958 CYS B C 1
ATOM 16037 O O . CYS B 1 958 ? 9.242 130.375 68.812 1 92.12 958 CYS B O 1
ATOM 16039 N N . PHE B 1 959 ? 9.188 128.375 67.938 1 92.5 959 PHE B N 1
ATOM 16040 C CA . PHE B 1 959 ? 7.777 128.625 67.562 1 92.5 959 PHE B CA 1
ATOM 16041 C C . PHE B 1 959 ? 6.914 128.5 68.875 1 92.5 959 PHE B C 1
ATOM 16043 O O . PHE B 1 959 ? 5.852 129.125 68.875 1 92.5 959 PHE B O 1
ATOM 16050 N N . ARG B 1 960 ? 7.34 127.812 69.938 1 91.06 960 ARG B N 1
ATOM 16051 C CA . ARG B 1 960 ? 6.648 127.812 71.188 1 91.06 960 ARG B CA 1
ATOM 16052 C C . ARG B 1 960 ? 6.637 129.25 71.812 1 91.06 960 ARG B C 1
ATOM 16054 O O . ARG B 1 960 ? 5.613 129.625 72.312 1 91.06 960 ARG B O 1
ATOM 16061 N N . ARG B 1 961 ? 7.707 130 71.625 1 90 961 ARG B N 1
ATOM 16062 C CA . ARG B 1 961 ? 7.852 131.375 72.188 1 90 961 ARG B CA 1
ATOM 16063 C C . ARG B 1 961 ? 6.965 132.375 71.5 1 90 961 ARG B C 1
ATOM 16065 O O . ARG B 1 961 ? 6.492 133.25 72.125 1 90 961 ARG B O 1
ATOM 16072 N N . ILE B 1 962 ? 6.707 132.125 70.188 1 91.06 962 ILE B N 1
ATOM 16073 C CA . ILE B 1 962 ? 5.832 133 69.438 1 91.06 962 ILE B CA 1
ATOM 16074 C C . ILE B 1 962 ? 4.387 132.5 69.562 1 91.06 962 ILE B C 1
ATOM 16076 O O . ILE B 1 962 ? 3.492 133.125 68.938 1 91.06 962 ILE B O 1
ATOM 16080 N N . LYS B 1 963 ? 3.959 131.5 70.312 1 87.25 963 LYS B N 1
ATOM 16081 C CA . LYS B 1 963 ? 2.648 131 70.625 1 87.25 963 LYS B CA 1
ATOM 16082 C C . LYS B 1 963 ? 2.006 130.25 69.438 1 87.25 963 LYS B C 1
ATOM 16084 O O . LYS B 1 963 ? 0.785 130.375 69.25 1 87.25 963 LYS B O 1
ATOM 16089 N N . ASP B 1 964 ? 2.871 129.875 68.5 1 89.75 964 ASP B N 1
ATOM 16090 C CA . ASP B 1 964 ? 2.395 129 67.438 1 89.75 964 ASP B CA 1
ATOM 16091 C C . ASP B 1 964 ? 2.551 127.562 67.812 1 89.75 964 ASP B C 1
ATOM 16093 O O . ASP B 1 964 ? 3.492 126.938 67.375 1 89.75 964 ASP B O 1
ATOM 16097 N N . TYR B 1 965 ? 1.676 127.062 68.5 1 88.19 965 TYR B N 1
ATOM 16098 C CA . TYR B 1 965 ? 1.768 125.75 69.062 1 88.19 965 TYR B CA 1
ATOM 16099 C C . TYR B 1 965 ? 1.57 124.688 68.062 1 88.19 965 TYR B C 1
ATOM 16101 O O . TYR B 1 965 ? 2.125 123.562 68.188 1 88.19 965 TYR B O 1
ATOM 16109 N N . ARG B 1 966 ? 0.918 124.938 67 1 86.44 966 ARG B N 1
ATOM 16110 C CA . ARG B 1 966 ? 0.668 123.938 66 1 86.44 966 ARG B CA 1
ATOM 16111 C C . ARG B 1 966 ? 1.951 123.562 65.25 1 86.44 966 ARG B C 1
ATOM 16113 O O . ARG B 1 966 ? 2.26 122.438 65.062 1 86.44 966 ARG B O 1
ATOM 16120 N N . LYS B 1 967 ? 2.605 124.562 64.938 1 89.5 967 LYS B N 1
ATOM 16121 C CA . LYS B 1 967 ? 3.855 124.312 64.25 1 89.5 967 LYS B CA 1
ATOM 16122 C C . LYS B 1 967 ? 4.91 123.688 65.125 1 89.5 967 LYS B C 1
ATOM 16124 O O . LYS B 1 967 ? 5.719 122.875 64.75 1 89.5 967 LYS B O 1
ATOM 16129 N N . SER B 1 968 ? 4.922 124.125 66.375 1 91.12 968 SER B N 1
ATOM 16130 C CA . SER B 1 968 ? 5.852 123.562 67.312 1 91.12 968 SER B CA 1
ATOM 16131 C C . SER B 1 968 ? 5.574 122.125 67.562 1 91.12 968 SER B C 1
ATOM 16133 O O . SER B 1 968 ? 6.504 121.312 67.625 1 91.12 968 SER B O 1
ATOM 16135 N N . ILE B 1 969 ? 4.34 121.75 67.625 1 89.56 969 ILE B N 1
ATOM 16136 C CA . ILE B 1 969 ? 3.963 120.312 67.812 1 89.56 969 ILE B CA 1
ATOM 16137 C C . ILE B 1 969 ? 4.387 119.5 66.562 1 89.56 969 ILE B C 1
ATOM 16139 O O . ILE B 1 969 ? 4.918 118.438 66.75 1 89.56 969 ILE B O 1
ATOM 16143 N N . ASP B 1 970 ? 4.16 120.062 65.5 1 88.94 970 ASP B N 1
ATOM 16144 C CA . ASP B 1 970 ? 4.516 119.375 64.25 1 88.94 970 ASP B CA 1
ATOM 16145 C C . ASP B 1 970 ? 6.012 119.062 64.188 1 88.94 970 ASP B C 1
ATOM 16147 O O . ASP B 1 970 ? 6.414 117.938 63.875 1 88.94 970 ASP B O 1
ATOM 16151 N N . LEU B 1 971 ? 6.801 120 64.5 1 91.12 971 LEU B N 1
ATOM 16152 C CA . LEU B 1 971 ? 8.25 119.812 64.5 1 91.12 971 LEU B CA 1
ATOM 16153 C C . LEU B 1 971 ? 8.719 118.812 65.562 1 91.12 971 LEU B C 1
ATOM 16155 O O . LEU B 1 971 ? 9.562 118 65.25 1 91.12 971 LEU B O 1
ATOM 16159 N N . SER B 1 972 ? 8.133 118.938 66.688 1 89.56 972 SER B N 1
ATOM 16160 C CA . SER B 1 972 ? 8.516 118 67.75 1 89.56 972 SER B CA 1
ATOM 16161 C C . SER B 1 972 ? 8.102 116.625 67.438 1 89.56 972 SER B C 1
ATOM 16163 O O . SER B 1 972 ? 8.812 115.625 67.75 1 89.56 972 SER B O 1
ATOM 16165 N N . GLU B 1 973 ? 7.035 116.5 66.812 1 88 973 GLU B N 1
ATOM 16166 C CA . GLU B 1 973 ? 6.605 115.125 66.375 1 88 973 GLU B CA 1
ATOM 16167 C C . GLU B 1 973 ? 7.512 114.625 65.312 1 88 973 GLU B C 1
ATOM 16169 O O . GLU B 1 973 ? 7.766 113.375 65.25 1 88 973 GLU B O 1
ATOM 16174 N N . ARG B 1 974 ? 7.883 115.375 64.438 1 89.06 974 ARG B N 1
ATOM 16175 C CA . ARG B 1 974 ? 8.805 115 63.375 1 89.06 974 ARG B CA 1
ATOM 16176 C C . ARG B 1 974 ? 10.109 114.438 63.969 1 89.06 974 ARG B C 1
ATOM 16178 O O . ARG B 1 974 ? 10.656 113.438 63.469 1 89.06 974 ARG B O 1
ATOM 16185 N N . LEU B 1 975 ? 10.484 115.188 64.938 1 88.69 975 LEU B N 1
ATOM 16186 C CA . LEU B 1 975 ? 11.719 114.75 65.625 1 88.69 975 LEU B CA 1
ATOM 16187 C C . LEU B 1 975 ? 11.523 113.438 66.312 1 88.69 975 LEU B C 1
ATOM 16189 O O . LEU B 1 975 ? 12.422 112.562 66.312 1 88.69 975 LEU B O 1
ATOM 16193 N N . ARG B 1 976 ? 10.414 113.188 66.875 1 87.44 976 ARG B N 1
ATOM 16194 C CA . ARG B 1 976 ? 10.094 111.938 67.5 1 87.44 976 ARG B CA 1
ATOM 16195 C C . ARG B 1 976 ? 10.109 110.812 66.5 1 87.44 976 ARG B C 1
ATOM 16197 O O . ARG B 1 976 ? 10.469 109.688 66.875 1 87.44 976 ARG B O 1
ATOM 16204 N N . LEU B 1 977 ? 9.805 111.062 65.312 1 86.56 977 LEU B N 1
ATOM 16205 C CA . LEU B 1 977 ? 9.766 110.062 64.25 1 86.56 977 LEU B CA 1
ATOM 16206 C C . LEU B 1 977 ? 11.164 109.688 63.75 1 86.56 977 LEU B C 1
ATOM 16208 O O . LEU B 1 977 ? 11.398 108.625 63.25 1 86.56 977 LEU B O 1
ATOM 16212 N N . ARG B 1 978 ? 12.086 110.5 63.875 1 84.62 978 ARG B N 1
ATOM 16213 C CA . ARG B 1 978 ? 13.422 110.312 63.312 1 84.62 978 ARG B CA 1
ATOM 16214 C C . ARG B 1 978 ? 14.328 109.625 64.312 1 84.62 978 ARG B C 1
ATOM 16216 O O . ARG B 1 978 ? 15.156 108.812 63.938 1 84.62 978 ARG B O 1
ATOM 16223 N N . GLU B 1 979 ? 14.234 110.188 65.562 1 76.38 979 GLU B N 1
ATOM 16224 C CA . GLU B 1 979 ? 15.219 109.688 66.5 1 76.38 979 GLU B CA 1
ATOM 16225 C C . GLU B 1 979 ? 14.547 109 67.688 1 76.38 979 GLU B C 1
ATOM 16227 O O . GLU B 1 979 ? 13.32 109.062 67.875 1 76.38 979 GLU B O 1
ATOM 16232 N N . VAL B 1 980 ? 15.359 108.312 68.375 1 69.62 980 VAL B N 1
ATOM 16233 C CA . VAL B 1 980 ? 14.93 107.75 69.688 1 69.62 980 VAL B CA 1
ATOM 16234 C C . VAL B 1 980 ? 14.352 108.812 70.562 1 69.62 980 VAL B C 1
ATOM 16236 O O . VAL B 1 980 ? 14.828 109.938 70.562 1 69.62 980 VAL B O 1
ATOM 16239 N N . PRO B 1 981 ? 13.25 108.438 71.062 1 74.94 981 PRO B N 1
ATOM 16240 C CA . PRO B 1 981 ? 12.57 109.438 71.938 1 74.94 981 PRO B CA 1
ATOM 16241 C C . PRO B 1 981 ? 13.508 110.125 72.875 1 74.94 981 PRO B C 1
ATOM 16243 O O . PRO B 1 981 ? 14.203 109.438 73.688 1 74.94 981 PRO B O 1
ATOM 16246 N N . ILE B 1 982 ? 13.742 111.5 72.688 1 81.94 982 ILE B N 1
ATOM 16247 C CA . ILE B 1 982 ? 14.523 112.375 73.562 1 81.94 982 ILE B CA 1
ATOM 16248 C C . ILE B 1 982 ? 13.648 112.938 74.688 1 81.94 982 ILE B C 1
ATOM 16250 O O . ILE B 1 982 ? 12.547 113.438 74.438 1 81.94 982 ILE B O 1
ATOM 16254 N N . ALA B 1 983 ? 14.117 112.875 75.812 1 86.81 983 ALA B N 1
ATOM 16255 C CA . ALA B 1 983 ? 13.352 113.312 77 1 86.81 983 ALA B CA 1
ATOM 16256 C C . ALA B 1 983 ? 12.93 114.75 76.938 1 86.81 983 ALA B C 1
ATOM 16258 O O . ALA B 1 983 ? 11.781 115.062 77.188 1 86.81 983 ALA B O 1
ATOM 16259 N N . LYS B 1 984 ? 13.836 115.625 76.5 1 87.31 984 LYS B N 1
ATOM 16260 C CA . LYS B 1 984 ? 13.523 117.062 76.375 1 87.31 984 LYS B CA 1
ATOM 16261 C C . LYS B 1 984 ? 12.398 117.312 75.375 1 87.31 984 LYS B C 1
ATOM 16263 O O . LYS B 1 984 ? 11.539 118.125 75.625 1 87.31 984 LYS B O 1
ATOM 16268 N N . ASN B 1 985 ? 12.461 116.562 74.312 1 89.25 985 ASN B N 1
ATOM 16269 C CA . ASN B 1 985 ? 11.438 116.75 73.312 1 89.25 985 ASN B CA 1
ATOM 16270 C C . ASN B 1 985 ? 10.086 116.188 73.812 1 89.25 985 ASN B C 1
ATOM 16272 O O . ASN B 1 985 ? 9.047 116.812 73.5 1 89.25 985 ASN B O 1
ATOM 16276 N N . LEU B 1 986 ? 10.133 115.125 74.5 1 89.12 986 LEU B N 1
ATOM 16277 C CA . LEU B 1 986 ? 8.891 114.562 75 1 89.12 986 LEU B CA 1
ATOM 16278 C C . LEU B 1 986 ? 8.273 115.5 76.062 1 89.12 986 LEU B C 1
ATOM 16280 O O . LEU B 1 986 ? 7.047 115.625 76.125 1 89.12 986 LEU B O 1
ATOM 16284 N N . ALA B 1 987 ? 9.102 116.062 76.812 1 88.44 987 ALA B N 1
ATOM 16285 C CA . ALA B 1 987 ? 8.617 117 77.75 1 88.44 987 ALA B CA 1
ATOM 16286 C C . ALA B 1 987 ? 7.992 118.25 77.062 1 88.44 987 ALA B C 1
ATOM 16288 O O . ALA B 1 987 ? 6.953 118.75 77.5 1 88.44 987 ALA B O 1
ATOM 16289 N N . LEU B 1 988 ? 8.688 118.688 76.125 1 88.81 988 LEU B N 1
ATOM 16290 C CA . LEU B 1 988 ? 8.156 119.812 75.312 1 88.81 988 LEU B CA 1
ATOM 16291 C C . LEU B 1 988 ? 6.812 119.438 74.688 1 88.81 988 LEU B C 1
ATOM 16293 O O . LEU B 1 988 ? 5.867 120.188 74.75 1 88.81 988 LEU B O 1
ATOM 16297 N N . LEU B 1 989 ? 6.719 118.25 74.125 1 89.75 989 LEU B N 1
ATOM 16298 C CA . LEU B 1 989 ? 5.488 117.812 73.5 1 89.75 989 LEU B CA 1
ATOM 16299 C C . LEU B 1 989 ? 4.363 117.688 74.5 1 89.75 989 LEU B C 1
ATOM 16301 O O . LEU B 1 989 ? 3.213 118.062 74.25 1 89.75 989 LEU B O 1
ATOM 16305 N N . CYS B 1 990 ? 4.68 117.188 75.625 1 89.5 990 CYS B N 1
ATOM 16306 C CA . CYS B 1 990 ? 3.699 117.125 76.688 1 89.5 990 CYS B CA 1
ATOM 16307 C C . CYS B 1 990 ? 3.178 118.5 77.062 1 89.5 990 CYS B C 1
ATOM 16309 O O . CYS B 1 990 ? 1.966 118.688 77.188 1 89.5 990 CYS B O 1
ATOM 16311 N N . ASP B 1 991 ? 4.051 119.438 77.25 1 87.94 991 ASP B N 1
ATOM 16312 C CA . ASP B 1 991 ? 3.68 120.812 77.625 1 87.94 991 ASP B CA 1
ATOM 16313 C C . ASP B 1 991 ? 2.828 121.438 76.5 1 87.94 991 ASP B C 1
ATOM 16315 O O . ASP B 1 991 ? 1.847 122.125 76.812 1 87.94 991 ASP B O 1
ATOM 16319 N N . LEU B 1 992 ? 3.182 121.25 75.312 1 90.25 992 LEU B N 1
ATOM 16320 C CA . LEU B 1 992 ? 2.471 121.812 74.188 1 90.25 992 LEU B CA 1
ATOM 16321 C C . LEU B 1 992 ? 1.062 121.25 74.062 1 90.25 992 LEU B C 1
ATOM 16323 O O . LEU B 1 992 ? 0.103 122 73.812 1 90.25 992 LEU B O 1
ATOM 16327 N N . HIS B 1 993 ? 0.939 120 74.25 1 89.31 993 HIS B N 1
ATOM 16328 C CA . HIS B 1 993 ? -0.378 119.375 74.125 1 89.31 993 HIS B CA 1
ATOM 16329 C C . HIS B 1 993 ? -1.265 119.812 75.312 1 89.31 993 HIS B C 1
ATOM 16331 O O . HIS B 1 993 ? -2.479 119.938 75.125 1 89.31 993 HIS B O 1
ATOM 16337 N N . LEU B 1 994 ? -0.717 120.062 76.375 1 86.62 994 LEU B N 1
ATOM 16338 C CA . LEU B 1 994 ? -1.455 120.562 77.562 1 86.62 994 LEU B CA 1
ATOM 16339 C C . LEU B 1 994 ? -2.004 121.938 77.25 1 86.62 994 LEU B C 1
ATOM 16341 O O . LEU B 1 994 ? -3.145 122.25 77.625 1 86.62 994 LEU B O 1
ATOM 16345 N N . ARG B 1 995 ? -1.243 122.75 76.562 1 86.69 995 ARG B N 1
ATOM 16346 C CA . ARG B 1 995 ? -1.655 124.125 76.25 1 86.69 995 ARG B CA 1
ATOM 16347 C C . ARG B 1 995 ? -2.734 124.125 75.188 1 86.69 995 ARG B C 1
ATOM 16349 O O . ARG B 1 995 ? -3.592 125 75.125 1 86.69 995 ARG B O 1
ATOM 16356 N N . MET B 1 996 ? -2.705 123.125 74.312 1 86.31 996 MET B N 1
ATOM 16357 C CA . MET B 1 996 ? -3.684 123.062 73.188 1 86.31 996 MET B CA 1
ATOM 16358 C C . MET B 1 996 ? -4.934 122.312 73.688 1 86.31 996 MET B C 1
ATOM 16360 O O . MET B 1 996 ? -5.918 122.25 72.938 1 86.31 996 MET B O 1
ATOM 16364 N N . GLY B 1 997 ? -4.992 121.75 74.875 1 79.31 997 GLY B N 1
ATOM 16365 C CA . GLY B 1 997 ? -6.16 121.062 75.438 1 79.31 997 GLY B CA 1
ATOM 16366 C C . GLY B 1 997 ? -6.27 119.625 75.062 1 79.31 997 GLY B C 1
ATOM 16367 O O . GLY B 1 997 ? -7.344 119 75.125 1 79.31 997 GLY B O 1
ATOM 16368 N N . ASN B 1 998 ? -5.234 119 74.5 1 83.62 998 ASN B N 1
ATOM 16369 C CA . ASN B 1 998 ? -5.238 117.562 74.125 1 83.62 998 ASN B CA 1
ATOM 16370 C C . ASN B 1 998 ? -4.711 116.688 75.312 1 83.62 998 ASN B C 1
ATOM 16372 O O . ASN B 1 998 ? -3.541 116.312 75.312 1 83.62 998 ASN B O 1
ATOM 16376 N N . PHE B 1 999 ? -5.473 116.375 76.125 1 84.12 999 PHE B N 1
ATOM 16377 C CA . PHE B 1 999 ? -5.047 115.75 77.375 1 84.12 999 PHE B CA 1
ATOM 16378 C C . PHE B 1 999 ? -4.672 114.312 77.188 1 84.12 999 PHE B C 1
ATOM 16380 O O . PHE B 1 999 ? -3.734 113.812 77.812 1 84.12 999 PHE B O 1
ATOM 16387 N N . LYS B 1 1000 ? -5.293 113.625 76.312 1 83.44 1000 LYS B N 1
ATOM 16388 C CA . LYS B 1 1000 ? -4.992 112.25 76.062 1 83.44 1000 LYS B CA 1
ATOM 16389 C C . LYS B 1 1000 ? -3.586 112.062 75.5 1 83.44 1000 LYS B C 1
ATOM 16391 O O . LYS B 1 1000 ? -2.836 111.188 75.938 1 83.44 1000 LYS B O 1
ATOM 16396 N N . ARG B 1 1001 ? -3.252 112.875 74.562 1 86.5 1001 ARG B N 1
ATOM 16397 C CA . ARG B 1 1001 ? -1.926 112.75 74 1 86.5 1001 ARG B CA 1
ATOM 16398 C C . ARG B 1 1001 ? -0.849 113.25 74.938 1 86.5 1001 ARG B C 1
ATOM 16400 O O . ARG B 1 1001 ? 0.256 112.688 75 1 86.5 1001 ARG B O 1
ATOM 16407 N N . ALA B 1 1002 ? -1.175 114.188 75.812 1 88.19 1002 ALA B N 1
ATOM 16408 C CA . ALA B 1 1002 ? -0.232 114.688 76.812 1 88.19 1002 ALA B CA 1
ATOM 16409 C C . ALA B 1 1002 ? 0.071 113.562 77.812 1 88.19 1002 ALA B C 1
ATOM 16411 O O . ALA B 1 1002 ? 1.224 113.375 78.25 1 88.19 1002 ALA B O 1
ATOM 16412 N N . GLU B 1 1003 ? -0.993 112.812 78.125 1 87.31 1003 GLU B N 1
ATOM 16413 C CA . GLU B 1 1003 ? -0.805 111.688 79.062 1 87.31 1003 GLU B CA 1
ATOM 16414 C C . GLU B 1 1003 ? 0.078 110.625 78.438 1 87.31 1003 GLU B C 1
ATOM 16416 O O . GLU B 1 1003 ? 0.92 110.062 79.125 1 87.31 1003 GLU B O 1
ATOM 16421 N N . ALA B 1 1004 ? -0.076 110.438 77.188 1 86.31 1004 ALA B N 1
ATOM 16422 C CA . ALA B 1 1004 ? 0.722 109.438 76.5 1 86.31 1004 ALA B CA 1
ATOM 16423 C C . ALA B 1 1004 ? 2.189 109.812 76.438 1 86.31 1004 ALA B C 1
ATOM 16425 O O . ALA B 1 1004 ? 3.084 109 76.625 1 86.31 1004 ALA B O 1
ATOM 16426 N N . MET B 1 1005 ? 2.41 111.062 76.188 1 87.62 1005 MET B N 1
ATOM 16427 C CA . MET B 1 1005 ? 3.777 111.562 76.125 1 87.62 1005 MET B CA 1
ATOM 16428 C C . MET B 1 1005 ? 4.453 111.5 77.5 1 87.62 1005 MET B C 1
ATOM 16430 O O . MET B 1 1005 ? 5.645 111.188 77.625 1 87.62 1005 MET B O 1
ATOM 16434 N N . LEU B 1 1006 ? 3.691 111.812 78.5 1 87.06 1006 LEU B N 1
ATOM 16435 C CA . LEU B 1 1006 ? 4.215 111.75 79.812 1 87.06 1006 LEU B CA 1
ATOM 16436 C C . LEU B 1 1006 ? 4.566 110.375 80.25 1 87.06 1006 LEU B C 1
ATOM 16438 O O . LEU B 1 1006 ? 5.598 110.125 80.938 1 87.06 1006 LEU B O 1
ATOM 16442 N N . SER B 1 1007 ? 3.713 109.5 79.938 1 87.56 1007 SER B N 1
ATOM 16443 C CA . SER B 1 1007 ? 3.988 108.062 80.25 1 87.56 1007 SER B CA 1
ATOM 16444 C C . SER B 1 1007 ? 5.262 107.625 79.562 1 87.56 1007 SER B C 1
ATOM 16446 O O . SER B 1 1007 ? 6.059 106.875 80.125 1 87.56 1007 SER B O 1
ATOM 16448 N N . GLU B 1 1008 ? 5.426 108 78.375 1 87 1008 GLU B N 1
ATOM 16449 C CA . GLU B 1 1008 ? 6.633 107.625 77.625 1 87 1008 GLU B CA 1
ATOM 16450 C C . GLU B 1 1008 ? 7.867 108.312 78.25 1 87 1008 GLU B C 1
ATOM 16452 O O . GLU B 1 1008 ? 8.945 107.75 78.25 1 87 1008 GLU B O 1
ATOM 16457 N N . LEU B 1 1009 ? 7.688 109.5 78.625 1 88.12 1009 LEU B N 1
ATOM 16458 C CA . LEU B 1 1009 ? 8.781 110.25 79.25 1 88.12 1009 LEU B CA 1
ATOM 16459 C C . LEU B 1 1009 ? 9.227 109.562 80.5 1 88.12 1009 LEU B C 1
ATOM 16461 O O . LEU B 1 1009 ? 10.422 109.438 80.812 1 88.12 1009 LEU B O 1
ATOM 16465 N N . ILE B 1 1010 ? 8.297 109 81.25 1 87.44 1010 ILE B N 1
ATOM 16466 C CA . ILE B 1 1010 ? 8.586 108.375 82.562 1 87.44 1010 ILE B CA 1
ATOM 16467 C C . ILE B 1 1010 ? 9.32 107.062 82.25 1 87.44 1010 ILE B C 1
ATOM 16469 O O . ILE B 1 1010 ? 10.211 106.625 83 1 87.44 1010 ILE B O 1
ATOM 16473 N N . GLU B 1 1011 ? 9.031 106.438 81.25 1 84.38 1011 GLU B N 1
ATOM 16474 C CA . GLU B 1 1011 ? 9.641 105.125 80.875 1 84.38 1011 GLU B CA 1
ATOM 16475 C C . GLU B 1 1011 ? 11.094 105.312 80.438 1 84.38 1011 GLU B C 1
ATOM 16477 O O . GLU B 1 1011 ? 11.945 104.5 80.75 1 84.38 1011 GLU B O 1
ATOM 16482 N N . ILE B 1 1012 ? 11.312 106.375 79.75 1 84 1012 ILE B N 1
ATOM 16483 C CA . ILE B 1 1012 ? 12.648 106.625 79.188 1 84 1012 ILE B CA 1
ATOM 16484 C C . ILE B 1 1012 ? 13.562 107.188 80.312 1 84 1012 ILE B C 1
ATOM 16486 O O . ILE B 1 1012 ? 14.703 106.688 80.438 1 84 1012 ILE B O 1
ATOM 16490 N N . ASP B 1 1013 ? 13.016 108.188 81 1 84 1013 ASP B N 1
ATOM 16491 C CA . ASP B 1 1013 ? 13.812 108.75 82.062 1 84 1013 ASP B CA 1
ATOM 16492 C C . ASP B 1 1013 ? 12.945 109.125 83.312 1 84 1013 ASP B C 1
ATOM 16494 O O . ASP B 1 1013 ? 12.359 110.188 83.375 1 84 1013 ASP B O 1
ATOM 16498 N N . LYS B 1 1014 ? 12.938 108.25 84.312 1 82.38 1014 LYS B N 1
ATOM 16499 C CA . LYS B 1 1014 ? 12.117 108.375 85.5 1 82.38 1014 LYS B CA 1
ATOM 16500 C C . LYS B 1 1014 ? 12.57 109.625 86.312 1 82.38 1014 LYS B C 1
ATOM 16502 O O . LYS B 1 1014 ? 11.781 110.188 87.062 1 82.38 1014 LYS B O 1
ATOM 16507 N N . ASN B 1 1015 ? 13.828 110.062 86.125 1 77.88 1015 ASN B N 1
ATOM 16508 C CA . ASN B 1 1015 ? 14.383 111.125 87 1 77.88 1015 ASN B CA 1
ATOM 16509 C C . ASN B 1 1015 ? 14.469 112.438 86.25 1 77.88 1015 ASN B C 1
ATOM 16511 O O . ASN B 1 1015 ? 15.203 113.375 86.688 1 77.88 1015 ASN B O 1
ATOM 16515 N N . PHE B 1 1016 ? 13.695 112.625 85.188 1 79.81 1016 PHE B N 1
ATOM 16516 C CA . PHE B 1 1016 ? 13.695 113.875 84.5 1 79.81 1016 PHE B CA 1
ATOM 16517 C C . PHE B 1 1016 ? 13.07 115 85.312 1 79.81 1016 PHE B C 1
ATOM 16519 O O . PHE B 1 1016 ? 12.016 114.812 85.938 1 79.81 1016 PHE B O 1
ATOM 16526 N N . GLY B 1 1017 ? 13.727 116 85.75 1 77.88 1017 GLY B N 1
ATOM 16527 C CA . GLY B 1 1017 ? 13.414 117.062 86.688 1 77.88 1017 GLY B CA 1
ATOM 16528 C C . GLY B 1 1017 ? 12.016 117.625 86.5 1 77.88 1017 GLY B C 1
ATOM 16529 O O . GLY B 1 1017 ? 11.367 118 87.5 1 77.88 1017 GLY B O 1
ATOM 16530 N N . SER B 1 1018 ? 11.508 117.688 85.312 1 80.06 1018 SER B N 1
ATOM 16531 C CA . SER B 1 1018 ? 10.273 118.375 85.125 1 80.06 1018 SER B CA 1
ATOM 16532 C C . SER B 1 1018 ? 9.062 117.438 85.125 1 80.06 1018 SER B C 1
ATOM 16534 O O . SER B 1 1018 ? 7.938 117.875 84.875 1 80.06 1018 SER B O 1
ATOM 16536 N N . ILE B 1 1019 ? 9.141 116.188 85.562 1 86.12 1019 ILE B N 1
ATOM 16537 C CA . ILE B 1 1019 ? 8.062 115.25 85.562 1 86.12 1019 ILE B CA 1
ATOM 16538 C C . ILE B 1 1019 ? 6.996 115.562 86.562 1 86.12 1019 ILE B C 1
ATOM 16540 O O . ILE B 1 1019 ? 5.801 115.562 86.312 1 86.12 1019 ILE B O 1
ATOM 16544 N N . ASP B 1 1020 ? 7.484 116 87.75 1 80.5 1020 ASP B N 1
ATOM 16545 C CA . ASP B 1 1020 ? 6.555 116.312 88.812 1 80.5 1020 ASP B CA 1
ATOM 16546 C C . ASP B 1 1020 ? 5.738 117.562 88.5 1 80.5 1020 ASP B C 1
ATOM 16548 O O . ASP B 1 1020 ? 4.539 117.625 88.812 1 80.5 1020 ASP B O 1
ATOM 16552 N N . ILE B 1 1021 ? 6.395 118.5 87.812 1 86.12 1021 ILE B N 1
ATOM 16553 C CA . ILE B 1 1021 ? 5.719 119.75 87.438 1 86.12 1021 ILE B CA 1
ATOM 16554 C C . ILE B 1 1021 ? 4.688 119.438 86.375 1 86.12 1021 ILE B C 1
ATOM 16556 O O . ILE B 1 1021 ? 3.561 119.938 86.438 1 86.12 1021 ILE B O 1
ATOM 16560 N N . LEU B 1 1022 ? 4.992 118.562 85.438 1 87.06 1022 LEU B N 1
ATOM 16561 C CA . LEU B 1 1022 ? 4.098 118.25 84.375 1 87.06 1022 LEU B CA 1
ATOM 16562 C C . LEU B 1 1022 ? 2.928 117.375 84.875 1 87.06 1022 LEU B C 1
ATOM 16564 O O . LEU B 1 1022 ? 1.798 117.562 84.375 1 87.06 1022 LEU B O 1
ATOM 16568 N N . LYS B 1 1023 ? 3.191 116.562 85.875 1 86.75 1023 LYS B N 1
ATOM 16569 C CA . LYS B 1 1023 ? 2.133 115.75 86.5 1 86.75 1023 LYS B CA 1
ATOM 16570 C C . LYS B 1 1023 ? 1.109 116.625 87.188 1 86.75 1023 LYS B C 1
ATOM 16572 O O . LYS B 1 1023 ? -0.097 116.438 87.062 1 86.75 1023 LYS B O 1
ATOM 16577 N N . ARG B 1 1024 ? 1.564 117.688 87.875 1 83.94 1024 ARG B N 1
ATOM 16578 C CA . ARG B 1 1024 ? 0.695 118.562 88.562 1 83.94 1024 ARG B CA 1
ATOM 16579 C C . ARG B 1 1024 ? -0.096 119.438 87.625 1 83.94 1024 ARG B C 1
ATOM 16581 O O . ARG B 1 1024 ? -1.299 119.688 87.75 1 83.94 1024 ARG B O 1
ATOM 16588 N N . LYS B 1 1025 ? 0.599 119.812 86.5 1 85.81 1025 LYS B N 1
ATOM 16589 C CA . LYS B 1 1025 ? -0.074 120.625 85.5 1 85.81 1025 LYS B CA 1
ATOM 16590 C C . LYS B 1 1025 ? -1.174 119.812 84.812 1 85.81 1025 LYS B C 1
ATOM 16592 O O . LYS B 1 1025 ? -2.244 120.375 84.5 1 85.81 1025 LYS B O 1
ATOM 16597 N N . LEU B 1 1026 ? -0.874 118.562 84.562 1 86.06 1026 LEU B N 1
ATOM 16598 C CA . LEU B 1 1026 ? -1.841 117.688 83.875 1 86.06 1026 LEU B CA 1
ATOM 16599 C C . LEU B 1 1026 ? -3.043 117.438 84.812 1 86.06 1026 LEU B C 1
ATOM 16601 O O . LEU B 1 1026 ? -4.188 117.5 84.312 1 86.06 1026 LEU B O 1
ATOM 16605 N N . ALA B 1 1027 ? -2.785 117.312 86.062 1 81.19 1027 ALA B N 1
ATOM 16606 C CA . ALA B 1 1027 ? -3.848 117.125 87.062 1 81.19 1027 ALA B CA 1
ATOM 16607 C C . ALA B 1 1027 ? -4.68 118.375 87.25 1 81.19 1027 ALA B C 1
ATOM 16609 O O . ALA B 1 1027 ? -5.91 118.312 87.312 1 81.19 1027 ALA B O 1
ATOM 16610 N N . ASP B 1 1028 ? -4.047 119.5 87.188 1 80.25 1028 ASP B N 1
ATOM 16611 C CA . ASP B 1 1028 ? -4.73 120.812 87.312 1 80.25 1028 ASP B CA 1
ATOM 16612 C C . ASP B 1 1028 ? -5.57 121.125 86.125 1 80.25 1028 ASP B C 1
ATOM 16614 O O . ASP B 1 1028 ? -6.699 121.562 86.188 1 80.25 1028 ASP B O 1
ATOM 16618 N N . ALA B 1 1029 ? -5.098 120.812 84.875 1 78.69 1029 ALA B N 1
ATOM 16619 C CA . ALA B 1 1029 ? -5.812 121.062 83.625 1 78.69 1029 ALA B CA 1
ATOM 16620 C C . ALA B 1 1029 ? -7.023 120.125 83.5 1 78.69 1029 ALA B C 1
ATOM 16622 O O . ALA B 1 1029 ? -8.086 120.562 83.062 1 78.69 1029 ALA B O 1
ATOM 16623 N N . GLN B 1 1030 ? -6.871 118.875 83.938 1 77.38 1030 GLN B N 1
ATOM 16624 C CA . GLN B 1 1030 ? -7.977 117.938 83.875 1 77.38 1030 GLN B CA 1
ATOM 16625 C C . GLN B 1 1030 ? -9.07 118.312 84.875 1 77.38 1030 GLN B C 1
ATOM 16627 O O . GLN B 1 1030 ? -10.258 118.188 84.625 1 77.38 1030 GLN B O 1
ATOM 16632 N N . ALA B 1 1031 ? -8.711 118.812 86 1 69 1031 ALA B N 1
ATOM 16633 C CA . ALA B 1 1031 ? -9.648 119.312 87 1 69 1031 ALA B CA 1
ATOM 16634 C C . ALA B 1 1031 ? -10.398 120.562 86.562 1 69 1031 ALA B C 1
ATOM 16636 O O . ALA B 1 1031 ? -11.602 120.688 86.75 1 69 1031 ALA B O 1
ATOM 16637 N N . LYS B 1 1032 ? -9.883 121.375 85.812 1 71.25 1032 LYS B N 1
ATOM 16638 C CA . LYS B 1 1032 ? -10.539 122.562 85.25 1 71.25 1032 LYS B CA 1
ATOM 16639 C C . LYS B 1 1032 ? -11.469 122.188 84.125 1 71.25 1032 LYS B C 1
ATOM 16641 O O . LYS B 1 1032 ? -12.523 122.812 83.938 1 71.25 1032 LYS B O 1
ATOM 16646 N N . ALA B 1 1033 ? -11.086 121.312 83.25 1 66.19 1033 ALA B N 1
ATOM 16647 C CA . ALA B 1 1033 ? -11.93 120.875 82.125 1 66.19 1033 ALA B CA 1
ATOM 16648 C C . ALA B 1 1033 ? -13.156 120.125 82.625 1 66.19 1033 ALA B C 1
ATOM 16650 O O . ALA B 1 1033 ? -14.219 120.188 82 1 66.19 1033 ALA B O 1
ATOM 16651 N N . ALA B 1 1034 ? -13.234 119.438 83.875 1 61.16 1034 ALA B N 1
ATOM 16652 C CA . ALA B 1 1034 ? -14.375 118.75 84.5 1 61.16 1034 ALA B CA 1
ATOM 16653 C C . ALA B 1 1034 ? -15.289 119.812 85.188 1 61.16 1034 ALA B C 1
ATOM 16655 O O . ALA B 1 1034 ? -16.5 119.562 85.312 1 61.16 1034 ALA B O 1
ATOM 16656 N N . THR B 1 1035 ? -14.938 120.938 85.562 1 52.97 1035 THR B N 1
ATOM 16657 C CA . THR B 1 1035 ? -15.828 121.938 86.125 1 52.97 1035 THR B CA 1
ATOM 16658 C C . THR B 1 1035 ? -16.422 122.812 85.062 1 52.97 1035 THR B C 1
ATOM 16660 O O . THR B 1 1035 ? -17.578 123.25 85.125 1 52.97 1035 THR B O 1
#

Sequence (2070 aa):
MPALYPNYFFVGSLLSFLFLLYVAILLFRVPNRSPASTQLAIAMVFTGIFNLSYLITHGIYTVPNFATRWLNFYTAMCAGLHVAAFFHSFPRVHSTRVVKWVLVIGHSSIILVSAWLAYVMFNSPLYYLFNSHFWDSDSLPAQKAVSLMILLHFLHFVATGIWRGFKERGDERSGVWLIAAAFLFATIPPAILQVLSRDNLIPRSTFMTATVIFNLFGYFAAIVTYINVTKDRTSVLWRITGITLLTVLLIFQAVAYYWLHDAERNFDALLYGRAREGYVLGRLPDYGVKKIIYDHKQSKLLSAPGEDYESETALLQQMQATYLHDSLQVLKGDAETVKKVALDLLAQVSKHSAIQSRYLQELVSRANYTDGATLTAAIRSLRSQQLYQIAKLRQMSDAEFEKKSGEVIAALDKKFPGLAEATEKLGELAATEKKQLLMASLTPWREEAQRLYRGQIHYAGSFPQHYVSYPFVDQGQQRVIEVAYPYIYYRQQIAAATWPLVIVILSSYLFILIGFSVFFRGALMRPINWLVDGLKEIHNDNFDARVKVQVEDEIGFMAKSFNKMARSIKAGRMRLQQYAEQLEEKVKERTQELQTTLKDVQALKAQQDGDYFLTTLLLKPLGVNEVDSSLVGIESVVRQKKKFEFRHWSKDIGGDINISHIIELEGKRHIAFVNGDAMGKSIQGAGGALVLGSVFHTIVERTQATLAMQQQAPERWLKNAFIELHRVFESFDGSMLMSGFFGLIDEHTGLMYHILAEHPRAVLYRNGKAEFIENDTMLRKLGTAGVEGKLQIATTQLEPGDVLFVGSDGRDDIILGYDEHGDRIINEDETLFLRIIEENGGRVTDIVGAIEQRGEIMDDLSIMRIERYVEQRNNHHAFDYGAVLSGVKRDLKTGQTDKAIRRIEAYLRQDEFYPEAVKNLAQIYYQTKDYEKAAQYAQDYLWLKPADAHFVYFASLCFRRIKDYRKSIDLSERLRLREVPIAKNLALLCDLHLRMGNFKRAEAMLSELIEIDKNFGSIDILKRKLADAQAKAATMPALYPNYFFVGSLLSFLFLLYVAILLFRVPNRSPASTQLAIAMVFTGIFNLSYLITHGIYTVPNFATRWLNFYTAMCAGLHVAAFFHSFPRVHSTRVVKWVLVIGHSSIILVSAWLAYVMFNSPLYYLFNSHFWDSDSLPAQKAVSLMILLHFLHFVATGIWRGFKERGDERSGVWLIAAAFLFATIPPAILQVLSRDNLIPRSTFMTATVIFNLFGYFAAIVTYINVTKDRTSVLWRITGITLLTVLLIFQAVAYYWLHDAERNFDALLYGRAREGYVLGRLPDYGVKKIIYDHKQSKLLSAPGEDYESETALLQQMQATYLHDSLQVLKGDAETVKKVALDLLAQVSKHSAIQSRYLQELVSRANYTDGATLTAAIRSLRSQQLYQIAKLRQMSDAEFEKKSGEVIAALDKKFPGLAEATEKLGELAATEKKQLLMASLTPWREEAQRLYRGQIHYAGSFPQHYVSYPFVDQGQQRVIEVAYPYIYYRQQIAAATWPLVIVILSSYLFILIGFSVFFRGALMRPINWLVDGLKEIHNDNFDARVKVQVEDEIGFMAKSFNKMARSIKAGRMRLQQYAEQLEEKVKERTQELQTTLKDVQALKAQQDGDYFLTTLLLKPLGVNEVDSSLVGIESVVRQKKKFEFRHWSKDIGGDINISHIIELEGKRHIAFVNGDAMGKSIQGAGGALVLGSVFHTIVERTQATLAMQQQAPERWLKNAFIELHRVFESFDGSMLMSGFFGLIDEHTGLMYHILAEHPRAVLYRNGKAEFIENDTMLRKLGTAGVEGKLQIATTQLEPGDVLFVGSDGRDDIILGYDEHGDRIINEDETLFLRIIEENGGRVTDIVGAIEQRGEIMDDLSIMRIERYVEQRNNHHAFDYGAVLSGVKRDLKTGQTDKAIRRIEAYLRQDEFYPEAVKNLAQIYYQTKDYEKAAQYAQDYLWLKPADAHFVYFASLCFRRIKDYRKSIDLSERLRLREVPIAKNLALLCDLHLRMGNFKRAEAMLSELIEIDKNFGSIDILKRKLADAQAKAAT

InterPro domains:
  IPR001932 PPM-type phosphatase-like domain [PF07228] (669-868)
  IPR003660 HAMP domain [PF00672] (519-570)
  IPR003660 HAMP domain [PS50885] (522-574)
  IPR003660 HAMP domain [SM00304] (522-574)
  IPR011990 Tetratricopeptide-like helical domain superfamily [G3DSA:1.25.40.10] (867-1034)
  IPR011990 Tetratricopeptide-like helical domain superfamily [SSF48452] (893-1016)
  IPR019734 Tetratricopeptide repeat [PS50005] (915-948)
  IPR036457 PPM-type phosphatase-like domain superfamily [G3DSA:3.60.40.10] (628-866)
  IPR036457 PPM-type phosphatase-like domain superfamily [SSF81606] (685-811)

Secondary structure (DSSP, 8-state):
-PPB---HHHHHHHHHHHHHHHHHHHHHTSTT--HHHHHHHHHHHHHHHHHHHHHHHHHB-SS---HHHHHHHHHHHHHHHHHHHHHHHSSS-S-HHHHHHHHHHHHHHHHHHHHHHHHHHHTS-EEEETTTTEEEES-HHHHHHHHHHHHHHHHHHHHHHHHHHHH--THHHHHHHHHHHHHHHHHHHHHHHHHHHHTTSS-HHHHHHHHHHHHHHHHHHHHHHHHHH--S---HHHHHHHHHHHHHHHHHHHHHHHHHHHHHHHHHHHHHHHHHHHHHHT---TTT-EEEEEETTTTEESS---TTSS-HHHHHHHHHHHHHHHHHHT--S-HHHHHHHHHHHHHT--GGGHHHHHHHHHHHHHS--SSHHHHHHHHHHTHHHHHHHHHHHHHS-HHHHHHHHHHHHHHHHHHSTTHHHHHHHT-S--HHHHHHHHHHHHSPPPPTT--EEEE--B--SS---EEEEEEEEETTTTEEEEEEEEHHHHHHHHHHHHHHHHHHHHHHHHHHHHHHHHHHIIIIIHHHHHHHHHHHHHHTT-TT-------SSHHHHHHHHHHHHHHHHHHHHHHHHHHHHHHHHHHHHHHHHHHHHHHHHHHHHHHHHHHHHHHHHHHGGGS-B----SSEEEEEEEE-SEEEEETTEEEEE-SEEEEEEEEEETTEEEEEEEEEEESSSTHHHHHHHHHHHHHHHHHHHHHHH-HHHHTS-HHHHHHHHHHHHHHHHHTTTTS--EEEEEEEEETTT-EEEEEEES-PPPEEEETTEEEE---S-PBPPBT-TTTTS----EEEEPPTT-EEEEE-GGGT-EEEEE-TTS-EEE---THHHHHHHHHH-S-HHHHHHHHHHH-EE-S-EEEEEEEE------------HHHHHHHHHHHHHTT-HHHHHHHHHHHHHHSTT-HHHHHHHHHHHHHTT-HHHHHHHHHHHHHH-TT-HHHHHHHHHHHHHTT-HHHHHHHHHHHHHHSS--HHHHHHHHHHHHHHT-HHHHHHHHHHHHHH-TT-TTHHHHHHHHHHHHHHHH-/-PPB---HHHHHHHHHHHHHHHHHHHHHTSTT--HHHHHHHHHHHHHHHHHHHHHHHHHB-SS---HHHHHHHHHHHHHHHHHHHHHHHSSS-S-HHHHHHHHHHHHHHHHHHHHHHHHHHHTS-EEEETTTTEEEES-HHHHHHHHHHHHHHHHHHHHHHHHHHHH--THHHHHHHHHHHHHHHHHHHHHHHHHHHHTTSS-HHHHHHHHHHHHHHHHHHHHHHHHHH--S---HHHHHHHHHHHHHHHHHHHHHHHHHHHHHHHHHHHHHHHHHHHHHHT---TTT-EEEEEETTTTEESS---TTSS-HHHHHHHHHHHHHHHHHHT--S-HHHHHHHHHHHHHT--GGGHHHHHHHHHHHHHS--SSHHHHHHHHHTTHHHHHHHHHHHHHS-HHHHHHHHHHHHHHHHHHSTTHHHHHHHT-S--HHHHHHHHHHHHSPPPPTT--EEEE--B--SS---EEEEEEEEETTTTEEEEEEEEHHHHHHHHHHHHHHHHHHHHHHHHHHHHHHHHHHIIIIIHHHHHHHHHHHHHHTT-TT-------SSHHHHHHHHHHHHHHHHHHHHHHHHHHHHHHHHHHHHHHHHHHHHHHHHHHHHHHHHHHHHHHHHHHGGGS-B----SSEEEEEEEE-SEEEEETTEEEEE-SEEEEEEEEEETTEEEEEEEEEEESSSTHHHHHHHHHHHHHHHHHHHHHHH-HHHHTS-HHHHHHHHHHHHHHHHHTTTTS--EEEEEEEEETTT-EEEEEEES-PPPEEEETTEEEE---S-PBPPBT-TTTTS----EEEEPPTT-EEEEE-GGGT-EEEEE-TTS-EEE---TTHHHHHHHHH-S-HHHHHHHHHHH-EE-S-EEEEEEEE------------HHHHHHHHHHHHHTT-HHHHHHHHHHHHHHSTT-HHHHHHHHHHHHHTT-HHHHHHHHHHHHHH-TT-HHHHHHHHHHHHHTT-HHHHHHHHHHHHHHSS--HHHHHHHHHHHHHHT-HHHHHHHHHHHHHH-TT-TTHHHHHHHHHHHHHHHH-

Organism: Turneriella parva (strain ATCC BAA-1111 / DSM 21527 / NCTC 11395 / H) (NCBI:txid869212)

Foldseek 3Di:
DFAWQDALLLLLLVLLLLLLVLLLVQLVPFPPHFPLSVLLSLLSVLVSLLSVLSNRQLTGQQDQDQVSVLSNLLSLQSSLLSLLLSLCPPPHNPDPVVSVCSNVVSNVVSVVLSVVLVVQQVPFWKFADPLRGGIGGPPVVSVVVSVVVSVVSLVSSLVSLVVSLVVDDDLSSVLSVQLSVLVCQLPVVLVVVVVCVLLVLDRPSVSSLSNSVSSLRSVLSNSVSCVVNHPTDHDPLSVVLSVVSSVVSNVLSVCSSVLLVVLLVVVLVVVLVLVVVCVVVVNRDPQVKDKWKAFPVVLAIPDDDPPFFDPRLLVSLQLLLQLLLVVLQQDADAQVVSLVVNLVSLVPDDLLLQLLSQLLNVVSVVDGDRGSNVSSVVLVVCQSVLSSLLSVLVVADLVRCVVCVVVSQVVVCVVRPPNNVSLVVVDDDRSVVSSVSSNSNSHRHDYASDWDKTGHRIDDPDDIWIWIWGWDADVVSRMIMIMTHTPVVVSNSSSVSCVVSVVVSVVVSVCSVPVSCVVCCVVPVVLVVQVVVQVVCVVVVNLVRAGDQDDDDPSSVVRVVSNVVSVVVVVVVVVVVVVVVVVVVVVVVVVVVVVVVVVVVVVVLQVVLVVLVVLVVLLVVLQDAPDDAPFKDKDKDWDFDDWHDHDHDIDHFFQWGKHWDWAAAQNFIKIKIKTKFKDDDGVRSSVNSSLLSVLVVVLRVCRRVDVVNNHDDPLVSQVVSLVVQLVVLLVVVPSMWMWMKIWMAGRPQRKIKIAGAPFDFKWKAPPLAIDTDDDPDHHHTRNDPPPPDQAAIEIDHDDAFMKMKGKGCLLQFFFQDAPPVRHTDTGPDPCVLRVLCSVQVDDPVSSVVSSVVRGDRPGIMMMMMMHGHDPPDDPPDPPPVVVLVVVLVVCVVVVNLVVSLCSLVVVCVVVVQDLVSLQVNLVSCVVVVVLVSNLVSLVSSCVNPVPDLVSLLVSLVSCVSVVNLVVSLSSLVSSSRHDPDDLVSLVVNLVSCLVVPNLVVSVVSLVVSCVVPVVDPCSVVSVVSSVVSVVVVVD/DFAWQDALLLLLLVLLLLLLVLLLVQLVPFPPHFPLSVLLSLLSVLVSLLSVLSNRQLTGQQDQDQVSVLSNLLSLQSSLLSLLLSLCPPPHNPDPVVSVCSNVVSNVVSVVLSVVLVVQQVPFWKFADPLRGGIGGPPVVSVVVSVVVSVVSLVSSLVSLVVSLVVDDDLSSVLSVQLNVLVCQLPVVLVVVVVCVLLVLDRPSVSSLSNSVSSLRSVLSNSVSCVVNHPTDHDPLSVVLSVVSSVVSNVLSVVSSVLLVVLLVVVLVVVLVLVVVCVVVVNRPPQVKDKWKAFPVVLAIPDDDPPFFDDRLLVSLQLLLQLLLVVLQQDADAQVVSLVVNLVSLVPDDLLLQLLSQLLNVVSVVDGDRGSNVSSVVLVVCQSVLSSLLSVLVPADLVRCVVCVVVSQVVVCVVRPRNNVSLVVVDDDRSVVSSVSSNSNSHRHDYASDWDKTGHRIDPPDDIWIWIWGWDADVPSRMIMIMTHTVVVVSNSSSVSCVVSVVVSVVVSVCSVPVSCVVCCVVPVVLVVQVVVQVVCVVVVNLVRAGDQDDDDPSSVVRVVSNVVSVVVVVVVVVVVVVVVVVVVVVVVVVVVVVVVVVVVVVVLQVVLVVLVVLVVLLVVLQDAPDDAPFKDKDKDWDFDDWHDHDHDIDHFFQWGKDWDWAAAQNFIKIKIKTKFKDDDGVRSSVNSSLLSVLLVVLRVCRRVDVVNNHDDPLVSQVVSLVVQLVVLLVVVPSMWMWMKIWMAGRPQGKIKIAGAPFDFKWKADPLFIDTDDDPDHHHTRNDPPPPDQAAIEIDHDDAFMKMKGKGCLLQFFFQDADPVRHTDTGPDPCVLRVLCSVQVDDPVSSVVVSVVRGHGPGIMMMMMMHGHDPPDDPPDPPPVVVLVVVLVVCVVVPNLVVNLVSLVVVCVVPVQDLVSLQVNLVSCVVVVVLVSSLVSLVSNCVNPVPDLVSLLVNLVSVVSVVNLVVSLSSLVSSSRHDPDDLVSLVVNLVSCLVVVNLVVSVVSLVVSCVVPVVDPCSVVSVVSSVVSVVVVVD